Protein 6URF (pdb70)

Sequence (2049 aa):
PAALSAPSLNRGVGFTHAQRRRLGLTGRLPSAVLTLDQQAERVWHQLQSLATELGRNLLLEQLHYRHEVLYFKVLADHLPELMPVVYTPTVGEAIQRFSDEYRGQRGLFLSIDEPDEIEEAFNTLGLGPEDVDLIVCTDAEAILGIGDWGVGGIQIAVGKLALYTAGGGVDPRRCLAVSLDVGTDNEQLLADPFYLGNRHARRRGREYDEFVSRYIETAQRLFPRAILHFEDFGPANARKILDTYGTDYCVFNDDMQGTGAVVLAAVYSGLKVTGIPLRDQTIVVFGAGTAGMGIADQIRDAMVADGATLEQAVSQIWPIDRPGLLFDDMDDLRDFQVPYGLSDAIKIASPTILLGCSTVYGAFTKEVVEAMTASCKHPMIFPLSNPTSRMEAIPADVLAWSNGRALLATGSPVAPVEFDETTYVIGQANNVLAFPGIGLGVIVAGARLITRRMLHAAAKAIAHQANPGDSLLPDVQNLRAISTTVAEAVYRAAVQDGVASRTHDDVRQAIVDTMWLPAYYFQSMSDARVPRIPAALSAPSLNRGVGFTHAQRRRLGLTGRLPSAVLTLDQQAERVWHQLQSLATELGRNLLLEQLHYRHEVLYFKVLADHLPELMPVVYTPTVGEAIQRFSDEYRGQRGLFLSIDEPDEIEEAFNTLGPEDVDLIVCTDAEAILGIGDWGVGGIQIAVGKLALYTAGGGVDPRRCLAVSLDVGTDNEQLLADPFYLGNRHARRRGREYDEFVSRYIETAQRLFPRAILHFEDFGPANARKILDTYGTDYCVFNDDMQGTGAVVLAAVYSGLKVTGIPLRDQTIVVFGAGTAGMGIADQIRDAMVADGATLEQAVSQIWPIDRPGLLFIKIASPTILLGCSTVYGAEVVEAMTASCKHPMIFPLSNPTSRMEAIPADVLAWSNALLATGSPVAPVETYVIGQANNVLAFPGIGLGVIVAGARLRRMLHAAAKAIAHQANPTNPGDSLLPDVQNLRAISTTVAEAVYRAAVQDGVASRTHDDVRQAIVPRIPAALSAPSLNRGVGFTHAQRRRLGLTGRLPSAVLTLDQQAERVWHQLQSLATELGRNLLLEQLHYRHEVLYFKVLADHLPELMPVVYTPTVGEAIQRFSDEYRGQRGLFLSIDPDEIEEAFNTLGLGDLIVCTDAEAILGIGDWGVGGIQIAVGKLALYTAGGGVDPRRCLAVSLDVGTDNEQLLADPFYLGNRHARRRGREYDEFVSRYIETAQRLFPRILHFEDFGPANARKILDTYGTDYCVFNDDMQGTGAVVLAAVYSGLKVTGIPLRDQTIVVAGTAGMGIADQIRDAMVADGATLEQAVSQIWPIDDDMDDLRDFQGDRVGAIKIASPILLGCYGAFTKEVVEAMTASCKHPMIFPLSNPTSRMEAIPADVLAWSNGRALLATGSPVAPVEFDTTYVIGQANNVLAFPGIGLGVIVAGARLITRRMLHAAAKAIAHQANPTNPGDSLLPDVQNLRAISTTVAEAVYRAAVQDGVASRTHDDVRQAIVDTMWLPAYDVPRIPAALSAPSLNRGVGFTHAQRRRLGLTGRLPSAVLTLDQQAERVWHQLQSLATELGRNLLLEQLHYRHEVLYFKVLADHLPELMPVVYTPTVGEAIQRFSDEYRGQRGLFLSIDEPDEIEEAFNTLGLGPEDVDLIVCTDAEAILGIGDWGVGGIQIAVGKLALYTAGGGVDPRRCLAVSLDVGTDNEQLLADPFYLGNRHARRRGREYDEFVSRYIETAQRLFPRAILHFEDFGPANARKILDTYGTDYCVFNDDMQGTGAVVLAAVYSGLKVTGIPLRDQTIVVFGAGTAGMGIADQIRDAMVADGATLEQAVSQIWPIDRLLFDDMDDLRDFQVPYAVGLSDAIKIASPTILLGCSTVYGAFTKEVVEAMTASCKHPMIFPLSNPTSRMEAIPADVLAWSNGRALLATGSPVAPVEFDETTYVIGQANNVLAFPGIGLGVIVAGARLITRRMLHAAAKAIAHQANPTNPGDSLLPDVQNLRAISTTVAEAVYRAAVQDGVASRTHDDVRQAIVDTMWLPA

InterPro domains:
  IPR001891 Malic oxidoreductase [PIRSF000106] (10-547)
  IPR001891 Malic oxidoreductase [PR00072] (79-103)
  IPR001891 Malic oxidoreductase [PR00072] (141-170)
  IPR001891 Malic oxidoreductase [PR00072] (177-199)
  IPR001891 Malic oxidoreductase [PR00072] (236-254)
  IPR001891 Malic oxidoreductase [PR00072] (261-277)
  IPR001891 Malic oxidoreductase [PR00072] (292-308)
  IPR001891 Malic oxidoreductase [PR00072] (400-416)
  IPR012301 Malic enzyme, N-terminal domain [PF00390] (74-254)
  IPR012301 Malic enzyme, N-terminal domain [SM01274] (73-255)
  IPR012302 Malic enzyme, NAD-binding [PF03949] (265-522)
  IPR012302 Malic enzyme, NAD-binding [SM00919] (265-522)
  IPR015884 Malic enzyme, conserved site [PS00331] (261-277)
  IPR036291 NAD(P)-binding domain superfamily [SSF51735] (266-547)
  IPR037062 Malic enzyme, N-terminal domain superfamily [G3DSA:3.40.50.10380] (11-262)
  IPR046346 Aminoacid dehydrogenase-like, N-terminal domain superfamily [SSF53223] (12-264)

Radius of gyration: 39.71 Å; Cα contacts (8 Å, |Δi|>4): 3959; chains: 4; bounding box: 91×95×114 Å

Secondary structure (DSSP, 8-state):
------STT--GGGS-HHHHHHTT-TTSS-S----HHHHHHHHHHHHHSS--SSHHHHHHHHHHHH-HHHHHHHHHS-SSIIIIITTSHIIIIITTTTTT----SSSEEEETTB-SSHHHHHTTS---SSS----EEE--TTBTTTB--GGGGHHHHHHHHHHHHHHH---GGG--EEEEE-----HHHHH-TT--S--S----SHHHHHHHHHHHHHHHHHSTT--EE-SS--HHHHHHHHHHHTTSS-EE-IIIIIHHHHHHHHHHHHHHHH---GGG--EEES--STTHHHHHHHHHHHHGGGS--HHHHHHTEEE--SS-S--TT-S--TT--S---HHHHHHHH--SEEE--S--TT---HHHHHHHHHH-SS-EEE----STT-SS--HHHHHHHTTT-SB--BSS------BTTB-----B--STTTHHHHHHHHHHHT-S---HHHHHHHHHHHHHHS-----SS--TTS-TTHHHHHHHHHHHHHTTTT--S----SS-HHHHS---SS--/------S--------S-SSSTT--GGG--HHHHHHHT-TTTS-S----HHHHHHHHHHHHHT--SSSHHHHHHHHHHHS-HHHHHHTTTTS-TTHHHHHHTHHHHHHHHHHTT----SS-----SSS-S--GGGTTT---TT--EEEEE---B-SSSB---GGGHHHHHHHHHHHHHHH---GGGEEEEE-------HHHHH-TT--S-TT----STHHHHHHHHHHHHHHTT-SSSEEE----TTTHHHHHHHHHTTTS-EE-IIIIIHHHHHHHHHHHHHHHH---TTS--EEEET--HHHHHHHHHHHHHHTTTS--HHHHHHHEEEESSS------SS--SEE---SSS------THHHHSSS---B----STTS--SS--HHHH-S-------SS--------------GGGTHHHHHHHHHHHT----HHHHTTTHHHHHHH-TTSSSS--SS--TT-SHHHHHHHHHHTTIIIIIS-------S--TT-/-PPPPHHHHSSTT--GGGS-HHHHHHTT-TTTS-S----HHHHHHHHHHHHHH---TTHHHHHHHHHHHH-HHHHHHHHHS-SSTHIIIIISHIIIIITSGGG-----SS--EEE-----HHHHHHTT----EEEEE---S-SS-S---SS--HHHHHHHHHHHHHS---GGGEEEEEEE---S-HHHHHSTT--S--SPPP-SHHHHHHHHHHHHHHHHH----EEESS--HHHHHHHHHHHTTTS-EEEIIIIIHHHHHHHHHHHHHHHH---TTS--EE---HHHHHHHHHHHHHHHTTT--HHHHHHTEE--------SS-----S---HHHH---EEE------TTTTHHHHHH-SS-EEEE--SSTTSSS--HHHHHHHS-SS-EE-BSS----B-----B---B--GGGTHHHHHHHHHHHT-SS--HHHHHHHHHHHHHHS--SSSS-SS---TTTTTTHHHHHHHHHHHHHHHHS------S-HHHHHTTS-------/------S---STT--TTT--HHHHHHTT-TTSS-S----HHHHHHHHHHHHHS--SSHHHHHHHHHHHHH-HHHHHHHHHHTHHHHHHHHHTT-TTTTTTTSTTT----SSEEEESS--S-HHHHHGGG---STT--EEEEE--SS-SSSS---TTHHHHHHHHHHHIIIII---GGGEEEEEEES----HHHHT-TT--S-------SHHHHHHHHHHHHHHHHHSTT-EEEE-S--HHHHHHHHHHTSSSTTEEEIIIIIHHHHHHHHHHHHHHHH---TTS--EEEE--SHHHHHHHHHHHHHHTTTS--HHHHHTTEEEE----SS----SS---------HHHHHHHH--SEEEE--SSSS---HHHHHHHHHH-SS-EEE---SSTT-SS--HHHHHHHTTT--EEEESS-------TT---PPEE--GGGTHHHHHHHHHHHT-SS--HHHHHHHHHHHHTTS--SSTTS-SS--GGGHHHHHHHHHHHHHHHHHHHT------SS---TTSS---S--

Organism: Mycobacterium tuberculosis (strain ATCC 25618 / H37Rv) (NCBI:txid83332)

Solvent-accessible surface area: 89684 Å² total; per-residue (Å²): 104,41,71,65,70,34,14,20,72,39,10,5,4,31,40,39,137,60,78,33,73,83,96,37,27,44,20,39,23,15,64,18,84,20,80,28,62,26,10,6,89,2,18,58,129,42,17,122,66,47,84,94,88,30,26,14,3,55,19,5,37,41,18,22,39,51,4,14,13,3,3,7,11,3,5,51,89,31,60,67,12,7,28,77,14,7,36,83,18,5,11,66,15,16,6,72,55,25,16,20,40,50,35,11,44,46,4,5,3,4,4,12,56,62,54,120,19,1,61,64,1,7,85,33,11,55,29,30,81,94,49,26,11,1,4,0,1,1,2,1,10,45,4,75,75,110,25,22,3,3,8,11,0,23,22,11,0,16,7,0,20,0,6,2,3,13,1,0,1,9,34,21,81,45,3,10,6,4,0,3,2,5,0,0,83,56,81,111,5,60,81,44,51,47,3,6,5,25,132,41,59,57,102,206,34,80,60,17,63,122,2,7,30,38,3,5,92,8,4,71,166,26,2,76,58,7,5,9,1,6,1,13,5,8,55,75,40,3,146,122,16,38,114,70,53,20,70,116,53,13,9,4,1,3,53,31,36,2,34,0,1,2,10,1,1,2,20,107,1,6,16,58,73,45,70,64,84,19,17,83,16,21,10,6,8,37,24,42,34,63,57,10,21,21,10,14,61,11,12,26,34,0,12,88,69,70,64,4,85,83,139,93,7,42,64,45,10,98,8,0,33,121,123,10,18,26,123,100,105,86,114,120,52,68,97,77,93,61,25,82,66,38,45,98,17,4,73,159,18,41,0,18,16,12,17,4,48,17,100,44,37,13,42,27,49,42,96,25,3,46,34,8,30,92,62,21,158,63,0,10,20,15,6,29,4,74,67,89,75,25,31,10,5,69,18,50,24,5,11,54,116,5,109,10,27,12,17,33,4,5,22,8,76,45,71,73,22,59,59,146,82,87,92,66,31,48,2,43,18,32,27,4,9,5,0,1,2,3,2,5,0,9,50,17,0,17,2,64,54,15,51,177,157,1,5,18,30,2,1,63,12,4,2,146,62,15,60,114,104,51,26,13,1,10,65,20,134,91,20,75,54,3,3,50,36,1,9,103,19,0,18,72,5,0,88,33,140,69,35,34,99,129,120,112,141,61,99,29,22,82,82,26,23,40,32,68,8,92,63,156,273,200,154,112,96,86,114,65,77,24,70,11,44,39,35,60,10,58,54,20,61,66,9,120,1,3,28,19,51,89,71,60,14,145,183,66,31,1,18,16,2,13,6,34,9,81,8,74,36,105,61,6,0,55,3,2,81,46,17,14,72,86,31,104,80,46,30,18,56,16,45,16,14,37,44,8,78,38,33,0,16,53,3,19,32,32,5,10,93,64,77,31,40,80,17,6,53,52,25,28,68,84,5,3,17,52,1,8,43,56,32,28,25,61,24,78,23,68,74,1,18,14,14,11,44,82,161,43,67,85,18,47,59,9,49,132,27,76,86,91,82,104,39,18,4,8,2,15,2,9,4,7,53,26,109,21,22,22,21,54,2,22,12,0,31,52,10,2,34,5,14,21,11,14,6,15,37,21,10,50,9,71,29,164,9,10,36,7,6,5,13,11,8,3,24,20,38,44,83,2,56,43,43,105,45,40,12,6,9,91,53,8,59,124,169,50,100,93,28,73,120,28,34,35,134,15,20,111,27,10,17,84,68,21,59,121,11,10,5,15,20,42,30,41,36,75,62,19,14,63,49,28,40,121,75,4,30,118,64,57,16,21,53,22,16,57,58,36,5,60,18,10,9,34,46,4,24,51,49,6,23,36,75,90,50,62,31,70,57,67,87,19,14,33,40,10,18,11,12,22,103,58,9,41,41,21,38,64,14,57,18,59,52,25,67,100,87,39,68,107,145,84,36,25,84,92,37,24,49,91,27,59,177,114,43,43,88,140,144,65,114,77,60,37,14,28,22,45,4,7,52,46,23,76,52,81,137,84,92,51,62,66,46,91,62,131,45,20,76,30,40,33,18,52,19,53,56,34,76,32,0,53,31,26,84,36,85,83,50,52,62,65,94,114,51,44,20,13,23,16,103,52,80,86,39,104,120,143,36,28,24,43,24,67,29,35,42,21,10,7,0,44,6,22,5,29,40,29,8,17,16,31,41,97,63,138,81,42,66,14,16,61,3,10,33,150,45,15,108,13,89,46,136,46,60,50,32,20,3,22,60,68,106,91,56,62,16,8,74,44,9,17,76,45,19,42,50,23,27,106,163,50,43,97,40,66,40,121,116,79,151,87,45,106,107,77,129,25,49,67,15,69,3,39,42,31,12,22,114,2,40,3,14,25,43,56,96,77,116,17,139,67,98,26,2,20,13,5,25,19,30,9,101,10,61,16,71,67,7,15,58,16,3,73,124,4,12,95,78,51,101,63,74,56,13,57,14,35,6,14,32,12,7,26,50,53,3,12,13,5,14,14,67,7,4,45,92,16,60,90,11,24,47,23,11,18,74,65,26,1,5,24,30,3,21,37,72,45,13,38,22,30,33,18,79,42,2,23,19,27,38,38,116,78,138,74,47,53,55,10,38,117,47,34,42,91,89,42,26,28,6,19,3,7,0,16,64,6,68,22,16,22,24,6,2,18,28,10,15,41,16,0,46,4,25,16,1,22,24,12,20,20,2,12,22,51,10,111,43,20,30,6,17,1,24,8,5,1,1,98,50,29,31,32,32,48,53,95,51,66,14,3,22,22,93,54,43,49,104,52,87,50,46,63,137,28,14,32,56,24,21,96,23,29,31,197,46,61,113,37,26,36,5,22,1,16,29,1,86,77,43,8,46,56,46,67,85,54,36,16,107,98,62,19,11,47,4,0,63,74,31,2,40,0,9,11,26,15,0,22,59,109,4,8,48,58,88,50,60,87,78,23,45,108,54,29,30,19,30,35,50,98,79,15,30,22,30,20,39,28,37,78,66,26,21,61,93,77,76,17,71,110,77,42,11,29,82,33,37,38,78,64,158,185,96,195,122,59,102,141,94,60,67,108,150,109,79,91,106,28,82,160,63,79,40,30,36,50,8,64,77,49,82,75,46,57,89,64,22,49,31,15,18,82,109,45,113,29,7,32,28,20,12,46,18,113,45,89,113,33,28,18,36,112,28,51,88,27,18,85,68,28,27,60,91,33,18,20,5,9,2,58,59,54,71,110,15,107,65,134,102,98,53,71,32,5,34,35,39,35,42,24,16,1,5,0,22,10,1,0,18,64,30,3,31,6,74,26,33,17,78,63,4,28,56,53,8,5,42,23,28,2,64,52,8,116,12,81,106,100,36,43,22,3,14,37,63,66,36,130,31,28,67,19,2,47,55,6,0,41,29,2,17,165,9,2,49,154,41,62,77,10,100,38,72,163,67,64,58,78,57,25,17,97,70,57,25,144,34,34,52,164,168,160,56,19,54,51,37,80,31,54,31,31,40,111,4,64,8,8,27,35,57,134,69,69,26,135,205,80,36,8,19,21,26,27,16,65,21,72,42,70,43,105,24,12,2,106,15,6,93,54,25,26,61,71,40,113,78,85,68,24,19,18,47,30,9,27,34,15,38,97,52,0,22,18,7,5,7,16,3,2,44,92,44,11,52,96,15,14,57,14,16,54,72,70,14,36,19,7,12,7,68,43,2,17,27,11,32,34,20,19,70,13,10,12,7,11,16,74,47,33,94,18,6,38,61,1,17,102,31,16,55,34,37,77,108,77,14,22,6,1,0,0,5,3,10,47,58,20,44,69,67,52,29,2,4,22,5,9,7,21,23,1,29,4,1,18,1,2,3,5,14,4,0,4,5,42,11,79,2,10,36,5,2,4,8,2,1,3,3,85,34,121,139,20,35,82,41,95,15,4,16,4,16,104,30,56,30,106,147,40,222,70,10,85,34,4,4,29,134,0,0,80,6,1,52,159,47,8,91,77,4,15,4,2,1,1,6,10,0,51,74,28,5,123,49,18,28,100,82,32,43,90,32,45,4,4,9,0,0,49,25,31,5,22,0,6,3,6,6,0,1,6,33,3,4,28,54,80,45,64,50,75,12,44,67,9,30,13,15,8,48,3,45,36,68,78,7,8,7,20,8,25,32,11,68,50,0,18,49,73,94,31,44,61,62,136,71,14,43,71,20,12,86,28,29,72,154,114,48,75,127,95,46,108,82,105,64,68,27,24,102,60,104,141,124,38,68,74,64,25,6,66,156,16,37,0,7,4,33,18,5,39,18,109,68,60,13,34,32,40,28,64,19,14,45,25,3,22,97,25,46,63,92,0,3,13,6,11,41,16,66,70,90,47,26,6,13,15,83,16,61,30,2,3,49,143,1,80,27,112,7,23,13,3,3,14,2,100,49,68,78,15,86,47,56,108,62,77,22,56,4,1,41,13,46,26,17,3,7,0,0,0,8,6,0,0,9,51,18,0,33,1,131,18,22,34,142,112,0,21,23,24,3,2,41,23,5,1,138,74,6,112,41,97,108,92,22,57,34,9,0,15,69,24,130,82,4,61,56,3,1,44,40,0,2,97,16,1,20,60,4,1,73,134,45,56,40,33,74,194,44,91,135,66,42,124,7,69,117,71,26,79,22,29,62,77,117

Nearest PDB structures (foldseek):
  6urf-assembly2_C  TM=1.002E+00  e=3.023E-100  Mycobacterium tuberculosis
  6c7n-assembly1_A  TM=9.034E-01  e=4.513E-36  Sorghum bicolor
  8eyn-assembly1_A  TM=9.288E-01  e=1.576E-34  Homo sapiens
  1gz3-assembly1_C  TM=9.035E-01  e=4.879E-34  Homo sapiens
  6w53-assembly1_A  TM=8.809E-01  e=7.287E-32  Trypanosoma cruzi

Structure (mmCIF, N/CA/C/O backbone):
data_6URF
#
_entry.id   6URF
#
_cell.length_a   94.548
_cell.length_b   143.178
_cell.length_c   117.617
_cell.angle_alpha   90.000
_cell.angle_beta   109.773
_cell.angle_gamma   90.000
#
_symmetry.space_group_name_H-M   'P 1 21 1'
#
loop_
_entity.id
_entity.type
_entity.pdbx_description
1 polymer 'NAD-dependent malic enzyme'
2 non-polymer GLYCEROL
3 water water
#
loop_
_atom_site.group_PDB
_atom_site.id
_atom_site.type_symbol
_atom_site.label_atom_id
_atom_site.label_alt_id
_atom_site.label_comp_id
_atom_site.label_asym_id
_atom_site.label_entity_id
_atom_site.label_seq_id
_atom_site.pdbx_PDB_ins_code
_atom_site.Cartn_x
_atom_site.Cartn_y
_atom_site.Cartn_z
_atom_site.occupancy
_atom_site.B_iso_or_equiv
_atom_site.auth_seq_id
_atom_site.auth_comp_id
_atom_site.auth_asym_id
_atom_site.auth_atom_id
_atom_site.pdbx_PDB_model_num
ATOM 1 N N . PRO A 1 32 ? -12.21646 0.81944 16.05601 1.000 78.12627 10 PRO A N 1
ATOM 2 C CA . PRO A 1 32 ? -11.33157 -0.35079 16.03663 1.000 81.39167 10 PRO A CA 1
ATOM 3 C C . PRO A 1 32 ? -9.85120 0.02351 16.05985 1.000 84.85688 10 PRO A C 1
ATOM 4 O O . PRO A 1 32 ? -9.18684 -0.02387 15.02586 1.000 86.32092 10 PRO A O 1
ATOM 8 N N . ALA A 1 33 ? -9.34572 0.39276 17.23424 1.000 83.99904 11 ALA A N 1
ATOM 9 C CA . ALA A 1 33 ? -7.94017 0.73632 17.42514 1.000 79.59964 11 ALA A CA 1
ATOM 10 C C . ALA A 1 33 ? -7.28886 -0.37000 18.24583 1.000 82.74814 11 ALA A C 1
ATOM 11 O O . ALA A 1 33 ? -7.62448 -0.55927 19.42003 1.000 83.92591 11 ALA A O 1
ATOM 13 N N . ALA A 1 34 ? -6.35762 -1.09229 17.63009 1.000 81.06083 12 ALA A N 1
ATOM 14 C CA . ALA A 1 34 ? -5.74875 -2.24868 18.26576 1.000 75.82205 12 ALA A CA 1
ATOM 15 C C . ALA A 1 34 ? -4.59969 -1.83415 19.18073 1.000 77.09838 12 ALA A C 1
ATOM 16 O O . ALA A 1 34 ? -4.04340 -0.73803 19.07030 1.000 85.66073 12 ALA A O 1
ATOM 18 N N . LEU A 1 35 ? -4.25475 -2.73892 20.09683 1.000 72.43147 13 LEU A N 1
ATOM 19 C CA . LEU A 1 35 ? -3.10717 -2.59553 20.99324 1.000 74.98237 13 LEU A CA 1
ATOM 20 C C . LEU A 1 35 ? -3.16225 -1.27466 21.76212 1.000 85.50124 13 LEU A C 1
ATOM 21 O O . LEU A 1 35 ? -2.29723 -0.40634 21.63379 1.000 89.02548 13 LEU A O 1
ATOM 23 N N . SER A 1 36 ? -4.20385 -1.14005 22.58001 1.000 83.77804 14 SER A N 1
ATOM 24 C CA . SER A 1 36 ? -4.44063 0.07752 23.34275 1.000 82.02715 14 SER A CA 1
ATOM 25 C C . SER A 1 36 ? -4.04410 -0.04560 24.80754 1.000 77.39092 14 SER A C 1
ATOM 26 O O . SER A 1 36 ? -4.23505 0.91052 25.56634 1.000 77.14083 14 SER A O 1
ATOM 29 N N . ALA A 1 37 ? -3.50515 -1.18718 25.22254 1.000 74.15426 15 ALA A N 1
ATOM 30 C CA . ALA A 1 37 ? -3.09452 -1.35409 26.60926 1.000 72.43096 15 ALA A CA 1
ATOM 31 C C . ALA A 1 37 ? -1.98402 -0.36217 26.94303 1.000 69.86435 15 ALA A C 1
ATOM 32 O O . ALA A 1 37 ? -1.02481 -0.23114 26.17022 1.000 69.50298 15 ALA A O 1
ATOM 34 N N . PRO A 1 38 ? -2.07632 0.35500 28.06661 1.000 67.97405 16 PRO A N 1
ATOM 35 C CA . PRO A 1 38 ? -1.04643 1.36184 28.37514 1.000 63.08705 16 PRO A CA 1
ATOM 36 C C . PRO A 1 38 ? 0.34315 0.77562 28.54515 1.000 64.52170 16 PRO A C 1
ATOM 37 O O . PRO A 1 38 ? 1.31807 1.34081 28.03333 1.000 65.93707 16 PRO A O 1
ATOM 41 N N . SER A 1 39 ? 0.45822 -0.35175 29.25097 1.000 64.19958 17 SER A N 1
ATOM 42 C CA . SER A 1 39 ? 1.77189 -0.91853 29.53877 1.000 61.73127 17 SER A CA 1
ATOM 43 C C . SER A 1 39 ? 2.47698 -1.37004 28.26586 1.000 63.34651 17 SER A C 1
ATOM 44 O O . SER A 1 39 ? 3.69459 -1.20264 28.13038 1.000 67.59695 17 SER A O 1
ATOM 46 N N . LEU A 1 40 ? 1.73140 -1.94260 27.32055 1.000 62.67762 18 LEU A N 1
ATOM 47 C CA . LEU A 1 40 ? 2.29744 -2.45076 26.07843 1.000 63.72858 18 LEU A CA 1
ATOM 48 C C . LEU A 1 40 ? 2.21986 -1.43705 24.94087 1.000 67.06119 18 LEU A C 1
ATOM 49 O O . LEU A 1 40 ? 2.30427 -1.82054 23.76931 1.000 68.36636 18 LEU A O 1
ATOM 51 N N . ASN A 1 41 ? 2.05737 -0.15667 25.26048 1.000 65.29336 19 ASN A N 1
ATOM 52 C CA . ASN A 1 41 ? 2.06868 0.91433 24.27573 1.000 63.69626 19 ASN A CA 1
ATOM 53 C C . ASN A 1 41 ? 3.22373 1.84872 24.60244 1.000 63.70101 19 ASN A C 1
ATOM 54 O O . ASN A 1 41 ? 3.43988 2.19727 25.76702 1.000 63.00059 19 ASN A O 1
ATOM 59 N N . ARG A 1 42 ? 3.97251 2.24381 23.57205 1.000 65.70281 20 ARG A N 1
ATOM 60 C CA . ARG A 1 42 ? 5.08506 3.17288 23.73328 1.000 64.27057 20 ARG A CA 1
ATOM 61 C C . ARG A 1 42 ? 4.89160 4.43881 22.90898 1.000 59.86497 20 ARG A C 1
ATOM 62 O O . ARG A 1 42 ? 5.86209 5.15754 22.64743 1.000 59.00418 20 ARG A O 1
ATOM 64 N N . GLY A 1 43 ? 3.65727 4.72939 22.50724 1.000 57.94758 21 GLY A N 1
ATOM 65 C CA . GLY A 1 43 ? 3.41318 5.89450 21.67519 1.000 59.48717 21 GLY A CA 1
ATOM 66 C C . GLY A 1 43 ? 4.20680 5.80536 20.38898 1.000 61.99280 21 GLY A C 1
ATOM 67 O O . GLY A 1 43 ? 4.15033 4.80877 19.66182 1.000 62.00951 21 GLY A O 1
ATOM 68 N N . VAL A 1 44 ? 4.98197 6.85368 20.11629 1.000 67.50996 22 VAL A N 1
ATOM 69 C CA . VAL A 1 44 ? 5.78407 6.90243 18.89886 1.000 64.94274 22 VAL A CA 1
ATOM 70 C C . VAL A 1 44 ? 7.03477 6.03687 19.00722 1.000 63.98330 22 VAL A C 1
ATOM 71 O O . VAL A 1 44 ? 7.54058 5.54720 17.98940 1.000 66.01363 22 VAL A O 1
ATOM 75 N N . GLY A 1 45 ? 7.52813 5.80381 20.22339 1.000 62.87705 23 GLY A N 1
ATOM 76 C CA . GLY A 1 45 ? 8.76483 5.07590 20.45484 1.000 65.25018 23 GLY A CA 1
ATOM 77 C C . GLY A 1 45 ? 8.95825 3.79896 19.65959 1.000 71.30179 23 GLY A C 1
ATOM 78 O O . GLY A 1 45 ? 10.09444 3.36600 19.44712 1.000 72.30490 23 GLY A O 1
ATOM 79 N N . PHE A 1 46 ? 7.86115 3.18731 19.21655 1.000 72.56659 24 PHE A N 1
ATOM 80 C CA . PHE A 1 46 ? 7.94789 2.00357 18.37075 1.000 74.42046 24 PHE A CA 1
ATOM 81 C C . PHE A 1 46 ? 8.62000 2.34500 17.04534 1.000 77.25046 24 PHE A C 1
ATOM 82 O O . PHE A 1 46 ? 8.25914 3.32370 16.38503 1.000 74.98593 24 PHE A O 1
ATOM 90 N N . THR A 1 47 ? 9.60099 1.53285 16.65735 1.000 80.91887 25 THR A N 1
ATOM 91 C CA . THR A 1 47 ? 10.36875 1.80981 15.45377 1.000 83.89727 25 THR A CA 1
ATOM 92 C C . THR A 1 47 ? 9.53947 1.51149 14.20583 1.000 84.43551 25 THR A C 1
ATOM 93 O O . THR A 1 47 ? 8.47666 0.88854 14.26394 1.000 85.23358 25 THR A O 1
ATOM 97 N N . HIS A 1 48 ? 10.06657 1.95419 13.05879 1.000 84.93302 26 HIS A N 1
ATOM 98 C CA . HIS A 1 48 ? 9.34817 1.85637 11.78905 1.000 86.94064 26 HIS A CA 1
ATOM 99 C C . HIS A 1 48 ? 8.83318 0.44580 11.52634 1.000 86.38790 26 HIS A C 1
ATOM 100 O O . HIS A 1 48 ? 7.75156 0.26764 10.95402 1.000 84.57086 26 HIS A O 1
ATOM 107 N N . ALA A 1 49 ? 9.59343 -0.57038 11.93676 1.000 87.54272 27 ALA A N 1
ATOM 108 C CA . ALA A 1 49 ? 9.16628 -1.94813 11.71631 1.000 87.38299 27 ALA A CA 1
ATOM 109 C C . ALA A 1 49 ? 8.01639 -2.32410 12.64362 1.000 84.10151 27 ALA A C 1
ATOM 110 O O . ALA A 1 49 ? 7.00985 -2.89057 12.20149 1.000 84.82205 27 ALA A O 1
ATOM 112 N N . GLN A 1 50 ? 8.14941 -2.01604 13.93769 1.000 81.86903 28 GLN A N 1
ATOM 113 C CA . GLN A 1 50 ? 7.09974 -2.35224 14.89577 1.000 78.70544 28 GLN A CA 1
ATOM 114 C C . GLN A 1 50 ? 5.78877 -1.65103 14.56643 1.000 76.17015 28 GLN A C 1
ATOM 115 O O . GLN A 1 50 ? 4.71139 -2.18708 14.84671 1.000 74.79316 28 GLN A O 1
ATOM 121 N N . ARG A 1 51 ? 5.85854 -0.45612 13.97795 1.000 77.35951 29 ARG A N 1
ATOM 122 C CA . ARG A 1 51 ? 4.64490 0.25219 13.58504 1.000 79.19302 29 ARG A CA 1
ATOM 123 C C . ARG A 1 51 ? 3.90672 -0.49025 12.47742 1.000 77.80539 29 ARG A C 1
ATOM 124 O O . ARG A 1 51 ? 2.67067 -0.48448 12.43476 1.000 78.21401 29 ARG A O 1
ATOM 132 N N . ARG A 1 52 ? 4.64396 -1.14841 11.58342 1.000 80.75261 30 ARG A N 1
ATOM 133 C CA . ARG A 1 52 ? 4.03075 -1.93971 10.52409 1.000 83.54513 30 ARG A CA 1
ATOM 134 C C . ARG A 1 52 ? 3.75666 -3.37412 10.96105 1.000 78.37612 30 ARG A C 1
ATOM 135 O O . ARG A 1 52 ? 2.73285 -3.95241 10.57962 1.000 74.08264 30 ARG A O 1
ATOM 137 N N . ARG A 1 53 ? 4.65324 -3.96026 11.75914 1.000 79.33660 31 ARG A N 1
ATOM 138 C CA . ARG A 1 53 ? 4.47716 -5.34681 12.17840 1.000 75.96298 31 ARG A CA 1
ATOM 139 C C . ARG A 1 53 ? 3.31589 -5.50261 13.15138 1.000 76.32257 31 ARG A C 1
ATOM 140 O O . ARG A 1 53 ? 2.66390 -6.55282 13.17018 1.000 72.95887 31 ARG A O 1
ATOM 142 N N . LEU A 1 54 ? 3.04089 -4.48100 13.96205 1.000 77.15004 32 LEU A N 1
ATOM 143 C CA . LEU A 1 54 ? 1.95164 -4.52694 14.92715 1.000 74.52060 32 LEU A CA 1
ATOM 144 C C . LEU A 1 54 ? 0.66279 -3.91556 14.38794 1.000 70.62250 32 LEU A C 1
ATOM 145 O O . LEU A 1 54 ? -0.22613 -3.56906 15.17454 1.000 64.51472 32 LEU A O 1
ATOM 150 N N . GLY A 1 55 ? 0.54806 -3.77195 13.07029 1.000 72.74165 33 GLY A N 1
ATOM 151 C CA . GLY A 1 55 ? -0.69591 -3.37221 12.44345 1.000 71.35805 33 GLY A CA 1
ATOM 152 C C . GLY A 1 55 ? -1.20587 -1.99558 12.81479 1.000 71.42682 33 GLY A C 1
ATOM 153 O O . GLY A 1 55 ? -2.36324 -1.84891 13.21705 1.000 74.19380 33 GLY A O 1
ATOM 154 N N . LEU A 1 56 ? -0.35665 -0.97959 12.69334 1.000 77.29389 34 LEU A N 1
ATOM 155 C CA . LEU A 1 56 ? -0.77789 0.40970 12.83568 1.000 78.93920 34 LEU A CA 1
ATOM 156 C C . LEU A 1 56 ? -0.77105 1.16207 11.51587 1.000 78.86414 34 LEU A C 1
ATOM 157 O O . LEU A 1 56 ? -1.72170 1.89108 11.22314 1.000 79.54482 34 LEU A O 1
ATOM 162 N N . THR A 1 57 ? 0.28584 0.99712 10.71768 1.000 80.83867 35 THR A N 1
ATOM 163 C CA . THR A 1 57 ? 0.31696 1.42957 9.31871 1.000 84.92755 35 THR A CA 1
ATOM 164 C C . THR A 1 57 ? 0.01810 2.92131 9.16915 1.000 88.31362 35 THR A C 1
ATOM 165 O O . THR A 1 57 ? -0.82821 3.33343 8.37300 1.000 87.64895 35 THR A O 1
ATOM 167 N N . GLY A 1 58 ? 0.72468 3.73682 9.94587 1.000 89.64652 36 GLY A N 1
ATOM 168 C CA . GLY A 1 58 ? 0.70312 5.16968 9.75326 1.000 86.48755 36 GLY A CA 1
ATOM 169 C C . GLY A 1 58 ? -0.24208 5.95374 10.63581 1.000 87.43194 36 GLY A C 1
ATOM 170 O O . GLY A 1 58 ? -0.31219 7.17922 10.48882 1.000 93.28479 36 GLY A O 1
ATOM 171 N N . ARG A 1 59 ? -0.97490 5.30251 11.54329 1.000 85.27460 37 ARG A N 1
ATOM 172 C CA . ARG A 1 59 ? -1.77296 6.06650 12.49663 1.000 85.98818 37 ARG A CA 1
ATOM 173 C C . ARG A 1 59 ? -0.91039 6.94744 13.38652 1.000 84.77499 37 ARG A C 1
ATOM 174 O O . ARG A 1 59 ? -1.41597 7.91783 13.96077 1.000 84.76613 37 ARG A O 1
ATOM 182 N N . LEU A 1 60 ? 0.33836 6.64286 13.50897 1.000 82.14905 38 LEU A N 1
ATOM 183 C CA . LEU A 1 60 ? 1.24003 7.49797 14.25220 1.000 79.84540 38 LEU A CA 1
ATOM 184 C C . LEU A 1 60 ? 2.10557 8.30693 13.29246 1.000 84.23708 38 LEU A C 1
ATOM 185 O O . LEU A 1 60 ? 2.41969 7.84417 12.19079 1.000 86.35029 38 LEU A O 1
ATOM 190 N N . PRO A 1 61 ? 2.49571 9.52264 13.67507 1.000 82.32637 39 PRO A N 1
ATOM 191 C CA . PRO A 1 61 ? 3.18318 10.40650 12.72998 1.000 78.41461 39 PRO A CA 1
ATOM 192 C C . PRO A 1 61 ? 4.53500 9.85397 12.30243 1.000 77.72729 39 PRO A C 1
ATOM 193 O O . PRO A 1 61 ? 5.14228 9.01607 12.97413 1.000 77.50459 39 PRO A O 1
ATOM 197 N N . SER A 1 62 ? 5.00552 10.34582 11.15486 1.000 73.78769 40 SER A N 1
ATOM 198 C CA . SER A 1 62 ? 6.22103 9.83690 10.52970 1.000 75.54977 40 SER A CA 1
ATOM 199 C C . SER A 1 62 ? 7.47415 10.28037 11.27332 1.000 71.33290 40 SER A C 1
ATOM 200 O O . SER A 1 62 ? 8.45518 10.70401 10.65378 1.000 69.66050 40 SER A O 1
ATOM 203 N N . ALA A 1 63 ? 7.45420 10.18380 12.59670 1.000 67.91360 41 ALA A N 1
ATOM 204 C CA . ALA A 1 63 ? 8.61410 10.47175 13.41950 1.000 66.85136 41 ALA A CA 1
ATOM 205 C C . ALA A 1 63 ? 8.94687 9.25120 14.26254 1.000 63.62398 41 ALA A C 1
ATOM 206 O O . ALA A 1 63 ? 8.08020 8.42236 14.55269 1.000 65.85113 41 ALA A O 1
ATOM 208 N N . VAL A 1 64 ? 10.22077 9.13072 14.61959 1.000 62.14146 42 VAL A N 1
ATOM 209 C CA . VAL A 1 64 ? 10.67723 8.19769 15.64018 1.000 64.09101 42 VAL A CA 1
ATOM 210 C C . VAL A 1 64 ? 11.36594 9.01565 16.71842 1.000 64.32531 42 VAL A C 1
ATOM 211 O O . VAL A 1 64 ? 12.28338 9.79104 16.42471 1.000 68.26860 42 VAL A O 1
ATOM 215 N N . LEU A 1 65 ? 10.91143 8.86147 17.95642 1.000 61.46552 43 LEU A N 1
ATOM 216 C CA . LEU A 1 65 ? 11.44524 9.61369 19.08186 1.000 60.65250 43 LEU A CA 1
ATOM 217 C C . LEU A 1 65 ? 12.03262 8.63805 20.08688 1.000 61.62133 43 LEU A C 1
ATOM 218 O O . LEU A 1 65 ? 11.32912 7.74526 20.57218 1.000 64.64219 43 LEU A O 1
ATOM 223 N N . THR A 1 66 ? 13.32062 8.79535 20.38026 1.000 60.83954 44 THR A N 1
ATOM 224 C CA . THR A 1 66 ? 13.89717 8.10507 21.52225 1.000 62.15745 44 THR A CA 1
ATOM 225 C C . THR A 1 66 ? 13.11801 8.48689 22.77269 1.000 58.93965 44 THR A C 1
ATOM 226 O O . THR A 1 66 ? 12.63816 9.61658 22.89938 1.000 59.32963 44 THR A O 1
ATOM 229 N N . LEU A 1 67 ? 12.96946 7.52957 23.69123 1.000 56.76641 45 LEU A N 1
ATOM 230 C CA . LEU A 1 67 ? 12.13763 7.77086 24.86596 1.000 58.34105 45 LEU A CA 1
ATOM 231 C C . LEU A 1 67 ? 12.62443 8.97527 25.66081 1.000 58.47048 45 LEU A C 1
ATOM 232 O O . LEU A 1 67 ? 11.81912 9.66578 26.29616 1.000 60.10499 45 LEU A O 1
ATOM 237 N N . ASP A 1 68 ? 13.93006 9.25068 25.62827 1.000 55.73538 46 ASP A N 1
ATOM 238 C CA . ASP A 1 68 ? 14.43966 10.47283 26.23962 1.000 55.14266 46 ASP A CA 1
ATOM 239 C C . ASP A 1 68 ? 13.94324 11.70687 25.49565 1.000 54.79149 46 ASP A C 1
ATOM 240 O O . ASP A 1 68 ? 13.64904 12.73541 26.11561 1.000 54.07571 46 ASP A O 1
ATOM 242 N N . GLN A 1 69 ? 13.83937 11.62287 24.16640 1.000 55.79562 47 GLN A N 1
ATOM 243 C CA . GLN A 1 69 ? 13.32471 12.74960 23.39424 1.000 56.29960 47 GLN A CA 1
ATOM 244 C C . GLN A 1 69 ? 11.84592 12.98095 23.67721 1.000 55.98704 47 GLN A C 1
ATOM 245 O O . GLN A 1 69 ? 11.38952 14.12937 23.72270 1.000 58.93153 47 GLN A O 1
ATOM 247 N N . GLN A 1 70 ? 11.08100 11.90278 23.86665 1.000 56.51913 48 GLN A N 1
ATOM 248 C CA . GLN A 1 70 ? 9.67833 12.05194 24.23988 1.000 57.27582 48 GLN A CA 1
ATOM 249 C C . GLN A 1 70 ? 9.54353 12.67894 25.62153 1.000 54.59466 48 GLN A C 1
ATOM 250 O O . GLN A 1 70 ? 8.65000 13.50231 25.85193 1.000 55.05417 48 GLN A O 1
ATOM 252 N N . ALA A 1 71 ? 10.42344 12.30252 26.55287 1.000 52.18287 49 ALA A N 1
ATOM 253 C CA . ALA A 1 71 ? 10.41305 12.92432 27.87239 1.000 51.73834 49 ALA A CA 1
ATOM 254 C C . ALA A 1 71 ? 10.78163 14.39883 27.78511 1.000 56.28669 49 ALA A C 1
ATOM 255 O O . ALA A 1 71 ? 10.16867 15.24055 28.45236 1.000 59.25617 49 ALA A O 1
ATOM 257 N N . GLU A 1 72 ? 11.78259 14.73082 26.96479 1.000 57.50302 50 GLU A N 1
ATOM 258 C CA . GLU A 1 72 ? 12.14669 16.13004 26.77003 1.000 58.04058 50 GLU A CA 1
ATOM 259 C C . GLU A 1 72 ? 11.01963 16.91109 26.10849 1.000 57.53125 50 GLU A C 1
ATOM 260 O O . GLU A 1 72 ? 10.86970 18.11356 26.35408 1.000 58.77587 50 GLU A O 1
ATOM 266 N N . ARG A 1 73 ? 10.21858 16.24815 25.27067 1.000 56.71067 51 ARG A N 1
ATOM 267 C CA . ARG A 1 73 ? 9.06303 16.90915 24.67415 1.000 55.66253 51 ARG A CA 1
ATOM 268 C C . ARG A 1 73 ? 7.97228 17.14786 25.70929 1.000 55.67982 51 ARG A C 1
ATOM 269 O O . ARG A 1 73 ? 7.37242 18.22802 25.74965 1.000 55.23778 51 ARG A O 1
ATOM 271 N N . VAL A 1 74 ? 7.70375 16.15032 26.55434 1.000 55.89093 52 VAL A N 1
ATOM 272 C CA . VAL A 1 74 ? 6.68225 16.29824 27.58570 1.000 53.89482 52 VAL A CA 1
ATOM 273 C C . VAL A 1 74 ? 7.12028 17.31892 28.62771 1.000 57.16048 52 VAL A C 1
ATOM 274 O O . VAL A 1 74 ? 6.33210 18.17642 29.04568 1.000 60.39416 52 VAL A O 1
ATOM 278 N N . TRP A 1 75 ? 8.38030 17.24154 29.06484 1.000 57.60493 53 TRP A N 1
ATOM 279 C CA . TRP A 1 75 ? 8.91444 18.23644 29.99018 1.000 58.32426 53 TRP A CA 1
ATOM 280 C C . TRP A 1 75 ? 8.75667 19.64245 29.42657 1.000 62.61006 53 TRP A C 1
ATOM 281 O O . TRP A 1 75 ? 8.25867 20.54587 30.10702 1.000 65.05659 53 TRP A O 1
ATOM 292 N N . HIS A 1 76 ? 9.16854 19.83996 28.17172 1.000 63.07664 54 HIS A N 1
ATOM 293 C CA . HIS A 1 76 ? 9.01320 21.14036 27.53059 1.000 63.31492 54 HIS A CA 1
ATOM 294 C C . HIS A 1 76 ? 7.54236 21.50378 27.36919 1.000 66.55570 54 HIS A C 1
ATOM 295 O O . HIS A 1 76 ? 7.18421 22.68690 27.41216 1.000 68.45263 54 HIS A O 1
ATOM 302 N N . GLN A 1 77 ? 6.68087 20.49929 27.18525 1.000 62.77376 55 GLN A N 1
ATOM 303 C CA . GLN A 1 77 ? 5.24878 20.74278 27.04571 1.000 61.77715 55 GLN A CA 1
ATOM 304 C C . GLN A 1 77 ? 4.61215 21.08896 28.38504 1.000 59.17165 55 GLN A C 1
ATOM 305 O O . GLN A 1 77 ? 3.76979 21.98875 28.46703 1.000 61.38829 55 GLN A O 1
ATOM 311 N N . LEU A 1 78 ? 4.99944 20.37726 29.44303 1.000 56.42502 56 LEU A N 1
ATOM 312 C CA . LEU A 1 78 ? 4.39085 20.57923 30.75200 1.000 57.72497 56 LEU A CA 1
ATOM 313 C C . LEU A 1 78 ? 4.56836 22.00701 31.24408 1.000 63.90182 56 LEU A C 1
ATOM 314 O O . LEU A 1 78 ? 3.68070 22.55808 31.89872 1.000 64.76943 56 LEU A O 1
ATOM 319 N N . GLN A 1 79 ? 5.70485 22.62245 30.93539 1.000 64.70268 57 GLN A N 1
ATOM 320 C CA . GLN A 1 79 ? 6.04886 23.89376 31.56015 1.000 63.77698 57 GLN A CA 1
ATOM 321 C C . GLN A 1 79 ? 5.17906 25.04129 31.05848 1.000 61.30965 57 GLN A C 1
ATOM 322 O O . GLN A 1 79 ? 4.93627 26.00528 31.79089 1.000 62.05853 57 GLN A O 1
ATOM 328 N N . SER A 1 80 ? 4.69672 24.96504 29.82176 1.000 56.02084 58 SER A N 1
ATOM 329 C CA . SER A 1 80 ? 3.86473 26.03440 29.27090 1.000 55.51328 58 SER A CA 1
ATOM 330 C C . SER A 1 80 ? 2.42976 25.79787 29.70150 1.000 58.49166 58 SER A C 1
ATOM 331 O O . SER A 1 80 ? 1.56075 25.43892 28.91151 1.000 59.44742 58 SER A O 1
ATOM 334 N N . LEU A 1 81 ? 2.17367 26.01007 30.98246 1.000 61.27448 59 LEU A N 1
ATOM 335 C CA . LEU A 1 81 ? 0.83939 25.81652 31.53629 1.000 67.27186 59 LEU A CA 1
ATOM 336 C C . LEU A 1 81 ? 0.71655 26.64717 32.81350 1.000 70.66324 59 LEU A C 1
ATOM 337 O O . LEU A 1 81 ? 1.64704 27.35068 33.21977 1.000 70.40624 59 LEU A O 1
ATOM 339 N N . ALA A 1 82 ? -0.45559 26.56428 33.44272 1.000 69.96772 60 ALA A N 1
ATOM 340 C CA . ALA A 1 82 ? -0.62448 27.14870 34.76382 1.000 69.70179 60 ALA A CA 1
ATOM 341 C C . ALA A 1 82 ? 0.42511 26.60337 35.72411 1.000 71.52814 60 ALA A C 1
ATOM 342 O O . ALA A 1 82 ? 1.04656 27.36395 36.46016 1.000 72.99399 60 ALA A O 1
ATOM 344 N N . THR A 1 83 ? 0.63359 25.28627 35.72470 1.000 75.29656 61 THR A N 1
ATOM 345 C CA . THR A 1 83 ? 1.59095 24.46964 36.49185 1.000 80.62545 61 THR A CA 1
ATOM 346 C C . THR A 1 83 ? 1.24825 24.43618 37.97578 1.000 81.10053 61 THR A C 1
ATOM 347 O O . THR A 1 83 ? 1.88743 23.66766 38.71355 1.000 79.88460 61 THR A O 1
ATOM 351 N N . GLU A 1 84 ? 0.26683 25.20493 38.43876 1.000 77.73556 62 GLU A N 1
ATOM 352 C CA . GLU A 1 84 ? -0.39861 24.92557 39.70783 1.000 77.73795 62 GLU A CA 1
ATOM 353 C C . GLU A 1 84 ? -1.62887 24.08664 39.38535 1.000 75.56391 62 GLU A C 1
ATOM 354 O O . GLU A 1 84 ? -2.69139 24.62523 39.07218 1.000 75.89962 62 GLU A O 1
ATOM 356 N N . LEU A 1 85 ? -1.46995 22.76913 39.43492 1.000 71.36311 63 LEU A N 1
ATOM 357 C CA . LEU A 1 85 ? -2.50517 21.75332 39.20204 1.000 65.40593 63 LEU A CA 1
ATOM 358 C C . LEU A 1 85 ? -2.92622 21.63310 37.73316 1.000 60.49885 63 LEU A C 1
ATOM 359 O O . LEU A 1 85 ? -3.67879 20.69804 37.40841 1.000 59.34317 63 LEU A O 1
ATOM 361 N N . GLY A 1 86 ? -2.48075 22.51816 36.83715 1.000 65.23299 64 GLY A N 1
ATOM 362 C CA . GLY A 1 86 ? -2.64983 22.24953 35.41745 1.000 60.04888 64 GLY A CA 1
ATOM 363 C C . GLY A 1 86 ? -1.95381 20.97201 34.98313 1.000 52.61492 64 GLY A C 1
ATOM 364 O O . GLY A 1 86 ? -2.53525 20.14431 34.27768 1.000 51.17920 64 GLY A O 1
ATOM 365 N N . ARG A 1 87 ? -0.70827 20.78586 35.42158 1.000 52.42246 65 ARG A N 1
ATOM 366 C CA . ARG A 1 87 ? 0.05907 19.59140 35.08091 1.000 50.16680 65 ARG A CA 1
ATOM 367 C C . ARG A 1 87 ? -0.68185 18.31374 35.44755 1.000 51.80093 65 ARG A C 1
ATOM 368 O O . ARG A 1 87 ? -0.77195 17.38936 34.63643 1.000 51.36051 65 ARG A O 1
ATOM 370 N N . ASN A 1 88 ? -1.17597 18.22382 36.68610 1.000 52.01062 66 ASN A N 1
ATOM 371 C CA . ASN A 1 88 ? -1.79429 16.98364 37.15159 1.000 50.75229 66 ASN A CA 1
ATOM 372 C C . ASN A 1 88 ? -2.91806 16.52841 36.22864 1.000 47.79983 66 ASN A C 1
ATOM 373 O O . ASN A 1 88 ? -3.12123 15.32310 36.04783 1.000 49.38186 66 ASN A O 1
ATOM 378 N N . LEU A 1 89 ? -3.65326 17.47129 35.63566 1.000 47.19052 67 LEU A N 1
ATOM 379 C CA . LEU A 1 89 ? -4.62583 17.10653 34.61208 1.000 46.76697 67 LEU A CA 1
ATOM 380 C C . LEU A 1 89 ? -3.94816 16.41725 33.43443 1.000 48.57064 67 LEU A C 1
ATOM 381 O O . LEU A 1 89 ? -4.45580 15.41690 32.91347 1.000 51.61834 67 LEU A O 1
ATOM 386 N N . LEU A 1 90 ? -2.79336 16.93376 33.00565 1.000 49.33985 68 LEU A N 1
ATOM 387 C CA . LEU A 1 90 ? -2.08937 16.33421 31.87715 1.000 50.01711 68 LEU A CA 1
ATOM 388 C C . LEU A 1 90 ? -1.45217 15.00167 32.24906 1.000 50.07179 68 LEU A C 1
ATOM 389 O O . LEU A 1 90 ? -1.35661 14.10622 31.40273 1.000 52.51899 68 LEU A O 1
ATOM 391 N N . LEU A 1 91 ? -1.01479 14.84719 33.50025 1.000 47.21020 69 LEU A N 1
ATOM 392 C CA . LEU A 1 91 ? -0.32601 13.62059 33.88843 1.000 49.23900 69 LEU A CA 1
ATOM 393 C C . LEU A 1 91 ? -1.29677 12.45612 34.04171 1.000 52.79899 69 LEU A C 1
ATOM 394 O O . LEU A 1 91 ? -0.96781 11.31952 33.68307 1.000 56.33846 69 LEU A O 1
ATOM 399 N N . GLU A 1 92 ? -2.49523 12.71348 34.57214 1.000 53.07437 70 GLU A N 1
ATOM 400 C CA . GLU A 1 92 ? -3.45176 11.62902 34.77447 1.000 54.04639 70 GLU A CA 1
ATOM 401 C C . GLU A 1 92 ? -3.95571 11.07252 33.44943 1.000 56.33278 70 GLU A C 1
ATOM 402 O O . GLU A 1 92 ? -4.20117 9.86583 33.33506 1.000 56.40800 70 GLU A O 1
ATOM 408 N N . GLN A 1 93 ? -4.11907 11.92632 32.43574 1.000 55.13061 71 GLN A N 1
ATOM 409 C CA . GLN A 1 93 ? -4.41910 11.39400 31.11282 1.000 55.51591 71 GLN A CA 1
ATOM 410 C C . GLN A 1 93 ? -3.20490 10.69135 30.52165 1.000 56.22745 71 GLN A C 1
ATOM 411 O O . GLN A 1 93 ? -3.35584 9.68776 29.82026 1.000 59.27261 71 GLN A O 1
ATOM 417 N N . LEU A 1 94 ? -1.99914 11.17908 30.82433 1.000 56.76616 72 LEU A N 1
ATOM 418 C CA . LEU A 1 94 ? -0.78483 10.53553 30.33666 1.000 59.39764 72 LEU A CA 1
ATOM 419 C C . LEU A 1 94 ? -0.48597 9.25738 31.11340 1.000 59.80227 72 LEU A C 1
ATOM 420 O O . LEU A 1 94 ? 0.17914 8.35634 30.58971 1.000 61.02752 72 LEU A O 1
ATOM 425 N N . HIS A 1 95 ? -0.97735 9.16052 32.35132 1.000 59.40130 73 HIS A N 1
ATOM 426 C CA . HIS A 1 95 ? -0.79143 7.95848 33.16021 1.000 59.04783 73 HIS A CA 1
ATOM 427 C C . HIS A 1 95 ? -1.37721 6.72819 32.47792 1.000 59.13331 73 HIS A C 1
ATOM 428 O O . HIS A 1 95 ? -0.67530 5.73898 32.23900 1.000 58.60962 73 HIS A O 1
ATOM 435 N N . TYR A 1 96 ? -2.66572 6.77177 32.15501 1.000 58.60688 74 TYR A N 1
ATOM 436 C CA . TYR A 1 96 ? -3.35623 5.62400 31.58406 1.000 59.39720 74 TYR A CA 1
ATOM 437 C C . TYR A 1 96 ? -3.36924 5.63268 30.06363 1.000 58.83457 74 TYR A C 1
ATOM 438 O O . TYR A 1 96 ? -3.94471 4.72384 29.45780 1.000 58.74498 74 TYR A O 1
ATOM 447 N N . ARG A 1 97 ? -2.75444 6.62970 29.43429 1.000 58.21322 75 ARG A N 1
ATOM 448 C CA . ARG A 1 97 ? -2.57282 6.60378 27.99233 1.000 58.75413 75 ARG A CA 1
ATOM 449 C C . ARG A 1 97 ? -1.22610 6.02350 27.59412 1.000 60.60979 75 ARG A C 1
ATOM 450 O O . ARG A 1 97 ? -1.07476 5.57009 26.45462 1.000 66.14630 75 ARG A O 1
ATOM 458 N N . HIS A 1 98 ? -0.26044 6.00664 28.51399 1.000 59.26955 76 HIS A N 1
ATOM 459 C CA . HIS A 1 98 ? 1.09102 5.54606 28.22192 1.000 60.70059 76 HIS A CA 1
ATOM 460 C C . HIS A 1 98 ? 1.83238 5.38770 29.54563 1.000 59.10167 76 HIS A C 1
ATOM 461 O O . HIS A 1 98 ? 2.30829 6.37329 30.11907 1.000 59.83457 76 HIS A O 1
ATOM 468 N N . GLU A 1 99 ? 1.94607 4.14908 30.03247 1.000 57.83498 77 GLU A N 1
ATOM 469 C CA . GLU A 1 99 ? 2.38106 3.92350 31.40790 1.000 57.92758 77 GLU A CA 1
ATOM 470 C C . GLU A 1 99 ? 3.89303 4.04386 31.57104 1.000 56.74059 77 GLU A C 1
ATOM 471 O O . GLU A 1 99 ? 4.36612 4.55974 32.58837 1.000 52.27629 77 GLU A O 1
ATOM 473 N N . VAL A 1 100 ? 4.66752 3.57892 30.58957 1.000 60.47856 78 VAL A N 1
ATOM 474 C CA . VAL A 1 100 ? 6.11495 3.50235 30.77159 1.000 58.67133 78 VAL A CA 1
ATOM 475 C C . VAL A 1 100 ? 6.75064 4.88929 30.69856 1.000 56.90856 78 VAL A C 1
ATOM 476 O O . VAL A 1 100 ? 7.63953 5.21656 31.49457 1.000 55.88734 78 VAL A O 1
ATOM 480 N N . LEU A 1 101 ? 6.30026 5.72939 29.75932 1.000 57.06804 79 LEU A N 1
ATOM 481 C CA . LEU A 1 101 ? 6.85719 7.07477 29.62933 1.000 53.79272 79 LEU A CA 1
ATOM 482 C C . LEU A 1 101 ? 6.68991 7.86460 30.91840 1.000 49.37005 79 LEU A C 1
ATOM 483 O O . LEU A 1 101 ? 7.60801 8.57424 31.34392 1.000 47.22755 79 LEU A O 1
ATOM 488 N N . TYR A 1 102 ? 5.52212 7.74683 31.55341 1.000 51.53880 80 TYR A N 1
ATOM 489 C CA . TYR A 1 102 ? 5.19664 8.59577 32.69251 1.000 52.12663 80 TYR A CA 1
ATOM 490 C C . TYR A 1 102 ? 6.30534 8.51889 33.73405 1.000 50.34946 80 TYR A C 1
ATOM 491 O O . TYR A 1 102 ? 6.70589 9.54041 34.30361 1.000 53.02208 80 TYR A O 1
ATOM 500 N N . PHE A 1 103 ? 6.87794 7.32832 33.93109 1.000 49.04617 81 PHE A N 1
ATOM 501 C CA . PHE A 1 103 ? 7.94212 7.20679 34.91729 1.000 49.03359 81 PHE A CA 1
ATOM 502 C C . PHE A 1 103 ? 9.27465 7.66285 34.36410 1.000 47.47661 81 PHE A C 1
ATOM 503 O O . PHE A 1 103 ? 10.12889 8.09678 35.13318 1.000 50.17396 81 PHE A O 1
ATOM 511 N N . LYS A 1 104 ? 9.44859 7.59787 33.04612 1.000 47.57495 82 LYS A N 1
ATOM 512 C CA . LYS A 1 104 ? 10.61179 8.19874 32.40684 1.000 50.22915 82 LYS A CA 1
ATOM 513 C C . LYS A 1 104 ? 10.67170 9.69554 32.69880 1.000 51.91380 82 LYS A C 1
ATOM 514 O O . LYS A 1 104 ? 11.66940 10.18414 33.23305 1.000 52.22990 82 LYS A O 1
ATOM 516 N N . VAL A 1 105 ? 9.61199 10.44235 32.36409 1.000 51.68129 83 VAL A N 1
ATOM 517 C CA . VAL A 1 105 ? 9.57861 11.86228 32.70791 1.000 47.34235 83 VAL A CA 1
ATOM 518 C C . VAL A 1 105 ? 9.55240 12.04714 34.22416 1.000 46.00419 83 VAL A C 1
ATOM 519 O O . VAL A 1 105 ? 10.20948 12.94580 34.75969 1.000 51.62273 83 VAL A O 1
ATOM 523 N N . LEU A 1 106 ? 8.80209 11.21226 34.94792 1.000 44.39861 84 LEU A N 1
ATOM 524 C CA . LEU A 1 106 ? 8.78458 11.37227 36.39957 1.000 46.64376 84 LEU A CA 1
ATOM 525 C C . LEU A 1 106 ? 10.11598 11.00350 37.03002 1.000 49.85787 84 LEU A C 1
ATOM 526 O O . LEU A 1 106 ? 10.46038 11.56983 38.06126 1.000 46.45429 84 LEU A O 1
ATOM 531 N N . ALA A 1 107 ? 10.89133 10.10932 36.42588 1.000 55.17524 85 ALA A N 1
ATOM 532 C CA . ALA A 1 107 ? 12.24563 9.86581 36.91768 1.000 54.44130 85 ALA A CA 1
ATOM 533 C C . ALA A 1 107 ? 13.06101 11.15156 36.95480 1.000 57.39276 85 ALA A C 1
ATOM 534 O O . ALA A 1 107 ? 13.83466 11.36463 37.89053 1.000 59.18973 85 ALA A O 1
ATOM 536 N N . ASP A 1 108 ? 12.90189 12.01566 35.95082 1.000 58.15167 86 ASP A N 1
ATOM 537 C CA . ASP A 1 108 ? 13.67512 13.24989 35.82427 1.000 56.56309 86 ASP A CA 1
ATOM 538 C C . ASP A 1 108 ? 12.93600 14.34575 36.58681 1.000 56.75092 86 ASP A C 1
ATOM 539 O O . ASP A 1 108 ? 12.20437 15.17017 36.02622 1.000 51.25127 86 ASP A O 1
ATOM 544 N N . HIS A 1 109 ? 13.13291 14.35117 37.90160 1.000 58.33868 87 HIS A N 1
ATOM 545 C CA . HIS A 1 109 ? 12.32311 15.22260 38.72067 1.000 58.82721 87 HIS A CA 1
ATOM 546 C C . HIS A 1 109 ? 12.99995 15.38991 40.06159 1.000 63.32091 87 HIS A C 1
ATOM 547 O O . HIS A 1 109 ? 13.69468 14.48610 40.54609 1.000 65.23922 87 HIS A O 1
ATOM 554 N N . LEU A 1 110 ? 12.77703 16.57460 40.62539 1.000 68.37928 88 LEU A N 1
ATOM 555 C CA . LEU A 1 110 ? 12.84854 17.05079 41.99549 1.000 70.19290 88 LEU A CA 1
ATOM 556 C C . LEU A 1 110 ? 11.49504 17.70796 42.29872 1.000 65.00452 88 LEU A C 1
ATOM 557 O O . LEU A 1 110 ? 11.04402 17.62941 43.44882 1.000 60.42262 88 LEU A O 1
ATOM 559 N N . PRO A 1 111 ? 10.78412 18.31855 41.31883 1.000 62.73837 89 PRO A N 1
ATOM 560 C CA . PRO A 1 111 ? 9.45935 18.88455 41.65759 1.000 67.14170 89 PRO A CA 1
ATOM 561 C C . PRO A 1 111 ? 8.34800 17.88075 41.95014 1.000 67.12783 89 PRO A C 1
ATOM 562 O O . PRO A 1 111 ? 7.48822 18.19247 42.77575 1.000 65.68565 89 PRO A O 1
ATOM 566 N N . GLU A 1 112 ? 8.30064 16.69499 41.33473 1.000 65.99220 90 GLU A N 1
ATOM 567 C CA . GLU A 1 112 ? 7.05795 15.92233 41.43716 1.000 63.81253 90 GLU A CA 1
ATOM 568 C C . GLU A 1 112 ? 6.90511 15.25432 42.79753 1.000 62.76145 90 GLU A C 1
ATOM 569 O O . GLU A 1 112 ? 5.78427 15.16455 43.31671 1.000 58.76543 90 GLU A O 1
ATOM 575 N N . LEU A 1 113 ? 8.01205 14.77161 43.37286 1.000 64.00191 91 LEU A N 1
ATOM 576 C CA . LEU A 1 113 ? 8.01318 13.86107 44.51254 1.000 58.29392 91 LEU A CA 1
ATOM 577 C C . LEU A 1 113 ? 7.09058 14.33311 45.62391 1.000 58.16349 91 LEU A C 1
ATOM 578 O O . LEU A 1 113 ? 6.55199 13.51860 46.37776 1.000 56.40550 91 LEU A O 1
ATOM 580 N N . MET A 1 114 ? 6.87128 15.63903 45.70655 1.000 67.69953 92 MET A N 1
ATOM 581 C CA . MET A 1 114 ? 5.76681 16.08219 46.54206 1.000 72.40201 92 MET A CA 1
ATOM 582 C C . MET A 1 114 ? 4.85223 17.04099 45.76426 1.000 73.06789 92 MET A C 1
ATOM 583 O O . MET A 1 114 ? 3.65035 16.75104 45.66033 1.000 73.12117 92 MET A O 1
ATOM 585 N N . PRO A 1 115 ? 5.33408 18.15930 45.19117 1.000 70.58952 93 PRO A N 1
ATOM 586 C CA . PRO A 1 115 ? 4.37498 19.09850 44.57115 1.000 70.34863 93 PRO A CA 1
ATOM 587 C C . PRO A 1 115 ? 3.42304 18.53827 43.52218 1.000 70.63261 93 PRO A C 1
ATOM 588 O O . PRO A 1 115 ? 2.27447 18.97431 43.50352 1.000 72.84767 93 PRO A O 1
ATOM 592 N N . VAL A 1 116 ? 3.84591 17.69367 42.57988 1.000 70.21096 94 VAL A N 1
ATOM 593 C CA . VAL A 1 116 ? 2.88895 17.34744 41.52525 1.000 68.04157 94 VAL A CA 1
ATOM 594 C C . VAL A 1 116 ? 1.95032 16.24122 41.97552 1.000 68.72951 94 VAL A C 1
ATOM 595 O O . VAL A 1 116 ? 0.83132 16.12795 41.46143 1.000 69.76048 94 VAL A O 1
ATOM 597 N N . VAL A 1 117 ? 2.37943 15.39274 42.90990 1.000 70.72497 95 VAL A N 1
ATOM 598 C CA . VAL A 1 117 ? 1.53873 14.25784 43.27575 1.000 70.13996 95 VAL A CA 1
ATOM 599 C C . VAL A 1 117 ? 1.61639 13.93830 44.76350 1.000 68.23294 95 VAL A C 1
ATOM 600 O O . VAL A 1 117 ? 1.49890 12.77536 45.16218 1.000 61.04484 95 VAL A O 1
ATOM 604 N N . TYR A 1 118 ? 1.79038 14.95373 45.59665 1.000 72.68032 96 TYR A N 1
ATOM 605 C CA . TYR A 1 118 ? 1.61699 14.72346 47.02379 1.000 73.80355 96 TYR A CA 1
ATOM 606 C C . TYR A 1 118 ? 1.02245 15.92521 47.74043 1.000 78.51495 96 TYR A C 1
ATOM 607 O O . TYR A 1 118 ? 0.97117 15.91632 48.97298 1.000 75.59657 96 TYR A O 1
ATOM 616 N N . THR A 1 119 ? 0.56662 16.94409 47.01912 1.000 82.68865 97 THR A N 1
ATOM 617 C CA . THR A 1 119 ? -0.12766 18.13044 47.51027 1.000 80.52575 97 THR A CA 1
ATOM 618 C C . THR A 1 119 ? -1.26895 18.53514 46.56954 1.000 82.54937 97 THR A C 1
ATOM 619 O O . THR A 1 119 ? -2.36373 18.84290 47.06056 1.000 85.48469 97 THR A O 1
ATOM 623 N N . PRO A 1 120 ? -1.09739 18.53884 45.23368 1.000 80.39846 98 PRO A N 1
ATOM 624 C CA . PRO A 1 120 ? -2.08828 19.22866 44.40133 1.000 83.26216 98 PRO A CA 1
ATOM 625 C C . PRO A 1 120 ? -3.27159 18.35539 44.09881 1.000 85.36337 98 PRO A C 1
ATOM 626 O O . PRO A 1 120 ? -4.31925 18.88156 43.70585 1.000 87.94120 98 PRO A O 1
ATOM 630 N N . THR A 1 121 ? -3.09961 17.03261 44.17247 1.000 81.77215 99 THR A N 1
ATOM 631 C CA . THR A 1 121 ? -4.24034 16.13584 44.08767 1.000 82.60907 99 THR A CA 1
ATOM 632 C C . THR A 1 121 ? -5.24787 16.49540 45.16108 1.000 86.83984 99 THR A C 1
ATOM 633 O O . THR A 1 121 ? -6.44116 16.65036 44.88370 1.000 83.89087 99 THR A O 1
ATOM 637 N N . VAL A 1 122 ? -4.77056 16.66751 46.39479 1.000 88.89950 100 VAL A N 1
ATOM 638 C CA . VAL A 1 122 ? -5.62241 17.18900 47.45732 1.000 90.01002 100 VAL A CA 1
ATOM 639 C C . VAL A 1 122 ? -6.11657 18.58496 47.09667 1.000 90.02897 100 VAL A C 1
ATOM 640 O O . VAL A 1 122 ? -7.30585 18.89430 47.22851 1.000 87.49642 100 VAL A O 1
ATOM 642 N N . GLY A 1 123 ? -5.21427 19.44275 46.61529 1.000 91.17281 101 GLY A N 1
ATOM 643 C CA . GLY A 1 123 ? -5.61210 20.79851 46.26904 1.000 91.40597 101 GLY A CA 1
ATOM 644 C C . GLY A 1 123 ? -6.58000 20.85532 45.10172 1.000 93.20869 101 GLY A C 1
ATOM 645 O O . GLY A 1 123 ? -7.47719 21.70185 45.06838 1.000 98.17798 101 GLY A O 1
ATOM 646 N N . GLU A 1 124 ? -6.41829 19.95132 44.13132 1.000 90.74677 102 GLU A N 1
ATOM 647 C CA . GLU A 1 124 ? -7.23298 19.96977 42.91784 1.000 91.42709 102 GLU A CA 1
ATOM 648 C C . GLU A 1 124 ? -7.93395 18.63713 42.68323 1.000 88.65863 102 GLU A C 1
ATOM 649 O O . GLU A 1 124 ? -9.15759 18.56944 42.81583 1.000 87.37608 102 GLU A O 1
ATOM 651 N N . ALA A 1 125 ? -7.19845 17.57052 42.35099 1.000 86.59440 103 ALA A N 1
ATOM 652 C CA . ALA A 1 125 ? -7.82357 16.35594 41.82805 1.000 85.47291 103 ALA A CA 1
ATOM 653 C C . ALA A 1 125 ? -8.84726 15.77226 42.79535 1.000 81.63794 103 ALA A C 1
ATOM 654 O O . ALA A 1 125 ? -9.89557 15.27075 42.37086 1.000 80.23314 103 ALA A O 1
ATOM 656 N N . ILE A 1 126 ? -8.56810 15.83539 44.09734 1.000 80.21226 104 ILE A N 1
ATOM 657 C CA . ILE A 1 126 ? -9.43954 15.18899 45.07387 1.000 79.97354 104 ILE A CA 1
ATOM 658 C C . ILE A 1 126 ? -10.79621 15.88280 45.13310 1.000 79.65354 104 ILE A C 1
ATOM 659 O O . ILE A 1 126 ? -11.84071 15.22666 45.23216 1.000 78.69752 104 ILE A O 1
ATOM 664 N N . GLN A 1 127 ? -10.80873 17.21327 45.05993 1.000 81.42104 105 GLN A N 1
ATOM 665 C CA . GLN A 1 127 ? -12.04264 17.98401 45.16516 1.000 79.11658 105 GLN A CA 1
ATOM 666 C C . GLN A 1 127 ? -12.53113 18.51868 43.82403 1.000 79.84460 105 GLN A C 1
ATOM 667 O O . GLN A 1 127 ? -13.72159 18.41094 43.51643 1.000 76.82788 105 GLN A O 1
ATOM 673 N N . ARG A 1 128 ? -11.64033 19.10182 43.01791 1.000 81.27512 106 ARG A N 1
ATOM 674 C CA . ARG A 1 128 ? -12.07016 19.65925 41.73854 1.000 79.93182 106 ARG A CA 1
ATOM 675 C C . ARG A 1 128 ? -12.54249 18.56648 40.78729 1.000 79.75006 106 ARG A C 1
ATOM 676 O O . ARG A 1 128 ? -13.54028 18.74236 40.07863 1.000 77.68345 106 ARG A O 1
ATOM 678 N N . PHE A 1 129 ? -11.84870 17.43140 40.76239 1.000 80.46208 107 PHE A N 1
ATOM 679 C CA . PHE A 1 129 ? -12.16036 16.33098 39.85682 1.000 79.91070 107 PHE A CA 1
ATOM 680 C C . PHE A 1 129 ? -12.70556 15.11740 40.60543 1.000 81.60712 107 PHE A C 1
ATOM 681 O O . PHE A 1 129 ? -12.33949 13.97613 40.31842 1.000 78.75154 107 PHE A O 1
ATOM 683 N N . SER A 1 130 ? -13.59313 15.35058 41.57556 1.000 85.54920 108 SER A N 1
ATOM 684 C CA . SER A 1 130 ? -14.20014 14.24045 42.30203 1.000 86.04280 108 SER A CA 1
ATOM 685 C C . SER A 1 130 ? -15.31591 13.58173 41.50263 1.000 85.34660 108 SER A C 1
ATOM 686 O O . SER A 1 130 ? -15.59240 12.39240 41.69548 1.000 81.84399 108 SER A O 1
ATOM 689 N N . ASP A 1 131 ? -15.96589 14.33068 40.61304 1.000 84.30555 109 ASP A N 1
ATOM 690 C CA . ASP A 1 131 ? -16.90745 13.76806 39.65655 1.000 74.12310 109 ASP A CA 1
ATOM 691 C C . ASP A 1 131 ? -16.20953 13.15946 38.44956 1.000 79.73913 109 ASP A C 1
ATOM 692 O O . ASP A 1 131 ? -16.82474 13.01723 37.38498 1.000 80.19443 109 ASP A O 1
ATOM 694 N N . GLU A 1 132 ? -14.93473 12.81048 38.60198 1.000 78.37793 110 GLU A N 1
ATOM 695 C CA . GLU A 1 132 ? -14.13074 12.22524 37.54411 1.000 75.07713 110 GLU A CA 1
ATOM 696 C C . GLU A 1 132 ? -13.47495 10.95357 38.05886 1.000 74.13131 110 GLU A C 1
ATOM 697 O O . GLU A 1 132 ? -13.21948 10.80940 39.25754 1.000 75.22420 110 GLU A O 1
ATOM 703 N N . TYR A 1 133 ? -13.19855 10.03303 37.14014 1.000 71.63999 111 TYR A N 1
ATOM 704 C CA . TYR A 1 133 ? -12.76317 8.69256 37.49667 1.000 70.99876 111 TYR A CA 1
ATOM 705 C C . TYR A 1 133 ? -11.49260 8.31033 36.75197 1.000 74.56793 111 TYR A C 1
ATOM 706 O O . TYR A 1 133 ? -11.32415 8.62845 35.57053 1.000 70.35146 111 TYR A O 1
ATOM 715 N N . ARG A 1 134 ? -10.59273 7.64248 37.47060 1.000 74.42535 112 ARG A N 1
ATOM 716 C CA . ARG A 1 134 ? -9.41481 6.99803 36.89195 1.000 69.36842 112 ARG A CA 1
ATOM 717 C C . ARG A 1 134 ? -9.26181 5.67696 37.63790 1.000 59.94922 112 ARG A C 1
ATOM 718 O O . ARG A 1 134 ? -8.69480 5.63976 38.73395 1.000 56.47991 112 ARG A O 1
ATOM 720 N N . GLY A 1 135 ? -9.78790 4.60287 37.05639 1.000 61.34079 113 GLY A N 1
ATOM 721 C CA . GLY A 1 135 ? -9.81778 3.33234 37.75185 1.000 64.09094 113 GLY A CA 1
ATOM 722 C C . GLY A 1 135 ? -9.56857 2.12234 36.87722 1.000 64.14628 113 GLY A C 1
ATOM 723 O O . GLY A 1 135 ? -10.06106 1.02957 37.17543 1.000 56.91098 113 GLY A O 1
ATOM 724 N N . GLN A 1 136 ? -8.81064 2.30320 35.79321 1.000 65.76070 114 GLN A N 1
ATOM 725 C CA . GLN A 1 136 ? -8.44097 1.17396 34.94569 1.000 64.99549 114 GLN A CA 1
ATOM 726 C C . GLN A 1 136 ? -7.72688 0.10417 35.76221 1.000 62.79428 114 GLN A C 1
ATOM 727 O O . GLN A 1 136 ? -8.15054 -1.05651 35.80429 1.000 63.37804 114 GLN A O 1
ATOM 733 N N . ARG A 1 137 ? -6.64129 0.48465 36.42475 1.000 61.36706 115 ARG A N 1
ATOM 734 C CA . ARG A 1 137 ? -5.98927 -0.35180 37.41781 1.000 60.73946 115 ARG A CA 1
ATOM 735 C C . ARG A 1 137 ? -6.40245 0.11902 38.80588 1.000 61.45436 115 ARG A C 1
ATOM 736 O O . ARG A 1 137 ? -6.61583 1.31171 39.03679 1.000 62.40614 115 ARG A O 1
ATOM 744 N N . GLY A 1 138 ? -6.52396 -0.82522 39.72660 1.000 60.29007 116 GLY A N 1
ATOM 745 C CA . GLY A 1 138 ? -7.04176 -0.52015 41.04085 1.000 54.81180 116 GLY A CA 1
ATOM 746 C C . GLY A 1 138 ? -8.55991 -0.47498 41.06021 1.000 52.69564 116 GLY A C 1
ATOM 747 O O . GLY A 1 138 ? -9.22575 -0.33950 40.03460 1.000 52.56828 116 GLY A O 1
ATOM 748 N N . LEU A 1 139 ? -9.11513 -0.58185 42.26557 1.000 49.31950 117 LEU A N 1
ATOM 749 C CA . LEU A 1 139 ? -10.55179 -0.76433 42.40339 1.000 51.11182 117 LEU A CA 1
ATOM 750 C C . LEU A 1 139 ? -11.05759 -0.07429 43.66290 1.000 51.27238 117 LEU A C 1
ATOM 751 O O . LEU A 1 139 ? -10.28636 0.27347 44.56052 1.000 50.17701 117 LEU A O 1
ATOM 756 N N . PHE A 1 140 ? -12.37486 0.12456 43.70946 1.000 51.07383 118 PHE A N 1
ATOM 757 C CA . PHE A 1 140 ? -13.07075 0.61641 44.89052 1.000 54.03035 118 PHE A CA 1
ATOM 758 C C . PHE A 1 140 ? -14.06251 -0.43099 45.35814 1.000 57.58863 118 PHE A C 1
ATOM 759 O O . PHE A 1 140 ? -14.71392 -1.08883 44.54927 1.000 59.38717 118 PHE A O 1
ATOM 767 N N . LEU A 1 141 ? -14.21903 -0.55085 46.66074 1.000 60.66756 119 LEU A N 1
ATOM 768 C CA . LEU A 1 141 ? -15.28025 -1.37031 47.21591 1.000 64.16910 119 LEU A CA 1
ATOM 769 C C . LEU A 1 141 ? -15.98694 -0.57014 48.30103 1.000 63.26006 119 LEU A C 1
ATOM 770 O O . LEU A 1 141 ? -15.61531 0.56764 48.59737 1.000 60.95398 119 LEU A O 1
ATOM 775 N N . SER A 1 142 ? -17.03240 -1.15078 48.87784 1.000 57.18695 120 SER A N 1
ATOM 776 C CA . SER A 1 142 ? -17.87919 -0.42767 49.81020 1.000 56.11776 120 SER A CA 1
ATOM 777 C C . SER A 1 142 ? -18.06531 -1.23105 51.08661 1.000 54.57737 120 SER A C 1
ATOM 778 O O . SER A 1 142 ? -18.02254 -2.46416 51.07889 1.000 51.60033 120 SER A O 1
ATOM 781 N N . ILE A 1 143 ? -18.27023 -0.50910 52.19138 1.000 54.75645 121 ILE A N 1
ATOM 782 C CA . ILE A 1 143 ? -18.61101 -1.15654 53.45012 1.000 51.32816 121 ILE A CA 1
ATOM 783 C C . ILE A 1 143 ? -20.01380 -1.73932 53.40617 1.000 51.34102 121 ILE A C 1
ATOM 784 O O . ILE A 1 143 ? -20.35186 -2.59794 54.22867 1.000 53.88022 121 ILE A O 1
ATOM 786 N N . ASP A 1 144 ? -20.84313 -1.29468 52.46202 1.000 47.96651 122 ASP A N 1
ATOM 787 C CA . ASP A 1 144 ? -22.19488 -1.81556 52.32316 1.000 49.38064 122 ASP A CA 1
ATOM 788 C C . ASP A 1 144 ? -22.25158 -3.11774 51.53498 1.000 50.99011 122 ASP A C 1
ATOM 789 O O . ASP A 1 144 ? -23.30617 -3.76161 51.51494 1.000 57.97492 122 ASP A O 1
ATOM 791 N N . GLU A 1 145 ? -21.15731 -3.51896 50.88650 1.000 48.58509 123 GLU A N 1
ATOM 792 C CA . GLU A 1 145 ? -21.08698 -4.78691 50.16031 1.000 49.16019 123 GLU A CA 1
ATOM 793 C C . GLU A 1 145 ? -19.78525 -5.49619 50.50776 1.000 48.48323 123 GLU A C 1
ATOM 794 O O . GLU A 1 145 ? -18.76314 -5.30773 49.83417 1.000 51.20264 123 GLU A O 1
ATOM 800 N N . PRO A 1 146 ? -19.77445 -6.30128 51.57245 1.000 43.88378 124 PRO A N 1
ATOM 801 C CA . PRO A 1 146 ? -18.61402 -7.15825 51.84491 1.000 45.24140 124 PRO A CA 1
ATOM 802 C C . PRO A 1 146 ? -18.55929 -8.41786 50.99517 1.000 47.24895 124 PRO A C 1
ATOM 803 O O . PRO A 1 146 ? -17.58335 -9.16935 51.09844 1.000 49.23943 124 PRO A O 1
ATOM 807 N N . ASP A 1 147 ? -19.56763 -8.66617 50.15828 1.000 45.96213 125 ASP A N 1
ATOM 808 C CA . ASP A 1 147 ? -19.71209 -9.97597 49.53196 1.000 51.40869 125 ASP A CA 1
ATOM 809 C C . ASP A 1 147 ? -18.87186 -10.11388 48.26750 1.000 51.95471 125 ASP A C 1
ATOM 810 O O . ASP A 1 147 ? -18.29905 -11.18031 48.01668 1.000 53.07446 125 ASP A O 1
ATOM 815 N N . GLU A 1 148 ? -18.78554 -9.05992 47.46138 1.000 49.97613 126 GLU A N 1
ATOM 816 C CA . GLU A 1 148 ? -18.25830 -9.17442 46.10757 1.000 50.15655 126 GLU A CA 1
ATOM 817 C C . GLU A 1 148 ? -16.75411 -8.95147 46.00663 1.000 49.13494 126 GLU A C 1
ATOM 818 O O . GLU A 1 148 ? -16.21670 -9.04575 44.89987 1.000 47.89016 126 GLU A O 1
ATOM 824 N N . ILE A 1 149 ? -16.06475 -8.67529 47.11883 1.000 49.85033 127 ILE A N 1
ATOM 825 C CA . ILE A 1 149 ? -14.63560 -8.35515 47.06276 1.000 46.05772 127 ILE A CA 1
ATOM 826 C C . ILE A 1 149 ? -13.86333 -9.46380 46.35739 1.000 46.72851 127 ILE A C 1
ATOM 827 O O . ILE A 1 149 ? -13.13736 -9.22216 45.38590 1.000 46.24269 127 ILE A O 1
ATOM 832 N N . GLU A 1 150 ? -14.00624 -10.69848 46.84512 1.000 48.38503 128 GLU A N 1
ATOM 833 C CA . GLU A 1 150 ? -13.27869 -11.81798 46.25683 1.000 44.87085 128 GLU A CA 1
ATOM 834 C C . GLU A 1 150 ? -13.71426 -12.07937 44.82228 1.000 43.73846 128 GLU A C 1
ATOM 835 O O . GLU A 1 150 ? -12.93206 -12.60790 44.02491 1.000 44.09484 128 GLU A O 1
ATOM 841 N N . GLU A 1 151 ? -14.95283 -11.72342 44.47639 1.000 42.59961 129 GLU A N 1
ATOM 842 C CA . GLU A 1 151 ? -15.35940 -11.72464 43.07692 1.000 44.66088 129 GLU A CA 1
ATOM 843 C C . GLU A 1 151 ? -14.90128 -10.45929 42.36421 1.000 45.47638 129 GLU A C 1
ATOM 844 O O . GLU A 1 151 ? -14.68493 -10.47928 41.14700 1.000 43.82753 129 GLU A O 1
ATOM 846 N N . ALA A 1 152 ? -14.74293 -9.35963 43.10575 1.000 45.97632 130 ALA A N 1
ATOM 847 C CA . ALA A 1 152 ? -14.26274 -8.11765 42.50987 1.000 43.58710 130 ALA A CA 1
ATOM 848 C C . ALA A 1 152 ? -12.76820 -8.17768 42.23241 1.000 42.25657 130 ALA A C 1
ATOM 849 O O . ALA A 1 152 ? -12.30429 -7.69078 41.19550 1.000 38.99940 130 ALA A O 1
ATOM 851 N N . PHE A 1 153 ? -11.99855 -8.76662 43.15003 1.000 44.48425 131 PHE A N 1
ATOM 852 C CA . PHE A 1 153 ? -10.54586 -8.73427 43.02362 1.000 45.88831 131 PHE A CA 1
ATOM 853 C C . PHE A 1 153 ? -10.07847 -9.49471 41.78920 1.000 48.37306 131 PHE A C 1
ATOM 854 O O . PHE A 1 153 ? -9.16740 -9.04529 41.08343 1.000 51.44954 131 PHE A O 1
ATOM 862 N N . ASN A 1 154 ? -10.69646 -10.63951 41.50203 1.000 46.85179 132 ASN A N 1
ATOM 863 C CA . ASN A 1 154 ? -10.32694 -11.42547 40.33218 1.000 48.38468 132 ASN A CA 1
ATOM 864 C C . ASN A 1 154 ? -10.90573 -10.86827 39.03762 1.000 50.21710 132 ASN A C 1
ATOM 865 O O . ASN A 1 154 ? -10.92007 -11.58450 38.03013 1.000 50.76335 132 ASN A O 1
ATOM 870 N N . THR A 1 155 ? -11.39815 -9.62733 39.04412 1.000 48.24338 133 THR A N 1
ATOM 871 C CA . THR A 1 155 ? -11.82708 -8.99327 37.80222 1.000 47.89556 133 THR A CA 1
ATOM 872 C C . THR A 1 155 ? -10.68360 -8.95443 36.79882 1.000 48.00034 133 THR A C 1
ATOM 873 O O . THR A 1 155 ? -10.81098 -9.42722 35.66360 1.000 51.31203 133 THR A O 1
ATOM 877 N N . LEU A 1 156 ? -9.55806 -8.37842 37.20339 1.000 47.12939 134 LEU A N 1
ATOM 878 C CA . LEU A 1 156 ? -8.33736 -8.48919 36.42544 1.000 53.53304 134 LEU A CA 1
ATOM 879 C C . LEU A 1 156 ? -7.74191 -9.88461 36.58122 1.000 58.22973 134 LEU A C 1
ATOM 880 O O . LEU A 1 156 ? -7.89420 -10.53873 37.61695 1.000 61.56471 134 LEU A O 1
ATOM 885 N N . GLY A 1 157 ? -7.07824 -10.35022 35.52726 1.000 57.77215 135 GLY A N 1
ATOM 886 C CA . GLY A 1 157 ? -6.39749 -11.62754 35.58904 1.000 55.51776 135 GLY A CA 1
ATOM 887 C C . GLY A 1 157 ? -5.22594 -11.57680 36.54612 1.000 56.64510 135 GLY A C 1
ATOM 888 O O . GLY A 1 157 ? -4.13682 -11.12713 36.17785 1.000 66.67523 135 GLY A O 1
ATOM 889 N N . LEU A 1 158 ? -5.43737 -12.02439 37.78132 1.000 51.45892 136 LEU A N 1
ATOM 890 C CA . LEU A 1 158 ? -4.43840 -11.92585 38.84002 1.000 54.06271 136 LEU A CA 1
ATOM 891 C C . LEU A 1 158 ? -3.98006 -13.32272 39.23127 1.000 59.10694 136 LEU A C 1
ATOM 892 O O . LEU A 1 158 ? -4.72670 -14.07061 39.87210 1.000 61.32497 136 LEU A O 1
ATOM 894 N N . GLY A 1 159 ? -2.75465 -13.66858 38.85466 1.000 58.66454 137 GLY A N 1
ATOM 895 C CA . GLY A 1 159 ? -2.12430 -14.85268 39.37612 1.000 58.25740 137 GLY A CA 1
ATOM 896 C C . GLY A 1 159 ? -1.82664 -14.67322 40.84960 1.000 56.70487 137 GLY A C 1
ATOM 897 O O . GLY A 1 159 ? -1.30181 -13.64030 41.27738 1.000 57.68435 137 GLY A O 1
ATOM 898 N N . PRO A 1 160 ? -2.18637 -15.66885 41.66422 1.000 59.50984 138 PRO A N 1
ATOM 899 C CA . PRO A 1 160 ? -1.87591 -15.59693 43.10122 1.000 61.21025 138 PRO A CA 1
ATOM 900 C C . PRO A 1 160 ? -0.39804 -15.40756 43.41230 1.000 60.82947 138 PRO A C 1
ATOM 901 O O . PRO A 1 160 ? -0.06214 -15.11964 44.56738 1.000 59.35619 138 PRO A O 1
ATOM 905 N N . GLU A 1 161 ? 0.49103 -15.55937 42.43337 1.000 59.62324 139 GLU A N 1
ATOM 906 C CA . GLU A 1 161 ? 1.91869 -15.40517 42.67638 1.000 60.90915 139 GLU A CA 1
ATOM 907 C C . GLU A 1 161 ? 2.40280 -13.98561 42.39612 1.000 61.58439 139 GLU A C 1
ATOM 908 O O . GLU A 1 161 ? 3.09550 -13.38870 43.22600 1.000 61.91972 139 GLU A O 1
ATOM 910 N N . ASP A 1 162 ? 2.03496 -13.42818 41.24320 1.000 60.27684 140 ASP A N 1
ATOM 911 C CA . ASP A 1 162 ? 2.64526 -12.19663 40.74005 1.000 59.92184 140 ASP A CA 1
ATOM 912 C C . ASP A 1 162 ? 1.86377 -10.97858 41.22230 1.000 56.52477 140 ASP A C 1
ATOM 913 O O . ASP A 1 162 ? 0.95917 -10.48071 40.55026 1.000 53.67322 140 ASP A O 1
ATOM 918 N N . VAL A 1 163 ? 2.23868 -10.47660 42.39875 1.000 56.28873 141 VAL A N 1
ATOM 919 C CA . VAL A 1 163 ? 1.68544 -9.23391 42.92640 1.000 51.68109 141 VAL A CA 1
ATOM 920 C C . VAL A 1 163 ? 2.63771 -8.72199 43.99548 1.000 53.86441 141 VAL A C 1
ATOM 921 O O . VAL A 1 163 ? 3.42232 -9.48295 44.56572 1.000 59.60733 141 VAL A O 1
ATOM 925 N N . ASP A 1 164 ? 2.57318 -7.41972 44.26691 1.000 53.98499 142 ASP A N 1
ATOM 926 C CA . ASP A 1 164 ? 3.43743 -6.80550 45.26448 1.000 52.70590 142 ASP A CA 1
ATOM 927 C C . ASP A 1 164 ? 2.92357 -5.41048 45.58256 1.000 56.77462 142 ASP A C 1
ATOM 928 O O . ASP A 1 164 ? 2.57814 -4.65130 44.67420 1.000 52.78427 142 ASP A O 1
ATOM 930 N N . LEU A 1 165 ? 2.86970 -5.09232 46.87628 1.000 60.17922 143 LEU A N 1
ATOM 931 C CA . LEU A 1 165 ? 2.59766 -3.74195 47.36871 1.000 55.45937 143 LEU A CA 1
ATOM 932 C C . LEU A 1 165 ? 1.24134 -3.22094 46.88688 1.000 56.03733 143 LEU A C 1
ATOM 933 O O . LEU A 1 165 ? 1.14212 -2.19525 46.21198 1.000 58.79345 143 LEU A O 1
ATOM 935 N N . ILE A 1 166 ? 0.18687 -3.93947 47.25797 1.000 56.20656 144 ILE A N 1
ATOM 936 C CA . ILE A 1 166 ? -1.16578 -3.43431 47.05264 1.000 50.66207 144 ILE A CA 1
ATOM 937 C C . ILE A 1 166 ? -1.49980 -2.47162 48.18486 1.000 47.33321 144 ILE A C 1
ATOM 938 O O . ILE A 1 166 ? -1.21551 -2.74411 49.35774 1.000 47.57659 144 ILE A O 1
ATOM 943 N N . VAL A 1 167 ? -2.07737 -1.32690 47.83440 1.000 48.51819 145 VAL A N 1
ATOM 944 C CA . VAL A 1 167 ? -2.32554 -0.24632 48.77990 1.000 49.44578 145 VAL A CA 1
ATOM 945 C C . VAL A 1 167 ? -3.81595 0.05423 48.79603 1.000 48.95872 145 VAL A C 1
ATOM 946 O O . VAL A 1 167 ? -4.45001 0.14884 47.73844 1.000 48.10073 145 VAL A O 1
ATOM 950 N N . CYS A 1 168 ? -4.37482 0.19331 49.99404 1.000 44.11614 146 CYS A N 1
ATOM 951 C CA . CYS A 1 168 ? -5.76581 0.58912 50.14025 1.000 48.65897 146 CYS A CA 1
ATOM 952 C C . CYS A 1 168 ? -5.86538 1.63045 51.24051 1.000 58.24591 146 CYS A C 1
ATOM 953 O O . CYS A 1 168 ? -5.25825 1.47923 52.30421 1.000 59.04721 146 CYS A O 1
ATOM 956 N N . THR A 1 169 ? -6.60768 2.69627 50.96707 1.000 60.14374 147 THR A N 1
ATOM 957 C CA . THR A 1 169 ? -6.83024 3.76137 51.92797 1.000 57.90496 147 THR A CA 1
ATOM 958 C C . THR A 1 169 ? -8.30764 4.12089 51.93498 1.000 59.52624 147 THR A C 1
ATOM 959 O O . THR A 1 169 ? -8.99330 4.02482 50.91284 1.000 59.63250 147 THR A O 1
ATOM 963 N N . ASP A 1 170 ? -8.79883 4.51098 53.10656 1.000 59.89655 148 ASP A N 1
ATOM 964 C CA . ASP A 1 170 ? -10.18743 4.91343 53.26469 1.000 59.13657 148 ASP A CA 1
ATOM 965 C C . ASP A 1 170 ? -10.38282 6.41286 53.07733 1.000 61.50473 148 ASP A C 1
ATOM 966 O O . ASP A 1 170 ? -11.48448 6.91765 53.31870 1.000 65.38111 148 ASP A O 1
ATOM 971 N N . ALA A 1 171 ? -9.33810 7.12553 52.65479 1.000 60.58409 149 ALA A N 1
ATOM 972 C CA . ALA A 1 171 ? -9.34043 8.56146 52.38597 1.000 61.01991 149 ALA A CA 1
ATOM 973 C C . ALA A 1 171 ? -9.61565 9.40273 53.62572 1.000 64.02164 149 ALA A C 1
ATOM 974 O O . ALA A 1 171 ? -9.87453 10.60629 53.50520 1.000 66.34371 149 ALA A O 1
ATOM 976 N N . GLU A 1 172 ? -9.56382 8.80938 54.81465 1.000 61.84531 150 GLU A N 1
ATOM 977 C CA . GLU A 1 172 ? -9.72924 9.56855 56.04525 1.000 63.31514 150 GLU A CA 1
ATOM 978 C C . GLU A 1 172 ? -8.39670 10.17695 56.45815 1.000 66.97116 150 GLU A C 1
ATOM 979 O O . GLU A 1 172 ? -7.37288 9.48690 56.48370 1.000 72.39617 150 GLU A O 1
ATOM 981 N N . ALA A 1 173 ? -8.41512 11.47174 56.77793 1.000 65.77321 151 ALA A N 1
ATOM 982 C CA . ALA A 1 173 ? -7.22437 12.19433 57.22754 1.000 69.61995 151 ALA A CA 1
ATOM 983 C C . ALA A 1 173 ? -6.10089 12.11937 56.19551 1.000 69.02959 151 ALA A C 1
ATOM 984 O O . ALA A 1 173 ? -4.93532 11.90306 56.53383 1.000 68.01594 151 ALA A O 1
ATOM 986 N N . ILE A 1 174 ? -6.45539 12.29114 54.92173 1.000 66.09057 152 ILE A N 1
ATOM 987 C CA . ILE A 1 174 ? -5.44885 12.37459 53.87106 1.000 66.89192 152 ILE A CA 1
ATOM 988 C C . ILE A 1 174 ? -4.66417 13.66681 54.04230 1.000 75.63749 152 ILE A C 1
ATOM 989 O O . ILE A 1 174 ? -5.24537 14.75814 54.10117 1.000 83.89421 152 ILE A O 1
ATOM 991 N N . LEU A 1 175 ? -3.33708 13.54734 54.12152 1.000 70.45777 153 LEU A N 1
ATOM 992 C CA . LEU A 1 175 ? -2.47365 14.66504 54.48830 1.000 73.60404 153 LEU A CA 1
ATOM 993 C C . LEU A 1 175 ? -2.95255 15.28217 55.79687 1.000 77.68462 153 LEU A C 1
ATOM 994 O O . LEU A 1 175 ? -2.91552 14.62856 56.84434 1.000 73.53295 153 LEU A O 1
ATOM 999 N N . GLY A 1 176 ? -3.41871 16.52677 55.74992 1.000 82.76053 154 GLY A N 1
ATOM 1000 C CA . GLY A 1 176 ? -3.91017 17.17510 56.94921 1.000 88.46671 154 GLY A CA 1
ATOM 1001 C C . GLY A 1 176 ? -5.20607 17.93429 56.75352 1.000 94.98163 154 GLY A C 1
ATOM 1002 O O . GLY A 1 176 ? -5.43472 18.95313 57.41255 1.000 101.79223 154 GLY A O 1
ATOM 1003 N N . ILE A 1 177 ? -6.06898 17.44994 55.86116 1.000 90.07059 155 ILE A N 1
ATOM 1004 C CA . ILE A 1 177 ? -7.32278 18.12483 55.52719 1.000 93.39360 155 ILE A CA 1
ATOM 1005 C C . ILE A 1 177 ? -8.53691 17.36151 56.06463 1.000 92.46326 155 ILE A C 1
ATOM 1006 O O . ILE A 1 177 ? -9.29844 17.88907 56.87703 1.000 96.44234 155 ILE A O 1
ATOM 1011 N N . GLY A 1 178 ? -8.73147 16.12531 55.62934 1.000 85.35149 156 GLY A N 1
ATOM 1012 C CA . GLY A 1 178 ? -9.80198 15.30895 56.16220 1.000 77.11383 156 GLY A CA 1
ATOM 1013 C C . GLY A 1 178 ? -10.37573 14.37552 55.11358 1.000 71.50350 156 GLY A C 1
ATOM 1014 O O . GLY A 1 178 ? -9.80007 14.17350 54.04761 1.000 74.10376 156 GLY A O 1
ATOM 1015 N N . ASP A 1 179 ? -11.54044 13.81903 55.45189 1.000 67.17911 157 ASP A N 1
ATOM 1016 C CA . ASP A 1 179 ? -12.16820 12.78110 54.64221 1.000 62.47643 157 ASP A CA 1
ATOM 1017 C C . ASP A 1 179 ? -12.47964 13.27873 53.23744 1.000 63.10371 157 ASP A C 1
ATOM 1018 O O . ASP A 1 179 ? -13.06651 14.34961 53.05561 1.000 74.01848 157 ASP A O 1
ATOM 1023 N N . TRP A 1 180 ? -12.09280 12.48114 52.24214 1.000 59.19905 158 TRP A N 1
ATOM 1024 C CA . TRP A 1 180 ? -12.36740 12.77525 50.84217 1.000 59.14253 158 TRP A CA 1
ATOM 1025 C C . TRP A 1 180 ? -13.20621 11.69113 50.17790 1.000 60.14784 158 TRP A C 1
ATOM 1026 O O . TRP A 1 180 ? -13.40063 11.73260 48.95698 1.000 60.14126 158 TRP A O 1
ATOM 1028 N N . GLY A 1 181 ? -13.69549 10.71849 50.94447 1.000 63.13734 159 GLY A N 1
ATOM 1029 C CA . GLY A 1 181 ? -14.58670 9.70027 50.42356 1.000 63.23786 159 GLY A CA 1
ATOM 1030 C C . GLY A 1 181 ? -13.92981 8.69383 49.50167 1.000 60.92264 159 GLY A C 1
ATOM 1031 O O . GLY A 1 181 ? -12.99040 7.99588 49.89375 1.000 59.90001 159 GLY A O 1
ATOM 1032 N N . VAL A 1 182 ? -14.43174 8.60077 48.26551 1.000 59.27562 160 VAL A N 1
ATOM 1033 C CA . VAL A 1 182 ? -13.87538 7.67826 47.28212 1.000 57.52825 160 VAL A CA 1
ATOM 1034 C C . VAL A 1 182 ? -12.77598 8.30946 46.44574 1.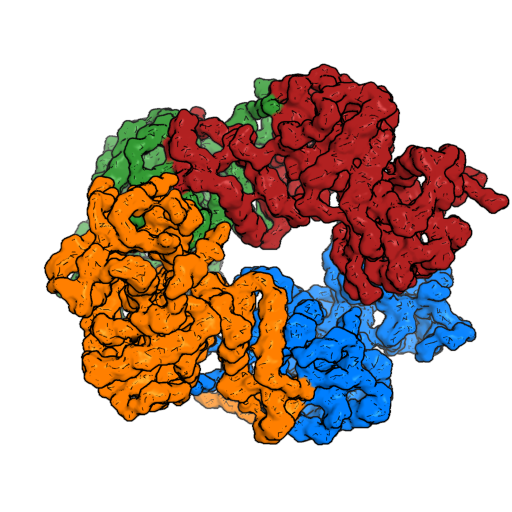000 58.51785 160 VAL A C 1
ATOM 1035 O O . VAL A 1 182 ? -12.26053 7.66144 45.52448 1.000 59.37040 160 VAL A O 1
ATOM 1039 N N . GLY A 1 183 ? -12.40568 9.55942 46.72495 1.000 58.60134 161 GLY A N 1
ATOM 1040 C CA . GLY A 1 183 ? -11.26115 10.14385 46.05408 1.000 58.04142 161 GLY A CA 1
ATOM 1041 C C . GLY A 1 183 ? -9.94100 9.52369 46.45311 1.000 54.69998 161 GLY A C 1
ATOM 1042 O O . GLY A 1 183 ? -8.94251 9.71550 45.75118 1.000 58.45740 161 GLY A O 1
ATOM 1043 N N . GLY A 1 184 ? -9.92330 8.76004 47.54573 1.000 55.33325 162 GLY A N 1
ATOM 1044 C CA . GLY A 1 184 ? -8.70685 8.21199 48.11729 1.000 56.85757 162 GLY A CA 1
ATOM 1045 C C . GLY A 1 184 ? -7.76777 7.49219 47.17012 1.000 49.16530 162 GLY A C 1
ATOM 1046 O O . GLY A 1 184 ? -6.59615 7.29099 47.50322 1.000 47.78683 162 GLY A O 1
ATOM 1047 N N . ILE A 1 185 ? -8.25750 7.09862 45.99095 1.000 46.73184 163 ILE A N 1
ATOM 1048 C CA . ILE A 1 185 ? -7.39904 6.41151 45.02631 1.000 44.99244 163 ILE A CA 1
ATOM 1049 C C . ILE A 1 185 ? -6.27581 7.31973 44.55427 1.000 44.59925 163 ILE A C 1
ATOM 1050 O O . ILE A 1 185 ? -5.13247 6.87787 44.38368 1.000 46.01607 163 ILE A O 1
ATOM 1055 N N . GLN A 1 186 ? -6.59223 8.59201 44.29285 1.000 42.78140 164 GLN A N 1
ATOM 1056 C CA . GLN A 1 186 ? -5.59359 9.51545 43.76963 1.000 41.19670 164 GLN A CA 1
ATOM 1057 C C . GLN A 1 186 ? -4.37675 9.57352 44.67630 1.000 40.95344 164 GLN A C 1
ATOM 1058 O O . GLN A 1 186 ? -3.25915 9.81124 44.20547 1.000 42.35480 164 GLN A O 1
ATOM 1060 N N . ILE A 1 187 ? -4.57498 9.33932 45.97287 1.000 41.35611 165 ILE A N 1
ATOM 1061 C CA . ILE A 1 187 ? -3.45420 9.21543 46.89682 1.000 43.05532 165 ILE A CA 1
ATOM 1062 C C . ILE A 1 187 ? -2.67791 7.93552 46.61152 1.000 46.39513 165 ILE A C 1
ATOM 1063 O O . ILE A 1 187 ? -1.46577 7.96153 46.36827 1.000 44.27752 165 ILE A O 1
ATOM 1068 N N . ALA A 1 188 ? -3.37450 6.79580 46.63266 1.000 47.55611 166 ALA A N 1
ATOM 1069 C CA . ALA A 1 188 ? -2.71443 5.50579 46.45586 1.000 39.96125 166 ALA A CA 1
ATOM 1070 C C . ALA A 1 188 ? -2.08474 5.39147 45.07343 1.000 40.39222 166 ALA A C 1
ATOM 1071 O O . ALA A 1 188 ? -0.92993 4.97095 44.93802 1.000 43.07897 166 ALA A O 1
ATOM 1073 N N . VAL A 1 189 ? -2.83396 5.75929 44.03050 1.000 37.06779 167 VAL A N 1
ATOM 1074 C CA . VAL A 1 189 ? -2.27592 5.76794 42.68124 1.000 37.94766 167 VAL A CA 1
ATOM 1075 C C . VAL A 1 189 ? -1.09034 6.72071 42.60238 1.000 41.88541 167 VAL A C 1
ATOM 1076 O O . VAL A 1 189 ? -0.12034 6.46332 41.87813 1.000 46.74576 167 VAL A O 1
ATOM 1080 N N . GLY A 1 190 ? -1.13656 7.82336 43.35188 1.000 41.05995 168 GLY A N 1
ATOM 1081 C CA . GLY A 1 190 ? 0.02035 8.70166 43.42394 1.000 42.80349 168 GLY A CA 1
ATOM 1082 C C . GLY A 1 190 ? 1.19095 8.05022 44.13630 1.000 42.28290 168 GLY A C 1
ATOM 1083 O O . GLY A 1 190 ? 2.33387 8.12358 43.67539 1.000 44.76825 168 GLY A O 1
ATOM 1084 N N . LYS A 1 191 ? 0.92081 7.40811 45.27655 1.000 40.65423 169 LYS A N 1
ATOM 1085 C CA . LYS A 1 191 ? 1.95307 6.63042 45.95523 1.000 42.54395 169 LYS A CA 1
ATOM 1086 C C . LYS A 1 191 ? 2.51008 5.54718 45.04254 1.000 43.32771 169 LYS A C 1
ATOM 1087 O O . LYS A 1 191 ? 3.71070 5.25200 45.07416 1.000 47.37759 169 LYS A O 1
ATOM 1093 N N . LEU A 1 192 ? 1.64278 4.93390 44.23447 1.000 40.74303 170 LEU A N 1
ATOM 1094 C CA . LEU A 1 192 ? 2.08631 3.98477 43.21790 1.000 41.32496 170 LEU A CA 1
ATOM 1095 C C . LEU A 1 192 ? 3.13883 4.59897 42.30783 1.000 42.46208 170 LEU A C 1
ATOM 1096 O O . LEU A 1 192 ? 4.17640 3.98516 42.03319 1.000 44.43539 170 LEU A O 1
ATOM 1101 N N . ALA A 1 193 ? 2.88409 5.81857 41.82773 1.000 43.32956 171 ALA A N 1
ATOM 1102 C CA . ALA A 1 193 ? 3.86684 6.50341 40.99683 1.000 45.38339 171 ALA A CA 1
ATOM 1103 C C . ALA A 1 193 ? 5.17756 6.71456 41.74152 1.000 44.16739 171 ALA A C 1
ATOM 1104 O O . ALA A 1 193 ? 6.24847 6.70496 41.12533 1.000 45.93835 171 ALA A O 1
ATOM 1106 N N . LEU A 1 194 ? 5.11795 6.89729 43.06268 1.000 42.01411 172 LEU A N 1
ATOM 1107 C CA . LEU A 1 194 ? 6.33965 7.06961 43.84042 1.000 43.09897 172 LEU A CA 1
ATOM 1108 C C . LEU A 1 194 ? 7.00010 5.73909 44.17618 1.000 42.29831 172 LEU A C 1
ATOM 1109 O O . LEU A 1 194 ? 8.21927 5.69338 44.36971 1.000 43.58458 172 LEU A O 1
ATOM 1114 N N . TYR A 1 195 ? 6.22513 4.65565 44.25349 1.000 42.03360 173 TYR A N 1
ATOM 1115 C CA . TYR A 1 195 ? 6.80404 3.34913 44.55127 1.000 44.47307 173 TYR A CA 1
ATOM 1116 C C . TYR A 1 195 ? 7.73712 2.89384 43.43904 1.000 46.08660 173 TYR A C 1
ATOM 1117 O O . TYR A 1 195 ? 8.94300 2.71796 43.64556 1.000 46.64210 173 TYR A O 1
ATOM 1126 N N . THR A 1 196 ? 7.18589 2.69525 42.24601 1.000 43.85139 174 THR A N 1
ATOM 1127 C CA . THR A 1 196 ? 7.94809 2.09578 41.16166 1.000 45.00794 174 THR A CA 1
ATOM 1128 C C . THR A 1 196 ? 8.99890 3.04282 40.58549 1.000 49.89032 174 THR A C 1
ATOM 1129 O O . THR A 1 196 ? 10.04384 2.58278 40.11026 1.000 54.88289 174 THR A O 1
ATOM 1133 N N . ALA A 1 197 ? 8.75656 4.35651 40.60927 1.000 50.08038 175 ALA A N 1
ATOM 1134 C CA . ALA A 1 197 ? 9.80732 5.27877 40.18863 1.000 49.24951 175 ALA A CA 1
ATOM 1135 C C . ALA A 1 197 ? 10.90735 5.37501 41.23643 1.000 48.32092 175 ALA A C 1
ATOM 1136 O O . ALA A 1 197 ? 12.06004 5.67179 40.90164 1.000 52.53171 175 ALA A O 1
ATOM 1138 N N . GLY A 1 198 ? 10.57634 5.11634 42.49830 1.000 45.96791 176 GLY A N 1
ATOM 1139 C CA . GLY A 1 198 ? 11.54920 5.18627 43.56839 1.000 48.86695 176 GLY A CA 1
ATOM 1140 C C . GLY A 1 198 ? 12.14782 3.84606 43.94263 1.000 49.09620 176 GLY A C 1
ATOM 1141 O O . GLY A 1 198 ? 13.34992 3.75451 44.20728 1.000 50.78233 176 GLY A O 1
ATOM 1142 N N . GLY A 1 199 ? 11.32714 2.79748 43.96311 1.000 45.89348 177 GLY A N 1
ATOM 1143 C CA . GLY A 1 199 ? 11.78501 1.49839 44.41833 1.000 47.53203 177 GLY A CA 1
ATOM 1144 C C . GLY A 1 199 ? 11.79425 0.41475 43.35968 1.000 47.18800 177 GLY A C 1
ATOM 1145 O O . GLY A 1 199 ? 11.96458 -0.76560 43.67900 1.000 46.40275 177 GLY A O 1
ATOM 1146 N N . GLY A 1 200 ? 11.60590 0.79621 42.09880 1.000 47.26572 178 GLY A N 1
ATOM 1147 C CA . GLY A 1 200 ? 11.68807 -0.16394 41.01408 1.000 50.87144 178 GLY A CA 1
ATOM 1148 C C . GLY A 1 200 ? 10.65761 -1.26904 41.05193 1.000 50.06567 178 GLY A C 1
ATOM 1149 O O . GLY A 1 200 ? 10.87035 -2.32319 40.44657 1.000 52.50796 178 GLY A O 1
ATOM 1150 N N . VAL A 1 201 ? 9.54582 -1.06544 41.75914 1.000 46.75029 179 VAL A N 1
ATOM 1151 C CA . VAL A 1 201 ? 8.46872 -2.04646 41.76753 1.000 44.04570 179 VAL A CA 1
ATOM 1152 C C . VAL A 1 201 ? 7.84179 -2.10266 40.38058 1.000 45.00782 179 VAL A C 1
ATOM 1153 O O . VAL A 1 201 ? 7.78867 -1.09873 39.66631 1.000 46.47554 179 VAL A O 1
ATOM 1157 N N . ASP A 1 202 ? 7.40815 -3.27900 39.96172 1.000 46.28209 180 ASP A N 1
ATOM 1158 C CA . ASP A 1 202 ? 6.71993 -3.36733 38.68231 1.000 48.81902 180 ASP A CA 1
ATOM 1159 C C . ASP A 1 202 ? 5.25731 -2.98139 38.86323 1.000 49.96849 180 ASP A C 1
ATOM 1160 O O . ASP A 1 202 ? 4.53564 -3.66545 39.59760 1.000 54.45873 180 ASP A O 1
ATOM 1165 N N . PRO A 1 203 ? 4.78362 -1.90126 38.23514 1.000 48.84240 181 PRO A N 1
ATOM 1166 C CA . PRO A 1 203 ? 3.34305 -1.60584 38.28295 1.000 52.74683 181 PRO A CA 1
ATOM 1167 C C . PRO A 1 203 ? 2.50181 -2.70899 37.67790 1.000 54.68467 181 PRO A C 1
ATOM 1168 O O . PRO A 1 203 ? 1.31113 -2.81144 37.99921 1.000 57.03987 181 PRO A O 1
ATOM 1172 N N . ARG A 1 204 ? 3.08880 -3.53351 36.80592 1.000 53.45678 182 ARG A N 1
ATOM 1173 C CA . ARG A 1 204 ? 2.40800 -4.73116 36.32922 1.000 56.36888 182 ARG A CA 1
ATOM 1174 C C . ARG A 1 204 ? 1.98068 -5.61434 37.49617 1.000 52.41918 182 ARG A C 1
ATOM 1175 O O . ARG A 1 204 ? 0.89801 -6.21126 37.46992 1.000 49.96641 182 ARG A O 1
ATOM 1183 N N . ARG A 1 205 ? 2.81661 -5.70325 38.53404 1.000 51.64243 183 ARG A N 1
ATOM 1184 C CA . ARG A 1 205 ? 2.53334 -6.51013 39.71444 1.000 51.64398 183 ARG A CA 1
ATOM 1185 C C . ARG A 1 205 ? 2.00155 -5.68221 40.87420 1.000 53.68120 183 ARG A C 1
ATOM 1186 O O . ARG A 1 205 ? 2.13920 -6.09356 42.03086 1.000 56.77594 183 ARG A O 1
ATOM 1194 N N . CYS A 1 206 ? 1.41573 -4.52303 40.60356 1.000 53.30180 184 CYS A N 1
ATOM 1195 C CA . CYS A 1 206 ? 1.05325 -3.60824 41.67270 1.000 51.94572 184 CYS A CA 1
ATOM 1196 C C . CYS A 1 206 ? -0.37340 -3.12262 41.47105 1.000 52.14802 184 CYS A C 1
ATOM 1197 O O . CYS A 1 206 ? -0.78932 -2.83641 40.34455 1.000 52.57214 184 CYS A O 1
ATOM 1200 N N . LEU A 1 207 ? -1.12073 -3.03971 42.56942 1.000 52.67642 185 LEU A N 1
ATOM 1201 C CA . LEU A 1 207 ? -2.52544 -2.66601 42.52341 1.000 55.25848 185 LEU A CA 1
ATOM 1202 C C . LEU A 1 207 ? -2.83001 -1.69243 43.65220 1.000 54.03515 185 LEU A C 1
ATOM 1203 O O . LEU A 1 207 ? -2.09435 -1.59767 44.63714 1.000 53.16568 185 LEU A O 1
ATOM 1205 N N . ALA A 1 208 ? -3.92985 -0.96215 43.49127 1.000 50.93518 186 ALA A N 1
ATOM 1206 C CA . ALA A 1 208 ? -4.41568 -0.03844 44.50278 1.000 44.87717 186 ALA A CA 1
ATOM 1207 C C . ALA A 1 208 ? -5.87036 -0.36072 44.81145 1.000 50.62963 186 ALA A C 1
ATOM 1208 O O . ALA A 1 208 ? -6.55897 -1.02286 44.03250 1.000 55.61171 186 ALA A O 1
ATOM 1210 N N . VAL A 1 209 ? -6.33761 0.10930 45.96794 1.000 46.76325 187 VAL A N 1
ATOM 1211 C CA . VAL A 1 209 ? -7.71004 -0.12946 46.39638 1.000 46.61613 187 VAL A CA 1
ATOM 1212 C C . VAL A 1 209 ? -8.17664 1.05295 47.23136 1.000 50.61800 187 VAL A C 1
ATOM 1213 O O . VAL A 1 209 ? -7.37513 1.83660 47.74314 1.000 54.36324 187 VAL A O 1
ATOM 1215 N N . SER A 1 210 ? -9.49532 1.18393 47.35653 1.000 51.86972 188 SER A N 1
ATOM 1216 C CA . SER A 1 210 ? -10.10547 2.23331 48.16427 1.000 51.90514 188 SER A CA 1
ATOM 1217 C C . SER A 1 210 ? -11.24494 1.62304 48.96225 1.000 51.13221 188 SER A C 1
ATOM 1218 O O . SER A 1 210 ? -12.15518 1.02055 48.38477 1.000 51.85871 188 SER A O 1
ATOM 1221 N N . LEU A 1 211 ? -11.19236 1.77488 50.28420 1.000 51.58994 189 LEU A N 1
ATOM 1222 C CA . LEU A 1 211 ? -12.23504 1.25552 51.16803 1.000 55.69105 189 LEU A CA 1
ATOM 1223 C C . LEU A 1 211 ? -13.25454 2.36457 51.39269 1.000 59.91381 189 LEU A C 1
ATOM 1224 O O . LEU A 1 211 ? -13.11000 3.20199 52.28436 1.000 61.11452 189 LEU A O 1
ATOM 1229 N N . ASP A 1 212 ? -14.29878 2.37482 50.56822 1.000 60.42194 190 ASP A N 1
ATOM 1230 C CA . ASP A 1 212 ? -15.38480 3.34194 50.71064 1.000 59.88315 190 ASP A CA 1
ATOM 1231 C C . ASP A 1 212 ? -16.25638 2.89565 51.87637 1.000 57.72363 190 ASP A C 1
ATOM 1232 O O . ASP A 1 212 ? -17.09904 2.00746 51.73547 1.000 56.46216 190 ASP A O 1
ATOM 1237 N N . VAL A 1 213 ? -16.05316 3.51354 53.03793 1.000 58.41703 191 VAL A N 1
ATOM 1238 C CA . VAL A 1 213 ? -16.85161 3.23499 54.22478 1.000 60.76443 191 VAL A CA 1
ATOM 1239 C C . VAL A 1 213 ? -17.82246 4.35683 54.54374 1.000 61.03975 191 VAL A C 1
ATOM 1240 O O . VAL A 1 213 ? -18.53630 4.27720 55.55523 1.000 57.07984 191 VAL A O 1
ATOM 1244 N N . GLY A 1 214 ? -17.88504 5.39296 53.71137 1.000 57.91461 192 GLY A N 1
ATOM 1245 C CA . GLY A 1 214 ? -18.76576 6.51511 53.96207 1.000 56.94262 192 GLY A CA 1
ATOM 1246 C C . GLY A 1 214 ? -18.04559 7.67979 54.60703 1.000 59.06610 192 GLY A C 1
ATOM 1247 O O . GLY A 1 214 ? -17.46574 7.53700 55.68731 1.000 57.78119 192 GLY A O 1
ATOM 1248 N N . THR A 1 215 ? -18.07303 8.83650 53.95452 1.000 59.53485 193 THR A N 1
ATOM 1249 C CA . THR A 1 215 ? -17.38709 10.01733 54.45172 1.000 55.93646 193 THR A CA 1
ATOM 1250 C C . THR A 1 215 ? -18.31876 10.85674 55.32312 1.000 55.61972 193 THR A C 1
ATOM 1251 O O . THR A 1 215 ? -19.53260 10.64643 55.37016 1.000 54.46254 193 THR A O 1
ATOM 1255 N N . ASP A 1 216 ? -17.72783 11.82372 56.02480 1.000 60.08378 194 ASP A N 1
ATOM 1256 C CA . ASP A 1 216 ? -18.48000 12.73475 56.87415 1.000 64.08131 194 ASP A CA 1
ATOM 1257 C C . ASP A 1 216 ? -18.35078 14.19679 56.46630 1.000 60.51124 194 ASP A C 1
ATOM 1258 O O . ASP A 1 216 ? -18.99598 15.05312 57.08275 1.000 56.88938 194 ASP A O 1
ATOM 1263 N N . ASN A 1 217 ? -17.53641 14.50960 55.46003 1.000 60.63553 195 ASN A N 1
ATOM 1264 C CA . ASN A 1 217 ? -17.39902 15.88836 55.01005 1.000 60.28466 195 ASN A CA 1
ATOM 1265 C C . ASN A 1 217 ? -18.72477 16.38123 54.44890 1.000 63.12687 195 ASN A C 1
ATOM 1266 O O . ASN A 1 217 ? -19.25993 15.80176 53.49937 1.000 61.37247 195 ASN A O 1
ATOM 1271 N N . GLU A 1 218 ? -19.24995 17.45793 55.03947 1.000 66.57891 196 GLU A N 1
ATOM 1272 C CA . GLU A 1 218 ? -20.58881 17.92332 54.69135 1.000 63.25604 196 GLU A CA 1
ATOM 1273 C C . GLU A 1 218 ? -20.69146 18.33802 53.22861 1.000 61.39448 196 GLU A C 1
ATOM 1274 O O . GLU A 1 218 ? -21.76611 18.21741 52.62872 1.000 58.55632 196 GLU A O 1
ATOM 1276 N N . GLN A 1 219 ? -19.59781 18.82764 52.63690 1.000 62.63745 197 GLN A N 1
ATOM 1277 C CA . GLN A 1 219 ? -19.63983 19.22248 51.23104 1.000 64.81126 197 GLN A CA 1
ATOM 1278 C C . GLN A 1 219 ? -19.96475 18.03684 50.33269 1.000 64.88400 197 GLN A C 1
ATOM 1279 O O . GLN A 1 219 ? -20.86186 18.11370 49.48504 1.000 64.99573 197 GLN A O 1
ATOM 1285 N N . LEU A 1 220 ? -19.23111 16.93153 50.49738 1.000 66.95150 198 LEU A N 1
ATOM 1286 C CA . LEU A 1 220 ? -19.37613 15.79893 49.58729 1.000 66.94280 198 LEU A CA 1
ATOM 1287 C C . LEU A 1 220 ? -20.80486 15.27102 49.58323 1.000 67.13566 198 LEU A C 1
ATOM 1288 O O . LEU A 1 220 ? -21.36668 14.98662 48.51895 1.000 69.24447 198 LEU A O 1
ATOM 1293 N N . LEU A 1 221 ? -21.41175 15.14467 50.76453 1.000 64.85887 199 LEU A N 1
ATOM 1294 C CA . LEU A 1 221 ? -22.77323 14.62595 50.84711 1.000 66.50969 199 LEU A CA 1
ATOM 1295 C C . LEU A 1 221 ? -23.77269 15.59202 50.22203 1.000 66.78689 199 LEU A C 1
ATOM 1296 O O . LEU A 1 221 ? -24.72167 15.16529 49.55315 1.000 68.09602 199 LEU A O 1
ATOM 1301 N N . ALA A 1 222 ? -23.57947 16.89727 50.42836 1.000 63.98834 200 ALA A N 1
ATOM 1302 C CA . ALA A 1 222 ? -24.45160 17.87629 49.78948 1.000 66.10609 200 ALA A CA 1
ATOM 1303 C C . ALA A 1 222 ? -24.25136 17.90033 48.28049 1.000 70.12564 200 ALA A C 1
ATOM 1304 O O . ALA A 1 222 ? -25.20321 18.15531 47.53437 1.000 74.38517 200 ALA A O 1
ATOM 1306 N N . ASP A 1 223 ? -23.03745 17.63799 47.81960 1.000 69.24830 201 ASP A N 1
ATOM 1307 C CA . ASP A 1 223 ? -22.72823 17.60477 46.39675 1.000 68.26534 201 ASP A CA 1
ATOM 1308 C C . ASP A 1 223 ? -23.42665 16.41002 45.76145 1.000 66.78453 201 ASP A C 1
ATOM 1309 O O . ASP A 1 223 ? -23.06122 15.26607 46.06268 1.000 66.92637 201 ASP A O 1
ATOM 1314 N N . PRO A 1 224 ? -24.42057 16.61298 44.89086 1.000 67.56230 202 PRO A N 1
ATOM 1315 C CA . PRO A 1 224 ? -25.09598 15.46681 44.26340 1.000 70.03076 202 PRO A CA 1
ATOM 1316 C C . PRO A 1 224 ? -24.24095 14.75614 43.23258 1.000 73.46553 202 PRO A C 1
ATOM 1317 O O . PRO A 1 224 ? -24.61011 13.65906 42.79348 1.000 74.80561 202 PRO A O 1
ATOM 1321 N N . PHE A 1 225 ? -23.11268 15.34431 42.84088 1.000 71.90238 203 PHE A N 1
ATOM 1322 C CA . PHE A 1 225 ? -22.26716 14.83468 41.77299 1.000 68.94322 203 PHE A CA 1
ATOM 1323 C C . PHE A 1 225 ? -21.02485 14.13882 42.31239 1.000 68.65734 203 PHE A C 1
ATOM 1324 O O . PHE A 1 225 ? -20.03611 13.98461 41.58707 1.000 70.60862 203 PHE A O 1
ATOM 1332 N N . TYR A 1 226 ? -21.06127 13.72564 43.57601 1.000 66.28921 204 TYR A N 1
ATOM 1333 C CA . TYR A 1 226 ? -19.98080 12.97444 44.19836 1.000 64.93404 204 TYR A CA 1
ATOM 1334 C C . TYR A 1 226 ? -20.17870 11.49210 43.90829 1.000 65.25236 204 TYR A C 1
ATOM 1335 O O . TYR A 1 226 ? -21.17178 10.89442 44.33826 1.000 63.33759 204 TYR A O 1
ATOM 1344 N N . LEU A 1 227 ? -19.23702 10.90514 43.16949 1.000 67.32976 205 LEU A N 1
ATOM 1345 C CA . LEU A 1 227 ? -19.36301 9.52651 42.70025 1.000 60.57765 205 LEU A CA 1
ATOM 1346 C C . LEU A 1 227 ? -18.89345 8.56373 43.79183 1.000 57.65761 205 LEU A C 1
ATOM 1347 O O . LEU A 1 227 ? -17.87925 7.87657 43.67496 1.000 58.30168 205 LEU A O 1
ATOM 1349 N N . GLY A 1 228 ? -19.66717 8.51088 44.86906 1.000 57.68239 206 GLY A N 1
ATOM 1350 C CA . GLY A 1 228 ? -19.33096 7.62784 45.96138 1.000 59.15848 206 GLY A CA 1
ATOM 1351 C C . GLY A 1 228 ? -20.50614 7.40411 46.88577 1.000 61.95778 206 GLY A C 1
ATOM 1352 O O . GLY A 1 228 ? -21.63613 7.80183 46.59549 1.000 62.26754 206 GLY A O 1
ATOM 1353 N N . ASN A 1 229 ? -20.21937 6.76081 48.01564 1.000 62.25622 207 ASN A N 1
ATOM 1354 C CA . ASN A 1 229 ? -21.25833 6.43575 48.98505 1.000 61.72140 207 ASN A CA 1
ATOM 1355 C C . ASN A 1 229 ? -21.71950 7.69457 49.70834 1.000 58.58161 207 ASN A C 1
ATOM 1356 O O . ASN A 1 229 ? -20.90977 8.41445 50.30251 1.000 58.16376 207 ASN A O 1
ATOM 1361 N N . ARG A 1 230 ? -23.02564 7.95329 49.65997 1.000 57.30276 208 ARG A N 1
ATOM 1362 C CA . ARG A 1 230 ? -23.62235 9.08421 50.35593 1.000 56.11044 208 ARG A CA 1
ATOM 1363 C C . ARG A 1 230 ? -23.76415 8.85054 51.85352 1.000 54.40136 208 ARG A C 1
ATOM 1364 O O . ARG A 1 230 ? -24.15124 9.77732 52.57315 1.000 58.65257 208 ARG A O 1
ATOM 1372 N N . HIS A 1 231 ? -23.46538 7.64687 52.33589 1.000 52.61381 209 HIS A N 1
ATOM 1373 C CA . HIS A 1 231 ? -23.63055 7.32906 53.74478 1.000 52.42772 209 HIS A CA 1
ATOM 1374 C C . HIS A 1 231 ? -22.58038 8.05957 54.58069 1.000 53.33396 209 HIS A C 1
ATOM 1375 O O . HIS A 1 231 ? -21.68310 8.73234 54.06476 1.000 54.11743 209 HIS A O 1
ATOM 1377 N N . ALA A 1 232 ? -22.69952 7.92167 55.89680 1.000 53.26331 210 ALA A N 1
ATOM 1378 C CA . ALA A 1 232 ? -21.78259 8.54447 56.83437 1.000 52.20555 210 ALA A CA 1
ATOM 1379 C C . ALA A 1 232 ? -20.72157 7.53866 57.27451 1.000 53.39098 210 ALA A C 1
ATOM 1380 O O . ALA A 1 232 ? -20.71381 6.37686 56.86012 1.000 53.42729 210 ALA A O 1
ATOM 1382 N N . ARG A 1 233 ? -19.80786 8.00345 58.12343 1.000 55.94483 211 ARG A N 1
ATOM 1383 C CA . ARG A 1 233 ? -18.78245 7.13161 58.67919 1.000 57.44849 211 ARG A CA 1
ATOM 1384 C C . ARG A 1 233 ? -19.42123 6.01567 59.49762 1.000 64.78032 211 ARG A C 1
ATOM 1385 O O . ARG A 1 233 ? -20.42989 6.22351 60.17436 1.000 66.87674 211 ARG A O 1
ATOM 1393 N N . ARG A 1 234 ? -18.83805 4.82039 59.41714 1.000 64.94799 212 ARG A N 1
ATOM 1394 C CA . ARG A 1 234 ? -19.23628 3.67849 60.23295 1.000 59.84759 212 ARG A CA 1
ATOM 1395 C C . ARG A 1 234 ? -18.00842 3.15744 60.96822 1.000 59.71059 212 ARG A C 1
ATOM 1396 O O . ARG A 1 234 ? -16.96101 2.94003 60.35046 1.000 63.31866 212 ARG A O 1
ATOM 1404 N N . ARG A 1 235 ? -18.13627 2.95484 62.28320 1.000 58.58735 213 ARG A N 1
ATOM 1405 C CA . ARG A 1 235 ? -16.99801 2.64123 63.14304 1.000 64.09993 213 ARG A CA 1
ATOM 1406 C C . ARG A 1 235 ? -17.19463 1.35722 63.94635 1.000 63.54891 213 ARG A C 1
ATOM 1407 O O . ARG A 1 235 ? -16.60320 1.20152 65.01659 1.000 65.43414 213 ARG A O 1
ATOM 1415 N N . GLY A 1 236 ? -18.00462 0.41966 63.45620 1.000 58.70267 214 GLY A N 1
ATOM 1416 C CA . GLY A 1 236 ? -18.44133 -0.70310 64.24981 1.000 62.29783 214 GLY A CA 1
ATOM 1417 C C . GLY A 1 236 ? -17.87788 -2.04047 63.81002 1.000 62.14997 214 GLY A C 1
ATOM 1418 O O . GLY A 1 236 ? -16.91529 -2.13254 63.04657 1.000 60.86096 214 GLY A O 1
ATOM 1419 N N . ARG A 1 237 ? -18.50079 -3.10065 64.33448 1.000 62.40115 215 ARG A N 1
ATOM 1420 C CA . ARG A 1 237 ? -18.12135 -4.45390 63.94724 1.000 55.29264 215 ARG A CA 1
ATOM 1421 C C . ARG A 1 237 ? -18.36525 -4.68924 62.46610 1.000 54.53946 215 ARG A C 1
ATOM 1422 O O . ARG A 1 237 ? -17.70899 -5.54061 61.85796 1.000 58.23843 215 ARG A O 1
ATOM 1424 N N . GLU A 1 238 ? -19.30939 -3.95552 61.87239 1.000 50.15110 216 GLU A N 1
ATOM 1425 C CA . GLU A 1 238 ? -19.43364 -3.96156 60.42035 1.000 53.13901 216 GLU A CA 1
ATOM 1426 C C . GLU A 1 238 ? -18.14520 -3.47667 59.76973 1.000 55.20984 216 GLU A C 1
ATOM 1427 O O . GLU A 1 238 ? -17.67013 -4.07285 58.79832 1.000 52.76659 216 GLU A O 1
ATOM 1429 N N . TYR A 1 239 ? -17.56043 -2.40109 60.30396 1.000 58.81789 217 TYR A N 1
ATOM 1430 C CA . TYR A 1 239 ? -16.25022 -1.94637 59.84622 1.000 58.98779 217 TYR A CA 1
ATOM 1431 C C . TYR A 1 239 ? -15.17031 -2.97435 60.15884 1.000 54.86904 217 TYR A C 1
ATOM 1432 O O . TYR A 1 239 ? -14.35061 -3.31253 59.29702 1.000 52.91315 217 TYR A O 1
ATOM 1441 N N . ASP A 1 240 ? -15.14801 -3.47562 61.39668 1.000 54.94736 218 ASP A N 1
ATOM 1442 C CA . ASP A 1 240 ? -14.12560 -4.44201 61.78497 1.000 53.74896 218 ASP A CA 1
ATOM 1443 C C . ASP A 1 240 ? -14.22964 -5.71457 60.95528 1.000 52.43108 218 ASP A C 1
ATOM 1444 O O . ASP A 1 240 ? -13.24186 -6.15921 60.36218 1.000 53.29065 218 ASP A O 1
ATOM 1449 N N . GLU A 1 241 ? -15.42453 -6.31063 60.88993 1.000 53.24679 219 GLU A N 1
ATOM 1450 C CA . GLU A 1 241 ? -15.60647 -7.48284 60.03889 1.000 56.22887 219 GLU A CA 1
ATOM 1451 C C . GLU A 1 241 ? -15.30461 -7.16466 58.58134 1.000 53.79371 219 GLU A C 1
ATOM 1452 O O . GLU A 1 241 ? -14.84592 -8.03894 57.84077 1.000 54.45175 219 GLU A O 1
ATOM 1458 N N . PHE A 1 242 ? -15.54175 -5.92325 58.15493 1.000 50.20014 220 PHE A N 1
ATOM 1459 C CA . PHE A 1 242 ? -15.24798 -5.54080 56.77833 1.000 48.97428 220 PHE A CA 1
ATOM 1460 C C . PHE A 1 242 ? -13.75452 -5.63815 56.49377 1.000 49.66919 220 PHE A C 1
ATOM 1461 O O . PHE A 1 242 ? -13.31768 -6.42009 55.64128 1.000 51.64147 220 PHE A O 1
ATOM 1469 N N . VAL A 1 243 ? -12.95558 -4.83084 57.19532 1.000 51.25410 221 VAL A N 1
ATOM 1470 C CA . VAL A 1 243 ? -11.51246 -4.83178 56.97438 1.000 48.85013 221 VAL A CA 1
ATOM 1471 C C . VAL A 1 243 ? -10.92726 -6.19972 57.30039 1.000 50.37280 221 VAL A C 1
ATOM 1472 O O . VAL A 1 243 ? -10.04176 -6.69725 56.59308 1.000 52.56200 221 VAL A O 1
ATOM 1476 N N . SER A 1 244 ? -11.42595 -6.83941 58.36324 1.000 50.21907 222 SER A N 1
ATOM 1477 C CA . SER A 1 244 ? -10.96812 -8.18559 58.69275 1.000 49.66228 222 SER A CA 1
ATOM 1478 C C . SER A 1 244 ? -11.29018 -9.17362 57.58168 1.000 49.20382 222 SER A C 1
ATOM 1479 O O . SER A 1 244 ? -10.51194 -10.09859 57.33359 1.000 48.95122 222 SER A O 1
ATOM 1482 N N . ARG A 1 245 ? -12.42375 -9.00456 56.90653 1.000 49.24063 223 ARG A N 1
ATOM 1483 C CA . ARG A 1 245 ? -12.76233 -9.84650 55.76838 1.000 48.29113 223 ARG A CA 1
ATOM 1484 C C . ARG A 1 245 ? -12.21529 -9.30391 54.45632 1.000 49.40110 223 ARG A C 1
ATOM 1485 O O . ARG A 1 245 ? -12.51592 -9.86451 53.39818 1.000 51.95420 223 ARG A O 1
ATOM 1487 N N . TYR A 1 246 ? -11.43424 -8.22628 54.49637 1.000 47.94304 224 TYR A N 1
ATOM 1488 C CA . TYR A 1 246 ? -10.73935 -7.72815 53.31563 1.000 48.81221 224 TYR A CA 1
ATOM 1489 C C . TYR A 1 246 ? -9.24962 -8.02679 53.33785 1.000 48.98621 224 TYR A C 1
ATOM 1490 O O . TYR A 1 246 ? -8.67561 -8.36480 52.30037 1.000 46.51347 224 TYR A O 1
ATOM 1499 N N . ILE A 1 247 ? -8.60471 -7.88976 54.49806 1.000 49.99892 225 ILE A N 1
ATOM 1500 C CA . ILE A 1 247 ? -7.17481 -8.16487 54.59191 1.000 47.04265 225 ILE A CA 1
ATOM 1501 C C . ILE A 1 247 ? -6.90696 -9.65429 54.42397 1.000 48.39962 225 ILE A C 1
ATOM 1502 O O . ILE A 1 247 ? -5.97413 -10.05647 53.71759 1.000 48.18473 225 ILE A O 1
ATOM 1507 N N . GLU A 1 248 ? -7.72573 -10.49635 55.05969 1.000 47.82786 226 GLU A N 1
ATOM 1508 C CA . GLU A 1 248 ? -7.49480 -11.93512 55.00524 1.000 42.71533 226 GLU A CA 1
ATOM 1509 C C . GLU A 1 248 ? -7.65596 -12.48838 53.59567 1.000 44.83948 226 GLU A C 1
ATOM 1510 O O . GLU A 1 248 ? -6.98838 -13.46573 53.24553 1.000 51.13976 226 GLU A O 1
ATOM 1516 N N . THR A 1 249 ? -8.51913 -11.88842 52.77260 1.000 41.95246 227 THR A N 1
ATOM 1517 C CA . THR A 1 249 ? -8.60923 -12.29893 51.37651 1.000 43.25423 227 THR A CA 1
ATOM 1518 C C . THR A 1 249 ? -7.58581 -11.60130 50.49362 1.000 46.42706 227 THR A C 1
ATOM 1519 O O . THR A 1 249 ? -7.34355 -12.05827 49.37078 1.000 48.58468 227 THR A O 1
ATOM 1523 N N . ALA A 1 250 ? -6.98814 -10.50569 50.96784 1.000 47.48113 228 ALA A N 1
ATOM 1524 C CA . ALA A 1 250 ? -5.88172 -9.90101 50.23535 1.000 47.56496 228 ALA A CA 1
ATOM 1525 C C . ALA A 1 250 ? -4.67055 -10.82388 50.22390 1.000 46.09331 228 ALA A C 1
ATOM 1526 O O . ALA A 1 250 ? -4.01831 -10.98912 49.18766 1.000 45.21023 228 ALA A O 1
ATOM 1528 N N . GLN A 1 251 ? -4.36025 -11.44198 51.36496 1.000 45.46276 229 GLN A N 1
ATOM 1529 C CA . GLN A 1 251 ? -3.27700 -12.41611 51.41049 1.000 47.63925 229 GLN A CA 1
ATOM 1530 C C . GLN A 1 251 ? -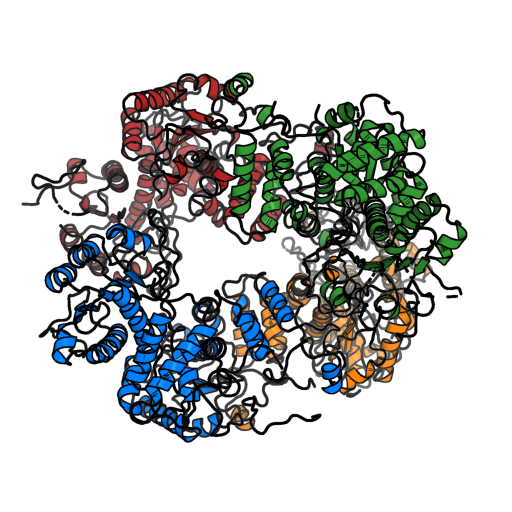3.72901 -13.78692 50.92049 1.000 49.37791 229 GLN A C 1
ATOM 1531 O O . GLN A 1 251 ? -2.92598 -14.53058 50.34559 1.000 53.12483 229 GLN A O 1
ATOM 1537 N N . ARG A 1 252 ? -5.00022 -14.13668 51.13285 1.000 45.59139 230 ARG A N 1
ATOM 1538 C CA . ARG A 1 252 ? -5.50286 -15.42501 50.66434 1.000 45.06022 230 ARG A CA 1
ATOM 1539 C C . ARG A 1 252 ? -5.41952 -15.52885 49.14750 1.000 48.96380 230 ARG A C 1
ATOM 1540 O O . ARG A 1 252 ? -4.88038 -16.50258 48.60866 1.000 56.48164 230 ARG A O 1
ATOM 1548 N N . LEU A 1 253 ? -5.95540 -14.53086 48.44037 1.000 44.97010 231 LEU A N 1
ATOM 1549 C CA . LEU A 1 253 ? -5.95474 -14.57855 46.98240 1.000 45.27609 231 LEU A CA 1
ATOM 1550 C C . LEU A 1 253 ? -4.53265 -14.53389 46.43662 1.000 50.22691 231 LEU A C 1
ATOM 1551 O O . LEU A 1 253 ? -4.21975 -15.20160 45.44473 1.000 51.19598 231 LEU A O 1
ATOM 1556 N N . PHE A 1 254 ? -3.65725 -13.75729 47.07210 1.000 51.85935 232 PHE A N 1
ATOM 1557 C CA . PHE A 1 254 ? -2.23372 -13.80181 46.76198 1.000 54.05618 232 PHE A CA 1
ATOM 1558 C C . PHE A 1 254 ? -1.42225 -13.47066 48.00959 1.000 56.44464 232 PHE A C 1
ATOM 1559 O O . PHE A 1 254 ? -1.62278 -12.41545 48.62311 1.000 57.67730 232 PHE A O 1
ATOM 1567 N N . PRO A 1 255 ? -0.51400 -14.34459 48.42683 1.000 53.57187 233 PRO A N 1
ATOM 1568 C CA . PRO A 1 255 ? 0.27301 -14.07938 49.63197 1.000 55.15665 233 PRO A CA 1
ATOM 1569 C C . PRO A 1 255 ? 1.45075 -13.15857 49.33775 1.000 66.74810 233 PRO A C 1
ATOM 1570 O O . PRO A 1 255 ? 1.73855 -12.80819 48.19211 1.000 65.28983 233 PRO A O 1
ATOM 1574 N N . ARG A 1 256 ? 2.12122 -12.75403 50.41550 1.000 72.37088 234 ARG A N 1
ATOM 1575 C CA . ARG A 1 256 ? 3.32070 -11.92054 50.39040 1.000 72.39865 234 ARG A CA 1
ATOM 1576 C C . ARG A 1 256 ? 3.08589 -10.54752 49.77012 1.000 75.59840 234 ARG A C 1
ATOM 1577 O O . ARG A 1 256 ? 4.05157 -9.81701 49.51644 1.000 80.56991 234 ARG A O 1
ATOM 1579 N N . ALA A 1 257 ? 1.83366 -10.17179 49.51891 1.000 72.19886 235 ALA A N 1
ATOM 1580 C CA . ALA A 1 257 ? 1.53867 -8.84796 48.98571 1.000 70.59837 235 ALA A CA 1
ATOM 1581 C C . ALA A 1 257 ? 1.70275 -7.80653 50.08558 1.000 70.55972 235 ALA A C 1
ATOM 1582 O O . ALA A 1 257 ? 1.00823 -7.85786 51.10619 1.000 75.69779 235 ALA A O 1
ATOM 1584 N N . ILE A 1 258 ? 2.62345 -6.86534 49.88107 1.000 64.18301 236 ILE A N 1
ATOM 1585 C CA . ILE A 1 258 ? 2.91587 -5.83929 50.87643 1.000 64.37980 236 ILE A CA 1
ATOM 1586 C C . ILE A 1 258 ? 1.70237 -4.93618 51.05139 1.000 62.63988 236 ILE A C 1
ATOM 1587 O O . ILE A 1 258 ? 1.52349 -3.96397 50.31007 1.000 61.83848 236 ILE A O 1
ATOM 1589 N N . LEU A 1 259 ? 0.86396 -5.24781 52.03464 1.000 59.45224 237 LEU A N 1
ATOM 1590 C CA . LEU A 1 259 ? -0.34768 -4.48122 52.29226 1.000 54.58650 237 LEU A CA 1
ATOM 1591 C C . LEU A 1 259 ? -0.01570 -3.29746 53.19236 1.000 55.12159 237 LEU A C 1
ATOM 1592 O O . LEU A 1 259 ? 0.46992 -3.48142 54.31340 1.000 55.24861 237 LEU A O 1
ATOM 1594 N N . HIS A 1 260 ? -0.27227 -2.08644 52.70243 1.000 53.27100 238 HIS A N 1
ATOM 1595 C CA . HIS A 1 260 ? -0.08201 -0.89393 53.51306 1.000 50.79947 238 HIS A CA 1
ATOM 1596 C C . HIS A 1 260 ? -1.14468 0.13357 53.15740 1.000 50.93310 238 HIS A C 1
ATOM 1597 O O . HIS A 1 260 ? -1.61784 0.19651 52.01923 1.000 50.71074 238 HIS A O 1
ATOM 1604 N N . PHE A 1 261 ? -1.51552 0.93399 54.15284 1.000 51.90761 239 PHE A N 1
ATOM 1605 C CA . PHE A 1 261 ? -2.59564 1.90316 54.04133 1.000 57.07717 239 PHE A CA 1
ATOM 1606 C C . PHE A 1 261 ? -2.03182 3.30302 54.23139 1.000 56.28086 239 PHE A C 1
ATOM 1607 O O . PHE A 1 261 ? -1.35356 3.57354 55.22755 1.000 57.65676 239 PHE A O 1
ATOM 1615 N N . GLU A 1 262 ? -2.31675 4.18639 53.27969 1.000 53.31882 240 GLU A N 1
ATOM 1616 C CA . GLU A 1 262 ? -1.68537 5.49624 53.19695 1.000 59.18001 240 GLU A CA 1
ATOM 1617 C C . GLU A 1 262 ? -2.64820 6.58177 53.65222 1.000 62.74534 240 GLU A C 1
ATOM 1618 O O . GLU A 1 262 ? -3.78505 6.64514 53.17302 1.000 61.23150 240 GLU A O 1
ATOM 1620 N N . ASP A 1 263 ? -2.17778 7.44499 54.55274 1.000 65.64336 241 ASP A N 1
ATOM 1621 C CA . ASP A 1 263 ? -2.94385 8.58603 55.05308 1.000 64.48950 241 ASP A CA 1
ATOM 1622 C C . ASP A 1 263 ? -4.35190 8.14637 55.46245 1.000 60.95827 241 ASP A C 1
ATOM 1623 O O . ASP A 1 263 ? -5.36250 8.51038 54.86153 1.000 58.85236 241 ASP A O 1
ATOM 1628 N N . PHE A 1 264 ? -4.37277 7.33166 56.51341 1.000 59.50673 242 PHE A N 1
ATOM 1629 C CA . PHE A 1 264 ? -5.54934 6.57238 56.90134 1.000 56.77304 242 PHE A CA 1
ATOM 1630 C C . PHE A 1 264 ? -5.69390 6.66390 58.41450 1.000 56.56460 242 PHE A C 1
ATOM 1631 O O . PHE A 1 264 ? -4.71196 6.88181 59.12940 1.000 57.47182 242 PHE A O 1
ATOM 1639 N N . GLY A 1 265 ? -6.93194 6.52065 58.89040 1.000 56.59671 243 GLY A N 1
ATOM 1640 C CA . GLY A 1 265 ? -7.27310 6.74610 60.27881 1.000 60.08690 243 GLY A CA 1
ATOM 1641 C C . GLY A 1 265 ? -6.36308 6.04732 61.27050 1.000 60.79434 243 GLY A C 1
ATOM 1642 O O . GLY A 1 265 ? -6.24973 4.81875 61.28552 1.000 60.30341 243 GLY A O 1
ATOM 1643 N N . PRO A 1 266 ? -5.70742 6.83158 62.14167 1.000 60.29077 244 PRO A N 1
ATOM 1644 C CA . PRO A 1 266 ? -4.70141 6.26277 63.05183 1.000 60.77076 244 PRO A CA 1
ATOM 1645 C C . PRO A 1 266 ? -5.28144 5.32853 64.10313 1.000 61.75043 244 PRO A C 1
ATOM 1646 O O . PRO A 1 266 ? -4.73099 4.24735 64.33799 1.000 61.72084 244 PRO A O 1
ATOM 1650 N N . ALA A 1 267 ? -6.37775 5.73614 64.75226 1.000 61.98094 245 ALA A N 1
ATOM 1651 C CA . ALA A 1 267 ? -7.05462 4.84192 65.68607 1.000 65.37778 245 ALA A CA 1
ATOM 1652 C C . ALA A 1 267 ? -7.42617 3.52911 65.01383 1.000 63.97350 245 ALA A C 1
ATOM 1653 O O . ALA A 1 267 ? -7.39801 2.47034 65.65189 1.000 65.92497 245 ALA A O 1
ATOM 1655 N N . ASN A 1 268 ? -7.76871 3.57986 63.72664 1.000 61.19684 246 ASN A N 1
ATOM 1656 C CA . ASN A 1 268 ? -7.91383 2.36215 62.94275 1.000 60.92077 246 ASN A CA 1
ATOM 1657 C C . ASN A 1 268 ? -6.55336 1.78065 62.57964 1.000 61.50871 246 ASN A C 1
ATOM 1658 O O . ASN A 1 268 ? -6.36729 0.56068 62.61930 1.000 62.52760 246 ASN A O 1
ATOM 1663 N N . ALA A 1 269 ? -5.58856 2.64410 62.25247 1.000 60.29277 247 ALA A N 1
ATOM 1664 C CA . ALA A 1 269 ? -4.31544 2.18929 61.69962 1.000 57.54598 247 ALA A CA 1
ATOM 1665 C C . ALA A 1 269 ? -3.51062 1.39017 62.71784 1.000 56.98568 247 ALA A C 1
ATOM 1666 O O . ALA A 1 269 ? -3.13101 0.24209 62.45894 1.000 59.27132 247 ALA A O 1
ATOM 1668 N N . ARG A 1 270 ? -3.21628 1.98964 63.87690 1.000 56.53188 248 ARG A N 1
ATOM 1669 C CA . ARG A 1 270 ? -2.46973 1.26514 64.90249 1.000 57.08300 248 ARG A CA 1
ATOM 1670 C C . ARG A 1 270 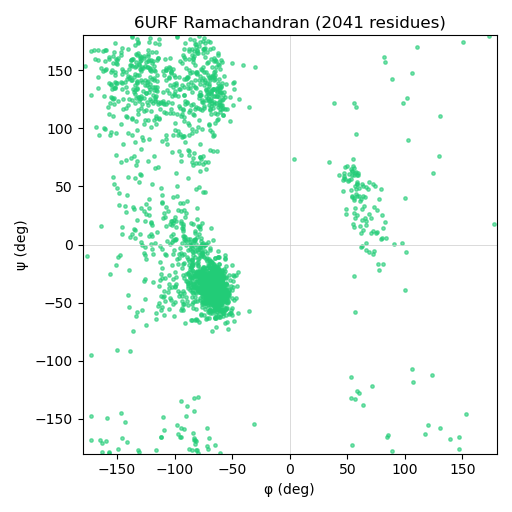? -3.19601 -0.01131 65.30056 1.000 60.58842 248 ARG A C 1
ATOM 1671 O O . ARG A 1 270 ? -2.56558 -1.04701 65.54672 1.000 61.04705 248 ARG A O 1
ATOM 1679 N N . LYS A 1 271 ? -4.52774 0.05074 65.36388 1.000 61.74955 249 LYS A N 1
ATOM 1680 C CA . LYS A 1 271 ? -5.32786 -1.11816 65.71083 1.000 61.37118 249 LYS A CA 1
ATOM 1681 C C . LYS A 1 271 ? -5.06731 -2.27372 64.75227 1.000 64.14431 249 LYS A C 1
ATOM 1682 O O . LYS A 1 271 ? -5.04427 -3.43863 65.16580 1.000 66.76450 249 LYS A O 1
ATOM 1688 N N . ILE A 1 272 ? -4.85847 -1.96901 63.46870 1.000 59.88500 250 ILE A N 1
ATOM 1689 C CA . ILE A 1 272 ? -4.62637 -3.01652 62.47592 1.000 56.84212 250 ILE A CA 1
ATOM 1690 C C . ILE A 1 272 ? -3.32581 -3.75430 62.76939 1.000 58.65741 250 ILE A C 1
ATOM 1691 O O . ILE A 1 272 ? -3.28395 -4.99023 62.79600 1.000 61.45999 250 ILE A O 1
ATOM 1696 N N . LEU A 1 273 ? -2.24429 -3.00490 62.99663 1.000 57.56860 251 LEU A N 1
ATOM 1697 C CA . LEU A 1 273 ? -0.92557 -3.62075 63.11858 1.000 59.86612 251 LEU A CA 1
ATOM 1698 C C . LEU A 1 273 ? -0.82439 -4.49089 64.36614 1.000 64.22829 251 LEU A C 1
ATOM 1699 O O . LEU A 1 273 ? -0.25864 -5.58943 64.31649 1.000 64.50211 251 LEU A O 1
ATOM 1704 N N . ASP A 1 274 ? -1.36017 -4.01906 65.49489 1.000 64.41627 252 ASP A N 1
ATOM 1705 C CA . ASP A 1 274 ? -1.35667 -4.83631 66.70412 1.000 66.28180 252 ASP A CA 1
ATOM 1706 C C . ASP A 1 274 ? -2.19975 -6.09196 66.53361 1.000 69.68488 252 ASP A C 1
ATOM 1707 O O . ASP A 1 274 ? -1.91207 -7.12294 67.15237 1.000 73.20753 252 ASP A O 1
ATOM 1712 N N . THR A 1 275 ? -3.23348 -6.02972 65.69654 1.000 67.53557 253 THR A N 1
ATOM 1713 C CA . THR A 1 275 ? -4.17674 -7.13064 65.55501 1.000 68.17139 253 THR A CA 1
ATOM 1714 C C . THR A 1 275 ? -3.74130 -8.13818 64.49432 1.000 65.27002 253 THR A C 1
ATOM 1715 O O . THR A 1 275 ? -3.68728 -9.34171 64.76570 1.000 62.43990 253 THR A O 1
ATOM 1718 N N . TYR A 1 276 ? -3.43118 -7.66710 63.28446 1.000 64.61106 254 TYR A N 1
ATOM 1719 C CA . TYR A 1 276 ? -3.15324 -8.54838 62.15605 1.000 66.21218 254 TYR A CA 1
ATOM 1720 C C . TYR A 1 276 ? -1.68566 -8.57963 61.75227 1.000 71.19191 254 TYR A C 1
ATOM 1721 O O . TYR A 1 276 ? -1.31443 -9.39958 60.90528 1.000 71.30530 254 TYR A O 1
ATOM 1730 N N . GLY A 1 277 ? -0.84711 -7.71653 62.32158 1.000 72.48882 255 GLY A N 1
ATOM 1731 C CA . GLY A 1 277 ? 0.54546 -7.63272 61.93618 1.000 71.69406 255 GLY A CA 1
ATOM 1732 C C . GLY A 1 277 ? 1.43209 -8.76180 62.40320 1.000 72.00940 255 GLY A C 1
ATOM 1733 O O . GLY A 1 277 ? 2.60706 -8.80636 62.02678 1.000 67.51734 255 GLY A O 1
ATOM 1734 N N . THR A 1 278 ? 0.90679 -9.68621 63.21231 1.000 74.55597 256 THR A N 1
ATOM 1735 C CA . THR A 1 278 ? 1.72844 -10.77419 63.73208 1.000 74.75998 256 THR A CA 1
ATOM 1736 C C . THR A 1 278 ? 1.92380 -11.88984 62.71339 1.000 70.72323 256 THR A C 1
ATOM 1737 O O . THR A 1 278 ? 2.97126 -12.54468 62.71427 1.000 68.03376 256 THR A O 1
ATOM 1739 N N . ASP A 1 279 ? 0.93781 -12.12376 61.84342 1.000 70.61783 257 ASP A N 1
ATOM 1740 C CA . ASP A 1 279 ? 1.01681 -13.19595 60.85760 1.000 71.68561 257 ASP A CA 1
ATOM 1741 C C . ASP A 1 279 ? 0.79139 -12.68672 59.43757 1.000 70.30907 257 ASP A C 1
ATOM 1742 O O . ASP A 1 279 ? 0.45027 -13.47559 58.55011 1.000 70.53955 257 ASP A O 1
ATOM 1747 N N . TYR A 1 280 ? 0.96707 -11.38731 59.20446 1.000 69.20501 258 TYR A N 1
ATOM 1748 C CA . TYR A 1 280 ? 0.78172 -10.80750 57.88217 1.000 68.39315 258 TYR A CA 1
ATOM 1749 C C . TYR A 1 280 ? 1.78535 -9.67958 57.69075 1.000 67.05497 258 TYR A C 1
ATOM 1750 O O . TYR A 1 280 ? 2.20187 -9.03081 58.65450 1.000 67.11299 258 TYR A O 1
ATOM 1759 N N . CYS A 1 281 ? 2.16726 -9.44951 56.43524 1.000 63.80357 259 CYS A N 1
ATOM 1760 C CA . CYS A 1 281 ? 3.14395 -8.41544 56.09393 1.000 60.51987 259 CYS A CA 1
ATOM 1761 C C . CYS A 1 281 ? 2.40563 -7.09761 55.89105 1.000 59.07248 259 CYS A C 1
ATOM 1762 O O . CYS A 1 281 ? 1.78152 -6.87182 54.85148 1.000 58.46752 259 CYS A O 1
ATOM 1765 N N . VAL A 1 282 ? 2.47718 -6.22000 56.88984 1.000 58.74732 260 VAL A N 1
ATOM 1766 C CA . VAL A 1 282 ? 1.82537 -4.91931 56.83017 1.000 56.81595 260 VAL A CA 1
ATOM 1767 C C . VAL A 1 282 ? 2.74289 -3.87372 57.44440 1.000 60.14510 260 VAL A C 1
ATOM 1768 O O . VAL A 1 282 ? 3.48004 -4.14557 58.39696 1.000 59.95414 260 VAL A O 1
ATOM 1772 N N . PHE A 1 283 ? 2.69843 -2.66979 56.88076 1.000 58.66690 261 PHE A N 1
ATOM 1773 C CA . PHE A 1 283 ? 3.33862 -1.51446 57.48870 1.000 55.19380 261 PHE A CA 1
ATOM 1774 C C . PHE A 1 283 ? 2.48706 -0.29084 57.18560 1.000 55.53225 261 PHE A C 1
ATOM 1775 O O . PHE A 1 283 ? 1.54733 -0.34603 56.39024 1.000 55.81422 261 PHE A O 1
ATOM 1783 N N . ASN A 1 284 ? 2.80429 0.81512 57.85293 1.000 56.31954 262 ASN A N 1
ATOM 1784 C CA . ASN A 1 284 ? 2.00923 2.03298 57.75560 1.000 52.49589 262 ASN A CA 1
ATOM 1785 C C . ASN A 1 284 ? 2.91877 3.20808 57.44365 1.000 52.87969 262 ASN A C 1
ATOM 1786 O O . ASN A 1 284 ? 3.79596 3.54579 58.24487 1.000 53.04971 262 ASN A O 1
ATOM 1791 N N . ASP A 1 285 ? 2.69895 3.83779 56.28818 1.000 52.56566 263 ASP A N 1
ATOM 1792 C CA . ASP A 1 285 ? 3.48412 5.01483 55.93890 1.000 52.88327 263 ASP A CA 1
ATOM 1793 C C . ASP A 1 285 ? 3.23300 6.14974 56.92293 1.000 51.57617 263 ASP A C 1
ATOM 1794 O O . ASP A 1 285 ? 4.16076 6.87826 57.29520 1.000 51.12960 263 ASP A O 1
ATOM 1799 N N . ASP A 1 286 ? 1.97997 6.31672 57.35131 1.000 51.77209 264 ASP A N 1
ATOM 1800 C CA . ASP A 1 286 ? 1.66029 7.34890 58.33019 1.000 51.27882 264 ASP A CA 1
ATOM 1801 C C . ASP A 1 286 ? 2.37226 7.11071 59.65440 1.000 47.04590 264 ASP A C 1
ATOM 1802 O O . ASP A 1 286 ? 2.76126 8.06974 60.33018 1.000 51.00444 264 ASP A O 1
ATOM 1807 N N . MET A 1 287 ? 2.56760 5.84853 60.03279 1.000 43.83350 265 MET A N 1
ATOM 1808 C CA . MET A 1 287 ? 3.03157 5.50447 61.36953 1.000 48.00564 265 MET A CA 1
ATOM 1809 C C . MET A 1 287 ? 4.44308 4.94170 61.42390 1.000 48.09784 265 MET A C 1
ATOM 1810 O O . MET A 1 287 ? 5.11486 5.11137 62.44317 1.000 50.50952 265 MET A O 1
ATOM 1812 N N . GLN A 1 288 ? 4.91495 4.27625 60.37130 1.000 49.31516 266 GLN A N 1
ATOM 1813 C CA . GLN A 1 288 ? 6.19043 3.57140 60.42683 1.000 53.94999 266 GLN A CA 1
ATOM 1814 C C . GLN A 1 288 ? 7.25020 4.16565 59.51193 1.000 52.36287 266 GLN A C 1
ATOM 1815 O O . GLN A 1 288 ? 8.36103 4.45463 59.96866 1.000 50.93118 266 GLN A O 1
ATOM 1821 N N . GLY A 1 289 ? 6.94421 4.34250 58.22394 1.000 49.80993 267 GLY A N 1
ATOM 1822 C CA . GLY A 1 289 ? 7.89885 4.98077 57.33104 1.000 47.70529 267 GLY A CA 1
ATOM 1823 C C . GLY A 1 289 ? 8.30948 6.35725 57.81567 1.000 48.09309 267 GLY A C 1
ATOM 1824 O O . GLY A 1 289 ? 9.47446 6.74660 57.70043 1.000 48.75900 267 GLY A O 1
ATOM 1825 N N . THR A 1 290 ? 7.35712 7.11003 58.36993 1.000 48.60356 268 THR A N 1
ATOM 1826 C CA . THR A 1 290 ? 7.69114 8.37103 59.02161 1.000 46.39978 268 THR A CA 1
ATOM 1827 C C . THR A 1 290 ? 8.59297 8.13326 60.22552 1.000 46.06337 268 THR A C 1
ATOM 1828 O O . THR A 1 290 ? 9.63769 8.77703 60.37028 1.000 48.08594 268 THR A O 1
ATOM 1832 N N . GLY A 1 291 ? 8.20805 7.19891 61.09824 1.000 46.13910 269 GLY A N 1
ATOM 1833 C CA . GLY A 1 291 ? 9.05428 6.83926 62.22196 1.000 49.93361 269 GLY A CA 1
ATOM 1834 C C . GLY A 1 291 ? 10.41750 6.32341 61.81304 1.000 50.13552 269 GLY A C 1
ATOM 1835 O O . GLY A 1 291 ? 11.36112 6.38574 62.60812 1.000 48.20523 269 GLY A O 1
ATOM 1836 N N . ALA A 1 292 ? 10.54415 5.81564 60.58636 1.000 50.50848 270 ALA A N 1
ATOM 1837 C CA . ALA A 1 292 ? 11.84590 5.39000 60.08659 1.000 49.11744 270 ALA A CA 1
ATOM 1838 C C . ALA A 1 292 ? 12.71609 6.59280 59.74130 1.000 51.02518 270 ALA A C 1
ATOM 1839 O O . ALA A 1 292 ? 13.78787 6.78441 60.32219 1.000 53.44444 270 ALA A O 1
ATOM 1841 N N . VAL A 1 293 ? 12.26172 7.42897 58.80377 1.000 50.16006 271 VAL A N 1
ATOM 1842 C CA . VAL A 1 293 ? 13.07936 8.55635 58.35983 1.000 46.10732 271 VAL A CA 1
ATOM 1843 C C . VAL A 1 293 ? 13.40962 9.48786 59.52127 1.000 46.83075 271 VAL A C 1
ATOM 1844 O O . VAL A 1 293 ? 14.50172 10.06840 59.56808 1.000 49.37261 271 VAL A O 1
ATOM 1848 N N . VAL A 1 294 ? 12.49244 9.63567 60.48143 1.000 44.89525 272 VAL A N 1
ATOM 1849 C CA . VAL A 1 294 ? 12.80363 10.39469 61.69137 1.000 46.11219 272 VAL A CA 1
ATOM 1850 C C . VAL A 1 294 ? 13.98062 9.75979 62.42125 1.000 46.48737 272 VAL A C 1
ATOM 1851 O O . VAL A 1 294 ? 14.92793 10.44543 62.82068 1.000 48.79675 272 VAL A O 1
ATOM 1855 N N . LEU A 1 295 ? 13.93898 8.43587 62.59474 1.000 48.48549 273 LEU A N 1
ATOM 1856 C CA . LEU A 1 295 ? 15.07101 7.70359 63.15750 1.000 55.11592 273 LEU A CA 1
ATOM 1857 C C . LEU A 1 295 ? 16.35435 7.98976 62.38830 1.000 55.95473 273 LEU A C 1
ATOM 1858 O O . LEU A 1 295 ? 17.41466 8.21535 62.98319 1.000 56.79344 273 LEU A O 1
ATOM 1863 N N . ALA A 1 296 ? 16.27148 7.97044 61.05447 1.000 53.07243 274 ALA A N 1
ATOM 1864 C CA . ALA A 1 296 ? 17.44999 8.19024 60.22263 1.000 51.32754 274 ALA A CA 1
ATOM 1865 C C . ALA A 1 296 ? 18.10401 9.52963 60.52878 1.000 55.16019 274 ALA A C 1
ATOM 1866 O O . ALA A 1 296 ? 19.33571 9.64015 60.54536 1.000 58.00685 274 ALA A O 1
ATOM 1868 N N . ALA A 1 297 ? 17.29530 10.55932 60.77926 1.000 54.90962 275 ALA A N 1
ATOM 1869 C CA . ALA A 1 297 ? 17.85386 11.87249 61.06996 1.000 56.63847 275 ALA A CA 1
ATOM 1870 C C . ALA A 1 297 ? 18.45413 11.93502 62.46946 1.000 59.08709 275 ALA A C 1
ATOM 1871 O O . ALA A 1 297 ? 19.35113 12.74867 62.71742 1.000 59.63622 275 ALA A O 1
ATOM 1873 N N . VAL A 1 298 ? 17.98444 11.09040 63.39211 1.000 58.14471 276 VAL A N 1
ATOM 1874 C CA . VAL A 1 298 ? 18.54882 11.08080 64.74029 1.000 58.79575 276 VAL A CA 1
ATOM 1875 C C . VAL A 1 298 ? 19.98287 10.56574 64.71735 1.000 63.15239 276 VAL A C 1
ATOM 1876 O O . VAL A 1 298 ? 20.87713 11.15358 65.33696 1.000 66.60291 276 VAL A O 1
ATOM 1880 N N . TYR A 1 299 ? 20.22776 9.45729 64.01138 1.000 61.12487 277 TYR A N 1
ATOM 1881 C CA . TYR A 1 299 ? 21.59921 8.97027 63.90438 1.000 61.02639 277 TYR A CA 1
ATOM 1882 C C . TYR A 1 299 ? 22.47560 9.94275 63.12968 1.000 60.40900 277 TYR A C 1
ATOM 1883 O O . TYR A 1 299 ? 23.67064 10.06312 63.42183 1.000 59.17442 277 TYR A O 1
ATOM 1892 N N . SER A 1 300 ? 21.90417 10.63206 62.13899 1.000 62.03602 278 SER A N 1
ATOM 1893 C CA . SER A 1 300 ? 22.67007 11.60961 61.37287 1.000 63.64545 278 SER A CA 1
ATOM 1894 C C . SER A 1 300 ? 23.28385 12.66313 62.28408 1.000 62.82535 278 SER A C 1
ATOM 1895 O O . SER A 1 300 ? 24.41963 13.10071 62.06517 1.000 66.17488 278 SER A O 1
ATOM 1898 N N . GLY A 1 301 ? 22.54554 13.08483 63.31232 1.000 60.68357 279 GLY A N 1
ATOM 1899 C CA . GLY A 1 301 ? 23.12903 13.94246 64.32520 1.000 62.96678 279 GLY A CA 1
ATOM 1900 C C . GLY A 1 301 ? 24.02218 13.19397 65.28840 1.000 62.42407 279 GLY A C 1
ATOM 1901 O O . GLY A 1 301 ? 25.00054 13.75644 65.79020 1.000 60.16390 279 GLY A O 1
ATOM 1902 N N . LEU A 1 302 ? 23.70931 11.92207 65.55714 1.000 64.67840 280 LEU A N 1
ATOM 1903 C CA . LEU A 1 302 ? 24.52953 11.13022 66.46845 1.000 66.38889 280 LEU A CA 1
ATOM 1904 C C . LEU A 1 302 ? 25.93059 10.91009 65.91513 1.000 67.71762 280 LEU A C 1
ATOM 1905 O O . LEU A 1 302 ? 26.87710 10.71108 66.68563 1.000 67.90461 280 LEU A O 1
ATOM 1907 N N . LYS A 1 303 ? 26.08381 10.93579 64.58836 1.000 65.89441 281 LYS A N 1
ATOM 1908 C CA . LYS A 1 303 ? 27.41773 10.87308 64.00209 1.000 64.67708 281 LYS A CA 1
ATOM 1909 C C . LYS A 1 303 ? 28.25903 12.07272 64.41499 1.000 66.46741 281 LYS A C 1
ATOM 1910 O O . LYS A 1 303 ? 29.48957 11.97484 64.48533 1.000 69.39903 281 LYS A O 1
ATOM 1912 N N . VAL A 1 304 ? 27.61664 13.20547 64.69702 1.000 63.89845 282 VAL A N 1
ATOM 1913 C CA . VAL A 1 304 ? 28.31104 14.40150 65.15791 1.000 61.85884 282 VAL A CA 1
ATOM 1914 C C . VAL A 1 304 ? 28.19441 14.50064 66.67267 1.000 63.07738 282 VAL A C 1
ATOM 1915 O O . VAL A 1 304 ? 29.11493 14.97712 67.34626 1.000 63.26132 282 VAL A O 1
ATOM 1919 N N . THR A 1 305 ? 27.06300 14.04894 67.22104 1.000 61.57893 283 THR A N 1
ATOM 1920 C CA . THR A 1 305 ? 26.85953 14.15749 68.66182 1.000 59.29702 283 THR A CA 1
ATOM 1921 C C . THR A 1 305 ? 27.79765 13.23761 69.43413 1.000 58.92830 283 THR A C 1
ATOM 1922 O O . THR A 1 305 ? 28.15435 13.54229 70.57777 1.000 59.85827 283 THR A O 1
ATOM 1926 N N . GLY A 1 306 ? 28.21258 12.12648 68.83228 1.000 61.08166 284 GLY A N 1
ATOM 1927 C CA . GLY A 1 306 ? 29.12830 11.20967 69.49796 1.000 63.35131 284 GLY A CA 1
ATOM 1928 C C . GLY A 1 306 ? 28.57153 10.62010 70.77497 1.000 63.65095 284 GLY A C 1
ATOM 1929 O O . GLY A 1 306 ? 29.31334 10.42534 71.74640 1.000 62.54272 284 GLY A O 1
ATOM 1930 N N . ILE A 1 307 ? 27.27670 10.32545 70.79128 1.000 62.35278 285 ILE A N 1
ATOM 1931 C CA . ILE A 1 307 ? 26.57144 9.87989 71.98899 1.000 61.57949 285 ILE A CA 1
ATOM 1932 C C . ILE A 1 307 ? 25.81602 8.60585 71.62215 1.000 62.56271 285 ILE A C 1
ATOM 1933 O O . ILE A 1 307 ? 25.30172 8.50209 70.49841 1.000 61.51717 285 ILE A O 1
ATOM 1938 N N . PRO A 1 308 ? 25.74612 7.60030 72.49568 1.000 62.47984 286 PRO A N 1
ATOM 1939 C CA . PRO A 1 308 ? 24.93136 6.42509 72.17098 1.000 56.39270 286 PRO A CA 1
ATOM 1940 C C . PRO A 1 308 ? 23.44995 6.74126 72.29597 1.000 56.78926 286 PRO A C 1
ATOM 1941 O O . PRO A 1 308 ? 23.02395 7.47365 73.19275 1.000 58.07425 286 PRO A O 1
ATOM 1945 N N . LEU A 1 309 ? 22.66494 6.18427 71.36953 1.000 54.74167 287 LEU A N 1
ATOM 1946 C CA . LEU A 1 309 ? 21.24672 6.51574 71.28675 1.000 53.77935 287 LEU A CA 1
ATOM 1947 C C . LEU A 1 309 ? 20.48505 6.12706 72.54813 1.000 56.51197 287 LEU A C 1
ATOM 1948 O O . LEU A 1 309 ? 19.43291 6.71189 72.82764 1.000 57.44924 287 LEU A O 1
ATOM 1953 N N . ARG A 1 310 ? 21.00007 5.16976 73.32324 1.000 60.76156 288 ARG A N 1
ATOM 1954 C CA . ARG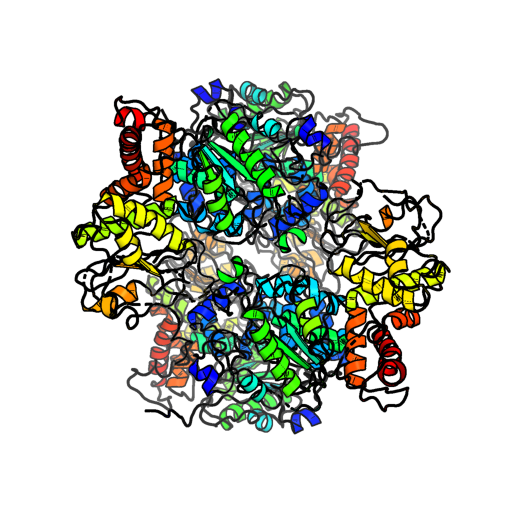 A 1 310 ? 20.30227 4.72592 74.52699 1.000 61.71182 288 ARG A CA 1
ATOM 1955 C C . ARG A 1 310 ? 20.06938 5.88222 75.49196 1.000 62.00894 288 ARG A C 1
ATOM 1956 O O . ARG A 1 310 ? 18.96870 6.04435 76.03123 1.000 67.91068 288 ARG A O 1
ATOM 1958 N N . ASP A 1 311 ? 21.09629 6.70324 75.71858 1.000 60.22250 289 ASP A N 1
ATOM 1959 C CA . ASP A 1 311 ? 21.01193 7.81804 76.65463 1.000 67.38430 289 ASP A CA 1
ATOM 1960 C C . ASP A 1 311 ? 20.53662 9.10904 75.99626 1.000 68.02302 289 ASP A C 1
ATOM 1961 O O . ASP A 1 311 ? 20.87181 10.20366 76.46842 1.000 69.17682 289 ASP A O 1
ATOM 1966 N N . GLN A 1 312 ? 19.76188 9.00934 74.91859 1.000 63.98821 290 GLN A N 1
ATOM 1967 C CA . GLN A 1 312 ? 19.21364 10.17619 74.23547 1.000 62.50972 290 GLN A CA 1
ATOM 1968 C C . GLN A 1 312 ? 17.88539 10.50825 74.90207 1.000 64.54094 290 GLN A C 1
ATOM 1969 O O . GLN A 1 312 ? 16.89364 9.81138 74.67907 1.000 67.79289 290 GLN A O 1
ATOM 1975 N N . THR A 1 313 ? 17.85582 11.55235 75.72493 1.000 65.36223 291 THR A N 1
ATOM 1976 C CA . THR A 1 313 ? 16.60178 11.99279 76.32392 1.000 65.54840 291 THR A CA 1
ATOM 1977 C C . THR A 1 313 ? 15.96830 13.06203 75.43931 1.000 66.24415 291 THR A C 1
ATOM 1978 O O . THR A 1 313 ? 16.63234 14.02501 75.04294 1.000 68.02627 291 THR A O 1
ATOM 1982 N N . ILE A 1 314 ? 14.68915 12.87023 75.10598 1.000 63.88596 292 ILE A N 1
ATOM 1983 C CA . ILE A 1 314 ? 13.99095 13.69221 74.12713 1.000 64.97004 292 ILE A CA 1
ATOM 1984 C C . ILE A 1 314 ? 12.66030 14.11888 74.74093 1.000 68.23911 292 ILE A C 1
ATOM 1985 O O . ILE A 1 314 ? 12.21165 13.55897 75.74069 1.000 67.49722 292 ILE A O 1
ATOM 1990 N N . VAL A 1 315 ? 12.02399 15.12505 74.13954 1.000 69.48310 293 VAL A N 1
ATOM 1991 C CA . VAL A 1 315 ? 10.66797 15.50992 74.52607 1.000 68.33801 293 VAL A CA 1
ATOM 1992 C C . VAL A 1 315 ? 9.76359 15.48959 73.30104 1.000 70.09072 293 VAL A C 1
ATOM 1993 O O . VAL A 1 315 ? 10.11145 16.03919 72.24945 1.000 65.93122 293 VAL A O 1
ATOM 1997 N N . VAL A 1 316 ? 8.61509 14.82631 73.43828 1.000 72.49756 294 VAL A N 1
ATOM 1998 C CA . VAL A 1 316 ? 7.58876 14.77325 72.40666 1.000 67.01458 294 VAL A CA 1
ATOM 1999 C C . VAL A 1 316 ? 6.65458 15.95773 72.59041 1.000 70.17248 294 VAL A C 1
ATOM 2000 O O . VAL A 1 316 ? 6.37273 16.38006 73.71807 1.000 73.27027 294 VAL A O 1
ATOM 2002 N N . PHE A 1 317 ? 6.17474 16.50009 71.47530 1.000 72.21655 295 PHE A N 1
ATOM 2003 C CA . PHE A 1 317 ? 5.26263 17.63389 71.48275 1.000 74.52725 295 PHE A CA 1
ATOM 2004 C C . PHE A 1 317 ? 3.82930 17.24955 71.16872 1.000 76.20480 295 PHE A C 1
ATOM 2005 O O . PHE A 1 317 ? 2.90616 17.86805 71.70054 1.000 77.28935 295 PHE A O 1
ATOM 2013 N N . GLY A 1 318 ? 3.62683 16.25145 70.31290 1.000 74.91505 296 GLY A N 1
ATOM 2014 C CA . GLY A 1 318 ? 2.30103 15.87670 69.86970 1.000 72.92546 296 GLY A CA 1
ATOM 2015 C C . GLY A 1 318 ? 1.40210 15.34326 70.96148 1.000 69.34704 296 GLY A C 1
ATOM 2016 O O . GLY A 1 318 ? 0.36276 15.93886 71.26268 1.000 69.78638 296 GLY A O 1
ATOM 2017 N N . ALA A 1 319 ? 1.79130 14.21388 71.55460 1.000 66.96848 297 ALA A N 1
ATOM 2018 C CA . ALA A 1 319 ? 0.95362 13.45599 72.48213 1.000 64.99632 297 ALA A CA 1
ATOM 2019 C C . ALA A 1 319 ? -0.38301 13.07001 71.85775 1.000 65.02295 297 ALA A C 1
ATOM 2020 O O . ALA A 1 319 ? -1.31212 12.67022 72.56584 1.000 64.97098 297 ALA A O 1
ATOM 2022 N N . GLY A 1 320 ? -0.49297 13.18279 70.53751 1.000 63.77129 298 GLY A N 1
ATOM 2023 C CA . GLY A 1 320 ? -1.69559 12.82511 69.81975 1.000 67.89292 298 GLY A CA 1
ATOM 2024 C C . GLY A 1 320 ? -1.63310 11.41110 69.28705 1.000 66.63112 298 GLY A C 1
ATOM 2025 O O . GLY A 1 320 ? -0.87823 10.56460 69.77187 1.000 70.40774 298 GLY A O 1
ATOM 2026 N N . THR A 1 321 ? -2.44356 11.15682 68.25935 1.000 67.44872 299 THR A N 1
ATOM 2027 C CA . THR A 1 321 ? -2.50885 9.81374 67.69414 1.000 72.94937 299 THR A CA 1
ATOM 2028 C C . THR A 1 321 ? -1.26994 9.49752 66.86475 1.000 80.09030 299 THR A C 1
ATOM 2029 O O . THR A 1 321 ? -0.79332 8.35630 66.86248 1.000 83.07752 299 THR A O 1
ATOM 2031 N N . ALA A 1 322 ? -0.73083 10.49194 66.16095 1.000 81.20173 300 ALA A N 1
ATOM 2032 C CA . ALA A 1 322 ? 0.39806 10.28877 65.26039 1.000 82.84686 300 ALA A CA 1
ATOM 2033 C C . ALA A 1 322 ? 1.74400 10.60025 65.89972 1.000 78.91919 300 ALA A C 1
ATOM 2034 O O . ALA A 1 322 ? 2.70956 9.86161 65.68123 1.000 75.08030 300 ALA A O 1
ATOM 2036 N N . GLY A 1 323 ? 1.83263 11.67996 66.68164 1.000 76.70083 301 GLY A N 1
ATOM 2037 C CA . GLY A 1 323 ? 3.09863 12.03708 67.30096 1.000 74.56747 301 GLY A CA 1
ATOM 2038 C C . GLY A 1 323 ? 3.63532 10.96658 68.22960 1.000 70.56466 301 GLY A C 1
ATOM 2039 O O . GLY A 1 323 ? 4.84850 10.86393 68.43020 1.000 68.31614 301 GLY A O 1
ATOM 2040 N N . MET A 1 324 ? 2.74694 10.15765 68.80892 1.000 69.96215 302 MET A N 1
ATOM 2041 C CA . MET A 1 324 ? 3.18592 9.04449 69.64045 1.000 70.30345 302 MET A CA 1
ATOM 2042 C C . MET A 1 324 ? 3.66019 7.86452 68.80306 1.000 72.78391 302 MET A C 1
ATOM 2043 O O . MET A 1 324 ? 4.48667 7.07220 69.27000 1.000 71.80123 302 MET A O 1
ATOM 2045 N N . GLY A 1 325 ? 3.15286 7.73223 67.57533 1.000 71.44256 303 GLY A N 1
ATOM 2046 C CA . GLY A 1 325 ? 3.58442 6.63658 66.72136 1.000 73.23943 303 GLY A CA 1
ATOM 2047 C C . GLY A 1 325 ? 5.05525 6.72554 66.36521 1.000 69.79414 303 GLY A C 1
ATOM 2048 O O . GLY A 1 325 ? 5.78921 5.73701 66.44598 1.000 64.61952 303 GLY A O 1
ATOM 2049 N N . ILE A 1 326 ? 5.50636 7.91612 65.96192 1.000 73.06402 304 ILE A N 1
ATOM 2050 C CA . ILE A 1 326 ? 6.93043 8.11037 65.71398 1.000 69.85907 304 ILE A CA 1
ATOM 2051 C C . ILE A 1 326 ? 7.70946 8.01764 67.01922 1.000 68.47326 304 ILE A C 1
ATOM 2052 O O . ILE A 1 326 ? 8.86715 7.58158 67.02956 1.000 68.14847 304 ILE A O 1
ATOM 2056 N N . ALA A 1 327 ? 7.09166 8.40475 68.13914 1.000 68.33160 305 ALA A N 1
ATOM 2057 C CA . ALA A 1 327 ? 7.72615 8.20159 69.43563 1.000 67.87540 305 ALA A CA 1
ATOM 2058 C C . ALA A 1 327 ? 7.80116 6.72306 69.78872 1.000 68.13696 305 ALA A C 1
ATOM 2059 O O . ALA A 1 327 ? 8.76765 6.28614 70.42358 1.000 69.52257 305 ALA A O 1
ATOM 2061 N N . ASP A 1 328 ? 6.79776 5.94073 69.38426 1.000 66.65778 306 ASP A N 1
ATOM 2062 C CA . ASP A 1 328 ? 6.84616 4.50087 69.61104 1.000 69.95946 306 ASP A CA 1
ATOM 2063 C C . ASP A 1 328 ? 7.93313 3.84884 68.76700 1.000 65.81179 306 ASP A C 1
ATOM 2064 O O . ASP A 1 328 ? 8.63254 2.94519 69.23805 1.000 64.54892 306 ASP A O 1
ATOM 2066 N N . GLN A 1 329 ? 8.08952 4.29318 67.51711 1.000 63.26711 307 GLN A N 1
ATOM 2067 C CA . GLN A 1 329 ? 9.14920 3.75611 66.66946 1.000 64.89594 307 GLN A CA 1
ATOM 2068 C C . GLN A 1 329 ? 10.52459 4.15685 67.18755 1.000 65.36035 307 GLN A C 1
ATOM 2069 O O . GLN A 1 329 ? 11.45953 3.34726 67.17355 1.000 65.21736 307 GLN A O 1
ATOM 2071 N N . ILE A 1 330 ? 10.66797 5.40362 67.64335 1.000 64.15206 308 ILE A N 1
ATOM 2072 C CA . ILE A 1 330 ? 11.92361 5.83364 68.25272 1.000 62.14625 308 ILE A CA 1
ATOM 2073 C C . ILE A 1 330 ? 12.20401 5.02395 69.51180 1.000 61.72824 308 ILE A C 1
ATOM 2074 O O . ILE A 1 330 ? 13.33401 4.57525 69.74241 1.000 59.57658 308 ILE A O 1
ATOM 2079 N N . ARG A 1 331 ? 11.17861 4.81484 70.34118 1.000 64.28179 309 ARG A N 1
ATOM 2080 C CA . ARG A 1 331 ? 11.34267 3.96485 71.51562 1.000 64.07586 309 ARG A CA 1
ATOM 2081 C C . ARG A 1 331 ? 11.59583 2.51705 71.11441 1.000 64.86029 309 ARG A C 1
ATOM 2082 O O . ARG A 1 331 ? 12.36231 1.80883 71.77807 1.000 65.54919 309 ARG A O 1
ATOM 2084 N N . ASP A 1 332 ? 10.96148 2.06023 70.02977 1.000 63.79378 310 ASP A N 1
ATOM 2085 C CA . ASP A 1 332 ? 11.21611 0.70980 69.53862 1.000 61.37761 310 ASP A CA 1
ATOM 2086 C C . ASP A 1 332 ? 12.66560 0.53938 69.10727 1.000 63.18176 310 ASP A C 1
ATOM 2087 O O . ASP A 1 332 ? 13.20760 -0.56938 69.17388 1.000 64.43347 310 ASP A O 1
ATOM 2089 N N . ALA A 1 333 ? 13.30547 1.61704 68.65710 1.000 63.54360 311 ALA A N 1
ATOM 2090 C CA . ALA A 1 333 ? 14.72898 1.58490 68.35801 1.000 63.47419 311 ALA A CA 1
ATOM 2091 C C . ALA A 1 333 ? 15.58852 1.99393 69.54165 1.000 61.41267 311 ALA A C 1
ATOM 2092 O O . ALA A 1 333 ? 16.79965 1.74673 69.52480 1.000 59.42645 311 ALA A O 1
ATOM 2094 N N . MET A 1 334 ? 14.99564 2.62124 70.55946 1.000 58.95126 312 MET A N 1
ATOM 2095 C CA . MET A 1 334 ? 15.75997 2.97877 71.74769 1.000 60.43219 312 MET A CA 1
ATOM 2096 C C . MET A 1 334 ? 16.21979 1.74208 72.50736 1.000 61.72671 312 MET A C 1
ATOM 2097 O O . MET A 1 334 ? 17.28038 1.76537 73.14188 1.000 61.21628 312 MET A O 1
ATOM 2099 N N . VAL A 1 335 ? 15.44329 0.65643 72.45170 1.000 62.43115 313 VAL A N 1
ATOM 2100 C CA . VAL A 1 335 ? 15.84462 -0.58435 73.10289 1.000 63.21075 313 VAL A CA 1
ATOM 2101 C C . VAL A 1 335 ? 16.99863 -1.25126 72.36455 1.000 62.34193 313 VAL A C 1
ATOM 2102 O O . VAL A 1 335 ? 17.75716 -2.01793 72.97001 1.000 62.12933 313 VAL A O 1
ATOM 2106 N N . ALA A 1 336 ? 17.16550 -0.95959 71.07061 1.000 62.49465 314 ALA A N 1
ATOM 2107 C CA . ALA A 1 336 ? 18.21583 -1.60464 70.28911 1.000 59.86466 314 ALA A CA 1
ATOM 2108 C C . ALA A 1 336 ? 19.60054 -1.32145 70.85602 1.000 59.24001 314 ALA A C 1
ATOM 2109 O O . ALA A 1 336 ? 20.48778 -2.17951 70.78261 1.000 60.09797 314 ALA A O 1
ATOM 2111 N N . ASP A 1 337 ? 19.80730 -0.13583 71.42810 1.000 57.76354 315 ASP A N 1
ATOM 2112 C CA . ASP A 1 337 ? 21.09247 0.23023 72.00524 1.000 57.91218 315 ASP A CA 1
ATOM 2113 C C . ASP A 1 337 ? 21.11330 0.09435 73.52510 1.000 60.56970 315 ASP A C 1
ATOM 2114 O O . ASP A 1 337 ? 21.95569 0.71232 74.18484 1.000 65.02701 315 ASP A O 1
ATOM 2119 N N . GLY A 1 338 ? 20.20361 -0.69698 74.09159 1.000 58.98893 316 GLY A N 1
ATOM 2120 C CA . GLY A 1 338 ? 20.31168 -1.09760 75.48159 1.000 58.78347 316 GLY A CA 1
ATOM 2121 C C . GLY A 1 338 ? 19.46661 -0.33950 76.48298 1.000 60.48562 316 GLY A C 1
ATOM 2122 O O . GLY A 1 338 ? 19.92797 -0.05029 77.59103 1.000 61.38399 316 GLY A O 1
ATOM 2123 N N . ALA A 1 339 ? 18.22651 -0.02843 76.12376 1.000 61.37133 317 ALA A N 1
ATOM 2124 C CA . ALA A 1 339 ? 17.31174 0.68231 77.00539 1.000 65.29117 317 ALA A CA 1
ATOM 2125 C C . ALA A 1 339 ? 16.13847 -0.21923 77.35909 1.000 68.25089 317 ALA A C 1
ATOM 2126 O O . ALA A 1 339 ? 15.54166 -0.84317 76.47589 1.000 65.55622 317 ALA A O 1
ATOM 2128 N N . THR A 1 340 ? 15.81256 -0.28674 78.64717 1.000 67.69862 318 THR A N 1
ATOM 2129 C CA . THR A 1 340 ? 14.63117 -1.01664 79.07350 1.000 68.29415 318 THR A CA 1
ATOM 2130 C C . THR A 1 340 ? 13.37163 -0.28333 78.61796 1.000 72.49821 318 THR A C 1
ATOM 2131 O O . THR A 1 340 ? 13.42194 0.82548 78.07837 1.000 78.30225 318 THR A O 1
ATOM 2135 N N . LEU A 1 341 ? 12.22177 -0.91981 78.84177 1.000 69.01856 319 LEU A N 1
ATOM 2136 C CA . LEU A 1 341 ? 10.95878 -0.25019 78.55395 1.000 67.21380 319 LEU A CA 1
ATOM 2137 C C . LEU A 1 341 ? 10.71315 0.89302 79.53031 1.000 74.30660 319 LEU A C 1
ATOM 2138 O O . LEU A 1 341 ? 10.24419 1.96622 79.13390 1.000 76.59509 319 LEU A O 1
ATOM 2140 N N . GLU A 1 342 ? 11.04309 0.68775 80.80775 1.000 76.55542 320 GLU A N 1
ATOM 2141 C CA . GLU A 1 342 ? 10.78615 1.70377 81.82282 1.000 80.20712 320 GLU A CA 1
ATOM 2142 C C . GLU A 1 342 ? 11.78484 2.85322 81.74379 1.000 77.64754 320 GLU A C 1
ATOM 2143 O O . GLU A 1 342 ? 11.41518 4.01271 81.95830 1.000 79.44531 320 GLU A O 1
ATOM 2149 N N . GLN A 1 343 ? 13.05146 2.55727 81.44463 1.000 77.03034 321 GLN A N 1
ATOM 2150 C CA . GLN A 1 343 ? 14.05060 3.61905 81.37057 1.000 75.99266 321 GLN A CA 1
ATOM 2151 C C . GLN A 1 343 ? 13.85894 4.47416 80.12418 1.000 73.37264 321 GLN A C 1
ATOM 2152 O O . GLN A 1 343 ? 14.06038 5.69381 80.16526 1.000 73.65229 321 GLN A O 1
ATOM 2158 N N . ALA A 1 344 ? 13.46859 3.85424 79.00741 1.000 70.70627 322 ALA A N 1
ATOM 2159 C CA . ALA A 1 344 ? 13.27004 4.61035 77.77489 1.000 71.26955 322 ALA A CA 1
ATOM 2160 C C . ALA A 1 344 ? 12.09775 5.57475 77.89816 1.000 72.41137 322 ALA A C 1
ATOM 2161 O O . ALA A 1 344 ? 12.19909 6.73687 77.48814 1.000 74.33996 322 ALA A O 1
ATOM 2163 N N . VAL A 1 345 ? 10.97508 5.11539 78.45753 1.000 70.92784 323 VAL A N 1
ATOM 2164 C CA . VAL A 1 345 ? 9.84826 6.01554 78.66799 1.000 75.66017 323 VAL A CA 1
ATOM 2165 C C . VAL A 1 345 ? 10.16123 7.04544 79.74454 1.000 78.03376 323 VAL A C 1
ATOM 2166 O O . VAL A 1 345 ? 9.56763 8.12957 79.75043 1.000 78.89416 323 VAL A O 1
ATOM 2170 N N . SER A 1 346 ? 11.08259 6.73473 80.66056 1.000 75.94225 324 SER A N 1
ATOM 2171 C CA . SER A 1 346 ? 11.59546 7.75724 81.56497 1.000 72.36653 324 SER A CA 1
ATOM 2172 C C . SER A 1 346 ? 12.53045 8.71300 80.83830 1.000 69.68310 324 SER A C 1
ATOM 2173 O O . SER A 1 346 ? 12.62395 9.88980 81.20566 1.000 69.63522 324 SER A O 1
ATOM 2176 N N . GLN A 1 347 ? 13.22550 8.22685 79.81171 1.000 71.45014 325 GLN A N 1
ATOM 2177 C CA . GLN A 1 347 ? 14.05934 9.05534 78.95198 1.000 73.13124 325 GLN A CA 1
ATOM 2178 C C . GLN A 1 347 ? 13.24293 9.85601 77.94329 1.000 69.07765 325 GLN A C 1
ATOM 2179 O O . GLN A 1 347 ? 13.82479 10.51859 77.07784 1.000 66.98473 325 GLN A O 1
ATOM 2185 N N . ILE A 1 348 ? 11.91543 9.80336 78.03280 1.000 68.38128 326 ILE A N 1
ATOM 2186 C CA . ILE A 1 348 ? 11.02416 10.56524 77.16805 1.000 71.34714 326 ILE A CA 1
ATOM 2187 C C . ILE A 1 348 ? 10.07390 11.36991 78.04239 1.000 72.50624 326 ILE A C 1
ATOM 2188 O O . ILE A 1 348 ? 9.55619 10.86359 79.04397 1.000 74.24531 326 ILE A O 1
ATOM 2193 N N . TRP A 1 349 ? 9.85635 12.62743 77.67006 1.000 70.12776 327 TRP A N 1
ATOM 2194 C CA . TRP A 1 349 ? 8.82818 13.46091 78.27699 1.000 69.49145 327 TRP A CA 1
ATOM 2195 C C . TRP A 1 349 ? 7.89969 13.95325 77.17775 1.000 70.47326 327 TRP A C 1
ATOM 2196 O O . TRP A 1 349 ? 8.36576 14.62014 76.24274 1.000 74.05463 327 TRP A O 1
ATOM 2207 N N . PRO A 1 350 ? 6.60394 13.65435 77.21213 1.000 72.27662 328 PRO A N 1
ATOM 2208 C CA . PRO A 1 350 ? 5.69238 14.26858 76.24310 1.000 76.11871 328 PRO A CA 1
ATOM 2209 C C . PRO A 1 350 ? 5.14378 15.58598 76.76683 1.000 81.52477 328 PRO A C 1
ATOM 2210 O O . PRO A 1 350 ? 4.89446 15.75936 77.96179 1.000 84.72066 328 PRO A O 1
ATOM 2214 N N . ILE A 1 351 ? 4.96785 16.53679 75.85405 1.000 80.74682 329 ILE A N 1
ATOM 2215 C CA . ILE A 1 351 ? 4.56144 17.88285 76.23112 1.000 83.15605 329 ILE A CA 1
ATOM 2216 C C . ILE A 1 351 ? 3.25211 18.23043 75.53847 1.000 83.62132 329 ILE A C 1
ATOM 2217 O O . ILE A 1 351 ? 2.93211 17.71838 74.46085 1.000 76.52326 329 ILE A O 1
ATOM 2221 N N . ASP A 1 352 ? 2.47962 19.09314 76.19146 1.000 90.14560 330 ASP A N 1
ATOM 2222 C CA . ASP A 1 352 ? 1.25602 19.63814 75.62606 1.000 95.69329 330 ASP A CA 1
ATOM 2223 C C . ASP A 1 352 ? 1.10041 21.05989 76.14428 1.000 99.33260 330 ASP A C 1
ATOM 2224 O O . ASP A 1 352 ? 1.77560 21.47414 77.08976 1.000 97.55555 330 ASP A O 1
ATOM 2226 N N . ARG A 1 353 ? 0.20896 21.81265 75.50896 1.000 101.29698 331 ARG A N 1
ATOM 2227 C CA . ARG A 1 353 ? 0.01839 23.20698 75.89101 1.000 98.59610 331 ARG A CA 1
ATOM 2228 C C . ARG A 1 353 ? -0.66264 23.33690 77.25259 1.000 99.46165 331 ARG A C 1
ATOM 2229 O O . ARG A 1 353 ? -0.38546 24.30143 77.97678 1.000 98.41114 331 ARG A O 1
ATOM 2237 N N . PRO A 1 354 ? -1.56066 22.42376 77.64385 1.000 99.80275 332 PRO A N 1
ATOM 2238 C CA . PRO A 1 354 ? -1.90265 22.34306 79.07320 1.000 100.91792 332 PRO A CA 1
ATOM 2239 C C . PRO A 1 354 ? -0.69201 22.07460 79.94698 1.000 102.64673 332 PRO A C 1
ATOM 2240 O O . PRO A 1 354 ? -0.62511 22.56713 81.08065 1.000 102.80715 332 PRO A O 1
ATOM 2244 N N . GLY A 1 355 ? 0.26791 21.32209 79.44202 1.000 102.61686 333 GLY A N 1
ATOM 2245 C CA . GLY A 1 355 ? 1.45562 20.96906 80.19259 1.000 98.55368 333 GLY A CA 1
ATOM 2246 C C . GLY A 1 355 ? 1.96773 19.62216 79.72812 1.000 99.68493 333 GLY A C 1
ATOM 2247 O O . GLY A 1 355 ? 1.35744 18.94985 78.90113 1.000 99.73131 333 GLY A O 1
ATOM 2248 N N . LEU A 1 356 ? 3.12161 19.24607 80.27236 1.000 100.23387 334 LEU A N 1
ATOM 2249 C CA . LEU A 1 356 ? 3.63540 17.90529 80.03560 1.000 96.10990 334 LEU A CA 1
ATOM 2250 C C . LEU A 1 356 ? 2.65017 16.88405 80.58681 1.000 96.66360 334 LEU A C 1
ATOM 2251 O O . LEU A 1 356 ? 2.13139 17.04537 81.69535 1.000 101.37320 334 LEU A O 1
ATOM 2253 N N . LEU A 1 357 ? 2.36923 15.84810 79.79764 1.000 88.50314 335 LEU A N 1
ATOM 2254 C CA . LEU A 1 357 ? 1.41988 14.82693 80.22157 1.000 90.04573 335 LEU A CA 1
ATOM 2255 C C . LEU A 1 357 ? 1.87681 14.20501 81.53512 1.000 94.37521 335 LEU A C 1
ATOM 2256 O O . LEU A 1 357 ? 3.02866 13.78262 81.67051 1.000 94.84952 335 LEU A O 1
ATOM 2258 N N . PHE A 1 358 ? 0.97385 14.16837 82.51043 1.000 96.16738 336 PHE A N 1
ATOM 2259 C CA . PHE A 1 358 ? 1.32305 13.84121 83.88239 1.000 96.70370 336 PHE A CA 1
ATOM 2260 C C . PHE A 1 358 ? 0.51145 12.65920 84.39188 1.000 104.35923 336 PHE A C 1
ATOM 2261 O O . PHE A 1 358 ? -0.56516 12.34030 83.87874 1.000 106.03762 336 PHE A O 1
ATOM 2269 N N . ASP A 1 359 ? 1.05388 12.01353 85.41976 1.000 105.27038 337 ASP A N 1
ATOM 2270 C CA . ASP A 1 359 ? 0.29228 11.04223 86.18599 1.000 103.71486 337 ASP A CA 1
ATOM 2271 C C . ASP A 1 359 ? -0.82268 11.74477 86.95133 1.000 109.07592 337 ASP A C 1
ATOM 2272 O O . ASP A 1 359 ? -0.72514 12.92862 87.28704 1.000 108.71413 337 ASP A O 1
ATOM 2277 N N . ASP A 1 360 ? -1.89799 11.00254 87.21265 1.000 110.77974 338 ASP A N 1
ATOM 2278 C CA . ASP A 1 360 ? -3.10785 11.45949 87.89218 1.000 113.75703 338 ASP A CA 1
ATOM 2279 C C . ASP A 1 360 ? -3.88474 12.49908 87.09146 1.000 108.17183 338 ASP A C 1
ATOM 2280 O O . ASP A 1 360 ? -4.97180 12.90181 87.52501 1.000 103.82174 338 ASP A O 1
ATOM 2282 N N . MET A 1 361 ? -3.36879 12.95908 85.95267 1.000 107.95728 339 MET A N 1
ATOM 2283 C CA . MET A 1 361 ? -4.18504 13.73692 85.03103 1.000 106.88894 339 MET A CA 1
ATOM 2284 C C . MET A 1 361 ? -5.33298 12.87089 84.53533 1.000 106.63283 339 MET A C 1
ATOM 2285 O O . MET A 1 361 ? -5.10757 11.82643 83.91559 1.000 109.22572 339 MET A O 1
ATOM 2290 N N . ASP A 1 362 ? -6.56406 13.30145 84.82421 1.000 104.65938 340 ASP A N 1
ATOM 2291 C CA . ASP A 1 362 ? -7.72932 12.46372 84.55493 1.000 106.91304 340 ASP A CA 1
ATOM 2292 C C . ASP A 1 362 ? -7.81727 12.08007 83.08305 1.000 110.48258 340 ASP A C 1
ATOM 2293 O O . ASP A 1 362 ? -8.16251 10.93991 82.75142 1.000 117.42593 340 ASP A O 1
ATOM 2295 N N . ASP A 1 363 ? -7.49809 13.01166 82.18544 1.000 104.33810 341 ASP A N 1
ATOM 2296 C CA . ASP A 1 363 ? -7.58527 12.76577 80.74751 1.000 104.91003 341 ASP A CA 1
ATOM 2297 C C . ASP A 1 363 ? -6.17417 12.51998 80.21839 1.000 108.63486 341 ASP A C 1
ATOM 2298 O O . ASP A 1 363 ? -5.52800 13.39755 79.64563 1.000 111.91182 341 ASP A O 1
ATOM 2303 N N . LEU A 1 364 ? -5.69496 11.29127 80.42052 1.000 107.14676 342 LEU A N 1
ATOM 2304 C CA . LEU A 1 364 ? -4.39881 10.88096 79.89553 1.000 101.24110 342 LEU A CA 1
ATOM 2305 C C . LEU A 1 364 ? -4.46918 10.41713 78.44606 1.000 99.68132 342 LEU A C 1
ATOM 2306 O O . LEU A 1 364 ? -3.42066 10.14685 77.85008 1.000 97.46275 342 LEU A O 1
ATOM 2308 N N . ARG A 1 365 ? -5.67329 10.30506 77.88029 1.000 100.95734 343 ARG A N 1
ATOM 2309 C CA . ARG A 1 365 ? -5.87731 10.02542 76.45650 1.000 97.52954 343 ARG A CA 1
ATOM 2310 C C . ARG A 1 365 ? -5.31169 8.66865 76.03885 1.000 93.30240 343 ARG A C 1
ATOM 2311 O O . ARG A 1 365 ? -4.87648 8.49548 74.89735 1.000 91.38650 343 ARG A O 1
ATOM 2313 N N . ASP A 1 366 ? -5.31087 7.70355 76.96125 1.000 93.90013 344 ASP A N 1
ATOM 2314 C CA . ASP A 1 366 ? -4.99589 6.30367 76.65623 1.000 94.36603 344 ASP A CA 1
ATOM 2315 C C . ASP A 1 366 ? -3.56035 6.12627 76.15962 1.000 91.78500 344 ASP A C 1
ATOM 2316 O O . ASP A 1 366 ? -3.29932 5.37326 75.21908 1.000 91.23263 344 ASP A O 1
ATOM 2318 N N . PHE A 1 367 ? -2.62110 6.81974 76.79952 1.000 88.79951 345 PHE A N 1
ATOM 2319 C CA . PHE A 1 367 ? -1.19833 6.59805 76.57694 1.000 84.82981 345 PHE A CA 1
ATOM 2320 C C . PHE A 1 367 ? -0.47735 6.85256 77.89191 1.000 84.22935 345 PHE A C 1
ATOM 2321 O O . PHE A 1 367 ? -0.82242 7.78704 78.61953 1.000 88.07602 345 PHE A O 1
ATOM 2329 N N . GLN A 1 368 ? 0.52189 6.01751 78.19724 1.000 84.74894 346 GLN A N 1
ATOM 2330 C CA . GLN A 1 368 ? 1.08383 5.98810 79.54344 1.000 84.95700 346 GLN A CA 1
ATOM 2331 C C . GLN A 1 368 ? 2.60971 6.01503 79.56817 1.000 87.34604 346 GLN A C 1
ATOM 2332 O O . GLN A 1 368 ? 3.20730 5.61603 80.57273 1.000 88.64846 346 GLN A O 1
ATOM 2334 N N . VAL A 1 369 ? 3.26134 6.47396 78.50463 1.000 85.85850 347 VAL A N 1
ATOM 2335 C CA . VAL A 1 369 ? 4.70286 6.70595 78.58540 1.000 80.17438 347 VAL A CA 1
ATOM 2336 C C . VAL A 1 369 ? 4.99913 7.98183 79.37726 1.000 80.51940 347 VAL A C 1
ATOM 2337 O O . VAL A 1 369 ? 6.11724 8.11162 79.89648 1.000 76.76916 347 VAL A O 1
ATOM 2341 N N . PRO A 1 370 ? 4.07550 8.94162 79.52060 1.000 83.97562 348 PRO A N 1
ATOM 2342 C CA . PRO A 1 370 ? 4.30762 10.02844 80.47996 1.000 87.40844 348 PRO A CA 1
ATOM 2343 C C . PRO A 1 370 ? 4.24668 9.54300 81.91982 1.000 89.47335 348 PRO A C 1
ATOM 2344 O O . PRO A 1 370 ? 3.80875 8.43279 82.22680 1.000 89.21092 348 PRO A O 1
ATOM 2348 N N . TYR A 1 371 ? 4.68465 10.42480 82.81400 1.000 92.10638 349 TYR A N 1
ATOM 2349 C CA . TYR A 1 371 ? 4.60050 10.19771 84.25300 1.000 92.77733 349 TYR A CA 1
ATOM 2350 C C . TYR A 1 371 ? 4.80412 11.51069 85.00340 1.000 90.62575 349 TYR A C 1
ATOM 2351 O O . TYR A 1 371 ? 5.18644 11.51755 86.17318 1.000 85.36466 349 TYR A O 1
ATOM 2353 N N . GLY A 1 387 ? 4.61014 23.35273 82.49270 1.000 80.32370 365 GLY A N 1
ATOM 2354 C CA . GLY A 1 387 ? 4.99809 24.18501 81.36878 1.000 84.99377 365 GLY A CA 1
ATOM 2355 C C . GLY A 1 387 ? 6.16434 23.61893 80.58298 1.000 83.13941 365 GLY A C 1
ATOM 2356 O O . GLY A 1 387 ? 6.99351 22.88935 81.12744 1.000 82.19042 365 GLY A O 1
ATOM 2357 N N . LEU A 1 388 ? 6.22968 23.96070 79.29417 1.000 80.70125 366 LEU A N 1
ATOM 2358 C CA . LEU A 1 388 ? 7.29335 23.43824 78.44187 1.000 79.36544 366 LEU A CA 1
ATOM 2359 C C . LEU A 1 388 ? 8.65338 23.98564 78.85314 1.000 77.75725 366 LEU A C 1
ATOM 2360 O O . LEU A 1 388 ? 9.62141 23.22866 78.98839 1.000 76.37223 366 LEU A O 1
ATOM 2365 N N . SER A 1 389 ? 8.75171 25.30576 79.03175 1.000 79.14274 367 SER A N 1
ATOM 2366 C CA . SER A 1 389 ? 10.03455 25.91256 79.37135 1.000 79.34943 367 SER A CA 1
ATOM 2367 C C . SER A 1 389 ? 10.60180 25.33659 80.66047 1.000 81.24814 367 SER A C 1
ATOM 2368 O O . SER A 1 389 ? 11.82448 25.23060 80.80864 1.000 79.51334 367 SER A O 1
ATOM 2371 N N . ASP A 1 390 ? 9.73322 24.95646 81.59925 1.000 82.51103 368 ASP A N 1
ATOM 2372 C CA . ASP A 1 390 ? 10.19746 24.27583 82.80145 1.000 81.96069 368 ASP A CA 1
ATOM 2373 C C . ASP A 1 390 ? 10.62436 22.84594 82.50115 1.000 83.36183 368 ASP A C 1
ATOM 2374 O O . ASP A 1 390 ? 11.54286 22.32690 83.14592 1.000 82.31487 368 ASP A O 1
ATOM 2379 N N . ALA A 1 391 ? 9.97208 22.19604 81.53373 1.000 81.45533 369 ALA A N 1
ATOM 2380 C CA . ALA A 1 391 ? 10.34073 20.82954 81.17930 1.000 77.38890 369 ALA A CA 1
ATOM 2381 C C . ALA A 1 391 ? 11.76774 20.77005 80.65081 1.000 75.44995 369 ALA A C 1
ATOM 2382 O O . ALA A 1 391 ? 12.60276 20.02583 81.17429 1.000 77.14549 369 ALA A O 1
ATOM 2384 N N . ILE A 1 392 ? 12.07126 21.56953 79.62387 1.000 70.96724 370 ILE A N 1
ATOM 2385 C CA . ILE A 1 392 ? 13.41272 21.57962 79.04237 1.000 72.24230 370 ILE A CA 1
ATOM 2386 C C . ILE A 1 392 ? 14.45714 21.93678 80.09531 1.000 74.53610 370 ILE A C 1
ATOM 2387 O O . ILE A 1 392 ? 15.61004 21.49086 80.01795 1.000 73.96662 370 ILE A O 1
ATOM 2392 N N . LYS A 1 393 ? 14.06311 22.70241 81.11628 1.000 74.41766 371 LYS A N 1
ATOM 2393 C CA . LYS A 1 393 ? 15.01518 23.16419 82.12260 1.000 71.96912 371 LYS A CA 1
ATOM 2394 C C . LYS A 1 393 ? 15.62705 21.99974 82.89624 1.000 73.53497 371 LYS A C 1
ATOM 2395 O O . LYS A 1 393 ? 16.85003 21.92874 83.06362 1.000 72.79024 371 LYS A O 1
ATOM 2397 N N . ILE A 1 394 ? 14.79550 21.07611 83.38054 1.000 76.78498 372 ILE A N 1
ATOM 2398 C CA . ILE A 1 394 ? 15.29514 19.99138 84.22155 1.000 74.91703 372 ILE A CA 1
ATOM 2399 C C . ILE A 1 394 ? 15.43641 18.69962 83.42525 1.000 71.87381 372 ILE A C 1
ATOM 2400 O O . ILE A 1 394 ? 16.29880 17.86803 83.73121 1.000 73.35150 372 ILE A O 1
ATOM 2405 N N . ALA A 1 395 ? 14.59934 18.51312 82.40140 1.000 71.18175 373 ALA A N 1
ATOM 2406 C CA . ALA A 1 395 ? 14.75253 17.33290 81.55770 1.000 72.24304 373 ALA A CA 1
ATOM 2407 C C . ALA A 1 395 ? 16.09369 17.35353 80.84216 1.000 72.79955 373 ALA A C 1
ATOM 2408 O O . ALA A 1 395 ? 16.71862 16.30393 80.64616 1.000 74.51002 373 ALA A O 1
ATOM 2410 N N . SER A 1 396 ? 16.56258 18.54375 80.47713 1.000 71.53197 374 SER A N 1
ATOM 2411 C CA . SER A 1 396 ? 17.78072 18.72209 79.69963 1.000 72.88210 374 SER A CA 1
ATOM 2412 C C . SER A 1 396 ? 17.81825 17.77772 78.49151 1.000 68.79584 374 SER A C 1
ATOM 2413 O O . SER A 1 396 ? 18.75079 16.98441 78.34786 1.000 71.13042 374 SER A O 1
ATOM 2415 N N . PRO A 1 397 ? 16.81216 17.83221 77.61570 1.000 66.50234 375 PRO A N 1
ATOM 2416 C CA . PRO A 1 397 ? 16.79682 16.90921 76.47624 1.000 66.67166 375 PRO A CA 1
ATOM 2417 C C . PRO A 1 397 ? 17.73656 17.38562 75.37735 1.000 69.95281 375 PRO A C 1
ATOM 2418 O O . PRO A 1 397 ? 17.68407 18.53928 74.94479 1.000 74.14514 375 PRO A O 1
ATOM 2422 N N . THR A 1 398 ? 18.60971 16.48068 74.93829 1.000 69.95397 376 THR A N 1
ATOM 2423 C CA . THR A 1 398 ? 19.60904 16.82299 73.93627 1.000 73.29666 376 THR A CA 1
ATOM 2424 C C . THR A 1 398 ? 19.02087 16.91050 72.53175 1.000 73.73109 376 THR A C 1
ATOM 2425 O O . THR A 1 398 ? 19.52682 17.67044 71.70348 1.000 77.82092 376 THR A O 1
ATOM 2429 N N . ILE A 1 399 ? 17.95184 16.17697 72.23588 1.000 71.52064 377 ILE A N 1
ATOM 2430 C CA . ILE A 1 399 ? 17.42821 16.21429 70.87434 1.000 71.10676 377 ILE A CA 1
ATOM 2431 C C . ILE A 1 399 ? 15.91561 16.06429 70.90005 1.000 69.27454 377 ILE A C 1
ATOM 2432 O O . ILE A 1 399 ? 15.40624 14.95325 71.06837 1.000 67.88100 377 ILE A O 1
ATOM 2434 N N . LEU A 1 400 ? 15.19016 17.16379 70.70480 1.000 71.13507 378 LEU A N 1
ATOM 2435 C CA . LEU A 1 400 ? 13.74556 17.17373 70.86418 1.000 70.74241 378 LEU A CA 1
ATOM 2436 C C . LEU A 1 400 ? 13.04858 17.55673 69.57244 1.000 67.21280 378 LEU A C 1
ATOM 2437 O O . LEU A 1 400 ? 13.52299 18.42189 68.82982 1.000 66.94265 378 LEU A O 1
ATOM 2439 N N . LEU A 1 401 ? 11.92345 16.89546 69.33237 1.000 65.02443 379 LEU A N 1
ATOM 2440 C CA . LEU A 1 401 ? 11.11729 17.04023 68.13385 1.000 68.97723 379 LEU A CA 1
ATOM 2441 C C . LEU A 1 401 ? 9.67044 17.29698 68.50696 1.000 70.19513 379 LEU A C 1
ATOM 2442 O O . LEU A 1 401 ? 9.22000 16.94576 69.59287 1.000 70.33119 379 LEU A O 1
ATOM 2447 N N . GLY A 1 402 ? 8.92767 17.86074 67.57380 1.000 73.68418 380 GLY A N 1
ATOM 2448 C CA . GLY A 1 402 ? 7.51329 18.01622 67.79104 1.000 74.81416 380 GLY A CA 1
ATOM 2449 C C . GLY A 1 402 ? 6.69070 17.79445 66.55080 1.000 76.02377 380 GLY A C 1
ATOM 2450 O O . GLY A 1 402 ? 6.75839 18.59659 65.61293 1.000 73.55752 380 GLY A O 1
ATOM 2451 N N . CYS A 1 403 ? 5.93209 16.70492 66.50662 1.000 79.43321 381 CYS A N 1
ATOM 2452 C CA . CYS A 1 403 ? 4.96522 16.59589 65.43114 1.000 80.60811 381 CYS A CA 1
ATOM 2453 C C . CYS A 1 403 ? 3.64199 17.26180 65.79306 1.000 80.58778 381 CYS A C 1
ATOM 2454 O O . CYS A 1 403 ? 2.75439 17.34691 64.94307 1.000 84.04242 381 CYS A O 1
ATOM 2457 N N . SER A 1 404 ? 3.49935 17.77119 67.01676 1.000 76.85269 382 SER A N 1
ATOM 2458 C CA . SER A 1 404 ? 2.35612 18.61776 67.35082 1.000 77.50323 382 SER A CA 1
ATOM 2459 C C . SER A 1 404 ? 2.28485 19.80143 66.40052 1.000 78.85078 382 SER A C 1
ATOM 2460 O O . SER A 1 404 ? 3.26087 20.53587 66.22883 1.000 80.39133 382 SER A O 1
ATOM 2462 N N . THR A 1 405 ? 1.12387 19.99287 65.78922 1.000 76.35908 383 THR A N 1
ATOM 2463 C CA . THR A 1 405 ? 0.91299 21.12619 64.89583 1.000 75.32401 383 THR A CA 1
ATOM 2464 C C . THR A 1 405 ? 0.49817 22.32898 65.73937 1.000 76.23431 383 THR A C 1
ATOM 2465 O O . THR A 1 405 ? -0.65451 22.45018 66.16486 1.000 80.11100 383 THR A O 1
ATOM 2469 N N . VAL A 1 406 ? 1.45986 23.20439 66.02111 1.000 75.64503 384 VAL A N 1
ATOM 2470 C CA . VAL A 1 406 ? 1.19943 24.46942 66.69721 1.000 72.71025 384 VAL A CA 1
ATOM 2471 C C . VAL A 1 406 ? 2.10691 25.48745 66.02050 1.000 71.82698 384 VAL A C 1
ATOM 2472 O O . VAL A 1 406 ? 3.33321 25.42054 66.16420 1.000 73.42817 384 VAL A O 1
ATOM 2476 N N . TYR A 1 407 ? 1.51471 26.40633 65.26491 1.000 72.88769 385 TYR A N 1
ATOM 2477 C CA . TYR A 1 407 ? 2.29194 27.32117 64.44123 1.000 72.50449 385 TYR A CA 1
ATOM 2478 C C . TYR A 1 407 ? 3.22391 28.16148 65.30014 1.000 67.20519 385 TYR A C 1
ATOM 2479 O O . TYR A 1 407 ? 2.76968 28.91861 66.16093 1.000 72.17300 385 TYR A O 1
ATOM 2481 N N . GLY A 1 408 ? 4.52457 27.99321 65.08480 1.000 64.84706 386 GLY A N 1
ATOM 2482 C CA . GLY A 1 408 ? 5.50963 28.93090 65.61958 1.000 68.21561 386 GLY A CA 1
ATOM 2483 C C . GLY A 1 408 ? 5.52613 29.06323 67.12469 1.000 67.53017 386 GLY A C 1
ATOM 2484 O O . GLY A 1 408 ? 5.66141 30.17763 67.64422 1.000 70.53961 386 GLY A O 1
ATOM 2485 N N . ALA A 1 409 ? 5.40871 27.95223 67.84327 1.000 64.95832 387 ALA A N 1
ATOM 2486 C CA . ALA A 1 409 ? 5.50938 27.98678 69.29563 1.000 61.69846 387 ALA A CA 1
ATOM 2487 C C . ALA A 1 409 ? 6.94478 27.91004 69.79165 1.000 66.29327 387 ALA A C 1
ATOM 2488 O O . ALA A 1 409 ? 7.17329 28.02289 71.00098 1.000 65.49321 387 ALA A O 1
ATOM 2490 N N . PHE A 1 410 ? 7.91012 27.70676 68.90041 1.000 71.38311 388 PHE A N 1
ATOM 2491 C CA . PHE A 1 410 ? 9.31351 27.72608 69.28787 1.000 74.86297 388 PHE A CA 1
ATOM 2492 C C . PHE A 1 410 ? 9.75231 29.17165 69.47930 1.000 73.09428 388 PHE A C 1
ATOM 2493 O O . PHE A 1 410 ? 9.75387 29.95862 68.52647 1.000 73.80370 388 PHE A O 1
ATOM 2495 N N . THR A 1 411 ? 10.11058 29.52249 70.70901 1.000 74.45537 389 THR A N 1
ATOM 2496 C CA . THR A 1 411 ? 10.51842 30.87389 71.05390 1.000 78.31104 389 THR A CA 1
ATOM 2497 C C . THR A 1 411 ? 12.00791 30.90521 71.36874 1.000 75.74512 389 THR A C 1
ATOM 2498 O O . THR A 1 411 ? 12.57663 29.92434 71.85522 1.000 75.87223 389 THR A O 1
ATOM 2501 N N . LYS A 1 412 ? 12.63067 32.05358 71.08312 1.000 73.62871 390 LYS A N 1
ATOM 2502 C CA . LYS A 1 412 ? 14.06870 32.21605 71.28417 1.000 71.51617 390 LYS A CA 1
ATOM 2503 C C . LYS A 1 412 ? 14.49983 31.83003 72.69108 1.000 74.79240 390 LYS A C 1
ATOM 2504 O O . LYS A 1 412 ? 15.63165 31.37457 72.89315 1.000 74.76408 390 LYS A O 1
ATOM 2506 N N . GLU A 1 413 ? 13.61700 32.00813 73.67472 1.000 75.13040 391 GLU A N 1
ATOM 2507 C CA . GLU A 1 413 ? 13.94201 31.61607 75.03988 1.000 76.08711 391 GLU A CA 1
ATOM 2508 C C . GLU A 1 413 ? 13.91271 30.10160 75.21452 1.000 80.54935 391 GLU A C 1
ATOM 2509 O O . GLU A 1 413 ? 14.59114 29.57053 76.10124 1.000 82.43014 391 GLU A O 1
ATOM 2515 N N . VAL A 1 414 ? 13.14360 29.39199 74.38732 1.000 79.80826 392 VAL A N 1
ATOM 2516 C CA . VAL A 1 414 ? 13.04916 27.94122 74.51886 1.000 78.40921 392 VAL A CA 1
ATOM 2517 C C . VAL A 1 414 ? 14.30302 27.27021 73.97462 1.000 76.09770 392 VAL A C 1
ATOM 2518 O O . VAL A 1 414 ? 14.89765 26.40647 74.63028 1.000 76.29526 392 VAL A O 1
ATOM 2522 N N . VAL A 1 415 ? 14.72257 27.66136 72.76890 1.000 72.49084 393 VAL A N 1
ATOM 2523 C CA . VAL A 1 415 ? 15.90604 27.06520 72.15569 1.000 71.44495 393 VAL A CA 1
ATOM 2524 C C . VAL A 1 415 ? 17.13724 27.31484 73.01625 1.000 76.26040 393 VAL A C 1
ATOM 2525 O O . VAL A 1 415 ? 17.97482 26.42322 73.20001 1.000 78.69668 393 VAL A O 1
ATOM 2529 N N . GLU A 1 416 ? 17.25597 28.52495 73.57107 1.000 78.69678 394 GLU A N 1
ATOM 2530 C CA . GLU A 1 416 ? 18.44896 28.88841 74.33105 1.000 81.01421 394 GLU A CA 1
ATOM 2531 C C . GLU A 1 416 ? 18.63601 27.98787 75.54578 1.000 83.00085 394 GLU A C 1
ATOM 2532 O O . GLU A 1 416 ? 19.76968 27.64976 75.90631 1.000 80.86028 394 GLU A O 1
ATOM 2534 N N . ALA A 1 417 ? 17.53761 27.59294 76.19331 1.000 79.47384 395 ALA A N 1
ATOM 2535 C CA . ALA A 1 417 ? 17.63984 26.68057 77.32738 1.000 79.35100 395 ALA A CA 1
ATOM 2536 C C . ALA A 1 417 ? 18.23771 25.34736 76.89672 1.000 83.70116 395 ALA A C 1
ATOM 2537 O O . ALA A 1 417 ? 19.14319 24.81803 77.55087 1.000 87.69741 395 ALA A O 1
ATOM 2539 N N . MET A 1 418 ? 17.74653 24.79284 75.78642 1.000 81.30777 396 MET A N 1
ATOM 2540 C CA . MET A 1 418 ? 18.36366 23.59583 75.22627 1.000 80.02692 396 MET A CA 1
ATOM 2541 C C . MET A 1 418 ? 19.74540 23.90383 74.66448 1.000 82.23261 396 MET A C 1
ATOM 2542 O O . MET A 1 418 ? 20.66835 23.09004 74.78886 1.000 84.32578 396 MET A O 1
ATOM 2547 N N . THR A 1 419 ? 19.90270 25.07352 74.03878 1.000 80.46207 397 THR A N 1
ATOM 2548 C CA . THR A 1 419 ? 21.19226 25.45048 73.46728 1.000 82.95594 397 THR A CA 1
ATOM 2549 C C . THR A 1 419 ? 22.25912 25.56499 74.54865 1.000 88.03323 397 THR A C 1
ATOM 2550 O O . THR A 1 419 ? 23.37893 25.06564 74.38955 1.000 87.56581 397 THR A O 1
ATOM 2554 N N . ALA A 1 420 ? 21.92860 26.22359 75.66094 1.000 89.64953 398 ALA A N 1
ATOM 2555 C CA . ALA A 1 420 ? 22.89387 26.35910 76.74608 1.000 95.30599 398 ALA A CA 1
ATOM 2556 C C . ALA A 1 420 ? 23.12798 25.02727 77.44796 1.000 91.65080 398 ALA A C 1
ATOM 2557 O O . ALA A 1 420 ? 24.26238 24.70881 77.82316 1.000 89.71982 398 ALA A O 1
ATOM 2559 N N . SER A 1 421 ? 22.07023 24.23358 77.62966 1.000 88.23358 399 SER A N 1
ATOM 2560 C CA . SER A 1 421 ? 22.21189 22.96130 78.33091 1.000 91.56225 399 SER A CA 1
ATOM 2561 C C . SER A 1 421 ? 23.01248 21.96198 77.50494 1.000 97.89798 399 SER A C 1
ATOM 2562 O O . SER A 1 421 ? 23.98058 21.36985 77.99588 1.000 106.71241 399 SER A O 1
ATOM 2564 N N . CYS A 1 422 ? 22.62502 21.76147 76.24840 1.000 93.91333 400 CYS A N 1
ATOM 2565 C CA . CYS A 1 422 ? 23.27033 20.79878 75.36656 1.000 92.30064 400 CYS A CA 1
ATOM 2566 C C . CYS A 1 422 ? 23.91368 21.53784 74.20278 1.000 89.55137 400 CYS A C 1
ATOM 2567 O O . CYS A 1 422 ? 23.28104 22.40131 73.58575 1.000 88.33828 400 CYS A O 1
ATOM 2570 N N . LYS A 1 423 ? 25.16864 21.19182 73.90406 1.000 89.69289 401 LYS A N 1
ATOM 2571 C CA . LYS A 1 423 ? 25.92630 21.93121 72.89807 1.000 86.48531 401 LYS A CA 1
ATOM 2572 C C . LYS A 1 423 ? 25.32651 21.76363 71.50794 1.000 82.95549 401 LYS A C 1
ATOM 2573 O O . LYS A 1 423 ? 25.12463 22.74768 70.78710 1.000 78.65995 401 LYS A O 1
ATOM 2579 N N . HIS A 1 424 ? 25.04497 20.52233 71.10571 1.000 87.08521 402 HIS A N 1
ATOM 2580 C CA . HIS A 1 424 ? 24.53355 20.21477 69.77131 1.000 86.90979 402 HIS A CA 1
ATOM 2581 C C . HIS A 1 424 ? 23.15389 19.57704 69.88822 1.000 82.64500 402 HIS A C 1
ATOM 2582 O O . HIS A 1 424 ? 23.00577 18.35586 69.72398 1.000 77.76341 402 HIS A O 1
ATOM 2589 N N . PRO A 1 425 ? 22.12093 20.36931 70.15837 1.000 77.93877 403 PRO A N 1
ATOM 2590 C CA . PRO A 1 425 ? 20.76240 19.83243 70.15651 1.000 74.83506 403 PRO A CA 1
ATOM 2591 C C . PRO A 1 425 ? 20.17415 19.79884 68.75488 1.000 75.97546 403 PRO A C 1
ATOM 2592 O O . PRO A 1 425 ? 20.61732 20.49620 67.84118 1.000 77.58477 403 PRO A O 1
ATOM 2596 N N . MET A 1 426 ? 19.15595 18.95840 68.59841 1.000 74.18638 404 MET A N 1
ATOM 2597 C CA . MET A 1 426 ? 18.55025 18.69365 67.29858 1.000 70.97423 404 MET A CA 1
ATOM 2598 C C . MET A 1 426 ? 17.08943 19.12194 67.33328 1.000 68.01678 404 MET A C 1
ATOM 2599 O O . MET A 1 426 ? 16.25675 18.45826 67.96058 1.000 69.49675 404 MET A O 1
ATOM 2601 N N . ILE A 1 427 ? 16.78578 20.23096 66.66617 1.000 69.75759 405 ILE A N 1
ATOM 2602 C CA . ILE A 1 427 ? 15.40796 20.66804 66.47980 1.000 69.09750 405 ILE A CA 1
ATOM 2603 C C . ILE A 1 427 ? 14.79128 19.82551 65.37430 1.000 72.23410 405 ILE A C 1
ATOM 2604 O O . ILE A 1 427 ? 15.47164 19.44497 64.41511 1.000 76.01739 405 ILE A O 1
ATOM 2609 N N . PHE A 1 428 ? 13.50040 19.52001 65.49877 1.000 71.85540 406 PHE A N 1
ATOM 2610 C CA . PHE A 1 428 ? 12.80147 18.69127 64.51443 1.000 76.78526 406 PHE A CA 1
ATOM 2611 C C . PHE A 1 428 ? 11.35583 19.15171 64.40020 1.000 77.47661 406 PHE A C 1
ATOM 2612 O O . PHE A 1 428 ? 10.43065 18.46252 64.84438 1.000 75.38877 406 PHE A O 1
ATOM 2620 N N . PRO A 1 429 ? 11.11948 20.31916 63.80929 1.000 77.39090 407 PRO A N 1
ATOM 2621 C CA . PRO A 1 429 ? 9.73689 20.68407 63.48101 1.000 77.03429 407 PRO A CA 1
ATOM 2622 C C . PRO A 1 429 ? 9.20248 19.81097 62.35841 1.000 80.56488 407 PRO A C 1
ATOM 2623 O O . PRO A 1 429 ? 9.19678 20.21858 61.19284 1.000 81.97942 407 PRO A O 1
ATOM 2627 N N . LEU A 1 430 ? 8.76091 18.59870 62.69916 1.000 77.87595 408 LEU A N 1
ATOM 2628 C CA . LEU A 1 430 ? 8.28720 17.64372 61.70317 1.000 76.69906 408 LEU A CA 1
ATOM 2629 C C . LEU A 1 430 ? 6.95250 18.03596 61.08689 1.000 77.56186 408 LEU A C 1
ATOM 2630 O O . LEU A 1 430 ? 6.43426 17.27740 60.25900 1.000 82.95005 408 LEU A O 1
ATOM 2632 N N . SER A 1 431 ? 6.39603 19.18676 61.46369 1.000 74.88578 409 SER A N 1
ATOM 2633 C CA . SER A 1 431 ? 5.08930 19.60858 60.97414 1.000 73.66326 409 SER A CA 1
ATOM 2634 C C . SER A 1 431 ? 5.08805 19.69237 59.45356 1.000 71.96069 409 SER A C 1
ATOM 2635 O O . SER A 1 431 ? 5.83057 20.48270 58.86441 1.000 71.46055 409 SER A O 1
ATOM 2638 N N . ASN A 1 432 ? 4.25307 18.87171 58.82294 1.000 75.18465 410 ASN A N 1
ATOM 2639 C CA . ASN A 1 432 ? 4.17658 18.77472 57.36916 1.000 75.57352 410 ASN A CA 1
ATOM 2640 C C . ASN A 1 432 ? 3.68689 20.05697 56.69610 1.000 78.27745 410 ASN A C 1
ATOM 2641 O O . ASN A 1 432 ? 4.20740 20.40566 55.62817 1.000 81.77924 410 ASN A O 1
ATOM 2643 N N . PRO A 1 433 ? 2.68984 20.76843 57.24005 1.000 77.95687 411 PRO A N 1
ATOM 2644 C CA . PRO A 1 433 ? 2.27200 22.02560 56.60497 1.000 76.83730 411 PRO A CA 1
ATOM 2645 C C . PRO A 1 433 ? 3.43808 22.99010 56.44771 1.000 82.39598 411 PRO A C 1
ATOM 2646 O O . PRO A 1 433 ? 4.26873 23.14428 57.34540 1.000 84.20559 411 PRO A O 1
ATOM 2650 N N . THR A 1 434 ? 3.48718 23.64059 55.28310 1.000 84.89614 412 THR A N 1
ATOM 2651 C CA . THR A 1 434 ? 4.66827 24.40837 54.90151 1.000 88.26276 412 THR A CA 1
ATOM 2652 C C . THR A 1 434 ? 4.89065 25.59502 55.83163 1.000 87.36829 412 THR A C 1
ATOM 2653 O O . THR A 1 434 ? 6.01016 25.82664 56.30310 1.000 83.86283 412 THR A O 1
ATOM 2657 N N . SER A 1 435 ? 3.83590 26.36182 56.10821 1.000 87.71205 413 SER A N 1
ATOM 2658 C CA . SER A 1 435 ? 3.94619 27.55985 56.93065 1.000 90.13191 413 SER A CA 1
ATOM 2659 C C . SER A 1 435 ? 3.27220 27.40045 58.28960 1.000 89.26379 413 SER A C 1
ATOM 2660 O O . SER A 1 435 ? 2.90303 28.39946 58.91512 1.000 90.36802 413 SER A O 1
ATOM 2663 N N . ARG A 1 436 ? 3.10414 26.16508 58.76015 1.000 85.74273 414 ARG A N 1
ATOM 2664 C CA . ARG A 1 436 ? 2.53686 25.89726 60.07625 1.000 82.00468 414 ARG A CA 1
ATOM 2665 C C . ARG A 1 436 ? 3.49914 25.08575 60.93741 1.000 77.44415 414 ARG A C 1
ATOM 2666 O O . ARG A 1 436 ? 3.07957 24.37141 61.85032 1.000 74.48182 414 ARG A O 1
ATOM 2668 N N . MET A 1 437 ? 4.79368 25.18755 60.65179 1.000 78.75035 415 MET A N 1
ATOM 2669 C CA . MET A 1 437 ? 5.80622 24.49926 61.43252 1.000 77.87579 415 MET A CA 1
ATOM 2670 C C . MET A 1 437 ? 6.06834 25.24554 62.73924 1.000 75.15031 415 MET A C 1
ATOM 2671 O O . MET A 1 437 ? 5.54666 26.33699 62.98294 1.000 75.54147 415 MET A O 1
ATOM 2676 N N . GLU A 1 438 ? 6.89930 24.64054 63.58905 1.000 74.20383 416 GLU A N 1
ATOM 2677 C CA . GLU A 1 438 ? 7.17326 25.21295 64.90072 1.000 73.67977 416 GLU A CA 1
ATOM 2678 C C . GLU A 1 438 ? 8.13101 26.39410 64.85106 1.000 72.72924 416 GLU A C 1
ATOM 2679 O O . GLU A 1 438 ? 8.13668 27.20029 65.78732 1.000 73.32176 416 GLU A O 1
ATOM 2685 N N . ALA A 1 439 ? 8.93094 26.52080 63.79475 1.000 70.28032 417 ALA A N 1
ATOM 2686 C CA . ALA A 1 439 ? 9.89170 27.61290 63.71004 1.000 69.08364 417 ALA A CA 1
ATOM 2687 C C . ALA A 1 439 ? 10.47666 27.66701 62.30750 1.000 68.94731 417 ALA A C 1
ATOM 2688 O O . ALA A 1 439 ? 10.43666 26.68702 61.55816 1.000 68.35441 417 ALA A O 1
ATOM 2690 N N . ILE A 1 440 ? 11.02168 28.83144 61.96777 1.000 73.64906 418 ILE A N 1
ATOM 2691 C CA . ILE A 1 440 ? 11.80989 29.01069 60.75113 1.000 74.25461 418 ILE A CA 1
ATOM 2692 C C . ILE A 1 440 ? 13.23449 28.54447 61.02405 1.000 71.89982 418 ILE A C 1
ATOM 2693 O O . ILE A 1 440 ? 13.80010 28.87049 62.07746 1.000 71.31370 418 ILE A O 1
ATOM 2698 N N . PRO A 1 441 ? 13.84838 27.78236 60.11568 1.000 68.46172 419 PRO A N 1
ATOM 2699 C CA . PRO A 1 441 ? 15.21665 27.30475 60.37332 1.000 69.96393 419 PRO A CA 1
ATOM 2700 C C . PRO A 1 441 ? 16.24159 28.41793 60.50387 1.000 73.30829 419 PRO A C 1
ATOM 2701 O O . PRO A 1 441 ? 17.11649 28.34453 61.37640 1.000 72.57846 419 PRO A O 1
ATOM 2705 N N . ALA A 1 442 ? 16.15347 29.45072 59.65971 1.000 77.87832 420 ALA A N 1
ATOM 2706 C CA . ALA A 1 442 ? 17.19164 30.47812 59.61798 1.000 78.45280 420 ALA A CA 1
ATOM 2707 C C . ALA A 1 442 ? 17.35741 31.16698 60.96681 1.000 74.36266 420 ALA A C 1
ATOM 2708 O O . ALA A 1 442 ? 18.48130 31.47976 61.37814 1.000 71.11230 420 ALA A O 1
ATOM 2710 N N . ASP A 1 443 ? 16.25208 31.40996 61.67196 1.000 76.38737 421 ASP A N 1
ATOM 2711 C CA . ASP A 1 443 ? 16.34236 32.04870 62.97968 1.000 80.74312 421 ASP A CA 1
ATOM 2712 C C . ASP A 1 443 ? 16.81058 31.07043 64.05166 1.000 78.35090 421 ASP A C 1
ATOM 2713 O O . ASP A 1 443 ? 17.53987 31.45853 64.97121 1.000 77.50061 421 ASP A O 1
ATOM 2715 N N . VAL A 1 444 ? 16.40741 29.80090 63.94749 1.000 72.43144 422 VAL A N 1
ATOM 2716 C CA . VAL A 1 444 ? 16.79135 28.81007 64.95126 1.000 70.79100 422 VAL A CA 1
ATOM 2717 C C . VAL A 1 444 ? 18.29830 28.59204 64.94138 1.000 73.13517 422 VAL A C 1
ATOM 2718 O O . VAL A 1 444 ? 18.93508 28.50918 65.99905 1.000 74.31134 422 VAL A O 1
ATOM 2722 N N . LEU A 1 445 ? 18.89308 28.48929 63.75083 1.000 71.85695 423 LEU A N 1
ATOM 2723 C CA . LEU A 1 445 ? 20.34632 28.39603 63.66611 1.000 70.72739 423 LEU A CA 1
ATOM 2724 C C . LEU A 1 445 ? 21.00421 29.65981 64.20411 1.000 75.48898 423 LEU A C 1
ATOM 2725 O O . LEU A 1 445 ? 22.04676 29.59436 64.86528 1.000 75.84407 423 LEU A O 1
ATOM 2727 N N . ALA A 1 446 ? 20.40033 30.82128 63.94082 1.000 76.63697 424 ALA A N 1
ATOM 2728 C CA . ALA A 1 446 ? 20.94900 32.07311 64.44892 1.000 73.96708 424 ALA A CA 1
ATOM 2729 C C . ALA A 1 446 ? 20.72358 32.22099 65.94784 1.000 69.83042 424 ALA A C 1
ATOM 2730 O O . ALA A 1 446 ? 21.52026 32.87590 66.62994 1.000 70.25417 424 ALA A O 1
ATOM 2732 N N . TRP A 1 447 ? 19.65192 31.62601 66.47870 1.000 69.71391 425 TRP A N 1
ATOM 2733 C CA . TRP A 1 447 ? 19.39465 31.72863 67.91089 1.000 72.54236 425 TRP A CA 1
ATOM 2734 C C . TRP A 1 447 ? 20.37418 30.88481 68.71526 1.000 73.72670 425 TRP A C 1
ATOM 2735 O O . TRP A 1 447 ? 20.71441 31.24208 69.84869 1.000 75.00007 425 TRP A O 1
ATOM 2746 N N . SER A 1 448 ? 20.83659 29.77224 68.14943 1.000 72.51455 426 SER A N 1
ATOM 2747 C CA . SER A 1 448 ? 21.80178 28.89487 68.79522 1.000 72.12008 426 SER A CA 1
ATOM 2748 C C . SER A 1 448 ? 23.20879 29.06527 68.23856 1.000 74.62740 426 SER A C 1
ATOM 2749 O O . SER A 1 448 ? 24.10469 28.29721 68.60415 1.000 71.51933 426 SER A O 1
ATOM 2752 N N . ASN A 1 449 ? 23.41822 30.05592 67.36821 1.000 79.64991 427 ASN A N 1
ATOM 2753 C CA . ASN A 1 449 ? 24.69156 30.26580 66.67574 1.000 80.95189 427 ASN A CA 1
ATOM 2754 C C . ASN A 1 449 ? 25.07577 29.02020 65.87494 1.000 80.87594 427 ASN A C 1
ATOM 2755 O O . ASN A 1 449 ? 26.20062 28.52247 65.94612 1.000 85.23486 427 ASN A O 1
ATOM 2760 N N . GLY A 1 450 ? 24.10973 28.50082 65.11829 1.000 77.39899 428 GLY A N 1
ATOM 2761 C CA . GLY A 1 450 ? 24.32765 27.35283 64.26208 1.000 76.97707 428 GLY A CA 1
ATOM 2762 C C . GLY A 1 450 ? 24.71834 26.07039 64.96278 1.000 73.20474 428 GLY A C 1
ATOM 2763 O O . GLY A 1 450 ? 24.88028 25.04672 64.28712 1.000 70.05100 428 GLY A O 1
ATOM 2764 N N . ARG A 1 451 ? 24.87237 26.08119 66.28701 1.000 73.18951 429 ARG A N 1
ATOM 2765 C CA . ARG A 1 451 ? 25.26432 24.89924 67.04525 1.000 75.41187 429 ARG A CA 1
ATOM 2766 C C . ARG A 1 451 ? 24.11395 23.92408 67.26513 1.000 76.38567 429 ARG A C 1
ATOM 2767 O O . ARG A 1 451 ? 24.24030 23.02009 68.09769 1.000 75.98794 429 ARG A O 1
ATOM 2769 N N . ALA A 1 452 ? 23.00638 24.08282 66.54698 1.000 73.82618 430 ALA A N 1
ATOM 2770 C CA . ALA A 1 452 ? 21.85835 23.20036 66.66226 1.000 68.19530 430 ALA A CA 1
ATOM 2771 C C . ALA A 1 452 ? 21.52631 22.60207 65.30221 1.000 69.47812 430 ALA A C 1
ATOM 2772 O O . ALA A 1 452 ? 21.94439 23.10650 64.25647 1.000 74.57463 430 ALA A O 1
ATOM 2774 N N . LEU A 1 453 ? 20.76024 21.51606 65.33011 1.000 70.01901 431 LEU A N 1
ATOM 2775 C CA . LEU A 1 453 ? 20.41246 20.76148 64.13582 1.000 73.35037 431 LEU A CA 1
ATOM 2776 C C . LEU A 1 453 ? 18.91116 20.83762 63.90313 1.000 73.61058 431 LEU A C 1
ATOM 2777 O O . LEU A 1 453 ? 18.12846 20.86904 64.85673 1.000 73.09696 431 LEU A O 1
ATOM 2782 N N . LEU A 1 454 ? 18.51238 20.86262 62.63360 1.000 78.40343 432 LEU A N 1
ATOM 2783 C CA . LEU A 1 454 ? 17.11229 20.99804 62.26501 1.000 79.52259 432 LEU A CA 1
ATOM 2784 C C . LEU A 1 454 ? 16.72889 19.93239 61.24750 1.000 81.31986 432 LEU A C 1
ATOM 2785 O O . LEU A 1 454 ? 17.57621 19.36738 60.55226 1.000 76.07912 432 LEU A O 1
ATOM 2787 N N . ALA A 1 455 ? 15.42793 19.66027 61.18070 1.000 83.29351 433 ALA A N 1
ATOM 2788 C CA . ALA A 1 455 ? 14.85199 18.80759 60.15203 1.000 82.01089 433 ALA A CA 1
ATOM 2789 C C . ALA A 1 455 ? 13.39310 19.19980 59.98494 1.000 88.45091 433 ALA A C 1
ATOM 2790 O O . ALA A 1 455 ? 12.69452 19.44384 60.97233 1.000 141.75000 433 ALA A O 1
ATOM 2792 N N . THR A 1 456 ? 12.94205 19.26566 58.73601 1.000 85.62432 434 THR A N 1
ATOM 2793 C CA . THR A 1 456 ? 11.62888 19.79875 58.40622 1.000 82.27145 434 THR A CA 1
ATOM 2794 C C . THR A 1 456 ? 10.81533 18.77034 57.63515 1.000 77.11030 434 THR A C 1
ATOM 2795 O O . THR A 1 456 ? 11.34792 18.05578 56.78032 1.000 73.56368 434 THR A O 1
ATOM 2797 N N . GLY A 1 457 ? 9.51857 18.70348 57.94129 1.000 77.60284 435 GLY A N 1
ATOM 2798 C CA . GLY A 1 457 ? 8.63688 17.83576 57.17919 1.000 76.34092 435 GLY A CA 1
ATOM 2799 C C . GLY A 1 457 ? 8.37578 18.36315 55.78156 1.000 80.30714 435 GLY A C 1
ATOM 2800 O O . GLY A 1 457 ? 8.36410 17.60004 54.81181 1.000 75.51003 435 GLY A O 1
ATOM 2801 N N . SER A 1 458 ? 8.16901 19.68607 55.65661 1.000 81.35636 436 SER A N 1
ATOM 2802 C CA . SER A 1 458 ? 7.93404 20.44907 54.44124 1.000 81.72114 436 SER A CA 1
ATOM 2803 C C . SER A 1 458 ? 9.26175 20.88085 53.82295 1.000 82.46642 436 SER A C 1
ATOM 2804 O O . SER A 1 458 ? 10.25017 21.07405 54.53808 1.000 81.15586 436 SER A O 1
ATOM 2807 N N . PRO A 1 459 ? 9.33127 21.03681 52.49935 1.000 83.44174 437 PRO A N 1
ATOM 2808 C CA . PRO A 1 459 ? 10.59608 21.45327 51.88269 1.000 80.58724 437 PRO A CA 1
ATOM 2809 C C . PRO A 1 459 ? 10.93868 22.89590 52.22210 1.000 84.75648 437 PRO A C 1
ATOM 2810 O O . PRO A 1 459 ? 10.06791 23.76806 52.27395 1.000 91.17046 437 PRO A O 1
ATOM 2814 N N . VAL A 1 460 ? 12.23078 23.13965 52.45394 1.000 85.02530 438 VAL A N 1
ATOM 2815 C CA . VAL A 1 460 ? 12.72273 24.44486 52.87375 1.000 83.29518 438 VAL A CA 1
ATOM 2816 C C . VAL A 1 460 ? 14.01114 24.75365 52.12132 1.000 85.73678 438 VAL A C 1
ATOM 2817 O O . VAL A 1 460 ? 14.68428 23.86311 51.59863 1.000 90.00485 438 VAL A O 1
ATOM 2821 N N . ALA A 1 461 ? 14.33713 26.04019 52.05770 1.000 86.23069 439 ALA A N 1
ATOM 2822 C CA . ALA A 1 461 ? 15.59499 26.50344 51.50016 1.000 88.85612 439 ALA A CA 1
ATOM 2823 C C . ALA A 1 461 ? 16.68960 26.45677 52.56485 1.000 88.54883 439 ALA A C 1
ATOM 2824 O O . ALA A 1 461 ? 16.39928 26.35785 53.75989 1.000 89.75112 439 ALA A O 1
ATOM 2826 N N . PRO A 1 462 ? 17.96013 26.50953 52.15995 1.000 85.66886 440 PRO A N 1
ATOM 2827 C CA . PRO A 1 462 ? 19.04878 26.51886 53.14608 1.000 85.09299 440 PRO A CA 1
ATOM 2828 C C . PRO A 1 462 ? 18.98586 27.73975 54.05405 1.000 85.12802 440 PRO A C 1
ATOM 2829 O O . PRO A 1 462 ? 18.30025 28.72927 53.78648 1.000 87.11012 440 PRO A O 1
ATOM 2833 N N . VAL A 1 463 ? 19.73412 27.65616 55.15482 1.000 84.34356 441 VAL A N 1
ATOM 2834 C CA . VAL A 1 463 ? 19.65833 28.67382 56.19903 1.000 83.37022 441 VAL A CA 1
ATOM 2835 C C . VAL A 1 463 ? 20.40696 29.93522 55.78566 1.000 95.18374 441 VAL A C 1
ATOM 2836 O O . VAL A 1 463 ? 19.87924 31.04878 55.89422 1.000 102.79896 441 VAL A O 1
ATOM 2840 N N . GLU A 1 464 ? 21.64685 29.77753 55.31564 1.000 95.28197 442 GLU A N 1
ATOM 2841 C CA . GLU A 1 464 ? 22.48456 30.89534 54.87247 1.000 99.07640 442 GLU A CA 1
ATOM 2842 C C . GLU A 1 464 ? 22.76435 31.87757 56.00955 1.000 100.61747 442 GLU A C 1
ATOM 2843 O O . GLU A 1 464 ? 22.77524 33.09487 55.81481 1.000 100.63289 442 GLU A O 1
ATOM 2845 N N . PHE A 1 465 ? 22.98686 31.34650 57.20996 1.000 100.77490 443 PHE A N 1
ATOM 2846 C CA . PHE A 1 465 ? 23.50314 32.15836 58.30458 1.000 99.65974 443 PHE A CA 1
ATOM 2847 C C . PHE A 1 465 ? 24.92421 32.57084 57.93441 1.000 98.75386 443 PHE A C 1
ATOM 2848 O O . PHE A 1 465 ? 25.79905 31.71656 57.75846 1.000 98.33746 443 PHE A O 1
ATOM 2856 N N . ASP A 1 466 ? 25.14659 33.88188 57.80459 1.000 99.23756 444 ASP A N 1
ATOM 2857 C CA . ASP A 1 466 ? 26.20936 34.42027 56.95564 1.000 101.43598 444 ASP A CA 1
ATOM 2858 C C . ASP A 1 466 ? 27.60860 33.90618 57.28216 1.000 103.71608 444 ASP A C 1
ATOM 2859 O O . ASP A 1 466 ? 28.53438 34.17910 56.50995 1.000 103.72937 444 ASP A O 1
ATOM 2864 N N . GLU A 1 467 ? 27.80034 33.17486 58.38100 1.000 101.77495 445 GLU A N 1
ATOM 2865 C CA . GLU A 1 467 ? 29.10398 32.56010 58.61271 1.000 101.70098 445 GLU A CA 1
ATOM 2866 C C . GLU A 1 467 ? 29.31719 31.37210 57.68140 1.000 99.46485 445 GLU A C 1
ATOM 2867 O O . GLU A 1 467 ? 30.35652 31.26768 57.01945 1.000 94.99791 445 GLU A O 1
ATOM 2869 N N . THR A 1 468 ? 28.34304 30.46513 57.61725 1.000 100.54387 446 THR A N 1
ATOM 2870 C CA . THR A 1 468 ? 28.41786 29.31049 56.73320 1.000 98.55046 446 THR A CA 1
ATOM 2871 C C . THR A 1 468 ? 27.00739 28.89017 56.34414 1.000 95.75872 446 THR A C 1
ATOM 2872 O O . THR A 1 468 ? 26.06122 29.04593 57.12036 1.000 95.04903 446 THR A O 1
ATOM 2876 N N . THR A 1 469 ? 26.87814 28.34826 55.13554 1.000 95.96187 447 THR A N 1
ATOM 2877 C CA . THR A 1 469 ? 25.58708 27.93019 54.60498 1.000 94.73656 447 THR A CA 1
ATOM 2878 C C . THR A 1 469 ? 25.32211 26.46694 54.94413 1.000 91.58996 447 THR A C 1
ATOM 2879 O O . THR A 1 469 ? 26.16545 25.59884 54.69398 1.000 88.97572 447 THR A O 1
ATOM 2883 N N . TYR A 1 470 ? 24.14857 26.19965 55.51857 1.000 92.20250 448 TYR A N 1
ATOM 2884 C CA . TYR A 1 470 ? 23.78212 24.84146 55.90517 1.000 92.73696 448 TYR A CA 1
ATOM 2885 C C . TYR A 1 470 ? 22.89982 24.17280 54.85910 1.000 94.49496 448 TYR A C 1
ATOM 2886 O O . TYR A 1 470 ? 22.93938 24.54052 53.67959 1.000 93.14169 448 TYR A O 1
ATOM 2895 N N . VAL A 1 471 ? 22.10520 23.18747 55.27455 1.000 91.09453 449 VAL A N 1
ATOM 2896 C CA . VAL A 1 471 ? 21.41683 22.29921 54.35413 1.000 82.99241 449 VAL A CA 1
ATOM 2897 C C . VAL A 1 471 ? 19.98004 22.09322 54.82418 1.000 85.47617 449 VAL A C 1
ATOM 2898 O O . VAL A 1 471 ? 19.56381 22.58581 55.87699 1.000 82.41772 449 VAL A O 1
ATOM 2900 N N . ILE A 1 472 ? 19.23242 21.32057 54.03991 1.000 88.00704 450 ILE A N 1
ATOM 2901 C CA . ILE A 1 472 ? 17.77026 21.34476 54.06127 1.000 87.28266 450 ILE A CA 1
ATOM 2902 C C . ILE A 1 472 ? 17.18572 20.45680 55.15923 1.000 80.85789 450 ILE A C 1
ATOM 2903 O O . ILE A 1 472 ? 16.38955 20.91965 55.98080 1.000 78.81258 450 ILE A O 1
ATOM 2908 N N . GLY A 1 473 ? 17.54495 19.17720 55.20044 1.000 75.87799 451 GLY A N 1
ATOM 2909 C CA . GLY A 1 473 ? 16.91246 18.27408 56.13822 1.000 71.93062 451 GLY A CA 1
ATOM 2910 C C . GLY A 1 473 ? 15.51701 17.83366 55.75332 1.000 71.73484 451 GLY A C 1
ATOM 2911 O O . GLY A 1 473 ? 14.69091 17.58177 56.63831 1.000 68.87941 451 GLY A O 1
ATOM 2912 N N . GLN A 1 474 ? 15.22136 17.75791 54.45446 1.000 72.70634 452 GLN A N 1
ATOM 2913 C CA . GLN A 1 474 ? 13.97213 17.16886 53.98488 1.000 68.46658 452 GLN A CA 1
ATOM 2914 C C . GLN A 1 474 ? 13.78457 15.78789 54.59559 1.000 63.94818 452 GLN A C 1
ATOM 2915 O O . GLN A 1 474 ? 14.67169 14.93560 54.51110 1.000 66.37507 452 GLN A O 1
ATOM 2921 N N . ALA A 1 475 ? 12.62587 15.56504 55.21368 1.000 61.70902 453 ALA A N 1
ATOM 2922 C CA . ALA A 1 475 ? 12.35758 14.31579 55.92046 1.000 56.77437 453 ALA A CA 1
ATOM 2923 C C . ALA A 1 475 ? 10.96530 13.80002 55.55906 1.000 52.11310 453 ALA A C 1
ATOM 2924 O O . ALA A 1 475 ? 10.11201 13.58516 56.41846 1.000 52.97231 453 ALA A O 1
ATOM 2926 N N . ASN A 1 476 ? 10.73371 13.59104 54.26628 1.000 49.31037 454 ASN A N 1
ATOM 2927 C CA . ASN A 1 476 ? 9.46196 13.03309 53.84013 1.000 51.91251 454 ASN A CA 1
ATOM 2928 C C . ASN A 1 476 ? 9.47726 11.51712 54.00921 1.000 49.40298 454 ASN A C 1
ATOM 2929 O O . ASN A 1 476 ? 10.43757 10.92202 54.50666 1.000 47.71652 454 ASN A O 1
ATOM 2934 N N . ASN A 1 477 ? 8.39064 10.88368 53.58081 1.000 46.83870 455 ASN A N 1
ATOM 2935 C CA . ASN A 1 477 ? 8.29294 9.43524 53.63749 1.000 42.79850 455 ASN A CA 1
ATOM 2936 C C . ASN A 1 477 ? 8.93576 8.76000 52.43517 1.000 43.98323 455 ASN A C 1
ATOM 2937 O O . ASN A 1 477 ? 9.21225 7.55725 52.49215 1.000 47.78867 455 ASN A O 1
ATOM 2942 N N . VAL A 1 478 ? 9.19576 9.51224 51.36230 1.000 40.87112 456 VAL A N 1
ATOM 2943 C CA . VAL A 1 478 ? 9.74161 8.94923 50.13295 1.000 40.27114 456 VAL A CA 1
ATOM 2944 C C . VAL A 1 478 ? 11.11828 8.33202 50.35497 1.000 43.91220 456 VAL A C 1
ATOM 2945 O O . VAL A 1 478 ? 11.55220 7.48112 49.57038 1.000 47.69295 456 VAL A O 1
ATOM 2949 N N . LEU A 1 479 ? 11.81206 8.71985 51.42600 1.000 42.44760 457 LEU A N 1
ATOM 2950 C CA . LEU A 1 479 ? 13.11938 8.14461 51.71648 1.000 41.71397 457 LEU A CA 1
ATOM 2951 C C . LEU A 1 479 ? 13.04290 6.70871 52.22043 1.000 39.15831 457 LEU A C 1
ATOM 2952 O O . LEU A 1 479 ? 14.07977 6.03857 52.27562 1.000 35.90089 457 LEU A O 1
ATOM 2957 N N . ALA A 1 480 ? 11.85640 6.21575 52.57875 1.000 41.82983 458 ALA A N 1
ATOM 2958 C CA . ALA A 1 480 ? 11.73734 4.92417 53.24785 1.000 43.07638 458 ALA A CA 1
ATOM 2959 C C . ALA A 1 480 ? 10.97114 3.89495 52.42672 1.000 44.87374 458 ALA A C 1
ATOM 2960 O O . ALA A 1 480 ? 11.56109 2.89155 52.01373 1.000 48.31479 458 ALA A O 1
ATOM 2962 N N . PHE A 1 481 ? 9.67786 4.11259 52.15784 1.000 43.38042 459 PHE A N 1
ATOM 2963 C CA . PHE A 1 481 ? 8.81942 3.01825 51.70449 1.000 46.23500 459 PHE A CA 1
ATOM 2964 C C . PHE A 1 481 ? 9.14477 2.41553 50.33334 1.000 44.34597 459 PHE A C 1
ATOM 2965 O O . PHE A 1 481 ? 8.82405 1.23881 50.12296 1.000 46.15612 459 PHE A O 1
ATOM 2973 N N . PRO A 1 482 ? 9.75566 3.13961 49.35784 1.000 43.85683 460 PRO A N 1
ATOM 2974 C CA . PRO A 1 482 ? 10.06716 2.46496 48.08743 1.000 45.17894 460 PRO A CA 1
ATOM 2975 C C . PRO A 1 482 ? 11.11123 1.37350 48.25993 1.000 43.52924 460 PRO A C 1
ATOM 2976 O O . PRO A 1 482 ? 10.93986 0.25534 47.76386 1.000 42.12529 460 PRO A O 1
ATOM 2980 N N . GLY A 1 483 ? 12.19564 1.68756 48.96996 1.000 44.87007 461 GLY A N 1
ATOM 2981 C CA . GLY A 1 483 ? 13.21627 0.68369 49.21783 1.000 45.56409 461 GLY A CA 1
ATOM 2982 C C . GLY A 1 483 ? 12.74414 -0.41124 50.15454 1.000 42.71525 461 GLY A C 1
ATOM 2983 O O . GLY A 1 483 ? 13.08421 -1.58372 49.97352 1.000 47.10369 461 GLY A O 1
ATOM 2984 N N . ILE A 1 484 ? 11.95761 -0.04657 51.17123 1.000 43.61284 462 ILE A N 1
ATOM 2985 C CA . ILE A 1 484 ? 11.34656 -1.05008 52.03388 1.000 44.26439 462 ILE A CA 1
ATOM 2986 C C . ILE A 1 484 ? 10.35378 -1.90100 51.25080 1.000 40.89830 462 ILE A C 1
ATOM 2987 O O . ILE A 1 484 ? 10.02842 -3.01904 51.66685 1.000 41.09778 462 ILE A O 1
ATOM 2991 N N . GLY A 1 485 ? 9.88044 -1.40844 50.10916 1.000 40.85451 463 GLY A N 1
ATOM 2992 C CA . GLY A 1 485 ? 9.06468 -2.20910 49.22057 1.000 42.50469 463 GLY A CA 1
ATOM 2993 C C . GLY A 1 485 ? 9.89925 -3.10817 48.33162 1.000 43.91171 463 GLY A C 1
ATOM 2994 O O . GLY A 1 485 ? 9.54465 -4.26783 48.10568 1.000 46.75291 463 GLY A O 1
ATOM 2995 N N . LEU A 1 486 ? 11.01971 -2.58553 47.82702 1.000 45.75594 464 LEU A N 1
ATOM 2996 C CA . LEU A 1 486 ? 11.87812 -3.37573 46.94890 1.000 45.44878 464 LEU A CA 1
ATOM 2997 C C . LEU A 1 486 ? 12.58490 -4.48386 47.71985 1.000 40.64302 464 LEU A C 1
ATOM 2998 O O . LEU A 1 486 ? 12.60984 -5.64014 47.28177 1.000 40.20259 464 LEU A O 1
ATOM 3000 N N . GLY A 1 487 ? 13.16972 -4.14669 48.87116 1.000 41.25644 465 GLY A N 1
ATOM 3001 C CA . GLY A 1 487 ? 13.87467 -5.14913 49.65295 1.000 41.05258 465 GLY A CA 1
ATOM 3002 C C . GLY A 1 487 ? 12.96542 -6.26074 50.13947 1.000 43.04482 465 GLY A C 1
ATOM 3003 O O . GLY A 1 487 ? 13.36204 -7.42782 50.17717 1.000 51.76383 465 GLY A O 1
ATOM 3004 N N . VAL A 1 488 ? 11.73155 -5.91745 50.51505 1.000 41.14798 466 VAL A N 1
ATOM 3005 C CA . VAL A 1 488 ? 10.78913 -6.94030 50.95592 1.000 43.42858 466 VAL A CA 1
ATOM 3006 C C . VAL A 1 488 ? 10.21953 -7.72869 49.78356 1.000 43.66159 466 VAL A C 1
ATOM 3007 O O . VAL A 1 488 ? 9.79295 -8.87476 49.96868 1.000 47.64160 466 VAL A O 1
ATOM 3011 N N . ILE A 1 489 ? 10.20232 -7.15067 48.57965 1.000 39.36163 467 ILE A N 1
ATOM 3012 C CA . ILE A 1 489 ? 9.86265 -7.93281 47.39671 1.000 40.41738 467 ILE A CA 1
ATOM 3013 C C . ILE A 1 489 ? 10.97136 -8.93285 47.10102 1.000 46.30474 467 ILE A C 1
ATOM 3014 O O . ILE A 1 489 ? 10.70595 -10.05828 46.65719 1.000 52.78184 467 ILE A O 1
ATOM 3018 N N . VAL A 1 490 ? 12.22325 -8.55697 47.36925 1.000 44.80125 468 VAL A N 1
ATOM 3019 C CA . VAL A 1 490 ? 13.33733 -9.47689 47.16626 1.000 42.04413 468 VAL A CA 1
ATOM 3020 C C . VAL A 1 490 ? 13.33182 -10.56199 48.23441 1.000 42.97996 468 VAL A C 1
ATOM 3021 O O . VAL A 1 490 ? 13.48800 -11.74846 47.93597 1.000 43.63808 468 VAL A O 1
ATOM 3025 N N . ALA A 1 491 ? 13.17514 -10.17695 49.50040 1.000 45.92599 469 ALA A N 1
ATOM 3026 C CA . ALA A 1 491 ? 13.17729 -11.19140 50.54770 1.000 49.17652 469 ALA A CA 1
ATOM 3027 C C . ALA A 1 491 ? 11.89762 -12.01595 50.51629 1.000 53.80598 469 ALA A C 1
ATOM 3028 O O . ALA A 1 491 ? 11.92737 -13.22513 50.77113 1.000 54.74726 469 ALA A O 1
ATOM 3030 N N . GLY A 1 492 ? 10.77299 -11.39146 50.17654 1.000 51.17872 470 GLY A N 1
ATOM 3031 C CA . GLY A 1 492 ? 9.49397 -12.06479 50.26843 1.000 47.57651 470 GLY A CA 1
ATOM 3032 C C . GLY A 1 492 ? 9.15893 -12.35123 51.71557 1.000 51.95660 470 GLY A C 1
ATOM 3033 O O . GLY A 1 492 ? 8.80929 -13.47831 52.07739 1.000 58.32787 470 GLY A O 1
ATOM 3034 N N . ALA A 1 493 ? 9.27481 -11.32603 52.55377 1.000 51.41261 471 ALA A N 1
ATOM 3035 C CA . ALA A 1 493 ? 9.12956 -11.48651 53.99259 1.000 55.47016 471 ALA A CA 1
ATOM 3036 C C . ALA A 1 493 ? 7.65981 -11.58632 54.38062 1.000 56.81579 471 ALA A C 1
ATOM 3037 O O . ALA A 1 493 ? 6.83692 -10.77153 53.95076 1.000 54.31641 471 ALA A O 1
ATOM 3039 N N . ARG A 1 494 ? 7.33195 -12.59085 55.19707 1.000 58.91594 472 ARG A N 1
ATOM 3040 C CA . ARG A 1 494 ? 5.98016 -12.70127 55.73011 1.000 61.37355 472 ARG A CA 1
ATOM 3041 C C . ARG A 1 494 ? 5.69963 -11.64977 56.79461 1.000 57.90050 472 ARG A C 1
ATOM 3042 O O . ARG A 1 494 ? 4.53059 -11.35719 57.06738 1.000 60.79403 472 ARG A O 1
ATOM 3044 N N . LEU A 1 495 ? 6.74164 -11.07728 57.39445 1.000 52.88372 473 LEU A N 1
ATOM 3045 C CA . LEU A 1 495 ? 6.60070 -10.04641 58.41089 1.000 54.12117 473 LEU A CA 1
ATOM 3046 C C . LEU A 1 495 ? 7.59095 -8.92751 58.13023 1.000 59.58910 473 LEU A C 1
ATOM 3047 O O . LEU A 1 495 ? 8.71092 -9.17961 57.67722 1.000 63.66522 473 LEU A O 1
ATOM 3052 N N . ILE A 1 496 ? 7.17136 -7.69291 58.39975 1.000 60.26512 474 ILE A N 1
ATOM 3053 C CA . ILE A 1 496 ? 8.04852 -6.53439 58.28089 1.000 52.88027 474 ILE A CA 1
ATOM 3054 C C . ILE A 1 496 ? 8.37071 -6.07664 59.69826 1.000 52.59904 474 ILE A C 1
ATOM 3055 O O . ILE A 1 496 ? 7.63693 -5.27610 60.28914 1.000 55.68728 474 ILE A O 1
ATOM 3060 N N . THR A 1 497 ? 9.45839 -6.59820 60.26056 1.000 51.72354 475 THR A N 1
ATOM 3061 C CA . THR A 1 497 ? 9.70245 -6.47165 61.68869 1.000 54.78413 475 THR A CA 1
ATOM 3062 C C . THR A 1 497 ? 10.32978 -5.12077 62.03581 1.000 56.12480 475 THR A C 1
ATOM 3063 O O . THR A 1 497 ? 10.69576 -4.32229 61.16812 1.000 55.86341 475 THR A O 1
ATOM 3067 N N . ARG A 1 498 ? 10.43604 -4.87594 63.34493 1.000 54.27282 476 ARG A N 1
ATOM 3068 C CA . ARG A 1 498 ? 11.00953 -3.63398 63.85500 1.000 55.11861 476 ARG A CA 1
ATOM 3069 C C . ARG A 1 498 ? 12.45316 -3.48074 63.39761 1.000 59.07660 476 ARG A C 1
ATOM 3070 O O . ARG A 1 498 ? 12.83419 -2.46619 62.80184 1.000 58.29002 476 ARG A O 1
ATOM 3078 N N . ARG A 1 499 ? 13.27567 -4.48439 63.71131 1.000 60.39225 477 ARG A N 1
ATOM 3079 C CA . ARG A 1 499 ? 14.65968 -4.54639 63.25277 1.000 58.77432 477 ARG A CA 1
ATOM 3080 C C . ARG A 1 499 ? 14.76458 -4.24819 61.76294 1.000 55.73394 477 ARG A C 1
ATOM 3081 O O . ARG A 1 499 ? 15.62802 -3.47935 61.32473 1.000 54.02565 477 ARG A O 1
ATOM 3089 N N . MET A 1 500 ? 13.88267 -4.86207 60.97086 1.000 56.37420 478 MET A N 1
ATOM 3090 C CA . MET A 1 500 ? 13.85771 -4.63257 59.53016 1.000 53.47697 478 MET A CA 1
ATOM 3091 C C . MET A 1 500 ? 13.64891 -3.15789 59.21451 1.000 53.97636 478 MET A C 1
ATOM 3092 O O . MET A 1 500 ? 14.29043 -2.60825 58.31101 1.000 55.56372 478 MET A O 1
ATOM 3097 N N . LEU A 1 501 ? 12.75822 -2.50011 59.95902 1.000 54.58558 479 LEU A N 1
ATOM 3098 C CA . LEU A 1 501 ? 12.53127 -1.07230 59.76763 1.000 56.61133 479 LEU A CA 1
ATOM 3099 C C . LEU A 1 501 ? 13.73531 -0.25390 60.21586 1.000 54.66318 479 LEU A C 1
ATOM 3100 O O . LEU A 1 501 ? 14.09648 0.73523 59.56805 1.000 54.17817 479 LEU A O 1
ATOM 3105 N N . HIS A 1 502 ? 14.36853 -0.65130 61.32212 1.000 53.98688 480 HIS A N 1
ATOM 3106 C CA . HIS A 1 502 ? 15.45612 0.14481 61.88366 1.000 54.54364 480 HIS A CA 1
ATOM 3107 C C . HIS A 1 502 ? 16.67429 0.14852 60.96986 1.000 53.19551 480 HIS A C 1
ATOM 3108 O O . HIS A 1 502 ? 17.30764 1.19295 60.77681 1.000 53.02261 480 HIS A O 1
ATOM 3115 N N . ALA A 1 503 ? 17.02017 -1.00894 60.40070 1.000 55.09663 481 ALA A N 1
ATOM 3116 C CA . ALA A 1 503 ? 18.14153 -1.07267 59.47128 1.000 54.43408 481 ALA A CA 1
ATOM 3117 C C . ALA A 1 503 ? 17.91383 -0.20631 58.24126 1.000 52.63485 481 ALA A C 1
ATOM 3118 O O . ALA A 1 503 ? 18.88200 0.16725 57.57231 1.000 51.61790 481 ALA A O 1
ATOM 3120 N N . ALA A 1 504 ? 16.65820 0.12234 57.93226 1.000 50.17358 482 ALA A N 1
ATOM 3121 C CA . ALA A 1 504 ? 16.37386 1.01235 56.81277 1.000 50.75867 482 ALA A CA 1
ATOM 3122 C C . ALA A 1 504 ? 16.78989 2.44227 57.13138 1.000 51.02827 482 ALA A C 1
ATOM 3123 O O . ALA A 1 504 ? 17.51224 3.07915 56.35517 1.000 53.92535 482 ALA A O 1
ATOM 3125 N N . ALA A 1 505 ? 16.33788 2.96205 58.27481 1.000 51.21462 483 ALA A N 1
ATOM 3126 C CA . ALA A 1 505 ? 16.67648 4.32661 58.66335 1.000 52.06285 483 ALA A CA 1
ATOM 3127 C C . ALA A 1 505 ? 18.17545 4.49273 58.86200 1.000 51.24504 483 ALA A C 1
ATOM 3128 O O . ALA A 1 505 ? 18.76244 5.48956 58.42727 1.000 50.17251 483 ALA A O 1
ATOM 3130 N N . LYS A 1 506 ? 18.81272 3.53283 59.52432 1.000 52.55608 484 LYS A N 1
ATOM 3131 C CA . LYS A 1 506 ? 20.24334 3.63471 59.76100 1.000 49.19483 484 LYS A CA 1
ATOM 3132 C C . LYS A 1 506 ? 21.06471 3.23168 58.54417 1.000 49.94432 484 LYS A C 1
ATOM 3133 O O . LYS A 1 506 ? 22.29021 3.38915 58.56326 1.000 52.23429 484 LYS A O 1
ATOM 3139 N N . ALA A 1 507 ? 20.42013 2.72511 57.48973 1.000 49.60899 485 ALA A N 1
ATOM 3140 C CA . ALA A 1 507 ? 21.05609 2.69213 56.17897 1.000 53.15497 485 ALA A CA 1
ATOM 3141 C C . ALA A 1 507 ? 20.96692 4.04665 55.49107 1.000 54.70518 485 ALA A C 1
ATOM 3142 O O . ALA A 1 507 ? 21.84573 4.39283 54.69364 1.000 58.60950 485 ALA A O 1
ATOM 3144 N N . ILE A 1 508 ? 19.91685 4.81804 55.78786 1.000 52.97388 486 ILE A N 1
ATOM 3145 C CA . ILE A 1 508 ? 19.80027 6.17041 55.24960 1.000 49.74268 486 ILE A CA 1
ATOM 3146 C C . ILE A 1 508 ? 20.93067 7.04219 55.77783 1.000 52.43964 486 ILE A C 1
ATOM 3147 O O . ILE A 1 508 ? 21.46310 7.90139 55.06352 1.000 53.72368 486 ILE A O 1
ATOM 3152 N N . ALA A 1 509 ? 21.32074 6.82408 57.03661 1.000 52.48443 487 ALA A N 1
ATOM 3153 C CA . ALA A 1 509 ? 22.33091 7.66644 57.66700 1.000 52.85182 487 ALA A CA 1
ATOM 3154 C C . ALA A 1 509 ? 23.65435 7.61082 56.91585 1.000 58.45416 487 ALA A C 1
ATOM 3155 O O . ALA A 1 509 ? 24.29599 8.64464 56.70294 1.000 57.84578 487 ALA A O 1
ATOM 3157 N N . HIS A 1 510 ? 24.08251 6.41506 56.50444 1.000 59.73095 488 HIS A N 1
ATOM 3158 C CA . HIS A 1 510 ? 25.32067 6.31425 55.73822 1.000 60.40244 488 HIS A CA 1
ATOM 3159 C C . HIS A 1 510 ? 25.19619 7.00916 54.38971 1.000 62.38849 488 HIS A C 1
ATOM 3160 O O . HIS A 1 510 ? 26.16455 7.59916 53.89657 1.000 70.38073 488 HIS A O 1
ATOM 3167 N N . GLN A 1 511 ? 24.01450 6.94483 53.77173 1.000 57.96367 489 GLN A N 1
ATOM 3168 C CA . GLN A 1 511 ? 23.86456 7.49890 52.43097 1.000 58.25719 489 GLN A CA 1
ATOM 3169 C C . GLN A 1 511 ? 24.00945 9.01558 52.43130 1.000 54.96835 489 GLN A C 1
ATOM 3170 O O . GLN A 1 511 ? 24.46202 9.59366 51.43710 1.000 52.43196 489 GLN A O 1
ATOM 3176 N N . ALA A 1 512 ? 23.64446 9.67180 53.53017 1.000 52.76163 490 ALA A N 1
ATOM 3177 C CA . ALA A 1 512 ? 23.84602 11.10976 53.68713 1.000 59.59766 490 ALA A CA 1
ATOM 3178 C C . ALA A 1 512 ? 24.36213 11.36185 55.09451 1.000 62.93745 490 ALA A C 1
ATOM 3179 O O . ALA A 1 512 ? 23.60598 11.24700 56.06434 1.000 67.26748 490 ALA A O 1
ATOM 3181 N N . ASN A 1 513 ? 25.63760 11.71538 55.20363 1.000 66.39718 491 ASN A N 1
ATOM 3182 C CA . ASN A 1 513 ? 26.28051 11.90289 56.49462 1.000 69.78632 491 ASN A CA 1
ATOM 3183 C C . ASN A 1 513 ? 27.47778 12.81952 56.30280 1.000 74.59462 491 ASN A C 1
ATOM 3184 O O . ASN A 1 513 ? 27.95729 12.98976 55.17539 1.000 74.86860 491 ASN A O 1
ATOM 3186 N N . PRO A 1 514 ? 27.98052 13.43605 57.38364 1.000 80.00869 492 PRO A N 1
ATOM 3187 C CA . PRO A 1 514 ? 29.20834 14.22957 57.28048 1.000 86.07465 492 PRO A CA 1
ATOM 3188 C C . PRO A 1 514 ? 30.45664 13.35601 57.19160 1.000 78.84563 492 PRO A C 1
ATOM 3189 O O . PRO A 1 514 ? 31.53583 13.81223 57.56730 1.000 73.19145 492 PRO A O 1
ATOM 3193 N N . GLY A 1 518 ? 26.72209 19.80667 52.35186 1.000 80.63398 496 GLY A N 1
ATOM 3194 C CA . GLY A 1 518 ? 26.59170 20.62333 53.54463 1.000 84.52765 496 GLY A CA 1
ATOM 3195 C C . GLY A 1 518 ? 26.38378 19.81128 54.80746 1.000 80.30265 496 GLY A C 1
ATOM 3196 O O . GLY A 1 518 ? 26.78797 18.65127 54.88493 1.000 78.67632 496 GLY A O 1
ATOM 3197 N N . ASP A 1 519 ? 25.74905 20.42569 55.80362 1.000 82.33405 497 ASP A N 1
ATOM 3198 C CA . ASP A 1 519 ? 25.46004 19.77426 57.08181 1.000 80.51821 497 ASP A CA 1
ATOM 3199 C C . ASP A 1 519 ? 24.11768 19.05754 57.06883 1.000 75.09116 497 ASP A C 1
ATOM 3200 O O . ASP A 1 519 ? 23.39614 19.04914 58.07080 1.000 73.26161 497 ASP A O 1
ATOM 3205 N N . SER A 1 520 ? 23.75995 18.44183 55.94459 1.000 73.98192 498 SER A N 1
ATOM 3206 C CA . SER A 1 520 ? 22.45080 17.81829 55.81120 1.000 70.65475 498 SER A CA 1
ATOM 3207 C C . SER A 1 520 ? 22.35232 16.57341 56.68181 1.000 65.67841 498 SER A C 1
ATOM 3208 O O . SER A 1 520 ? 23.23358 15.70926 56.65318 1.000 70.67327 498 SER A O 1
ATOM 3211 N N . LEU A 1 521 ? 21.27283 16.48552 57.46020 1.000 60.93824 499 LEU A N 1
ATOM 3212 C CA . LEU A 1 521 ? 21.01184 15.27662 58.23141 1.000 60.58268 499 LEU A CA 1
ATOM 3213 C C . LEU A 1 521 ? 20.41924 14.18137 57.35156 1.000 59.80851 499 LEU A C 1
ATOM 3214 O O . LEU A 1 521 ? 20.75993 13.00373 57.50445 1.000 56.06998 499 LEU A O 1
ATOM 3219 N N . LEU A 1 522 ? 19.54283 14.55317 56.42090 1.000 61.24329 500 LEU A N 1
ATOM 3220 C CA . LEU A 1 522 ? 18.89542 13.64324 55.49176 1.000 60.12017 500 LEU A CA 1
ATOM 3221 C C . LEU A 1 522 ? 19.27984 14.00159 54.05864 1.000 57.99216 500 LEU A C 1
ATOM 3222 O O . LEU A 1 522 ? 19.59379 15.16085 53.77370 1.000 61.51524 500 LEU A O 1
ATOM 3224 N N . PRO A 1 523 ? 19.25631 13.03444 53.12701 1.000 56.97033 501 PRO A N 1
ATOM 3225 C CA . PRO A 1 523 ? 19.81836 13.29382 51.79205 1.000 59.58672 501 PRO A CA 1
ATOM 3226 C C . PRO A 1 523 ? 18.99434 14.23707 50.93368 1.000 63.48406 501 PRO A C 1
ATOM 3227 O O . PRO A 1 523 ? 17.99183 14.80758 51.37538 1.000 65.96143 501 PRO A O 1
ATOM 3231 N N . ASP A 1 524 ? 19.44042 14.40868 49.69338 1.000 67.07487 502 ASP A N 1
ATOM 3232 C CA . ASP A 1 524 ? 18.67986 15.11404 48.67601 1.000 71.11237 502 ASP A CA 1
ATOM 3233 C C . ASP A 1 524 ? 17.79492 14.12154 47.93433 1.000 75.23437 502 ASP A C 1
ATOM 3234 O O . ASP A 1 524 ? 18.19362 12.97922 47.68959 1.000 74.43828 502 ASP A O 1
ATOM 3239 N N . VAL A 1 525 ? 16.58272 14.56076 47.58684 1.000 79.18398 503 VAL A N 1
ATOM 3240 C CA . VAL A 1 525 ? 15.63195 13.68500 46.91000 1.000 75.05295 503 VAL A CA 1
ATOM 3241 C C . VAL A 1 525 ? 16.01772 13.39052 45.46999 1.000 70.18117 503 VAL A C 1
ATOM 3242 O O . VAL A 1 525 ? 15.46148 12.46440 44.86886 1.000 68.03915 503 VAL A O 1
ATOM 3244 N N . GLN A 1 526 ? 16.95340 14.15531 44.90044 1.000 73.40487 504 GLN A N 1
ATOM 3245 C CA . GLN A 1 526 ? 17.36682 13.92195 43.51962 1.000 70.85473 504 GLN A CA 1
ATOM 3246 C C . GLN A 1 526 ? 17.98877 12.54190 43.35178 1.000 71.68825 504 GLN A C 1
ATOM 3247 O O . GLN A 1 526 ? 17.69106 11.83145 42.38480 1.000 75.32083 504 GLN A O 1
ATOM 3253 N N . ASN A 1 527 ? 18.85662 12.14538 44.28278 1.000 70.99518 505 ASN A N 1
ATOM 3254 C CA . ASN A 1 527 ? 19.53563 10.85209 44.21456 1.000 71.00130 505 ASN A CA 1
ATOM 3255 C C . ASN A 1 527 ? 18.73537 9.84341 45.03378 1.000 69.57333 505 ASN A C 1
ATOM 3256 O O . ASN A 1 527 ? 19.08395 9.48260 46.16002 1.000 72.00971 505 ASN A O 1
ATOM 3261 N N . LEU A 1 528 ? 17.63462 9.38025 44.44228 1.000 65.48106 506 LEU A N 1
ATOM 3262 C CA . LEU A 1 528 ? 16.71524 8.46230 45.10438 1.000 63.14770 506 LEU A CA 1
ATOM 3263 C C . LEU A 1 528 ? 16.87643 7.01878 44.64839 1.000 64.48407 506 LEU A C 1
ATOM 3264 O O . LEU A 1 528 ? 16.74596 6.09985 45.46258 1.000 64.23204 506 LEU A O 1
ATOM 3269 N N . ARG A 1 529 ? 17.15512 6.78944 43.36418 1.000 64.85323 507 ARG A N 1
ATOM 3270 C CA . ARG A 1 529 ? 17.26925 5.42021 42.87834 1.000 64.53753 507 ARG A CA 1
ATOM 3271 C C . ARG A 1 529 ? 18.51601 4.72368 43.40752 1.000 64.09109 507 ARG A C 1
ATOM 3272 O O . ARG A 1 529 ? 18.58227 3.49080 43.37900 1.000 64.12475 507 ARG A O 1
ATOM 3280 N N . ALA A 1 530 ? 19.49725 5.48087 43.90044 1.000 60.71640 508 ALA A N 1
ATOM 3281 C CA . ALA A 1 530 ? 20.69631 4.86898 44.46007 1.000 61.01250 508 ALA A CA 1
ATOM 3282 C C . ALA A 1 530 ? 20.51072 4.52313 45.93208 1.000 59.47104 508 ALA A C 1
ATOM 3283 O O . ALA A 1 530 ? 20.97286 3.47066 46.38768 1.000 61.14832 508 ALA A O 1
ATOM 3285 N N . ILE A 1 531 ? 19.83844 5.39320 46.68963 1.000 58.31112 509 ILE A N 1
ATOM 3286 C CA . ILE A 1 531 ? 19.64163 5.12655 48.11012 1.000 58.26499 509 ILE A CA 1
ATOM 3287 C C . ILE A 1 531 ? 18.63410 3.99967 48.30849 1.000 57.57427 509 ILE A C 1
ATOM 3288 O O . ILE A 1 531 ? 18.71145 3.25286 49.29286 1.000 55.31016 509 ILE A O 1
ATOM 3292 N N . SER A 1 532 ? 17.68974 3.84122 47.37594 1.000 59.34315 510 SER A N 1
ATOM 3293 C CA . SER A 1 532 ? 16.74798 2.72914 47.45835 1.000 60.44922 510 SER A CA 1
ATOM 3294 C C . SER A 1 532 ? 17.46203 1.38626 47.37425 1.000 57.06255 510 SER A C 1
ATOM 3295 O O . SER A 1 532 ? 17.01628 0.40516 47.98022 1.000 51.55953 510 SER A O 1
ATOM 3298 N N . THR A 1 533 ? 18.56446 1.31844 46.62675 1.000 55.03957 511 THR A N 1
ATOM 3299 C CA . THR A 1 533 ? 19.39190 0.11834 46.65389 1.000 51.44563 511 THR A CA 1
ATOM 3300 C C . THR A 1 533 ? 20.11315 -0.01231 47.98847 1.000 52.87243 511 THR A C 1
ATOM 3301 O O . THR A 1 533 ? 20.21758 -1.11329 48.54113 1.000 60.16836 511 THR A O 1
ATOM 3305 N N . THR A 1 534 ? 20.60684 1.10691 48.52438 1.000 55.11127 512 THR A N 1
ATOM 3306 C CA . THR A 1 534 ? 21.34960 1.07837 49.77982 1.000 57.46412 512 THR A CA 1
ATOM 3307 C C . THR A 1 534 ? 20.45751 0.67867 50.95014 1.000 59.31309 512 THR A C 1
ATOM 3308 O O . THR A 1 534 ? 20.93962 0.08967 51.92494 1.000 62.93438 512 THR A O 1
ATOM 3312 N N . VAL A 1 535 ? 19.16088 0.96562 50.86735 1.000 56.89021 513 VAL A N 1
ATOM 3313 C CA . VAL A 1 535 ? 18.24494 0.56205 51.92718 1.000 58.83140 513 VAL A CA 1
ATOM 3314 C C . VAL A 1 535 ? 17.74630 -0.87137 51.73520 1.000 57.51633 513 VAL A C 1
ATOM 3315 O O . VAL A 1 535 ? 17.45474 -1.55984 52.71903 1.000 57.08302 513 VAL A O 1
ATOM 3319 N N . ALA A 1 536 ? 17.66199 -1.34874 50.48987 1.000 54.81164 514 ALA A N 1
ATOM 3320 C CA . ALA A 1 536 ? 17.25390 -2.73046 50.25923 1.000 54.85054 514 ALA A CA 1
ATOM 3321 C C . ALA A 1 536 ? 18.31237 -3.71465 50.73899 1.000 50.14542 514 ALA A C 1
ATOM 3322 O O . ALA A 1 536 ? 17.97489 -4.81884 51.18137 1.000 50.59078 514 ALA A O 1
ATOM 3324 N N . GLU A 1 537 ? 19.59058 -3.33695 50.65674 1.000 49.74033 515 GLU A N 1
ATOM 3325 C CA . GLU A 1 537 ? 20.65081 -4.19251 51.17918 1.000 55.35802 515 GLU A CA 1
ATOM 3326 C C . GLU A 1 537 ? 20.50512 -4.38974 52.68236 1.000 55.61730 515 GLU A C 1
ATOM 3327 O O . GLU A 1 537 ? 20.74120 -5.48827 53.19857 1.000 57.87059 515 GLU A O 1
ATOM 3333 N N . ALA A 1 538 ? 20.11425 -3.33548 53.40137 1.000 52.16584 516 ALA A N 1
ATOM 3334 C CA . ALA A 1 538 ? 19.92078 -3.44297 54.84217 1.000 52.65152 516 ALA A CA 1
ATOM 3335 C C . ALA A 1 538 ? 18.60437 -4.12299 55.19160 1.000 51.99587 516 ALA A C 1
ATOM 3336 O O . ALA A 1 538 ? 18.49720 -4.74761 56.25284 1.000 50.98514 516 ALA A O 1
ATOM 3338 N N . VAL A 1 539 ? 17.59710 -4.00501 54.32536 1.000 54.27477 517 VAL A N 1
ATOM 3339 C CA . VAL A 1 539 ? 16.34570 -4.72688 54.53320 1.000 54.87229 517 VAL A CA 1
ATOM 3340 C C . VAL A 1 539 ? 16.57366 -6.22647 54.39089 1.000 54.38485 517 VAL A C 1
ATOM 3341 O O . VAL A 1 539 ? 16.16241 -7.01940 55.24620 1.000 52.84330 517 VAL A O 1
ATOM 3345 N N . TYR A 1 540 ? 17.23689 -6.63457 53.30628 1.000 54.67150 518 TYR A N 1
ATOM 3346 C CA . TYR A 1 540 ? 17.62028 -8.03311 53.14547 1.000 55.07430 518 TYR A CA 1
ATOM 3347 C C . TYR A 1 540 ? 18.51839 -8.48191 54.29283 1.000 53.96705 518 TYR A C 1
ATOM 3348 O O . TYR A 1 540 ? 18.36142 -9.59112 54.81792 1.000 55.28028 518 TYR A O 1
ATOM 3357 N N . ARG A 1 541 ? 19.45867 -7.62553 54.70230 1.000 56.20267 519 ARG A N 1
ATOM 3358 C CA . ARG A 1 541 ? 20.32957 -7.95812 55.82525 1.000 59.24599 519 ARG A CA 1
ATOM 3359 C C . ARG A 1 541 ? 19.52220 -8.22587 57.08924 1.000 58.03690 519 ARG A C 1
ATOM 3360 O O . ARG A 1 541 ? 19.86234 -9.11917 57.87269 1.000 56.63715 519 ARG A O 1
ATOM 3362 N N . ALA A 1 542 ? 18.43973 -7.47444 57.29561 1.000 59.01761 520 ALA A N 1
ATOM 3363 C CA . ALA A 1 542 ? 17.58750 -7.64896 58.46433 1.000 55.54587 520 ALA A CA 1
ATOM 3364 C C . ALA A 1 542 ? 16.47741 -8.67109 58.24346 1.000 56.60461 520 ALA A C 1
ATOM 3365 O O . ALA A 1 542 ? 15.99106 -9.25782 59.21533 1.000 60.75619 520 ALA A O 1
ATOM 3367 N N . ALA A 1 543 ? 16.07406 -8.91142 56.99356 1.000 56.68041 521 ALA A N 1
ATOM 3368 C CA . ALA A 1 543 ? 15.09479 -9.95810 56.72397 1.000 56.41074 521 ALA A CA 1
ATOM 3369 C C . ALA A 1 543 ? 15.60459 -11.32145 57.19495 1.000 56.73211 521 ALA A C 1
ATOM 3370 O O . ALA A 1 543 ? 14.83968 -12.11795 57.74836 1.000 57.49992 521 ALA A O 1
ATOM 3372 N N . VAL A 1 544 ? 16.90024 -11.60413 57.00593 1.000 55.66196 522 VAL A N 1
ATOM 3373 C CA . VAL A 1 544 ? 17.45585 -12.91628 57.35416 1.000 55.94661 522 VAL A CA 1
ATOM 3374 C C . VAL A 1 544 ? 17.61273 -13.09690 58.86595 1.000 58.75344 522 VAL A C 1
ATOM 3375 O O . VAL A 1 544 ? 17.67700 -14.23768 59.34374 1.000 65.73185 522 VAL A O 1
ATOM 3379 N N . GLN A 1 545 ? 17.66063 -12.01659 59.64531 1.000 56.32875 523 GLN A N 1
ATOM 3380 C CA . GLN A 1 545 ? 17.58791 -12.16394 61.09513 1.000 59.56377 523 GLN A CA 1
ATOM 3381 C C . GLN A 1 545 ? 16.20227 -12.66848 61.48240 1.000 63.71685 523 GLN A C 1
ATOM 3382 O O . GLN A 1 545 ? 15.18638 -12.17788 60.98335 1.000 59.32542 523 GLN A O 1
ATOM 3384 N N . ASP A 1 546 ? 16.18069 -13.68428 62.34229 1.000 67.57212 524 ASP A N 1
ATOM 3385 C CA . ASP A 1 546 ? 14.97952 -14.44080 62.69622 1.000 66.49949 524 ASP A CA 1
ATOM 3386 C C . ASP A 1 546 ? 14.26576 -14.99821 61.46411 1.000 64.25763 524 ASP A C 1
ATOM 3387 O O . ASP A 1 546 ? 13.03620 -14.96826 61.37679 1.000 63.71046 524 ASP A O 1
ATOM 3392 N N . GLY A 1 547 ? 15.05416 -15.50448 60.51541 1.000 64.79394 525 GLY A N 1
ATOM 3393 C CA . GLY A 1 547 ? 14.59415 -16.28319 59.37929 1.000 64.88026 525 GLY A CA 1
ATOM 3394 C C . GLY A 1 547 ? 13.24290 -15.97182 58.75557 1.000 65.59858 525 GLY A C 1
ATOM 3395 O O . GLY A 1 547 ? 12.29512 -16.76849 58.85615 1.000 73.24670 525 GLY A O 1
ATOM 3396 N N . VAL A 1 548 ? 13.15540 -14.83514 58.06819 1.000 60.17299 526 VAL A N 1
ATOM 3397 C CA . VAL A 1 548 ? 11.91126 -14.36393 57.46015 1.000 60.11170 526 VAL A CA 1
ATOM 3398 C C . VAL A 1 548 ? 12.28893 -13.85946 56.07763 1.000 59.07688 526 VAL A C 1
ATOM 3399 O O . VAL A 1 548 ? 12.73717 -12.71822 55.90760 1.000 62.87449 526 VAL A O 1
ATOM 3403 N N . ALA A 1 549 ? 12.16420 -14.73465 55.08625 1.000 55.89043 527 ALA A N 1
ATOM 3404 C CA . ALA A 1 549 ? 12.32493 -14.44657 53.67226 1.000 53.06465 527 ALA A CA 1
ATOM 3405 C C . ALA A 1 549 ? 11.90167 -15.71156 52.94265 1.000 54.21994 527 ALA A C 1
ATOM 3406 O O . ALA A 1 549 ? 12.33084 -16.80098 53.30737 1.000 54.56284 527 ALA A O 1
ATOM 3408 N N . SER A 1 550 ? 11.01410 -15.58472 51.96285 1.000 54.40268 528 SER A N 1
ATOM 3409 C CA . SER A 1 550 ? 10.81933 -16.68618 51.02883 1.000 51.49486 528 SER A CA 1
ATOM 3410 C C . SER A 1 550 ? 12.13246 -17.00974 50.33932 1.000 55.17752 528 SER A C 1
ATOM 3411 O O . SER A 1 550 ? 12.57549 -18.16209 50.33288 1.000 57.47304 528 SER A O 1
ATOM 3414 N N . ARG A 1 551 ? 12.78992 -15.98840 49.80645 1.000 54.74222 529 ARG A N 1
ATOM 3415 C CA . ARG A 1 551 ? 13.96031 -16.15692 48.97015 1.000 53.69004 529 ARG A CA 1
ATOM 3416 C C . ARG A 1 551 ? 15.25922 -16.13252 49.78193 1.000 55.43130 529 ARG A C 1
ATOM 3417 O O . ARG A 1 551 ? 15.29661 -15.84695 50.98532 1.000 55.19057 529 ARG A O 1
ATOM 3425 N N . THR A 1 552 ? 16.34888 -16.42767 49.08149 1.000 56.48625 530 THR A N 1
ATOM 3426 C CA . THR A 1 552 ? 17.71252 -16.32222 49.58215 1.000 60.95328 530 THR A CA 1
ATOM 3427 C C . THR A 1 552 ? 18.60321 -16.05458 48.37801 1.000 66.29790 530 THR A C 1
ATOM 3428 O O . THR A 1 552 ? 18.29950 -16.51161 47.27611 1.000 67.98264 530 THR A O 1
ATOM 3432 N N . HIS A 1 553 ? 19.66275 -15.27836 48.57324 1.000 67.00677 531 HIS A N 1
ATOM 3433 C CA . HIS A 1 553 ? 20.54237 -14.91061 47.46936 1.000 66.27571 531 HIS A CA 1
ATOM 3434 C C . HIS A 1 553 ? 21.81914 -14.31286 48.04233 1.000 64.91655 531 HIS A C 1
ATOM 3435 O O . HIS A 1 553 ? 21.90740 -13.99987 49.23293 1.000 63.27960 531 HIS A O 1
ATOM 3442 N N . ASP A 1 554 ? 22.81452 -14.16987 47.17149 1.000 67.33631 532 ASP A N 1
ATOM 3443 C CA . ASP A 1 554 ? 24.09864 -13.60151 47.54122 1.000 67.77411 532 ASP A CA 1
ATOM 3444 C C . ASP A 1 554 ? 24.12260 -12.08637 47.40265 1.000 68.58195 532 ASP A C 1
ATOM 3445 O O . ASP A 1 554 ? 25.13152 -11.46693 47.75429 1.000 66.45303 532 ASP A O 1
ATOM 3450 N N . ASP A 1 555 ? 23.04269 -11.49736 46.87856 1.000 71.29309 533 ASP A N 1
ATOM 3451 C CA . ASP A 1 555 ? 22.81361 -10.05708 46.77309 1.000 70.28040 533 ASP A CA 1
ATOM 3452 C C . ASP A 1 555 ? 23.58359 -9.40547 45.63055 1.000 72.00661 533 ASP A C 1
ATOM 3453 O O . ASP A 1 555 ? 24.09248 -8.28877 45.77352 1.000 73.31569 533 ASP A O 1
ATOM 3458 N N . VAL A 1 556 ? 23.66568 -10.09022 44.49100 1.000 72.75209 534 VAL A N 1
ATOM 3459 C CA . VAL A 1 556 ? 23.99820 -9.44780 43.22698 1.000 71.93826 534 VAL A CA 1
ATOM 3460 C C . VAL A 1 556 ? 22.75077 -9.21226 42.38455 1.000 68.92700 534 VAL A C 1
ATOM 3461 O O . VAL A 1 556 ? 22.85449 -8.82479 41.21638 1.000 63.78761 534 VAL A O 1
ATOM 3463 N N . ARG A 1 557 ? 21.56578 -9.43243 42.95989 1.000 65.34513 535 ARG A N 1
ATOM 3464 C CA . ARG A 1 557 ? 20.31355 -9.42536 42.21581 1.000 63.06303 535 ARG A CA 1
ATOM 3465 C C . ARG A 1 557 ? 19.27125 -8.52675 42.86984 1.000 65.13241 535 ARG A C 1
ATOM 3466 O O . ARG A 1 557 ? 18.07154 -8.80708 42.79909 1.000 64.77288 535 ARG A O 1
ATOM 3468 N N . GLN A 1 558 ? 19.70606 -7.45110 43.52620 1.000 66.61570 536 GLN A N 1
ATOM 3469 C CA . GLN A 1 558 ? 18.76640 -6.37836 43.82340 1.000 63.10142 536 GLN A CA 1
ATOM 3470 C C . GLN A 1 558 ? 18.36208 -5.66587 42.54127 1.000 61.45681 536 GLN A C 1
ATOM 3471 O O . GLN A 1 558 ? 17.18195 -5.36374 42.33683 1.000 62.60168 536 GLN A O 1
ATOM 3473 N N . ALA A 1 559 ? 19.32869 -5.43604 41.64659 1.000 58.02460 537 ALA A N 1
ATOM 3474 C CA . ALA A 1 559 ? 19.06035 -4.71875 40.40485 1.000 55.11162 537 ALA A CA 1
ATOM 3475 C C . ALA A 1 559 ? 18.11440 -5.48789 39.49166 1.000 53.18996 537 ALA A C 1
ATOM 3476 O O . ALA A 1 559 ? 17.38847 -4.87719 38.69889 1.000 54.05607 537 ALA A O 1
ATOM 3478 N N . ILE A 1 560 ? 18.11099 -6.81914 39.57550 1.000 53.24761 538 ILE A N 1
ATOM 3479 C CA . ILE A 1 560 ? 17.20861 -7.59783 38.73409 1.000 55.37528 538 ILE A CA 1
ATOM 3480 C C . ILE A 1 560 ? 15.77981 -7.52814 39.25895 1.000 57.81191 538 ILE A C 1
ATOM 3481 O O . ILE A 1 560 ? 14.82355 -7.60057 38.47746 1.000 57.82548 538 ILE A O 1
ATOM 3483 N N . VAL A 1 561 ? 15.60528 -7.39326 40.57352 1.000 58.30166 539 VAL A N 1
ATOM 3484 C CA . VAL A 1 561 ? 14.29160 -7.17167 41.16236 1.000 59.19204 539 VAL A CA 1
ATOM 3485 C C . VAL A 1 561 ? 14.06032 -5.69746 41.48402 1.000 61.87588 539 VAL A C 1
ATOM 3486 O O . VAL A 1 561 ? 13.03911 -5.34844 42.08637 1.000 58.14887 539 VAL A O 1
ATOM 3488 N N . ASP A 1 562 ? 14.99488 -4.82668 41.11059 1.000 62.30345 540 ASP A N 1
ATOM 3489 C CA . ASP A 1 562 ? 14.77437 -3.38135 41.12082 1.000 54.20973 540 ASP A CA 1
ATOM 3490 C C . ASP A 1 562 ? 14.43775 -2.95285 39.69300 1.000 52.37664 540 ASP A C 1
ATOM 3491 O O . ASP A 1 562 ? 15.15472 -2.20932 39.02463 1.000 53.04097 540 ASP A O 1
ATOM 3496 N N . THR A 1 563 ? 13.33165 -3.50444 39.20813 1.000 50.91390 541 THR A N 1
ATOM 3497 C CA . THR A 1 563 ? 13.03462 -3.51158 37.78419 1.000 53.86068 541 THR A CA 1
ATOM 3498 C C . THR A 1 563 ? 12.20486 -2.28224 37.41369 1.000 53.67376 541 THR A C 1
ATOM 3499 O O . THR A 1 563 ? 12.18451 -1.28335 38.13764 1.000 50.47292 541 THR A O 1
ATOM 3501 N N . MET A 1 564 ? 11.50540 -2.36192 36.28390 1.000 54.82423 542 MET A N 1
ATOM 3502 C CA . MET A 1 564 ? 10.82999 -1.22481 35.66586 1.000 51.18379 542 MET A CA 1
ATOM 3503 C C . MET A 1 564 ? 11.73861 0.00147 35.62680 1.000 60.82273 542 MET A C 1
ATOM 3504 O O . MET A 1 564 ? 11.34697 1.11788 35.97700 1.000 64.91228 542 MET A O 1
ATOM 3509 N N . TRP A 1 565 ? 12.98269 -0.22452 35.21525 1.000 58.17910 543 TRP A N 1
ATOM 3510 C CA . TRP A 1 565 ? 13.80227 0.87769 34.74258 1.000 60.13680 543 TRP A CA 1
ATOM 3511 C C . TRP A 1 565 ? 13.08186 1.52621 33.57087 1.000 62.56081 543 TRP A C 1
ATOM 3512 O O . TRP A 1 565 ? 12.85783 0.88552 32.53963 1.000 65.90777 543 TRP A O 1
ATOM 3514 N N . LEU A 1 566 ? 12.70748 2.78995 33.74223 1.000 56.20794 544 LEU A N 1
ATOM 3515 C CA . LEU A 1 566 ? 11.74775 3.50351 32.90279 1.000 54.26766 544 LEU A CA 1
ATOM 3516 C C . LEU A 1 566 ? 11.96637 3.42368 31.38903 1.000 59.42981 544 LEU A C 1
ATOM 3517 O O . LEU A 1 566 ? 10.99769 3.59711 30.64108 1.000 59.74527 544 LEU A O 1
ATOM 3519 N N . PRO A 1 567 ? 13.18078 3.21547 30.87692 1.000 62.74610 545 PRO A N 1
ATOM 3520 C CA . PRO A 1 567 ? 13.32441 2.97048 29.43538 1.000 64.22236 545 PRO A CA 1
ATOM 3521 C C . PRO A 1 567 ? 12.69548 1.64957 29.01013 1.000 64.01872 545 PRO A C 1
ATOM 3522 O O . PRO A 1 567 ? 12.30619 0.80769 29.82165 1.000 64.62070 545 PRO A O 1
ATOM 3526 N N . ALA A 1 568 ? 12.59774 1.48284 27.69362 1.000 69.04771 546 ALA A N 1
ATOM 3527 C CA . ALA A 1 568 ? 12.06777 0.27565 27.07988 1.000 72.50407 546 ALA A CA 1
ATOM 3528 C C . ALA A 1 568 ? 13.19658 -0.52549 26.44432 1.000 78.20290 546 ALA A C 1
ATOM 3529 O O . ALA A 1 568 ? 14.21851 0.03153 26.03187 1.000 82.79171 546 ALA A O 1
ATOM 3531 N N . TYR A 1 569 ? 12.99844 -1.84030 26.37455 1.000 78.04142 547 TYR A N 1
ATOM 3532 C CA . TYR A 1 569 ? 13.97592 -2.76422 25.79770 1.000 83.02217 547 TYR A CA 1
ATOM 3533 C C . TYR A 1 569 ? 15.34498 -2.64199 26.46462 1.000 82.41209 547 TYR A C 1
ATOM 3534 O O . TYR A 1 569 ? 15.45987 -2.15603 27.59030 1.000 79.58136 547 TYR A O 1
ATOM 3536 N N . TYR B 1 19 ? 16.08921 -16.99932 19.44649 1.000 105.72713 -3 TYR B N 1
ATOM 3537 C CA . TYR B 1 19 ? 16.71557 -15.82504 18.85115 1.000 102.34511 -3 TYR B CA 1
ATOM 3538 C C . TYR B 1 19 ? 15.65617 -14.88792 18.28020 1.000 104.41100 -3 TYR B C 1
ATOM 3539 O O . TYR B 1 19 ? 15.58913 -13.71313 18.64084 1.000 101.75978 -3 TYR B O 1
ATOM 3548 N N . PHE B 1 20 ? 14.82779 -15.42512 17.38365 1.000 108.47702 -2 PHE B N 1
ATOM 3549 C CA . PHE B 1 20 ? 13.75503 -14.63710 16.78547 1.000 111.84897 -2 PHE B CA 1
ATOM 3550 C C . PHE B 1 20 ? 12.66742 -14.33037 17.80890 1.000 112.29972 -2 PHE B C 1
ATOM 3551 O O . PHE B 1 20 ? 12.33143 -13.16481 18.04903 1.000 111.77365 -2 PHE B O 1
ATOM 3559 N N . GLN B 1 21 ? 12.10863 -15.36660 18.42546 1.000 113.30351 -1 GLN B N 1
ATOM 3560 C CA . GLN B 1 21 ? 10.92458 -15.23553 19.26271 1.000 114.89339 -1 GLN B CA 1
ATOM 3561 C C . GLN B 1 21 ? 11.31470 -15.12541 20.73038 1.000 114.29195 -1 GLN B C 1
ATOM 3562 O O . GLN B 1 21 ? 12.06478 -15.96157 21.24538 1.000 115.02871 -1 GLN B O 1
ATOM 3568 N N . SER B 1 22 ? 10.79771 -14.09514 21.39707 1.000 113.03878 0 SER B N 1
ATOM 3569 C CA . SER B 1 22 ? 10.96076 -13.90655 22.83481 1.000 109.14383 0 SER B CA 1
ATOM 3570 C C . SER B 1 22 ? 9.57380 -13.80909 23.45601 1.000 105.57939 0 SER B C 1
ATOM 3571 O O . SER B 1 22 ? 8.88000 -12.80083 23.28361 1.000 108.39209 0 SER B O 1
ATOM 3574 N N . MET B 1 23 ? 9.16860 -14.85951 24.16430 1.000 98.86451 1 MET B N 1
ATOM 3575 C CA . MET B 1 23 ? 7.90063 -14.88998 24.87480 1.000 95.54112 1 MET B CA 1
ATOM 3576 C C . MET B 1 23 ? 8.14320 -15.37497 26.29654 1.000 98.19098 1 MET B C 1
ATOM 3577 O O . MET B 1 23 ? 9.12203 -16.07127 26.57777 1.000 102.41131 1 MET B O 1
ATOM 3579 N N . SER B 1 24 ? 7.23955 -14.99790 27.19691 1.000 102.29567 2 SER B N 1
ATOM 3580 C CA . SER B 1 24 ? 7.39152 -15.29792 28.61123 1.000 107.37947 2 SER B CA 1
ATOM 3581 C C . SER B 1 24 ? 6.08764 -15.84199 29.17599 1.000 115.43693 2 SER B C 1
ATOM 3582 O O . SER B 1 24 ? 5.01883 -15.71744 28.57260 1.000 117.77051 2 SER B O 1
ATOM 3584 N N . ASP B 1 25 ? 6.19556 -16.45184 30.35502 1.000 115.65079 3 ASP B N 1
ATOM 3585 C CA . ASP B 1 25 ? 5.05204 -16.98470 31.08267 1.000 115.76564 3 ASP B CA 1
ATOM 3586 C C . ASP B 1 25 ? 4.77490 -16.18929 32.35453 1.000 114.48804 3 ASP B C 1
ATOM 3587 O O . ASP B 1 25 ? 4.36179 -16.75643 33.36875 1.000 112.80339 3 ASP B O 1
ATOM 3589 N N . ALA B 1 26 ? 4.99014 -14.87349 32.31787 1.000 108.42405 4 ALA B N 1
ATOM 3590 C CA . ALA B 1 26 ? 4.94860 -14.10745 33.55606 1.000 99.73436 4 ALA B CA 1
ATOM 3591 C C . ALA B 1 26 ? 4.44085 -12.67759 33.40169 1.000 95.54349 4 ALA B C 1
ATOM 3592 O O . ALA B 1 26 ? 4.19789 -12.01378 34.40937 1.000 92.26238 4 ALA B O 1
ATOM 3594 N N . ARG B 1 27 ? 4.26545 -12.18632 32.17653 1.000 95.07885 5 ARG B N 1
ATOM 3595 C CA . ARG B 1 27 ? 3.90395 -10.78737 31.95586 1.000 88.98401 5 ARG B CA 1
ATOM 3596 C C . ARG B 1 27 ? 2.38563 -10.62837 31.95245 1.000 85.26223 5 ARG B C 1
ATOM 3597 O O . ARG B 1 27 ? 1.69267 -11.26171 31.14885 1.000 88.88643 5 ARG B O 1
ATOM 3599 N N . VAL B 1 28 ? 1.87432 -9.76948 32.83245 1.000 80.15625 6 VAL B N 1
ATOM 3600 C CA . VAL B 1 28 ? 0.43127 -9.58494 32.99198 1.000 80.88865 6 VAL B CA 1
ATOM 3601 C C . VAL B 1 28 ? 0.08632 -8.10019 33.05637 1.000 77.44526 6 VAL B C 1
ATOM 3602 O O . VAL B 1 28 ? 0.73647 -7.34224 33.79124 1.000 73.44682 6 VAL B O 1
ATOM 3604 N N . PRO B 1 29 ? -0.92170 -7.64232 32.31383 1.000 75.69883 7 PRO B N 1
ATOM 3605 C CA . PRO B 1 29 ? -1.30704 -6.22475 32.34292 1.000 68.71216 7 PRO B CA 1
ATOM 3606 C C . PRO B 1 29 ? -2.26427 -5.83337 33.45946 1.000 66.88257 7 PRO B C 1
ATOM 3607 O O . PRO B 1 29 ? -2.62352 -4.65287 33.53642 1.000 72.34025 7 PRO B O 1
ATOM 3611 N N . ARG B 1 30 ? -2.67558 -6.76629 34.31808 1.000 64.68687 8 ARG B N 1
ATOM 3612 C CA . ARG B 1 30 ? -3.76840 -6.54601 35.26680 1.000 62.18518 8 ARG B CA 1
ATOM 3613 C C . ARG B 1 30 ? -4.98164 -5.96306 34.53584 1.000 60.61569 8 ARG B C 1
ATOM 3614 O O . ARG B 1 30 ? -5.39588 -4.82180 34.73924 1.000 57.83364 8 ARG B O 1
ATOM 3616 N N . ILE B 1 31 ? -5.53898 -6.81696 33.68209 1.000 62.08454 9 ILE B N 1
ATOM 3617 C CA . ILE B 1 31 ? -6.40085 -6.44940 32.55843 1.000 62.87360 9 ILE B CA 1
ATOM 3618 C C . ILE B 1 31 ? -7.51149 -5.47271 32.92932 1.000 62.65946 9 ILE B C 1
ATOM 3619 O O . ILE B 1 31 ? -8.18486 -5.64822 33.95563 1.000 56.36129 9 ILE B O 1
ATOM 3621 N N . PRO B 1 32 ? -7.72086 -4.42496 32.12985 1.000 69.34960 10 PRO B N 1
ATOM 3622 C CA . PRO B 1 32 ? -8.97830 -3.67296 32.17968 1.000 67.29273 10 PRO B CA 1
ATOM 3623 C C . PRO B 1 32 ? -9.97835 -4.23576 31.18017 1.000 67.59838 10 PRO B C 1
ATOM 3624 O O . PRO B 1 32 ? -9.62769 -4.65207 30.07354 1.000 66.67421 10 PRO B O 1
ATOM 3628 N N . ALA B 1 33 ? -11.24885 -4.25340 31.57933 1.000 63.55776 11 ALA B N 1
ATOM 3629 C CA . ALA B 1 33 ? -12.27341 -5.00206 30.86051 1.000 60.81185 11 ALA B CA 1
ATOM 3630 C C . ALA B 1 33 ? -13.42509 -4.09429 30.45357 1.000 62.68235 11 ALA B C 1
ATOM 3631 O O . ALA B 1 33 ? -14.04975 -3.45557 31.30716 1.000 64.60526 11 ALA B O 1
ATOM 3633 N N . ALA B 1 34 ? -13.69679 -4.04277 29.14829 1.000 63.33303 12 ALA B N 1
ATOM 3634 C CA . ALA B 1 34 ? -14.94391 -3.52939 28.57963 1.000 68.71456 12 ALA B CA 1
ATOM 3635 C C . ALA B 1 34 ? -15.20698 -2.06239 28.90894 1.000 72.13428 12 ALA B C 1
ATOM 3636 O O . ALA B 1 34 ? -16.33820 -1.58786 28.76292 1.000 66.87311 12 ALA B O 1
ATOM 3638 N N . LEU B 1 35 ? -14.19182 -1.32416 29.35499 1.000 74.45756 13 LEU B N 1
ATOM 3639 C CA . LEU B 1 35 ? -14.30705 0.12008 29.49580 1.000 67.21019 13 LEU B CA 1
ATOM 3640 C C . LEU B 1 35 ? -13.22016 0.88544 28.75742 1.000 65.87016 13 LEU B C 1
ATOM 3641 O O . LEU B 1 35 ? -13.31536 2.11415 28.66154 1.000 63.50018 13 LEU B O 1
ATOM 3646 N N . SER B 1 36 ? -12.19709 0.20449 28.23464 1.000 68.72532 14 SER B N 1
ATOM 3647 C CA . SER B 1 36 ? -11.17559 0.88138 27.44468 1.000 75.02497 14 SER B CA 1
ATOM 3648 C C . SER B 1 36 ? -11.74177 1.41375 26.13513 1.000 70.73047 14 SER B C 1
ATOM 3649 O O . SER B 1 36 ? -11.28729 2.45254 25.64194 1.000 68.86786 14 SER B O 1
ATOM 3652 N N . ALA B 1 37 ? -12.71827 0.72400 25.56029 1.000 65.41423 15 ALA B N 1
ATOM 3653 C CA . ALA B 1 37 ? -13.38075 1.23187 24.36749 1.000 64.98892 15 ALA B CA 1
ATOM 3654 C C . ALA B 1 37 ? -14.25694 2.42157 24.74296 1.000 63.91661 15 ALA B C 1
ATOM 3655 O O . ALA B 1 37 ? -15.02898 2.33589 25.70567 1.000 59.29734 15 ALA B O 1
ATOM 3657 N N . PRO B 1 38 ? -14.16490 3.54353 24.02270 1.000 64.66380 16 PRO B N 1
ATOM 3658 C CA . PRO B 1 38 ? -14.96417 4.71681 24.41256 1.000 57.32191 16 PRO B CA 1
ATOM 3659 C C . PRO B 1 38 ? -16.45633 4.51328 24.23843 1.000 57.21905 16 PRO B C 1
ATOM 3660 O O . PRO B 1 38 ? -17.23691 4.94575 25.09590 1.000 59.22686 16 PRO B O 1
ATOM 3664 N N . SER B 1 39 ? -16.87342 3.86841 23.15080 1.000 58.16169 17 SER B N 1
ATOM 3665 C CA . SER B 1 39 ? -18.29129 3.69258 22.86524 1.000 58.96037 17 SER B CA 1
ATOM 3666 C C . SER B 1 39 ? -18.97718 2.93805 23.99567 1.000 59.72722 17 SER B C 1
ATOM 3667 O O . SER B 1 39 ? -18.56038 1.83424 24.36138 1.000 60.03923 17 SER B O 1
ATOM 3670 N N . LEU B 1 40 ? -20.02106 3.55185 24.55429 1.000 61.97145 18 LEU B N 1
ATOM 3671 C CA . LEU B 1 40 ? -20.84381 2.98822 25.62048 1.000 61.48164 18 LEU B CA 1
ATOM 3672 C C . LEU B 1 40 ? -20.08372 2.80304 26.92874 1.000 56.51327 18 LEU B C 1
ATOM 3673 O O . LEU B 1 40 ? -20.48329 1.98452 27.76248 1.000 56.48617 18 LEU B O 1
ATOM 3675 N N . ASN B 1 41 ? -18.99013 3.53993 27.13791 1.000 53.74317 19 ASN B N 1
ATOM 3676 C CA . ASN B 1 41 ? -18.35554 3.53621 28.45225 1.000 52.97074 19 ASN B CA 1
ATOM 3677 C C . ASN B 1 41 ? -19.27559 4.17531 29.48409 1.000 55.24116 19 ASN B C 1
ATOM 3678 O O . ASN B 1 41 ? -19.45787 3.64298 30.58532 1.000 55.60163 19 ASN B O 1
ATOM 3683 N N . ARG B 1 42 ? -19.85642 5.32628 29.14099 1.000 58.84221 20 ARG B N 1
ATOM 3684 C CA . ARG B 1 42 ? -20.94193 5.96328 29.88608 1.000 62.65954 20 ARG B CA 1
ATOM 3685 C C . ARG B 1 42 ? -20.59964 6.19863 31.35447 1.000 59.32641 20 ARG B C 1
ATOM 3686 O O . ARG B 1 42 ? -21.49969 6.41590 32.17347 1.000 59.33557 20 ARG B O 1
ATOM 3694 N N . GLY B 1 43 ? -19.31280 6.16279 31.69397 1.000 55.60605 21 GLY B N 1
ATOM 3695 C CA . GLY B 1 43 ? -18.88112 6.45403 33.05176 1.000 56.02003 21 GLY B CA 1
ATOM 3696 C C . GLY B 1 43 ? -19.59985 5.61345 34.08348 1.000 53.71411 21 GLY B C 1
ATOM 3697 O O . GLY B 1 43 ? -19.73536 4.39261 33.94560 1.000 51.09854 21 GLY B O 1
ATOM 3698 N N . VAL B 1 44 ? -20.08753 6.28163 35.13360 1.000 53.81077 22 VAL B N 1
ATOM 3699 C CA . VAL B 1 44 ? -20.79388 5.60622 36.21981 1.000 53.32464 22 VAL B CA 1
ATOM 3700 C C . VAL B 1 44 ? -22.23303 5.27684 35.85316 1.000 54.15567 22 VAL B C 1
ATOM 3701 O O . VAL B 1 44 ? -22.93689 4.63638 36.64474 1.000 53.91009 22 VAL B O 1
ATOM 3705 N N . GLY B 1 45 ? -22.68363 5.66016 34.65873 1.000 55.51425 23 GLY B N 1
ATOM 3706 C CA . GLY B 1 45 ? -24.03149 5.37670 34.20046 1.000 57.57657 23 GLY B CA 1
ATOM 3707 C C . GLY B 1 45 ? -24.39602 3.90474 34.20078 1.000 53.97686 23 GLY B C 1
ATOM 3708 O O . GLY B 1 45 ? -25.56726 3.54626 34.04314 1.000 51.75571 23 GLY B O 1
ATOM 3709 N N . PHE B 1 46 ? -23.39648 3.04139 34.36586 1.000 53.48518 24 PHE B N 1
ATOM 3710 C CA . PHE B 1 46 ? -23.64982 1.61964 34.54817 1.000 51.08105 24 PHE B CA 1
ATOM 3711 C C . PHE B 1 46 ? -24.32782 1.38120 35.89225 1.000 49.21469 24 PHE B C 1
ATOM 3712 O O . PHE B 1 46 ? -23.86036 1.86704 36.92659 1.000 52.11304 24 PHE B O 1
ATOM 3720 N N . THR B 1 47 ? -25.43057 0.63640 35.88549 1.000 45.05167 25 THR B N 1
ATOM 3721 C CA . THR B 1 47 ? -26.04280 0.23395 37.14037 1.000 49.41166 25 THR B CA 1
ATOM 3722 C C . THR B 1 47 ? -25.39456 -1.06143 37.62257 1.000 50.93375 25 THR B C 1
ATOM 3723 O O . THR B 1 47 ? -24.53522 -1.64162 36.95395 1.000 51.16938 25 THR B O 1
ATOM 3727 N N . HIS B 1 48 ? -25.81315 -1.52003 38.80534 1.000 53.33648 26 HIS B N 1
ATOM 3728 C CA . HIS B 1 48 ? -25.23463 -2.73091 39.38066 1.000 54.23503 26 HIS B CA 1
ATOM 3729 C C . HIS B 1 48 ? -25.39314 -3.92139 38.44399 1.000 48.42207 26 HIS B C 1
ATOM 3730 O O . HIS B 1 48 ? -24.49160 -4.76137 38.33621 1.000 47.96326 26 HIS B O 1
ATOM 3737 N N . ALA B 1 49 ? -26.53060 -4.00576 37.75153 1.000 44.74561 27 ALA B N 1
ATOM 3738 C CA . ALA B 1 49 ? -26.74779 -5.10596 36.81935 1.000 49.22753 27 ALA B CA 1
ATOM 3739 C C . ALA B 1 49 ? -25.77961 -5.03809 35.64532 1.000 48.33263 27 ALA B C 1
ATOM 3740 O O . ALA B 1 49 ? -25.30851 -6.07415 35.16275 1.000 53.14504 27 ALA B O 1
ATOM 3742 N N . GLN B 1 50 ? -25.46359 -3.82929 35.17677 1.000 45.92440 28 GLN B N 1
ATOM 3743 C CA . GLN B 1 50 ? -24.59428 -3.69615 34.01213 1.000 44.67057 28 GLN B CA 1
ATOM 3744 C C . GLN B 1 50 ? -23.14626 -4.02414 34.36050 1.000 43.04330 28 GLN B C 1
ATOM 3745 O O . GLN B 1 50 ? -22.49225 -4.80162 33.65617 1.000 44.67427 28 GLN B O 1
ATOM 3751 N N . ARG B 1 51 ? -22.62963 -3.44913 35.45008 1.000 41.53437 29 ARG B N 1
ATOM 3752 C CA . ARG B 1 51 ? -21.24296 -3.70228 35.83518 1.000 44.62663 29 ARG B CA 1
ATOM 3753 C C . ARG B 1 51 ? -21.01046 -5.18019 36.11977 1.000 48.59204 29 ARG B C 1
ATOM 3754 O O . ARG B 1 51 ? -20.06818 -5.78615 35.59591 1.000 48.70884 29 ARG B O 1
ATOM 3762 N N . ARG B 1 52 ? -21.86406 -5.77896 36.95200 1.000 48.13818 30 ARG B N 1
ATOM 3763 C CA . ARG B 1 52 ? -21.71271 -7.18947 37.28154 1.000 45.17121 30 ARG B CA 1
ATOM 3764 C C . ARG B 1 52 ? -21.95442 -8.08585 36.07318 1.000 42.76746 30 ARG B C 1
ATOM 3765 O O . ARG B 1 52 ? -21.51467 -9.24039 36.07483 1.000 48.63907 30 ARG B O 1
ATOM 3773 N N . ARG B 1 53 ? -22.63150 -7.57694 35.04064 1.000 40.86188 31 ARG B N 1
ATOM 3774 C CA . ARG B 1 53 ? -22.67609 -8.27994 33.76220 1.000 41.72012 31 ARG B CA 1
ATOM 3775 C C . ARG B 1 53 ? -21.35298 -8.14354 33.02023 1.000 45.21444 31 ARG B C 1
ATOM 3776 O O . ARG B 1 53 ? -20.82077 -9.12593 32.48965 1.000 50.51592 31 ARG B O 1
ATOM 3784 N N . LEU B 1 54 ? -20.81232 -6.92801 32.96371 1.000 44.04716 32 LEU B N 1
ATOM 3785 C CA . LEU B 1 54 ? -19.57457 -6.66207 32.24482 1.000 43.43632 32 LEU B CA 1
ATOM 3786 C C . LEU B 1 54 ? -18.33178 -6.89578 33.09186 1.000 43.23722 32 LEU B C 1
ATOM 3787 O O . LEU B 1 54 ? -17.21865 -6.67129 32.60589 1.000 43.05244 32 LEU B O 1
ATOM 3792 N N . GLY B 1 55 ? -18.48884 -7.33787 34.33552 1.000 44.01737 33 GLY B N 1
ATOM 3793 C CA . GLY B 1 55 ? -17.34467 -7.59347 35.18547 1.000 46.88917 33 GLY B CA 1
ATOM 3794 C C . GLY B 1 55 ? -16.60359 -6.33245 35.57462 1.000 45.25649 33 GLY B C 1
ATOM 3795 O O . GLY B 1 55 ? -15.37829 -6.26621 35.46012 1.000 44.96506 33 GLY B O 1
ATOM 3796 N N . LEU B 1 56 ? -17.34044 -5.31399 36.01245 1.000 47.04096 34 LEU B N 1
ATOM 3797 C CA . LEU B 1 56 ? -16.75394 -4.10319 36.57023 1.000 44.53540 34 LEU B CA 1
ATOM 3798 C C . LEU B 1 56 ? -16.95030 -4.02548 38.07548 1.000 45.22173 34 LEU B C 1
ATOM 3799 O O . LEU B 1 56 ? -16.78075 -2.94933 38.66021 1.000 41.92342 34 LEU B O 1
ATOM 3804 N N . THR B 1 57 ? -17.30847 -5.14416 38.70852 1.000 48.18956 35 THR B N 1
ATOM 3805 C CA . THR B 1 57 ? -17.58637 -5.19936 40.13721 1.000 50.77212 35 THR B CA 1
ATOM 3806 C C . THR B 1 57 ? -16.43926 -4.59887 40.93400 1.000 49.02638 35 THR B C 1
ATOM 3807 O O . THR B 1 57 ? -15.36683 -5.19962 41.04460 1.000 50.84148 35 THR B O 1
ATOM 3809 N N . GLY B 1 58 ? -16.64825 -3.40027 41.46495 1.000 45.33638 36 GLY B N 1
ATOM 3810 C CA . GLY B 1 58 ? -15.65256 -2.75645 42.28419 1.000 45.67275 36 GLY B CA 1
ATOM 3811 C C . GLY B 1 58 ? -14.66985 -1.86629 41.55556 1.000 45.39784 36 GLY B C 1
ATOM 3812 O O . GLY B 1 58 ? -13.78533 -1.29419 42.20055 1.000 48.25378 36 GLY B O 1
ATOM 3813 N N . ARG B 1 59 ? -14.78071 -1.72014 40.23994 1.000 43.12600 37 ARG B N 1
ATOM 3814 C CA . ARG B 1 59 ? -13.84710 -0.84665 39.54243 1.000 47.02361 37 ARG B CA 1
ATOM 3815 C C . ARG B 1 59 ? -14.41817 0.52587 39.23512 1.000 48.50812 37 ARG B C 1
ATOM 3816 O O . ARG B 1 59 ? -13.65062 1.47768 39.06699 1.000 49.19330 37 ARG B O 1
ATOM 3824 N N . LEU B 1 60 ? -15.72272 0.65261 39.15660 1.000 50.16422 38 LEU B N 1
ATOM 3825 C CA . LEU B 1 60 ? -16.32332 1.97215 39.08599 1.000 46.78807 38 LEU B CA 1
ATOM 3826 C C . LEU B 1 60 ? -16.73204 2.42845 40.48229 1.000 47.98340 38 LEU B C 1
ATOM 3827 O O . LEU B 1 60 ? -16.91000 1.60774 41.38771 1.000 47.77748 38 LEU B O 1
ATOM 3832 N N . PRO B 1 61 ? -16.87656 3.74658 40.70049 1.000 53.28691 39 PRO B N 1
ATOM 3833 C CA . PRO B 1 61 ? -16.80330 4.28207 42.07004 1.000 56.67238 39 PRO B CA 1
ATOM 3834 C C . PRO B 1 61 ? -17.94980 3.90699 43.00024 1.000 61.32689 39 PRO B C 1
ATOM 3835 O O . PRO B 1 61 ? -18.09342 4.51814 44.06447 1.000 62.91584 39 PRO B O 1
ATOM 3839 N N . SER B 1 62 ? -18.75923 2.91667 42.62382 1.000 57.36279 40 SER B N 1
ATOM 3840 C CA . SER B 1 62 ? -19.87920 2.42800 43.43007 1.000 59.51942 40 SER B CA 1
ATOM 3841 C C . SER B 1 62 ? -20.98354 3.46834 43.59326 1.000 54.42705 40 SER B C 1
ATOM 3842 O O . SER B 1 62 ? -21.83793 3.33789 44.47455 1.000 58.64937 40 SER B O 1
ATOM 3844 N N . ALA B 1 63 ? -20.98856 4.50351 42.76199 1.000 50.43954 41 ALA B N 1
ATOM 3845 C CA . ALA B 1 63 ? -22.10775 5.42436 42.69411 1.000 53.45619 41 ALA B CA 1
ATOM 3846 C C . ALA B 1 63 ? -23.00988 5.03577 41.52792 1.000 55.58712 41 ALA B C 1
ATOM 3847 O O . ALA B 1 63 ? -22.75119 4.07564 40.79922 1.000 57.57756 41 ALA B O 1
ATOM 3849 N N . VAL B 1 64 ? -24.10071 5.77997 41.36727 1.000 56.02539 42 VAL B N 1
ATOM 3850 C CA . VAL B 1 64 ? -24.95551 5.69311 40.18767 1.000 55.81066 42 VAL B CA 1
ATOM 3851 C C . VAL B 1 64 ? -25.36508 7.10937 39.81542 1.000 55.81556 42 VAL B C 1
ATOM 3852 O O . VAL B 1 64 ? -25.90943 7.84081 40.64912 1.000 59.32156 42 VAL B O 1
ATOM 3856 N N . LEU B 1 65 ? -25.10011 7.50139 38.57238 1.000 51.39002 43 LEU B N 1
ATOM 3857 C CA . LEU B 1 65 ? -25.42933 8.83786 38.09789 1.000 51.50395 43 LEU B CA 1
ATOM 3858 C C . LEU B 1 65 ? -26.13623 8.74592 36.75639 1.000 53.04270 43 LEU B C 1
ATOM 3859 O O . LEU B 1 65 ? -25.62793 8.11454 35.82392 1.000 50.25519 43 LEU B O 1
ATOM 3864 N N . THR B 1 66 ? -27.30635 9.37357 36.66640 1.000 58.93406 44 THR B N 1
ATOM 3865 C CA . THR B 1 66 ? -27.97283 9.52907 35.38466 1.000 60.34491 44 THR B CA 1
ATOM 3866 C C . THR B 1 66 ? -27.08140 10.31714 34.42924 1.000 58.79754 44 THR B C 1
ATOM 3867 O O . THR B 1 66 ? -26.17531 11.04704 34.84122 1.000 61.02496 44 THR B O 1
ATOM 3870 N N . LEU B 1 67 ? -27.34860 10.15898 33.13166 1.000 56.87539 45 LEU B N 1
ATOM 3871 C CA . LEU B 1 67 ? -26.48469 10.76074 32.12031 1.000 59.08259 45 LEU B CA 1
ATOM 3872 C C . LEU B 1 67 ? -26.47896 12.28056 32.24301 1.000 61.91556 45 LEU B C 1
ATOM 3873 O O . LEU B 1 67 ? -25.41413 12.90918 32.25983 1.000 62.35978 45 LEU B O 1
ATOM 3878 N N . ASP B 1 68 ? -27.66475 12.88874 32.33546 1.000 62.81572 46 ASP B N 1
ATOM 3879 C CA . ASP B 1 68 ? -27.74643 14.34462 32.39887 1.000 59.85945 46 ASP B CA 1
ATOM 3880 C C . ASP B 1 68 ? -27.11302 14.89142 33.67155 1.000 60.75096 46 ASP B C 1
ATOM 3881 O O . ASP B 1 68 ? -26.51931 15.97606 33.65165 1.000 61.93748 46 ASP B O 1
ATOM 3886 N N . GLN B 1 69 ? -27.22931 14.16455 34.78536 1.000 60.27485 47 GLN B N 1
ATOM 3887 C CA . GLN B 1 69 ? -26.52497 14.56644 35.99802 1.000 63.42732 47 GLN B CA 1
ATOM 3888 C C . GLN B 1 69 ? -25.02277 14.36265 35.85992 1.000 67.15076 47 GLN B C 1
ATOM 3889 O O . GLN B 1 69 ? -24.23747 15.14170 36.41257 1.000 70.42385 47 GLN B O 1
ATOM 3895 N N . GLN B 1 70 ? -24.61001 13.32460 35.12911 1.000 64.28034 48 GLN B N 1
ATOM 3896 C CA . GLN B 1 70 ? -23.18890 13.07034 34.91964 1.000 61.95143 48 GLN B CA 1
ATOM 3897 C C . GLN B 1 70 ? -22.54695 14.17763 34.09390 1.000 62.59725 48 GLN B C 1
ATOM 3898 O O . GLN B 1 70 ? -21.43994 14.63195 34.40610 1.000 63.63042 48 GLN B O 1
ATOM 3904 N N . ALA B 1 71 ? -23.22851 14.62173 33.03522 1.000 61.74097 49 ALA B N 1
ATOM 3905 C CA . ALA B 1 71 ? -22.70134 15.70205 32.20870 1.000 60.29883 49 ALA B CA 1
ATOM 3906 C C . ALA B 1 71 ? -22.59976 17.00063 32.99735 1.000 63.00548 49 ALA B C 1
ATOM 3907 O O . ALA B 1 71 ? -21.60860 17.73185 32.87988 1.000 63.78277 49 ALA B O 1
ATOM 3909 N N . GLU B 1 72 ? -23.62049 17.30541 33.80361 1.000 62.86264 50 GLU B N 1
ATOM 3910 C CA . GLU B 1 72 ? -23.57173 18.49398 34.64870 1.000 66.60093 50 GLU B CA 1
ATOM 3911 C C . GLU B 1 72 ? -22.37988 18.43861 35.59467 1.000 66.44674 50 GLU B C 1
ATOM 3912 O O . GLU B 1 72 ? -21.76033 19.46814 35.88834 1.000 66.90352 50 GLU B O 1
ATOM 3918 N N . ARG B 1 73 ? -22.04672 17.24134 36.08284 1.000 65.59020 51 ARG B N 1
ATOM 3919 C CA . ARG B 1 73 ? -20.86525 17.08267 36.92306 1.000 63.32777 51 ARG B CA 1
ATOM 3920 C C . ARG B 1 73 ? -19.60361 17.49498 36.17630 1.000 57.84244 51 ARG B C 1
ATOM 3921 O O . ARG B 1 73 ? -18.67212 18.04924 36.77166 1.000 56.57685 51 ARG B O 1
ATOM 3923 N N . VAL B 1 74 ? -19.55701 17.23305 34.86822 1.000 55.75731 52 VAL B N 1
ATOM 3924 C CA . VAL B 1 74 ? -18.44614 17.71276 34.05473 1.000 58.31435 52 VAL B CA 1
ATOM 3925 C C . VAL B 1 74 ? -18.58157 19.20859 33.80167 1.000 62.52468 52 VAL B C 1
ATOM 3926 O O . VAL B 1 74 ? -17.57802 19.92955 33.73603 1.000 65.68849 52 VAL B O 1
ATOM 3930 N N . TRP B 1 75 ? -19.81445 19.70477 33.67554 1.000 61.46379 53 TRP B N 1
ATOM 3931 C CA . TRP B 1 75 ? -20.01895 21.12704 33.41984 1.000 60.84759 53 TRP B CA 1
ATOM 3932 C C . TRP B 1 75 ? -19.56401 21.97007 34.60581 1.000 60.97831 53 TRP B C 1
ATOM 3933 O O . TRP B 1 75 ? -18.75202 22.88860 34.44880 1.000 61.73898 53 TRP B O 1
ATOM 3944 N N . HIS B 1 76 ? -20.07560 21.67174 35.80418 1.000 60.40098 54 HIS B N 1
ATOM 3945 C CA . HIS B 1 76 ? -19.60118 22.36282 37.00040 1.000 56.73820 54 HIS B CA 1
ATOM 3946 C C . HIS B 1 76 ? -18.09601 22.19394 37.16563 1.000 57.58647 54 HIS B C 1
ATOM 3947 O O . HIS B 1 76 ? -17.40696 23.10634 37.63738 1.000 57.70751 54 HIS B O 1
ATOM 3949 N N . GLN B 1 77 ? -17.57126 21.02649 36.78544 1.000 60.84306 55 GLN B N 1
ATOM 3950 C CA . GLN B 1 77 ? -16.12725 20.86045 36.66300 1.000 62.34342 55 GLN B CA 1
ATOM 3951 C C . GLN B 1 77 ? -15.55075 21.83222 35.64372 1.000 56.24136 55 GLN B C 1
ATOM 3952 O O . GLN B 1 77 ? -14.48872 22.42493 35.86628 1.000 56.36270 55 GLN B O 1
ATOM 3958 N N . LEU B 1 78 ? -16.24530 22.00995 34.51752 1.000 54.07629 56 LEU B N 1
ATOM 3959 C CA . LEU B 1 78 ? -15.67374 22.73954 33.39209 1.000 55.31728 56 LEU B CA 1
ATOM 3960 C C . LEU B 1 78 ? -15.61163 24.23821 33.66035 1.000 61.83773 56 LEU B C 1
ATOM 3961 O O . LEU B 1 78 ? -14.69411 24.91392 33.18056 1.000 62.17576 56 LEU B O 1
ATOM 3966 N N . GLN B 1 79 ? -16.57055 24.77667 34.41676 1.000 62.38202 57 GLN B N 1
ATOM 3967 C CA . GLN B 1 79 ? -16.51564 26.18728 34.78049 1.000 57.21838 57 GLN B CA 1
ATOM 3968 C C . GLN B 1 79 ? -15.43079 26.47737 35.80802 1.000 58.49643 57 GLN B C 1
ATOM 3969 O O . GLN B 1 79 ? -15.00959 27.63220 35.93452 1.000 66.84559 57 GLN B O 1
ATOM 3975 N N . SER B 1 80 ? -14.96551 25.45984 36.53763 1.000 56.55073 58 SER B N 1
ATOM 3976 C CA . SER B 1 80 ? -13.89469 25.66707 37.50555 1.000 59.48955 58 SER B CA 1
ATOM 3977 C C . SER B 1 80 ? -12.58976 26.08162 36.83885 1.000 57.30202 58 SER B C 1
ATOM 3978 O O . SER B 1 80 ? -11.72333 26.65993 37.50395 1.000 56.99325 58 SER B O 1
ATOM 3981 N N . LEU B 1 81 ? -12.42655 25.79714 35.54993 1.000 55.74573 59 LEU B N 1
ATOM 3982 C CA . LEU B 1 81 ? -11.28374 26.30137 34.80590 1.000 59.54888 59 LEU B CA 1
ATOM 3983 C C . LEU B 1 81 ? -11.54120 27.73394 34.35481 1.000 61.29950 59 LEU B C 1
ATOM 3984 O O . LEU B 1 81 ? -12.67921 28.13031 34.08680 1.000 60.74358 59 LEU B O 1
ATOM 3989 N N . ALA B 1 82 ? -10.46430 28.51402 34.27331 1.000 62.91817 60 ALA B N 1
ATOM 3990 C CA . ALA B 1 82 ? -10.56812 29.92487 33.91429 1.000 62.96072 60 ALA B CA 1
ATOM 3991 C C . ALA B 1 82 ? -10.41063 30.13966 32.41101 1.000 61.65379 60 ALA B C 1
ATOM 3992 O O . ALA B 1 82 ? -11.28925 30.71856 31.76422 1.000 63.76838 60 ALA B O 1
ATOM 3994 N N . THR B 1 83 ? -9.29971 29.67475 31.84526 1.000 57.59859 61 THR B N 1
ATOM 3995 C CA . THR B 1 83 ? -9.00589 29.91675 30.44135 1.000 59.70561 61 THR B CA 1
ATOM 3996 C C . THR B 1 83 ? -9.88846 29.04368 29.55021 1.000 58.41832 61 THR B C 1
ATOM 3997 O O . THR B 1 83 ? -10.69507 28.23438 30.01687 1.000 59.70830 61 THR B O 1
ATOM 4001 N N . GLU B 1 84 ? -9.72595 29.21802 28.24019 1.000 57.30293 62 GLU B N 1
ATOM 4002 C CA . GLU B 1 84 ? -10.43656 28.42957 27.24439 1.000 56.09742 62 GLU B CA 1
ATOM 4003 C C . GLU B 1 84 ? -9.58395 27.31196 26.65914 1.000 56.96394 62 GLU B C 1
ATOM 4004 O O . GLU B 1 84 ? -10.09391 26.51231 25.86768 1.000 58.24532 62 GLU B O 1
ATOM 4006 N N . LEU B 1 85 ? -8.30486 27.23598 27.02701 1.000 57.43198 63 LEU B N 1
ATOM 4007 C CA . LEU B 1 85 ? -7.39728 26.21027 26.52532 1.000 54.82850 63 LEU B CA 1
ATOM 4008 C C . LEU B 1 85 ? -7.32044 24.98683 27.42750 1.000 55.04020 63 LEU B C 1
ATOM 4009 O O . LEU B 1 85 ? -7.34069 23.85751 26.92889 1.000 54.56352 63 LEU B O 1
ATOM 4011 N N . GLY B 1 86 ? -7.22705 25.18185 28.74589 1.000 55.81576 64 GLY B N 1
ATOM 4012 C CA . GLY B 1 86 ? -7.23873 24.04645 29.65265 1.000 55.75702 64 GLY B CA 1
ATOM 4013 C C . GLY B 1 86 ? -8.51802 23.24018 29.56470 1.000 53.64122 64 GLY B C 1
ATOM 4014 O O . GLY B 1 86 ? -8.53063 22.04758 29.88146 1.000 57.41673 64 GLY B O 1
ATOM 4015 N N . ARG B 1 87 ? -9.60895 23.87607 29.13537 1.000 50.25225 65 ARG B N 1
ATOM 4016 C CA . ARG B 1 87 ? -10.86007 23.15549 28.93591 1.000 53.61182 65 ARG B CA 1
ATOM 4017 C C . ARG B 1 87 ? -10.76678 22.21420 27.74250 1.000 53.66227 65 ARG B C 1
ATOM 4018 O O . ARG B 1 87 ? -11.31077 21.10380 27.77578 1.000 52.98574 65 ARG B O 1
ATOM 4026 N N . ASN B 1 88 ? -10.07700 22.63988 26.68110 1.000 51.59416 66 ASN B N 1
ATOM 4027 C CA . ASN B 1 88 ? -9.87139 21.76533 25.53169 1.000 51.19905 66 ASN B CA 1
ATOM 4028 C C . ASN B 1 88 ? -9.06440 20.53336 25.91960 1.000 51.52664 66 ASN B C 1
ATOM 4029 O O . ASN B 1 88 ? -9.32198 19.43100 25.42217 1.000 54.25323 66 ASN B O 1
ATOM 4034 N N . LEU B 1 89 ? -8.08269 20.70048 26.80994 1.000 50.24455 67 LEU B N 1
ATOM 4035 C CA . LEU B 1 89 ? -7.33144 19.55099 27.30226 1.000 51.08354 67 LEU B CA 1
ATOM 4036 C C . LEU B 1 89 ? -8.22098 18.60330 28.09496 1.000 52.10674 67 LEU B C 1
ATOM 4037 O O . LEU B 1 89 ? -8.00084 17.38669 28.07896 1.000 54.65876 67 LEU B O 1
ATOM 4042 N N . LEU B 1 90 ? -9.22857 19.13636 28.79011 1.000 48.48431 68 LEU B N 1
ATOM 4043 C CA . LEU B 1 90 ? -10.12655 18.28235 29.56062 1.000 49.57363 68 LEU B CA 1
ATOM 4044 C C . LEU B 1 90 ? -11.06069 17.50086 28.64517 1.000 52.47191 68 LEU B C 1
ATOM 4045 O O . LEU B 1 90 ? -11.25636 16.29372 28.82735 1.000 56.70399 68 LEU B O 1
ATOM 4050 N N . LEU B 1 91 ? -11.65613 18.17425 27.65708 1.000 48.89355 69 LEU B N 1
ATOM 4051 C CA . LEU B 1 91 ? -12.49509 17.46464 26.69694 1.000 49.63906 69 LEU B CA 1
ATOM 4052 C C . LEU B 1 91 ? -11.67762 16.49615 25.85347 1.000 53.12026 69 LEU B C 1
ATOM 4053 O O . LEU B 1 91 ? -12.20505 15.47423 25.40004 1.000 56.62137 69 LEU B O 1
ATOM 4058 N N . GLU B 1 92 ? -10.39537 16.79735 25.63220 1.000 52.83947 70 GLU B N 1
ATOM 4059 C CA . GLU B 1 92 ? -9.51165 15.82401 25.00189 1.000 53.36598 70 GLU B CA 1
ATOM 4060 C C . GLU B 1 92 ? -9.38113 14.56980 25.85422 1.000 53.36696 70 GLU B C 1
ATOM 4061 O O . GLU B 1 92 ? -9.24859 13.46362 25.31824 1.000 55.63891 70 GLU B O 1
ATOM 4063 N N . GLN B 1 93 ? -9.42272 14.72046 27.18027 1.000 50.95988 71 GLN B N 1
ATOM 4064 C CA . GLN B 1 93 ? -9.37779 13.55809 28.05903 1.000 54.16701 71 GLN B CA 1
ATOM 4065 C C . GLN B 1 93 ? -10.66619 12.74724 27.98054 1.000 57.18389 71 GLN B C 1
ATOM 4066 O O . GLN B 1 93 ? -10.64232 11.52892 28.18973 1.000 60.83322 71 GLN B O 1
ATOM 4072 N N . LEU B 1 94 ? -11.79021 13.39157 27.66511 1.000 55.02906 72 LEU B N 1
ATOM 4073 C CA . LEU B 1 94 ? -13.08465 12.72088 27.62132 1.000 52.45092 72 LEU B CA 1
ATOM 4074 C C . LEU B 1 94 ? -13.52679 12.33951 26.21772 1.000 52.53265 72 LEU B C 1
ATOM 4075 O O . LEU B 1 94 ? -14.64030 11.83233 26.05482 1.000 52.82295 72 LEU B O 1
ATOM 4080 N N . HIS B 1 95 ? -12.69889 12.57164 25.20060 1.000 55.31669 73 HIS B N 1
ATOM 4081 C CA . HIS B 1 95 ? -13.02556 12.02794 23.88909 1.000 58.34092 73 HIS B CA 1
ATOM 4082 C C . HIS B 1 95 ? -12.67235 10.54860 23.80575 1.000 60.83210 73 HIS B C 1
ATOM 4083 O O . HIS B 1 95 ? -13.40852 9.76467 23.19615 1.000 60.76144 73 HIS B O 1
ATOM 4090 N N . TYR B 1 96 ? -11.55748 10.15026 24.42180 1.000 59.93752 74 TYR B N 1
ATOM 4091 C CA . TYR B 1 96 ? -11.12658 8.75923 24.39006 1.000 59.84415 74 TYR B CA 1
ATOM 4092 C C . TYR B 1 96 ? -11.87086 7.88445 25.39018 1.000 57.94259 74 TYR B C 1
ATOM 4093 O O . TYR B 1 96 ? -11.95002 6.66880 25.18695 1.000 61.73334 74 TYR B O 1
ATOM 4095 N N . ARG B 1 97 ? -12.40716 8.46441 26.46202 1.000 55.87799 75 ARG B N 1
ATOM 4096 C CA . ARG B 1 97 ? -13.14738 7.71864 27.47163 1.000 55.89608 75 ARG B CA 1
ATOM 4097 C C . ARG B 1 97 ? -14.50172 8.37712 27.67965 1.000 55.07354 75 ARG B C 1
ATOM 4098 O O . ARG B 1 97 ? -14.58013 9.59918 27.84159 1.000 58.80260 75 ARG B O 1
ATOM 4100 N N . HIS B 1 98 ? -15.55840 7.56573 27.68016 1.000 53.73269 76 HIS B N 1
ATOM 4101 C CA . HIS B 1 98 ? -16.93727 8.03706 27.81293 1.000 55.01014 76 HIS B CA 1
ATOM 4102 C C . HIS B 1 98 ? -17.25246 9.09519 26.75197 1.000 52.37691 76 HIS B C 1
ATOM 4103 O O . HIS B 1 98 ? -17.35719 10.29159 27.02232 1.000 54.91920 76 HIS B O 1
ATOM 4105 N N . GLU B 1 99 ? -17.40157 8.60210 25.52088 1.000 47.42347 77 GLU B N 1
ATOM 4106 C CA . GLU B 1 99 ? -17.62634 9.49059 24.38547 1.000 45.56592 77 GLU B CA 1
ATOM 4107 C C . GLU B 1 99 ? -18.94214 10.24755 24.51364 1.000 49.73667 77 GLU B C 1
ATOM 4108 O O . GLU B 1 99 ? -19.01252 11.43987 24.19196 1.000 52.85233 77 GLU B O 1
ATOM 4114 N N . VAL B 1 100 ? -19.99516 9.57241 24.98178 1.000 53.84120 78 VAL B N 1
ATOM 4115 C CA . VAL B 1 100 ? -21.32920 10.16860 24.97319 1.000 51.75096 78 VAL B CA 1
ATOM 4116 C C . VAL B 1 100 ? -21.36954 11.41570 25.84801 1.000 51.27652 78 VAL B C 1
ATOM 4117 O O . VAL B 1 100 ? -22.03360 12.40304 25.50983 1.000 53.78470 78 VAL B O 1
ATOM 4121 N N . LEU B 1 101 ? -20.65798 11.39726 26.97896 1.000 52.13734 79 LEU B N 1
ATOM 4122 C CA . LEU B 1 101 ? -20.56141 12.58867 27.81811 1.000 57.18656 79 LEU B CA 1
ATOM 4123 C C . LEU B 1 101 ? -20.05212 13.77899 27.01585 1.000 54.57041 79 LEU B C 1
ATOM 4124 O O . LEU B 1 101 ? -20.74403 14.79197 26.87648 1.000 52.03597 79 LEU B O 1
ATOM 4129 N N . TYR B 1 102 ? -18.83731 13.65577 26.46873 1.000 50.11634 80 TYR B N 1
ATOM 4130 C CA . TYR B 1 102 ? -18.25239 14.70675 25.63882 1.000 47.75283 80 TYR B CA 1
ATOM 4131 C C . TYR B 1 102 ? -19.25276 15.23111 24.61548 1.000 48.22397 80 TYR B C 1
ATOM 4132 O O . TYR B 1 102 ? -19.28437 16.43125 24.32051 1.000 54.96417 80 TYR B O 1
ATOM 4141 N N . PHE B 1 103 ? -20.10336 14.35327 24.09112 1.000 46.30109 81 PHE B N 1
ATOM 4142 C CA . PHE B 1 103 ? -21.02124 14.75046 23.03537 1.000 47.33508 81 PHE B CA 1
ATOM 4143 C C . PHE B 1 103 ? -22.36362 15.21951 23.58456 1.000 48.63578 81 PHE B C 1
ATOM 4144 O O . PHE B 1 103 ? -22.91131 16.21804 23.10501 1.000 50.60883 81 PHE B O 1
ATOM 4152 N N . LYS B 1 104 ? -22.90317 14.52456 24.58567 1.000 48.88223 82 LYS B N 1
ATOM 4153 C CA . LYS B 1 104 ? -24.15528 14.93259 25.21027 1.000 49.64752 82 LYS B CA 1
ATOM 4154 C C . LYS B 1 104 ? -23.96723 16.01630 26.26448 1.000 51.24369 82 LYS B C 1
ATOM 4155 O O . LYS B 1 104 ? -24.96385 16.50167 26.81010 1.000 56.60159 82 LYS B O 1
ATOM 4157 N N . VAL B 1 105 ? -22.72431 16.39060 26.58090 1.000 51.38379 83 VAL B N 1
ATOM 4158 C CA . VAL B 1 105 ? -22.49740 17.62242 27.33098 1.000 52.11960 83 VAL B CA 1
ATOM 4159 C C . VAL B 1 105 ? -22.91483 18.82010 26.49383 1.000 51.35507 83 VAL B C 1
ATOM 4160 O O . VAL B 1 105 ? -23.43844 19.80964 27.02179 1.000 56.26836 83 VAL B O 1
ATOM 4164 N N . LEU B 1 106 ? -22.72314 18.73656 25.17584 1.000 48.37332 84 LEU B N 1
ATOM 4165 C CA . LEU B 1 106 ? -22.96544 19.88196 24.30833 1.000 54.05625 84 LEU B CA 1
ATOM 4166 C C . LEU B 1 106 ? -24.42424 20.31880 24.34570 1.000 54.98495 84 LEU B C 1
ATOM 4167 O O . LEU B 1 106 ? -24.72165 21.49411 24.11998 1.000 55.66292 84 LEU B O 1
ATOM 4172 N N . ALA B 1 107 ? -25.34531 19.40432 24.65319 1.000 56.16940 85 ALA B N 1
ATOM 4173 C CA . ALA B 1 107 ? -26.72948 19.81562 24.86197 1.000 58.48591 85 ALA B CA 1
ATOM 4174 C C . ALA B 1 107 ? -26.83831 20.80452 26.01641 1.000 62.92892 85 ALA B C 1
ATOM 4175 O O . ALA B 1 107 ? -27.62879 21.75404 25.95829 1.000 72.94983 85 ALA B O 1
ATOM 4177 N N . ASP B 1 108 ? -26.03826 20.60756 27.06829 1.000 60.48834 86 ASP B N 1
ATOM 4178 C CA . ASP B 1 108 ? -26.10596 21.49515 28.22491 1.000 64.92855 86 ASP B CA 1
ATOM 4179 C C . ASP B 1 108 ? -25.64310 22.90460 27.87289 1.000 65.91322 86 ASP B C 1
ATOM 4180 O O . ASP B 1 108 ? -26.18750 23.88617 28.39192 1.000 69.96922 86 ASP B O 1
ATOM 4185 N N . HIS B 1 109 ? -24.64444 23.02994 26.99280 1.000 62.41847 87 HIS B N 1
ATOM 4186 C CA . HIS B 1 109 ? -24.28637 24.34074 26.45021 1.000 65.67960 87 HIS B CA 1
ATOM 4187 C C . HIS B 1 109 ? -23.50039 24.10627 25.15903 1.000 63.54473 87 HIS B C 1
ATOM 4188 O O . HIS B 1 109 ? -22.30153 23.82032 25.20733 1.000 59.00243 87 HIS B O 1
ATOM 4195 N N . LEU B 1 110 ? -24.18681 24.23385 24.01956 1.000 67.74963 88 LEU B N 1
ATOM 4196 C CA . LEU B 1 110 ? -23.60487 23.99303 22.70145 1.000 69.01655 88 LEU B CA 1
ATOM 4197 C C . LEU B 1 110 ? -23.04727 25.26327 22.06356 1.000 75.56476 88 LEU B C 1
ATOM 4198 O O . LEU B 1 110 ? -21.89430 25.25252 21.61268 1.000 80.26876 88 LEU B O 1
ATOM 4200 N N . PRO B 1 111 ? -23.81470 26.36292 21.98241 1.000 69.69769 89 PRO B N 1
ATOM 4201 C CA . PRO B 1 111 ? -23.29936 27.54241 21.26217 1.000 67.25346 89 PRO B CA 1
ATOM 4202 C C . PRO B 1 111 ? -21.97407 28.04748 21.79393 1.000 72.42510 89 PRO B C 1
ATOM 4203 O O . PRO B 1 111 ? -21.05875 28.32827 21.01290 1.000 77.67422 89 PRO B O 1
ATOM 4207 N N . GLU B 1 112 ? -21.84673 28.18294 23.11135 1.000 71.69677 90 GLU B N 1
ATOM 4208 C CA . GLU B 1 112 ? -20.58554 28.64069 23.67718 1.000 76.12088 90 GLU B CA 1
ATOM 4209 C C . GLU B 1 112 ? -19.48439 27.61723 23.43430 1.000 74.55215 90 GLU B C 1
ATOM 4210 O O . GLU B 1 112 ? -18.46854 27.91826 22.80269 1.000 74.18382 90 GLU B O 1
ATOM 4216 N N . LEU B 1 113 ? -19.69656 26.38077 23.88749 1.000 74.32560 91 LEU B N 1
ATOM 4217 C CA . LEU B 1 113 ? -18.61490 25.40032 23.91551 1.000 73.16014 91 LEU B CA 1
ATOM 4218 C C . LEU B 1 113 ? -18.16457 25.00490 22.51222 1.000 73.52184 91 LEU B C 1
ATOM 4219 O O . LEU B 1 113 ? -16.96669 25.03533 22.20709 1.000 74.00027 91 LEU B O 1
ATOM 4221 N N . MET B 1 114 ? -19.10808 24.62924 21.63934 1.000 73.00015 92 MET B N 1
ATOM 4222 C CA . MET B 1 114 ? -18.70944 23.97536 20.39263 1.000 75.55670 92 MET B CA 1
ATOM 4223 C C . MET B 1 114 ? -17.99117 24.92562 19.43763 1.000 73.80614 92 MET B C 1
ATOM 4224 O O . MET B 1 114 ? -16.92157 24.55022 18.92560 1.000 73.53264 92 MET B O 1
ATOM 4226 N N . PRO B 1 115 ? -18.49958 26.12984 19.13069 1.000 71.64497 93 PRO B N 1
ATOM 4227 C CA . PRO B 1 115 ? -17.63196 27.11123 18.45684 1.000 75.22694 93 PRO B CA 1
ATOM 4228 C C . PRO B 1 115 ? -16.31490 27.38436 19.17142 1.000 74.40266 93 PRO B C 1
ATOM 4229 O O . PRO B 1 115 ? -15.28215 27.50838 18.50281 1.000 73.00816 93 PRO B O 1
ATOM 4233 N N . VAL B 1 116 ? -16.31581 27.49793 20.50398 1.000 74.20244 94 VAL B N 1
ATOM 4234 C CA . VAL B 1 116 ? -15.05784 27.69509 21.22557 1.000 76.45293 94 VAL B CA 1
ATOM 4235 C C . VAL B 1 116 ? -14.12652 26.50610 21.02867 1.000 76.31723 94 VAL B C 1
ATOM 4236 O O . VAL B 1 116 ? -12.90284 26.67339 20.95549 1.000 78.44399 94 VAL B O 1
ATOM 4240 N N . VAL B 1 117 ? -14.67895 25.29653 20.91109 1.000 75.00850 95 VAL B N 1
ATOM 4241 C CA . VAL B 1 117 ? -13.84903 24.13301 20.61024 1.000 74.72269 95 VAL B CA 1
ATOM 4242 C C . VAL B 1 117 ? -13.13479 24.32159 19.27656 1.000 72.22356 95 VAL B C 1
ATOM 4243 O O . VAL B 1 117 ? -11.98068 23.91290 19.11113 1.000 65.98461 95 VAL B O 1
ATOM 4247 N N . TYR B 1 118 ? -13.78994 24.98786 18.32354 1.000 73.47639 96 TYR B N 1
ATOM 4248 C CA . TYR B 1 118 ? -13.33607 24.98095 16.93532 1.000 72.13337 96 TYR B CA 1
ATOM 4249 C C . TYR B 1 118 ? -12.28459 26.05494 16.66301 1.000 74.96691 96 TYR B C 1
ATOM 4250 O O . TYR B 1 118 ? -11.13848 25.74251 16.32623 1.000 75.34656 96 TYR B O 1
ATOM 4259 N N . THR B 1 119 ? -12.65974 27.32773 16.76810 1.000 77.74769 97 THR B N 1
ATOM 4260 C CA . THR B 1 119 ? -11.79518 28.34642 16.17923 1.000 76.85485 97 THR B CA 1
ATOM 4261 C C . THR B 1 119 ? -10.87621 29.05288 17.17901 1.000 75.44948 97 THR B C 1
ATOM 4262 O O . THR B 1 119 ? -9.67149 29.14803 16.91104 1.000 78.83972 97 THR B O 1
ATOM 4266 N N . PRO B 1 120 ? -11.35706 29.56237 18.32205 1.000 72.19459 98 PRO B N 1
ATOM 4267 C CA . PRO B 1 120 ? -10.41756 30.27448 19.20635 1.000 74.90059 98 PRO B CA 1
ATOM 4268 C C . PRO B 1 120 ? -9.42833 29.35388 19.89763 1.000 79.03329 98 PRO B C 1
ATOM 4269 O O . PRO B 1 120 ? -8.24817 29.70458 20.02098 1.000 78.38082 98 PRO B O 1
ATOM 4273 N N . THR B 1 121 ? -9.87148 28.17553 20.34116 1.000 75.98997 99 THR B N 1
ATOM 4274 C CA . THR B 1 121 ? -9.05111 27.35706 21.22745 1.000 71.62195 99 THR B CA 1
ATOM 4275 C C . THR B 1 121 ? -8.04702 26.48633 20.48055 1.000 69.80323 99 THR B C 1
ATOM 4276 O O . THR B 1 121 ? -6.95219 26.24318 21.00007 1.000 71.76279 99 THR B O 1
ATOM 4278 N N . VAL B 1 122 ? -8.39079 26.00115 19.28317 1.000 67.53564 100 VAL B N 1
ATOM 4279 C CA . VAL B 1 122 ? -7.50643 25.07117 18.57925 1.000 68.69867 100 VAL B CA 1
ATOM 4280 C C . VAL B 1 122 ? -6.16571 25.72294 18.26707 1.000 66.57291 100 VAL B C 1
ATOM 4281 O O . VAL B 1 122 ? -5.11029 25.09375 18.40860 1.000 63.08924 100 VAL B O 1
ATOM 4285 N N . GLY B 1 123 ? -6.18167 26.98844 17.84090 1.000 69.20200 101 GLY B N 1
ATOM 4286 C CA . GLY B 1 123 ? -4.93243 27.67824 17.55337 1.000 68.55208 101 GLY B CA 1
ATOM 4287 C C . GLY B 1 123 ? -3.95870 27.63523 18.71349 1.000 67.04087 101 GLY B C 1
ATOM 4288 O O . GLY B 1 123 ? -2.75601 27.44181 18.52205 1.000 60.53123 101 GLY B O 1
ATOM 4289 N N . GLU B 1 124 ? -4.46661 27.80330 19.93570 1.000 70.64827 102 GLU B N 1
ATOM 4290 C CA . GLU B 1 124 ? -3.63183 27.63612 21.11842 1.000 69.99197 102 GLU B CA 1
ATOM 4291 C C . GLU B 1 124 ? -3.41251 26.16660 21.45125 1.000 66.03545 102 GLU B C 1
ATOM 4292 O O . GLU B 1 124 ? -2.37070 25.81178 22.01255 1.000 68.94494 102 GLU B O 1
ATOM 4294 N N . ALA B 1 125 ? -4.37283 25.30343 21.11550 1.000 61.97118 103 ALA B N 1
ATOM 4295 C CA . ALA B 1 125 ? -4.20713 23.87642 21.36386 1.000 63.14934 103 ALA B CA 1
ATOM 4296 C C . ALA B 1 125 ? -3.27610 23.23632 20.34177 1.000 64.35527 103 ALA B C 1
ATOM 4297 O O . ALA B 1 125 ? -2.42074 22.42120 20.70329 1.000 64.27671 103 ALA B O 1
ATOM 4299 N N . ILE B 1 126 ? -3.42231 23.59585 19.06491 1.000 65.48893 104 ILE B N 1
ATOM 4300 C CA . ILE B 1 126 ? -2.60507 22.97927 18.02472 1.000 63.59012 104 ILE B CA 1
ATOM 4301 C C . ILE B 1 126 ? -1.15739 23.44372 18.12843 1.000 63.60408 104 ILE B C 1
ATOM 4302 O O . ILE B 1 126 ? -0.22394 22.64130 18.01393 1.000 61.02651 104 ILE B O 1
ATOM 4304 N N . GLN B 1 127 ? -0.94270 24.74086 18.34588 1.000 68.21001 105 GLN B N 1
ATOM 4305 C CA . GLN B 1 127 ? 0.42026 25.25978 18.39196 1.000 68.66422 105 GLN B CA 1
ATOM 4306 C C . GLN B 1 127 ? 1.13947 24.81399 19.65987 1.000 66.47478 105 GLN B C 1
ATOM 4307 O O . GLN B 1 127 ? 2.26360 24.30090 19.60021 1.000 67.40075 105 GLN B O 1
ATOM 4309 N N . ARG B 1 128 ? 0.50305 24.99135 20.81760 1.000 64.35728 106 ARG B N 1
ATOM 4310 C CA . ARG B 1 128 ? 1.16526 24.72484 22.08781 1.000 64.76085 106 ARG B CA 1
ATOM 4311 C C . ARG B 1 128 ? 1.05886 23.27369 22.53748 1.000 66.86726 106 ARG B C 1
ATOM 4312 O O . ARG B 1 128 ? 1.98569 22.77006 23.18247 1.000 68.33897 106 ARG B O 1
ATOM 4314 N N . PHE B 1 129 ? -0.03668 22.57936 22.21432 1.000 64.45048 107 PHE B N 1
ATOM 4315 C CA . PHE B 1 129 ? -0.29884 21.27797 22.81443 1.000 64.31585 107 PHE B CA 1
ATOM 4316 C C . PHE B 1 129 ? -0.60173 20.14605 21.84032 1.000 66.04404 107 PHE B C 1
ATOM 4317 O O . PHE B 1 129 ? -0.80500 19.01556 22.29554 1.000 64.23451 107 PHE B O 1
ATOM 4325 N N . SER B 1 130 ? -0.62944 20.38977 20.52928 1.000 66.70911 108 SER B N 1
ATOM 4326 C CA . SER B 1 130 ? -0.91923 19.29138 19.61065 1.000 62.89070 108 SER B CA 1
ATOM 4327 C C . SER B 1 130 ? 0.27958 18.36595 19.45330 1.000 59.52542 108 SER B C 1
ATOM 4328 O O . SER B 1 130 ? 0.63801 17.98909 18.33292 1.000 61.17622 108 SER B O 1
ATOM 4330 N N . ASP B 1 131 ? 0.90980 18.00448 20.56624 1.000 57.22333 109 ASP B N 1
ATOM 4331 C CA . ASP B 1 131 ? 1.91608 16.95698 20.58725 1.000 59.93142 109 ASP B CA 1
ATOM 4332 C C . ASP B 1 131 ? 1.31544 15.60157 20.92381 1.000 62.32623 109 ASP B C 1
ATOM 4333 O O . ASP B 1 131 ? 2.05831 14.63649 21.12943 1.000 66.94261 109 ASP B O 1
ATOM 4338 N N . GLU B 1 132 ? -0.00955 15.51447 20.99367 1.000 61.40730 110 GLU B N 1
ATOM 4339 C CA . GLU B 1 132 ? -0.66566 14.23732 21.21972 1.000 64.87326 110 GLU B CA 1
ATOM 4340 C C . GLU B 1 132 ? -0.52580 13.35192 19.99090 1.000 65.79206 110 GLU B C 1
ATOM 4341 O O . GLU B 1 132 ? -0.68960 13.80548 18.85426 1.000 62.10848 110 GLU B O 1
ATOM 4343 N N . TYR B 1 133 ? -0.20903 12.07921 20.22380 1.000 70.19393 111 TYR B N 1
ATOM 4344 C CA . TYR B 1 133 ? -0.16045 11.08854 19.15895 1.000 70.39963 111 TYR B CA 1
ATOM 4345 C C . TYR B 1 133 ? -1.45153 10.28518 19.08057 1.000 72.12924 111 TYR B C 1
ATOM 4346 O O . TYR B 1 133 ? -1.43242 9.11713 18.67840 1.000 72.64653 111 TYR B O 1
ATOM 4355 N N . ARG B 1 134 ? -2.57702 10.88578 19.46927 1.000 69.44452 112 ARG B N 1
ATOM 4356 C CA . ARG B 1 134 ? -3.82783 10.15419 19.64377 1.000 69.75186 112 ARG B CA 1
ATOM 4357 C C . ARG B 1 134 ? -4.96396 10.84401 18.89130 1.000 77.85644 112 ARG B C 1
ATOM 4358 O O . ARG B 1 134 ? -5.96436 11.27196 19.46627 1.000 82.23000 112 ARG B O 1
ATOM 4366 N N . GLY B 1 135 ? -4.79534 10.95793 17.58112 1.000 80.33060 113 GLY B N 1
ATOM 4367 C CA . GLY B 1 135 ? -5.94501 11.05389 16.71205 1.000 82.24284 113 GLY B CA 1
ATOM 4368 C C . GLY B 1 135 ? -6.34051 9.63145 16.38043 1.000 85.64072 113 GLY B C 1
ATOM 4369 O O . GLY B 1 135 ? -5.95916 9.11321 15.32748 1.000 84.43913 113 GLY B O 1
ATOM 4370 N N . GLN B 1 136 ? -7.06385 8.97589 17.29434 1.000 85.98480 114 GLN B N 1
ATOM 4371 C CA . GLN B 1 136 ? -7.29872 7.53872 17.17413 1.000 88.30304 114 GLN B CA 1
ATOM 4372 C C . GLN B 1 136 ? -7.97838 7.20351 15.85432 1.000 88.25688 114 GLN B C 1
ATOM 4373 O O . GLN B 1 136 ? -7.45058 6.43435 15.04343 1.000 88.49611 114 GLN B O 1
ATOM 4379 N N . ARG B 1 137 ? -9.15746 7.77949 15.62053 1.000 86.22154 115 ARG B N 1
ATOM 4380 C CA . ARG B 1 137 ? -9.81328 7.62804 14.33094 1.000 85.59450 115 ARG B CA 1
ATOM 4381 C C . ARG B 1 137 ? -9.02004 8.28051 13.21073 1.000 86.44662 115 ARG B C 1
ATOM 4382 O O . ARG B 1 137 ? -9.32407 8.04563 12.03633 1.000 85.60630 115 ARG B O 1
ATOM 4390 N N . GLY B 1 138 ? -8.01025 9.07994 13.54761 1.000 87.52570 116 GLY B N 1
ATOM 4391 C CA . GLY B 1 138 ? -7.20862 9.73814 12.53680 1.000 88.66878 116 GLY B CA 1
ATOM 4392 C C . GLY B 1 138 ? -6.22819 8.78307 11.87680 1.000 94.89613 116 GLY B C 1
ATOM 4393 O O . GLY B 1 138 ? -5.64986 7.90358 12.51546 1.000 98.42019 116 GLY B O 1
ATOM 4394 N N . LEU B 1 139 ? -6.05741 8.96456 10.57333 1.000 95.01439 117 LEU B N 1
ATOM 4395 C CA . LEU B 1 139 ? -5.03253 8.28079 9.79332 1.000 93.68418 117 LEU B CA 1
ATOM 4396 C C . LEU B 1 139 ? -4.02236 9.34978 9.38300 1.000 91.57183 117 LEU B C 1
ATOM 4397 O O . LEU B 1 139 ? -4.15416 9.98100 8.33307 1.000 92.50014 117 LEU B O 1
ATOM 4399 N N . PHE B 1 140 ? -3.01876 9.56467 10.23609 1.000 87.35741 118 PHE B N 1
ATOM 4400 C CA . PHE B 1 140 ? -1.96899 10.55132 9.97669 1.000 90.36838 118 PHE B CA 1
ATOM 4401 C C . PHE B 1 140 ? -0.98372 9.97032 8.96255 1.000 93.41682 118 PHE B C 1
ATOM 4402 O O . PHE B 1 140 ? 0.14711 9.59186 9.27437 1.000 93.15878 118 PHE B O 1
ATOM 4404 N N . LEU B 1 141 ? -1.44136 9.90969 7.71658 1.000 90.28029 119 LEU B N 1
ATOM 4405 C CA . LEU B 1 141 ? -0.70335 9.24491 6.65326 1.000 89.83672 119 LEU B CA 1
ATOM 4406 C C . LEU B 1 141 ? 0.29864 10.20007 6.01403 1.000 89.80006 119 LEU B C 1
ATOM 4407 O O . LEU B 1 141 ? -0.01265 11.36871 5.76164 1.000 86.17426 119 LEU B O 1
ATOM 4412 N N . SER B 1 142 ? 1.51474 9.70901 5.80233 1.000 90.47293 120 SER B N 1
ATOM 4413 C CA . SER B 1 142 ? 2.54509 10.46279 5.10892 1.000 86.36826 120 SER B CA 1
ATOM 4414 C C . SER B 1 142 ? 2.49063 10.14961 3.61840 1.000 89.31929 120 SER B C 1
ATOM 4415 O O . SER B 1 142 ? 1.91503 9.14737 3.19061 1.000 93.87802 120 SER B O 1
ATOM 4418 N N . ILE B 1 143 ? 3.08598 11.03397 2.82136 1.000 87.83883 121 ILE B N 1
ATOM 4419 C CA . ILE B 1 143 ? 3.11446 10.87039 1.37278 1.000 89.87560 121 ILE B CA 1
ATOM 4420 C C . ILE B 1 143 ? 4.51223 10.60972 0.83987 1.000 90.71962 121 ILE B C 1
ATOM 4421 O O . ILE B 1 143 ? 4.67611 10.43236 -0.37555 1.000 94.67358 121 ILE B O 1
ATOM 4426 N N . ASP B 1 144 ? 5.52583 10.57621 1.70539 1.000 87.97021 122 ASP B N 1
ATOM 4427 C CA . ASP B 1 144 ? 6.89360 10.32184 1.25289 1.000 91.50336 122 ASP B CA 1
ATOM 4428 C C . ASP B 1 144 ? 7.15717 8.82278 1.14216 1.000 96.63837 122 ASP B C 1
ATOM 4429 O O . ASP B 1 144 ? 7.39209 8.29914 0.04892 1.000 98.78626 122 ASP B O 1
ATOM 4431 N N . GLU B 1 145 ? 7.12484 8.12096 2.27085 1.000 95.25561 123 GLU B N 1
ATOM 4432 C CA . GLU B 1 145 ? 7.29282 6.67295 2.28511 1.000 94.43111 123 GLU B CA 1
ATOM 4433 C C . GLU B 1 145 ? 5.99748 5.95163 1.91319 1.000 97.77633 123 GLU B C 1
ATOM 4434 O O . GLU B 1 145 ? 6.03026 5.04724 1.06827 1.000 101.70351 123 GLU B O 1
ATOM 4440 N N . PRO B 1 146 ? 4.83285 6.29913 2.50892 1.000 96.57366 124 PRO B N 1
ATOM 4441 C CA . PRO B 1 146 ? 3.61300 5.54628 2.18531 1.000 98.57024 124 PRO B CA 1
ATOM 4442 C C . PRO B 1 146 ? 3.08642 5.79182 0.78042 1.000 98.73743 124 PRO B C 1
ATOM 4443 O O . PRO B 1 146 ? 2.47181 6.82789 0.50712 1.000 92.42870 124 PRO B O 1
ATOM 4447 N N . ASP B 1 147 ? 3.33031 4.84051 -0.11881 1.000 103.17123 125 ASP B N 1
ATOM 4448 C CA . ASP B 1 147 ? 2.58217 4.76930 -1.36584 1.000 105.99274 125 ASP B CA 1
ATOM 4449 C C . ASP B 1 147 ? 1.33056 3.91857 -1.21718 1.000 106.72981 125 ASP B C 1
ATOM 4450 O O . ASP B 1 147 ? 0.31964 4.18827 -1.87672 1.000 103.97321 125 ASP B O 1
ATOM 4452 N N . GLU B 1 148 ? 1.38043 2.90374 -0.35647 1.000 106.96287 126 GLU B N 1
ATOM 4453 C CA . GLU B 1 148 ? 0.21861 2.08605 -0.02732 1.000 105.92690 126 GLU B CA 1
ATOM 4454 C C . GLU B 1 148 ? -0.46594 2.69809 1.18943 1.000 105.43647 126 GLU B C 1
ATOM 4455 O O . GLU B 1 148 ? 0.06584 2.64414 2.30347 1.000 103.92979 126 GLU B O 1
ATOM 4457 N N . ILE B 1 149 ? -1.64298 3.28403 0.97621 1.000 105.47383 127 ILE B N 1
ATOM 4458 C CA . ILE B 1 149 ? -2.36356 3.96269 2.03863 1.000 104.51474 127 ILE B CA 1
ATOM 4459 C C . ILE B 1 149 ? -3.64950 3.24183 2.43226 1.000 106.36085 127 ILE B C 1
ATOM 4460 O O . ILE B 1 149 ? -4.09967 3.38985 3.57473 1.000 105.40946 127 ILE B O 1
ATOM 4465 N N . GLU B 1 150 ? -4.25051 2.46241 1.52874 1.000 109.26079 128 GLU B N 1
ATOM 4466 C CA . GLU B 1 150 ? -5.49277 1.76888 1.84808 1.000 109.28560 128 GLU B CA 1
ATOM 4467 C C . GLU B 1 150 ? -5.30413 0.70782 2.92338 1.000 105.96359 128 GLU B C 1
ATOM 4468 O O . GLU B 1 150 ? -6.28371 0.31464 3.56590 1.000 106.54804 128 GLU B O 1
ATOM 4470 N N . GLU B 1 151 ? -4.07123 0.23970 3.13489 1.000 101.66355 129 GLU B N 1
ATOM 4471 C CA . 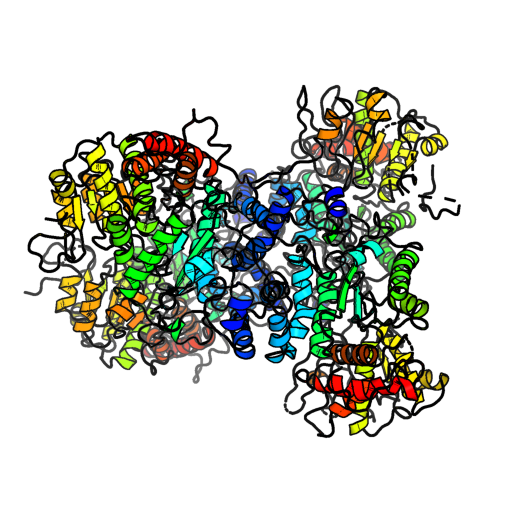GLU B 1 151 ? -3.81080 -0.72716 4.19440 1.000 100.84194 129 GLU B CA 1
ATOM 4472 C C . GLU B 1 151 ? -4.07120 -0.14686 5.57761 1.000 100.34650 129 GLU B C 1
ATOM 4473 O O . GLU B 1 151 ? -4.22815 -0.90884 6.53775 1.000 97.90099 129 GLU B O 1
ATOM 4475 N N . ALA B 1 152 ? -4.11539 1.18181 5.70242 1.000 100.19514 130 ALA B N 1
ATOM 4476 C CA . ALA B 1 152 ? -4.44460 1.79185 6.98582 1.000 99.94020 130 ALA B CA 1
ATOM 4477 C C . ALA B 1 152 ? -5.89961 1.53778 7.35894 1.000 100.73999 130 ALA B C 1
ATOM 4478 O O . ALA B 1 152 ? -6.21365 1.30491 8.53219 1.000 100.49290 130 ALA B O 1
ATOM 4480 N N . PHE B 1 153 ? -6.80140 1.57360 6.37339 1.000 101.47413 131 PHE B N 1
ATOM 4481 C CA . PHE B 1 153 ? -8.21155 1.31199 6.63997 1.000 99.22306 131 PHE B CA 1
ATOM 4482 C C . PHE B 1 153 ? -8.45635 -0.11989 7.09498 1.000 96.90651 131 PHE B C 1
ATOM 4483 O O . PHE B 1 153 ? -9.49872 -0.39491 7.69957 1.000 96.32027 131 PHE B O 1
ATOM 4491 N N . ASN B 1 154 ? -7.52630 -1.03706 6.81184 1.000 96.93536 132 ASN B N 1
ATOM 4492 C CA . ASN B 1 154 ? -7.64830 -2.39887 7.32177 1.000 98.41915 132 ASN B CA 1
ATOM 4493 C C . ASN B 1 154 ? -7.69843 -2.41868 8.84301 1.000 97.09995 132 ASN B C 1
ATOM 4494 O O . ASN B 1 154 ? -8.32172 -3.30819 9.43386 1.000 97.92863 132 ASN B O 1
ATOM 4499 N N . THR B 1 155 ? -7.05123 -1.44865 9.49227 1.000 94.89661 133 THR B N 1
ATOM 4500 C CA . THR B 1 155 ? -7.15135 -1.33540 10.94176 1.000 91.81269 133 THR B CA 1
ATOM 4501 C C . THR B 1 155 ? -8.50877 -0.78998 11.36325 1.000 91.95617 133 THR B C 1
ATOM 4502 O O . THR B 1 155 ? -8.97241 -1.07365 12.47304 1.000 91.05257 133 THR B O 1
ATOM 4506 N N . LEU B 1 156 ? -9.15683 -0.01673 10.49775 1.000 94.37982 134 LEU B N 1
ATOM 4507 C CA . LEU B 1 156 ? -10.46577 0.54978 10.79825 1.000 95.49897 134 LEU B CA 1
ATOM 4508 C C . LEU B 1 156 ? -11.57770 -0.45104 10.49958 1.000 92.89381 134 LEU B C 1
ATOM 4509 O O . LEU B 1 156 ? -11.49944 -1.61604 10.88974 1.000 91.50772 134 LEU B O 1
ATOM 4511 N N . GLY B 1 159 ? -17.33463 -1.32977 7.60552 1.000 69.70546 137 GLY B N 1
ATOM 4512 C CA . GLY B 1 159 ? -17.25915 -1.46879 6.16286 1.000 72.68591 137 GLY B CA 1
ATOM 4513 C C . GLY B 1 159 ? -17.86435 -0.29444 5.41941 1.000 77.92852 137 GLY B C 1
ATOM 4514 O O . GLY B 1 159 ? -18.09592 0.75995 6.01121 1.000 84.58320 137 GLY B O 1
ATOM 4515 N N . PRO B 1 160 ? -18.11116 -0.46832 4.11799 1.000 78.24990 138 PRO B N 1
ATOM 4516 C CA . PRO B 1 160 ? -18.75276 0.61032 3.34765 1.000 81.84502 138 PRO B CA 1
ATOM 4517 C C . PRO B 1 160 ? -20.11413 1.00266 3.88978 1.000 81.17851 138 PRO B C 1
ATOM 4518 O O . PRO B 1 160 ? -20.52178 2.16159 3.74045 1.000 80.55131 138 PRO B O 1
ATOM 4522 N N . GLU B 1 161 ? -20.83283 0.07182 4.50909 1.000 80.04130 139 GLU B N 1
ATOM 4523 C CA . GLU B 1 161 ? -22.04949 0.41372 5.22562 1.000 81.93704 139 GLU B CA 1
ATOM 4524 C C . GLU B 1 161 ? -21.69911 1.03630 6.57149 1.000 82.93819 139 GLU B C 1
ATOM 4525 O O . GLU B 1 161 ? -20.65126 0.74717 7.15712 1.000 80.44330 139 GLU B O 1
ATOM 4527 N N . ASP B 1 162 ? -22.58775 1.91052 7.05084 1.000 82.35049 140 ASP B N 1
ATOM 4528 C CA . ASP B 1 162 ? -22.41377 2.61324 8.32483 1.000 81.98036 140 ASP B CA 1
ATOM 4529 C C . ASP B 1 162 ? -21.21270 3.56147 8.27944 1.000 84.96278 140 ASP B C 1
ATOM 4530 O O . ASP B 1 162 ? -20.44503 3.66026 9.23742 1.000 86.02308 140 ASP B O 1
ATOM 4535 N N . VAL B 1 163 ? -21.04785 4.25838 7.15467 1.000 86.66835 141 VAL B N 1
ATOM 4536 C CA . VAL B 1 163 ? -20.03820 5.30315 6.99712 1.000 87.02670 141 VAL B CA 1
ATOM 4537 C C . VAL B 1 163 ? -20.67211 6.43324 6.19685 1.000 87.72877 141 VAL B C 1
ATOM 4538 O O . VAL B 1 163 ? -21.09293 6.22502 5.05323 1.000 90.61618 141 VAL B O 1
ATOM 4542 N N . ASP B 1 164 ? -20.74001 7.62566 6.78845 1.000 86.89455 142 ASP B N 1
ATOM 4543 C CA . ASP B 1 164 ? -21.48583 8.73952 6.21412 1.000 91.04912 142 ASP B CA 1
ATOM 4544 C C . ASP B 1 164 ? -20.60524 9.89603 5.76508 1.000 94.46026 142 ASP B C 1
ATOM 4545 O O . ASP B 1 164 ? -20.75022 10.37701 4.63765 1.000 95.09460 142 ASP B O 1
ATOM 4547 N N . LEU B 1 165 ? -19.70258 10.37266 6.61975 1.000 93.92105 143 LEU B N 1
ATOM 4548 C CA . LEU B 1 165 ? -18.86944 11.51916 6.28850 1.000 89.87346 143 LEU B CA 1
ATOM 4549 C C . LEU B 1 165 ? -17.44526 11.27483 6.76398 1.000 88.36994 143 LEU B C 1
ATOM 4550 O O . LEU B 1 165 ? -17.20867 10.51379 7.70551 1.000 84.32953 143 LEU B O 1
ATOM 4552 N N . ILE B 1 166 ? -16.49858 11.93376 6.10136 1.000 91.29296 144 ILE B N 1
ATOM 4553 C CA . ILE B 1 166 ? -15.08151 11.80117 6.42265 1.000 90.97247 144 ILE B CA 1
ATOM 4554 C C . ILE B 1 166 ? -14.39025 13.11749 6.08795 1.000 92.00657 144 ILE B C 1
ATOM 4555 O O . ILE B 1 166 ? -14.69687 13.75644 5.07743 1.000 92.19029 144 ILE B O 1
ATOM 4560 N N . VAL B 1 167 ? -13.47378 13.53732 6.95834 1.000 91.43079 145 VAL B N 1
ATOM 4561 C CA . VAL B 1 167 ? -12.74960 14.79373 6.80498 1.000 90.46713 145 VAL B CA 1
ATOM 4562 C C . VAL B 1 167 ? -11.27046 14.48518 6.63362 1.000 93.11391 145 VAL B C 1
ATOM 4563 O O . VAL B 1 167 ? -10.71419 13.65381 7.35902 1.000 91.17922 145 VAL B O 1
ATOM 4565 N N . CYS B 1 168 ? -10.62693 15.16861 5.67200 1.000 93.39680 146 CYS B N 1
ATOM 4566 C CA . CYS B 1 168 ? -9.22573 14.92268 5.33550 1.000 95.62494 146 CYS B CA 1
ATOM 4567 C C . CYS B 1 168 ? -8.52533 16.24439 5.00822 1.000 99.21333 146 CYS B C 1
ATOM 4568 O O . CYS B 1 168 ? -8.19909 16.54844 3.86142 1.000 102.44863 146 CYS B O 1
ATOM 4571 N N . THR B 1 169 ? -8.27905 17.04611 6.03746 1.000 96.78144 147 THR B N 1
ATOM 4572 C CA . THR B 1 169 ? -7.57931 18.30624 5.84195 1.000 94.57578 147 THR B CA 1
ATOM 4573 C C . THR B 1 169 ? -6.10608 18.05867 5.54356 1.000 94.67419 147 THR B C 1
ATOM 4574 O O . THR B 1 169 ? -5.47123 17.18978 6.14593 1.000 93.29115 147 THR B O 1
ATOM 4576 N N . ASP B 1 170 ? -5.56219 18.82093 4.59688 1.000 94.64106 148 ASP B N 1
ATOM 4577 C CA . ASP B 1 170 ? -4.11622 18.86515 4.42548 1.000 89.54555 148 ASP B CA 1
ATOM 4578 C C . ASP B 1 170 ? -3.45308 19.81197 5.41538 1.000 87.50776 148 ASP B C 1
ATOM 4579 O O . ASP B 1 170 ? -2.22593 19.96032 5.38005 1.000 83.19688 148 ASP B O 1
ATOM 4581 N N . ALA B 1 171 ? -4.24373 20.45386 6.28176 1.000 91.31687 149 ALA B N 1
ATOM 4582 C CA . ALA B 1 171 ? -3.74915 21.28003 7.38687 1.000 89.45955 149 ALA B CA 1
ATOM 4583 C C . ALA B 1 171 ? -2.98055 22.49947 6.89471 1.000 90.20785 149 ALA B C 1
ATOM 4584 O O . ALA B 1 171 ? -2.05403 22.97234 7.55514 1.000 87.83868 149 ALA B O 1
ATOM 4586 N N . GLU B 1 172 ? -3.37946 23.04058 5.74871 1.000 88.87574 150 GLU B N 1
ATOM 4587 C CA . GLU B 1 172 ? -2.57070 24.05668 5.09530 1.000 82.17012 150 GLU B CA 1
ATOM 4588 C C . GLU B 1 172 ? -2.88749 25.47347 5.55436 1.000 80.37258 150 GLU B C 1
ATOM 4589 O O . GLU B 1 172 ? -1.97428 26.30465 5.62867 1.000 81.43772 150 GLU B O 1
ATOM 4591 N N . ALA B 1 173 ? -4.14806 25.77845 5.87260 1.000 82.87659 151 ALA B N 1
ATOM 4592 C CA . ALA B 1 173 ? -4.49802 27.13669 6.30262 1.000 82.64833 151 ALA B CA 1
ATOM 4593 C C . ALA B 1 173 ? -5.60187 27.05020 7.35996 1.000 84.29125 151 ALA B C 1
ATOM 4594 O O . ALA B 1 173 ? -6.78950 27.13379 7.04182 1.000 86.62299 151 ALA B O 1
ATOM 4596 N N . ILE B 1 174 ? -5.18889 26.88574 8.61897 1.000 80.20020 152 ILE B N 1
ATOM 4597 C CA . ILE B 1 174 ? -6.11071 27.05865 9.73511 1.000 78.28355 152 ILE B CA 1
ATOM 4598 C C . ILE B 1 174 ? -6.48953 28.53258 9.84971 1.000 79.75404 152 ILE B C 1
ATOM 4599 O O . ILE B 1 174 ? -5.78352 29.42520 9.36523 1.000 79.97926 152 ILE B O 1
ATOM 4604 N N . LEU B 1 175 ? -7.62007 28.79141 10.51304 1.000 79.82413 153 LEU B N 1
ATOM 4605 C CA . LEU B 1 175 ? -8.14775 30.15197 10.57726 1.000 77.33557 153 LEU B CA 1
ATOM 4606 C C . LEU B 1 175 ? -7.15934 31.09808 11.24698 1.000 77.26641 153 LEU B C 1
ATOM 4607 O O . LEU B 1 175 ? -6.70016 32.06899 10.63470 1.000 82.77191 153 LEU B O 1
ATOM 4612 N N . GLY B 1 176 ? -6.84614 30.85261 12.51996 1.000 75.30647 154 GLY B N 1
ATOM 4613 C CA . GLY B 1 176 ? -5.88318 31.70412 13.19839 1.000 80.92814 154 GLY B CA 1
ATOM 4614 C C . GLY B 1 176 ? -4.56499 31.77968 12.46007 1.000 80.09395 154 GLY B C 1
ATOM 4615 O O . GLY B 1 176 ? -4.02319 32.86305 12.23882 1.000 80.69278 154 GLY B O 1
ATOM 4616 N N . ILE B 1 177 ? -4.05821 30.62831 12.02716 1.000 78.09816 155 ILE B N 1
ATOM 4617 C CA . ILE B 1 177 ? -2.71913 30.49748 11.46215 1.000 79.16996 155 ILE B CA 1
ATOM 4618 C C . ILE B 1 177 ? -2.71880 29.32436 10.49846 1.000 82.64823 155 ILE B C 1
ATOM 4619 O O . ILE B 1 177 ? -3.22726 28.25328 10.81596 1.000 85.36521 155 ILE B O 1
ATOM 4624 N N . GLY B 1 178 ? -2.12420 29.51519 9.33437 1.000 84.84297 156 GLY B N 1
ATOM 4625 C CA . GLY B 1 178 ? -1.99428 28.41480 8.40629 1.000 84.55531 156 GLY B CA 1
ATOM 4626 C C . GLY B 1 178 ? -0.83404 27.49096 8.73689 1.000 80.26119 156 GLY B C 1
ATOM 4627 O O . GLY B 1 178 ? 0.02394 27.79521 9.56333 1.000 81.20609 156 GLY B O 1
ATOM 4628 N N . ASP B 1 179 ? -0.86892 26.31587 8.11198 1.000 76.79304 157 ASP B N 1
ATOM 4629 C CA . ASP B 1 179 ? 0.32772 25.53558 7.81267 1.000 79.40061 157 ASP B CA 1
ATOM 4630 C C . ASP B 1 179 ? 1.12708 25.16344 9.06456 1.000 81.18369 157 ASP B C 1
ATOM 4631 O O . ASP B 1 179 ? 2.29733 25.52148 9.21467 1.000 81.54647 157 ASP B O 1
ATOM 4633 N N . TRP B 1 180 ? 0.48918 24.41272 9.95816 1.000 83.03357 158 TRP B N 1
ATOM 4634 C CA . TRP B 1 180 ? 1.24068 23.77655 11.03323 1.000 78.95596 158 TRP B CA 1
ATOM 4635 C C . TRP B 1 180 ? 1.53793 22.31537 10.73992 1.000 76.25593 158 TRP B C 1
ATOM 4636 O O . TRP B 1 180 ? 2.62666 21.83318 11.06521 1.000 75.97116 158 TRP B O 1
ATOM 4647 N N . GLY B 1 181 ? 0.60668 21.60820 10.10673 1.000 80.53960 159 GLY B N 1
ATOM 4648 C CA . GLY B 1 181 ? 0.90348 20.29625 9.57205 1.000 80.25490 159 GLY B CA 1
ATOM 4649 C C . GLY B 1 181 ? 0.30951 19.13789 10.34200 1.000 79.77162 159 GLY B C 1
ATOM 4650 O O . GLY B 1 181 ? -0.90099 18.90235 10.28945 1.000 78.07332 159 GLY B O 1
ATOM 4651 N N . VAL B 1 182 ? 1.16296 18.40705 11.06479 1.000 78.56219 160 VAL B N 1
ATOM 4652 C CA . VAL B 1 182 ? 0.74762 17.18167 11.73889 1.000 77.72817 160 VAL B CA 1
ATOM 4653 C C . VAL B 1 182 ? -0.36829 17.42445 12.74387 1.000 76.71232 160 VAL B C 1
ATOM 4654 O O . VAL B 1 182 ? -1.12605 16.50130 13.05974 1.000 77.29046 160 VAL B O 1
ATOM 4656 N N . GLY B 1 183 ? -0.49250 18.64556 13.25680 1.000 75.39414 161 GLY B N 1
ATOM 4657 C CA . GLY B 1 183 ? -1.55903 18.98029 14.17317 1.000 74.98092 161 GLY B CA 1
ATOM 4658 C C . GLY B 1 183 ? -2.90302 19.24492 13.53721 1.000 77.01599 161 GLY B C 1
ATOM 4659 O O . GLY B 1 183 ? -3.82383 19.69123 14.22589 1.000 80.92320 161 GLY B O 1
ATOM 4660 N N . GLY B 1 184 ? -3.05184 18.97863 12.23932 1.000 73.28535 162 GLY B N 1
ATOM 4661 C CA . GLY B 1 184 ? -4.30429 19.24310 11.55223 1.000 78.17307 162 GLY B CA 1
ATOM 4662 C C . GLY B 1 184 ? -5.43884 18.30513 11.91192 1.000 79.07338 162 GLY B C 1
ATOM 4663 O O . GLY B 1 184 ? -6.57242 18.54655 11.48269 1.000 78.31768 162 GLY B O 1
ATOM 4664 N N . ILE B 1 185 ? -5.16557 17.25068 12.68317 1.000 77.04620 163 ILE B N 1
ATOM 4665 C CA . ILE B 1 185 ? -6.21195 16.29813 13.04540 1.000 73.80162 163 ILE B CA 1
ATOM 4666 C C . ILE B 1 185 ? -7.22512 16.94778 13.97818 1.000 72.60292 163 ILE B C 1
ATOM 4667 O O . ILE B 1 185 ? -8.44022 16.83936 13.77306 1.000 71.54112 163 ILE B O 1
ATOM 4672 N N . GLN B 1 186 ? -6.73460 17.62427 15.02311 1.000 71.71772 164 GLN B N 1
ATOM 4673 C CA . GLN B 1 186 ? -7.60261 18.31611 15.97232 1.000 70.67803 164 GLN B CA 1
ATOM 4674 C C . GLN B 1 186 ? -8.61566 19.19906 15.25868 1.000 72.66414 164 GLN B C 1
ATOM 4675 O O . GLN B 1 186 ? -9.73565 19.39079 15.74611 1.000 71.71985 164 GLN B O 1
ATOM 4681 N N . ILE B 1 187 ? -8.23451 19.73402 14.10036 1.000 72.74089 165 ILE B N 1
ATOM 4682 C CA . ILE B 1 187 ? -9.15641 20.48634 13.25869 1.000 74.87612 165 ILE B CA 1
ATOM 4683 C C . ILE B 1 187 ? -10.16551 19.54635 12.62321 1.000 77.23585 165 ILE B C 1
ATOM 4684 O O . ILE B 1 187 ? -11.38248 19.72180 12.75503 1.000 78.78976 165 ILE B O 1
ATOM 4689 N N . ALA B 1 188 ? -9.65831 18.55770 11.87986 1.000 74.87379 166 ALA B N 1
ATOM 4690 C CA . ALA B 1 188 ? -10.52049 17.58906 11.21621 1.000 73.21152 166 ALA B CA 1
ATOM 4691 C C . ALA B 1 188 ? -11.44750 16.91604 12.21416 1.000 72.05779 166 ALA B C 1
ATOM 4692 O O . ALA B 1 188 ? -12.62714 16.68746 11.92448 1.000 69.92349 166 ALA B O 1
ATOM 4694 N N . VAL B 1 189 ? -10.93233 16.60488 13.40443 1.000 72.14122 167 VAL B N 1
ATOM 4695 C CA . VAL B 1 189 ? -11.78902 16.10155 14.47090 1.000 70.82002 167 VAL B CA 1
ATOM 4696 C C . VAL B 1 189 ? -12.77048 17.17840 14.91505 1.000 70.28039 167 VAL B C 1
ATOM 4697 O O . VAL B 1 189 ? -13.93278 16.88838 15.22149 1.000 70.39796 167 VAL B O 1
ATOM 4699 N N . GLY B 1 190 ? -12.32306 18.43638 14.95082 1.000 70.34482 168 GLY B N 1
ATOM 4700 C CA . GLY B 1 190 ? -13.21021 19.51672 15.35213 1.000 68.61525 168 GLY B CA 1
ATOM 4701 C C . GLY B 1 190 ? -14.39264 19.68031 14.41757 1.000 69.26213 168 GLY B C 1
ATOM 4702 O O . GLY B 1 190 ? -15.52305 19.89405 14.86315 1.000 67.02621 168 GLY B O 1
ATOM 4703 N N . LYS B 1 191 ? -14.14920 19.58424 13.10857 1.000 71.52805 169 LYS B N 1
ATOM 4704 C CA . LYS B 1 191 ? -15.24938 19.60706 12.15079 1.000 69.90911 169 LYS B CA 1
ATOM 4705 C C . LYS B 1 191 ? -16.18678 18.42867 12.37776 1.000 69.18204 169 LYS B C 1
ATOM 4706 O O . LYS B 1 191 ? -17.40979 18.59563 12.42761 1.000 67.22649 169 LYS B O 1
ATOM 4708 N N . LEU B 1 192 ? -15.62380 17.22705 12.53124 1.000 71.18241 170 LEU B N 1
ATOM 4709 C CA . LEU B 1 192 ? -16.43502 16.04730 12.82112 1.000 73.31455 170 LEU B CA 1
ATOM 4710 C C . LEU B 1 192 ? -17.17827 16.19715 14.14235 1.000 70.35941 170 LEU B C 1
ATOM 4711 O O . LEU B 1 192 ? -18.37645 15.90453 14.23054 1.000 68.89892 170 LEU B O 1
ATOM 4716 N N . ALA B 1 193 ? -16.47594 16.64023 15.18849 1.000 67.62065 171 ALA B N 1
ATOM 4717 C CA . ALA B 1 193 ? -17.11758 16.81238 16.48749 1.000 64.05792 171 ALA B CA 1
ATOM 4718 C C . ALA B 1 193 ? -18.24243 17.83571 16.41373 1.000 68.88554 171 ALA B C 1
ATOM 4719 O O . ALA B 1 193 ? -19.29577 17.65837 17.03688 1.000 68.89822 171 ALA B O 1
ATOM 4721 N N . LEU B 1 194 ? -18.04031 18.91333 15.65398 1.000 71.96934 172 LEU B N 1
ATOM 4722 C CA . LEU B 1 194 ? -19.11216 19.87885 15.44831 1.000 70.94090 172 LEU B CA 1
ATOM 4723 C C . LEU B 1 194 ? -20.13719 19.38022 14.43890 1.000 69.38065 172 LEU B C 1
ATOM 4724 O O . LEU B 1 194 ? -21.31418 19.74751 14.52773 1.000 69.98229 172 LEU B O 1
ATOM 4729 N N . TYR B 1 195 ? -19.70937 18.55368 13.48095 1.000 68.25921 173 TYR B N 1
ATOM 4730 C CA . TYR B 1 195 ? -20.62916 17.95715 12.51687 1.000 71.64014 173 TYR B CA 1
ATOM 4731 C C . TYR B 1 195 ? -21.76167 17.21658 13.21549 1.000 71.89716 173 TYR B C 1
ATOM 4732 O O . TYR B 1 195 ? -22.94381 17.48086 12.97058 1.000 73.37935 173 TYR B O 1
ATOM 4741 N N . THR B 1 196 ? -21.41035 16.27910 14.09649 1.000 71.49970 174 THR B N 1
ATOM 4742 C CA . THR B 1 196 ? -22.42185 15.43028 14.71461 1.000 70.99129 174 THR B CA 1
ATOM 4743 C C . THR B 1 196 ? -23.30697 16.22604 15.66359 1.000 71.34276 174 THR B C 1
ATOM 4744 O O . THR B 1 196 ? -24.53582 16.09606 15.63544 1.000 72.50363 174 THR B O 1
ATOM 4748 N N . ALA B 1 197 ? -22.69882 17.04712 16.52361 1.000 68.50955 175 ALA B N 1
ATOM 4749 C CA . ALA B 1 197 ? -23.48792 17.85205 17.44935 1.000 65.64243 175 ALA B CA 1
ATOM 4750 C C . ALA B 1 197 ? -24.48424 18.73449 16.71040 1.000 66.31242 175 ALA B C 1
ATOM 4751 O O . ALA B 1 197 ? -25.59719 18.95995 17.19907 1.000 65.09725 175 ALA B O 1
ATOM 4753 N N . GLY B 1 198 ? -24.11539 19.22265 15.52967 1.000 64.49830 176 GLY B N 1
ATOM 4754 C CA . GLY B 1 198 ? -25.02034 20.02301 14.73187 1.000 65.95317 176 GLY B CA 1
ATOM 4755 C C . GLY B 1 198 ? -25.93502 19.20025 13.84772 1.000 69.16210 176 GLY B C 1
ATOM 4756 O O . GLY B 1 198 ? -27.10570 19.54835 13.66811 1.000 71.88072 176 GLY B O 1
ATOM 4757 N N . GLY B 1 199 ? -25.42022 18.10066 13.29947 1.000 71.69533 177 GLY B N 1
ATOM 4758 C CA . GLY B 1 199 ? -26.16614 17.32698 12.32469 1.000 73.78841 177 GLY B CA 1
ATOM 4759 C C . GLY B 1 199 ? -26.62877 15.95473 12.77471 1.000 73.03766 177 GLY B C 1
ATOM 4760 O O . GLY B 1 199 ? -27.32687 15.26292 12.02783 1.000 73.75804 177 GLY B O 1
ATOM 4761 N N . GLY B 1 200 ? -26.24755 15.53950 13.98085 1.000 71.43650 178 GLY B N 1
ATOM 4762 C CA . GLY B 1 200 ? -26.70264 14.26356 14.50088 1.000 74.33832 178 GLY B CA 1
ATOM 4763 C C . GLY B 1 200 ? -26.09875 13.03781 13.85462 1.000 79.40426 178 GLY B C 1
ATOM 4764 O O . GLY B 1 200 ? -26.58976 11.92995 14.09091 1.000 86.24417 178 GLY B O 1
ATOM 4765 N N . VAL B 1 201 ? -25.04936 13.19465 13.04738 1.000 76.54528 179 VAL B N 1
ATOM 4766 C CA . VAL B 1 201 ? -24.42739 12.05140 12.38860 1.000 81.30507 179 VAL B CA 1
ATOM 4767 C C . VAL B 1 201 ? -23.69148 11.21414 13.42543 1.000 79.89255 179 VAL B C 1
ATOM 4768 O O . VAL B 1 201 ? -22.84474 11.72521 14.16480 1.000 78.62425 179 VAL B O 1
ATOM 4772 N N . ASP B 1 202 ? -24.00011 9.92311 13.47843 1.000 80.41326 180 ASP B N 1
ATOM 4773 C CA . ASP B 1 202 ? -23.42099 9.06627 14.50664 1.000 81.86699 180 ASP B CA 1
ATOM 4774 C C . ASP B 1 202 ? -21.89541 9.11289 14.44837 1.000 81.80487 180 ASP B C 1
ATOM 4775 O O . ASP B 1 202 ? -21.31592 8.97573 13.36149 1.000 83.39087 180 ASP B O 1
ATOM 4780 N N . PRO B 1 203 ? -21.21549 9.32174 15.58014 1.000 78.93943 181 PRO B N 1
ATOM 4781 C CA . PRO B 1 203 ? -19.74414 9.39834 15.55342 1.000 81.14104 181 PRO B CA 1
ATOM 4782 C C . PRO B 1 203 ? -19.08639 8.13597 15.03267 1.000 82.15830 181 PRO B C 1
ATOM 4783 O O . PRO B 1 203 ? -18.00360 8.20787 14.43801 1.000 79.44508 181 PRO B O 1
ATOM 4787 N N . ARG B 1 204 ? -19.71211 6.97725 15.24292 1.000 82.94925 182 ARG B N 1
ATOM 4788 C CA . ARG B 1 204 ? -19.19411 5.72790 14.70187 1.000 85.77747 182 ARG B CA 1
ATOM 4789 C C . ARG B 1 204 ? -19.19142 5.71979 13.17930 1.000 85.70873 182 ARG B C 1
ATOM 4790 O O . ARG B 1 204 ? -18.41708 4.96994 12.57453 1.000 85.98140 182 ARG B O 1
ATOM 4798 N N . ARG B 1 205 ? -20.03272 6.53750 12.54959 1.000 84.74703 183 ARG B N 1
ATOM 4799 C CA . ARG B 1 205 ? -20.15400 6.58332 11.09970 1.000 83.39033 183 ARG B CA 1
ATOM 4800 C C . ARG B 1 205 ? -19.25598 7.63502 10.46017 1.000 83.35401 183 ARG B C 1
ATOM 4801 O O . ARG B 1 205 ? -19.43608 7.94814 9.27902 1.000 84.91677 183 ARG B O 1
ATOM 4803 N N . CYS B 1 206 ? -18.30011 8.18613 11.20458 1.000 83.81960 184 CYS B N 1
ATOM 4804 C CA . CYS B 1 206 ? -17.38715 9.18852 10.67794 1.000 85.28158 184 CYS B CA 1
ATOM 4805 C C . CYS B 1 206 ? -15.95524 8.84731 11.05784 1.000 83.82734 184 CYS B C 1
ATOM 4806 O O . CYS B 1 206 ? -15.68843 8.31109 12.13670 1.000 83.35767 184 CYS B O 1
ATOM 4809 N N . LEU B 1 207 ? -15.03617 9.16918 10.15283 1.000 83.01119 185 LEU B N 1
ATOM 4810 C CA . LEU B 1 207 ? -13.61025 8.99705 10.37711 1.000 83.82345 185 LEU B CA 1
ATOM 4811 C C . LEU B 1 207 ? -12.90879 10.32430 10.13989 1.000 88.94354 185 LEU B C 1
ATOM 4812 O O . LEU B 1 207 ? -13.27971 11.07935 9.23664 1.000 90.76984 185 LEU B O 1
ATOM 4814 N N . ALA B 1 208 ? -11.91008 10.61364 10.96423 1.000 89.87069 186 ALA B N 1
ATOM 4815 C CA . ALA B 1 208 ? -11.08386 11.79785 10.79749 1.000 88.33760 186 ALA B CA 1
ATOM 4816 C C . ALA B 1 208 ? -9.74421 11.40121 10.19472 1.000 90.70140 186 ALA B C 1
ATOM 4817 O O . ALA B 1 208 ? -9.25719 10.28941 10.40522 1.000 93.98881 186 ALA B O 1
ATOM 4819 N N . VAL B 1 209 ? -9.15777 12.31641 9.42490 1.000 90.69731 187 VAL B N 1
ATOM 4820 C CA . VAL B 1 209 ? -7.86824 12.06841 8.79312 1.000 95.21888 187 VAL B CA 1
ATOM 4821 C C . VAL B 1 209 ? -7.26590 13.40749 8.40858 1.000 96.69024 187 VAL B C 1
ATOM 4822 O O . VAL B 1 209 ? -7.98337 14.36936 8.12503 1.000 95.67168 187 VAL B O 1
ATOM 4824 N N . SER B 1 210 ? -5.93773 13.46870 8.41031 1.000 94.94628 188 SER B N 1
ATOM 4825 C CA . SER B 1 210 ? -5.21659 14.65873 7.98372 1.000 91.62853 188 SER B CA 1
ATOM 4826 C C . SER B 1 210 ? -3.83951 14.23208 7.50406 1.000 90.46167 188 SER B C 1
ATOM 4827 O O . SER B 1 210 ? -3.11328 13.54379 8.22742 1.000 90.05937 188 SER B O 1
ATOM 4829 N N . LEU B 1 211 ? -3.49324 14.63280 6.28579 1.000 89.02558 189 LEU B N 1
ATOM 4830 C CA . LEU B 1 211 ? -2.24930 14.21753 5.65381 1.000 88.59395 189 LEU B CA 1
ATOM 4831 C C . LEU B 1 211 ? -1.15619 15.22654 5.97754 1.000 84.34478 189 LEU B C 1
ATOM 4832 O O . LEU B 1 211 ? -1.28609 16.41295 5.65988 1.000 81.98698 189 LEU B O 1
ATOM 4834 N N . ASP B 1 212 ? -0.08370 14.75679 6.61238 1.000 83.08603 190 ASP B N 1
ATOM 4835 C CA . ASP B 1 212 ? 1.09046 15.58968 6.86341 1.000 78.61165 190 ASP B CA 1
ATOM 4836 C C . ASP B 1 212 ? 1.89117 15.68170 5.56581 1.000 77.28534 190 ASP B C 1
ATOM 4837 O O . ASP B 1 212 ? 2.94077 15.06194 5.39220 1.000 74.63028 190 ASP B O 1
ATOM 4839 N N . VAL B 1 213 ? 1.37450 16.48399 4.62782 1.000 78.76110 191 VAL B N 1
ATOM 4840 C CA . VAL B 1 213 ? 1.99614 16.64525 3.31523 1.000 79.71257 191 VAL B CA 1
ATOM 4841 C C . VAL B 1 213 ? 3.19788 17.56482 3.37224 1.000 84.92587 191 VAL B C 1
ATOM 4842 O O . VAL B 1 213 ? 3.87178 17.76407 2.35202 1.000 88.20818 191 VAL B O 1
ATOM 4846 N N . GLY B 1 214 ? 3.49425 18.11938 4.54188 1.000 86.72620 192 GLY B N 1
ATOM 4847 C CA . GLY B 1 214 ? 4.36073 19.26757 4.65680 1.000 84.67668 192 GLY B CA 1
ATOM 4848 C C . GLY B 1 214 ? 3.54606 20.50023 4.99633 1.000 85.54074 192 GLY B C 1
ATOM 4849 O O . GLY B 1 214 ? 2.87931 20.53556 6.03733 1.000 88.03955 192 GLY B O 1
ATOM 4850 N N . THR B 1 215 ? 3.56019 21.49625 4.10944 1.000 83.48150 193 THR B N 1
ATOM 4851 C CA . THR B 1 215 ? 2.92362 22.78937 4.34862 1.000 84.32600 193 THR B CA 1
ATOM 4852 C C . THR B 1 215 ? 3.30158 23.29231 5.73985 1.000 86.06802 193 THR B C 1
ATOM 4853 O O . THR B 1 215 ? 2.46404 23.49207 6.61973 1.000 80.32286 193 THR B O 1
ATOM 4857 N N . ASP B 1 216 ? 4.60456 23.44772 5.93679 1.000 91.44138 194 ASP B N 1
ATOM 4858 C CA . ASP B 1 216 ? 5.17846 23.67378 7.25497 1.000 89.04888 194 ASP B CA 1
ATOM 4859 C C . ASP B 1 216 ? 5.76527 25.07487 7.32677 1.000 87.43851 194 ASP B C 1
ATOM 4860 O O . ASP B 1 216 ? 6.63902 25.42870 6.52755 1.000 84.88107 194 ASP B O 1
ATOM 4862 N N . ASN B 1 217 ? 5.28226 25.86634 8.27849 1.000 83.53450 195 ASN B N 1
ATOM 4863 C CA . ASN B 1 217 ? 5.96975 27.09654 8.63581 1.000 77.83182 195 ASN B CA 1
ATOM 4864 C C . ASN B 1 217 ? 7.30712 26.74396 9.27070 1.000 75.69054 195 ASN B C 1
ATOM 4865 O O . ASN B 1 217 ? 7.37692 25.86016 10.13078 1.000 75.12009 195 ASN B O 1
ATOM 4867 N N . GLU B 1 218 ? 8.37052 27.43378 8.84185 1.000 75.98577 196 GLU B N 1
ATOM 4868 C CA . GLU B 1 218 ? 9.71620 27.11400 9.31428 1.000 75.84840 196 GLU B CA 1
ATOM 4869 C C . GLU B 1 218 ? 9.79787 27.08213 10.83502 1.000 75.38512 196 GLU B C 1
ATOM 4870 O O . GLU B 1 218 ? 10.64886 26.38299 11.39642 1.000 72.62818 196 GLU B O 1
ATOM 4872 N N . GLN B 1 219 ? 8.92359 27.82692 11.51603 1.000 79.61524 197 GLN B N 1
ATOM 4873 C CA . GLN B 1 219 ? 8.83221 27.72935 12.96931 1.000 79.53528 197 GLN B CA 1
ATOM 4874 C C . GLN B 1 219 ? 8.43017 26.32396 13.40068 1.000 76.32067 197 GLN B C 1
ATOM 4875 O O . GLN B 1 219 ? 9.02672 25.74846 14.31811 1.000 76.40018 197 GLN B O 1
ATOM 4881 N N . LEU B 1 220 ? 7.41013 25.75656 12.75106 1.000 75.30686 198 LEU B N 1
ATOM 4882 C CA . LEU B 1 220 ? 6.97642 24.40500 13.09250 1.000 75.18761 198 LEU B CA 1
ATOM 4883 C C . LEU B 1 220 ? 8.05336 23.38017 12.76169 1.000 72.78092 198 LEU B C 1
ATOM 4884 O O . LEU B 1 220 ? 8.28988 22.44600 13.53674 1.000 70.14891 198 LEU B O 1
ATOM 4886 N N . LEU B 1 221 ? 8.71680 23.54256 11.61529 1.000 74.85891 199 LEU B N 1
ATOM 4887 C CA . LEU B 1 221 ? 9.77476 22.61662 11.22553 1.000 72.64060 199 LEU B CA 1
ATOM 4888 C C . LEU B 1 221 ? 10.94998 22.68858 12.19250 1.000 69.80768 199 LEU B C 1
ATOM 4889 O O . LEU B 1 221 ? 11.52542 21.65757 12.56098 1.000 69.65745 199 LEU B O 1
ATOM 4894 N N . ALA B 1 222 ? 11.31981 23.90044 12.61531 1.000 71.43638 200 ALA B N 1
ATOM 4895 C CA . ALA B 1 222 ? 12.46767 24.06994 13.49883 1.000 73.46695 200 ALA B CA 1
ATOM 4896 C C . ALA B 1 222 ? 12.25662 23.42279 14.86024 1.000 75.44564 200 ALA B C 1
ATOM 4897 O O . ALA B 1 222 ? 13.23701 23.15889 15.56546 1.000 73.60729 200 ALA B O 1
ATOM 4899 N N . ASP B 1 223 ? 11.01257 23.16597 15.24464 1.000 75.67529 201 ASP B N 1
ATOM 4900 C CA . ASP B 1 223 ? 10.74560 22.53050 16.52850 1.000 69.22721 201 ASP B CA 1
ATOM 4901 C C . ASP B 1 223 ? 11.28603 21.10483 16.52223 1.000 63.65682 201 ASP B C 1
ATOM 4902 O O . ASP B 1 223 ? 10.97242 20.33244 15.60853 1.000 65.10038 201 ASP B O 1
ATOM 4904 N N . PRO B 1 224 ? 12.09958 20.71961 17.50919 1.000 62.07796 202 PRO B N 1
ATOM 4905 C CA . PRO B 1 224 ? 12.62679 19.34639 17.51822 1.000 66.09598 202 PRO B CA 1
ATOM 4906 C C . PRO B 1 224 ? 11.55312 18.30134 17.75269 1.000 62.74558 202 PRO B C 1
ATOM 4907 O O . PRO B 1 224 ? 11.64158 17.19891 17.19814 1.000 57.44572 202 PRO B O 1
ATOM 4911 N N . PHE B 1 225 ? 10.54214 18.61682 18.55177 1.000 62.12133 203 PHE B N 1
ATOM 4912 C CA . PHE B 1 225 ? 9.46654 17.68473 18.88962 1.000 58.77177 203 PHE B CA 1
ATOM 4913 C C . PHE B 1 225 ? 8.24039 17.92773 18.02053 1.000 61.35055 203 PHE B C 1
ATOM 4914 O O . PHE B 1 225 ? 7.12172 18.06564 18.51411 1.000 64.49237 203 PHE B O 1
ATOM 4922 N N . TYR B 1 226 ? 8.44238 17.98491 16.70339 1.000 59.28719 204 TYR B N 1
ATOM 4923 C CA . TYR B 1 226 ? 7.34223 18.31701 15.80621 1.000 60.77138 204 TYR B CA 1
ATOM 4924 C C . TYR B 1 226 ? 6.40682 17.13318 15.59312 1.000 65.30945 204 TYR B C 1
ATOM 4925 O O . TYR B 1 226 ? 5.18367 17.30941 15.55436 1.000 71.42564 204 TYR B O 1
ATOM 4934 N N . LEU B 1 227 ? 6.96303 15.92890 15.44843 1.000 65.24343 205 LEU B N 1
ATOM 4935 C CA . LEU B 1 227 ? 6.18961 14.70732 15.22156 1.000 66.41093 205 LEU B CA 1
ATOM 4936 C C . LEU B 1 227 ? 5.31870 14.83490 13.96903 1.000 66.39598 205 LEU B C 1
ATOM 4937 O O . LEU B 1 227 ? 4.08854 14.78612 14.02060 1.000 66.12327 205 LEU B O 1
ATOM 4939 N N . GLY B 1 228 ? 5.98831 15.00199 12.83510 1.000 64.77433 206 GLY B N 1
ATOM 4940 C CA . GLY B 1 228 ? 5.30839 15.11261 11.56582 1.000 68.58401 206 GLY B CA 1
ATOM 4941 C C . GLY B 1 228 ? 6.27320 14.91815 10.41781 1.000 74.42122 206 GLY B C 1
ATOM 4942 O O . GLY B 1 228 ? 7.41444 14.49158 10.60583 1.000 74.83914 206 GLY B O 1
ATOM 4943 N N . ASN B 1 229 ? 5.79514 15.23821 9.21634 1.000 77.53957 207 ASN B N 1
ATOM 4944 C CA . ASN B 1 229 ? 6.62386 15.11253 8.02398 1.000 79.55175 207 ASN B CA 1
ATOM 4945 C C . ASN B 1 229 ? 7.81656 16.05660 8.10656 1.000 80.98094 207 ASN B C 1
ATOM 4946 O O . ASN B 1 229 ? 7.65961 17.25967 8.33425 1.000 77.08787 207 ASN B O 1
ATOM 4948 N N . ARG B 1 230 ? 9.01252 15.50509 7.91574 1.000 83.11388 208 ARG B N 1
ATOM 4949 C CA . ARG B 1 230 ? 10.24974 16.25608 8.10146 1.000 83.10979 208 ARG B CA 1
ATOM 4950 C C . ARG B 1 230 ? 10.56260 17.05773 6.84330 1.000 81.80119 208 ARG B C 1
ATOM 4951 O O . ARG B 1 230 ? 10.87725 16.48349 5.79503 1.000 79.96146 208 ARG B O 1
ATOM 4953 N N . HIS B 1 231 ? 10.46889 18.38431 6.95242 1.000 79.82759 209 HIS B N 1
ATOM 4954 C CA . HIS B 1 231 ? 10.95553 19.31703 5.93404 1.000 78.84292 209 HIS B CA 1
ATOM 4955 C C . HIS B 1 231 ? 10.39305 18.99659 4.55164 1.000 81.28586 209 HIS B C 1
ATOM 4956 O O . HIS B 1 231 ? 11.11301 18.96532 3.55134 1.000 86.99400 209 HIS B O 1
ATOM 4958 N N . ALA B 1 232 ? 9.08496 18.76799 4.49374 1.000 82.23622 210 ALA B N 1
ATOM 4959 C CA . ALA B 1 232 ? 8.45803 18.28735 3.26990 1.000 86.19778 210 ALA B CA 1
ATOM 4960 C C . ALA B 1 232 ? 7.32339 19.19894 2.82577 1.000 88.28277 210 ALA B C 1
ATOM 4961 O O . ALA B 1 232 ? 6.32140 18.73915 2.27550 1.000 89.40418 210 ALA B O 1
ATOM 4963 N N . ARG B 1 233 ? 7.45661 20.50910 3.03903 1.000 86.07515 211 ARG B N 1
ATOM 4964 C CA . ARG B 1 233 ? 6.51890 21.46878 2.45301 1.000 84.45792 211 ARG B CA 1
ATOM 4965 C C . ARG B 1 233 ? 6.72411 21.43514 0.94066 1.000 86.74718 211 ARG B C 1
ATOM 4966 O O . ARG B 1 233 ? 7.40164 22.27729 0.34686 1.000 89.47181 211 ARG B O 1
ATOM 4968 N N . ARG B 1 234 ? 6.12042 20.43132 0.30832 1.000 85.54238 212 ARG B N 1
ATOM 4969 C CA . ARG B 1 234 ? 6.44298 20.04795 -1.05799 1.000 84.92195 212 ARG B CA 1
ATOM 4970 C C . ARG B 1 234 ? 5.24721 20.27379 -1.97129 1.000 83.18098 212 ARG B C 1
ATOM 4971 O O . ARG B 1 234 ? 4.11400 19.92315 -1.62603 1.000 82.42396 212 ARG B O 1
ATOM 4979 N N . ARG B 1 235 ? 5.50851 20.85083 -3.14210 1.000 84.04981 213 ARG B N 1
ATOM 4980 C CA . ARG B 1 235 ? 4.45826 21.18669 -4.09347 1.000 88.82904 213 ARG B CA 1
ATOM 4981 C C . ARG B 1 235 ? 4.96775 20.91068 -5.50342 1.000 92.40461 213 ARG B C 1
ATOM 4982 O O . ARG B 1 235 ? 6.02625 20.30532 -5.69955 1.000 93.05097 213 ARG B O 1
ATOM 4990 N N . GLY B 1 236 ? 4.20400 21.37042 -6.49121 1.000 96.02094 214 GLY B N 1
ATOM 4991 C CA . GLY B 1 236 ? 4.50727 21.11413 -7.88399 1.000 101.51078 214 GLY B CA 1
ATOM 4992 C C . GLY B 1 236 ? 3.41593 20.30819 -8.55623 1.000 101.88621 214 GLY B C 1
ATOM 4993 O O . GLY B 1 236 ? 2.29920 20.21536 -8.03766 1.000 98.55869 214 GLY B O 1
ATOM 4994 N N . ARG B 1 237 ? 3.72306 19.71869 -9.71350 1.000 103.50309 215 ARG B N 1
ATOM 4995 C CA . ARG B 1 237 ? 2.74782 18.87732 -10.39654 1.000 103.15227 215 ARG B CA 1
ATOM 4996 C C . ARG B 1 237 ? 2.50312 17.56532 -9.66281 1.000 101.65778 215 ARG B C 1
ATOM 4997 O O . ARG B 1 237 ? 1.44960 16.94901 -9.85547 1.000 100.66972 215 ARG B O 1
ATOM 4999 N N . GLU B 1 238 ? 3.44841 17.13136 -8.82502 1.000 99.62692 216 GLU B N 1
ATOM 5000 C CA . GLU B 1 238 ? 3.29298 15.87523 -8.09816 1.000 99.69600 216 GLU B CA 1
ATOM 5001 C C . GLU B 1 238 ? 2.16444 15.94599 -7.07572 1.000 99.62403 216 GLU B C 1
ATOM 5002 O O . GLU B 1 238 ? 1.58630 14.91186 -6.72038 1.000 99.68781 216 GLU B O 1
ATOM 5008 N N . TYR B 1 239 ? 1.82837 17.15134 -6.61155 1.000 97.96486 217 TYR B N 1
ATOM 5009 C CA . TYR B 1 239 ? 0.90073 17.31000 -5.49442 1.000 93.54681 217 TYR B CA 1
ATOM 5010 C C . TYR B 1 239 ? -0.46243 16.69422 -5.79140 1.000 90.60860 217 TYR B C 1
ATOM 5011 O O . TYR B 1 239 ? -0.94699 15.83686 -5.04371 1.000 89.76574 217 TYR B O 1
ATOM 5020 N N . ASP B 1 240 ? -1.09854 17.12707 -6.88325 1.000 92.59420 218 ASP B N 1
ATOM 5021 C CA . ASP B 1 240 ? -2.51060 16.81800 -7.09452 1.000 92.19228 218 ASP B CA 1
ATOM 5022 C C . ASP B 1 240 ? -2.75494 15.31834 -7.21364 1.000 91.17537 218 ASP B C 1
ATOM 5023 O O . ASP B 1 240 ? -3.69628 14.78969 -6.61141 1.000 89.99887 218 ASP B O 1
ATOM 5028 N N . GLU B 1 241 ? -1.92008 14.61305 -7.98049 1.000 94.47498 219 GLU B N 1
ATOM 5029 C CA . GLU B 1 241 ? -2.14202 13.18234 -8.16788 1.000 94.33104 219 GLU B CA 1
ATOM 5030 C C . GLU B 1 241 ? -1.86634 12.39205 -6.89514 1.000 90.51136 219 GLU B C 1
ATOM 5031 O O . GLU B 1 241 ? -2.44359 11.31615 -6.70219 1.000 87.70399 219 GLU B O 1
ATOM 5037 N N . PHE B 1 242 ? -0.99518 12.89874 -6.02050 1.000 90.77359 220 PHE B N 1
ATOM 5038 C CA . PHE B 1 242 ? -0.84691 12.29355 -4.70125 1.000 87.48623 220 PHE B CA 1
ATOM 5039 C C . PHE B 1 242 ? -2.14431 12.41015 -3.91216 1.000 89.01421 220 PHE B C 1
ATOM 5040 O O . PHE B 1 242 ? -2.59885 11.44334 -3.28948 1.000 90.90600 220 PHE B O 1
ATOM 5042 N N . VAL B 1 243 ? -2.75913 13.59436 -3.93522 1.000 89.89463 221 VAL B N 1
ATOM 5043 C CA . VAL B 1 243 ? -4.08013 13.75995 -3.33961 1.000 87.17144 221 VAL B CA 1
ATOM 5044 C C . VAL B 1 243 ? -5.12631 13.01235 -4.15681 1.000 89.81577 221 VAL B C 1
ATOM 5045 O O . VAL B 1 243 ? -6.05227 12.40743 -3.60194 1.000 88.54752 221 VAL B O 1
ATOM 5049 N N . SER B 1 244 ? -4.99242 13.03381 -5.48680 1.000 90.64816 222 SER B N 1
ATOM 5050 C CA . SER B 1 244 ? -5.94559 12.32753 -6.33745 1.000 92.06960 222 SER B CA 1
ATOM 5051 C C . SER B 1 244 ? -5.87810 10.82381 -6.11036 1.000 94.08653 222 SER B C 1
ATOM 5052 O O . SER B 1 244 ? -6.89854 10.12972 -6.19442 1.000 94.15234 222 SER B O 1
ATOM 5055 N N . ARG B 1 245 ? -4.68247 10.29923 -5.83099 1.000 92.39314 223 ARG B N 1
ATOM 5056 C CA . ARG B 1 245 ? -4.57458 8.89638 -5.44883 1.000 91.49673 223 ARG B CA 1
ATOM 5057 C C . ARG B 1 245 ? -5.39491 8.61155 -4.20018 1.000 92.04380 223 ARG B C 1
ATOM 5058 O O . ARG B 1 245 ? -6.07289 7.58067 -4.11469 1.000 95.13370 223 ARG B O 1
ATOM 5066 N N . TYR B 1 246 ? -5.36306 9.52379 -3.22582 1.000 91.39035 224 TYR B N 1
ATOM 5067 C CA . TYR B 1 246 ? -6.14496 9.30613 -2.01595 1.000 92.74855 224 TYR B CA 1
ATOM 5068 C C . TYR B 1 246 ? -7.63288 9.50589 -2.28062 1.000 95.15864 224 TYR B C 1
ATOM 5069 O O . TYR B 1 246 ? -8.47014 8.80572 -1.70057 1.000 97.25287 224 TYR B O 1
ATOM 5078 N N . ILE B 1 247 ? -7.98840 10.46668 -3.13735 1.000 93.19599 225 ILE B N 1
ATOM 5079 C CA . ILE B 1 247 ? -9.40677 10.73763 -3.34818 1.000 94.52088 225 ILE B CA 1
ATOM 5080 C C . ILE B 1 247 ? -10.05052 9.62422 -4.16379 1.000 96.18789 225 ILE B C 1
ATOM 5081 O O . ILE B 1 247 ? -11.24710 9.35037 -4.01143 1.000 97.22296 225 ILE B O 1
ATOM 5086 N N . GLU B 1 248 ? -9.28147 8.94951 -5.02259 1.000 96.52524 226 GLU B N 1
ATOM 5087 C CA . GLU B 1 248 ? -9.84326 7.83926 -5.77957 1.000 99.95556 226 GLU B CA 1
ATOM 5088 C C . GLU B 1 248 ? -9.80694 6.52730 -5.00920 1.000 96.80541 226 GLU B C 1
ATOM 5089 O O . GLU B 1 248 ? -10.58164 5.62040 -5.33038 1.000 95.81162 226 GLU B O 1
ATOM 5095 N N . THR B 1 249 ? -8.93518 6.39775 -4.01010 1.000 93.61356 227 THR B N 1
ATOM 5096 C CA . THR B 1 249 ? -8.95378 5.22005 -3.15313 1.000 95.87134 227 THR B CA 1
ATOM 5097 C C . THR B 1 249 ? -9.95223 5.35504 -2.01331 1.000 97.70664 227 THR B C 1
ATOM 5098 O O . THR B 1 249 ? -10.10779 4.41501 -1.22810 1.000 103.77391 227 THR B O 1
ATOM 5102 N N . ALA B 1 250 ? -10.61760 6.50292 -1.89806 1.000 94.02573 228 ALA B N 1
ATOM 5103 C CA . ALA B 1 250 ? -11.73486 6.65896 -0.97741 1.000 95.48506 228 ALA B CA 1
ATOM 5104 C C . ALA B 1 250 ? -13.05339 6.30043 -1.65204 1.000 97.92869 228 ALA B C 1
ATOM 5105 O O . ALA B 1 250 ? -13.87871 5.58578 -1.07571 1.000 94.62972 228 ALA B O 1
ATOM 5107 N N . GLN B 1 251 ? -13.25787 6.78511 -2.87872 1.000 101.38264 229 GLN B N 1
ATOM 5108 C CA . GLN B 1 251 ? -14.46481 6.43845 -3.61851 1.000 101.00180 229 GLN B CA 1
ATOM 5109 C C . GLN B 1 251 ? -14.41469 5.00625 -4.12864 1.000 102.79224 229 GLN B C 1
ATOM 5110 O O . GLN B 1 251 ? -15.46411 4.40207 -4.37524 1.000 103.05032 229 GLN B O 1
ATOM 5112 N N . ARG B 1 252 ? -13.21390 4.45386 -4.31599 1.000 102.68927 230 ARG B N 1
ATOM 5113 C CA . ARG B 1 252 ? -13.10850 3.02086 -4.56321 1.000 102.35848 230 ARG B CA 1
ATOM 5114 C C . ARG B 1 252 ? -13.69290 2.23705 -3.39687 1.000 103.73790 230 ARG B C 1
ATOM 5115 O O . ARG B 1 252 ? -14.35341 1.20967 -3.59267 1.000 108.10450 230 ARG B O 1
ATOM 5117 N N . LEU B 1 253 ? -13.47343 2.72202 -2.17384 1.000 98.68250 231 LEU B N 1
ATOM 5118 C CA . LEU B 1 253 ? -14.10971 2.12606 -1.00572 1.000 97.18514 231 LEU B CA 1
ATOM 5119 C C . LEU B 1 253 ? -15.59148 2.47853 -0.95729 1.000 99.33824 231 LEU B C 1
ATOM 5120 O O . LEU B 1 253 ? -16.45254 1.59252 -0.90921 1.000 100.94305 231 LEU B O 1
ATOM 5125 N N . PHE B 1 254 ? -15.91076 3.77436 -0.97949 1.000 100.39394 232 PHE B N 1
ATOM 5126 C CA . PHE B 1 254 ? -17.30546 4.18887 -0.89773 1.000 102.42423 232 PHE B CA 1
ATOM 5127 C C . PHE B 1 254 ? -17.53426 5.58340 -1.47275 1.000 99.32317 232 PHE B C 1
ATOM 5128 O O . PHE B 1 254 ? -17.05756 6.57815 -0.91226 1.000 97.98645 232 PHE B O 1
ATOM 5136 N N . PRO B 1 255 ? -18.24965 5.70014 -2.59402 1.000 99.25242 233 PRO B N 1
ATOM 5137 C CA . PRO B 1 255 ? -18.78481 7.00469 -2.99875 1.000 99.12859 233 PRO B CA 1
ATOM 5138 C C . PRO B 1 255 ? -20.00304 7.42578 -2.19500 1.000 100.00245 233 PRO B C 1
ATOM 5139 O O . PRO B 1 255 ? -20.55567 8.50133 -2.45226 1.000 96.06885 233 PRO B O 1
ATOM 5143 N N . ARG B 1 256 ? -20.43393 6.59793 -1.23904 1.000 103.79846 234 ARG B N 1
ATOM 5144 C CA . ARG B 1 256 ? -21.54695 6.90296 -0.34944 1.000 105.08076 234 ARG B CA 1
ATOM 5145 C C . ARG B 1 256 ? -21.09398 7.57516 0.94032 1.000 104.78909 234 ARG B C 1
ATOM 5146 O O . ARG B 1 256 ? -21.73358 7.39978 1.98652 1.000 100.76735 234 ARG B O 1
ATOM 5154 N N . ALA B 1 257 ? -19.99905 8.33104 0.89609 1.000 104.23491 235 ALA B N 1
ATOM 5155 C CA . ALA B 1 257 ? -19.48488 9.03424 2.06082 1.000 102.12040 235 ALA B CA 1
ATOM 5156 C C . ALA B 1 257 ? -18.95686 10.39302 1.63012 1.000 102.30753 235 ALA B C 1
ATOM 5157 O O . ALA B 1 257 ? -18.25957 10.50422 0.61792 1.000 104.98763 235 ALA B O 1
ATOM 5159 N N . ILE B 1 258 ? -19.29059 11.42140 2.40460 1.000 98.71630 236 ILE B N 1
ATOM 5160 C CA . ILE B 1 258 ? -18.92703 12.79383 2.06635 1.000 97.35027 236 ILE B CA 1
ATOM 5161 C C . ILE B 1 258 ? -17.50671 13.05473 2.55740 1.000 98.93125 236 ILE B C 1
ATOM 5162 O O . ILE B 1 258 ? -17.25299 13.09302 3.76352 1.000 97.10268 236 ILE B O 1
ATOM 5164 N N . LEU B 1 259 ? -16.57605 13.23552 1.61921 1.000 100.87480 237 LEU B N 1
ATOM 5165 C CA . LEU B 1 259 ? -15.20324 13.61830 1.94761 1.000 97.36065 237 LEU B CA 1
ATOM 5166 C C . LEU B 1 259 ? -15.16929 15.13367 2.12764 1.000 96.90065 237 LEU B C 1
ATOM 5167 O O . LEU B 1 259 ? -14.76007 15.89611 1.24852 1.000 96.47883 237 LEU B O 1
ATOM 5169 N N . HIS B 1 260 ? -15.61919 15.57339 3.30139 1.000 96.86433 238 HIS B N 1
ATOM 5170 C CA . HIS B 1 260 ? -15.75556 16.99525 3.61829 1.000 95.09223 238 HIS B CA 1
ATOM 5171 C C . HIS B 1 260 ? -14.51722 17.43432 4.39224 1.000 92.73460 238 HIS B C 1
ATOM 5172 O O . HIS B 1 260 ? -14.45036 17.31252 5.61548 1.000 89.56950 238 HIS B O 1
ATOM 5174 N N . PHE B 1 261 ? -13.53461 17.96280 3.67119 1.000 93.50280 239 PHE B N 1
ATOM 5175 C CA . PHE B 1 261 ? -12.27318 18.38524 4.25930 1.000 95.30320 239 PHE B CA 1
ATOM 5176 C C . PHE B 1 261 ? -12.11681 19.90091 4.16934 1.000 97.36023 239 PHE B C 1
ATOM 5177 O O . PHE B 1 261 ? -12.95283 20.60972 3.60188 1.000 92.16431 239 PHE B O 1
ATOM 5185 N N . GLU B 1 262 ? -11.01716 20.39273 4.73882 1.000 97.60178 240 GLU B N 1
ATOM 5186 C CA . GLU B 1 262 ? -10.72441 21.81984 4.79737 1.000 97.68626 240 GLU B CA 1
ATOM 5187 C C . GLU B 1 262 ? -9.27326 22.04844 4.40381 1.000 102.95665 240 GLU B C 1
ATOM 5188 O O . GLU B 1 262 ? -8.36260 21.51142 5.04201 1.000 99.60955 240 GLU B O 1
ATOM 5194 N N . ASP B 1 263 ? -9.06196 22.84613 3.36057 1.000 104.58724 241 ASP B N 1
ATOM 5195 C CA . ASP B 1 263 ? -7.73744 23.22510 2.88779 1.000 99.43580 241 ASP B CA 1
ATOM 5196 C C . ASP B 1 263 ? -7.73216 24.73510 2.67975 1.000 93.33851 241 ASP B C 1
ATOM 5197 O O . ASP B 1 263 ? -8.72173 25.41396 2.96946 1.000 90.08284 241 ASP B O 1
ATOM 5202 N N . PHE B 1 264 ? -6.62534 25.28448 2.17715 1.000 97.08594 242 PHE B N 1
ATOM 5203 C CA . PHE B 1 264 ? -6.64971 26.70290 1.84527 1.000 97.94783 242 PHE B CA 1
ATOM 5204 C C . PHE B 1 264 ? -7.55172 26.91422 0.63754 1.000 97.17274 242 PHE B C 1
ATOM 5205 O O . PHE B 1 264 ? -7.60739 26.08037 -0.27040 1.000 97.07717 242 PHE B O 1
ATOM 5213 N N . GLY B 1 265 ? -8.27676 28.02628 0.63849 1.000 94.80103 243 GLY B N 1
ATOM 5214 C CA . GLY B 1 265 ? -9.23340 28.29681 -0.40544 1.000 95.18092 243 GLY B CA 1
ATOM 5215 C C . GLY B 1 265 ? -8.58000 28.74987 -1.69397 1.000 92.27528 243 GLY B C 1
ATOM 5216 O O . GLY B 1 265 ? -9.22807 28.85828 -2.73924 1.000 93.64318 243 GLY B O 1
ATOM 5217 N N . PRO B 1 266 ? -7.26823 29.00225 -1.64711 1.000 86.92562 244 PRO B N 1
ATOM 5218 C CA . PRO B 1 266 ? -6.59800 29.64918 -2.78495 1.000 89.86131 244 PRO B CA 1
ATOM 5219 C C . PRO B 1 266 ? -6.63570 28.85157 -4.08108 1.000 91.76741 244 PRO B C 1
ATOM 5220 O O . PRO B 1 266 ? -7.20143 29.31826 -5.07354 1.000 90.79463 244 PRO B O 1
ATOM 5222 N N . ALA B 1 267 ? -6.04601 27.65653 -4.09639 1.000 99.16663 245 ALA B N 1
ATOM 5223 C CA . ALA B 1 267 ? -5.86525 26.94223 -5.35574 1.000 102.16201 245 ALA B CA 1
ATOM 5224 C C . ALA B 1 267 ? -6.44473 25.53195 -5.33657 1.000 100.15867 245 ALA B C 1
ATOM 5225 O O . ALA B 1 267 ? -7.13140 25.13094 -6.28174 1.000 99.52376 245 ALA B O 1
ATOM 5227 N N . ASN B 1 268 ? -6.16549 24.76742 -4.27803 1.000 96.55907 246 ASN B N 1
ATOM 5228 C CA . ASN B 1 268 ? -6.59461 23.37136 -4.24431 1.000 96.57309 246 ASN B CA 1
ATOM 5229 C C . ASN B 1 268 ? -8.11207 23.24397 -4.21738 1.000 98.19393 246 ASN B C 1
ATOM 5230 O O . ASN B 1 268 ? -8.67187 22.36382 -4.88061 1.000 97.82487 246 ASN B O 1
ATOM 5235 N N . ALA B 1 269 ? -8.79087 24.11098 -3.46065 1.000 97.52091 247 ALA B N 1
ATOM 5236 C CA . ALA B 1 269 ? -10.23053 23.97802 -3.25354 1.000 100.94365 247 ALA B CA 1
ATOM 5237 C C . ALA B 1 269 ? -10.98075 23.87874 -4.57716 1.000 101.20106 247 ALA B C 1
ATOM 5238 O O . ALA B 1 269 ? -11.65342 22.87972 -4.85264 1.000 99.28015 247 ALA B O 1
ATOM 5240 N N . ARG B 1 270 ? -10.86404 24.90931 -5.41708 1.000 101.62790 248 ARG B N 1
ATOM 5241 C CA . ARG B 1 270 ? -11.54450 24.88658 -6.70776 1.000 98.37972 248 ARG B CA 1
ATOM 5242 C C . ARG B 1 270 ? -10.97107 23.80812 -7.61887 1.000 96.23560 248 ARG B C 1
ATOM 5243 O O . ARG B 1 270 ? -11.72229 23.11667 -8.31617 1.000 94.68794 248 ARG B O 1
ATOM 5245 N N . LYS B 1 271 ? -9.64418 23.64761 -7.62452 1.000 99.53358 249 LYS B N 1
ATOM 5246 C CA . LYS B 1 271 ? -9.02386 22.63567 -8.47515 1.000 100.71950 249 LYS B CA 1
ATOM 5247 C C . LYS B 1 271 ? -9.49401 21.23563 -8.10117 1.000 99.63412 249 LYS B C 1
ATOM 5248 O O . LYS B 1 271 ? -9.81518 20.42608 -8.97887 1.000 98.89813 249 LYS B O 1
ATOM 5250 N N . ILE B 1 272 ? -9.54304 20.93189 -6.80291 1.000 96.90372 250 ILE B N 1
ATOM 5251 C CA . ILE B 1 272 ? -10.07248 19.64485 -6.36225 1.000 97.31850 250 ILE B CA 1
ATOM 5252 C C . ILE B 1 272 ? -11.56754 19.56465 -6.64457 1.000 101.07874 250 ILE B C 1
ATOM 5253 O O . ILE B 1 272 ? -12.06818 18.54991 -7.14419 1.000 101.27514 250 ILE B O 1
ATOM 5258 N N . LEU B 1 273 ? -12.30135 20.63861 -6.33599 1.000 104.23601 251 LEU B N 1
ATOM 5259 C CA . LEU B 1 273 ? -13.74119 20.64616 -6.57819 1.000 103.29781 251 LEU B CA 1
ATOM 5260 C C . LEU B 1 273 ? -14.05264 20.51232 -8.06304 1.000 103.84326 251 LEU B C 1
ATOM 5261 O O . LEU B 1 273 ? -14.97515 19.78573 -8.44665 1.000 100.06443 251 LEU B O 1
ATOM 5263 N N . ASP B 1 274 ? -13.29812 21.20688 -8.91715 1.000 105.10852 252 ASP B N 1
ATOM 5264 C CA . ASP B 1 274 ? -13.47489 21.01525 -10.35220 1.000 103.62740 252 ASP B CA 1
ATOM 5265 C C . ASP B 1 274 ? -13.07854 19.60803 -10.77643 1.000 102.53396 252 ASP B C 1
ATOM 5266 O O . ASP B 1 274 ? -13.65126 19.06296 -11.72677 1.000 102.62885 252 ASP B O 1
ATOM 5271 N N . THR B 1 275 ? -12.11606 19.00161 -10.07912 1.000 98.88211 253 THR B N 1
ATOM 5272 C CA . THR B 1 275 ? -11.67162 17.66220 -10.44683 1.000 103.81400 253 THR B CA 1
ATOM 5273 C C . THR B 1 275 ? -12.67553 16.60107 -10.01293 1.000 105.26324 253 THR B C 1
ATOM 5274 O O . THR B 1 275 ? -12.90780 15.62759 -10.73893 1.000 108.42325 253 THR B O 1
ATOM 5276 N N . TYR B 1 276 ? -13.28888 16.77213 -8.83862 1.000 103.84925 254 TYR B N 1
ATOM 5277 C CA . TYR B 1 276 ? -14.09299 15.71473 -8.23871 1.000 103.54766 254 TYR B CA 1
ATOM 5278 C C . TYR B 1 276 ? -15.48059 16.17047 -7.79832 1.000 102.85535 254 TYR B C 1
ATOM 5279 O O . TYR B 1 276 ? -16.18468 15.40160 -7.13353 1.000 101.22210 254 TYR B O 1
ATOM 5281 N N . GLY B 1 277 ? -15.89916 17.38838 -8.14635 1.000 102.59796 255 GLY B N 1
ATOM 5282 C CA . GLY B 1 277 ? -17.20250 17.85873 -7.70799 1.000 102.29233 255 GLY B CA 1
ATOM 5283 C C . GLY B 1 277 ? -18.35873 17.21228 -8.44198 1.000 101.58247 255 GLY B C 1
ATOM 5284 O O . GLY B 1 277 ? -19.45530 17.08733 -7.88875 1.000 101.69704 255 GLY B O 1
ATOM 5285 N N . THR B 1 278 ? -18.13732 16.79052 -9.68760 1.000 100.52302 256 THR B N 1
ATOM 5286 C CA . THR B 1 278 ? -19.21605 16.20437 -10.47545 1.000 100.08515 256 THR B CA 1
ATOM 5287 C C . THR B 1 278 ? -19.37470 14.71579 -10.18743 1.000 103.07129 256 THR B C 1
ATOM 5288 O O . THR B 1 278 ? -20.49525 14.22754 -10.00411 1.000 100.36790 256 THR B O 1
ATOM 5292 N N . ASP B 1 279 ? -18.26410 13.98072 -10.13984 1.000 105.84597 257 ASP B N 1
ATOM 5293 C CA . ASP B 1 279 ? -18.31480 12.53107 -10.00781 1.000 104.79664 257 ASP B CA 1
ATOM 5294 C C . ASP B 1 279 ? -18.41109 12.05337 -8.56560 1.000 105.68304 257 ASP B C 1
ATOM 5295 O O . ASP B 1 279 ? -18.81588 10.90803 -8.33671 1.000 107.97047 257 ASP B O 1
ATOM 5297 N N . TYR B 1 280 ? -18.05743 12.88986 -7.59304 1.000 106.30776 258 TYR B N 1
ATOM 5298 C CA . TYR B 1 280 ? -18.02208 12.47894 -6.19834 1.000 103.73669 258 TYR B CA 1
ATOM 5299 C C . TYR B 1 280 ? -18.72940 13.51229 -5.33227 1.000 102.62198 258 TYR B C 1
ATOM 5300 O O . TYR B 1 280 ? -18.95811 14.65176 -5.74580 1.000 103.44951 258 TYR B O 1
ATOM 5309 N N . CYS B 1 281 ? -19.07674 13.09318 -4.11417 1.000 100.77632 259 CYS B N 1
ATOM 5310 C CA . CYS B 1 281 ? -19.75172 13.95795 -3.14710 1.000 99.41470 259 CYS B CA 1
ATOM 5311 C C . CYS B 1 281 ? -18.69940 14.54806 -2.21316 1.000 98.00641 259 CYS B C 1
ATOM 5312 O O . CYS B 1 281 ? -18.48031 14.08186 -1.09489 1.000 95.48488 259 CYS B O 1
ATOM 5314 N N . VAL B 1 282 ? -18.03447 15.59471 -2.69626 1.000 96.58089 260 VAL B N 1
ATOM 5315 C CA . VAL B 1 282 ? -17.01539 16.30001 -1.93242 1.000 94.53801 260 VAL B CA 1
ATOM 5316 C C . VAL B 1 282 ? -17.29284 17.79399 -2.00941 1.000 93.97029 260 VAL B C 1
ATOM 5317 O O . VAL B 1 282 ? -17.78607 18.30375 -3.02088 1.000 94.71188 260 VAL B O 1
ATOM 5321 N N . PHE B 1 283 ? -16.98427 18.49502 -0.92153 1.000 94.22063 261 PHE B N 1
ATOM 5322 C CA . PHE B 1 283 ? -17.12543 19.94399 -0.88058 1.000 94.62470 261 PHE B CA 1
ATOM 5323 C C . PHE B 1 283 ? -16.30362 20.48105 0.28220 1.000 95.85641 261 PHE B C 1
ATOM 5324 O O . PHE B 1 283 ? -15.84873 19.73069 1.14923 1.000 97.20611 261 PHE B O 1
ATOM 5332 N N . ASN B 1 284 ? -16.11539 21.79718 0.28314 1.000 96.60182 262 ASN B N 1
ATOM 5333 C CA . ASN B 1 284 ? -15.46384 22.50238 1.37554 1.000 92.58835 262 ASN B CA 1
ATOM 5334 C C . ASN B 1 284 ? -16.39873 23.59146 1.88120 1.000 90.95517 262 ASN B C 1
ATOM 5335 O O . ASN B 1 284 ? -17.07165 24.26134 1.09184 1.000 90.30440 262 ASN B O 1
ATOM 5340 N N . ASP B 1 285 ? -16.44850 23.75481 3.20388 1.000 91.98601 263 ASP B N 1
ATOM 5341 C CA . ASP B 1 285 ? -17.41209 24.67751 3.79461 1.000 93.06913 263 ASP B CA 1
ATOM 5342 C C . ASP B 1 285 ? -17.03322 26.12878 3.52915 1.000 96.93394 263 ASP B C 1
ATOM 5343 O O . ASP B 1 285 ? -17.90709 26.96654 3.27777 1.000 96.87184 263 ASP B O 1
ATOM 5348 N N . ASP B 1 286 ? -15.73637 26.44414 3.58337 1.000 95.01267 264 ASP B N 1
ATOM 5349 C CA . ASP B 1 286 ? -15.30358 27.83668 3.50606 1.000 91.40564 264 ASP B CA 1
ATOM 5350 C C . ASP B 1 286 ? -15.70642 28.47861 2.18396 1.000 90.90027 264 ASP B C 1
ATOM 5351 O O . ASP B 1 286 ? -16.16959 29.62492 2.15884 1.000 94.16294 264 ASP B O 1
ATOM 5353 N N . MET B 1 287 ? -15.54428 27.75744 1.07599 1.000 91.49572 265 MET B N 1
ATOM 5354 C CA . MET B 1 287 ? -15.86911 28.30990 -0.23285 1.000 94.49159 265 MET B CA 1
ATOM 5355 C C . MET B 1 287 ? -17.31192 28.05505 -0.64600 1.000 95.40396 265 MET B C 1
ATOM 5356 O O . MET B 1 287 ? -17.85778 28.81649 -1.45290 1.000 96.97947 265 MET B O 1
ATOM 5358 N N . GLN B 1 288 ? -17.94540 27.01029 -0.11530 1.000 96.82692 266 GLN B N 1
ATOM 5359 C CA . GLN B 1 288 ? -19.30529 26.64763 -0.49533 1.000 98.55362 266 GLN B CA 1
ATOM 5360 C C . GLN B 1 288 ? -20.32723 26.93302 0.59452 1.000 97.30957 266 GLN B C 1
ATOM 5361 O O . GLN B 1 288 ? -21.37101 27.53258 0.31992 1.000 98.49271 266 GLN B O 1
ATOM 5363 N N . GLY B 1 289 ? -20.05650 26.51715 1.83318 1.000 93.69629 267 GLY B N 1
ATOM 5364 C CA . GLY B 1 289 ? -21.03683 26.68920 2.89121 1.000 95.25128 267 GLY B CA 1
ATOM 5365 C C . GLY B 1 289 ? -21.21341 28.12901 3.32975 1.000 99.49081 267 GLY B C 1
ATOM 5366 O O . GLY B 1 289 ? -22.31548 28.53025 3.71523 1.000 98.85353 267 GLY B O 1
ATOM 5367 N N . THR B 1 290 ? -20.14255 28.92516 3.27675 1.000 99.75049 268 THR B N 1
ATOM 5368 C CA . THR B 1 290 ? -20.21631 30.30396 3.75370 1.000 98.00906 268 THR B CA 1
ATOM 5369 C C . THR B 1 290 ? -21.16780 31.13449 2.90166 1.000 98.86927 268 THR B C 1
ATOM 5370 O O . THR B 1 290 ? -22.04226 31.83195 3.42900 1.000 99.81486 268 THR B O 1
ATOM 5374 N N . GLY B 1 291 ? -21.00915 31.07371 1.57664 1.000 97.30029 269 GLY B N 1
ATOM 5375 C CA . GLY B 1 291 ? -21.87878 31.83694 0.69715 1.000 98.57221 269 GLY B CA 1
ATOM 5376 C C . GLY B 1 291 ? -23.34304 31.47526 0.84238 1.000 102.32567 269 GLY B C 1
ATOM 5377 O O . GLY B 1 291 ? -24.21992 32.30048 0.57162 1.000 105.27805 269 GLY B O 1
ATOM 5378 N N . ALA B 1 292 ? -23.62978 30.24314 1.26815 1.000 100.63299 270 ALA B N 1
ATOM 5379 C CA . ALA B 1 292 ? -25.01034 29.85293 1.53101 1.000 99.16236 270 ALA B CA 1
ATOM 5380 C C . ALA B 1 292 ? -25.59735 30.67140 2.67397 1.000 96.12652 270 ALA B C 1
ATOM 5381 O O . ALA B 1 292 ? -26.68313 31.24880 2.54631 1.000 97.81843 270 ALA B O 1
ATOM 5383 N N . VAL B 1 293 ? -24.88187 30.74212 3.80044 1.000 92.97233 271 VAL B N 1
ATOM 5384 C CA . VAL B 1 293 ? -25.34709 31.53683 4.93407 1.000 96.45721 271 VAL B CA 1
ATOM 5385 C C . VAL B 1 293 ? -25.49946 32.99957 4.54303 1.000 101.69847 271 VAL B C 1
ATOM 5386 O O . VAL B 1 293 ? -26.38187 33.69941 5.05580 1.000 104.61158 271 VAL B O 1
ATOM 5388 N N . VAL B 1 294 ? -24.65071 33.48646 3.63458 1.000 99.42334 272 VAL B N 1
ATOM 5389 C CA . VAL B 1 294 ? -24.79954 34.85069 3.13614 1.000 97.81603 272 VAL B CA 1
ATOM 5390 C C . VAL B 1 294 ? -26.09836 34.98863 2.35341 1.000 100.54290 272 VAL B C 1
ATOM 5391 O O . VAL B 1 294 ? -26.81693 35.98750 2.48339 1.000 101.10412 272 VAL B O 1
ATOM 5393 N N . LEU B 1 295 ? -26.42075 33.98800 1.52911 1.000 103.75141 273 LEU B N 1
ATOM 5394 C CA . LEU B 1 295 ? -27.68726 34.00578 0.80447 1.000 105.50559 273 LEU B CA 1
ATOM 5395 C C . LEU B 1 295 ? -28.86787 33.94930 1.76486 1.000 105.54088 273 LEU B C 1
ATOM 5396 O O . LEU B 1 295 ? -29.91688 34.55234 1.50842 1.000 108.09370 273 LEU B O 1
ATOM 5398 N N . ALA B 1 296 ? -28.71493 33.22836 2.87861 1.000 102.49763 274 ALA B N 1
ATOM 5399 C CA . ALA B 1 296 ? -29.76608 33.20038 3.88955 1.000 102.99634 274 ALA B CA 1
ATOM 5400 C C . ALA B 1 296 ? -29.96156 34.57565 4.51391 1.000 105.65241 274 ALA B C 1
ATOM 5401 O O . ALA B 1 296 ? -31.09090 34.96918 4.82839 1.000 106.83492 274 ALA B O 1
ATOM 5403 N N . ALA B 1 297 ? -28.87070 35.32355 4.69813 1.000 104.28433 275 ALA B N 1
ATOM 5404 C CA . ALA B 1 297 ? -28.98315 36.67393 5.23714 1.000 104.74192 275 ALA B CA 1
ATOM 5405 C C . ALA B 1 297 ? -29.62559 37.62551 4.23700 1.000 103.87747 275 ALA B C 1
ATOM 5406 O O . ALA B 1 297 ? -30.34183 38.55050 4.63676 1.000 105.24379 275 ALA B O 1
ATOM 5408 N N . VAL B 1 298 ? -29.38369 37.41817 2.94127 1.000 102.96864 276 VAL B N 1
ATOM 5409 C CA . VAL B 1 298 ? -29.99151 38.27092 1.92421 1.000 105.32512 276 VAL B CA 1
ATOM 5410 C C . VAL B 1 298 ? -31.50046 38.06390 1.89147 1.000 106.27623 276 VAL B C 1
ATOM 5411 O O . VAL B 1 298 ? -32.27593 39.02716 1.87160 1.000 106.56178 276 VAL B O 1
ATOM 5413 N N . TYR B 1 299 ? -31.93896 36.80240 1.88544 1.000 104.30833 277 TYR B N 1
ATOM 5414 C CA . TYR B 1 299 ? -33.37019 36.51848 1.90204 1.000 104.14841 277 TYR B CA 1
ATOM 5415 C C . TYR B 1 299 ? -34.00603 36.97659 3.20812 1.000 105.86588 277 TYR B C 1
ATOM 5416 O O . TYR B 1 299 ? -35.15848 37.42527 3.22272 1.000 107.91005 277 TYR B O 1
ATOM 5418 N N . SER B 1 300 ? -33.26895 36.87116 4.31737 1.000 106.26387 278 SER B N 1
ATOM 5419 C CA . SER B 1 300 ? -33.78250 37.35648 5.59371 1.000 107.52734 278 SER B CA 1
ATOM 5420 C C . SER B 1 300 ? -33.99009 38.86442 5.57317 1.000 109.86804 278 SER B C 1
ATOM 5421 O O . SER B 1 300 ? -34.89217 39.37645 6.24617 1.000 113.01109 278 SER B O 1
ATOM 5423 N N . GLY B 1 301 ? -33.17241 39.58759 4.81212 1.000 108.81387 279 GLY B N 1
ATOM 5424 C CA . GLY B 1 301 ? -33.33625 41.01970 4.66994 1.000 108.26282 279 GLY B CA 1
ATOM 5425 C C . GLY B 1 301 ? -34.41818 41.37902 3.67348 1.000 107.52664 279 GLY B C 1
ATOM 5426 O O . GLY B 1 301 ? -35.16793 42.33738 3.88091 1.000 106.07010 279 GLY B O 1
ATOM 5427 N N . LEU B 1 302 ? -34.51101 40.61190 2.58397 1.000 106.94851 280 LEU B N 1
ATOM 5428 C CA . LEU B 1 302 ? -35.54775 40.85300 1.58744 1.000 105.18802 280 LEU B CA 1
ATOM 5429 C C . LEU B 1 302 ? -36.94545 40.57740 2.12567 1.000 103.10341 280 LEU B C 1
ATOM 5430 O O . LEU B 1 302 ? -37.91675 41.13318 1.60190 1.000 101.23078 280 LEU B O 1
ATOM 5432 N N . LYS B 1 303 ? -37.06802 39.73546 3.15452 1.000 103.45264 281 LYS B N 1
ATOM 5433 C CA . LYS B 1 303 ? -38.37829 39.45074 3.73084 1.000 100.35317 281 LYS B CA 1
ATOM 5434 C C . LYS B 1 303 ? -38.99270 40.70546 4.33826 1.000 101.06852 281 LYS B C 1
ATOM 5435 O O . LYS B 1 303 ? -40.16705 41.01226 4.10391 1.000 106.86969 281 LYS B O 1
ATOM 5437 N N . VAL B 1 304 ? -38.21093 41.44602 5.12493 1.000 98.31574 282 VAL B N 1
ATOM 5438 C CA . VAL B 1 304 ? -38.72169 42.68344 5.70376 1.000 100.84552 282 VAL B CA 1
ATOM 5439 C C . VAL B 1 304 ? -38.66818 43.82358 4.69290 1.000 104.90509 282 VAL B C 1
ATOM 5440 O O . VAL B 1 304 ? -39.53074 44.70958 4.70729 1.000 102.36530 282 VAL B O 1
ATOM 5444 N N . THR B 1 305 ? -37.67359 43.82336 3.80182 1.000 108.26896 283 THR B N 1
ATOM 5445 C CA . THR B 1 305 ? -37.54818 44.91200 2.83768 1.000 106.57043 283 THR B CA 1
ATOM 5446 C C . THR B 1 305 ? -38.60667 44.81441 1.74652 1.000 105.29709 283 THR B C 1
ATOM 5447 O O . THR B 1 305 ? -39.12401 45.83748 1.28337 1.000 105.11568 283 THR B O 1
ATOM 5449 N N . GLY B 1 306 ? -38.94309 43.59822 1.32391 1.000 103.57877 284 GLY B N 1
ATOM 5450 C CA . GLY B 1 306 ? -39.88238 43.43205 0.23455 1.000 102.11845 284 GLY B CA 1
ATOM 5451 C C . GLY B 1 306 ? -39.32024 43.72126 -1.13687 1.000 102.36249 284 GLY B C 1
ATOM 5452 O O . GLY B 1 306 ? -40.08779 43.80248 -2.10042 1.000 103.03988 284 GLY B O 1
ATOM 5453 N N . ILE B 1 307 ? -38.00706 43.88256 -1.25462 1.000 102.39832 285 ILE B N 1
ATOM 5454 C CA . ILE B 1 307 ? -37.34899 44.14324 -2.53611 1.000 105.13023 285 ILE B CA 1
ATOM 5455 C C . ILE B 1 307 ? -36.68546 42.86494 -2.98266 1.000 106.19289 285 ILE B C 1
ATOM 5456 O O . ILE B 1 307 ? -35.71581 42.40705 -2.33936 1.000 107.47413 285 ILE B O 1
ATOM 5458 N N . PRO B 1 308 ? -37.13084 42.22110 -4.06576 1.000 106.64639 286 PRO B N 1
ATOM 5459 C CA . PRO B 1 308 ? -36.50724 40.98308 -4.52060 1.000 108.10109 286 PRO B CA 1
ATOM 5460 C C . PRO B 1 308 ? -35.16743 41.25272 -5.18967 1.000 116.41486 286 PRO B C 1
ATOM 5461 O O . PRO B 1 308 ? -34.80707 42.38909 -5.50248 1.000 118.88710 286 PRO B O 1
ATOM 5465 N N . LEU B 1 309 ? -34.42415 40.16627 -5.41605 1.000 120.38224 287 LEU B N 1
ATOM 5466 C CA . LEU B 1 309 ? -33.08105 40.27596 -5.97481 1.000 125.03027 287 LEU B CA 1
ATOM 5467 C C . LEU B 1 309 ? -33.07730 40.80895 -7.40222 1.000 126.32680 287 LEU B C 1
ATOM 5468 O O . LEU B 1 309 ? -32.02320 41.23623 -7.88429 1.000 124.55350 287 LEU B O 1
ATOM 5470 N N . ARG B 1 310 ? -34.22174 40.78979 -8.08931 1.000 126.18433 288 ARG B N 1
ATOM 5471 C CA . ARG B 1 310 ? -34.27647 41.31785 -9.44924 1.000 127.13914 288 ARG B CA 1
ATOM 5472 C C . ARG B 1 310 ? -34.00181 42.81658 -9.46345 1.000 124.15259 288 ARG B C 1
ATOM 5473 O O . ARG B 1 310 ? -33.17156 43.30178 -10.24085 1.000 125.02122 288 ARG B O 1
ATOM 5475 N N . ASP B 1 311 ? -34.69185 43.56629 -8.60760 1.000 122.25657 289 ASP B N 1
ATOM 5476 C CA . ASP B 1 311 ? -34.45959 44.99489 -8.45510 1.000 126.83810 289 ASP B CA 1
ATOM 5477 C C . ASP B 1 311 ? -33.43283 45.30718 -7.37442 1.000 128.54887 289 ASP B C 1
ATOM 5478 O O . ASP B 1 311 ? -33.22303 46.48216 -7.05539 1.000 128.08852 289 ASP B O 1
ATOM 5480 N N . GLN B 1 312 ? -32.79528 44.28779 -6.80545 1.000 127.35479 290 GLN B N 1
ATOM 5481 C CA . GLN B 1 312 ? -31.77687 44.45995 -5.77771 1.000 125.85402 290 GLN B CA 1
ATOM 5482 C C . GLN B 1 312 ? -30.41404 44.15270 -6.38008 1.000 125.04880 290 GLN B C 1
ATOM 5483 O O . GLN B 1 312 ? -30.18145 43.03953 -6.86301 1.000 123.50249 290 GLN B O 1
ATOM 5485 N N . THR B 1 313 ? -29.51978 45.13306 -6.35025 1.000 123.01164 291 THR B N 1
ATOM 5486 C CA . THR B 1 313 ? -28.17406 44.96774 -6.87111 1.000 119.73465 291 THR B CA 1
ATOM 5487 C C . THR B 1 313 ? -27.17453 44.90069 -5.72501 1.000 118.86486 291 THR B C 1
ATOM 5488 O O . THR B 1 313 ? -27.38041 45.49202 -4.66079 1.000 116.81507 291 THR B O 1
ATOM 5490 N N . ILE B 1 314 ? -26.08236 44.17591 -5.95788 1.000 117.55449 292 ILE B N 1
ATOM 5491 C CA . ILE B 1 314 ? -25.13235 43.85234 -4.90586 1.000 110.25647 292 ILE B CA 1
ATOM 5492 C C . ILE B 1 314 ? -23.75665 44.40199 -5.25690 1.000 105.34537 292 ILE B C 1
ATOM 5493 O O . ILE B 1 314 ? -23.44123 44.68717 -6.41415 1.000 104.87168 292 ILE B O 1
ATOM 5495 N N . VAL B 1 315 ? -22.93891 44.55668 -4.22101 1.000 101.31762 293 VAL B N 1
ATOM 5496 C CA . VAL B 1 315 ? -21.53841 44.93346 -4.34034 1.000 100.82225 293 VAL B CA 1
ATOM 5497 C C . VAL B 1 315 ? -20.71653 43.81211 -3.72203 1.000 100.46239 293 VAL B C 1
ATOM 5498 O O . VAL B 1 315 ? -21.18640 43.11123 -2.82280 1.000 99.29063 293 VAL B O 1
ATOM 5502 N N . VAL B 1 316 ? -19.50547 43.60531 -4.23668 1.000 103.75012 294 VAL B N 1
ATOM 5503 C CA . VAL B 1 316 ? -18.62287 42.58715 -3.67191 1.000 102.11697 294 VAL B CA 1
ATOM 5504 C C . VAL B 1 316 ? -17.25333 43.19878 -3.39655 1.000 102.26178 294 VAL B C 1
ATOM 5505 O O . VAL B 1 316 ? -16.31852 43.06549 -4.19489 1.000 100.64784 294 VAL B O 1
ATOM 5509 N N . PHE B 1 317 ? -17.13024 43.87127 -2.25435 1.000 100.74514 295 PHE B N 1
ATOM 5510 C CA . PHE B 1 317 ? -15.88752 44.54395 -1.90174 1.000 102.19753 295 PHE B CA 1
ATOM 5511 C C . PHE B 1 317 ? -14.78141 43.52645 -1.65321 1.000 101.85799 295 PHE B C 1
ATOM 5512 O O . PHE B 1 317 ? -14.98288 42.52955 -0.95267 1.000 100.78773 295 PHE B O 1
ATOM 5514 N N . GLY B 1 318 ? -13.61051 43.78199 -2.23010 1.000 104.65933 296 GLY B N 1
ATOM 5515 C CA . GLY B 1 318 ? -12.47753 42.89394 -2.06939 1.000 105.79859 296 GLY B CA 1
ATOM 5516 C C . GLY B 1 318 ? -12.27198 41.97158 -3.25218 1.000 106.21114 296 GLY B C 1
ATOM 5517 O O . GLY B 1 318 ? -11.13225 41.71594 -3.65370 1.000 109.94417 296 GLY B O 1
ATOM 5518 N N . ALA B 1 319 ? -13.37349 41.47098 -3.81639 1.000 103.38345 297 ALA B N 1
ATOM 5519 C CA . ALA B 1 319 ? -13.33435 40.53618 -4.94220 1.000 108.97314 297 ALA B CA 1
ATOM 5520 C C . ALA B 1 319 ? -12.45482 39.32936 -4.62443 1.000 114.24271 297 ALA B C 1
ATOM 5521 O O . ALA B 1 319 ? -11.68358 38.85450 -5.46098 1.000 112.23083 297 ALA B O 1
ATOM 5523 N N . GLY B 1 320 ? -12.57072 38.83204 -3.39662 1.000 117.37882 298 GLY B N 1
ATOM 5524 C CA . GLY B 1 320 ? -11.77426 37.70203 -2.96898 1.000 119.54277 298 GLY B CA 1
ATOM 5525 C C . GLY B 1 320 ? -12.24255 36.39741 -3.58392 1.000 120.58811 298 GLY B C 1
ATOM 5526 O O . GLY B 1 320 ? -13.26616 36.31750 -4.26241 1.000 119.90672 298 GLY B O 1
ATOM 5527 N N . THR B 1 321 ? -11.45886 35.34570 -3.33273 1.000 119.45333 299 THR B N 1
ATOM 5528 C CA . THR B 1 321 ? -11.78587 34.02835 -3.87184 1.000 117.09754 299 THR B CA 1
ATOM 5529 C C . THR B 1 321 ? -13.15766 33.56725 -3.39472 1.000 121.60137 299 THR B C 1
ATOM 5530 O O . THR B 1 321 ? -13.96576 33.06224 -4.18258 1.000 123.66012 299 THR B O 1
ATOM 5534 N N . ALA B 1 322 ? -13.43926 33.73554 -2.10183 1.000 122.60638 300 ALA B N 1
ATOM 5535 C CA . ALA B 1 322 ? -14.78404 33.48189 -1.60153 1.000 123.71932 300 ALA B CA 1
ATOM 5536 C C . ALA B 1 322 ? -15.73163 34.62634 -1.93451 1.000 123.77611 300 ALA B C 1
ATOM 5537 O O . ALA B 1 322 ? -16.92474 34.39324 -2.15911 1.000 126.03538 300 ALA B O 1
ATOM 5539 N N . GLY B 1 323 ? -15.22255 35.85606 -1.97726 1.000 116.74655 301 GLY B N 1
ATOM 5540 C CA . GLY B 1 323 ? -16.03211 37.00888 -2.31841 1.000 115.72832 301 GLY B CA 1
ATOM 5541 C C . GLY B 1 323 ? -16.45380 37.02785 -3.77277 1.000 115.51795 301 GLY B C 1
ATOM 5542 O O . GLY B 1 323 ? -17.65022 37.04423 -4.07610 1.000 115.64365 301 GLY B O 1
ATOM 5543 N N . MET B 1 324 ? -15.47863 37.03170 -4.68596 1.000 114.57629 302 MET B N 1
ATOM 5544 C CA . MET B 1 324 ? -15.80665 36.97821 -6.10690 1.000 116.96346 302 MET B CA 1
ATOM 5545 C C . MET B 1 324 ? -16.40099 35.63041 -6.49050 1.000 120.77711 302 MET B C 1
ATOM 5546 O O . MET B 1 324 ? -17.15650 35.54322 -7.46426 1.000 124.93872 302 MET B O 1
ATOM 5548 N N . GLY B 1 325 ? -16.06921 34.57180 -5.74882 1.000 120.46459 303 GLY B N 1
ATOM 5549 C CA . GLY B 1 325 ? -16.73680 33.30033 -5.96061 1.000 121.93769 303 GLY B CA 1
ATOM 5550 C C . GLY B 1 325 ? -18.21747 33.36494 -5.64872 1.000 121.49481 303 GLY B C 1
ATOM 5551 O O . GLY B 1 325 ? -19.01505 32.63365 -6.24190 1.000 119.50383 303 GLY B O 1
ATOM 5552 N N . ILE B 1 326 ? -18.60756 34.24490 -4.72231 1.000 121.36131 304 ILE B N 1
ATOM 5553 C CA . ILE B 1 326 ? -20.01706 34.44818 -4.41148 1.000 120.36038 304 ILE B CA 1
ATOM 5554 C C . ILE B 1 326 ? -20.76877 35.14398 -5.53348 1.000 120.13663 304 ILE B C 1
ATOM 5555 O O . ILE B 1 326 ? -22.00451 35.17917 -5.50682 1.000 118.03988 304 ILE B O 1
ATOM 5557 N N . ALA B 1 327 ? -20.05810 35.71003 -6.51360 1.000 118.65615 305 ALA B N 1
ATOM 5558 C CA . ALA B 1 327 ? -20.73452 36.26473 -7.68116 1.000 117.32191 305 ALA B CA 1
ATOM 5559 C C . ALA B 1 327 ? -21.47976 35.17728 -8.44138 1.000 119.85219 305 ALA B C 1
ATOM 5560 O O . ALA B 1 327 ? -22.60857 35.39009 -8.89736 1.000 118.00599 305 ALA B O 1
ATOM 5562 N N . ASP B 1 328 ? -20.86486 34.00058 -8.58393 1.000 121.04344 306 ASP B N 1
ATOM 5563 C CA . ASP B 1 328 ? -21.58323 32.86084 -9.14047 1.000 116.08963 306 ASP B CA 1
ATOM 5564 C C . ASP B 1 328 ? -22.68091 32.38644 -8.19834 1.000 114.88328 306 ASP B C 1
ATOM 5565 O O . ASP B 1 328 ? -23.69370 31.84350 -8.65139 1.000 112.77691 306 ASP B O 1
ATOM 5567 N N . GLN B 1 329 ? -22.50279 32.58508 -6.89121 1.000 115.10952 307 GLN B N 1
ATOM 5568 C CA . GLN B 1 329 ? -23.53869 32.20304 -5.93798 1.000 116.08166 307 GLN B CA 1
ATOM 5569 C C . GLN B 1 329 ? -24.74603 33.12629 -6.04344 1.000 117.46855 307 GLN B C 1
ATOM 5570 O O . GLN B 1 329 ? -25.88682 32.66216 -6.14763 1.000 118.29504 307 GLN B O 1
ATOM 5572 N N . ILE B 1 330 ? -24.51222 34.44066 -6.02544 1.000 116.45580 308 ILE B N 1
ATOM 5573 C CA . ILE B 1 330 ? -25.61618 35.39415 -6.08459 1.000 116.09645 308 ILE B CA 1
ATOM 5574 C C . ILE B 1 330 ? -26.28978 35.35510 -7.45097 1.000 117.51785 308 ILE B C 1
ATOM 5575 O O . ILE B 1 330 ? -27.51370 35.49907 -7.55785 1.000 117.39514 308 ILE B O 1
ATOM 5577 N N . ARG B 1 331 ? -25.50701 35.16308 -8.51542 1.000 119.69001 309 ARG B N 1
ATOM 5578 C CA . ARG B 1 331 ? -26.08029 35.09590 -9.85658 1.000 120.49896 309 ARG B CA 1
ATOM 5579 C C . ARG B 1 331 ? -26.98053 33.87710 -10.00850 1.000 121.37797 309 ARG B C 1
ATOM 5580 O O . ARG B 1 331 ? -28.14925 33.99940 -10.39399 1.000 123.15433 309 ARG B O 1
ATOM 5582 N N . ASP B 1 332 ? -26.44932 32.68803 -9.71350 1.000 119.07496 310 ASP B N 1
ATOM 5583 C CA . ASP B 1 332 ? -27.24899 31.47303 -9.80550 1.000 116.42542 310 ASP B CA 1
ATOM 5584 C C . ASP B 1 332 ? -28.38694 31.45510 -8.79414 1.000 119.84422 310 ASP B C 1
ATOM 5585 O O . ASP B 1 332 ? -29.38346 30.75791 -9.01326 1.000 122.34634 310 ASP B O 1
ATOM 5590 N N . ALA B 1 333 ? -28.26498 32.20134 -7.69332 1.000 119.71597 311 ALA B N 1
ATOM 5591 C CA . ALA B 1 333 ? -29.40457 32.37096 -6.79832 1.000 119.57452 311 ALA B CA 1
ATOM 5592 C C . ALA B 1 333 ? -30.45714 33.27173 -7.42832 1.000 121.57671 311 ALA B C 1
ATOM 5593 O O . ALA B 1 333 ? -31.66104 33.03495 -7.27411 1.000 123.65863 311 ALA B O 1
ATOM 5595 N N . MET B 1 334 ? -30.02116 34.30865 -8.14560 1.000 122.28620 312 MET B N 1
ATOM 5596 C CA . MET B 1 334 ? -30.94709 35.15775 -8.88055 1.000 125.09553 312 MET B CA 1
ATOM 5597 C C . MET B 1 334 ? -31.56472 34.44964 -10.07756 1.000 127.32834 312 MET B C 1
ATOM 5598 O O . MET B 1 334 ? -32.55600 34.94447 -10.61692 1.000 127.08660 312 MET B O 1
ATOM 5600 N N . VAL B 1 335 ? -31.01242 33.30972 -10.50148 1.000 126.38243 313 VAL B N 1
ATOM 5601 C CA . VAL B 1 335 ? -31.58480 32.57664 -11.62827 1.000 124.94170 313 VAL B CA 1
ATOM 5602 C C . VAL B 1 335 ? -33.02412 32.16998 -11.33403 1.000 127.97067 313 VAL B C 1
ATOM 5603 O O . VAL B 1 335 ? -33.85853 32.09939 -12.24611 1.000 131.31660 313 VAL B O 1
ATOM 5607 N N . ALA B 1 336 ? -33.34886 31.92816 -10.06168 1.000 127.03339 314 ALA B N 1
ATOM 5608 C CA . ALA B 1 336 ? -34.72271 31.59765 -9.69533 1.000 127.23541 314 ALA B CA 1
ATOM 5609 C C . ALA B 1 336 ? -35.66649 32.75810 -9.99274 1.000 128.19438 314 ALA B C 1
ATOM 5610 O O . ALA B 1 336 ? -36.74708 32.56468 -10.56181 1.000 125.10181 314 ALA B O 1
ATOM 5612 N N . ASP B 1 337 ? -35.26995 33.98523 -9.61389 1.000 129.31142 315 ASP B N 1
ATOM 5613 C CA . ASP B 1 337 ? -36.07255 35.19088 -9.85327 1.000 131.92401 315 ASP B CA 1
ATOM 5614 C C . ASP B 1 337 ? -35.12974 36.28302 -10.36965 1.000 131.73283 315 ASP B C 1
ATOM 5615 O O . ASP B 1 337 ? -34.75015 37.20667 -9.64564 1.000 131.19110 315 ASP B O 1
ATOM 5620 N N . GLY B 1 338 ? -34.74743 36.16350 -11.63506 1.000 129.87006 316 GLY B N 1
ATOM 5621 C CA . GLY B 1 338 ? -33.83702 37.11064 -12.24698 1.000 133.85141 316 GLY B CA 1
ATOM 5622 C C . GLY B 1 338 ? -33.43594 36.63689 -13.62682 1.000 132.76371 316 GLY B C 1
ATOM 5623 O O . GLY B 1 338 ? -33.84896 35.56912 -14.09047 1.000 130.44083 316 GLY B O 1
ATOM 5624 N N . ALA B 1 339 ? -32.60227 37.44836 -14.27167 1.000 130.50910 317 ALA B N 1
ATOM 5625 C CA . ALA B 1 339 ? -32.29788 37.28251 -15.68308 1.000 126.97457 317 ALA B CA 1
ATOM 5626 C C . ALA B 1 339 ? -31.01232 36.47546 -15.88476 1.000 126.78930 317 ALA B C 1
ATOM 5627 O O . ALA B 1 339 ? -30.48892 35.84424 -14.96023 1.000 126.67529 317 ALA B O 1
ATOM 5629 N N . THR B 1 340 ? -30.49024 36.51347 -17.10856 1.000 128.60235 318 THR B N 1
ATOM 5630 C CA . THR B 1 340 ? -29.46023 35.58727 -17.56622 1.000 127.81893 318 THR B CA 1
ATOM 5631 C C . THR B 1 340 ? -28.11040 35.89383 -16.91339 1.000 127.77123 318 THR B C 1
ATOM 5632 O O . THR B 1 340 ? -27.98598 36.74012 -16.02279 1.000 127.37807 318 THR B O 1
ATOM 5636 N N . LEU B 1 341 ? -27.07386 35.18452 -17.37665 1.000 126.59721 319 LEU B N 1
ATOM 5637 C CA . LEU B 1 341 ? -25.73306 35.34458 -16.81985 1.000 125.52660 319 LEU B CA 1
ATOM 5638 C C . LEU B 1 341 ? -25.22185 36.76865 -16.99414 1.000 124.03058 319 LEU B C 1
ATOM 5639 O O . LEU B 1 341 ? -24.53705 37.30239 -16.11278 1.000 123.19728 319 LEU B O 1
ATOM 5644 N N . GLU B 1 342 ? -25.53409 37.39700 -18.13036 1.000 122.56114 320 GLU B N 1
ATOM 5645 C CA . GLU B 1 342 ? -25.08220 38.76118 -18.37394 1.000 126.61491 320 GLU B CA 1
ATOM 5646 C C . GLU B 1 342 ? -25.71501 39.76270 -17.41662 1.000 131.16589 320 GLU B C 1
ATOM 5647 O O . GLU B 1 342 ? -25.13223 40.82576 -17.17860 1.000 134.37152 320 GLU B O 1
ATOM 5649 N N . GLN B 1 343 ? -26.88569 39.44627 -16.85791 1.000 127.87751 321 GLN B N 1
ATOM 5650 C CA . GLN B 1 343 ? -27.56309 40.38841 -15.97384 1.000 126.59050 321 GLN B CA 1
ATOM 5651 C C . GLN B 1 343 ? -26.85452 40.52251 -14.63349 1.000 125.77773 321 GLN B C 1
ATOM 5652 O O . GLN B 1 343 ? -26.96373 41.56672 -13.98147 1.000 123.84862 321 GLN B O 1
ATOM 5654 N N . ALA B 1 344 ? -26.13415 39.48398 -14.20415 1.000 127.24675 322 ALA B N 1
ATOM 5655 C CA . ALA B 1 344 ? -25.47957 39.52728 -12.90069 1.000 126.57062 322 ALA B CA 1
ATOM 5656 C C . ALA B 1 344 ? -24.40338 40.60340 -12.85353 1.000 123.59619 322 ALA B C 1
ATOM 5657 O O . ALA B 1 344 ? -24.28678 41.33051 -11.86044 1.000 123.46539 322 ALA B O 1
ATOM 5659 N N . VAL B 1 345 ? -23.60739 40.72127 -13.91957 1.000 124.20193 323 VAL B N 1
ATOM 5660 C CA . VAL B 1 345 ? -22.54227 41.71986 -13.94834 1.000 127.76692 323 VAL B CA 1
ATOM 5661 C C . VAL B 1 345 ? -23.11633 43.12761 -13.88162 1.000 128.70081 323 VAL B C 1
ATOM 5662 O O . VAL B 1 345 ? -22.46936 44.04733 -13.36585 1.000 125.05559 323 VAL B O 1
ATOM 5664 N N . SER B 1 346 ? -24.32990 43.32451 -14.39973 1.000 129.53487 324 SER B N 1
ATOM 5665 C CA . SER B 1 346 ? -24.98435 44.62138 -14.28007 1.000 129.08114 324 SER B CA 1
ATOM 5666 C C . SER B 1 346 ? -25.60267 44.81699 -12.90249 1.000 126.59827 324 SER B C 1
ATOM 5667 O O . SER B 1 346 ? -25.71948 45.95573 -12.43590 1.000 122.41217 324 SER B O 1
ATOM 5669 N N . GLN B 1 347 ? -25.99767 43.72948 -12.24202 1.000 127.06329 325 GLN B N 1
ATOM 5670 C CA . GLN B 1 347 ? -26.56823 43.79510 -10.90431 1.000 126.29888 325 GLN B CA 1
ATOM 5671 C C . GLN B 1 347 ? -25.53558 43.58879 -9.80384 1.000 123.27902 325 GLN B C 1
ATOM 5672 O O . GLN B 1 347 ? -25.86872 43.74979 -8.62620 1.000 119.78188 325 GLN B O 1
ATOM 5674 N N . ILE B 1 348 ? -24.30231 43.23210 -10.14859 1.000 124.88388 326 ILE B N 1
ATOM 5675 C CA . ILE B 1 348 ? -23.23497 43.07900 -9.16950 1.000 119.86418 326 ILE B CA 1
ATOM 5676 C C . ILE B 1 348 ? -22.13936 44.08479 -9.48781 1.000 113.41069 326 ILE B C 1
ATOM 5677 O O . ILE B 1 348 ? -21.93059 44.45977 -10.64593 1.000 115.83965 326 ILE B O 1
ATOM 5679 N N . TRP B 1 349 ? -21.43852 44.52339 -8.44885 1.000 107.36423 327 TRP B N 1
ATOM 5680 C CA . TRP B 1 349 ? -20.37783 45.52057 -8.58400 1.000 110.66239 327 TRP B CA 1
ATOM 5681 C C . TRP B 1 349 ? -19.14995 45.07615 -7.80201 1.000 109.09997 327 TRP B C 1
ATOM 5682 O O . TRP B 1 349 ? -19.16652 45.11700 -6.55466 1.000 106.67326 327 TRP B O 1
ATOM 5684 N N . PRO B 1 350 ? -18.09054 44.62389 -8.46629 1.000 111.54770 328 PRO B N 1
ATOM 5685 C CA . PRO B 1 350 ? -16.83286 44.34676 -7.76638 1.000 111.76937 328 PRO B CA 1
ATOM 5686 C C . PRO B 1 350 ? -15.97224 45.58945 -7.60508 1.000 114.03765 328 PRO B C 1
ATOM 5687 O O . PRO B 1 350 ? -15.97597 46.50067 -8.43476 1.000 112.91089 328 PRO B O 1
ATOM 5691 N N . ILE B 1 351 ? -15.21444 45.60854 -6.50767 1.000 112.52973 329 ILE B N 1
ATOM 5692 C CA . ILE B 1 351 ? -14.33554 46.73341 -6.20474 1.000 109.48872 329 ILE B CA 1
ATOM 5693 C C . ILE B 1 351 ? -13.25098 46.31551 -5.22022 1.000 111.37974 329 ILE B C 1
ATOM 5694 O O . ILE B 1 351 ? -13.31353 45.23123 -4.62849 1.000 110.57219 329 ILE B O 1
ATOM 5696 N N . ASP B 1 352 ? -12.23935 47.17193 -5.06588 1.000 115.32651 330 ASP B N 1
ATOM 5697 C CA . ASP B 1 352 ? -11.23206 47.13625 -4.00721 1.000 116.20788 330 ASP B CA 1
ATOM 5698 C C . ASP B 1 352 ? -10.18046 46.04543 -4.17576 1.000 117.22354 330 ASP B C 1
ATOM 5699 O O . ASP B 1 352 ? -9.38646 45.82479 -3.25234 1.000 119.42258 330 ASP B O 1
ATOM 5701 N N . ARG B 1 353 ? -10.12713 45.36337 -5.31865 1.000 116.52611 331 ARG B N 1
ATOM 5702 C CA . ARG B 1 353 ? -9.06386 44.37387 -5.46283 1.000 118.02309 331 ARG B CA 1
ATOM 5703 C C . ARG B 1 353 ? -7.77661 45.04617 -5.94100 1.000 121.87957 331 ARG B C 1
ATOM 5704 O O . ARG B 1 353 ? -6.71856 44.82426 -5.33816 1.000 122.15816 331 ARG B O 1
ATOM 5712 N N . PRO B 1 354 ? -7.80063 45.87390 -7.00998 1.000 123.29758 332 PRO B N 1
ATOM 5713 C CA . PRO B 1 354 ? -6.59000 46.62526 -7.35668 1.000 123.49028 332 PRO B CA 1
ATOM 5714 C C . PRO B 1 354 ? -6.68292 48.07647 -6.91856 1.000 126.56639 332 PRO B C 1
ATOM 5715 O O . PRO B 1 354 ? -5.92168 48.92850 -7.38790 1.000 126.68066 332 PRO B O 1
ATOM 5719 N N . GLY B 1 355 ? -7.61728 48.36646 -6.01835 1.000 124.15522 333 GLY B N 1
ATOM 5720 C CA . GLY B 1 355 ? -7.96636 49.74061 -5.72663 1.000 120.88642 333 GLY B CA 1
ATOM 5721 C C . GLY B 1 355 ? -8.87874 50.28173 -6.80658 1.000 123.76183 333 GLY B C 1
ATOM 5722 O O . GLY B 1 355 ? -8.65766 51.37696 -7.33274 1.000 124.83732 333 GLY B O 1
ATOM 5723 N N . LEU B 1 356 ? -9.90264 49.50394 -7.15216 1.000 122.38945 334 LEU B N 1
ATOM 5724 C CA . LEU B 1 356 ? -10.81111 49.87339 -8.22711 1.000 122.25265 334 LEU B CA 1
ATOM 5725 C C . LEU B 1 356 ? -11.58271 51.13902 -7.87250 1.000 120.65862 334 LEU B C 1
ATOM 5726 O O . LEU B 1 356 ? -11.91815 51.38524 -6.71025 1.000 117.62325 334 LEU B O 1
ATOM 5728 N N . LEU B 1 357 ? -11.86730 51.94134 -8.90002 1.000 118.55028 335 LEU B N 1
ATOM 5729 C CA . LEU B 1 357 ? -12.48488 53.25732 -8.74204 1.000 114.62924 335 LEU B CA 1
ATOM 5730 C C . LEU B 1 357 ? -11.64661 54.13229 -7.80720 1.000 118.47024 335 LEU B C 1
ATOM 5731 O O . LEU B 1 357 ? -12.09400 54.56771 -6.74354 1.000 122.63368 335 LEU B O 1
ATOM 5733 N N . PHE B 1 358 ? -10.40723 54.37240 -8.23225 1.000 114.60970 336 PHE B N 1
ATOM 5734 C CA . PHE B 1 358 ? -9.43230 55.15013 -7.46866 1.000 112.78931 336 PHE B CA 1
ATOM 5735 C C . PHE B 1 358 ? -9.20464 54.55976 -6.07971 1.000 115.04145 336 PHE B C 1
ATOM 5736 O O . PHE B 1 358 ? -8.06682 54.44290 -5.62372 1.000 111.02133 336 PHE B O 1
ATOM 5738 N N . ILE B 1 392 ? -18.51707 55.34678 -3.89084 1.000 105.71268 370 ILE B N 1
ATOM 5739 C CA . ILE B 1 392 ? -18.17244 54.41348 -4.95496 1.000 110.50355 370 ILE B CA 1
ATOM 5740 C C . ILE B 1 392 ? -19.43453 53.82353 -5.57196 1.000 110.65060 370 ILE B C 1
ATOM 5741 O O . ILE B 1 392 ? -19.37791 53.15500 -6.60415 1.000 109.49709 370 ILE B O 1
ATOM 5743 N N . LYS B 1 393 ? -20.57606 54.07693 -4.93491 1.000 110.52324 371 LYS B N 1
ATOM 5744 C CA . LYS B 1 393 ? -21.86501 53.54722 -5.37762 1.000 111.68225 371 LYS B CA 1
ATOM 5745 C C . LYS B 1 393 ? -22.84358 54.70910 -5.51692 1.000 114.55378 371 LYS B C 1
ATOM 5746 O O . LYS B 1 393 ? -23.34948 55.22741 -4.51690 1.000 116.70257 371 LYS B O 1
ATOM 5748 N N . ILE B 1 394 ? -23.10938 55.11653 -6.76163 1.000 114.04106 372 ILE B N 1
ATOM 5749 C CA . ILE B 1 394 ? -24.08629 56.17026 -7.02122 1.000 112.92769 372 ILE B CA 1
ATOM 5750 C C . ILE B 1 394 ? -25.48180 55.62336 -7.27824 1.000 118.61224 372 ILE B C 1
ATOM 5751 O O . ILE B 1 394 ? -26.43950 56.40925 -7.35260 1.000 118.17149 372 ILE B O 1
ATOM 5753 N N . ALA B 1 395 ? -25.63308 54.30812 -7.41190 1.000 118.66071 373 ALA B N 1
ATOM 5754 C CA . ALA B 1 395 ? -26.93264 53.71593 -7.69456 1.000 115.68333 373 ALA B CA 1
ATOM 5755 C C . ALA B 1 395 ? -26.90277 52.24451 -7.30895 1.000 115.74149 373 ALA B C 1
ATOM 5756 O O . ALA B 1 395 ? -25.84401 51.66899 -7.04422 1.000 109.50185 373 ALA B O 1
ATOM 5758 N N . SER B 1 396 ? -28.09531 51.64805 -7.27421 1.000 120.68989 374 SER B N 1
ATOM 5759 C CA . SER B 1 396 ? -28.30017 50.21776 -7.07346 1.000 118.73326 374 SER B CA 1
ATOM 5760 C C . SER B 1 396 ? -27.70838 49.71044 -5.75893 1.000 119.79451 374 SER B C 1
ATOM 5761 O O . SER B 1 396 ? -26.85653 48.81235 -5.77441 1.000 119.71825 374 SER B O 1
ATOM 5763 N N . PRO B 1 397 ? -28.14126 50.23504 -4.59885 1.000 119.22730 375 PRO B N 1
ATOM 5764 C CA . PRO B 1 397 ? -27.49231 49.85541 -3.33892 1.000 122.07333 375 PRO B CA 1
ATOM 5765 C C . PRO B 1 397 ? -28.35337 48.96599 -2.45390 1.000 123.27096 375 PRO B C 1
ATOM 5766 O O . PRO B 1 397 ? -28.19496 48.97386 -1.22872 1.000 123.72985 375 PRO B O 1
ATOM 5770 N N . THR B 1 398 ? -29.25815 48.19060 -3.05785 1.000 122.93552 376 THR B N 1
ATOM 5771 C CA . THR B 1 398 ? -30.27594 47.49103 -2.27702 1.000 123.34588 376 THR B CA 1
ATOM 5772 C C . THR B 1 398 ? -29.68221 46.41209 -1.37879 1.000 120.53465 376 THR B C 1
ATOM 5773 O O . THR B 1 398 ? -30.26363 46.09005 -0.33725 1.000 120.28911 376 THR B O 1
ATOM 5775 N N . ILE B 1 399 ? -28.54363 45.83863 -1.75573 1.000 116.97595 377 ILE B N 1
ATOM 5776 C CA . ILE B 1 399 ? -27.89593 44.82663 -0.92836 1.000 115.96667 377 ILE B CA 1
ATOM 5777 C C . ILE B 1 399 ? -26.38885 44.98167 -1.06109 1.000 115.55789 377 ILE B C 1
ATOM 5778 O O . ILE B 1 399 ? -25.83383 44.80846 -2.14877 1.000 115.25786 377 ILE B O 1
ATOM 5780 N N . LEU B 1 400 ? -25.71434 45.31327 0.03377 1.000 113.54833 378 LEU B N 1
ATOM 5781 C CA . LEU B 1 400 ? -24.27711 45.54505 0.01858 1.000 111.79141 378 LEU B CA 1
ATOM 5782 C C . LEU B 1 400 ? -23.56445 44.42723 0.76688 1.000 108.12974 378 LEU B C 1
ATOM 5783 O O . LEU B 1 400 ? -23.95767 44.07275 1.88196 1.000 106.79489 378 LEU B O 1
ATOM 5785 N N . LEU B 1 401 ? -22.52789 43.86434 0.14436 1.000 104.97301 379 LEU B N 1
ATOM 5786 C CA . LEU B 1 401 ? -21.64701 42.92699 0.83042 1.000 99.07097 379 LEU B CA 1
ATOM 5787 C C . LEU B 1 401 ? -20.59968 43.72944 1.58648 1.000 99.41064 379 LEU B C 1
ATOM 5788 O O . LEU B 1 401 ? -20.76290 44.93580 1.79296 1.000 102.05841 379 LEU B O 1
ATOM 5793 N N . GLY B 1 402 ? -19.50715 43.08184 1.97237 1.000 100.59853 380 GLY B N 1
ATOM 5794 C CA . GLY B 1 402 ? -18.43981 43.77051 2.66677 1.000 100.16798 380 GLY B CA 1
ATOM 5795 C C . GLY B 1 402 ? -17.06149 43.24935 2.33359 1.000 103.62054 380 GLY B C 1
ATOM 5796 O O . GLY B 1 402 ? -16.88552 42.48568 1.37920 1.000 102.55774 380 GLY B O 1
ATOM 5797 N N . CYS B 1 403 ? -16.07981 43.64052 3.13856 1.000 105.85700 381 CYS B N 1
ATOM 5798 C CA . CYS B 1 403 ? -14.67989 43.44405 2.78644 1.000 108.77066 381 CYS B CA 1
ATOM 5799 C C . CYS B 1 403 ? -14.31799 41.96567 2.82755 1.000 102.36239 381 CYS B C 1
ATOM 5800 O O . CYS B 1 403 ? -14.35504 41.33223 3.88782 1.000 98.90138 381 CYS B O 1
ATOM 5802 N N . SER B 1 404 ? -13.97243 41.41529 1.66400 1.000 102.87590 382 SER B N 1
ATOM 5803 C CA . SER B 1 404 ? -13.20720 40.17851 1.61104 1.000 108.74182 382 SER B CA 1
ATOM 5804 C C . SER B 1 404 ? -11.75643 40.39227 2.01220 1.000 112.74575 382 SER B C 1
ATOM 5805 O O . SER B 1 404 ? -10.97738 39.43256 2.01023 1.000 117.06454 382 SER B O 1
ATOM 5807 N N . THR B 1 405 ? -11.38318 41.62491 2.35026 1.000 110.19994 383 THR B N 1
ATOM 5808 C CA . THR B 1 405 ? -10.02969 41.97557 2.74506 1.000 112.65829 383 THR B CA 1
ATOM 5809 C C . THR B 1 405 ? -10.03059 42.53530 4.16114 1.000 108.64984 383 THR B C 1
ATOM 5810 O O . THR B 1 405 ? -11.03901 43.05936 4.64336 1.000 104.96481 383 THR B O 1
ATOM 5812 N N . VAL B 1 406 ? -8.87391 42.42845 4.81719 1.000 107.21346 384 VAL B N 1
ATOM 5813 C CA . VAL B 1 406 ? -8.72756 42.86670 6.19809 1.000 102.32068 384 VAL B CA 1
ATOM 5814 C C . VAL B 1 406 ? -8.93853 44.36721 6.35897 1.000 105.11004 384 VAL B C 1
ATOM 5815 O O . VAL B 1 406 ? -9.20259 44.83751 7.47042 1.000 104.77570 384 VAL B O 1
ATOM 5817 N N . TYR B 1 407 ? -8.83697 45.13380 5.27377 1.000 106.95847 385 TYR B N 1
ATOM 5818 C CA . TYR B 1 407 ? -8.85670 46.59115 5.34746 1.000 105.24271 385 TYR B CA 1
ATOM 5819 C C . TYR B 1 407 ? -10.15465 47.13186 5.93736 1.000 107.45015 385 TYR B C 1
ATOM 5820 O O . TYR B 1 407 ? -11.22299 47.00520 5.33019 1.000 108.80175 385 TYR B O 1
ATOM 5822 N N . GLY B 1 408 ? -10.06652 47.74605 7.11571 1.000 104.69084 386 GLY B N 1
ATOM 5823 C CA . GLY B 1 408 ? -11.22684 48.33062 7.75931 1.000 103.18708 386 GLY B CA 1
ATOM 5824 C C . GLY B 1 408 ? -11.44882 49.78268 7.38858 1.000 109.28697 386 GLY B C 1
ATOM 5825 O O . GLY B 1 408 ? -10.56206 50.62174 7.57442 1.000 116.53514 386 GLY B O 1
ATOM 5826 N N . ALA B 1 409 ? -12.63019 50.09118 6.86327 1.000 104.44909 387 ALA B N 1
ATOM 5827 C CA . ALA B 1 409 ? -12.95829 51.45386 6.46071 1.000 101.06787 387 ALA B CA 1
ATOM 5828 C C . ALA B 1 409 ? -13.94203 52.09056 7.43642 1.000 99.59004 387 ALA B C 1
ATOM 5829 O O . ALA B 1 409 ? -13.83720 51.90464 8.64891 1.000 93.78494 387 ALA B O 1
ATOM 5831 N N . GLU B 1 413 ? -14.37506 57.54301 10.38733 1.000 113.04662 391 GLU B N 1
ATOM 5832 C CA . GLU B 1 413 ? -14.25212 57.63574 8.93713 1.000 118.22422 391 GLU B CA 1
ATOM 5833 C C . GLU B 1 413 ? -15.31425 56.78967 8.24338 1.000 118.66066 391 GLU B C 1
ATOM 5834 O O . GLU B 1 413 ? -14.99617 55.91863 7.43371 1.000 115.18485 391 GLU B O 1
ATOM 5836 N N . VAL B 1 414 ? -16.57518 57.05557 8.56121 1.000 117.86510 392 VAL B N 1
ATOM 5837 C CA . VAL B 1 414 ? -17.69013 56.28111 8.03119 1.000 116.97692 392 VAL B CA 1
ATOM 5838 C C . VAL B 1 414 ? -18.16799 56.90651 6.72901 1.000 118.47952 392 VAL B C 1
ATOM 5839 O O . VAL B 1 414 ? -18.03142 58.11299 6.49731 1.000 118.70451 392 VAL B O 1
ATOM 5843 N N . VAL B 1 415 ? -18.72467 56.06608 5.85975 1.000 116.17505 393 VAL B N 1
ATOM 5844 C CA . VAL B 1 415 ? -19.30376 56.52133 4.60315 1.000 113.49688 393 VAL B CA 1
ATOM 5845 C C . VAL B 1 415 ? -20.81811 56.43481 4.71510 1.000 112.88160 393 VAL B C 1
ATOM 5846 O O . VAL B 1 415 ? -21.41263 55.38099 4.46319 1.000 112.38643 393 VAL B O 1
ATOM 5848 N N . GLU B 1 416 ? -21.45213 57.54204 5.10044 1.000 114.21613 394 GLU B N 1
ATOM 5849 C CA . GLU B 1 416 ? -22.90086 57.60711 5.24066 1.000 115.94884 394 GLU B CA 1
ATOM 5850 C C . GLU B 1 416 ? -23.62392 57.70070 3.90012 1.000 117.24813 394 GLU B C 1
ATOM 5851 O O . GLU B 1 416 ? -24.79159 58.10792 3.86890 1.000 116.01498 394 GLU B O 1
ATOM 5853 N N . ALA B 1 417 ? -22.96082 57.33356 2.80014 1.000 117.26667 395 ALA B N 1
ATOM 5854 C CA . ALA B 1 417 ? -23.58768 57.41882 1.48482 1.000 119.22713 395 ALA B CA 1
ATOM 5855 C C . ALA B 1 417 ? -24.73803 56.42817 1.35694 1.000 121.94372 395 ALA B C 1
ATOM 5856 O O . ALA B 1 417 ? -25.84423 56.79679 0.94482 1.000 122.67707 395 ALA B O 1
ATOM 5858 N N . MET B 1 418 ? -24.49345 55.15979 1.69897 1.000 122.46923 396 MET B N 1
ATOM 5859 C CA . MET B 1 418 ? -25.56732 54.17188 1.67933 1.000 120.61609 396 MET B CA 1
ATOM 5860 C C . MET B 1 418 ? -26.66565 54.52844 2.67044 1.000 124.03047 396 MET B C 1
ATOM 5861 O O . MET B 1 418 ? -27.82822 54.15632 2.47299 1.000 124.59848 396 MET B O 1
ATOM 5863 N N . THR B 1 419 ? -26.31647 55.25253 3.73509 1.000 122.56876 397 THR B N 1
ATOM 5864 C CA . THR B 1 419 ? -27.31222 55.67734 4.71147 1.000 121.84492 397 THR B CA 1
ATOM 5865 C C . THR B 1 419 ? -28.28028 56.69176 4.11373 1.000 120.66990 397 THR B C 1
ATOM 5866 O O . THR B 1 419 ? -29.47612 56.67880 4.43008 1.000 120.04699 397 THR B O 1
ATOM 5868 N N . ALA B 1 420 ? -27.78576 57.57178 3.24277 1.000 119.02932 398 ALA B N 1
ATOM 5869 C CA . ALA B 1 420 ? -28.59048 58.66933 2.71988 1.000 120.24084 398 ALA B CA 1
ATOM 5870 C C . ALA B 1 420 ? -29.43397 58.27078 1.51436 1.000 119.38695 398 ALA B C 1
ATOM 5871 O O . ALA B 1 420 ? -30.59809 58.67337 1.41713 1.000 117.94300 398 ALA B O 1
ATOM 5873 N N . SER B 1 421 ? -28.87564 57.48467 0.59795 1.000 117.87184 399 SER B N 1
ATOM 5874 C CA . SER B 1 421 ? -29.53454 57.22468 -0.67307 1.000 115.67916 399 SER B CA 1
ATOM 5875 C C . SER B 1 421 ? -30.74302 56.30634 -0.49853 1.000 115.55913 399 SER B C 1
ATOM 5876 O O . SER B 1 421 ? -30.84590 55.53440 0.45918 1.000 116.62685 399 SER B O 1
ATOM 5879 N N . CYS B 1 422 ? -31.66711 56.40505 -1.45347 1.000 110.43964 400 CYS B N 1
ATOM 5880 C CA . CYS B 1 422 ? -32.86204 55.56899 -1.46200 1.000 114.54243 400 CYS B CA 1
ATOM 5881 C C . CYS B 1 422 ? -32.47706 54.11737 -1.72104 1.000 116.42678 400 CYS B C 1
ATOM 5882 O O . CYS B 1 422 ? -31.87901 53.80442 -2.75655 1.000 115.84386 400 CYS B O 1
ATOM 5885 N N . LYS B 1 423 ? -32.82462 53.23131 -0.79000 1.000 114.77655 401 LYS B N 1
ATOM 5886 C CA . LYS B 1 423 ? -32.43038 51.83153 -0.89155 1.000 111.19731 401 LYS B CA 1
ATOM 5887 C C . LYS B 1 423 ? -33.16080 51.02138 0.16821 1.000 113.76724 401 LYS B C 1
ATOM 5888 O O . LYS B 1 423 ? -33.77070 51.56736 1.09174 1.000 109.83677 401 LYS B O 1
ATOM 5890 N N . HIS B 1 424 ? -33.08908 49.70027 0.01264 1.000 120.39643 402 HIS B N 1
ATOM 5891 C CA . HIS B 1 424 ? -33.40941 48.77935 1.09274 1.000 116.33733 402 HIS B CA 1
ATOM 5892 C C . HIS B 1 424 ? -32.14349 48.52180 1.89715 1.000 114.20482 402 HIS B C 1
ATOM 5893 O O . HIS B 1 424 ? -31.14322 48.07087 1.32367 1.000 113.34894 402 HIS B O 1
ATOM 5895 N N . PRO B 1 425 ? -32.13118 48.79559 3.20352 1.000 113.58483 403 PRO B N 1
ATOM 5896 C CA . PRO B 1 425 ? -30.87352 48.77841 3.96920 1.000 115.52425 403 PRO B CA 1
ATOM 5897 C C . PRO B 1 425 ? -30.39410 47.35772 4.23385 1.000 113.38310 403 PRO B C 1
ATOM 5898 O O . PRO B 1 425 ? -31.05767 46.58253 4.92758 1.000 112.66396 403 PRO B O 1
ATOM 5902 N N . MET B 1 426 ? -29.21965 47.02150 3.69302 1.000 111.52961 404 MET B N 1
ATOM 5903 C CA . MET B 1 426 ? -28.66629 45.67421 3.86235 1.000 111.83061 404 MET B CA 1
ATOM 5904 C C . MET B 1 426 ? -27.18832 45.71536 3.45771 1.000 109.21113 404 MET B C 1
ATOM 5905 O O . MET B 1 426 ? -26.85812 45.56631 2.28129 1.000 106.46711 404 MET B O 1
ATOM 5907 N N . ILE B 1 427 ? -26.31485 45.90275 4.44631 1.000 110.14482 405 ILE B N 1
ATOM 5908 C CA . ILE B 1 427 ? -24.87190 45.93035 4.23087 1.000 107.97271 405 ILE B CA 1
ATOM 5909 C C . ILE B 1 427 ? -24.21426 45.10086 5.32477 1.000 106.41896 405 ILE B C 1
ATOM 5910 O O . ILE B 1 427 ? -24.52604 45.27157 6.50782 1.000 108.88027 405 ILE B O 1
ATOM 5912 N N . PHE B 1 428 ? -23.30930 44.19817 4.94316 1.000 102.20161 406 PHE B N 1
ATOM 5913 C CA . PHE B 1 428 ? -22.57888 43.46302 5.97000 1.000 100.31291 406 PHE B CA 1
ATOM 5914 C C . PHE B 1 428 ? -21.09837 43.31038 5.64610 1.000 99.35434 406 PHE B C 1
ATOM 5915 O O . PHE B 1 428 ? -20.73163 43.08773 4.48345 1.000 97.41117 406 PHE B O 1
ATOM 5923 N N . PRO B 1 429 ? -20.23487 43.42103 6.66484 1.000 98.85614 407 PRO B N 1
ATOM 5924 C CA . PRO B 1 429 ? -18.78282 43.47117 6.43556 1.000 98.11695 407 PRO B CA 1
ATOM 5925 C C . PRO B 1 429 ? -18.18226 42.11511 6.09979 1.000 100.09821 407 PRO B C 1
ATOM 5926 O O . PRO B 1 429 ? -17.45892 41.96900 5.10894 1.000 98.84541 407 PRO B O 1
ATOM 5930 N N . LEU B 1 430 ? -18.43969 41.13652 6.96958 1.000 101.02416 408 LEU B N 1
ATOM 5931 C CA . LEU B 1 430 ? -18.15909 39.72150 6.72067 1.000 100.13669 408 LEU B CA 1
ATOM 5932 C C . LEU B 1 430 ? -16.66241 39.39493 6.77274 1.000 100.49766 408 LEU B C 1
ATOM 5933 O O . LEU B 1 430 ? -16.12271 38.75733 5.86228 1.000 105.63820 408 LEU B O 1
ATOM 5935 N N . SER B 1 431 ? -15.99734 39.80019 7.85883 1.000 93.88981 409 SER B N 1
ATOM 5936 C CA . SER B 1 431 ? -14.60045 39.41822 8.05241 1.000 94.06250 409 SER B CA 1
ATOM 5937 C C . SER B 1 431 ? -14.26569 39.40675 9.53641 1.000 94.26172 409 SER B C 1
ATOM 5938 O O . SER B 1 431 ? -14.46505 40.40575 10.23575 1.000 97.06469 409 SER B O 1
ATOM 5941 N N . ASN B 1 432 ? -13.74847 38.27461 10.00171 1.000 93.64146 410 ASN B N 1
ATOM 5942 C CA . ASN B 1 432 ? -13.38535 38.01495 11.39316 1.000 92.82850 410 ASN B CA 1
ATOM 5943 C C . ASN B 1 432 ? -12.02884 38.56905 11.83898 1.000 92.87719 410 ASN B C 1
ATOM 5944 O O . ASN B 1 432 ? -11.95066 39.09677 12.95621 1.000 92.34555 410 ASN B O 1
ATOM 5946 N N . PRO B 1 433 ? -10.95255 38.48319 11.03743 1.000 92.71509 411 PRO B N 1
ATOM 5947 C CA . PRO B 1 433 ? -9.61384 38.72783 11.61720 1.000 93.46268 411 PRO B CA 1
ATOM 5948 C C . PRO B 1 433 ? -9.43046 40.10500 12.23732 1.000 95.90401 411 PRO B C 1
ATOM 5949 O O . PRO B 1 433 ? -8.96690 40.19728 13.37845 1.000 96.06594 411 PRO B O 1
ATOM 5953 N N . THR B 1 434 ? -9.73612 41.18999 11.52144 1.000 100.02765 412 THR B N 1
ATOM 5954 C CA . THR B 1 434 ? -9.56198 42.53524 12.07139 1.000 96.23816 412 THR B CA 1
ATOM 5955 C C . THR B 1 434 ? -10.68616 42.93074 13.01321 1.000 91.38868 412 THR B C 1
ATOM 5956 O O . THR B 1 434 ? -10.57086 43.94749 13.70404 1.000 85.69058 412 THR B O 1
ATOM 5960 N N . SER B 1 435 ? -11.76666 42.15780 13.04305 1.000 92.55349 413 SER B N 1
ATOM 5961 C CA . SER B 1 435 ? -13.00428 42.53921 13.71792 1.000 95.74972 413 SER B CA 1
ATOM 5962 C C . SER B 1 435 ? -13.51825 43.87289 13.19141 1.000 98.60134 413 SER B C 1
ATOM 5963 O O . SER B 1 435 ? -14.02711 44.69864 13.94904 1.000 100.79845 413 SER B O 1
ATOM 5966 N N . ARG B 1 436 ? -13.38671 44.07895 11.88154 1.000 94.87592 414 ARG B N 1
ATOM 5967 C CA . ARG B 1 436 ? -13.88785 45.27143 11.20284 1.000 96.95050 414 ARG B CA 1
ATOM 5968 C C . ARG B 1 436 ? -13.70839 45.04716 9.70346 1.000 97.77023 414 ARG B C 1
ATOM 5969 O O . ARG B 1 436 ? -12.99016 44.13053 9.28231 1.000 97.57114 414 ARG B O 1
ATOM 5971 N N . MET B 1 437 ? -14.36311 45.89228 8.90641 1.000 97.82711 415 MET B N 1
ATOM 5972 C CA . MET B 1 437 ? -14.21238 45.81410 7.45495 1.000 100.17368 415 MET B CA 1
ATOM 5973 C C . MET B 1 437 ? -14.62305 47.15892 6.86415 1.000 104.41406 415 MET B C 1
ATOM 5974 O O . MET B 1 437 ? -14.46407 48.19917 7.51594 1.000 106.39341 415 MET B O 1
ATOM 5976 N N . GLU B 1 438 ? -15.15384 47.14150 5.63453 1.000 107.37482 416 GLU B N 1
ATOM 5977 C CA . GLU B 1 438 ? -15.59964 48.37750 4.99829 1.000 109.29716 416 GLU B CA 1
ATOM 5978 C C . GLU B 1 438 ? -16.60110 49.12718 5.86547 1.000 105.52560 416 GLU B C 1
ATOM 5979 O O . GLU B 1 438 ? -16.70420 50.35684 5.78118 1.000 101.64556 416 GLU B O 1
ATOM 5981 N N . ALA B 1 439 ? -17.34619 48.40639 6.69569 1.000 106.26079 417 ALA B N 1
ATOM 5982 C CA . ALA B 1 439 ? -18.18089 48.99411 7.72810 1.000 103.70405 417 ALA B CA 1
ATOM 5983 C C . ALA B 1 439 ? -17.56082 48.73229 9.09467 1.000 101.97212 417 ALA B C 1
ATOM 5984 O O . ALA B 1 439 ? -16.87420 47.72812 9.30320 1.000 98.92870 417 ALA B O 1
ATOM 5986 N N . ILE B 1 440 ? -17.80471 49.65313 10.02075 1.000 106.67860 418 ILE B N 1
ATOM 5987 C CA . ILE B 1 440 ? -17.34258 49.54208 11.40238 1.000 108.90071 418 ILE B CA 1
ATOM 5988 C C . ILE B 1 440 ? -18.31146 48.61796 12.13614 1.000 106.74194 418 ILE B C 1
ATOM 5989 O O . ILE B 1 440 ? -19.21510 48.06290 11.49345 1.000 105.61030 418 ILE B O 1
ATOM 5991 N N . PRO B 1 441 ? -18.16239 48.38266 13.46315 1.000 108.32542 419 PRO B N 1
ATOM 5992 C CA . PRO B 1 441 ? -19.23214 47.68752 14.19612 1.000 111.18192 419 PRO B CA 1
ATOM 5993 C C . PRO B 1 441 ? -20.60686 48.29732 13.95973 1.000 111.54349 419 PRO B C 1
ATOM 5994 O O . PRO B 1 441 ? -20.72209 49.47871 13.61623 1.000 110.63200 419 PRO B O 1
ATOM 5998 N N . ALA B 1 442 ? -21.65485 47.48852 14.14943 1.000 109.63307 420 ALA B N 1
ATOM 5999 C CA . ALA B 1 442 ? -23.00001 47.88488 13.74059 1.000 110.46633 420 ALA B CA 1
ATOM 6000 C C . ALA B 1 442 ? -23.45487 49.17251 14.41482 1.000 111.04046 420 ALA B C 1
ATOM 6001 O O . ALA B 1 442 ? -24.22022 49.94118 13.82178 1.000 109.41625 420 ALA B O 1
ATOM 6003 N N . ASP B 1 443 ? -23.00090 49.42719 15.64431 1.000 111.45646 421 ASP B N 1
ATOM 6004 C CA . ASP B 1 443 ? -23.39879 50.64701 16.34083 1.000 110.64555 421 ASP B CA 1
ATOM 6005 C C . ASP B 1 443 ? -22.92788 51.88173 15.58415 1.000 112.23509 421 ASP B C 1
ATOM 6006 O O . ASP B 1 443 ? -23.72446 52.77018 15.25978 1.000 111.65598 421 ASP B O 1
ATOM 6011 N N . VAL B 1 444 ? -21.62765 51.95162 15.29287 1.000 114.08970 422 VAL B N 1
ATOM 6012 C CA . VAL B 1 444 ? -21.10974 53.03786 14.47009 1.000 115.14338 422 VAL B CA 1
ATOM 6013 C C . VAL B 1 444 ? -21.62917 52.91552 13.04328 1.000 115.97516 422 VAL B C 1
ATOM 6014 O O . VAL B 1 444 ? -21.90123 53.92658 12.38328 1.000 118.68153 422 VAL B O 1
ATOM 6018 N N . LEU B 1 445 ? -21.79509 51.68525 12.54952 1.000 111.77071 423 LEU B N 1
ATOM 6019 C CA . LEU B 1 445 ? -22.35908 51.47975 11.22074 1.000 112.07832 423 LEU B CA 1
ATOM 6020 C C . LEU B 1 445 ? -23.80858 51.93749 11.13066 1.000 113.08832 423 LEU B C 1
ATOM 6021 O O . LEU B 1 445 ? -24.28590 52.22695 10.02840 1.000 114.43330 423 LEU B O 1
ATOM 6023 N N . ALA B 1 446 ? -24.51605 52.01387 12.25791 1.000 112.33854 424 ALA B N 1
ATOM 6024 C CA . ALA B 1 446 ? -25.88314 52.51854 12.26478 1.000 113.64459 424 ALA B CA 1
ATOM 6025 C C . ALA B 1 446 ? -25.89036 54.04141 12.28168 1.000 116.31216 424 ALA B C 1
ATOM 6026 O O . ALA B 1 446 ? -26.60441 54.65549 13.08134 1.000 117.46581 424 ALA B O 1
ATOM 6028 N N . TRP B 1 447 ? -25.09113 54.65815 11.40624 1.000 115.88427 425 TRP B N 1
ATOM 6029 C CA . TRP B 1 447 ? -25.07721 56.11369 11.31484 1.000 115.63945 425 TRP B CA 1
ATOM 6030 C C . TRP B 1 447 ? -26.43323 56.65522 10.88567 1.000 121.23317 425 TRP B C 1
ATOM 6031 O O . TRP B 1 447 ? -26.81300 57.76346 11.28082 1.000 125.18981 425 TRP B O 1
ATOM 6033 N N . SER B 1 448 ? -27.17482 55.89219 10.08032 1.000 121.45432 426 SER B N 1
ATOM 6034 C CA . SER B 1 448 ? -28.54272 56.27237 9.74845 1.000 124.63758 426 SER B CA 1
ATOM 6035 C C . SER B 1 448 ? -29.51406 55.85982 10.84536 1.000 127.08309 426 SER B C 1
ATOM 6036 O O . SER B 1 448 ? -30.47517 56.58412 11.12846 1.000 129.04421 426 SER B O 1
ATOM 6038 N N . ASN B 1 449 ? -29.27379 54.70511 11.46441 1.000 122.52396 427 ASN B N 1
ATOM 6039 C CA . ASN B 1 449 ? -30.14962 54.14263 12.49089 1.000 116.71981 427 ASN B CA 1
ATOM 6040 C C . ASN B 1 449 ? -31.56577 53.93673 11.95900 1.000 118.94578 427 ASN B C 1
ATOM 6041 O O . ASN B 1 449 ? -32.42275 54.81041 12.08645 1.000 120.09628 427 ASN B O 1
ATOM 6043 N N . ALA B 1 452 ? -34.79784 49.31492 9.46589 1.000 103.15568 430 ALA B N 1
ATOM 6044 C CA . ALA B 1 452 ? -33.43409 49.10939 8.99177 1.000 103.87863 430 ALA B CA 1
ATOM 6045 C C . ALA B 1 452 ? -32.64385 48.24264 9.96519 1.000 108.69840 430 ALA B C 1
ATOM 6046 O O . ALA B 1 452 ? -32.80383 48.36173 11.18011 1.000 112.17906 430 ALA B O 1
ATOM 6048 N N . LEU B 1 453 ? -31.79004 47.37459 9.42724 1.000 108.09010 431 LEU B N 1
ATOM 6049 C CA . LEU B 1 453 ? -30.97746 46.48811 10.25058 1.000 108.31925 431 LEU B CA 1
ATOM 6050 C C . LEU B 1 453 ? -29.89010 45.86701 9.38719 1.000 110.90460 431 LEU B C 1
ATOM 6051 O O . LEU B 1 453 ? -30.00650 45.80067 8.15995 1.000 108.16729 431 LEU B O 1
ATOM 6053 N N . LEU B 1 454 ? -28.83216 45.40828 10.05223 1.000 114.58546 432 LEU B N 1
ATOM 6054 C CA . LEU B 1 454 ? -27.73185 44.72417 9.38996 1.000 114.06864 432 LEU B CA 1
ATOM 6055 C C . LEU B 1 454 ? -27.01747 43.85444 10.41392 1.000 115.28725 432 LEU B C 1
ATOM 6056 O O . LEU B 1 454 ? -26.82116 44.27068 11.55860 1.000 113.90326 432 LEU B O 1
ATOM 6058 N N . ALA B 1 455 ? -26.64235 42.64813 9.99733 1.000 118.12819 433 ALA B N 1
ATOM 6059 C CA . ALA B 1 455 ? -25.92725 41.70768 10.84481 1.000 116.13640 433 ALA B CA 1
ATOM 6060 C C . ALA B 1 455 ? -24.52516 41.48655 10.29401 1.000 112.79347 433 ALA B C 1
ATOM 6061 O O . ALA B 1 455 ? -24.24654 41.75400 9.12323 1.000 108.74673 433 ALA B O 1
ATOM 6063 N N . THR B 1 456 ? -23.64057 40.98679 11.15142 1.000 107.93389 434 THR B N 1
ATOM 6064 C CA . THR B 1 456 ? -22.22586 40.86867 10.83207 1.000 99.48947 434 THR B CA 1
ATOM 6065 C C . THR B 1 456 ? -21.79949 39.40878 10.79886 1.000 92.53388 434 THR B C 1
ATOM 6066 O O . THR B 1 456 ? -22.24384 38.60105 11.62061 1.000 97.05434 434 THR B O 1
ATOM 6068 N N . GLY B 1 457 ? -20.93547 39.07717 9.83680 1.000 90.64330 435 GLY B N 1
ATOM 6069 C CA . GLY B 1 457 ? -20.23766 37.80635 9.87551 1.000 90.85032 435 GLY B CA 1
ATOM 6070 C C . GLY B 1 457 ? -19.23933 37.71228 11.00773 1.000 92.35089 435 GLY B C 1
ATOM 6071 O O . GLY B 1 457 ? -18.91933 36.60407 11.45132 1.000 94.77848 435 GLY B O 1
ATOM 6072 N N . SER B 1 458 ? -18.74363 38.84890 11.48297 1.000 92.11494 436 SER B N 1
ATOM 6073 C CA . SER B 1 458 ? -17.91798 38.86113 12.68117 1.000 92.48106 436 SER B CA 1
ATOM 6074 C C . SER B 1 458 ? -18.79540 38.60668 13.90071 1.000 93.47570 436 SER B C 1
ATOM 6075 O O . SER B 1 458 ? -19.87322 39.20473 14.01695 1.000 93.72936 436 SER B O 1
ATOM 6077 N N . PRO B 1 459 ? -18.39005 37.71904 14.81168 1.000 94.69596 437 PRO B N 1
ATOM 6078 C CA . PRO B 1 459 ? -19.14284 37.54610 16.06101 1.000 101.29200 437 PRO B CA 1
ATOM 6079 C C . PRO B 1 459 ? -19.24163 38.84619 16.84222 1.000 100.42328 437 PRO B C 1
ATOM 6080 O O . PRO B 1 459 ? -18.23408 39.34669 17.35120 1.000 100.87694 437 PRO B O 1
ATOM 6084 N N . VAL B 1 460 ? -20.44798 39.40730 16.93721 1.000 98.55994 438 VAL B N 1
ATOM 6085 C CA . VAL B 1 460 ? -20.64588 40.72409 17.52459 1.000 101.75581 438 VAL B CA 1
ATOM 6086 C C . VAL B 1 460 ? -21.74731 40.66310 18.57440 1.000 106.90572 438 VAL B C 1
ATOM 6087 O O . VAL B 1 460 ? -22.56486 39.74083 18.60786 1.000 109.19981 438 VAL B O 1
ATOM 6089 N N . ALA B 1 461 ? -21.75414 41.67659 19.43590 1.000 106.12084 439 ALA B N 1
ATOM 6090 C CA . ALA B 1 461 ? -22.69362 41.89834 20.52231 1.000 107.39303 439 ALA B CA 1
ATOM 6091 C C . ALA B 1 461 ? -23.86454 42.74823 20.04170 1.000 109.77054 439 ALA B C 1
ATOM 6092 O O . ALA B 1 461 ? -23.76079 43.44265 19.02593 1.000 108.76523 439 ALA B O 1
ATOM 6094 N N . PRO B 1 462 ? -25.00221 42.72213 20.73809 1.000 111.62590 440 PRO B N 1
ATOM 6095 C CA . PRO B 1 462 ? -26.13413 43.54925 20.30661 1.000 113.37903 440 PRO B CA 1
ATOM 6096 C C . PRO B 1 462 ? -25.90170 45.02166 20.61398 1.000 110.58902 440 PRO B C 1
ATOM 6097 O O . PRO B 1 462 ? -25.06339 45.39536 21.43765 1.000 109.53255 440 PRO B O 1
ATOM 6101 N N . VAL B 1 463 ? -26.66759 45.86559 19.92294 1.000 107.13821 441 VAL B N 1
ATOM 6102 C CA . VAL B 1 463 ? -26.44758 47.30869 19.99007 1.000 111.34443 441 VAL B CA 1
ATOM 6103 C C . VAL B 1 463 ? -27.09891 47.90063 21.23314 1.000 117.88409 441 VAL B C 1
ATOM 6104 O O . VAL B 1 463 ? -26.41523 48.42942 22.11758 1.000 121.51354 441 VAL B O 1
ATOM 6106 N N . GLU B 1 464 ? -28.42658 47.82975 21.30721 1.000 118.38877 442 GLU B N 1
ATOM 6107 C CA . GLU B 1 464 ? -29.19878 48.42287 22.39990 1.000 116.49370 442 GLU B CA 1
ATOM 6108 C C . GLU B 1 464 ? -28.91203 49.91574 22.54179 1.000 110.37346 442 GLU B C 1
ATOM 6109 O O . GLU B 1 464 ? -29.73860 50.67121 23.05315 1.000 105.40300 442 GLU B O 1
ATOM 6111 N N . THR B 1 469 ? -33.86094 45.36516 21.47930 1.000 119.67508 447 THR B N 1
ATOM 6112 C CA . THR B 1 469 ? -33.76154 46.59284 20.69922 1.000 117.61419 447 THR B CA 1
ATOM 6113 C C . THR B 1 469 ? -32.40926 46.68225 19.99949 1.000 118.79115 447 THR B C 1
ATOM 6114 O O . THR B 1 469 ? -31.36677 46.70907 20.65454 1.000 117.42727 447 THR B O 1
ATOM 6118 N N . TYR B 1 470 ? -32.44252 46.72472 18.66507 1.000 121.57944 448 TYR B N 1
ATOM 6119 C CA . TYR B 1 470 ? -31.23631 46.80296 17.83788 1.000 120.77859 448 TYR B CA 1
ATOM 6120 C C . TYR B 1 470 ? -30.31511 45.61121 18.09932 1.000 117.55224 448 TYR B C 1
ATOM 6121 O O . TYR B 1 470 ? -29.12622 45.76447 18.38204 1.000 114.68539 448 TYR B O 1
ATOM 6130 N N . VAL B 1 471 ? -30.87434 44.40913 18.00298 1.000 117.11240 449 VAL B N 1
ATOM 6131 C CA . VAL B 1 471 ? -30.15260 43.18089 18.31556 1.000 118.96842 449 VAL B CA 1
ATOM 6132 C C . VAL B 1 471 ? -30.06349 42.33788 17.05232 1.000 117.29435 449 VAL B C 1
ATOM 6133 O O . VAL B 1 471 ? -31.08859 42.00685 16.44633 1.000 115.03711 449 VAL B O 1
ATOM 6135 N N . ILE B 1 472 ? -28.84148 41.99566 16.65344 1.000 113.02860 450 ILE B N 1
ATOM 6136 C CA . ILE B 1 472 ? -28.60732 41.05323 15.57059 1.000 109.36401 450 ILE B CA 1
ATOM 6137 C C . ILE B 1 472 ? -27.75391 39.91024 16.10655 1.000 111.88420 450 ILE B C 1
ATOM 6138 O O . ILE B 1 472 ? -27.18697 39.98288 17.19712 1.000 112.84228 450 ILE B O 1
ATOM 6143 N N . GLY B 1 473 ? -27.67558 38.84298 15.32077 1.000 112.67632 451 GLY B N 1
ATOM 6144 C CA . GLY B 1 473 ? -26.84080 37.71443 15.67446 1.000 111.39138 451 GLY B CA 1
ATOM 6145 C C . GLY B 1 473 ? -25.71152 37.51400 14.68798 1.000 107.00423 451 GLY B C 1
ATOM 6146 O O . GLY B 1 473 ? -25.78644 37.97614 13.54533 1.000 103.27904 451 GLY B O 1
ATOM 6147 N N . GLN B 1 474 ? -24.65813 36.82808 15.11839 1.000 105.19395 452 GLN B N 1
ATOM 6148 C CA . GLN B 1 474 ? -23.51774 36.59130 14.24856 1.000 97.83032 452 GLN B CA 1
ATOM 6149 C C . GLN B 1 474 ? -23.87138 35.58932 13.15596 1.000 86.55629 452 GLN B C 1
ATOM 6150 O O . GLN B 1 474 ? -24.65960 34.66222 13.35892 1.000 90.92207 452 GLN B O 1
ATOM 6152 N N . ALA B 1 475 ? -23.28068 35.79033 11.98336 1.000 84.19524 453 ALA B N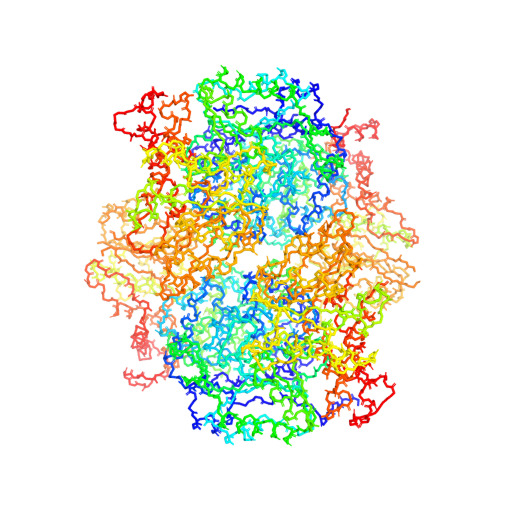 1
ATOM 6153 C CA . ALA B 1 475 ? -23.43311 34.87768 10.86031 1.000 84.54366 453 ALA B CA 1
ATOM 6154 C C . ALA B 1 475 ? -22.20222 33.98749 10.77176 1.000 89.33947 453 ALA B C 1
ATOM 6155 O O . ALA B 1 475 ? -21.06994 34.48192 10.78588 1.000 90.30521 453 ALA B O 1
ATOM 6157 N N . ASN B 1 476 ? -22.42566 32.67904 10.69025 1.000 89.09427 454 ASN B N 1
ATOM 6158 C CA . ASN B 1 476 ? -21.33995 31.71832 10.58548 1.000 86.41471 454 ASN B CA 1
ATOM 6159 C C . ASN B 1 476 ? -21.74624 30.60342 9.63555 1.000 87.48477 454 ASN B C 1
ATOM 6160 O O . ASN B 1 476 ? -22.92411 30.25081 9.53317 1.000 86.81373 454 ASN B O 1
ATOM 6165 N N . ASN B 1 477 ? -20.75346 30.05245 8.93806 1.000 89.72009 455 ASN B N 1
ATOM 6166 C CA . ASN B 1 477 ? -20.98052 28.91509 8.05642 1.000 88.75664 455 ASN B CA 1
ATOM 6167 C C . ASN B 1 477 ? -21.18943 27.61319 8.81965 1.000 83.90677 455 ASN B C 1
ATOM 6168 O O . ASN B 1 477 ? -21.41264 26.57310 8.18920 1.000 82.09840 455 ASN B O 1
ATOM 6173 N N . VAL B 1 478 ? -21.13008 27.65171 10.15392 1.000 83.34011 456 VAL B N 1
ATOM 6174 C CA . VAL B 1 478 ? -21.41972 26.48412 10.97705 1.000 85.53302 456 VAL B CA 1
ATOM 6175 C C . VAL B 1 478 ? -22.86078 26.02252 10.79545 1.000 89.45600 456 VAL B C 1
ATOM 6176 O O . VAL B 1 478 ? -23.16865 24.84584 11.00806 1.000 94.09327 456 VAL B O 1
ATOM 6180 N N . LEU B 1 479 ? -23.75246 26.91774 10.36786 1.000 85.57390 457 LEU B N 1
ATOM 6181 C CA . LEU B 1 479 ? -25.15388 26.55546 10.19590 1.000 83.02246 457 LEU B CA 1
ATOM 6182 C C . LEU B 1 479 ? -25.39569 25.69681 8.96020 1.000 84.36612 457 LEU B C 1
ATOM 6183 O O . LEU B 1 479 ? -26.42554 25.01813 8.88776 1.000 87.41635 457 LEU B O 1
ATOM 6188 N N . ALA B 1 480 ? -24.47444 25.69925 7.99687 1.000 83.33339 458 ALA B N 1
ATOM 6189 C CA . ALA B 1 480 ? -24.73965 25.10858 6.68791 1.000 82.61052 458 ALA B CA 1
ATOM 6190 C C . ALA B 1 480 ? -24.27232 23.65782 6.58543 1.000 88.94303 458 ALA B C 1
ATOM 6191 O O . ALA B 1 480 ? -25.06706 22.76912 6.26269 1.000 90.83086 458 ALA B O 1
ATOM 6193 N N . PHE B 1 481 ? -22.98881 23.40068 6.85401 1.000 90.15146 459 PHE B N 1
ATOM 6194 C CA . PHE B 1 481 ? -22.43615 22.09351 6.50626 1.000 87.84578 459 PHE B CA 1
ATOM 6195 C C . PHE B 1 481 ? -22.97953 20.92984 7.34135 1.000 85.19785 459 PHE B C 1
ATOM 6196 O O . PHE B 1 481 ? -22.88499 19.78450 6.88394 1.000 85.75740 459 PHE B O 1
ATOM 6204 N N . PRO B 1 482 ? -23.55697 21.13570 8.53685 1.000 84.47534 460 PRO B N 1
ATOM 6205 C CA . PRO B 1 482 ? -24.26997 20.00669 9.16285 1.000 86.29640 460 PRO B CA 1
ATOM 6206 C C . PRO B 1 482 ? -25.47937 19.56748 8.35957 1.000 90.43525 460 PRO B C 1
ATOM 6207 O O . PRO B 1 482 ? -25.59567 18.38684 8.01040 1.000 90.49978 460 PRO B O 1
ATOM 6211 N N . GLY B 1 483 ? -26.38609 20.49626 8.04929 1.000 89.78871 461 GLY B N 1
ATOM 6212 C CA . GLY B 1 483 ? -27.54673 20.14975 7.25002 1.000 88.42850 461 GLY B CA 1
ATOM 6213 C C . GLY B 1 483 ? -27.19872 19.75657 5.82963 1.000 87.12450 461 GLY B C 1
ATOM 6214 O O . GLY B 1 483 ? -27.93404 18.99245 5.19738 1.000 86.20378 461 GLY B O 1
ATOM 6215 N N . ILE B 1 484 ? -26.08289 20.26835 5.30702 1.000 84.90631 462 ILE B N 1
ATOM 6216 C CA . ILE B 1 484 ? -25.64548 19.88352 3.96875 1.000 85.70769 462 ILE B CA 1
ATOM 6217 C C . ILE B 1 484 ? -25.26385 18.40911 3.94020 1.000 87.26787 462 ILE B C 1
ATOM 6218 O O . ILE B 1 484 ? -25.75807 17.63719 3.11011 1.000 88.73701 462 ILE B O 1
ATOM 6220 N N . GLY B 1 485 ? -24.38329 17.99415 4.85249 1.000 84.48459 463 GLY B N 1
ATOM 6221 C CA . GLY B 1 485 ? -23.95584 16.60821 4.89008 1.000 82.73544 463 GLY B CA 1
ATOM 6222 C C . GLY B 1 485 ? -24.97383 15.66303 5.48880 1.000 83.91541 463 GLY B C 1
ATOM 6223 O O . GLY B 1 485 ? -24.93643 14.46388 5.19446 1.000 86.13076 463 GLY B O 1
ATOM 6224 N N . LEU B 1 486 ? -25.87950 16.17112 6.32712 1.000 83.72862 464 LEU B N 1
ATOM 6225 C CA . LEU B 1 486 ? -26.90304 15.30945 6.90929 1.000 84.02154 464 LEU B CA 1
ATOM 6226 C C . LEU B 1 486 ? -27.84017 14.78400 5.82972 1.000 83.56217 464 LEU B C 1
ATOM 6227 O O . LEU B 1 486 ? -28.11732 13.58081 5.76732 1.000 81.12220 464 LEU B O 1
ATOM 6232 N N . GLY B 1 487 ? -28.33415 15.67405 4.96525 1.000 84.51587 465 GLY B N 1
ATOM 6233 C CA . GLY B 1 487 ? -29.15225 15.23151 3.84984 1.000 82.64932 465 GLY B CA 1
ATOM 6234 C C . GLY B 1 487 ? -28.41970 14.28381 2.92190 1.000 82.91675 465 GLY B C 1
ATOM 6235 O O . GLY B 1 487 ? -29.03583 13.40793 2.30866 1.000 86.34441 465 GLY B O 1
ATOM 6236 N N . VAL B 1 488 ? -27.09908 14.43941 2.80796 1.000 82.77446 466 VAL B N 1
ATOM 6237 C CA . VAL B 1 488 ? -26.30850 13.50456 2.01511 1.000 86.12955 466 VAL B CA 1
ATOM 6238 C C . VAL B 1 488 ? -26.15140 12.18257 2.75464 1.000 89.74375 466 VAL B C 1
ATOM 6239 O O . VAL B 1 488 ? -26.12751 11.11074 2.13882 1.000 91.96859 466 VAL B O 1
ATOM 6241 N N . ILE B 1 489 ? -26.03594 12.23401 4.08406 1.000 89.36954 467 ILE B N 1
ATOM 6242 C CA . ILE B 1 489 ? -26.01587 11.00223 4.86524 1.000 89.06256 467 ILE B CA 1
ATOM 6243 C C . ILE B 1 489 ? -27.38614 10.34106 4.84685 1.000 87.73721 467 ILE B C 1
ATOM 6244 O O . ILE B 1 489 ? -27.49486 9.11392 4.96194 1.000 86.76651 467 ILE B O 1
ATOM 6246 N N . VAL B 1 490 ? -28.44747 11.13238 4.69965 1.000 87.67859 468 VAL B N 1
ATOM 6247 C CA . VAL B 1 490 ? -29.79453 10.57806 4.60733 1.000 85.86743 468 VAL B CA 1
ATOM 6248 C C . VAL B 1 490 ? -30.03842 9.99375 3.22202 1.000 90.54031 468 VAL B C 1
ATOM 6249 O O . VAL B 1 490 ? -30.30584 8.79616 3.06921 1.000 94.54945 468 VAL B O 1
ATOM 6253 N N . ALA B 1 491 ? -29.94009 10.83495 2.19004 1.000 89.70837 469 ALA B N 1
ATOM 6254 C CA . ALA B 1 491 ? -30.26342 10.40496 0.83572 1.000 94.53700 469 ALA B CA 1
ATOM 6255 C C . ALA B 1 491 ? -29.19909 9.49698 0.23478 1.000 102.81394 469 ALA B C 1
ATOM 6256 O O . ALA B 1 491 ? -29.50520 8.73705 -0.68986 1.000 108.70833 469 ALA B O 1
ATOM 6258 N N . GLY B 1 492 ? -27.96657 9.55167 0.73245 1.000 99.90950 470 GLY B N 1
ATOM 6259 C CA . GLY B 1 492 ? -26.89376 8.77318 0.14615 1.000 100.40746 470 GLY B CA 1
ATOM 6260 C C . GLY B 1 492 ? -26.52672 9.27281 -1.23511 1.000 102.03054 470 GLY B C 1
ATOM 6261 O O . GLY B 1 492 ? -26.51248 8.50405 -2.20100 1.000 101.44095 470 GLY B O 1
ATOM 6262 N N . ALA B 1 493 ? -26.23173 10.56560 -1.33871 1.000 102.19165 471 ALA B N 1
ATOM 6263 C CA . ALA B 1 493 ? -25.94687 11.18123 -2.62585 1.000 103.17521 471 ALA B CA 1
ATOM 6264 C C . ALA B 1 493 ? -24.53105 10.85690 -3.08198 1.000 102.68254 471 ALA B C 1
ATOM 6265 O O . ALA B 1 493 ? -23.58454 10.87954 -2.28982 1.000 104.58964 471 ALA B O 1
ATOM 6267 N N . ARG B 1 494 ? -24.39242 10.55298 -4.37381 1.000 103.23656 472 ARG B N 1
ATOM 6268 C CA . ARG B 1 494 ? -23.07422 10.29658 -4.94048 1.000 105.79470 472 ARG B CA 1
ATOM 6269 C C . ARG B 1 494 ? -22.30181 11.58535 -5.18699 1.000 105.63128 472 ARG B C 1
ATOM 6270 O O . ARG B 1 494 ? -21.06619 11.57392 -5.16977 1.000 106.91955 472 ARG B O 1
ATOM 6272 N N . LEU B 1 495 ? -23.00170 12.69231 -5.41556 1.000 102.26706 473 LEU B N 1
ATOM 6273 C CA . LEU B 1 495 ? -22.35636 13.98036 -5.64024 1.000 101.03509 473 LEU B CA 1
ATOM 6274 C C . LEU B 1 495 ? -23.19924 15.11852 -5.07372 1.000 101.30419 473 LEU B C 1
ATOM 6275 O O . LEU B 1 495 ? -24.42544 15.02642 -5.01605 1.000 99.63779 473 LEU B O 1
ATOM 6277 N N . ARG B 1 498 ? -23.99049 21.12341 -7.29905 1.000 102.66998 476 ARG B N 1
ATOM 6278 C CA . ARG B 1 498 ? -24.50692 22.29108 -8.00289 1.000 107.40808 476 ARG B CA 1
ATOM 6279 C C . ARG B 1 498 ? -25.10940 23.29344 -7.02517 1.000 112.48424 476 ARG B C 1
ATOM 6280 O O . ARG B 1 498 ? -25.28476 22.99147 -5.84457 1.000 111.98485 476 ARG B O 1
ATOM 6282 N N . ARG B 1 499 ? -25.41931 24.49417 -7.52086 1.000 114.78530 477 ARG B N 1
ATOM 6283 C CA . ARG B 1 499 ? -26.05881 25.49313 -6.67092 1.000 113.41443 477 ARG B CA 1
ATOM 6284 C C . ARG B 1 499 ? -27.45816 25.05140 -6.26458 1.000 113.73392 477 ARG B C 1
ATOM 6285 O O . ARG B 1 499 ? -27.85738 25.22273 -5.10698 1.000 112.12323 477 ARG B O 1
ATOM 6293 N N . MET B 1 500 ? -28.21679 24.47967 -7.20337 1.000 116.30182 478 MET B N 1
ATOM 6294 C CA . MET B 1 500 ? -29.52574 23.93319 -6.86396 1.000 114.27717 478 MET B CA 1
ATOM 6295 C C . MET B 1 500 ? -29.40423 22.76456 -5.89507 1.000 111.51098 478 MET B C 1
ATOM 6296 O O . MET B 1 500 ? -30.28201 22.57015 -5.04647 1.000 111.90210 478 MET B O 1
ATOM 6301 N N . LEU B 1 501 ? -28.33015 21.98025 -6.00665 1.000 110.99483 479 LEU B N 1
ATOM 6302 C CA . LEU B 1 501 ? -27.99799 21.02143 -4.95819 1.000 109.20442 479 LEU B CA 1
ATOM 6303 C C . LEU B 1 501 ? -27.75572 21.73417 -3.63412 1.000 111.58951 479 LEU B C 1
ATOM 6304 O O . LEU B 1 501 ? -28.37326 21.40749 -2.61379 1.000 112.87398 479 LEU B O 1
ATOM 6309 N N . HIS B 1 502 ? -26.85717 22.71832 -3.63593 1.000 110.62389 480 HIS B N 1
ATOM 6310 C CA . HIS B 1 502 ? -26.45206 23.39825 -2.41385 1.000 108.78305 480 HIS B CA 1
ATOM 6311 C C . HIS B 1 502 ? -27.48496 24.39477 -1.90530 1.000 110.37121 480 HIS B C 1
ATOM 6312 O O . HIS B 1 502 ? -27.30919 24.93011 -0.80561 1.000 108.81291 480 HIS B O 1
ATOM 6314 N N . ALA B 1 503 ? -28.55158 24.65335 -2.66170 1.000 113.11418 481 ALA B N 1
ATOM 6315 C CA . ALA B 1 503 ? -29.55187 25.63141 -2.24993 1.000 112.33908 481 ALA B CA 1
ATOM 6316 C C . ALA B 1 503 ? -30.40723 25.10886 -1.10262 1.000 108.46696 481 ALA B C 1
ATOM 6317 O O . ALA B 1 503 ? -31.61400 24.90004 -1.26413 1.000 109.08228 481 ALA B O 1
ATOM 6319 N N . ALA B 1 504 ? -29.78999 24.89084 0.05826 1.000 105.90186 482 ALA B N 1
ATOM 6320 C CA . ALA B 1 504 ? -30.51270 24.54229 1.27084 1.000 105.71772 482 ALA B CA 1
ATOM 6321 C C . ALA B 1 504 ? -30.56068 25.68071 2.27719 1.000 104.54936 482 ALA B C 1
ATOM 6322 O O . ALA B 1 504 ? -31.28675 25.57613 3.27216 1.000 99.66858 482 ALA B O 1
ATOM 6324 N N . ALA B 1 505 ? -29.81749 26.76417 2.03907 1.000 103.72225 483 ALA B N 1
ATOM 6325 C CA . ALA B 1 505 ? -29.76867 27.87394 2.98235 1.000 102.87277 483 ALA B CA 1
ATOM 6326 C C . ALA B 1 505 ? -31.10428 28.59154 3.11020 1.000 100.40886 483 ALA B C 1
ATOM 6327 O O . ALA B 1 505 ? -31.30844 29.32382 4.08454 1.000 97.18711 483 ALA B O 1
ATOM 6329 N N . LYS B 1 506 ? -32.01418 28.40631 2.15008 1.000 98.61180 484 LYS B N 1
ATOM 6330 C CA . LYS B 1 506 ? -33.33635 29.01218 2.26334 1.000 95.52087 484 LYS B CA 1
ATOM 6331 C C . LYS B 1 506 ? -34.09006 28.48112 3.47485 1.000 95.58868 484 LYS B C 1
ATOM 6332 O O . LYS B 1 506 ? -34.97670 29.16266 4.00226 1.000 96.24928 484 LYS B O 1
ATOM 6334 N N . ALA B 1 507 ? -33.75014 27.27254 3.93173 1.000 96.57304 485 ALA B N 1
ATOM 6335 C CA . ALA B 1 507 ? -34.38874 26.72100 5.12110 1.000 98.36274 485 ALA B CA 1
ATOM 6336 C C . ALA B 1 507 ? -34.03254 27.51421 6.37089 1.000 98.09993 485 ALA B C 1
ATOM 6337 O O . ALA B 1 507 ? -34.79776 27.51102 7.34202 1.000 97.91909 485 ALA B O 1
ATOM 6339 N N . ILE B 1 508 ? -32.87974 28.18869 6.37161 1.000 98.16859 486 ILE B N 1
ATOM 6340 C CA . ILE B 1 508 ? -32.53094 29.05399 7.49474 1.000 98.85186 486 ILE B CA 1
ATOM 6341 C C . ILE B 1 508 ? -33.57086 30.15405 7.65294 1.000 98.58865 486 ILE B C 1
ATOM 6342 O O . ILE B 1 508 ? -33.91263 30.54974 8.77354 1.000 97.17618 486 ILE B O 1
ATOM 6344 N N . ALA B 1 509 ? -34.09814 30.65719 6.53352 1.000 98.39694 487 ALA B N 1
ATOM 6345 C CA . ALA B 1 509 ? -35.17892 31.63485 6.59816 1.000 100.09390 487 ALA B CA 1
ATOM 6346 C C . ALA B 1 509 ? -36.45750 31.00719 7.13907 1.000 100.99963 487 ALA B C 1
ATOM 6347 O O . ALA B 1 509 ? -37.22413 31.66545 7.85223 1.000 102.00349 487 ALA B O 1
ATOM 6349 N N . HIS B 1 510 ? -36.70422 29.73466 6.80953 1.000 101.00767 488 HIS B N 1
ATOM 6350 C CA . HIS B 1 510 ? -37.87432 29.04179 7.34132 1.000 103.17240 488 HIS B CA 1
ATOM 6351 C C . HIS B 1 510 ? -37.84155 28.97248 8.86238 1.000 104.36175 488 HIS B C 1
ATOM 6352 O O . HIS B 1 510 ? -38.89676 28.96496 9.50657 1.000 109.13014 488 HIS B O 1
ATOM 6359 N N . GLN B 1 511 ? -36.64885 28.91964 9.45138 1.000 101.02992 489 GLN B N 1
ATOM 6360 C CA . GLN B 1 511 ? -36.48581 28.90506 10.89769 1.000 98.70527 489 GLN B CA 1
ATOM 6361 C C . GLN B 1 511 ? -36.02620 30.24602 11.45202 1.000 98.04694 489 GLN B C 1
ATOM 6362 O O . GLN B 1 511 ? -35.83509 30.36724 12.66579 1.000 97.41613 489 GLN B O 1
ATOM 6364 N N . ALA B 1 512 ? -35.84671 31.25270 10.59545 1.000 96.56105 490 ALA B N 1
ATOM 6365 C CA . ALA B 1 512 ? -35.36232 32.55077 11.05126 1.000 99.19278 490 ALA B CA 1
ATOM 6366 C C . ALA B 1 512 ? -36.46841 33.36067 11.71504 1.000 106.68947 490 ALA B C 1
ATOM 6367 O O . ALA B 1 512 ? -36.27289 33.91738 12.80158 1.000 106.33635 490 ALA B O 1
ATOM 6369 N N . ASN B 1 513 ? -37.63075 33.43138 11.07149 1.000 108.48965 491 ASN B N 1
ATOM 6370 C CA . ASN B 1 513 ? -38.72909 34.29854 11.48247 1.000 107.54707 491 ASN B CA 1
ATOM 6371 C C . ASN B 1 513 ? -38.27636 35.72915 11.79631 1.000 108.28173 491 ASN B C 1
ATOM 6372 O O . ASN B 1 513 ? -38.43039 36.19841 12.92760 1.000 111.91788 491 ASN B O 1
ATOM 6377 N N . PRO B 1 514 ? -37.70720 36.45746 10.80873 1.000 107.74352 492 PRO B N 1
ATOM 6378 C CA . PRO B 1 514 ? -37.35790 37.86108 11.06261 1.000 113.91082 492 PRO B CA 1
ATOM 6379 C C . PRO B 1 514 ? -38.57714 38.76590 11.00883 1.000 118.00187 492 PRO B C 1
ATOM 6380 O O . PRO B 1 514 ? -38.44129 39.98765 10.89599 1.000 115.63496 492 PRO B O 1
ATOM 6384 N N . THR B 1 515 ? -39.77072 38.16821 11.07639 1.000 120.30670 493 THR B N 1
ATOM 6385 C CA . THR B 1 515 ? -41.00637 38.92110 10.88648 1.000 121.76273 493 THR B CA 1
ATOM 6386 C C . THR B 1 515 ? -41.13539 40.06451 11.88330 1.000 123.64989 493 THR B C 1
ATOM 6387 O O . THR B 1 515 ? -41.69491 41.11551 11.54885 1.000 124.47245 493 THR B O 1
ATOM 6389 N N . ASN B 1 516 ? -40.63606 39.88232 13.10113 1.000 124.00985 494 ASN B N 1
ATOM 6390 C CA . ASN B 1 516 ? -40.62976 40.96854 14.06967 1.000 124.80431 494 ASN B CA 1
ATOM 6391 C C . ASN B 1 516 ? -39.79713 42.12604 13.52591 1.000 123.85076 494 ASN B C 1
ATOM 6392 O O . ASN B 1 516 ? -38.66403 41.90866 13.07370 1.000 124.14532 494 ASN B O 1
ATOM 6394 N N . PRO B 1 517 ? -40.31737 43.35680 13.54007 1.000 120.92880 495 PRO B N 1
ATOM 6395 C CA . PRO B 1 517 ? -39.61062 44.44880 12.84951 1.000 120.69663 495 PRO B CA 1
ATOM 6396 C C . PRO B 1 517 ? -38.26081 44.79499 13.45356 1.000 119.71958 495 PRO B C 1
ATOM 6397 O O . PRO B 1 517 ? -37.33313 45.14160 12.71165 1.000 119.15361 495 PRO B O 1
ATOM 6401 N N . GLY B 1 518 ? -38.11458 44.71119 14.77305 1.000 118.18547 496 GLY B N 1
ATOM 6402 C CA . GLY B 1 518 ? -36.90932 45.21019 15.40603 1.000 118.83143 496 GLY B CA 1
ATOM 6403 C C . GLY B 1 518 ? -35.98780 44.17034 16.01059 1.000 124.85901 496 GLY B C 1
ATOM 6404 O O . GLY B 1 518 ? -34.76782 44.24134 15.83180 1.000 119.58493 496 GLY B O 1
ATOM 6405 N N . ASP B 1 519 ? -36.55506 43.19900 16.72532 1.000 127.37195 497 ASP B N 1
ATOM 6406 C CA . ASP B 1 519 ? -35.76448 42.28242 17.53975 1.000 118.36484 497 ASP B CA 1
ATOM 6407 C C . ASP B 1 519 ? -34.88432 41.35601 16.70882 1.000 116.67071 497 ASP B C 1
ATOM 6408 O O . ASP B 1 519 ? -33.66623 41.54183 16.65311 1.000 116.66872 497 ASP B O 1
ATOM 6410 N N . SER B 1 520 ? -35.48120 40.35527 16.06806 1.000 113.28271 498 SER B N 1
ATOM 6411 C CA . SER B 1 520 ? -34.73298 39.27965 15.42839 1.000 111.28448 498 SER B CA 1
ATOM 6412 C C . SER B 1 520 ? -34.53420 39.58000 13.94735 1.000 109.74868 498 SER B C 1
ATOM 6413 O O . SER B 1 520 ? -35.50671 39.67075 13.19032 1.000 108.28699 498 SER B O 1
ATOM 6415 N N . LEU B 1 521 ? -33.27147 39.72472 13.53983 1.000 107.81772 499 LEU B N 1
ATOM 6416 C CA . LEU B 1 521 ? -32.91200 39.85066 12.13579 1.000 106.91687 499 LEU B CA 1
ATOM 6417 C C . LEU B 1 521 ? -31.80806 38.88686 11.72526 1.000 100.92121 499 LEU B C 1
ATOM 6418 O O . LEU B 1 521 ? -31.38129 38.91699 10.56561 1.000 100.01329 499 LEU B O 1
ATOM 6420 N N . LEU B 1 522 ? -31.34327 38.03467 12.63326 1.000 99.75671 500 LEU B N 1
ATOM 6421 C CA . LEU B 1 522 ? -30.24131 37.12811 12.36539 1.000 104.20960 500 LEU B CA 1
ATOM 6422 C C . LEU B 1 522 ? -30.72207 35.87120 11.64838 1.000 102.56625 500 LEU B C 1
ATOM 6423 O O . LEU B 1 522 ? -31.91942 35.57356 11.62867 1.000 102.86726 500 LEU B O 1
ATOM 6425 N N . PRO B 1 523 ? -29.79688 35.12893 11.01977 1.000 97.32196 501 PRO B N 1
ATOM 6426 C CA . PRO B 1 523 ? -30.14767 33.82714 10.43731 1.000 96.85221 501 PRO B CA 1
ATOM 6427 C C . PRO B 1 523 ? -30.92835 32.92170 11.37835 1.000 99.72202 501 PRO B C 1
ATOM 6428 O O . PRO B 1 523 ? -32.09346 32.61562 11.11702 1.000 103.77998 501 PRO B O 1
ATOM 6432 N N . ASP B 1 524 ? -30.30507 32.48121 12.46810 1.000 96.15695 502 ASP B N 1
ATOM 6433 C CA . ASP B 1 524 ? -30.97858 31.59060 13.40285 1.000 93.72697 502 ASP B CA 1
ATOM 6434 C C . ASP B 1 524 ? -30.21606 31.57060 14.71817 1.000 89.92325 502 ASP B C 1
ATOM 6435 O O . ASP B 1 524 ? -28.99963 31.77519 14.74868 1.000 92.33066 502 ASP B O 1
ATOM 6437 N N . VAL B 1 525 ? -30.95030 31.31930 15.80449 1.000 84.64741 503 VAL B N 1
ATOM 6438 C CA . VAL B 1 525 ? -30.32768 31.20683 17.11601 1.000 78.17362 503 VAL B CA 1
ATOM 6439 C C . VAL B 1 525 ? -29.41584 29.98598 17.14319 1.000 79.11191 503 VAL B C 1
ATOM 6440 O O . VAL B 1 525 ? -29.66343 28.97552 16.47109 1.000 83.51600 503 VAL B O 1
ATOM 6442 N N . GLN B 1 526 ? -28.34649 30.07751 17.93292 1.000 78.54716 504 GLN B N 1
ATOM 6443 C CA . GLN B 1 526 ? -27.30909 29.05497 17.91001 1.000 83.07765 504 GLN B CA 1
ATOM 6444 C C . GLN B 1 526 ? -27.66274 27.81837 18.72701 1.000 84.11300 504 GLN B C 1
ATOM 6445 O O . GLN B 1 526 ? -27.11784 26.74247 18.45779 1.000 81.42146 504 GLN B O 1
ATOM 6447 N N . ASN B 1 527 ? -28.56000 27.93634 19.70430 1.000 84.69976 505 ASN B N 1
ATOM 6448 C CA . ASN B 1 527 ? -28.82301 26.84859 20.63993 1.000 82.84405 505 ASN B CA 1
ATOM 6449 C C . ASN B 1 527 ? -29.75627 25.78131 20.08568 1.000 83.03330 505 ASN B C 1
ATOM 6450 O O . ASN B 1 527 ? -30.13425 24.87158 20.83122 1.000 85.23837 505 ASN B O 1
ATOM 6455 N N . LEU B 1 528 ? -30.12980 25.85265 18.81206 1.000 81.65702 506 LEU B N 1
ATOM 6456 C CA . LEU B 1 528 ? -31.09707 24.93079 18.23445 1.000 82.80035 506 LEU B CA 1
ATOM 6457 C C . LEU B 1 528 ? -30.44497 24.10024 17.14013 1.000 82.82802 506 LEU B C 1
ATOM 6458 O O . LEU B 1 528 ? -29.81780 24.64724 16.22646 1.000 84.42259 506 LEU B O 1
ATOM 6463 N N . ARG B 1 529 ? -30.59199 22.78082 17.24261 1.000 74.60121 507 ARG B N 1
ATOM 6464 C CA . ARG B 1 529 ? -30.24191 21.87307 16.16133 1.000 70.84153 507 ARG B CA 1
ATOM 6465 C C . ARG B 1 529 ? -31.42929 21.55623 15.26433 1.000 71.17905 507 ARG B C 1
ATOM 6466 O O . ARG B 1 529 ? -31.24379 20.93945 14.20941 1.000 72.23372 507 ARG B O 1
ATOM 6468 N N . ALA B 1 530 ? -32.63837 21.96710 15.65837 1.000 70.19397 508 ALA B N 1
ATOM 6469 C CA . ALA B 1 530 ? -33.82656 21.71695 14.85216 1.000 71.44561 508 ALA B CA 1
ATOM 6470 C C . ALA B 1 530 ? -33.81032 22.48725 13.53968 1.000 73.52300 508 ALA B C 1
ATOM 6471 O O . ALA B 1 530 ? -34.55307 22.13082 12.61864 1.000 71.24578 508 ALA B O 1
ATOM 6473 N N . ILE B 1 531 ? -32.99353 23.53826 13.43564 1.000 74.85515 509 ILE B N 1
ATOM 6474 C CA . ILE B 1 531 ? -32.83118 24.21037 12.15197 1.000 73.94296 509 ILE B CA 1
ATOM 6475 C C . ILE B 1 531 ? -32.10674 23.30049 11.16825 1.000 78.75192 509 ILE B C 1
ATOM 6476 O O . ILE B 1 531 ? -32.39749 23.31713 9.96568 1.000 83.51468 509 ILE B O 1
ATOM 6480 N N . SER B 1 532 ? -31.17101 22.48122 11.65646 1.000 76.27107 510 SER B N 1
ATOM 6481 C CA . SER B 1 532 ? -30.51044 21.51246 10.78859 1.000 73.10895 510 SER B CA 1
ATOM 6482 C C . SER B 1 532 ? -31.48851 20.44375 10.31854 1.000 72.91873 510 SER B C 1
ATOM 6483 O O . SER B 1 532 ? -31.39661 19.96608 9.18147 1.000 75.45904 510 SER B O 1
ATOM 6486 N N . THR B 1 533 ? -32.43062 20.05445 11.18125 1.000 70.80522 511 THR B N 1
ATOM 6487 C CA . THR B 1 533 ? -33.48289 19.13642 10.75884 1.000 73.57131 511 THR B CA 1
ATOM 6488 C C . THR B 1 533 ? -34.37720 19.77898 9.70646 1.000 80.58992 511 THR B C 1
ATOM 6489 O O . THR B 1 533 ? -34.79785 19.11610 8.75100 1.000 83.98243 511 THR B O 1
ATOM 6492 N N . THR B 1 534 ? -34.67828 21.07054 9.86571 1.000 80.84725 512 THR B N 1
ATOM 6493 C CA . THR B 1 534 ? -35.44869 21.78086 8.85121 1.000 78.83804 512 THR B CA 1
ATOM 6494 C C . THR B 1 534 ? -34.66662 21.91597 7.55169 1.000 81.61322 512 THR B C 1
ATOM 6495 O O . THR B 1 534 ? -35.26615 21.97583 6.47217 1.000 84.51460 512 THR B O 1
ATOM 6498 N N . VAL B 1 535 ? -33.33561 21.96933 7.63367 1.000 80.16085 513 VAL B N 1
ATOM 6499 C CA . VAL B 1 535 ? -32.51956 21.96301 6.42461 1.000 84.19722 513 VAL B CA 1
ATOM 6500 C C . VAL B 1 535 ? -32.58604 20.59683 5.75365 1.000 84.60004 513 VAL B C 1
ATOM 6501 O O . VAL B 1 535 ? -32.59583 20.49332 4.52074 1.000 87.78134 513 VAL B O 1
ATOM 6505 N N . ALA B 1 536 ? -32.64924 19.52894 6.55412 1.000 81.76141 514 ALA B N 1
ATOM 6506 C CA . ALA B 1 536 ? -32.79610 18.18736 5.99876 1.000 85.57621 514 ALA B CA 1
ATOM 6507 C C . ALA B 1 536 ? -34.07837 18.06257 5.18805 1.000 92.42402 514 ALA B C 1
ATOM 6508 O O . ALA B 1 536 ? -34.07769 17.48010 4.09692 1.000 95.96508 514 ALA B O 1
ATOM 6510 N N . GLU B 1 537 ? -35.18543 18.59943 5.70934 1.000 93.46627 515 GLU B N 1
ATOM 6511 C CA . GLU B 1 537 ? -36.43506 18.59487 4.95674 1.000 94.40699 515 GLU B CA 1
ATOM 6512 C C . GLU B 1 537 ? -36.29507 19.35460 3.64534 1.000 96.03131 515 GLU B C 1
ATOM 6513 O O . GLU B 1 537 ? -36.97049 19.02843 2.66252 1.000 99.01845 515 GLU B O 1
ATOM 6515 N N . ALA B 1 538 ? -35.42348 20.36405 3.60900 1.000 95.49627 516 ALA B N 1
ATOM 6516 C CA . ALA B 1 538 ? -35.14982 21.06932 2.36411 1.000 98.32457 516 ALA B CA 1
ATOM 6517 C C . ALA B 1 538 ? -34.09064 20.36107 1.52985 1.000 99.00996 516 ALA B C 1
ATOM 6518 O O . ALA B 1 538 ? -34.07669 20.50620 0.30263 1.000 105.11881 516 ALA B O 1
ATOM 6520 N N . VAL B 1 539 ? -33.20883 19.59029 2.16834 1.000 94.55576 517 VAL B N 1
ATOM 6521 C CA . VAL B 1 539 ? -32.11895 18.94646 1.44216 1.000 97.37684 517 VAL B CA 1
ATOM 6522 C C . VAL B 1 539 ? -32.57650 17.63426 0.81854 1.000 100.28420 517 VAL B C 1
ATOM 6523 O O . VAL B 1 539 ? -32.14240 17.27647 -0.28204 1.000 101.51847 517 VAL B O 1
ATOM 6525 N N . TYR B 1 540 ? -33.45434 16.89672 1.50587 1.000 100.86586 518 TYR B N 1
ATOM 6526 C CA . TYR B 1 540 ? -33.90083 15.60447 0.99263 1.000 104.08361 518 TYR B CA 1
ATOM 6527 C C . TYR B 1 540 ? -34.60815 15.74256 -0.34890 1.000 106.75742 518 TYR B C 1
ATOM 6528 O O . TYR B 1 540 ? -34.63615 14.78955 -1.13639 1.000 106.57165 518 TYR B O 1
ATOM 6530 N N . ARG B 1 541 ? -35.17326 16.91704 -0.63182 1.000 104.74344 519 ARG B N 1
ATOM 6531 C CA . ARG B 1 541 ? -35.82668 17.16805 -1.91029 1.000 103.38462 519 ARG B CA 1
ATOM 6532 C C . ARG B 1 541 ? -34.84947 17.22653 -3.07733 1.000 102.34153 519 ARG B C 1
ATOM 6533 O O . ARG B 1 541 ? -35.29324 17.38609 -4.21948 1.000 104.31203 519 ARG B O 1
ATOM 6535 N N . ALA B 1 542 ? -33.54287 17.10661 -2.82827 1.000 99.91743 520 ALA B N 1
ATOM 6536 C CA . ALA B 1 542 ? -32.57470 17.09858 -3.91765 1.000 102.91605 520 ALA B CA 1
ATOM 6537 C C . ALA B 1 542 ? -32.66806 15.83740 -4.76523 1.000 104.64826 520 ALA B C 1
ATOM 6538 O O . ALA B 1 542 ? -32.20832 15.84042 -5.91187 1.000 104.69049 520 ALA B O 1
ATOM 6540 N N . ALA B 1 543 ? -33.25109 14.76399 -4.23060 1.000 103.55294 521 ALA B N 1
ATOM 6541 C CA . ALA B 1 543 ? -33.37595 13.52608 -4.99216 1.000 100.40603 521 ALA B CA 1
ATOM 6542 C C . ALA B 1 543 ? -34.38180 13.67821 -6.12626 1.000 100.03669 521 ALA B C 1
ATOM 6543 O O . ALA B 1 543 ? -34.05398 13.47124 -7.29964 1.000 98.50873 521 ALA B O 1
ATOM 6545 N N . VAL B 1 544 ? -35.61873 14.04204 -5.79352 1.000 100.97127 522 VAL B N 1
ATOM 6546 C CA . VAL B 1 544 ? -36.66231 14.11656 -6.80929 1.000 102.69679 522 VAL B CA 1
ATOM 6547 C C . VAL B 1 544 ? -36.52875 15.38731 -7.63959 1.000 105.29479 522 VAL B C 1
ATOM 6548 O O . VAL B 1 544 ? -36.70161 15.36160 -8.86318 1.000 107.17736 522 VAL B O 1
ATOM 6550 N N . GLN B 1 545 ? -36.21011 16.51202 -6.99908 1.000 103.99235 523 GLN B N 1
ATOM 6551 C CA . GLN B 1 545 ? -36.24852 17.80491 -7.67181 1.000 103.19521 523 GLN B CA 1
ATOM 6552 C C . GLN B 1 545 ? -34.93059 18.19342 -8.33034 1.000 105.74975 523 GLN B C 1
ATOM 6553 O O . GLN B 1 545 ? -34.94707 18.88651 -9.35436 1.000 106.93093 523 GLN B O 1
ATOM 6559 N N . ASP B 1 546 ? -33.79029 17.77128 -7.78116 1.000 105.20369 524 ASP B N 1
ATOM 6560 C CA . ASP B 1 546 ? -32.50358 18.31815 -8.19764 1.000 107.53559 524 ASP B CA 1
ATOM 6561 C C . ASP B 1 546 ? -31.63770 17.36860 -9.01315 1.000 108.38858 524 ASP B C 1
ATOM 6562 O O . ASP B 1 546 ? -30.83497 17.84138 -9.82026 1.000 110.77902 524 ASP B O 1
ATOM 6564 N N . GLY B 1 547 ? -31.75201 16.06557 -8.82872 1.000 105.25402 525 GLY B N 1
ATOM 6565 C CA . GLY B 1 547 ? -30.96242 15.17312 -9.66066 1.000 103.91451 525 GLY B CA 1
ATOM 6566 C C . GLY B 1 547 ? -30.69147 13.85134 -8.95868 1.000 104.69354 525 GLY B C 1
ATOM 6567 O O . GLY B 1 547 ? -31.52264 13.35727 -8.20041 1.000 108.53815 525 GLY B O 1
ATOM 6568 N N . VAL B 1 548 ? -29.50639 13.30497 -9.23923 1.000 101.20052 526 VAL B N 1
ATOM 6569 C CA . VAL B 1 548 ? -29.16978 11.95026 -8.81805 1.000 107.60414 526 VAL B CA 1
ATOM 6570 C C . VAL B 1 548 ? -29.09927 11.86505 -7.29978 1.000 108.97814 526 VAL B C 1
ATOM 6571 O O . VAL B 1 548 ? -28.65683 12.80395 -6.62283 1.000 105.15311 526 VAL B O 1
ATOM 6573 N N . ALA B 1 549 ? -29.52977 10.72873 -6.76278 1.000 111.75586 527 ALA B N 1
ATOM 6574 C CA . ALA B 1 549 ? -29.48122 10.43174 -5.33237 1.000 110.06856 527 ALA B CA 1
ATOM 6575 C C . ALA B 1 549 ? -29.89504 8.97530 -5.14268 1.000 111.61839 527 ALA B C 1
ATOM 6576 O O . ALA B 1 549 ? -29.99193 8.20757 -6.10824 1.000 114.21177 527 ALA B O 1
ATOM 6578 N N . SER B 1 550 ? -30.14063 8.59702 -3.88936 1.000 109.39605 528 SER B N 1
ATOM 6579 C CA . SER B 1 550 ? -30.60567 7.26259 -3.52578 1.000 103.67194 528 SER B CA 1
ATOM 6580 C C . SER B 1 550 ? -31.62530 7.35791 -2.40042 1.000 102.35415 528 SER B C 1
ATOM 6581 O O . SER B 1 550 ? -31.60059 6.57526 -1.44479 1.000 103.26493 528 SER B O 1
ATOM 6584 N N . ARG B 1 551 ? -32.53405 8.32421 -2.49856 1.000 101.55584 529 ARG B N 1
ATOM 6585 C CA . ARG B 1 551 ? -33.48955 8.61808 -1.43926 1.000 103.47773 529 ARG B CA 1
ATOM 6586 C C . ARG B 1 551 ? -34.83815 7.98639 -1.75656 1.000 105.36576 529 ARG B C 1
ATOM 6587 O O . ARG B 1 551 ? -35.37946 8.17643 -2.85110 1.000 104.77848 529 ARG B O 1
ATOM 6589 N N . THR B 1 552 ? -35.37763 7.24259 -0.78911 1.000 104.47346 530 THR B N 1
ATOM 6590 C CA . THR B 1 552 ? -36.67201 6.58815 -0.92559 1.000 106.67849 530 THR B CA 1
ATOM 6591 C C . THR B 1 552 ? -37.54204 6.77575 0.31089 1.000 107.62798 530 THR B C 1
ATOM 6592 O O . THR B 1 552 ? -38.56790 6.09763 0.44121 1.000 111.66901 530 THR B O 1
ATOM 6596 N N . HIS B 1 553 ? -37.17027 7.68103 1.20844 1.000 103.35729 531 HIS B N 1
ATOM 6597 C CA . HIS B 1 553 ? -37.76411 7.75442 2.53271 1.000 108.86066 531 HIS B CA 1
ATOM 6598 C C . HIS B 1 553 ? -39.02017 8.62143 2.53529 1.000 113.55292 531 HIS B C 1
ATOM 6599 O O . HIS B 1 553 ? -39.30460 9.36613 1.59453 1.000 114.33307 531 HIS B O 1
ATOM 6606 N N . ASP B 1 554 ? -39.77629 8.51193 3.62450 1.000 117.78928 532 ASP B N 1
ATOM 6607 C CA . ASP B 1 554 ? -40.93864 9.35282 3.84746 1.000 121.60345 532 ASP B CA 1
ATOM 6608 C C . ASP B 1 554 ? -40.50410 10.73261 4.33840 1.000 119.98746 532 ASP B C 1
ATOM 6609 O O . ASP B 1 554 ? -39.33795 10.96994 4.66521 1.000 118.80490 532 ASP B O 1
ATOM 6611 N N . ASP B 1 555 ? -41.47132 11.65150 4.39585 1.000 117.65240 533 ASP B N 1
ATOM 6612 C CA . ASP B 1 555 ? -41.15858 13.04039 4.71848 1.000 117.33098 533 ASP B CA 1
ATOM 6613 C C . ASP B 1 555 ? -40.64854 13.19831 6.14549 1.000 115.60325 533 ASP B C 1
ATOM 6614 O O . ASP B 1 555 ? -39.81677 14.07468 6.40837 1.000 113.02561 533 ASP B O 1
ATOM 6619 N N . VAL B 1 556 ? -41.12838 12.37100 7.07328 1.000 115.98154 534 VAL B N 1
ATOM 6620 C CA . VAL B 1 556 ? -40.75078 12.48186 8.47843 1.000 116.04804 534 VAL B CA 1
ATOM 6621 C C . VAL B 1 556 ? -39.26152 12.20353 8.63541 1.000 115.88375 534 VAL B C 1
ATOM 6622 O O . VAL B 1 556 ? -38.47735 13.12054 8.90698 1.000 113.82943 534 VAL B O 1
ATOM 6624 N N . ARG B 1 557 ? -38.86569 10.94083 8.45763 1.000 115.70223 535 ARG B N 1
ATOM 6625 C CA . ARG B 1 557 ? -37.47336 10.51272 8.61069 1.000 110.44304 535 ARG B CA 1
ATOM 6626 C C . ARG B 1 557 ? -36.90537 10.99325 9.94467 1.000 105.57889 535 ARG B C 1
ATOM 6627 O O . ARG B 1 557 ? -35.86932 11.65858 10.01026 1.000 99.77474 535 ARG B O 1
ATOM 6629 N N . GLN B 1 558 ? -37.60376 10.63365 11.02449 1.000 106.21867 536 GLN B N 1
ATOM 6630 C CA . GLN B 1 558 ? -37.36919 11.27049 12.31667 1.000 106.24693 536 GLN B CA 1
ATOM 6631 C C . GLN B 1 558 ? -36.01895 10.89900 12.91871 1.000 99.30145 536 GLN B C 1
ATOM 6632 O O . GLN B 1 558 ? -35.45441 11.68490 13.68811 1.000 99.08007 536 GLN B O 1
ATOM 6634 N N . ALA B 1 559 ? -35.48407 9.71966 12.59510 1.000 91.94328 537 ALA B N 1
ATOM 6635 C CA . ALA B 1 559 ? -34.25594 9.22152 13.21466 1.000 85.87843 537 ALA B CA 1
ATOM 6636 C C . ALA B 1 559 ? -33.31968 8.68974 12.12671 1.000 84.23485 537 ALA B C 1
ATOM 6637 O O . ALA B 1 559 ? -33.05853 7.48869 12.03679 1.000 87.72531 537 ALA B O 1
ATOM 6639 N N . ILE B 1 560 ? -32.80330 9.59702 11.30573 1.000 77.26582 538 ILE B N 1
ATOM 6640 C CA . ILE B 1 560 ? -31.84718 9.22539 10.27274 1.000 69.11203 538 ILE B CA 1
ATOM 6641 C C . ILE B 1 560 ? -30.43682 9.58844 10.71997 1.000 62.57691 538 ILE B C 1
ATOM 6642 O O . ILE B 1 560 ? -30.21512 9.93629 11.88015 1.000 63.32559 538 ILE B O 1
ATOM 6644 N N . VAL C 1 28 ? 7.51050 70.47655 35.51921 1.000 59.57057 6 VAL C N 1
ATOM 6645 C CA . VAL C 1 28 ? 8.07041 69.74696 34.38923 1.000 60.72797 6 VAL C CA 1
ATOM 6646 C C . VAL C 1 28 ? 9.58497 69.65497 34.53094 1.000 63.56350 6 VAL C C 1
ATOM 6647 O O . VAL C 1 28 ? 10.31156 70.51552 34.03284 1.000 67.25487 6 VAL C O 1
ATOM 6651 N N . PRO C 1 29 ? 10.05828 68.61502 35.21634 1.000 63.01750 7 PRO C N 1
ATOM 6652 C CA . PRO C 1 29 ? 11.50216 68.47636 35.43989 1.000 62.52676 7 PRO C CA 1
ATOM 6653 C C . PRO C 1 29 ? 12.26038 68.26656 34.13769 1.000 60.05494 7 PRO C C 1
ATOM 6654 O O . PRO C 1 29 ? 11.79593 67.57514 33.22817 1.000 57.91155 7 PRO C O 1
ATOM 6658 N N . ARG C 1 30 ? 13.44156 68.87343 34.06008 1.000 59.55246 8 ARG C N 1
ATOM 6659 C CA . ARG C 1 30 ? 14.28091 68.81845 32.87218 1.000 59.36207 8 ARG C CA 1
ATOM 6660 C C . ARG C 1 30 ? 15.31900 67.71340 33.00929 1.000 57.53605 8 ARG C C 1
ATOM 6661 O O . ARG C 1 30 ? 15.83959 67.46503 34.10108 1.000 52.39931 8 ARG C O 1
ATOM 6663 N N . ILE C 1 31 ? 15.61754 67.05702 31.89276 1.000 60.42375 9 ILE C N 1
ATOM 6664 C CA . ILE C 1 31 ? 16.59111 65.96940 31.86294 1.000 54.00608 9 ILE C CA 1
ATOM 6665 C C . ILE C 1 31 ? 17.90842 66.49251 31.30575 1.000 56.10486 9 ILE C C 1
ATOM 6666 O O . ILE C 1 31 ? 17.91213 67.43945 30.50565 1.000 61.56795 9 ILE C O 1
ATOM 6671 N N . PRO C 1 32 ? 19.04055 65.92289 31.70088 1.000 53.82476 10 PRO C N 1
ATOM 6672 C CA . PRO C 1 32 ? 20.30148 66.24937 31.03437 1.000 52.43698 10 PRO C CA 1
ATOM 6673 C C . PRO C 1 32 ? 20.44864 65.46765 29.74076 1.000 51.83467 10 PRO C C 1
ATOM 6674 O O . PRO C 1 32 ? 19.99291 64.32853 29.61743 1.000 52.70872 10 PRO C O 1
ATOM 6678 N N . ALA C 1 33 ? 21.09863 66.10288 28.76323 1.000 52.39122 11 ALA C N 1
ATOM 6679 C CA . ALA C 1 33 ? 21.35609 65.43031 27.49552 1.000 56.63872 11 ALA C CA 1
ATOM 6680 C C . ALA C 1 33 ? 22.26473 64.22033 27.66413 1.000 58.51852 11 ALA C C 1
ATOM 6681 O O . ALA C 1 33 ? 22.27586 63.34124 26.79534 1.000 58.74784 11 ALA C O 1
ATOM 6683 N N . ALA C 1 34 ? 23.02458 64.15577 28.76032 1.000 56.22164 12 ALA C N 1
ATOM 6684 C CA . ALA C 1 34 ? 23.85444 62.98483 29.02261 1.000 53.22976 12 ALA C CA 1
ATOM 6685 C C . ALA C 1 34 ? 22.99510 61.76042 29.31269 1.000 55.13271 12 ALA C C 1
ATOM 6686 O O . ALA C 1 34 ? 23.21680 60.68448 28.74524 1.000 54.77795 12 ALA C O 1
ATOM 6688 N N . LEU C 1 35 ? 22.00848 61.90366 30.19936 1.000 54.94404 13 LEU C N 1
ATOM 6689 C CA . LEU C 1 35 ? 21.07104 60.81807 30.45483 1.000 50.85749 13 LEU C CA 1
ATOM 6690 C C . LEU C 1 35 ? 19.97507 60.73908 29.40171 1.000 50.80026 13 LEU C C 1
ATOM 6691 O O . LEU C 1 35 ? 19.29699 59.71023 29.30805 1.000 56.42689 13 LEU C O 1
ATOM 6696 N N . SER C 1 36 ? 19.78721 61.79693 28.61188 1.000 48.49878 14 SER C N 1
ATOM 6697 C CA . SER C 1 36 ? 18.82829 61.75098 27.50844 1.000 52.53726 14 SER C CA 1
ATOM 6698 C C . SER C 1 36 ? 19.42218 61.00928 26.31438 1.000 54.23910 14 SER C C 1
ATOM 6699 O O . SER C 1 36 ? 18.95415 59.92897 25.94208 1.000 53.10295 14 SER C O 1
ATOM 6702 N N . ALA C 1 37 ? 20.45670 61.58074 25.70506 1.000 53.78386 15 ALA C N 1
ATOM 6703 C CA . ALA C 1 37 ? 21.11969 60.91724 24.59362 1.000 54.65890 15 ALA C CA 1
ATOM 6704 C C . ALA C 1 37 ? 21.89121 59.70005 25.09987 1.000 49.80230 15 ALA C C 1
ATOM 6705 O O . ALA C 1 37 ? 22.55021 59.76987 26.14178 1.000 49.34075 15 ALA C O 1
ATOM 6707 N N . PRO C 1 38 ? 21.83778 58.57629 24.38554 1.000 48.05962 16 PRO C N 1
ATOM 6708 C CA . PRO C 1 38 ? 22.44425 57.34482 24.90750 1.000 49.68700 16 PRO C CA 1
ATOM 6709 C C . PRO C 1 38 ? 23.94759 57.26831 24.69138 1.000 52.03741 16 PRO C C 1
ATOM 6710 O O . PRO C 1 38 ? 24.66989 56.73818 25.54167 1.000 53.54757 16 PRO C O 1
ATOM 6714 N N . SER C 1 39 ? 24.42554 57.79732 23.56166 1.000 53.48528 17 SER C N 1
ATOM 6715 C CA . SER C 1 39 ? 25.83059 57.63949 23.19422 1.000 54.50884 17 SER C CA 1
ATOM 6716 C C . SER C 1 39 ? 26.75378 58.23607 24.25030 1.000 51.58389 17 SER C C 1
ATOM 6717 O O . SER C 1 39 ? 27.70777 57.58753 24.69590 1.000 48.44572 17 SER C O 1
ATOM 6720 N N . LEU C 1 40 ? 26.48197 59.47430 24.66749 1.000 52.36974 18 LEU C N 1
ATOM 6721 C CA . LEU C 1 40 ? 27.34079 60.13607 25.64231 1.000 53.05624 18 LEU C CA 1
ATOM 6722 C C . LEU C 1 40 ? 27.20842 59.54365 27.03776 1.000 49.67309 18 LEU C C 1
ATOM 6723 O O . LEU C 1 40 ? 28.08545 59.77354 27.87744 1.000 49.77314 18 LEU C O 1
ATOM 6728 N N . ASN C 1 41 ? 26.14106 58.79582 27.30530 1.000 46.06928 19 ASN C N 1
ATOM 6729 C CA . ASN C 1 41 ? 25.92511 58.25480 28.63933 1.000 46.90926 19 ASN C CA 1
ATOM 6730 C C . ASN C 1 41 ? 27.01489 57.24924 28.98600 1.000 44.39902 19 ASN C C 1
ATOM 6731 O O . ASN C 1 41 ? 27.36755 56.38693 28.17526 1.000 46.35515 19 ASN C O 1
ATOM 6736 N N . ARG C 1 42 ? 27.55670 57.37668 30.19661 1.000 41.81260 20 ARG C N 1
ATOM 6737 C CA . ARG C 1 42 ? 28.47541 56.39330 30.74910 1.000 45.50362 20 ARG C CA 1
ATOM 6738 C C . ARG C 1 42 ? 28.12064 56.05126 32.19118 1.000 45.02453 20 ARG C C 1
ATOM 6739 O O . ARG C 1 42 ? 28.85854 55.30064 32.84087 1.000 49.94574 20 ARG C O 1
ATOM 6747 N N . GLY C 1 43 ? 27.00971 56.57508 32.70130 1.000 40.76779 21 GLY C N 1
ATOM 6748 C CA . GLY C 1 43 ? 26.58355 56.23227 34.04552 1.000 43.15446 21 GLY C CA 1
ATOM 6749 C C . GLY C 1 43 ? 27.59389 56.69648 35.07056 1.000 39.60582 21 GLY C C 1
ATOM 6750 O O . GLY C 1 43 ? 28.15512 57.79199 34.97657 1.000 42.58656 21 GLY C O 1
ATOM 6751 N N . VAL C 1 44 ? 27.85745 55.83383 36.05594 1.000 36.56862 22 VAL C N 1
ATOM 6752 C CA . VAL C 1 44 ? 28.72962 56.18868 37.17328 1.000 39.07490 22 VAL C CA 1
ATOM 6753 C C . VAL C 1 44 ? 30.19862 56.23505 36.78370 1.000 44.49663 22 VAL C C 1
ATOM 6754 O O . VAL C 1 44 ? 31.04679 56.53716 37.63269 1.000 46.89956 22 VAL C O 1
ATOM 6758 N N . GLY C 1 45 ? 30.53219 55.94929 35.52431 1.000 46.06432 23 GLY C N 1
ATOM 6759 C CA . GLY C 1 45 ? 31.88282 56.18998 35.05459 1.000 50.61090 23 GLY C CA 1
ATOM 6760 C C . GLY C 1 45 ? 32.25280 57.65618 35.02551 1.000 54.32725 23 GLY C C 1
ATOM 6761 O O . GLY C 1 45 ? 33.44350 57.98673 34.99520 1.000 60.07145 23 GLY C O 1
ATOM 6762 N N . PHE C 1 46 ? 31.25617 58.53891 35.02717 1.000 50.40605 24 PHE C N 1
ATOM 6763 C CA . PHE C 1 46 ? 31.50058 59.96945 35.13552 1.000 46.90454 24 PHE C CA 1
ATOM 6764 C C . PHE C 1 46 ? 32.18167 60.28280 36.45928 1.000 48.48305 24 PHE C C 1
ATOM 6765 O O . PHE C 1 46 ? 31.65618 59.95830 37.52862 1.000 47.89466 24 PHE C O 1
ATOM 6773 N N . THR C 1 47 ? 33.35355 60.90624 36.39079 1.000 53.77300 25 THR C N 1
ATOM 6774 C CA . THR C 1 47 ? 33.97412 61.42000 37.59855 1.000 58.95024 25 THR C CA 1
ATOM 6775 C C . THR C 1 47 ? 33.19829 62.63770 38.09762 1.000 58.78313 25 THR C C 1
ATOM 6776 O O . THR C 1 47 ? 32.37023 63.21562 37.38652 1.000 56.47634 25 THR C O 1
ATOM 6778 N N . HIS C 1 48 ? 33.46861 63.02632 39.34716 1.000 61.92219 26 HIS C N 1
ATOM 6779 C CA . HIS C 1 48 ? 32.80333 64.20211 39.89982 1.000 60.81692 26 HIS C CA 1
ATOM 6780 C C . HIS C 1 48 ? 33.10589 65.44794 39.08128 1.000 58.52858 26 HIS C C 1
ATOM 6781 O O . HIS C 1 48 ? 32.29080 66.37687 39.04032 1.000 61.28767 26 HIS C O 1
ATOM 6788 N N . ALA C 1 49 ? 34.26768 65.48420 38.42553 1.000 58.07113 27 ALA C N 1
ATOM 6789 C CA . ALA C 1 49 ? 34.62513 66.63442 37.60358 1.000 61.33028 27 ALA C CA 1
ATOM 6790 C C . ALA C 1 49 ? 33.62970 66.82679 36.46655 1.000 62.31628 27 ALA C C 1
ATOM 6791 O O . ALA C 1 49 ? 33.08327 67.92035 36.28333 1.000 62.06075 27 ALA C O 1
ATOM 6793 N N . GLN C 1 50 ? 33.36836 65.77030 35.69821 1.000 60.20772 28 GLN C N 1
ATOM 6794 C CA . GLN C 1 50 ? 32.46936 65.88405 34.55875 1.000 59.33429 28 GLN C CA 1
ATOM 6795 C C . GLN C 1 50 ? 31.00664 65.66633 34.92049 1.000 55.75274 28 GLN C C 1
ATOM 6796 O O . GLN C 1 50 ? 30.13200 65.99576 34.11163 1.000 52.86200 28 GLN C O 1
ATOM 6802 N N . ARG C 1 51 ? 30.71567 65.12214 36.10303 1.000 57.13041 29 ARG C N 1
ATOM 6803 C CA . ARG C 1 51 ? 29.34971 65.17993 36.61084 1.000 57.96698 29 ARG C CA 1
ATOM 6804 C C . ARG C 1 51 ? 28.96789 66.61809 36.93484 1.000 57.76649 29 ARG C C 1
ATOM 6805 O O . ARG C 1 51 ? 27.87868 67.08174 36.57723 1.000 58.42608 29 ARG C O 1
ATOM 6807 N N . ARG C 1 52 ? 29.86679 67.34343 37.60471 1.000 54.94465 30 ARG C N 1
ATOM 6808 C CA . ARG C 1 52 ? 29.66548 68.77069 37.82002 1.000 50.67585 30 ARG C CA 1
ATOM 6809 C C . ARG C 1 52 ? 29.71019 69.54366 36.50778 1.000 52.63337 30 ARG C C 1
ATOM 6810 O O . ARG C 1 52 ? 29.04623 70.57754 36.37603 1.000 57.54957 30 ARG C O 1
ATOM 6818 N N . ARG C 1 53 ? 30.48037 69.05770 35.52880 1.000 52.19531 31 ARG C N 1
ATOM 6819 C CA . ARG C 1 53 ? 30.64804 69.78703 34.27432 1.000 54.71184 31 ARG C CA 1
ATOM 6820 C C . ARG C 1 53 ? 29.35860 69.84252 33.47044 1.000 53.77300 31 ARG C C 1
ATOM 6821 O O . ARG C 1 53 ? 29.16508 70.77062 32.67711 1.000 55.89544 31 ARG C O 1
ATOM 6823 N N . LEU C 1 54 ? 28.48001 68.85642 33.63852 1.000 52.04036 32 LEU C N 1
ATOM 6824 C CA . LEU C 1 54 ? 27.16298 68.88917 33.01677 1.000 55.70896 32 LEU C CA 1
ATOM 6825 C C . LEU C 1 54 ? 26.05862 68.85792 34.06638 1.000 56.12732 32 LEU C C 1
ATOM 6826 O O . LEU C 1 54 ? 24.89831 68.57908 33.74552 1.000 54.48110 32 LEU C O 1
ATOM 6831 N N . GLY C 1 55 ? 26.40598 69.14283 35.31789 1.000 57.13870 33 GLY C N 1
ATOM 6832 C CA . GLY C 1 55 ? 25.43519 69.24113 36.38552 1.000 58.52532 33 GLY C CA 1
ATOM 6833 C C . GLY C 1 55 ? 24.58785 68.00147 36.55486 1.000 57.34162 33 GLY C C 1
ATOM 6834 O O . GLY C 1 55 ? 23.36498 68.05576 36.41200 1.000 57.67812 33 GLY C O 1
ATOM 6835 N N . LEU C 1 56 ? 25.22835 66.86803 36.82751 1.000 56.44284 34 LEU C N 1
ATOM 6836 C CA . LEU C 1 56 ? 24.52158 65.65635 37.20735 1.000 51.26676 34 LEU C CA 1
ATOM 6837 C C . LEU C 1 56 ? 24.58353 65.43499 38.70927 1.000 50.60337 34 LEU C C 1
ATOM 6838 O O . LEU C 1 56 ? 24.34490 64.31836 39.18089 1.000 50.02388 34 LEU C O 1
ATOM 6843 N N . THR C 1 57 ? 24.90118 66.48982 39.45953 1.000 51.44571 35 THR C N 1
ATOM 6844 C CA . THR C 1 57 ? 25.13491 66.39153 40.89307 1.000 50.68017 35 THR C CA 1
ATOM 6845 C C . THR C 1 57 ? 23.93237 65.78177 41.59268 1.000 48.46959 35 THR C C 1
ATOM 6846 O O . THR C 1 57 ? 22.83768 66.35247 41.58123 1.000 50.33369 35 THR C O 1
ATOM 6850 N N . GLY C 1 58 ? 24.13758 64.61455 42.19595 1.000 48.39962 36 GLY C N 1
ATOM 6851 C CA . GLY C 1 58 ? 23.08152 63.93312 42.90166 1.000 47.65968 36 GLY C CA 1
ATOM 6852 C C . GLY C 1 58 ? 22.13052 63.14182 42.03713 1.000 44.93959 36 GLY C C 1
ATOM 6853 O O . GLY C 1 58 ? 21.40440 62.29707 42.56651 1.000 42.33794 36 GLY C O 1
ATOM 6854 N N . ARG C 1 59 ? 22.09998 63.37967 40.72938 1.000 45.83209 37 ARG C N 1
ATOM 6855 C CA . ARG C 1 59 ? 21.22393 62.61540 39.85166 1.000 45.43473 37 ARG C CA 1
ATOM 6856 C C . ARG C 1 59 ? 21.83126 61.28001 39.44946 1.000 41.17407 37 ARG C C 1
ATOM 6857 O O . ARG C 1 59 ? 21.18030 60.50274 38.74325 1.000 40.50767 37 ARG C O 1
ATOM 6865 N N . LEU C 1 60 ? 23.05710 61.00579 39.89221 1.000 41.02451 38 LEU C N 1
ATOM 6866 C CA . LEU C 1 60 ? 23.78250 59.76993 39.68305 1.000 41.96728 38 LEU C CA 1
ATOM 6867 C C . LEU C 1 60 ? 24.46178 59.46428 41.01118 1.000 43.86332 38 LEU C C 1
ATOM 6868 O O . LEU C 1 60 ? 24.88114 60.39638 41.71400 1.000 46.06661 38 LEU C O 1
ATOM 6873 N N . PRO C 1 61 ? 24.57532 58.19032 41.38936 1.000 40.75189 39 PRO C N 1
ATOM 6874 C CA . PRO C 1 61 ? 25.07950 57.86047 42.72888 1.000 41.78782 39 PRO C CA 1
ATOM 6875 C C . PRO C 1 61 ? 26.48051 58.40514 42.97156 1.000 45.80077 39 PRO C C 1
ATOM 6876 O O . PRO C 1 61 ? 27.25067 58.66749 42.04508 1.000 49.70423 39 PRO C O 1
ATOM 6880 N N . SER C 1 62 ? 26.80415 58.57516 44.25396 1.000 45.68687 40 SER C N 1
ATOM 6881 C CA . SER C 1 62 ? 28.09653 59.11417 44.66228 1.000 51.99221 40 SER C CA 1
ATOM 6882 C C . SER C 1 62 ? 29.19052 58.06006 44.58672 1.000 54.88014 40 SER C C 1
ATOM 6883 O O . SER C 1 62 ? 29.95688 57.88383 45.53931 1.000 57.21817 40 SER C O 1
ATOM 6886 N N . ALA C 1 63 ? 29.27720 57.35875 43.46435 1.000 51.73770 41 ALA C N 1
ATOM 6887 C CA . ALA C 1 63 ? 30.25011 56.29654 43.29744 1.000 51.10204 41 ALA C CA 1
ATOM 6888 C C . ALA C 1 63 ? 31.18311 56.61366 42.13976 1.000 53.02843 41 ALA C C 1
ATOM 6889 O O . ALA C 1 63 ? 30.92906 57.50706 41.32670 1.000 52.80145 41 ALA C O 1
ATOM 6891 N N . VAL C 1 64 ? 32.28308 55.87081 42.09169 1.000 53.22467 42 VAL C N 1
ATOM 6892 C CA . VAL C 1 64 ? 33.19249 55.86366 40.95557 1.000 50.01574 42 VAL C CA 1
ATOM 6893 C C . VAL C 1 64 ? 33.36554 54.41613 40.51421 1.000 49.76980 42 VAL C C 1
ATOM 6894 O O . VAL C 1 64 ? 33.66484 53.53930 41.33326 1.000 51.58746 42 VAL C O 1
ATOM 6898 N N . LEU C 1 65 ? 33.12530 54.15688 39.23236 1.000 47.40803 43 LEU C N 1
ATOM 6899 C CA . LEU C 1 65 ? 33.15277 52.80268 38.69552 1.000 50.18229 43 LEU C CA 1
ATOM 6900 C C . LEU C 1 65 ? 34.01110 52.78125 37.44325 1.000 53.08209 43 LEU C C 1
ATOM 6901 O O . LEU C 1 65 ? 33.75446 53.53558 36.49889 1.000 51.98254 43 LEU C O 1
ATOM 6906 N N . THR C 1 66 ? 35.02918 51.92559 37.44165 1.000 53.94247 44 THR C N 1
ATOM 6907 C CA . THR C 1 66 ? 35.76764 51.65668 36.21904 1.000 54.05866 44 THR C CA 1
ATOM 6908 C C . THR C 1 66 ? 34.83305 51.05866 35.17508 1.000 53.12342 44 THR C C 1
ATOM 6909 O O . THR C 1 66 ? 33.80955 50.45136 35.50117 1.000 54.34228 44 THR C O 1
ATOM 6912 N N . LEU C 1 67 ? 35.18290 51.24963 33.90214 1.000 50.10005 45 LEU C N 1
ATOM 6913 C CA . LEU C 1 67 ? 34.36307 50.68656 32.83522 1.000 49.49150 45 LEU C CA 1
ATOM 6914 C C . LEU C 1 67 ? 34.33041 49.16627 32.93054 1.000 52.67903 45 LEU C C 1
ATOM 6915 O O . LEU C 1 67 ? 33.26457 48.55093 32.80735 1.000 53.33865 45 LEU C O 1
ATOM 6920 N N . ASP C 1 68 ? 35.48830 48.54438 33.16512 1.000 55.20035 46 ASP C N 1
ATOM 6921 C CA . ASP C 1 68 ? 35.51421 47.10928 33.42213 1.000 55.40451 46 ASP C CA 1
ATOM 6922 C C . ASP C 1 68 ? 34.75735 46.76140 34.69647 1.000 59.25838 46 ASP C C 1
ATOM 6923 O O . ASP C 1 68 ? 34.19550 45.66501 34.80636 1.000 59.72450 46 ASP C O 1
ATOM 6925 N N . GLN C 1 69 ? 34.73229 47.67771 35.66737 1.000 57.74695 47 GLN C N 1
ATOM 6926 C CA . GLN C 1 69 ? 33.92970 47.46287 36.86619 1.000 58.38617 47 GLN C CA 1
ATOM 6927 C C . GLN C 1 69 ? 32.44219 47.53243 36.54425 1.000 59.51728 47 GLN C C 1
ATOM 6928 O O . GLN C 1 69 ? 31.64324 46.76914 37.09984 1.000 61.91933 47 GLN C O 1
ATOM 6934 N N . GLN C 1 70 ? 32.05293 48.44342 35.64805 1.000 56.78245 48 GLN C N 1
ATOM 6935 C CA . GLN C 1 70 ? 30.66784 48.48885 35.18997 1.000 55.35483 48 GLN C CA 1
ATOM 6936 C C . GLN C 1 70 ? 30.31100 47.24291 34.39056 1.000 55.87348 48 GLN C C 1
ATOM 6937 O O . GLN C 1 70 ? 29.20975 46.70015 34.53436 1.000 57.35174 48 GLN C O 1
ATOM 6943 N N . ALA C 1 71 ? 31.22691 46.78237 33.53490 1.000 56.78471 49 ALA C N 1
ATOM 6944 C CA . ALA C 1 71 ? 30.95227 45.60592 32.71655 1.000 56.68636 49 ALA C CA 1
ATOM 6945 C C . ALA C 1 71 ? 30.76341 44.36484 33.57894 1.000 59.29697 49 ALA C C 1
ATOM 6946 O O . ALA C 1 71 ? 29.83362 43.58093 33.35469 1.000 61.16260 49 ALA C O 1
ATOM 6948 N N . GLU C 1 72 ? 31.63981 44.16491 34.56770 1.000 58.89653 50 GLU C N 1
ATOM 6949 C CA . GLU C 1 72 ? 31.44108 43.07574 35.51820 1.000 61.47608 50 GLU C CA 1
ATOM 6950 C C . GLU C 1 72 ? 30.14605 43.25726 36.29253 1.000 62.54130 50 GLU C C 1
ATOM 6951 O O . GLU C 1 72 ? 29.50194 42.27436 36.67965 1.000 65.38210 50 GLU C O 1
ATOM 6953 N N . ARG C 1 73 ? 29.75159 44.50867 36.51540 1.000 60.75954 51 ARG C N 1
ATOM 6954 C CA . ARG C 1 73 ? 28.51990 44.79878 37.23209 1.000 62.10353 51 ARG C CA 1
ATOM 6955 C C . ARG C 1 73 ? 27.29392 44.33953 36.44612 1.000 57.82724 51 ARG C C 1
ATOM 6956 O O . ARG C 1 73 ? 26.33405 43.82006 37.02880 1.000 59.49862 51 ARG C O 1
ATOM 6964 N N . VAL C 1 74 ? 27.31201 44.50546 35.12251 1.000 54.35461 52 VAL C N 1
ATOM 6965 C CA . VAL C 1 74 ? 26.24868 43.93803 34.29831 1.000 54.31769 52 VAL C CA 1
ATOM 6966 C C . VAL C 1 74 ? 26.43847 42.43584 34.12833 1.000 60.53612 52 VAL C C 1
ATOM 6967 O O . VAL C 1 74 ? 25.45729 41.69464 33.99911 1.000 65.00791 52 VAL C O 1
ATOM 6971 N N . TRP C 1 75 ? 27.68734 41.96403 34.13551 1.000 61.63914 53 TRP C N 1
ATOM 6972 C CA . TRP C 1 75 ? 27.96046 40.54977 33.89700 1.000 61.13494 53 TRP C CA 1
ATOM 6973 C C . TRP C 1 75 ? 27.36781 39.67300 34.99375 1.000 59.16233 53 TRP C C 1
ATOM 6974 O O . TRP C 1 75 ? 26.54792 38.78752 34.72364 1.000 55.55080 53 TRP C O 1
ATOM 6985 N N . HIS C 1 76 ? 27.80167 39.88610 36.23999 1.000 59.97169 54 HIS C N 1
ATOM 6986 C CA . HIS C 1 76 ? 27.22659 39.15623 37.36575 1.000 60.94782 54 HIS C CA 1
ATOM 6987 C C . HIS C 1 76 ? 25.71097 39.27876 37.38120 1.000 59.66260 54 HIS C C 1
ATOM 6988 O O . HIS C 1 76 ? 24.99844 38.29153 37.59538 1.000 62.31663 54 HIS C O 1
ATOM 6995 N N . GLN C 1 77 ? 25.20326 40.48754 37.14194 1.000 61.47839 55 GLN C N 1
ATOM 6996 C CA . GLN C 1 77 ? 23.76272 40.69285 37.06338 1.000 61.24568 55 GLN C CA 1
ATOM 6997 C C . GLN C 1 77 ? 23.15225 39.90202 35.91545 1.000 56.06421 55 GLN C C 1
ATOM 6998 O O . GLN C 1 77 ? 22.02212 39.41140 36.02100 1.000 57.41199 55 GLN C O 1
ATOM 7000 N N . LEU C 1 78 ? 23.88001 39.77637 34.80410 1.000 54.08682 56 LEU C N 1
ATOM 7001 C CA . LEU C 1 78 ? 23.40037 38.95271 33.70339 1.000 56.44853 56 LEU C CA 1
ATOM 7002 C C . LEU C 1 78 ? 23.36419 37.47730 34.07389 1.000 58.99117 56 LEU C C 1
ATOM 7003 O O . LEU C 1 78 ? 22.63852 36.70753 33.43764 1.000 56.51381 56 LEU C O 1
ATOM 7008 N N . GLN C 1 79 ? 24.12728 37.06861 35.08573 1.000 58.26478 57 GLN C N 1
ATOM 7009 C CA . GLN C 1 79 ? 24.11662 35.68764 35.54336 1.000 53.96526 57 GLN C CA 1
ATOM 7010 C C . GLN C 1 79 ? 23.04510 35.42039 36.58978 1.000 55.49755 57 GLN C C 1
ATOM 7011 O O . GLN C 1 79 ? 22.70143 34.25502 36.81925 1.000 59.49076 57 GLN C O 1
ATOM 7017 N N . SER C 1 80 ? 22.50789 36.46928 37.21967 1.000 53.81519 58 SER C N 1
ATOM 7018 C CA . SER C 1 80 ? 21.55916 36.27762 38.31259 1.000 55.37999 58 SER C CA 1
ATOM 7019 C C . SER C 1 80 ? 20.28143 35.60112 37.83209 1.000 58.43762 58 SER C C 1
ATOM 7020 O O . SER C 1 80 ? 19.77792 34.67782 38.48310 1.000 62.41599 58 SER C O 1
ATOM 7023 N N . LEU C 1 81 ? 19.73700 36.04526 36.70268 1.000 54.33364 59 LEU C N 1
ATOM 7024 C CA . LEU C 1 81 ? 18.54967 35.40820 36.15232 1.000 54.73799 59 LEU C CA 1
ATOM 7025 C C . LEU C 1 81 ? 18.93933 34.16511 35.36301 1.000 56.97970 59 LEU C C 1
ATOM 7026 O O . LEU C 1 81 ? 19.97016 34.13648 34.68448 1.000 57.73051 59 LEU C O 1
ATOM 7031 N N . ALA C 1 82 ? 18.11422 33.12547 35.47395 1.000 59.13085 60 ALA C N 1
ATOM 7032 C CA . ALA C 1 82 ? 18.39032 31.85739 34.81456 1.000 60.05004 60 ALA C CA 1
ATOM 7033 C C . ALA C 1 82 ? 17.74840 31.74667 33.44061 1.000 60.50903 60 ALA C C 1
ATOM 7034 O O . ALA C 1 82 ? 18.15076 30.88165 32.65377 1.000 64.75534 60 ALA C O 1
ATOM 7036 N N . THR C 1 83 ? 16.76789 32.59404 33.13680 1.000 55.63230 61 THR C N 1
ATOM 7037 C CA . THR C 1 83 ? 16.09935 32.53608 31.84466 1.000 55.79193 61 THR C CA 1
ATOM 7038 C C . THR C 1 83 ? 17.08192 32.84121 30.72264 1.000 58.84082 61 THR C C 1
ATOM 7039 O O . THR C 1 83 ? 17.78987 33.85171 30.75772 1.000 60.75628 61 THR C O 1
ATOM 7042 N N . GLU C 1 84 ? 17.13367 31.95209 29.72862 1.000 61.91129 62 GLU C N 1
ATOM 7043 C CA . GLU C 1 84 ? 17.93464 32.23009 28.54178 1.000 62.46043 62 GLU C CA 1
ATOM 7044 C C . GLU C 1 84 ? 17.38305 33.43307 27.78950 1.000 60.52769 62 GLU C C 1
ATOM 7045 O O . GLU C 1 84 ? 18.14577 34.25816 27.27245 1.000 55.16992 62 GLU C O 1
ATOM 7047 N N . LEU C 1 85 ? 16.05547 33.55107 27.72736 1.000 64.49869 63 LEU C N 1
ATOM 7048 C CA . LEU C 1 85 ? 15.42823 34.71008 27.10213 1.000 62.74414 63 LEU C CA 1
ATOM 7049 C C . LEU C 1 85 ? 15.75343 35.99019 27.86246 1.000 60.26628 63 LEU C C 1
ATOM 7050 O O . LEU C 1 85 ? 16.23621 36.96778 27.27915 1.000 57.71205 63 LEU C O 1
ATOM 7055 N N . GLY C 1 86 ? 15.49083 35.99920 29.17026 1.000 61.80942 64 GLY C N 1
ATOM 7056 C CA . GLY C 1 86 ? 15.56303 37.19948 29.98715 1.000 56.35757 64 GLY C CA 1
ATOM 7057 C C . GLY C 1 86 ? 16.79754 38.05941 29.80521 1.000 53.17669 64 GLY C C 1
ATOM 7058 O O . GLY C 1 86 ? 16.75466 39.26964 30.04173 1.000 52.62511 64 GLY C O 1
ATOM 7059 N N . ARG C 1 87 ? 17.90476 37.44638 29.38246 1.000 52.99356 65 ARG C N 1
ATOM 7060 C CA . ARG C 1 87 ? 19.12633 38.20718 29.14149 1.000 51.56647 65 ARG C CA 1
ATOM 7061 C C . ARG C 1 87 ? 18.94204 39.21076 28.01070 1.000 52.70130 65 ARG C C 1
ATOM 7062 O O . ARG C 1 87 ? 19.44086 40.34003 28.08565 1.000 55.33488 65 ARG C O 1
ATOM 7070 N N . ASN C 1 88 ? 18.22161 38.81819 26.95734 1.000 52.27311 66 ASN C N 1
ATOM 7071 C CA . ASN C 1 88 ? 18.05818 39.69093 25.79887 1.000 53.10120 66 ASN C CA 1
ATOM 7072 C C . ASN C 1 88 ? 17.31375 40.96886 26.16682 1.000 54.47688 66 ASN C C 1
ATOM 7073 O O . ASN C 1 88 ? 17.62244 42.04666 25.64471 1.000 54.69197 66 ASN C O 1
ATOM 7078 N N . LEU C 1 89 ? 16.32884 40.86918 27.06338 1.000 54.02955 67 LEU C N 1
ATOM 7079 C CA . LEU C 1 89 ? 15.58292 42.05454 27.47530 1.000 55.12636 67 LEU C CA 1
ATOM 7080 C C . LEU C 1 89 ? 16.48157 43.04813 28.19947 1.000 55.17743 67 LEU C C 1
ATOM 7081 O O . LEU C 1 89 ? 16.36520 44.26321 27.99927 1.000 55.62258 67 LEU C O 1
ATOM 7086 N N . LEU C 1 90 ? 17.38716 42.55032 29.04482 1.000 52.41475 68 LEU C N 1
ATOM 7087 C CA . LEU C 1 90 ? 18.28164 43.43235 29.78373 1.000 49.96635 68 LEU C CA 1
ATOM 7088 C C . LEU C 1 90 ? 19.25522 44.16398 28.86843 1.000 54.48950 68 LEU C C 1
ATOM 7089 O O . LEU C 1 90 ? 19.81462 45.18831 29.27032 1.000 59.03494 68 LEU C O 1
ATOM 7094 N N . LEU C 1 91 ? 19.46081 43.67234 27.64588 1.000 52.44775 69 LEU C N 1
ATOM 7095 C CA . LEU C 1 91 ? 20.34167 44.35870 26.70894 1.000 52.12760 69 LEU C CA 1
ATOM 7096 C C . LEU C 1 91 ? 19.60298 45.43546 25.92328 1.000 54.38430 69 LEU C C 1
ATOM 7097 O O . LEU C 1 91 ? 20.19711 46.46631 25.58648 1.000 51.88925 69 LEU C O 1
ATOM 7102 N N . GLU C 1 92 ? 18.31825 45.21997 25.62153 1.000 57.10398 70 GLU C N 1
ATOM 7103 C CA . GLU C 1 92 ? 17.51695 46.28269 25.02162 1.000 57.54546 70 GLU C CA 1
ATOM 7104 C C . GLU C 1 92 ? 17.44402 47.49261 25.94182 1.000 57.43328 70 GLU C C 1
ATOM 7105 O O . GLU C 1 92 ? 17.56719 48.63686 25.48917 1.000 59.70990 70 GLU C O 1
ATOM 7111 N N . GLN C 1 93 ? 17.24254 47.25757 27.24078 1.000 57.24003 71 GLN C N 1
ATOM 7112 C CA . GLN C 1 93 ? 17.21662 48.35810 28.19637 1.000 60.97477 71 GLN C CA 1
ATOM 7113 C C . GLN C 1 93 ? 18.57956 49.02509 28.31845 1.000 60.85273 71 GLN C C 1
ATOM 7114 O O . GLN C 1 93 ? 18.65592 50.22908 28.58766 1.000 65.65628 71 GLN C O 1
ATOM 7116 N N . LEU C 1 94 ? 19.66095 48.26671 28.12518 1.000 55.60434 72 LEU C N 1
ATOM 7117 C CA . LEU C 1 94 ? 20.99436 48.85648 28.15896 1.000 55.05322 72 LEU C CA 1
ATOM 7118 C C . LEU C 1 94 ? 21.30668 49.60212 26.86749 1.000 56.10839 72 LEU C C 1
ATOM 7119 O O . LEU C 1 94 ? 21.96175 50.65023 26.89772 1.000 54.02494 72 LEU C O 1
ATOM 7124 N N . HIS C 1 95 ? 20.85144 49.07309 25.72768 1.000 55.45967 73 HIS C N 1
ATOM 7125 C CA . HIS C 1 95 ? 21.04011 49.76635 24.45680 1.000 52.46018 73 HIS C CA 1
ATOM 7126 C C . HIS C 1 95 ? 20.41879 51.15670 24.49278 1.000 54.43222 73 HIS C C 1
ATOM 7127 O O . HIS C 1 95 ? 20.98829 52.11508 23.95751 1.000 58.12200 73 HIS C O 1
ATOM 7134 N N . TYR C 1 96 ? 19.25114 51.28728 25.12631 1.000 55.82829 74 TYR C N 1
ATOM 7135 C CA . TYR C 1 96 ? 18.61579 52.59480 25.23898 1.000 55.67226 74 TYR C CA 1
ATOM 7136 C C . TYR C 1 96 ? 19.31752 53.47494 26.26510 1.000 52.68219 74 TYR C C 1
ATOM 7137 O O . TYR C 1 96 ? 19.37080 54.69821 26.09602 1.000 50.56893 74 TYR C O 1
ATOM 7139 N N . ARG C 1 97 ? 19.86144 52.87787 27.32699 1.000 52.71235 75 ARG C N 1
ATOM 7140 C CA . ARG C 1 97 ? 20.52945 53.66218 28.36076 1.000 55.45661 75 ARG C CA 1
ATOM 7141 C C . ARG C 1 97 ? 21.86171 54.20632 27.85830 1.000 53.86710 75 ARG C C 1
ATOM 7142 O O . ARG C 1 97 ? 22.05251 55.42393 27.75814 1.000 52.59325 75 ARG C O 1
ATOM 7150 N N . HIS C 1 98 ? 22.79907 53.31553 27.53838 1.000 54.69841 76 HIS C N 1
ATOM 7151 C CA . HIS C 1 98 ? 24.08813 53.72549 26.99446 1.000 53.84823 76 HIS C CA 1
ATOM 7152 C C . HIS C 1 98 ? 24.67533 52.57813 26.18673 1.000 52.04860 76 HIS C C 1
ATOM 7153 O O . HIS C 1 98 ? 24.79418 51.45748 26.69142 1.000 52.68908 76 HIS C O 1
ATOM 7160 N N . GLU C 1 99 ? 25.03755 52.86680 24.93323 1.000 48.28859 77 GLU C N 1
ATOM 7161 C CA . GLU C 1 99 ? 25.53218 51.82884 24.03399 1.000 49.74188 77 GLU C CA 1
ATOM 7162 C C . GLU C 1 99 ? 26.84273 51.22784 24.51902 1.000 53.15618 77 GLU C C 1
ATOM 7163 O O . GLU C 1 99 ? 27.13072 50.06022 24.23329 1.000 55.92830 77 GLU C O 1
ATOM 7169 N N . VAL C 1 100 ? 27.64146 52.00511 25.25256 1.000 53.34138 78 VAL C N 1
ATOM 7170 C CA . VAL C 1 100 ? 29.04065 51.64981 25.48255 1.000 57.54648 78 VAL C CA 1
ATOM 7171 C C . VAL C 1 100 ? 29.15365 50.31162 26.20384 1.000 54.51776 78 VAL C C 1
ATOM 7172 O O . VAL C 1 100 ? 29.88785 49.41509 25.77062 1.000 54.04191 78 VAL C O 1
ATOM 7176 N N . LEU C 1 101 ? 28.43576 50.15748 27.31878 1.000 51.51284 79 LEU C N 1
ATOM 7177 C CA . LEU C 1 101 ? 28.50081 48.90116 28.05928 1.000 50.10802 79 LEU C CA 1
ATOM 7178 C C . LEU C 1 101 ? 27.94275 47.74728 27.24073 1.000 51.69237 79 LEU C C 1
ATOM 7179 O O . LEU C 1 101 ? 28.49635 46.64178 27.26039 1.000 53.40095 79 LEU C O 1
ATOM 7184 N N . TYR C 1 102 ? 26.84173 47.98549 26.52200 1.000 50.57563 80 TYR C N 1
ATOM 7185 C CA . TYR C 1 102 ? 26.27997 46.96690 25.64065 1.000 49.84485 80 TYR C CA 1
ATOM 7186 C C . TYR C 1 102 ? 27.35038 46.37848 24.73177 1.000 54.12689 80 TYR C C 1
ATOM 7187 O O . TYR C 1 102 ? 27.44964 45.15743 24.58309 1.000 57.05483 80 TYR C O 1
ATOM 7196 N N . PHE C 1 103 ? 28.17768 47.23420 24.13344 1.000 51.02075 81 PHE C N 1
ATOM 7197 C CA . PHE C 1 103 ? 29.19170 46.76715 23.19765 1.000 49.40507 81 PHE C CA 1
ATOM 7198 C C . PHE C 1 103 ? 30.48829 46.34911 23.87753 1.000 48.07750 81 PHE C C 1
ATOM 7199 O O . PHE C 1 103 ? 31.20851 45.49973 23.33974 1.000 49.37808 81 PHE C O 1
ATOM 7207 N N . LYS C 1 104 ? 30.80950 46.91574 25.04337 1.000 47.03327 82 LYS C N 1
ATOM 7208 C CA . LYS C 1 104 ? 32.01126 46.47798 25.74547 1.000 49.39943 82 LYS C CA 1
ATOM 7209 C C . LYS C 1 104 ? 31.79802 45.13387 26.42817 1.000 56.75073 82 LYS C C 1
ATOM 7210 O O . LYS C 1 104 ? 32.66820 44.25861 26.36185 1.000 62.78694 82 LYS C O 1
ATOM 7216 N N . VAL C 1 105 ? 30.65541 44.95275 27.09716 1.000 57.85792 83 VAL C N 1
ATOM 7217 C CA . VAL C 1 105 ? 30.32757 43.63636 27.62621 1.000 57.10808 83 VAL C CA 1
ATOM 7218 C C . VAL C 1 105 ? 30.13065 42.64451 26.49202 1.000 57.05220 83 VAL C C 1
ATOM 7219 O O . VAL C 1 105 ? 30.31653 41.43895 26.68381 1.000 59.13831 83 VAL C O 1
ATOM 7223 N N . LEU C 1 106 ? 29.77735 43.12685 25.30007 1.000 56.19361 84 LEU C N 1
ATOM 7224 C CA . LEU C 1 106 ? 29.63829 42.25870 24.13964 1.000 57.78930 84 LEU C CA 1
ATOM 7225 C C . LEU C 1 106 ? 30.98207 41.92556 23.51444 1.000 61.99537 84 LEU C C 1
ATOM 7226 O O . LEU C 1 106 ? 31.07959 40.95994 22.75624 1.000 62.95023 84 LEU C O 1
ATOM 7231 N N . ALA C 1 107 ? 32.01761 42.69887 23.82829 1.000 61.86417 85 ALA C N 1
ATOM 7232 C CA . ALA C 1 107 ? 33.37758 42.31939 23.46495 1.000 61.85898 85 ALA C CA 1
ATOM 7233 C C . ALA C 1 107 ? 33.79905 41.03682 24.17386 1.000 61.44053 85 ALA C C 1
ATOM 7234 O O . ALA C 1 107 ? 34.48129 40.19605 23.58661 1.000 64.40001 85 ALA C O 1
ATOM 7236 N N . ASP C 1 108 ? 33.41224 40.87210 25.43655 1.000 58.35390 86 ASP C N 1
ATOM 7237 C CA . ASP C 1 108 ? 33.70803 39.67255 26.22238 1.000 60.84411 86 ASP C CA 1
ATOM 7238 C C . ASP C 1 108 ? 32.58415 38.66482 25.96476 1.000 65.25855 86 ASP C C 1
ATOM 7239 O O . ASP C 1 108 ? 31.65811 38.49235 26.76335 1.000 63.76041 86 ASP C O 1
ATOM 7244 N N . HIS C 1 109 ? 32.64477 38.01071 24.80282 1.000 67.55238 87 HIS C N 1
ATOM 7245 C CA . HIS C 1 109 ? 31.53029 37.14286 24.45874 1.000 65.87950 87 HIS C CA 1
ATOM 7246 C C . HIS C 1 109 ? 31.96480 36.05858 23.48326 1.000 66.53937 87 HIS C C 1
ATOM 7247 O O . HIS C 1 109 ? 32.55487 36.33800 22.42408 1.000 69.02850 87 HIS C O 1
ATOM 7254 N N . LEU C 1 110 ? 31.74909 34.81308 23.94255 1.000 68.16418 88 LEU C N 1
ATOM 7255 C CA . LEU C 1 110 ? 31.41653 33.58851 23.23768 1.000 71.43057 88 LEU C CA 1
ATOM 7256 C C . LEU C 1 110 ? 29.99984 33.20534 23.67609 1.000 72.63786 88 LEU C C 1
ATOM 7257 O O . LEU C 1 110 ? 29.24126 32.68910 22.84108 1.000 71.41091 88 LEU C O 1
ATOM 7259 N N . PRO C 1 111 ? 29.57228 33.41750 24.94990 1.000 74.29717 89 PRO C N 1
ATOM 7260 C CA . PRO C 1 111 ? 28.16916 33.09388 25.25417 1.000 71.99457 89 PRO C CA 1
ATOM 7261 C C . PRO C 1 111 ? 27.17898 34.06244 24.64904 1.000 69.47619 89 PRO C C 1
ATOM 7262 O O . PRO C 1 111 ? 26.04744 33.65358 24.37621 1.000 68.16172 89 PRO C O 1
ATOM 7266 N N . GLU C 1 112 ? 27.55069 35.31845 24.40035 1.000 69.37014 90 GLU C N 1
ATOM 7267 C CA . GLU C 1 112 ? 26.51742 36.33131 24.20704 1.000 64.20726 90 GLU C CA 1
ATOM 7268 C C . GLU C 1 112 ? 26.07214 36.46306 22.76279 1.000 63.50847 90 GLU C C 1
ATOM 7269 O O . GLU C 1 112 ? 25.06917 37.12523 22.48881 1.000 62.82261 90 GLU C O 1
ATOM 7271 N N . LEU C 1 113 ? 26.78115 35.83806 21.84321 1.000 66.23718 91 LEU C N 1
ATOM 7272 C CA . LEU C 1 113 ? 26.40748 35.91518 20.43938 1.000 65.96850 91 LEU C CA 1
ATOM 7273 C C . LEU C 1 113 ? 25.13746 35.12442 20.16852 1.000 69.80381 91 LEU C C 1
ATOM 7274 O O . LEU C 1 113 ? 24.30086 35.54743 19.36469 1.000 70.22877 91 LEU C O 1
ATOM 7276 N N . MET C 1 114 ? 24.96326 33.99846 20.85498 1.000 70.30928 92 MET C N 1
ATOM 7277 C CA . MET C 1 114 ? 23.74474 33.21797 20.68477 1.000 72.49169 92 MET C CA 1
ATOM 7278 C C . MET C 1 114 ? 22.48992 33.98356 21.09075 1.000 75.94808 92 MET C C 1
ATOM 7279 O O . MET C 1 114 ? 21.55546 34.03861 20.27405 1.000 76.60017 92 MET C O 1
ATOM 7281 N N . PRO C 1 115 ? 22.37843 34.57761 22.29399 1.000 77.04684 93 PRO C N 1
ATOM 7282 C CA . PRO C 1 115 ? 21.13787 35.31425 22.59876 1.000 75.00824 93 PRO C CA 1
ATOM 7283 C C . PRO C 1 115 ? 20.92244 36.49919 21.68819 1.000 72.82095 93 PRO C C 1
ATOM 7284 O O . PRO C 1 115 ? 19.78654 36.75873 21.27696 1.000 75.28470 93 PRO C O 1
ATOM 7288 N N . VAL C 1 116 ? 21.99428 37.22468 21.36977 1.000 66.91298 94 VAL C N 1
ATOM 7289 C CA . VAL C 1 116 ? 21.89155 38.43116 20.55471 1.000 68.30567 94 VAL C CA 1
ATOM 7290 C C . VAL C 1 116 ? 21.32316 38.09477 19.17689 1.000 70.24642 94 VAL C C 1
ATOM 7291 O O . VAL C 1 116 ? 20.43043 38.78527 18.67262 1.000 69.42089 94 VAL C O 1
ATOM 7295 N N . VAL C 1 117 ? 21.79416 37.00668 18.55453 1.000 72.88445 95 VAL C N 1
ATOM 7296 C CA . VAL C 1 117 ? 21.31542 36.73558 17.19759 1.000 77.81397 95 VAL C CA 1
ATOM 7297 C C . VAL C 1 117 ? 21.27118 35.26115 16.79020 1.000 80.44830 95 VAL C C 1
ATOM 7298 O O . VAL C 1 117 ? 20.57743 34.92142 15.83021 1.000 84.25772 95 VAL C O 1
ATOM 7300 N N . TYR C 1 118 ? 21.96791 34.35866 17.48938 1.000 76.66684 96 TYR C N 1
ATOM 7301 C CA . TYR C 1 118 ? 21.91027 32.96843 17.03868 1.000 77.22147 96 TYR C CA 1
ATOM 7302 C C . TYR C 1 118 ? 20.51263 32.39262 17.19991 1.000 79.12724 96 TYR C C 1
ATOM 7303 O O . TYR C 1 118 ? 20.00356 31.75762 16.27107 1.000 84.70971 96 TYR C O 1
ATOM 7305 N N . THR C 1 119 ? 19.87041 32.60032 18.35315 1.000 75.62251 97 THR C N 1
ATOM 7306 C CA . THR C 1 119 ? 18.56082 31.96644 18.50260 1.000 76.66597 97 THR C CA 1
ATOM 7307 C C . THR C 1 119 ? 17.45440 32.89473 19.02639 1.000 78.98786 97 THR C C 1
ATOM 7308 O O . THR C 1 119 ? 16.44358 33.06155 18.32136 1.000 78.89956 97 THR C O 1
ATOM 7310 N N . PRO C 1 120 ? 17.58293 33.51944 20.21331 1.000 78.78079 98 PRO C N 1
ATOM 7311 C CA . PRO C 1 120 ? 16.41311 34.21880 20.78079 1.000 75.65405 98 PRO C CA 1
ATOM 7312 C C . PRO C 1 120 ? 15.83901 35.29928 19.88732 1.000 72.79451 98 PRO C C 1
ATOM 7313 O O . PRO C 1 120 ? 14.62048 35.33971 19.69366 1.000 72.04878 98 PRO C O 1
ATOM 7317 N N . THR C 1 121 ? 16.67998 36.19992 19.35783 1.000 71.64946 99 THR C N 1
ATOM 7318 C CA . THR C 1 121 ? 16.19189 37.35327 18.59449 1.000 71.87478 99 THR C CA 1
ATOM 7319 C C . THR C 1 121 ? 15.18244 36.94489 17.52639 1.000 72.88219 99 THR C C 1
ATOM 7320 O O . THR C 1 121 ? 14.19759 37.65318 17.28440 1.000 68.85675 99 THR C O 1
ATOM 7322 N N . VAL C 1 122 ? 15.39258 35.78531 16.90250 1.000 75.24990 100 VAL C N 1
ATOM 7323 C CA . VAL C 1 122 ? 14.58036 35.39794 15.75299 1.000 76.69383 100 VAL C CA 1
ATOM 7324 C C . VAL C 1 122 ? 13.20318 34.88218 16.16890 1.000 72.77458 100 VAL C C 1
ATOM 7325 O O . VAL C 1 122 ? 12.22016 35.08921 15.44802 1.000 70.90258 100 VAL C O 1
ATOM 7327 N N . GLY C 1 123 ? 13.10096 34.20525 17.31074 1.000 71.07234 101 GLY C N 1
ATOM 7328 C CA . GLY C 1 123 ? 11.85491 33.57192 17.69427 1.000 75.61657 101 GLY C CA 1
ATOM 7329 C C . GLY C 1 123 ? 11.16182 34.22553 18.87084 1.000 72.94757 101 GLY C C 1
ATOM 7330 O O . GLY C 1 123 ? 9.94726 34.44451 18.84169 1.000 63.76018 101 GLY C O 1
ATOM 7331 N N . GLU C 1 124 ? 11.92443 34.53696 19.91878 1.000 71.52730 102 GLU C N 1
ATOM 7332 C CA . GLU C 1 124 ? 11.35436 35.18934 21.09221 1.000 67.65409 102 GLU C CA 1
ATOM 7333 C C . GLU C 1 124 ? 11.18815 36.68929 20.86663 1.000 71.10180 102 GLU C C 1
ATOM 7334 O O . GLU C 1 124 ? 10.06308 37.19740 20.82592 1.000 73.75313 102 GLU C O 1
ATOM 7336 N N . ALA C 1 125 ? 12.30454 37.40901 20.70197 1.000 71.24051 103 ALA C N 1
ATOM 7337 C CA . ALA C 1 125 ? 12.25000 38.86263 20.55392 1.000 69.33105 103 ALA C CA 1
ATOM 7338 C C . ALA C 1 125 ? 11.38846 39.28063 19.36736 1.000 70.48421 103 ALA C C 1
ATOM 7339 O O . ALA C 1 125 ? 10.57308 40.20309 19.48102 1.000 73.28091 103 ALA C O 1
ATOM 7341 N N . ILE C 1 126 ? 11.55344 38.61600 18.22088 1.000 68.48390 104 ILE C N 1
ATOM 7342 C CA . ILE C 1 126 ? 10.81194 39.00285 17.02273 1.000 71.85566 104 ILE C CA 1
ATOM 7343 C C . ILE C 1 126 ? 9.31444 38.80076 17.22214 1.000 75.71733 104 ILE C C 1
ATOM 7344 O O . ILE C 1 126 ? 8.49807 39.59051 16.73177 1.000 78.80549 104 ILE C O 1
ATOM 7346 N N . GLN C 1 127 ? 8.92694 37.74783 17.93698 1.000 74.19205 105 GLN C N 1
ATOM 7347 C CA . GLN C 1 127 ? 7.51669 37.48375 18.17382 1.000 74.74501 105 GLN C CA 1
ATOM 7348 C C . GLN C 1 127 ? 6.99277 38.36867 19.30446 1.000 76.45384 105 GLN C C 1
ATOM 7349 O O . GLN C 1 127 ? 7.72207 39.16699 19.89942 1.000 75.12545 105 GLN C O 1
ATOM 7351 N N . ARG C 1 128 ? 5.70542 38.19743 19.61969 1.000 76.78616 106 ARG C N 1
ATOM 7352 C CA . ARG C 1 128 ? 4.99660 39.11996 20.50211 1.000 74.88058 106 ARG C CA 1
ATOM 7353 C C . ARG C 1 128 ? 5.59334 39.19637 21.90204 1.000 77.01210 106 ARG C C 1
ATOM 7354 O O . ARG C 1 128 ? 5.29364 40.14606 22.63401 1.000 75.16291 106 ARG C O 1
ATOM 7356 N N . PHE C 1 129 ? 6.42605 38.22785 22.29124 1.000 75.89193 107 PHE C N 1
ATOM 7357 C CA . PHE C 1 129 ? 6.98173 38.21010 23.64056 1.000 77.95391 107 PHE C CA 1
ATOM 7358 C C . PHE C 1 129 ? 7.76720 39.47416 23.96744 1.000 79.04392 107 PHE C C 1
ATOM 7359 O O . PHE C 1 129 ? 7.86854 39.83908 25.14417 1.000 75.73040 107 PHE C O 1
ATOM 7361 N N . SER C 1 130 ? 8.32006 40.15207 22.96061 1.000 77.31428 108 SER C N 1
ATOM 7362 C CA . SER C 1 130 ? 9.10215 41.35730 23.20513 1.000 74.44379 108 SER C CA 1
ATOM 7363 C C . SER C 1 130 ? 9.07212 42.29850 22.00739 1.000 69.97154 108 SER C C 1
ATOM 7364 O O . SER C 1 130 ? 10.12418 42.73194 21.52641 1.000 68.30220 108 SER C O 1
ATOM 7366 N N . ASP C 1 131 ? 7.87452 42.62290 21.52232 1.000 70.73350 109 ASP C N 1
ATOM 7367 C CA . ASP C 1 131 ? 7.70685 43.65647 20.49899 1.000 72.46651 109 ASP C CA 1
ATOM 7368 C C . ASP C 1 131 ? 7.39860 44.98592 21.18986 1.000 76.55128 109 ASP C C 1
ATOM 7369 O O . ASP C 1 131 ? 6.28387 45.50878 21.15860 1.000 77.30531 109 ASP C O 1
ATOM 7371 N N . GLU C 1 132 ? 8.43249 45.53035 21.83089 1.000 76.83614 110 GLU C N 1
ATOM 7372 C CA . GLU C 1 132 ? 8.30817 46.70648 22.68213 1.000 72.34582 110 GLU C CA 1
ATOM 7373 C C . GLU C 1 132 ? 8.25039 48.01744 21.90105 1.000 75.09673 110 GLU C C 1
ATOM 7374 O O . GLU C 1 132 ? 8.46431 49.07695 22.50136 1.000 78.71591 110 GLU C O 1
ATOM 7376 N N . TYR C 1 133 ? 7.98347 47.95692 20.59324 1.000 72.97493 111 TYR C N 1
ATOM 7377 C CA . TYR C 1 133 ? 7.78733 49.13432 19.73447 1.000 76.30077 111 TYR C CA 1
ATOM 7378 C C . TYR C 1 133 ? 8.88437 50.18800 19.90833 1.000 79.60980 111 TYR C C 1
ATOM 7379 O O . TYR C 1 133 ? 8.66079 51.38244 19.69643 1.000 77.47426 111 TYR C O 1
ATOM 7388 N N . ARG C 1 134 ? 10.09692 49.74915 20.24151 1.000 79.83320 112 ARG C N 1
ATOM 7389 C CA . ARG C 1 134 ? 11.22812 50.64650 20.47242 1.000 77.87767 112 ARG C CA 1
ATOM 7390 C C . ARG C 1 134 ? 12.30762 50.36990 19.42918 1.000 78.75314 112 ARG C C 1
ATOM 7391 O O . ARG C 1 134 ? 13.03398 49.37526 19.52306 1.000 82.41536 112 ARG C O 1
ATOM 7393 N N . GLY C 1 135 ? 12.41102 51.25350 18.43952 1.000 72.89975 113 GLY C N 1
ATOM 7394 C CA . GLY C 1 135 ? 13.47976 51.19259 17.46170 1.000 70.72819 113 GLY C CA 1
ATOM 7395 C C . GLY C 1 135 ? 14.23540 52.50331 17.39574 1.000 72.24900 113 GLY C C 1
ATOM 7396 O O . GLY C 1 135 ? 13.66535 53.53031 17.01529 1.000 74.82556 113 GLY C O 1
ATOM 7397 N N . GLN C 1 136 ? 15.51767 52.48195 17.76739 1.000 73.13072 114 GLN C N 1
ATOM 7398 C CA . GLN C 1 136 ? 16.28736 53.71791 17.87841 1.000 70.69053 114 GLN C CA 1
ATOM 7399 C C . GLN C 1 136 ? 16.38396 54.42850 16.53342 1.000 63.00561 114 GLN C C 1
ATOM 7400 O O . GLN C 1 136 ? 15.90021 55.55498 16.37216 1.000 64.35014 114 GLN C O 1
ATOM 7406 N N . ARG C 1 137 ? 17.01065 53.78114 15.55315 1.000 57.21438 115 ARG C N 1
ATOM 7407 C CA . ARG C 1 137 ? 17.11572 54.30929 14.19927 1.000 56.79739 115 ARG C CA 1
ATOM 7408 C C . ARG C 1 137 ? 16.52180 53.33478 13.18963 1.000 54.64917 115 ARG C C 1
ATOM 7409 O O . ARG C 1 137 ? 16.97455 53.26172 12.04576 1.000 56.64440 115 ARG C O 1
ATOM 7417 N N . GLY C 1 138 ? 15.50696 52.57639 13.61050 1.000 54.89419 116 GLY C N 1
ATOM 7418 C CA . GLY C 1 138 ? 14.96048 51.53881 12.75036 1.000 60.86177 116 GLY C CA 1
ATOM 7419 C C . GLY C 1 138 ? 14.40755 52.07928 11.44653 1.000 60.52577 116 GLY C C 1
ATOM 7420 O O . GLY C 1 138 ? 14.62330 51.49486 10.38211 1.000 62.88302 116 GLY C O 1
ATOM 7421 N N . LEU C 1 139 ? 13.69399 53.20101 11.51129 1.000 61.96177 117 LEU C N 1
ATOM 7422 C CA . LEU C 1 139 ? 13.09818 53.84280 10.34144 1.000 65.89970 117 LEU C CA 1
ATOM 7423 C C . LEU C 1 139 ? 12.20867 52.86084 9.57342 1.000 67.20875 117 LEU C C 1
ATOM 7424 O O . LEU C 1 139 ? 12.50128 52.44342 8.45397 1.000 72.18436 117 LEU C O 1
ATOM 7426 N N . PHE C 1 140 ? 11.10747 52.49612 10.22586 1.000 62.70069 118 PHE C N 1
ATOM 7427 C CA . PHE C 1 140 ? 10.12594 51.60667 9.61709 1.000 65.89696 118 PHE C CA 1
ATOM 7428 C C . PHE C 1 140 ? 9.48121 52.29407 8.42039 1.000 72.24594 118 PHE C C 1
ATOM 7429 O O . PHE C 1 140 ? 8.89499 53.37358 8.55568 1.000 75.17457 118 PHE C O 1
ATOM 7437 N N . LEU C 1 141 ? 9.58579 51.66927 7.25164 1.000 73.68762 119 LEU C N 1
ATOM 7438 C CA . LEU C 1 141 ? 9.08760 52.23468 6.00468 1.000 75.29731 119 LEU C CA 1
ATOM 7439 C C . LEU C 1 141 ? 7.87357 51.43916 5.54590 1.000 75.45306 119 LEU C C 1
ATOM 7440 O O . LEU C 1 141 ? 7.96453 50.22420 5.33940 1.000 73.48233 119 LEU C O 1
ATOM 7445 N N . SER C 1 142 ? 6.74415 52.12521 5.39100 1.000 82.56615 120 SER C N 1
ATOM 7446 C CA . SER C 1 142 ? 5.50530 51.50161 4.94470 1.000 83.93104 120 SER C CA 1
ATOM 7447 C C . SER C 1 142 ? 5.40553 51.61393 3.42782 1.000 88.38627 120 SER C C 1
ATOM 7448 O O . SER C 1 142 ? 5.32763 52.72100 2.88499 1.000 90.05548 120 SER C O 1
ATOM 7450 N N . ILE C 1 143 ? 5.40568 50.46618 2.74908 1.000 90.61543 121 ILE C N 1
ATOM 7451 C CA . ILE C 1 143 ? 5.37023 50.45536 1.28904 1.000 95.48270 121 ILE C CA 1
ATOM 7452 C C . ILE C 1 143 ? 3.99009 50.85288 0.77804 1.000 96.02168 121 ILE C C 1
ATOM 7453 O O . ILE C 1 143 ? 3.85528 51.76112 -0.05003 1.000 96.30818 121 ILE C O 1
ATOM 7458 N N . ASP C 1 144 ? 2.94904 50.17808 1.25529 1.000 93.53275 122 ASP C N 1
ATOM 7459 C CA . ASP C 1 144 ? 1.60289 50.37553 0.73399 1.000 96.52487 122 ASP C CA 1
ATOM 7460 C C . ASP C 1 144 ? 0.55225 49.97861 1.76498 1.000 93.11817 122 ASP C C 1
ATOM 7461 O O . ASP C 1 144 ? -0.58435 49.65952 1.41572 1.000 86.35226 122 ASP C O 1
ATOM 7466 N N . PRO C 1 146 ? 3.13411 55.13892 0.36808 1.000 89.46632 124 PRO C N 1
ATOM 7467 C CA . PRO C 1 146 ? 3.83041 56.23504 1.04440 1.000 90.05254 124 PRO C CA 1
ATOM 7468 C C . PRO C 1 146 ? 5.15406 56.61097 0.38459 1.000 88.83644 124 PRO C C 1
ATOM 7469 O O . PRO C 1 146 ? 6.11688 55.84536 0.43928 1.000 90.74436 124 PRO C O 1
ATOM 7473 N N . ASP C 1 147 ? 5.18949 57.78951 -0.23601 1.000 85.48569 125 ASP C N 1
ATOM 7474 C CA . ASP C 1 147 ? 6.39606 58.32425 -0.84861 1.000 84.49114 125 ASP C CA 1
ATOM 7475 C C . ASP C 1 147 ? 7.19992 59.19412 0.11218 1.000 85.71868 125 ASP C C 1
ATOM 7476 O O . ASP C 1 147 ? 7.96697 60.05405 -0.33590 1.000 86.36527 125 ASP C O 1
ATOM 7481 N N . GLU C 1 148 ? 7.04140 58.98668 1.41791 1.000 87.46295 126 GLU C N 1
ATOM 7482 C CA . GLU C 1 148 ? 7.69427 59.79572 2.44714 1.000 88.94464 126 GLU C CA 1
ATOM 7483 C C . GLU C 1 148 ? 9.01984 59.19906 2.89783 1.000 84.15532 126 GLU C C 1
ATOM 7484 O O . GLU C 1 148 ? 9.37594 59.28667 4.07751 1.000 83.68031 126 GLU C O 1
ATOM 7490 N N . ILE C 1 149 ? 9.77347 58.58846 1.98179 1.000 82.07595 127 ILE C N 1
ATOM 7491 C CA . ILE C 1 149 ? 11.01262 57.91868 2.36574 1.000 83.83801 127 ILE C CA 1
ATOM 7492 C C . ILE C 1 149 ? 12.09346 58.94086 2.69611 1.000 87.80250 127 ILE C C 1
ATOM 7493 O O . ILE C 1 149 ? 12.78561 58.82848 3.71490 1.000 87.08607 127 ILE C O 1
ATOM 7498 N N . GLU C 1 150 ? 12.25326 59.95488 1.84036 1.000 91.23395 128 GLU C N 1
ATOM 7499 C CA . GLU C 1 150 ? 13.29121 60.95665 2.06302 1.000 86.59743 128 GLU C CA 1
ATOM 7500 C C . GLU C 1 150 ? 13.05772 61.73418 3.35112 1.000 85.96947 128 GLU C C 1
ATOM 7501 O O . GLU C 1 150 ? 14.01447 62.23214 3.95567 1.000 88.67522 128 GLU C O 1
ATOM 7503 N N . GLU C 1 151 ? 11.79999 61.85069 3.78537 1.000 83.09605 129 GLU C N 1
ATOM 7504 C CA . GLU C 1 151 ? 11.51478 62.52389 5.04829 1.000 87.38230 129 GLU C CA 1
ATOM 7505 C C . GLU C 1 151 ? 12.12035 61.76523 6.22217 1.000 87.03434 129 GLU C C 1
ATOM 7506 O O . GLU C 1 151 ? 12.57625 62.37411 7.19736 1.000 87.66204 129 GLU C O 1
ATOM 7508 N N . ALA C 1 152 ? 12.13470 60.43288 6.14605 1.000 84.23250 130 ALA C N 1
ATOM 7509 C CA . ALA C 1 152 ? 12.77948 59.63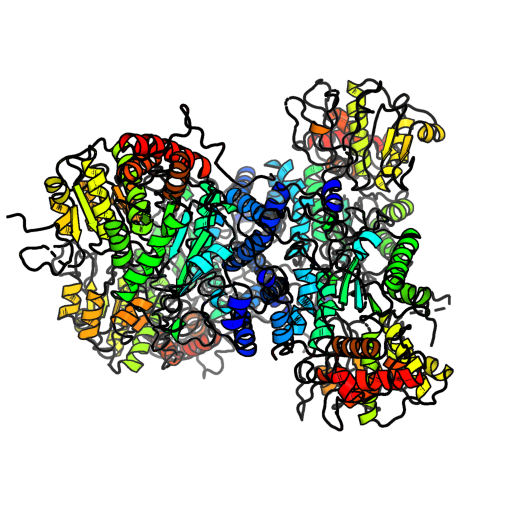561 7.18143 1.000 82.38670 130 ALA C CA 1
ATOM 7510 C C . ALA C 1 152 ? 14.29600 59.65384 7.04823 1.000 84.41568 130 ALA C C 1
ATOM 7511 O O . ALA C 1 152 ? 15.00459 59.55972 8.05663 1.000 84.61753 130 ALA C O 1
ATOM 7513 N N . PHE C 1 153 ? 14.81135 59.76979 5.82236 1.000 86.86882 131 PHE C N 1
ATOM 7514 C CA . PHE C 1 153 ? 16.25696 59.81318 5.63441 1.000 89.05275 131 PHE C CA 1
ATOM 7515 C C . PHE C 1 153 ? 16.86044 61.09240 6.19944 1.000 89.50936 131 PHE C C 1
ATOM 7516 O O . PHE C 1 153 ? 17.98702 61.07119 6.70798 1.000 90.97481 131 PHE C O 1
ATOM 7518 N N . ASN C 1 154 ? 16.12874 62.20693 6.13145 1.000 86.63428 132 ASN C N 1
ATOM 7519 C CA . ASN C 1 154 ? 16.67269 63.47958 6.59514 1.000 87.19783 132 ASN C CA 1
ATOM 7520 C C . ASN C 1 154 ? 16.81791 63.50477 8.11110 1.000 84.77601 132 ASN C C 1
ATOM 7521 O O . ASN C 1 154 ? 17.87386 63.88214 8.63305 1.000 82.58542 132 ASN C O 1
ATOM 7526 N N . THR C 1 155 ? 15.76674 63.12242 8.83603 1.000 82.80795 133 THR C N 1
ATOM 7527 C CA . THR C 1 155 ? 15.84902 63.11192 10.28951 1.000 81.03296 133 THR C CA 1
ATOM 7528 C C . THR C 1 155 ? 16.94927 62.15892 10.73949 1.000 79.62620 133 THR C C 1
ATOM 7529 O O . THR C 1 155 ? 17.27120 61.18134 10.05745 1.000 79.60444 133 THR C O 1
ATOM 7533 N N . LEU C 1 156 ? 17.53635 62.47276 11.89614 1.000 78.82525 134 LEU C N 1
ATOM 7534 C CA . LEU C 1 156 ? 18.75301 61.85029 12.41347 1.000 79.28695 134 LEU C CA 1
ATOM 7535 C C . LEU C 1 156 ? 19.99251 62.24155 11.61409 1.000 85.00485 134 LEU C C 1
ATOM 7536 O O . LEU C 1 156 ? 20.99112 61.51592 11.62029 1.000 87.46044 134 LEU C O 1
ATOM 7538 N N . GLY C 1 157 ? 19.94918 63.37840 10.91923 1.000 86.65962 135 GLY C N 1
ATOM 7539 C CA . GLY C 1 157 ? 21.13968 63.92913 10.30261 1.000 82.66228 135 GLY C CA 1
ATOM 7540 C C . GLY C 1 157 ? 21.44592 63.35253 8.93057 1.000 85.70596 135 GLY C C 1
ATOM 7541 O O . GLY C 1 157 ? 20.61934 62.70106 8.28256 1.000 87.39724 135 GLY C O 1
ATOM 7542 N N . LEU C 1 158 ? 22.67321 63.61152 8.48680 1.000 87.86996 136 LEU C N 1
ATOM 7543 C CA . LEU C 1 158 ? 23.15559 63.15305 7.19040 1.000 84.72723 136 LEU C CA 1
ATOM 7544 C C . LEU C 1 158 ? 24.67809 63.09543 7.24143 1.000 82.93679 136 LEU C C 1
ATOM 7545 O O . LEU C 1 158 ? 25.29684 63.38318 8.26990 1.000 81.70288 136 LEU C O 1
ATOM 7547 N N . GLY C 1 159 ? 25.27951 62.72157 6.11664 1.000 82.69081 137 GLY C N 1
ATOM 7548 C CA . GLY C 1 159 ? 26.72467 62.62391 6.02222 1.000 82.66043 137 GLY C CA 1
ATOM 7549 C C . GLY C 1 159 ? 27.21972 62.35710 4.61432 1.000 77.75253 137 GLY C C 1
ATOM 7550 O O . GLY C 1 159 ? 28.00269 61.43497 4.38511 1.000 73.83847 137 GLY C O 1
ATOM 7551 N N . ASP C 1 164 ? 26.94830 55.19039 7.30262 1.000 63.91840 142 ASP C N 1
ATOM 7552 C CA . ASP C 1 164 ? 27.72249 54.37139 6.37806 1.000 66.56990 142 ASP C CA 1
ATOM 7553 C C . ASP C 1 164 ? 26.99826 53.06694 6.05903 1.000 72.30521 142 ASP C C 1
ATOM 7554 O O . ASP C 1 164 ? 26.44031 52.90717 4.97551 1.000 75.07541 142 ASP C O 1
ATOM 7556 N N . LEU C 1 165 ? 27.00437 52.13710 7.00966 1.000 72.28812 143 LEU C N 1
ATOM 7557 C CA . LEU C 1 165 ? 26.40078 50.82748 6.80924 1.000 69.40847 143 LEU C CA 1
ATOM 7558 C C . LEU C 1 165 ? 24.92507 50.85396 7.18461 1.000 69.37274 143 LEU C C 1
ATOM 7559 O O . LEU C 1 165 ? 24.53618 51.45356 8.18870 1.000 68.41863 143 LEU C O 1
ATOM 7561 N N . ILE C 1 166 ? 24.10208 50.20696 6.36611 1.000 67.65181 144 ILE C N 1
ATOM 7562 C CA . ILE C 1 166 ? 22.67874 50.06267 6.64119 1.000 65.55529 144 ILE C CA 1
ATOM 7563 C C . ILE C 1 166 ? 22.28628 48.60835 6.42506 1.000 68.47527 144 ILE C C 1
ATOM 7564 O O . ILE C 1 166 ? 22.76737 47.95431 5.49265 1.000 69.91828 144 ILE C O 1
ATOM 7569 N N . VAL C 1 167 ? 21.42771 48.09818 7.30305 1.000 65.55693 145 VAL C N 1
ATOM 7570 C CA . VAL C 1 167 ? 20.91017 46.73763 7.21460 1.000 60.73106 145 VAL C CA 1
ATOM 7571 C C . VAL C 1 167 ? 19.41212 46.82797 6.95172 1.000 59.02700 145 VAL C C 1
ATOM 7572 O O . VAL C 1 167 ? 18.67516 47.45699 7.72112 1.000 59.12844 145 VAL C O 1
ATOM 7576 N N . CYS C 1 168 ? 18.96326 46.21487 5.85868 1.000 61.60417 146 CYS C N 1
ATOM 7577 C CA . CYS C 1 168 ? 17.57007 46.27424 5.43526 1.000 63.67693 146 CYS C CA 1
ATOM 7578 C C . CYS C 1 168 ? 16.96580 44.87952 5.45334 1.000 66.03766 146 CYS C C 1
ATOM 7579 O O . CYS C 1 168 ? 17.49462 43.96320 4.81794 1.000 66.21737 146 CYS C O 1
ATOM 7582 N N . THR C 1 169 ? 15.85158 44.72404 6.16486 1.000 67.63573 147 THR C N 1
ATOM 7583 C CA . THR C 1 169 ? 15.20388 43.42772 6.28362 1.000 71.54049 147 THR C CA 1
ATOM 7584 C C . THR C 1 169 ? 13.69597 43.57629 6.14908 1.000 71.62077 147 THR C C 1
ATOM 7585 O O . THR C 1 169 ? 13.12861 44.64109 6.40847 1.000 67.65266 147 THR C O 1
ATOM 7589 N N . ASP C 1 170 ? 13.05879 42.48675 5.72251 1.000 75.98434 148 ASP C N 1
ATOM 7590 C CA . ASP C 1 170 ? 11.60979 42.36728 5.69803 1.000 77.83459 148 ASP C CA 1
ATOM 7591 C C . ASP C 1 170 ? 11.11626 41.21037 6.55294 1.000 79.43911 148 ASP C C 1
ATOM 7592 O O . ASP C 1 170 ? 9.90326 40.97531 6.61128 1.000 79.54815 148 ASP C O 1
ATOM 7597 N N . ALA C 1 171 ? 12.02783 40.47687 7.19890 1.000 80.98839 149 ALA C N 1
ATOM 7598 C CA . ALA C 1 171 ? 11.71267 39.39146 8.12800 1.000 81.23282 149 ALA C CA 1
ATOM 7599 C C . ALA C 1 171 ? 11.11011 38.17642 7.42838 1.000 79.72194 149 ALA C C 1
ATOM 7600 O O . ALA C 1 171 ? 10.37985 37.40025 8.04654 1.000 78.31743 149 ALA C O 1
ATOM 7602 N N . GLU C 1 172 ? 11.41148 37.98532 6.14581 1.000 79.17499 150 GLU C N 1
ATOM 7603 C CA . GLU C 1 172 ? 10.97204 36.79285 5.43500 1.000 79.58675 150 GLU C CA 1
ATOM 7604 C C . GLU C 1 172 ? 12.00707 35.68598 5.60014 1.000 84.00107 150 GLU C C 1
ATOM 7605 O O . GLU C 1 172 ? 13.21472 35.93086 5.49619 1.000 85.23598 150 GLU C O 1
ATOM 7611 N N . ALA C 1 173 ? 11.52493 34.47961 5.89265 1.000 85.32834 151 ALA C N 1
ATOM 7612 C CA . ALA C 1 173 ? 12.35803 33.28853 6.04523 1.000 84.71228 151 ALA C CA 1
ATOM 7613 C C . ALA C 1 173 ? 13.51884 33.53533 7.01053 1.000 81.70526 151 ALA C C 1
ATOM 7614 O O . ALA C 1 173 ? 14.69514 33.44617 6.65439 1.000 81.07841 151 ALA C O 1
ATOM 7616 N N . ILE C 1 174 ? 13.16656 33.85951 8.24998 1.000 77.19176 152 ILE C N 1
ATOM 7617 C CA . ILE C 1 174 ? 14.16290 33.96462 9.30848 1.000 75.16123 152 ILE C CA 1
ATOM 7618 C C . ILE C 1 174 ? 14.58941 32.56397 9.72610 1.000 77.54141 152 ILE C C 1
ATOM 7619 O O . ILE C 1 174 ? 13.83551 31.59387 9.58853 1.000 80.21803 152 ILE C O 1
ATOM 7624 N N . LEU C 1 175 ? 15.82467 32.44822 10.22172 1.000 79.23588 153 LEU C N 1
ATOM 7625 C CA . LEU C 1 175 ? 16.32100 31.14772 10.66105 1.000 77.83636 153 LEU C CA 1
ATOM 7626 C C . LEU C 1 175 ? 15.44587 30.55713 11.75849 1.000 79.25100 153 LEU C C 1
ATOM 7627 O O . LEU C 1 175 ? 15.39858 29.33271 11.92398 1.000 83.90528 153 LEU C O 1
ATOM 7629 N N . GLY C 1 176 ? 14.74180 31.40368 12.50603 1.000 74.90181 154 GLY C N 1
ATOM 7630 C CA . GLY C 1 176 ? 13.84645 30.93846 13.54464 1.000 76.17700 154 GLY C CA 1
ATOM 7631 C C . GLY C 1 176 ? 12.42200 30.73220 13.07082 1.000 70.98728 154 GLY C C 1
ATOM 7632 O O . GLY C 1 176 ? 11.83571 29.67070 13.30208 1.000 71.53691 154 GLY C O 1
ATOM 7633 N N . ILE C 1 177 ? 11.84719 31.73890 12.41367 1.000 69.18296 155 ILE C N 1
ATOM 7634 C CA . ILE C 1 177 ? 10.46486 31.70985 11.95458 1.000 73.98025 155 ILE C CA 1
ATOM 7635 C C . ILE C 1 177 ? 10.40579 32.27996 10.54173 1.000 76.28600 155 ILE C C 1
ATOM 7636 O O . ILE C 1 177 ? 11.41697 32.68423 9.96937 1.000 75.01405 155 ILE C O 1
ATOM 7641 N N . GLY C 1 178 ? 9.20542 32.30641 9.97385 1.000 79.44228 156 GLY C N 1
ATOM 7642 C CA . GLY C 1 178 ? 9.03753 32.83049 8.63421 1.000 80.44841 156 GLY C CA 1
ATOM 7643 C C . GLY C 1 178 ? 8.65283 34.29334 8.62253 1.000 78.27439 156 GLY C C 1
ATOM 7644 O O . GLY C 1 178 ? 9.23975 35.10663 9.34326 1.000 75.16006 156 GLY C O 1
ATOM 7645 N N . ASP C 1 179 ? 7.66113 34.63740 7.80474 1.000 82.04805 157 ASP C N 1
ATOM 7646 C CA . ASP C 1 179 ? 7.17983 36.00872 7.73382 1.000 80.79187 157 ASP C CA 1
ATOM 7647 C C . ASP C 1 179 ? 6.55385 36.43237 9.05620 1.000 81.46875 157 ASP C C 1
ATOM 7648 O O . ASP C 1 179 ? 5.44917 35.99913 9.39715 1.000 85.02915 157 ASP C O 1
ATOM 7650 N N . TRP C 1 180 ? 7.27792 37.23856 9.82239 1.000 77.70178 158 TRP C N 1
ATOM 7651 C CA . TRP C 1 180 ? 6.72541 38.01997 10.92571 1.000 76.28508 158 TRP C CA 1
ATOM 7652 C C . TRP C 1 180 ? 6.91752 39.48754 10.56495 1.000 75.03960 158 TRP C C 1
ATOM 7653 O O . TRP C 1 180 ? 7.67810 40.20910 11.21631 1.000 75.20345 158 TRP C O 1
ATOM 7655 N N . GLY C 1 181 ? 6.21815 39.91644 9.51340 1.000 76.08607 159 GLY C N 1
ATOM 7656 C CA . GLY C 1 181 ? 6.59680 41.13906 8.82333 1.000 80.45143 159 GLY C CA 1
ATOM 7657 C C . GLY C 1 181 ? 6.57029 42.37345 9.70211 1.000 80.04116 159 GLY C C 1
ATOM 7658 O O . GLY C 1 181 ? 7.43434 43.24643 9.58422 1.000 79.17023 159 GLY C O 1
ATOM 7659 N N . VAL C 1 182 ? 5.57860 42.47024 10.58881 1.000 80.86238 160 VAL C N 1
ATOM 7660 C CA . VAL C 1 182 ? 5.46251 43.65492 11.42741 1.000 77.95022 160 VAL C CA 1
ATOM 7661 C C . VAL C 1 182 ? 6.69040 43.74512 12.31987 1.000 76.09175 160 VAL C C 1
ATOM 7662 O O . VAL C 1 182 ? 7.13781 42.74530 12.89714 1.000 76.47442 160 VAL C O 1
ATOM 7666 N N . GLY C 1 183 ? 7.25537 44.94182 12.42143 1.000 69.36471 161 GLY C N 1
ATOM 7667 C CA . GLY C 1 183 ? 8.51951 45.07199 13.12319 1.000 66.15675 161 GLY C CA 1
ATOM 7668 C C . GLY C 1 183 ? 9.57892 44.22248 12.44924 1.000 68.16636 161 GLY C C 1
ATOM 7669 O O . GLY C 1 183 ? 9.78610 44.29504 11.23235 1.000 71.03511 161 GLY C O 1
ATOM 7670 N N . GLY C 1 184 ? 10.24374 43.38454 13.23921 1.000 64.93062 162 GLY C N 1
ATOM 7671 C CA . GLY C 1 184 ? 11.31119 42.55303 12.72609 1.000 64.98753 162 GLY C CA 1
ATOM 7672 C C . GLY C 1 184 ? 12.65592 43.23208 12.63093 1.000 62.07186 162 GLY C C 1
ATOM 7673 O O . GLY C 1 184 ? 13.52058 42.75947 11.88384 1.000 63.01365 162 GLY C O 1
ATOM 7674 N N . ILE C 1 185 ? 12.86083 44.33037 13.35956 1.000 60.95736 163 ILE C N 1
ATOM 7675 C CA . ILE C 1 185 ? 14.13987 45.02958 13.33277 1.000 61.59636 163 ILE C CA 1
ATOM 7676 C C . ILE C 1 185 ? 15.14632 44.43589 14.30742 1.000 60.23343 163 ILE C C 1
ATOM 7677 O O . ILE C 1 185 ? 16.34718 44.71880 14.18839 1.000 56.15758 163 ILE C O 1
ATOM 7682 N N . GLN C 1 186 ? 14.68979 43.63448 15.27438 1.000 62.40177 164 GLN C N 1
ATOM 7683 C CA . GLN C 1 186 ? 15.56958 43.17386 16.34270 1.000 62.96126 164 GLN C CA 1
ATOM 7684 C C . GLN C 1 186 ? 16.75481 42.39224 15.79547 1.000 61.00719 164 GLN C C 1
ATOM 7685 O O . GLN C 1 186 ? 17.85023 42.44543 16.36583 1.000 59.20048 164 GLN C O 1
ATOM 7691 N N . ILE C 1 187 ? 16.56083 41.67287 14.69006 1.000 62.81422 165 ILE C N 1
ATOM 7692 C CA . ILE C 1 187 ? 17.67586 40.97730 14.06003 1.000 65.81306 165 ILE C CA 1
ATOM 7693 C C . ILE C 1 187 ? 18.55811 41.95511 13.28770 1.000 65.47299 165 ILE C C 1
ATOM 7694 O O . ILE C 1 187 ? 19.76665 41.72962 13.14983 1.000 61.06744 165 ILE C O 1
ATOM 7699 N N . ALA C 1 188 ? 17.98558 43.05467 12.78900 1.000 64.83750 166 ALA C N 1
ATOM 7700 C CA . ALA C 1 188 ? 18.78261 44.04625 12.07344 1.000 59.17193 166 ALA C CA 1
ATOM 7701 C C . ALA C 1 188 ? 19.76253 44.73873 13.01206 1.000 54.35333 166 ALA C C 1
ATOM 7702 O O . ALA C 1 188 ? 20.94430 44.89760 12.68504 1.000 56.55891 166 ALA C O 1
ATOM 7704 N N . VAL C 1 189 ? 19.28806 45.16055 14.18682 1.000 50.33715 167 VAL C N 1
ATOM 7705 C CA . VAL C 1 189 ? 20.19392 45.71354 15.18774 1.000 51.38242 167 VAL C CA 1
ATOM 7706 C C . VAL C 1 189 ? 21.14436 44.63804 15.69394 1.000 54.69343 167 VAL C C 1
ATOM 7707 O O . VAL C 1 189 ? 22.28921 44.93214 16.06053 1.000 54.89714 167 VAL C O 1
ATOM 7711 N N . GLY C 1 190 ? 20.69394 43.38180 15.72378 1.000 57.03784 168 GLY C N 1
ATOM 7712 C CA . GLY C 1 190 ? 21.58625 42.29671 16.09489 1.000 59.06537 168 GLY C CA 1
ATOM 7713 C C . GLY C 1 190 ? 22.74569 42.14640 15.12995 1.000 57.82404 168 GLY C C 1
ATOM 7714 O O . GLY C 1 190 ? 23.88607 41.92815 15.54469 1.000 57.53788 168 GLY C O 1
ATOM 7715 N N . LYS C 1 191 ? 22.47091 42.26589 13.82886 1.000 56.65884 169 LYS C N 1
ATOM 7716 C CA . LYS C 1 191 ? 23.54204 42.23636 12.83816 1.000 57.34293 169 LYS C CA 1
ATOM 7717 C C . LYS C 1 191 ? 24.51939 43.38401 13.05875 1.000 59.40732 169 LYS C C 1
ATOM 7718 O O . LYS C 1 191 ? 25.73609 43.17499 13.12124 1.000 60.62137 169 LYS C O 1
ATOM 7724 N N . LEU C 1 192 ? 23.99793 44.60746 13.19262 1.000 58.19192 170 LEU C N 1
ATOM 7725 C CA . LEU C 1 192 ? 24.85936 45.77379 13.36559 1.000 53.80458 170 LEU C CA 1
ATOM 7726 C C . LEU C 1 192 ? 25.71151 45.65538 14.62290 1.000 55.00373 170 LEU C C 1
ATOM 7727 O O . LEU C 1 192 ? 26.88439 46.04725 14.62537 1.000 57.77347 170 LEU C O 1
ATOM 7729 N N . ALA C 1 193 ? 25.14030 45.11950 15.70370 1.000 53.65678 171 ALA C N 1
ATOM 7730 C CA . ALA C 1 193 ? 25.92547 44.90314 16.91404 1.000 56.57507 171 ALA C CA 1
ATOM 7731 C C . ALA C 1 193 ? 26.97288 43.81697 16.70220 1.000 58.55339 171 ALA C C 1
ATOM 7732 O O . ALA C 1 193 ? 28.08402 43.90554 17.23830 1.000 57.61794 171 ALA C O 1
ATOM 7734 N N . LEU C 1 194 ? 26.63626 42.78344 15.92440 1.000 60.67845 172 LEU C N 1
ATOM 7735 C CA . LEU C 1 194 ? 27.61776 41.75415 15.59569 1.000 61.19050 172 LEU C CA 1
ATOM 7736 C C . LEU C 1 194 ? 28.76245 42.33390 14.77651 1.000 61.02550 172 LEU C C 1
ATOM 7737 O O . LEU C 1 194 ? 29.92133 41.93494 14.94579 1.000 60.11863 172 LEU C O 1
ATOM 7742 N N . TYR C 1 195 ? 28.45274 43.26424 13.86890 1.000 57.51903 173 TYR C N 1
ATOM 7743 C CA . TYR C 1 195 ? 29.49885 44.04360 13.21665 1.000 58.09298 173 TYR C CA 1
ATOM 7744 C C . TYR C 1 195 ? 30.40321 44.69872 14.25107 1.000 61.46550 173 TYR C C 1
ATOM 7745 O O . TYR C 1 195 ? 31.63030 44.58300 14.18675 1.000 68.27403 173 TYR C O 1
ATOM 7754 N N . THR C 1 196 ? 29.79916 45.36192 15.23976 1.000 54.89417 174 THR C N 1
ATOM 7755 C CA . THR C 1 196 ? 30.54554 46.26033 16.11471 1.000 52.63543 174 THR C CA 1
ATOM 7756 C C . THR C 1 196 ? 31.43940 45.49844 17.08775 1.000 55.31077 174 THR C C 1
ATOM 7757 O O . THR C 1 196 ? 32.57522 45.91301 17.34667 1.000 57.84969 174 THR C O 1
ATOM 7761 N N . ALA C 1 197 ? 30.95015 44.38650 17.63903 1.000 59.25774 175 ALA C N 1
ATOM 7762 C CA . ALA C 1 197 ? 31.70569 43.68340 18.67165 1.000 59.89767 175 ALA C CA 1
ATOM 7763 C C . ALA C 1 197 ? 32.87600 42.89783 18.09009 1.000 60.39689 175 ALA C C 1
ATOM 7764 O O . ALA C 1 197 ? 33.96256 42.87528 18.67940 1.000 59.30448 175 ALA C O 1
ATOM 7766 N N . GLY C 1 198 ? 32.67655 42.24674 16.94651 1.000 59.04022 176 GLY C N 1
ATOM 7767 C CA . GLY C 1 198 ? 33.72650 41.45243 16.33803 1.000 64.57627 176 GLY C CA 1
ATOM 7768 C C . GLY C 1 198 ? 34.86052 42.28874 15.78268 1.000 70.15657 176 GLY C C 1
ATOM 7769 O O . GLY C 1 198 ? 36.00258 42.18745 16.24161 1.000 71.80847 176 GLY C O 1
ATOM 7770 N N . GLY C 1 199 ? 34.55547 43.11441 14.78607 1.000 70.48653 177 GLY C N 1
ATOM 7771 C CA . GLY C 1 199 ? 35.53046 44.02513 14.22251 1.000 71.10114 177 GLY C CA 1
ATOM 7772 C C . GLY C 1 199 ? 35.05629 45.45893 14.31310 1.000 66.24431 177 GLY C C 1
ATOM 7773 O O . GLY C 1 199 ? 33.92016 45.76131 13.94323 1.000 63.65460 177 GLY C O 1
ATOM 7774 N N . GLY C 1 200 ? 35.91526 46.34959 14.79753 1.000 66.88217 178 GLY C N 1
ATOM 7775 C CA . GLY C 1 200 ? 35.52112 47.71583 15.07545 1.000 67.61340 178 GLY C CA 1
ATOM 7776 C C . GLY C 1 200 ? 34.76653 48.43479 13.97519 1.000 70.18950 178 GLY C C 1
ATOM 7777 O O . GLY C 1 200 ? 35.07586 48.29230 12.78832 1.000 75.68356 178 GLY C O 1
ATOM 7778 N N . VAL C 1 201 ? 33.75789 49.20472 14.37770 1.000 67.07287 179 VAL C N 1
ATOM 7779 C CA . VAL C 1 201 ? 32.93884 50.01059 13.48022 1.000 70.62168 179 VAL C CA 1
ATOM 7780 C C . VAL C 1 201 ? 32.14476 50.96938 14.35313 1.000 74.75560 179 VAL C C 1
ATOM 7781 O O . VAL C 1 201 ? 31.73371 50.61266 15.46290 1.000 74.96907 179 VAL C O 1
ATOM 7783 N N . ASP C 1 202 ? 31.93176 52.18474 13.87956 1.000 75.76279 180 ASP C N 1
ATOM 7784 C CA . ASP C 1 202 ? 31.22879 53.14530 14.71862 1.000 74.96792 180 ASP C CA 1
ATOM 7785 C C . ASP C 1 202 ? 29.72988 52.86400 14.67677 1.000 73.83199 180 ASP C C 1
ATOM 7786 O O . ASP C 1 202 ? 29.15099 52.78100 13.58966 1.000 74.82163 180 ASP C O 1
ATOM 7791 N N . PRO C 1 203 ? 29.08197 52.68759 15.83070 1.000 73.04425 181 PRO C N 1
ATOM 7792 C CA . PRO C 1 203 ? 27.63872 52.39670 15.83274 1.000 74.15521 181 PRO C CA 1
ATOM 7793 C C . PRO C 1 203 ? 26.80814 53.50349 15.21874 1.000 76.42243 181 PRO C C 1
ATOM 7794 O O . PRO C 1 203 ? 25.88248 53.23032 14.44617 1.000 75.40239 181 PRO C O 1
ATOM 7798 N N . ARG C 1 204 ? 27.10784 54.75575 15.55939 1.000 76.90837 182 ARG C N 1
ATOM 7799 C CA . ARG C 1 204 ? 26.39151 55.89215 14.99915 1.000 77.87280 182 ARG C CA 1
ATOM 7800 C C . ARG C 1 204 ? 26.68504 56.10277 13.52108 1.000 74.18938 182 ARG C C 1
ATOM 7801 O O . ARG C 1 204 ? 25.95253 56.84965 12.86431 1.000 76.68587 182 ARG C O 1
ATOM 7809 N N . ARG C 1 205 ? 27.72879 55.47282 12.98492 1.000 71.52307 183 ARG C N 1
ATOM 7810 C CA . ARG C 1 205 ? 27.98960 55.51624 11.55295 1.000 69.68933 183 ARG C CA 1
ATOM 7811 C C . ARG C 1 205 ? 27.12802 54.53446 10.77219 1.000 70.05654 183 ARG C C 1
ATOM 7812 O O . ARG C 1 205 ? 27.18496 54.53051 9.53870 1.000 69.88045 183 ARG C O 1
ATOM 7814 N N . CYS C 1 206 ? 26.33718 53.70994 11.45456 1.000 70.54686 184 CYS C N 1
ATOM 7815 C CA . CYS C 1 206 ? 25.47698 52.73316 10.80833 1.000 65.48025 184 CYS C CA 1
ATOM 7816 C C . CYS C 1 206 ? 24.08386 52.79782 11.41882 1.000 63.94019 184 CYS C C 1
ATOM 7817 O O . CYS C 1 206 ? 23.89917 53.24760 12.55215 1.000 65.94131 184 CYS C O 1
ATOM 7820 N N . LEU C 1 207 ? 23.09681 52.34350 10.64972 1.000 64.98973 185 LEU C N 1
ATOM 7821 C CA . LEU C 1 207 ? 21.70663 52.39429 11.07572 1.000 70.92605 185 LEU C CA 1
ATOM 7822 C C . LEU C 1 207 ? 20.99357 51.12141 10.64336 1.000 65.65830 185 LEU C C 1
ATOM 7823 O O . LEU C 1 207 ? 21.51016 50.32613 9.85364 1.000 63.52365 185 LEU C O 1
ATOM 7825 N N . ALA C 1 208 ? 19.79122 50.93621 11.17769 1.000 61.00769 186 ALA C N 1
ATOM 7826 C CA . ALA C 1 208 ? 18.93448 49.81642 10.82453 1.000 61.07416 186 ALA C CA 1
ATOM 7827 C C . ALA C 1 208 ? 17.82225 50.28450 9.89548 1.000 63.09623 186 ALA C C 1
ATOM 7828 O O . ALA C 1 208 ? 17.40439 51.44442 9.93106 1.000 62.48409 186 ALA C O 1
ATOM 7830 N N . VAL C 1 209 ? 17.34993 49.36850 9.05532 1.000 66.44106 187 VAL C N 1
ATOM 7831 C CA . VAL C 1 209 ? 16.27933 49.65053 8.10652 1.000 68.64790 187 VAL C CA 1
ATOM 7832 C C . VAL C 1 209 ? 15.37548 48.42877 8.04268 1.000 68.81160 187 VAL C C 1
ATOM 7833 O O . VAL C 1 209 ? 15.85800 47.30109 7.89779 1.000 69.67445 187 VAL C O 1
ATOM 7837 N N . SER C 1 210 ? 14.06885 48.64579 8.16238 1.000 69.21478 188 SER C N 1
ATOM 7838 C CA . SER C 1 210 ? 13.09802 47.56324 8.10080 1.000 74.56555 188 SER C CA 1
ATOM 7839 C C . SER C 1 210 ? 11.94738 47.97022 7.19842 1.000 76.81058 188 SER C C 1
ATOM 7840 O O . SER C 1 210 ? 11.36746 49.04723 7.36980 1.000 74.68286 188 SER C O 1
ATOM 7843 N N . LEU C 1 211 ? 11.61693 47.10355 6.24946 1.000 76.29704 189 LEU C N 1
ATOM 7844 C CA . LEU C 1 211 ? 10.55074 47.35144 5.28850 1.000 76.05449 189 LEU C CA 1
ATOM 7845 C C . LEU C 1 211 ? 9.30636 46.60281 5.74863 1.000 77.39363 189 LEU C C 1
ATOM 7846 O O . LEU C 1 211 ? 9.22984 45.37655 5.62235 1.000 79.45281 189 LEU C O 1
ATOM 7851 N N . ASP C 1 212 ? 8.33573 47.33751 6.29170 1.000 76.99321 190 ASP C N 1
ATOM 7852 C CA . ASP C 1 212 ? 7.05246 46.74807 6.66657 1.000 77.03235 190 ASP C CA 1
ATOM 7853 C C . ASP C 1 212 ? 6.28229 46.53415 5.36535 1.000 80.00620 190 ASP C C 1
ATOM 7854 O O . ASP C 1 212 ? 5.38297 47.29099 4.99118 1.000 84.37941 190 ASP C O 1
ATOM 7859 N N . VAL C 1 213 ? 6.68433 45.49142 4.63642 1.000 79.15336 191 VAL C N 1
ATOM 7860 C CA . VAL C 1 213 ? 5.96848 45.14111 3.41691 1.000 83.45562 191 VAL C CA 1
ATOM 7861 C C . VAL C 1 213 ? 4.65234 44.46083 3.75964 1.000 85.93878 191 VAL C C 1
ATOM 7862 O O . VAL C 1 213 ? 3.69547 44.50774 2.97665 1.000 87.09666 191 VAL C O 1
ATOM 7866 N N . GLY C 1 214 ? 4.57295 43.83833 4.93491 1.000 85.83753 192 GLY C N 1
ATOM 7867 C CA . GLY C 1 214 ? 3.39164 43.17202 5.42835 1.000 86.30308 192 GLY C CA 1
ATOM 7868 C C . GLY C 1 214 ? 3.73702 41.78326 5.90985 1.000 82.84391 192 GLY C C 1
ATOM 7869 O O . GLY C 1 214 ? 4.89443 41.48119 6.22086 1.000 81.89519 192 GLY C O 1
ATOM 7870 N N . THR C 1 215 ? 2.72288 40.92137 5.95100 1.000 81.52570 193 THR C N 1
ATOM 7871 C CA . THR C 1 215 ? 2.90708 39.53191 6.34353 1.000 83.34712 193 THR C CA 1
ATOM 7872 C C . THR C 1 215 ? 1.84751 38.66974 5.67255 1.000 86.84981 193 THR C C 1
ATOM 7873 O O . THR C 1 215 ? 0.68694 39.07372 5.56909 1.000 88.52719 193 THR C O 1
ATOM 7877 N N . ASP C 1 216 ? 2.25443 37.48356 5.21533 1.000 84.87237 194 ASP C N 1
ATOM 7878 C CA . ASP C 1 216 ? 1.30326 36.47603 4.76239 1.000 80.20953 194 ASP C CA 1
ATOM 7879 C C . ASP C 1 216 ? 0.79083 35.60665 5.89916 1.000 83.47443 194 ASP C C 1
ATOM 7880 O O . ASP C 1 216 ? -0.27319 34.99114 5.76384 1.000 87.52441 194 ASP C O 1
ATOM 7885 N N . ASN C 1 217 ? 1.52500 35.54337 7.00552 1.000 81.88143 195 ASN C N 1
ATOM 7886 C CA . ASN C 1 217 ? 1.11697 34.74269 8.14975 1.000 80.96298 195 ASN C CA 1
ATOM 7887 C C . ASN C 1 217 ? -0.12446 35.33764 8.80663 1.000 81.50082 195 ASN C C 1
ATOM 7888 O O . ASN C 1 217 ? -0.17051 36.53458 9.10927 1.000 80.98762 195 ASN C O 1
ATOM 7893 N N . GLU C 1 218 ? -1.12747 34.48942 9.04514 1.000 82.98891 196 GLU C N 1
ATOM 7894 C CA . GLU C 1 218 ? -2.39105 34.95176 9.60426 1.000 83.36625 196 GLU C CA 1
ATOM 7895 C C . GLU C 1 218 ? -2.33800 35.16840 11.11343 1.000 81.76848 196 GLU C C 1
ATOM 7896 O O . GLU C 1 218 ? -3.21317 35.85947 11.64704 1.000 83.49510 196 GLU C O 1
ATOM 7898 N N . GLN C 1 219 ? -1.35191 34.59049 11.81455 1.000 79.68822 197 GLN C N 1
ATOM 7899 C CA . GLN C 1 219 ? -1.17909 34.89572 13.23557 1.000 81.60010 197 GLN C CA 1
ATOM 7900 C C . GLN C 1 219 ? -1.07295 36.38731 13.45490 1.000 85.27224 197 GLN C C 1
ATOM 7901 O O . GLN C 1 219 ? -1.66649 36.93652 14.38984 1.000 85.94834 197 GLN C O 1
ATOM 7903 N N . LEU C 1 220 ? -0.30853 37.05895 12.59942 1.000 83.67307 198 LEU C N 1
ATOM 7904 C CA . LEU C 1 220 ? -0.04657 38.46883 12.81803 1.000 80.18716 198 LEU C CA 1
ATOM 7905 C C . LEU C 1 220 ? -1.32110 39.27951 12.64549 1.000 80.03521 198 LEU C C 1
ATOM 7906 O O . LEU C 1 220 ? -1.56402 40.23366 13.39229 1.000 81.98638 198 LEU C O 1
ATOM 7911 N N . LEU C 1 221 ? -2.16195 38.88846 11.68697 1.000 79.77627 199 LEU C N 1
ATOM 7912 C CA . LEU C 1 221 ? -3.42740 39.58243 11.47488 1.000 81.64645 199 LEU C CA 1
ATOM 7913 C C . LEU C 1 221 ? -4.37639 39.36384 12.64703 1.000 82.72234 199 LEU C C 1
ATOM 7914 O O . LEU C 1 221 ? -5.00730 40.30999 13.13288 1.000 83.06029 199 LEU C O 1
ATOM 7919 N N . ALA C 1 222 ? -4.48994 38.11749 13.11615 1.000 83.25003 200 ALA C N 1
ATOM 7920 C CA . ALA C 1 222 ? -5.40172 37.80926 14.21251 1.000 83.65141 200 ALA C CA 1
ATOM 7921 C C . ALA C 1 222 ? -4.99239 38.48401 15.51390 1.000 84.92452 200 ALA C C 1
ATOM 7922 O O . ALA C 1 222 ? -5.83825 38.66715 16.39602 1.000 84.35270 200 ALA C O 1
ATOM 7924 N N . ASP C 1 223 ? -3.72639 38.84948 15.65540 1.000 84.23828 201 ASP C N 1
ATOM 7925 C CA . ASP C 1 223 ? -3.27667 39.57401 16.83662 1.000 82.51152 201 ASP C CA 1
ATOM 7926 C C . ASP C 1 223 ? -3.85881 40.98062 16.83137 1.000 80.47253 201 ASP C C 1
ATOM 7927 O O . ASP C 1 223 ? -3.65881 41.71873 15.85728 1.000 79.40923 201 ASP C O 1
ATOM 7932 N N . PRO C 1 224 ? -4.58344 41.39360 17.87532 1.000 82.79965 202 PRO C N 1
ATOM 7933 C CA . PRO C 1 224 ? -5.04457 42.78984 17.94349 1.000 84.41887 202 PRO C CA 1
ATOM 7934 C C . PRO C 1 224 ? -3.91132 43.79965 18.00863 1.000 80.43747 202 PRO C C 1
ATOM 7935 O O . PRO C 1 224 ? -4.18001 45.00703 17.96411 1.000 80.93908 202 PRO C O 1
ATOM 7939 N N . PHE C 1 225 ? -2.66377 43.34890 18.10785 1.000 79.59632 203 PHE C N 1
ATOM 7940 C CA . PHE C 1 225 ? -1.51003 44.20711 18.34328 1.000 80.86445 203 PHE C CA 1
ATOM 7941 C C . PHE C 1 225 ? -0.39693 43.88370 17.35509 1.000 77.90066 203 PHE C C 1
ATOM 7942 O O . PHE C 1 225 ? 0.74571 43.61871 17.73412 1.000 72.45595 203 PHE C O 1
ATOM 7950 N N . TYR C 1 226 ? -0.71754 43.89860 16.05869 1.000 78.81334 204 TYR C N 1
ATOM 7951 C CA . TYR C 1 226 ? 0.28337 43.53051 15.06185 1.000 75.52723 204 TYR C CA 1
ATOM 7952 C C . TYR C 1 226 ? 1.35515 44.60758 14.92676 1.000 79.17283 204 TYR C C 1
ATOM 7953 O O . TYR C 1 226 ? 2.55042 44.29697 14.88917 1.000 77.32695 204 TYR C O 1
ATOM 7962 N N . LEU C 1 227 ? 0.94569 45.87902 14.87027 1.000 82.99211 205 LEU C N 1
ATOM 7963 C CA . LEU C 1 227 ? 1.84687 47.03171 14.76286 1.000 77.83387 205 LEU C CA 1
ATOM 7964 C C . LEU C 1 227 ? 2.47582 47.15510 13.37751 1.000 75.52943 205 LEU C C 1
ATOM 7965 O O . LEU C 1 227 ? 3.61043 47.61641 13.24360 1.000 72.33705 205 LEU C O 1
ATOM 7970 N N . GLY C 1 228 ? 1.75104 46.74968 12.34413 1.000 79.12984 206 GLY C N 1
ATOM 7971 C CA . GLY C 1 228 ? 2.20865 46.93633 10.98837 1.000 80.83333 206 GLY C CA 1
ATOM 7972 C C . GLY C 1 228 ? 1.04398 46.85919 10.03065 1.000 81.25537 206 GLY C C 1
ATOM 7973 O O . GLY C 1 228 ? -0.11902 46.86451 10.43730 1.000 81.57291 206 GLY C O 1
ATOM 7974 N N . ASN C 1 229 ? 1.37112 46.78390 8.74308 1.000 79.71832 207 ASN C N 1
ATOM 7975 C CA . ASN C 1 229 ? 0.33885 46.69724 7.72005 1.000 79.89111 207 ASN C CA 1
ATOM 7976 C C . ASN C 1 229 ? -0.47437 45.41923 7.87817 1.000 80.85563 207 ASN C C 1
ATOM 7977 O O . ASN C 1 229 ? 0.04886 44.31722 7.68167 1.000 80.33689 207 ASN C O 1
ATOM 7979 N N . ARG C 1 230 ? -1.75289 45.55408 8.24634 1.000 82.11754 208 ARG C N 1
ATOM 7980 C CA . ARG C 1 230 ? -2.66221 44.41526 8.18168 1.000 81.32941 208 ARG C CA 1
ATOM 7981 C C . ARG C 1 230 ? -2.76338 43.87231 6.76535 1.000 81.04527 208 ARG C C 1
ATOM 7982 O O . ARG C 1 230 ? -3.16142 42.71743 6.57790 1.000 79.32976 208 ARG C O 1
ATOM 7984 N N . HIS C 1 231 ? -2.43518 44.69861 5.77379 1.000 82.50218 209 HIS C N 1
ATOM 7985 C CA . HIS C 1 231 ? -2.17946 44.25835 4.41083 1.000 82.44298 209 HIS C CA 1
ATOM 7986 C C . HIS C 1 231 ? -1.31426 43.00673 4.39153 1.000 83.70868 209 HIS C C 1
ATOM 7987 O O . HIS C 1 231 ? -0.23050 42.97623 4.98079 1.000 82.20641 209 HIS C O 1
ATOM 7994 N N . ALA C 1 232 ? -1.80702 41.96817 3.72180 1.000 80.53889 210 ALA C N 1
ATOM 7995 C CA . ALA C 1 232 ? -0.97288 40.80680 3.45810 1.000 76.95937 210 ALA C CA 1
ATOM 7996 C C . ALA C 1 232 ? 0.22184 41.22633 2.61395 1.000 79.36658 210 ALA C C 1
ATOM 7997 O O . ALA C 1 232 ? 0.08709 42.00142 1.66314 1.000 82.87678 210 ALA C O 1
ATOM 7999 N N . ARG C 1 233 ? 1.39956 40.72784 2.97887 1.000 79.98799 211 ARG C N 1
ATOM 8000 C CA . ARG C 1 233 ? 2.62452 41.14491 2.30941 1.000 83.17036 211 ARG C CA 1
ATOM 8001 C C . ARG C 1 233 ? 2.56244 40.77814 0.83494 1.000 86.48804 211 ARG C C 1
ATOM 8002 O O . ARG C 1 233 ? 2.43462 39.60220 0.47941 1.000 90.04155 211 ARG C O 1
ATOM 8010 N N . ARG C 1 234 ? 2.65289 41.79210 -0.01699 1.000 85.26043 212 ARG C N 1
ATOM 8011 C CA . ARG C 1 234 ? 2.23687 41.68093 -1.40376 1.000 89.89383 212 ARG C CA 1
ATOM 8012 C C . ARG C 1 234 ? 3.35661 41.15296 -2.29582 1.000 95.45814 212 ARG C C 1
ATOM 8013 O O . ARG C 1 234 ? 4.52299 41.06062 -1.90547 1.000 94.95175 212 ARG C O 1
ATOM 8015 N N . ARG C 1 235 ? 2.96923 40.79995 -3.51914 1.000 94.17289 213 ARG C N 1
ATOM 8016 C CA . ARG C 1 235 ? 3.88849 40.39550 -4.56884 1.000 94.40721 213 ARG C CA 1
ATOM 8017 C C . ARG C 1 235 ? 3.42213 41.01222 -5.87858 1.000 97.43336 213 ARG C C 1
ATOM 8018 O O . ARG C 1 235 ? 2.22845 41.25384 -6.07646 1.000 94.99982 213 ARG C O 1
ATOM 8020 N N . GLY C 1 236 ? 4.37060 41.27202 -6.76486 1.000 102.55404 214 GLY C N 1
ATOM 8021 C CA . GLY C 1 236 ? 4.08388 41.85412 -8.05459 1.000 99.89270 214 GLY C CA 1
ATOM 8022 C C . GLY C 1 236 ? 5.12349 42.89151 -8.41099 1.000 104.79202 214 GLY C C 1
ATOM 8023 O O . GLY C 1 236 ? 6.17350 42.99400 -7.77835 1.000 105.30488 214 GLY C O 1
ATOM 8024 N N . ARG C 1 237 ? 4.81811 43.67495 -9.44845 1.000 107.93928 215 ARG C N 1
ATOM 8025 C CA . ARG C 1 237 ? 5.73739 44.71386 -9.89739 1.000 104.19712 215 ARG C CA 1
ATOM 8026 C C . ARG C 1 237 ? 5.89791 45.82960 -8.87384 1.000 101.38474 215 ARG C C 1
ATOM 8027 O O . ARG C 1 237 ? 6.89964 46.55195 -8.91782 1.000 101.75662 215 ARG C O 1
ATOM 8029 N N . GLU C 1 238 ? 4.93812 45.98542 -7.95731 1.000 104.97757 216 GLU C N 1
ATOM 8030 C CA . GLU C 1 238 ? 5.04122 47.03187 -6.94566 1.000 104.46327 216 GLU C CA 1
ATOM 8031 C C . GLU C 1 238 ? 6.23791 46.81304 -6.02990 1.000 104.54964 216 GLU C C 1
ATOM 8032 O O . GLU C 1 238 ? 6.83132 47.78304 -5.54428 1.000 103.71907 216 GLU C O 1
ATOM 8034 N N . TYR C 1 239 ? 6.60529 45.55329 -5.77975 1.000 103.56655 217 TYR C N 1
ATOM 8035 C CA . TYR C 1 239 ? 7.78989 45.27833 -4.97291 1.000 104.81669 217 TYR C CA 1
ATOM 8036 C C . TYR C 1 239 ? 9.04937 45.79816 -5.65272 1.000 104.89532 217 TYR C C 1
ATOM 8037 O O . TYR C 1 239 ? 9.91446 46.39553 -5.00085 1.000 102.39463 217 TYR C O 1
ATOM 8046 N N . ASP C 1 240 ? 9.17082 45.57797 -6.96458 1.000 105.40246 218 ASP C N 1
ATOM 8047 C CA . ASP C 1 240 ? 10.30756 46.11963 -7.70145 1.000 104.03280 218 ASP C CA 1
ATOM 8048 C C . ASP C 1 240 ? 10.30540 47.64212 -7.66645 1.000 102.49684 218 ASP C C 1
ATOM 8049 O O . ASP C 1 240 ? 11.35982 48.26795 -7.51016 1.000 98.27992 218 ASP C O 1
ATOM 8051 N N . GLU C 1 241 ? 9.12677 48.25480 -7.81019 1.000 105.05408 219 GLU C N 1
ATOM 8052 C CA . GLU C 1 241 ? 9.02048 49.70450 -7.67852 1.000 102.51679 219 GLU C CA 1
ATOM 8053 C C . GLU C 1 241 ? 9.48736 50.17061 -6.30619 1.000 100.85851 219 GLU C C 1
ATOM 8054 O O . GLU C 1 241 ? 10.22566 51.15539 -6.19463 1.000 95.92378 219 GLU C O 1
ATOM 8060 N N . PHE C 1 242 ? 9.07245 49.46991 -5.24937 1.000 102.12970 220 PHE C N 1
ATOM 8061 C CA . PHE C 1 242 ? 9.37179 49.92158 -3.89448 1.000 102.11230 220 PHE C CA 1
ATOM 8062 C C . PHE C 1 242 ? 10.83365 49.68579 -3.53897 1.000 98.73473 220 PHE C C 1
ATOM 8063 O O . PHE C 1 242 ? 11.51307 50.59043 -3.03963 1.000 94.09735 220 PHE C O 1
ATOM 8065 N N . VAL C 1 243 ? 11.33162 48.46934 -3.77520 1.000 100.33629 221 VAL C N 1
ATOM 8066 C CA . VAL C 1 243 ? 12.71775 48.15739 -3.43656 1.000 98.51756 221 VAL C CA 1
ATOM 8067 C C . VAL C 1 243 ? 13.66950 49.07030 -4.19873 1.000 95.93022 221 VAL C C 1
ATOM 8068 O O . VAL C 1 243 ? 14.63103 49.60057 -3.62956 1.000 92.81855 221 VAL C O 1
ATOM 8072 N N . SER C 1 244 ? 13.40576 49.28738 -5.49003 1.000 97.72756 222 SER C N 1
ATOM 8073 C CA . SER C 1 244 ? 14.22364 50.21429 -6.26747 1.000 96.31602 222 SER C CA 1
ATOM 8074 C C . SER C 1 244 ? 14.10572 51.63239 -5.72628 1.000 95.30892 222 SER C C 1
ATOM 8075 O O . SER C 1 244 ? 15.11212 52.33197 -5.56154 1.000 92.88052 222 SER C O 1
ATOM 8077 N N . ARG C 1 245 ? 12.87637 52.07612 -5.44620 1.000 94.87635 223 ARG C N 1
ATOM 8078 C CA . ARG C 1 245 ? 12.68839 53.39828 -4.85927 1.000 90.04844 223 ARG C CA 1
ATOM 8079 C C . ARG C 1 245 ? 13.37942 53.50835 -3.50945 1.000 84.75785 223 ARG C C 1
ATOM 8080 O O . ARG C 1 245 ? 13.81202 54.59898 -3.12258 1.000 77.86315 223 ARG C O 1
ATOM 8082 N N . TYR C 1 246 ? 13.49506 52.39643 -2.78100 1.000 88.12833 224 TYR C N 1
ATOM 8083 C CA . TYR C 1 246 ? 14.25883 52.41368 -1.54028 1.000 87.83386 224 TYR C CA 1
ATOM 8084 C C . TYR C 1 246 ? 15.75344 52.26828 -1.80128 1.000 86.56307 224 TYR C C 1
ATOM 8085 O O . TYR C 1 246 ? 16.56927 52.88160 -1.10424 1.000 87.96360 224 TYR C O 1
ATOM 8094 N N . ILE C 1 247 ? 16.13097 51.44953 -2.78566 1.000 84.42602 225 ILE C N 1
ATOM 8095 C CA . ILE C 1 247 ? 17.54413 51.15134 -2.99906 1.000 84.07841 225 ILE C CA 1
ATOM 8096 C C . ILE C 1 247 ? 18.29859 52.39651 -3.44494 1.000 88.96320 225 ILE C C 1
ATOM 8097 O O . ILE C 1 247 ? 19.41755 52.65680 -2.98680 1.000 89.16561 225 ILE C O 1
ATOM 8099 N N . GLU C 1 248 ? 17.70285 53.18824 -4.33770 1.000 90.94359 226 GLU C N 1
ATOM 8100 C CA . GLU C 1 248 ? 18.41545 54.33227 -4.89273 1.000 91.04280 226 GLU C CA 1
ATOM 8101 C C . GLU C 1 248 ? 18.51385 55.49305 -3.91031 1.000 86.18143 226 GLU C C 1
ATOM 8102 O O . GLU C 1 248 ? 19.53438 56.18946 -3.89256 1.000 86.38356 226 GLU C O 1
ATOM 8108 N N . THR C 1 249 ? 17.48417 55.72067 -3.08793 1.000 85.39573 227 THR C N 1
ATOM 8109 C CA . THR C 1 249 ? 17.51530 56.87626 -2.19488 1.000 84.39081 227 THR C CA 1
ATOM 8110 C C . THR C 1 249 ? 18.54931 56.70686 -1.08924 1.000 84.87931 227 THR C C 1
ATOM 8111 O O . THR C 1 249 ? 19.09382 57.70162 -0.59726 1.000 87.14567 227 THR C O 1
ATOM 8115 N N . ALA C 1 250 ? 18.83039 55.46673 -0.68313 1.000 79.51950 228 ALA C N 1
ATOM 8116 C CA . ALA C 1 250 ? 19.88620 55.23995 0.29712 1.000 77.92919 228 ALA C CA 1
ATOM 8117 C C . ALA C 1 250 ? 21.25673 55.52384 -0.30253 1.000 81.10998 228 ALA C C 1
ATOM 8118 O O . ALA C 1 250 ? 22.10892 56.14359 0.34454 1.000 77.70446 228 ALA C O 1
ATOM 8120 N N . GLN C 1 251 ? 21.48329 55.08615 -1.54243 1.000 85.38704 229 GLN C N 1
ATOM 8121 C CA . GLN C 1 251 ? 22.75292 55.34944 -2.20793 1.000 85.73576 229 GLN C CA 1
ATOM 8122 C C . GLN C 1 251 ? 22.86144 56.79030 -2.68802 1.000 81.86613 229 GLN C C 1
ATOM 8123 O O . GLN C 1 251 ? 23.96173 57.35372 -2.69132 1.000 80.14305 229 GLN C O 1
ATOM 8125 N N . ARG C 1 252 ? 21.74615 57.39560 -3.10374 1.000 84.79683 230 ARG C N 1
ATOM 8126 C CA . ARG C 1 252 ? 21.76637 58.80818 -3.47003 1.000 85.31658 230 ARG C CA 1
ATOM 8127 C C . ARG C 1 252 ? 22.14698 59.67069 -2.27454 1.000 82.73074 230 ARG C C 1
ATOM 8128 O O . ARG C 1 252 ? 23.03301 60.52825 -2.36588 1.000 84.76095 230 ARG C O 1
ATOM 8136 N N . LEU C 1 253 ? 21.48582 59.45077 -1.13689 1.000 82.21769 231 LEU C N 1
ATOM 8137 C CA . LEU C 1 253 ? 21.76585 60.25587 0.04585 1.000 82.91103 231 LEU C CA 1
ATOM 8138 C C . LEU C 1 253 ? 23.09169 59.86220 0.68540 1.000 85.65233 231 LEU C C 1
ATOM 8139 O O . LEU C 1 253 ? 23.85787 60.73011 1.11958 1.000 88.74398 231 LEU C O 1
ATOM 8141 N N . PHE C 1 254 ? 23.38514 58.56521 0.74727 1.000 84.96592 232 PHE C N 1
ATOM 8142 C CA . PHE C 1 254 ? 24.56854 58.06999 1.44076 1.000 84.65564 232 PHE C CA 1
ATOM 8143 C C . PHE C 1 254 ? 25.46439 57.31811 0.46604 1.000 86.00595 232 PHE C C 1
ATOM 8144 O O . PHE C 1 254 ? 25.00493 56.35685 -0.17462 1.000 86.65835 232 PHE C O 1
ATOM 8152 N N . PRO C 1 255 ? 26.73498 57.70413 0.32057 1.000 86.52622 233 PRO C N 1
ATOM 8153 C CA . PRO C 1 255 ? 27.60944 57.03369 -0.65290 1.000 86.52935 233 PRO C CA 1
ATOM 8154 C C . PRO C 1 255 ? 27.96637 55.60809 -0.25861 1.000 89.19090 233 PRO C C 1
ATOM 8155 O O . PRO C 1 255 ? 27.72258 54.66859 -1.02258 1.000 89.55009 233 PRO C O 1
ATOM 8159 N N . ARG C 1 256 ? 28.54810 55.43508 0.92388 1.000 89.29633 234 ARG C N 1
ATOM 8160 C CA . ARG C 1 256 ? 28.94959 54.11404 1.39246 1.000 86.59845 234 ARG C CA 1
ATOM 8161 C C . ARG C 1 256 ? 28.00640 53.61334 2.47861 1.000 84.81817 234 ARG C C 1
ATOM 8162 O O . ARG C 1 256 ? 26.79093 53.57199 2.28645 1.000 83.93391 234 ARG C O 1
ATOM 8164 N N . ILE C 1 258 ? 26.60913 50.78998 1.81587 1.000 78.58061 236 ILE C N 1
ATOM 8165 C CA . ILE C 1 258 ? 26.75340 49.40793 2.25313 1.000 75.72310 236 ILE C CA 1
ATOM 8166 C C . ILE C 1 258 ? 25.39775 48.83228 2.64410 1.000 73.24693 236 ILE C C 1
ATOM 8167 O O . ILE C 1 258 ? 25.09082 48.69210 3.82810 1.000 70.10719 236 ILE C O 1
ATOM 8169 N N . LEU C 1 259 ? 24.58844 48.50254 1.64063 1.000 74.04432 237 LEU C N 1
ATOM 8170 C CA . LEU C 1 259 ? 23.28059 47.91154 1.88286 1.000 74.15304 237 LEU C CA 1
ATOM 8171 C C . LEU C 1 259 ? 23.42876 46.45177 2.29071 1.000 77.27189 237 LEU C C 1
ATOM 8172 O O . LEU C 1 259 ? 24.29153 45.73196 1.77919 1.000 79.01971 237 LEU C O 1
ATOM 8174 N N . HIS C 1 260 ? 22.57525 46.01579 3.21473 1.000 71.34443 238 HIS C N 1
ATOM 8175 C CA . HIS C 1 260 ? 22.68515 44.68873 3.80877 1.000 68.42717 238 HIS C CA 1
ATOM 8176 C C . HIS C 1 260 ? 21.29402 44.11553 4.02234 1.000 68.89783 238 HIS C C 1
ATOM 8177 O O . HIS C 1 260 ? 20.50278 44.67176 4.78935 1.000 69.83959 238 HIS C O 1
ATOM 8184 N N . PHE C 1 261 ? 21.00457 43.00058 3.35622 1.000 70.24346 239 PHE C N 1
ATOM 8185 C CA . PHE C 1 261 ? 19.76709 42.26010 3.58725 1.000 71.08642 239 PHE C CA 1
ATOM 8186 C C . PHE C 1 261 ? 19.94946 41.43177 4.85189 1.000 68.72919 239 PHE C C 1
ATOM 8187 O O . PHE C 1 261 ? 20.59165 40.37939 4.83093 1.000 69.02809 239 PHE C O 1
ATOM 8189 N N . GLU C 1 262 ? 19.38929 41.91383 5.96504 1.000 68.99298 240 GLU C N 1
ATOM 8190 C CA . GLU C 1 262 ? 19.58470 41.24070 7.24619 1.000 70.72035 240 GLU C CA 1
ATOM 8191 C C . GLU C 1 262 ? 19.05018 39.81575 7.20406 1.000 74.74875 240 GLU C C 1
ATOM 8192 O O . GLU C 1 262 ? 19.72372 38.87514 7.64041 1.000 77.75151 240 GLU C O 1
ATOM 8194 N N . ASP C 1 263 ? 17.84084 39.63308 6.66979 1.000 74.77367 241 ASP C N 1
ATOM 8195 C CA . ASP C 1 263 ? 17.28728 38.28957 6.52265 1.000 76.69054 241 ASP C CA 1
ATOM 8196 C C . ASP C 1 263 ? 16.15672 38.37166 5.49682 1.000 76.34359 241 ASP C C 1
ATOM 8197 O O . ASP C 1 263 ? 15.04500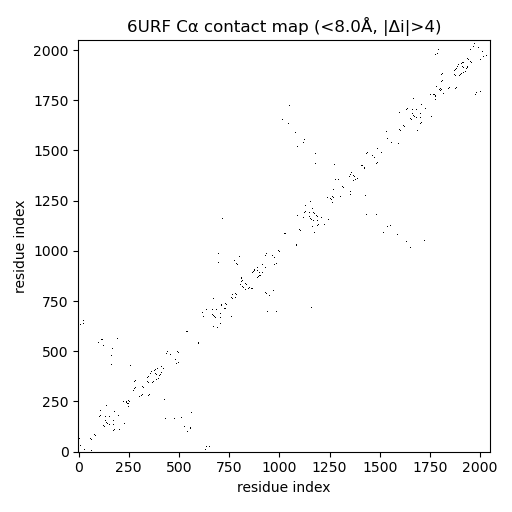 38.79054 5.83100 1.000 73.74630 241 ASP C O 1
ATOM 8202 N N . PHE C 1 264 ? 16.45831 37.97735 4.26075 1.000 78.64884 242 PHE C N 1
ATOM 8203 C CA . PHE C 1 264 ? 15.53348 38.08400 3.14323 1.000 82.37779 242 PHE C CA 1
ATOM 8204 C C . PHE C 1 264 ? 15.48579 36.76215 2.38844 1.000 85.97824 242 PHE C C 1
ATOM 8205 O O . PHE C 1 264 ? 16.24642 35.83102 2.66532 1.000 87.17809 242 PHE C O 1
ATOM 8207 N N . GLY C 1 265 ? 14.58437 36.69721 1.41196 1.000 84.36537 243 GLY C N 1
ATOM 8208 C CA . GLY C 1 265 ? 14.30868 35.47359 0.69920 1.000 86.85300 243 GLY C CA 1
ATOM 8209 C C . GLY C 1 265 ? 15.38696 35.12245 -0.30058 1.000 87.83415 243 GLY C C 1
ATOM 8210 O O . GLY C 1 265 ? 16.25297 35.93757 -0.63008 1.000 89.15026 243 GLY C O 1
ATOM 8211 N N . PRO C 1 266 ? 15.34197 33.89726 -0.81797 1.000 84.96804 244 PRO C N 1
ATOM 8212 C CA . PRO C 1 266 ? 16.40227 33.44290 -1.72594 1.000 87.65366 244 PRO C CA 1
ATOM 8213 C C . PRO C 1 266 ? 16.28726 34.05740 -3.11122 1.000 85.08663 244 PRO C C 1
ATOM 8214 O O . PRO C 1 266 ? 17.26656 34.59203 -3.64156 1.000 83.96757 244 PRO C O 1
ATOM 8218 N N . ALA C 1 267 ? 15.09381 33.98581 -3.70565 1.000 85.44184 245 ALA C N 1
ATOM 8219 C CA . ALA C 1 267 ? 14.89713 34.55266 -5.03536 1.000 87.75129 245 ALA C CA 1
ATOM 8220 C C . ALA C 1 267 ? 15.06164 36.06663 -5.02130 1.000 85.20649 245 ALA C C 1
ATOM 8221 O O . ALA C 1 267 ? 15.65260 36.63907 -5.94394 1.000 84.40313 245 ALA C O 1
ATOM 8223 N N . ASN C 1 268 ? 14.54823 36.73117 -3.98307 1.000 85.84806 246 ASN C N 1
ATOM 8224 C CA . ASN C 1 268 ? 14.69542 38.17985 -3.88451 1.000 82.50088 246 ASN C CA 1
ATOM 8225 C C . ASN C 1 268 ? 16.16142 38.57529 -3.76112 1.000 84.79267 246 ASN C C 1
ATOM 8226 O O . ASN C 1 268 ? 16.63445 39.46661 -4.47441 1.000 85.08438 246 ASN C O 1
ATOM 8231 N N . ALA C 1 269 ? 16.89903 37.91187 -2.86473 1.000 83.08875 247 ALA C N 1
ATOM 8232 C CA . ALA C 1 269 ? 18.30369 38.25196 -2.64885 1.000 79.87793 247 ALA C CA 1
ATOM 8233 C C . ALA C 1 269 ? 19.09757 38.17093 -3.94637 1.000 84.44316 247 ALA C C 1
ATOM 8234 O O . ALA C 1 269 ? 19.84134 39.09652 -4.29152 1.000 86.87971 247 ALA C O 1
ATOM 8236 N N . ARG C 1 270 ? 18.95095 37.06635 -4.68158 1.000 85.63896 248 ARG C N 1
ATOM 8237 C CA . ARG C 1 270 ? 19.60229 36.96059 -5.98267 1.000 86.71018 248 ARG C CA 1
ATOM 8238 C C . ARG C 1 270 ? 19.06345 38.00725 -6.94925 1.000 90.40852 248 ARG C C 1
ATOM 8239 O O . ARG C 1 270 ? 19.81976 38.57701 -7.74467 1.000 92.76580 248 ARG C O 1
ATOM 8241 N N . LYS C 1 271 ? 17.75644 38.27872 -6.89062 1.000 89.22995 249 LYS C N 1
ATOM 8242 C CA . LYS C 1 271 ? 17.18199 39.32461 -7.73011 1.000 86.53741 249 LYS C CA 1
ATOM 8243 C C . LYS C 1 271 ? 17.70999 40.70052 -7.34691 1.000 87.25191 249 LYS C C 1
ATOM 8244 O O . LYS C 1 271 ? 17.85645 41.57054 -8.21304 1.000 89.98468 249 LYS C O 1
ATOM 8246 N N . ILE C 1 272 ? 17.99456 40.91927 -6.06010 1.000 84.73314 250 ILE C N 1
ATOM 8247 C CA . ILE C 1 272 ? 18.59155 42.18379 -5.63316 1.000 84.56311 250 ILE C CA 1
ATOM 8248 C C . ILE C 1 272 ? 19.94856 42.37932 -6.29633 1.000 86.32630 250 ILE C C 1
ATOM 8249 O O . ILE C 1 272 ? 20.23322 43.43639 -6.87218 1.000 92.31711 250 ILE C O 1
ATOM 8254 N N . LEU C 1 273 ? 20.80580 41.35792 -6.22952 1.000 83.11387 251 LEU C N 1
ATOM 8255 C CA . LEU C 1 273 ? 22.16064 41.48884 -6.75153 1.000 86.41073 251 LEU C CA 1
ATOM 8256 C C . LEU C 1 273 ? 22.19711 41.53702 -8.27313 1.000 89.23497 251 LEU C C 1
ATOM 8257 O O . LEU C 1 273 ? 23.14982 42.08223 -8.83984 1.000 90.51170 251 LEU C O 1
ATOM 8262 N N . ASP C 1 274 ? 21.18980 40.98068 -8.94664 1.000 87.10650 252 ASP C N 1
ATOM 8263 C CA . ASP C 1 274 ? 21.11139 41.13410 -10.39465 1.000 86.82494 252 ASP C CA 1
ATOM 8264 C C . ASP C 1 274 ? 20.77218 42.56973 -10.77286 1.000 85.88873 252 ASP C C 1
ATOM 8265 O O . ASP C 1 274 ? 21.25045 43.08117 -11.79202 1.000 84.13309 252 ASP C O 1
ATOM 8267 N N . THR C 1 275 ? 19.96278 43.24046 -9.95287 1.000 86.34247 253 THR C N 1
ATOM 8268 C CA . THR C 1 275 ? 19.48482 44.57449 -10.29618 1.000 91.14019 253 THR C CA 1
ATOM 8269 C C . THR C 1 275 ? 20.48639 45.65571 -9.89998 1.000 93.82587 253 THR C C 1
ATOM 8270 O O . THR C 1 275 ? 20.84782 46.50516 -10.72212 1.000 97.23126 253 THR C O 1
ATOM 8272 N N . TYR C 1 276 ? 20.94195 45.64641 -8.64488 1.000 92.32322 254 TYR C N 1
ATOM 8273 C CA . TYR C 1 276 ? 21.80332 46.70399 -8.12349 1.000 92.12913 254 TYR C CA 1
ATOM 8274 C C . TYR C 1 276 ? 23.15413 46.19104 -7.64046 1.000 92.28236 254 TYR C C 1
ATOM 8275 O O . TYR C 1 276 ? 23.90077 46.95030 -7.01120 1.000 95.92297 254 TYR C O 1
ATOM 8284 N N . GLY C 1 277 ? 23.48880 44.92719 -7.90564 1.000 85.91165 255 GLY C N 1
ATOM 8285 C CA . GLY C 1 277 ? 24.74803 44.39026 -7.41907 1.000 86.08918 255 GLY C CA 1
ATOM 8286 C C . GLY C 1 277 ? 25.96675 45.03096 -8.05090 1.000 90.77605 255 GLY C C 1
ATOM 8287 O O . GLY C 1 277 ? 26.99832 45.19022 -7.39148 1.000 90.86379 255 GLY C O 1
ATOM 8288 N N . THR C 1 278 ? 25.86858 45.41530 -9.32466 1.000 91.66515 256 THR C N 1
ATOM 8289 C CA . THR C 1 278 ? 27.02334 45.96632 -10.02604 1.000 94.67604 256 THR C CA 1
ATOM 8290 C C . THR C 1 278 ? 27.20469 47.45467 -9.74801 1.000 96.48043 256 THR C C 1
ATOM 8291 O O . THR C 1 278 ? 28.33973 47.93331 -9.64475 1.000 97.64127 256 THR C O 1
ATOM 8295 N N . ASP C 1 279 ? 26.10571 48.20034 -9.61685 1.000 96.35899 257 ASP C N 1
ATOM 8296 C CA . ASP C 1 279 ? 26.21008 49.65028 -9.49167 1.000 97.86874 257 ASP C CA 1
ATOM 8297 C C . ASP C 1 279 ? 26.58743 50.07868 -8.07829 1.000 97.46240 257 ASP C C 1
ATOM 8298 O O . ASP C 1 279 ? 27.37987 51.01129 -7.90424 1.000 98.01694 257 ASP C O 1
ATOM 8303 N N . TYR C 1 280 ? 26.03801 49.42136 -7.06096 1.000 93.99446 258 TYR C N 1
ATOM 8304 C CA . TYR C 1 280 ? 26.26686 49.81455 -5.68051 1.000 91.07857 258 TYR C CA 1
ATOM 8305 C C . TYR C 1 280 ? 26.85925 48.66312 -4.88181 1.000 87.18718 258 TYR C C 1
ATOM 8306 O O . TYR C 1 280 ? 26.74273 47.49095 -5.25050 1.000 89.26526 258 TYR C O 1
ATOM 8315 N N . CYS C 1 281 ? 27.49817 49.02158 -3.77187 1.000 81.63326 259 CYS C N 1
ATOM 8316 C CA . CYS C 1 281 ? 27.93763 48.03187 -2.79981 1.000 79.07416 259 CYS C CA 1
ATOM 8317 C C . CYS C 1 281 ? 26.71975 47.41288 -2.12684 1.000 80.68225 259 CYS C C 1
ATOM 8318 O O . CYS C 1 281 ? 25.93021 48.11567 -1.48710 1.000 78.03944 259 CYS C O 1
ATOM 8321 N N . VAL C 1 282 ? 26.55843 46.10019 -2.28415 1.000 84.78391 260 VAL C N 1
ATOM 8322 C CA . VAL C 1 282 ? 25.45944 45.36505 -1.67748 1.000 78.32578 260 VAL C CA 1
ATOM 8323 C C . VAL C 1 282 ? 26.03345 44.15470 -0.95654 1.000 75.61302 260 VAL C C 1
ATOM 8324 O O . VAL C 1 282 ? 27.16654 43.73497 -1.20110 1.000 79.49860 260 VAL C O 1
ATOM 8326 N N . PHE C 1 283 ? 25.23242 43.59288 -0.05454 1.000 75.35466 261 PHE C N 1
ATOM 8327 C CA . PHE C 1 283 ? 25.67609 42.44794 0.72422 1.000 75.62980 261 PHE C CA 1
ATOM 8328 C C . PHE C 1 283 ? 24.48212 41.57436 1.07762 1.000 77.26217 261 PHE C C 1
ATOM 8329 O O . PHE C 1 283 ? 23.33198 42.02086 1.07089 1.000 78.30916 261 PHE C O 1
ATOM 8337 N N . ASN C 1 284 ? 24.77863 40.31185 1.38825 1.000 74.99752 262 ASN C N 1
ATOM 8338 C CA . ASN C 1 284 ? 23.76036 39.34680 1.80041 1.000 76.52479 262 ASN C CA 1
ATOM 8339 C C . ASN C 1 284 ? 24.44708 38.34963 2.72981 1.000 76.36276 262 ASN C C 1
ATOM 8340 O O . ASN C 1 284 ? 25.06723 37.39149 2.26125 1.000 76.73693 262 ASN C O 1
ATOM 8342 N N . ASP C 1 285 ? 24.33001 38.58201 4.04039 1.000 75.79738 263 ASP C N 1
ATOM 8343 C CA . ASP C 1 285 ? 25.07006 37.77595 5.00869 1.000 76.45226 263 ASP C CA 1
ATOM 8344 C C . ASP C 1 285 ? 24.70786 36.30018 4.90785 1.000 81.13124 263 ASP C C 1
ATOM 8345 O O . ASP C 1 285 ? 25.56708 35.42972 5.09021 1.000 78.78805 263 ASP C O 1
ATOM 8347 N N . ASP C 1 286 ? 23.44176 35.99839 4.61498 1.000 83.73947 264 ASP C N 1
ATOM 8348 C CA . ASP C 1 286 ? 22.99457 34.60975 4.62299 1.000 82.40676 264 ASP C CA 1
ATOM 8349 C C . ASP C 1 286 ? 23.63348 33.80618 3.49664 1.000 80.46397 264 ASP C C 1
ATOM 8350 O O . ASP C 1 286 ? 24.06210 32.66682 3.70948 1.000 78.93335 264 ASP C O 1
ATOM 8352 N N . MET C 1 287 ? 23.71237 34.37764 2.29292 1.000 79.42334 265 MET C N 1
ATOM 8353 C CA . MET C 1 287 ? 24.15536 33.62593 1.12735 1.000 77.03853 265 MET C CA 1
ATOM 8354 C C . MET C 1 287 ? 25.49805 34.06895 0.56367 1.000 79.30160 265 MET C C 1
ATOM 8355 O O . MET C 1 287 ? 26.07987 33.33072 -0.23657 1.000 82.32071 265 MET C O 1
ATOM 8360 N N . GLN C 1 288 ? 26.00521 35.23869 0.95007 1.000 79.23924 266 GLN C N 1
ATOM 8361 C CA . GLN C 1 288 ? 27.30756 35.70023 0.48177 1.000 77.10793 266 GLN C CA 1
ATOM 8362 C C . GLN C 1 288 ? 28.39464 35.54110 1.53719 1.000 74.03350 266 GLN C C 1
ATOM 8363 O O . GLN C 1 288 ? 29.47516 35.02262 1.24112 1.000 74.68236 266 GLN C O 1
ATOM 8365 N N . GLY C 1 289 ? 28.12353 35.97054 2.77061 1.000 74.36232 267 GLY C N 1
ATOM 8366 C CA . GLY C 1 289 ? 29.13694 35.89451 3.80957 1.000 77.49778 267 GLY C CA 1
ATOM 8367 C C . GLY C 1 289 ? 29.47611 34.47118 4.21117 1.000 82.51303 267 GLY C C 1
ATOM 8368 O O . GLY C 1 289 ? 30.65197 34.12313 4.35162 1.000 82.53364 267 GLY C O 1
ATOM 8369 N N . THR C 1 290 ? 28.45653 33.62695 4.40380 1.000 83.77382 268 THR C N 1
ATOM 8370 C CA . THR C 1 290 ? 28.72039 32.26594 4.86316 1.000 81.53316 268 THR C CA 1
ATOM 8371 C C . THR C 1 290 ? 29.35375 31.41707 3.76963 1.000 81.71139 268 THR C C 1
ATOM 8372 O O . THR C 1 290 ? 30.13805 30.51011 4.07179 1.000 82.95231 268 THR C O 1
ATOM 8376 N N . GLY C 1 291 ? 29.03972 31.69667 2.50150 1.000 79.65550 269 GLY C N 1
ATOM 8377 C CA . GLY C 1 291 ? 29.71597 31.00685 1.41958 1.000 84.60385 269 GLY C CA 1
ATOM 8378 C C . GLY C 1 291 ? 31.20716 31.26337 1.42483 1.000 85.86107 269 GLY C C 1
ATOM 8379 O O . GLY C 1 291 ? 31.98942 30.42492 0.96824 1.000 85.83979 269 GLY C O 1
ATOM 8380 N N . ALA C 1 292 ? 31.62129 32.42060 1.94748 1.000 85.17556 270 ALA C N 1
ATOM 8381 C CA . ALA C 1 292 ? 33.04303 32.69929 2.10915 1.000 84.74030 270 ALA C CA 1
ATOM 8382 C C . ALA C 1 292 ? 33.66202 31.80252 3.17094 1.000 84.96715 270 ALA C C 1
ATOM 8383 O O . ALA C 1 292 ? 34.80189 31.34760 3.01951 1.000 88.24994 270 ALA C O 1
ATOM 8385 N N . VAL C 1 293 ? 32.92039 31.52758 4.24525 1.000 82.00785 271 VAL C N 1
ATOM 8386 C CA . VAL C 1 293 ? 33.45830 30.72203 5.33615 1.000 84.32567 271 VAL C CA 1
ATOM 8387 C C . VAL C 1 293 ? 33.72350 29.29544 4.87212 1.000 85.83831 271 VAL C C 1
ATOM 8388 O O . VAL C 1 293 ? 34.69624 28.66140 5.29885 1.000 85.51992 271 VAL C O 1
ATOM 8392 N N . VAL C 1 294 ? 32.86660 28.76731 3.99456 1.000 83.62938 272 VAL C N 1
ATOM 8393 C CA . VAL C 1 294 ? 33.06430 27.41244 3.48547 1.000 81.63739 272 VAL C CA 1
ATOM 8394 C C . VAL C 1 294 ? 34.38302 27.31517 2.73019 1.000 84.09238 272 VAL C C 1
ATOM 8395 O O . VAL C 1 294 ? 35.10991 26.32034 2.84451 1.000 82.03968 272 VAL C O 1
ATOM 8397 N N . LEU C 1 295 ? 34.71509 28.34792 1.95039 1.000 87.91384 273 LEU C N 1
ATOM 8398 C CA . LEU C 1 295 ? 35.99535 28.36550 1.25112 1.000 88.82199 273 LEU C CA 1
ATOM 8399 C C . LEU C 1 295 ? 37.16386 28.38495 2.22700 1.000 88.89581 273 LEU C C 1
ATOM 8400 O O . LEU C 1 295 ? 38.22949 27.83261 1.93000 1.000 89.67137 273 LEU C O 1
ATOM 8402 N N . ALA C 1 296 ? 36.98767 29.01576 3.39077 1.000 87.98847 274 ALA C N 1
ATOM 8403 C CA . ALA C 1 296 ? 38.02875 28.97744 4.41193 1.000 88.38727 274 ALA C CA 1
ATOM 8404 C C . ALA C 1 296 ? 38.21806 27.56354 4.94522 1.000 89.39307 274 ALA C C 1
ATOM 8405 O O . ALA C 1 296 ? 39.34937 27.13781 5.20637 1.000 88.36513 274 ALA C O 1
ATOM 8407 N N . ALA C 1 297 ? 37.12105 26.82014 5.11176 1.000 88.66975 275 ALA C N 1
ATOM 8408 C CA . ALA C 1 297 ? 37.23346 25.41829 5.49660 1.000 88.32972 275 ALA C CA 1
ATOM 8409 C C . ALA C 1 297 ? 37.87373 24.58922 4.39234 1.000 91.07919 275 ALA C C 1
ATOM 8410 O O . ALA C 1 297 ? 38.55090 23.59508 4.67920 1.000 89.66161 275 ALA C O 1
ATOM 8412 N N . VAL C 1 298 ? 37.66810 24.97684 3.13112 1.000 92.36961 276 VAL C N 1
ATOM 8413 C CA . VAL C 1 298 ? 38.35673 24.31470 2.02650 1.000 88.36354 276 VAL C CA 1
ATOM 8414 C C . VAL C 1 298 ? 39.86346 24.47531 2.17950 1.000 89.15376 276 VAL C C 1
ATOM 8415 O O . VAL C 1 298 ? 40.62357 23.50580 2.07361 1.000 89.72914 276 VAL C O 1
ATOM 8419 N N . TYR C 1 299 ? 40.31524 25.70491 2.44455 1.000 89.60940 277 TYR C N 1
ATOM 8420 C CA . TYR C 1 299 ? 41.73269 25.93331 2.70854 1.000 93.35946 277 TYR C CA 1
ATOM 8421 C C . TYR C 1 299 ? 42.19780 25.15702 3.93357 1.000 96.33281 277 TYR C C 1
ATOM 8422 O O . TYR C 1 299 ? 43.30399 24.60331 3.94240 1.000 98.98735 277 TYR C O 1
ATOM 8431 N N . SER C 1 300 ? 41.36937 25.10954 4.98066 1.000 93.55197 278 SER C N 1
ATOM 8432 C CA . SER C 1 300 ? 41.73524 24.35402 6.17373 1.000 93.21534 278 SER C CA 1
ATOM 8433 C C . SER C 1 300 ? 41.93498 22.87865 5.85828 1.000 93.77917 278 SER C C 1
ATOM 8434 O O . SER C 1 300 ? 42.77778 22.22023 6.47799 1.000 93.11540 278 SER C O 1
ATOM 8437 N N . GLY C 1 301 ? 41.17247 22.34313 4.90212 1.000 92.25611 279 GLY C N 1
ATOM 8438 C CA . GLY C 1 301 ? 41.42915 20.99591 4.42909 1.000 90.87915 279 GLY C CA 1
ATOM 8439 C C . GLY C 1 301 ? 42.61682 20.91096 3.49705 1.000 91.31522 279 GLY C C 1
ATOM 8440 O O . GLY C 1 301 ? 43.33081 19.90303 3.49402 1.000 91.14527 279 GLY C O 1
ATOM 8441 N N . LEU C 1 302 ? 42.84824 21.95724 2.69697 1.000 91.49382 280 LEU C N 1
ATOM 8442 C CA . LEU C 1 302 ? 44.02635 21.98474 1.83604 1.000 90.22191 280 LEU C CA 1
ATOM 8443 C C . LEU C 1 302 ? 45.31144 21.96381 2.65078 1.000 91.12569 280 LEU C C 1
ATOM 8444 O O . LEU C 1 302 ? 46.31543 21.39433 2.21018 1.000 92.64656 280 LEU C O 1
ATOM 8449 N N . LYS C 1 303 ? 45.30253 22.57466 3.83799 1.000 92.55703 281 LYS C N 1
ATOM 8450 C CA . LYS C 1 303 ? 46.45873 22.49018 4.72174 1.000 92.14811 281 LYS C CA 1
ATOM 8451 C C . LYS C 1 303 ? 46.72645 21.06094 5.17239 1.000 89.41767 281 LYS C C 1
ATOM 8452 O O . LYS C 1 303 ? 47.84856 20.75208 5.58805 1.000 89.17830 281 LYS C O 1
ATOM 8454 N N . VAL C 1 304 ? 45.72614 20.18691 5.09787 1.000 89.88911 282 VAL C N 1
ATOM 8455 C CA . VAL C 1 304 ? 45.90899 18.78167 5.44532 1.000 92.05451 282 VAL C CA 1
ATOM 8456 C C . VAL C 1 304 ? 46.25571 17.94720 4.21892 1.000 88.33972 282 VAL C C 1
ATOM 8457 O O . VAL C 1 304 ? 47.10534 17.05622 4.28903 1.000 87.08844 282 VAL C O 1
ATOM 8461 N N . THR C 1 305 ? 45.61253 18.21956 3.08359 1.000 87.42589 283 THR C N 1
ATOM 8462 C CA . THR C 1 305 ? 45.84511 17.44317 1.87187 1.000 91.10971 283 THR C CA 1
ATOM 8463 C C . THR C 1 305 ? 46.98824 17.99689 1.03096 1.000 96.41785 283 THR C C 1
ATOM 8464 O O . THR C 1 305 ? 47.73489 17.22484 0.41965 1.000 99.45227 283 THR C O 1
ATOM 8468 N N . GLY C 1 306 ? 47.14114 19.32018 0.98295 1.000 97.01550 284 GLY C N 1
ATOM 8469 C CA . GLY C 1 306 ? 48.07890 19.94588 0.07545 1.000 98.55005 284 GLY C CA 1
ATOM 8470 C C . GLY C 1 306 ? 47.66012 19.93459 -1.37522 1.000 98.96229 284 GLY C C 1
ATOM 8471 O O . GLY C 1 306 ? 48.34231 20.55089 -2.20347 1.000 99.88900 284 GLY C O 1
ATOM 8472 N N . ILE C 1 307 ? 46.56483 19.26645 -1.71016 1.000 98.10132 285 ILE C N 1
ATOM 8473 C CA . ILE C 1 307 ? 46.11341 19.16893 -3.10146 1.000 99.45155 285 ILE C CA 1
ATOM 8474 C C . ILE C 1 307 ? 45.58031 20.52652 -3.54893 1.000 100.20556 285 ILE C C 1
ATOM 8475 O O . ILE C 1 307 ? 44.75764 21.12985 -2.83689 1.000 98.06947 285 ILE C O 1
ATOM 8480 N N . PRO C 1 308 ? 46.02435 21.05617 -4.68884 1.000 101.02004 286 PRO C N 1
ATOM 8481 C CA . PRO C 1 308 ? 45.48228 22.33060 -5.17291 1.000 97.35738 286 PRO C CA 1
ATOM 8482 C C . PRO C 1 308 ? 43.99297 22.23461 -5.47467 1.000 97.25417 286 PRO C C 1
ATOM 8483 O O . PRO C 1 308 ? 43.42520 21.15122 -5.62590 1.000 102.62462 286 PRO C O 1
ATOM 8487 N N . LEU C 1 309 ? 43.35877 23.40452 -5.57465 1.000 91.64409 287 LEU C N 1
ATOM 8488 C CA . LEU C 1 309 ? 41.91575 23.47179 -5.77554 1.000 93.35276 287 LEU C CA 1
ATOM 8489 C C . LEU C 1 309 ? 41.47360 22.95312 -7.13803 1.000 94.87748 287 LEU C C 1
ATOM 8490 O O . LEU C 1 309 ? 40.27671 22.70767 -7.32441 1.000 99.32125 287 LEU C O 1
ATOM 8492 N N . ARG C 1 310 ? 42.39564 22.78583 -8.08892 1.000 91.77325 288 ARG C N 1
ATOM 8493 C CA . ARG C 1 310 ? 42.01974 22.26569 -9.40032 1.000 96.97431 288 ARG C CA 1
ATOM 8494 C C . ARG C 1 310 ? 41.51237 20.83262 -9.29366 1.000 100.71129 288 ARG C C 1
ATOM 8495 O O . ARG C 1 310 ? 40.47262 20.48337 -9.86496 1.000 100.87346 288 ARG C O 1
ATOM 8497 N N . ASP C 1 311 ? 42.23800 19.98704 -8.56438 1.000 99.57703 289 ASP C N 1
ATOM 8498 C CA . ASP C 1 311 ? 41.80658 18.61800 -8.28804 1.000 99.41700 289 ASP C CA 1
ATOM 8499 C C . ASP C 1 311 ? 40.94470 18.66322 -7.03356 1.000 102.09485 289 ASP C C 1
ATOM 8500 O O . ASP C 1 311 ? 41.44282 18.61931 -5.90915 1.000 101.41976 289 ASP C O 1
ATOM 8505 N N . GLN C 1 312 ? 39.63095 18.76048 -7.22359 1.000 105.32445 290 GLN C N 1
ATOM 8506 C CA . GLN C 1 312 ? 38.71007 18.96286 -6.11624 1.000 103.92222 290 GLN C CA 1
ATOM 8507 C C . GLN C 1 312 ? 37.62622 17.89585 -6.12318 1.000 104.77187 290 GLN C C 1
ATOM 8508 O O . GLN C 1 312 ? 37.27866 17.33983 -7.16808 1.000 103.55417 290 GLN C O 1
ATOM 8510 N N . THR C 1 313 ? 37.09384 17.62596 -4.93793 1.000 102.60882 291 THR C N 1
ATOM 8511 C CA . THR C 1 313 ? 36.04862 16.62935 -4.72500 1.000 98.13659 291 THR C CA 1
ATOM 8512 C C . THR C 1 313 ? 34.78197 17.34594 -4.26189 1.000 95.62428 291 THR C C 1
ATOM 8513 O O . THR C 1 313 ? 34.34115 17.17513 -3.12450 1.000 94.61901 291 THR C O 1
ATOM 8515 N N . ILE C 1 314 ? 34.19331 18.14103 -5.14979 1.000 96.11295 292 ILE C N 1
ATOM 8516 C CA . ILE C 1 314 ? 33.07437 19.01043 -4.79839 1.000 94.31222 292 ILE C CA 1
ATOM 8517 C C . ILE C 1 314 ? 31.76954 18.26419 -5.05752 1.000 92.57610 292 ILE C C 1
ATOM 8518 O O . ILE C 1 314 ? 31.35823 18.08585 -6.20629 1.000 92.30757 292 ILE C O 1
ATOM 8520 N N . VAL C 1 315 ? 31.10753 17.83743 -3.98754 1.000 89.98113 293 VAL C N 1
ATOM 8521 C CA . VAL C 1 315 ? 29.81402 17.17277 -4.08626 1.000 85.92120 293 VAL C CA 1
ATOM 8522 C C . VAL C 1 315 ? 28.90254 17.72962 -3.00226 1.000 82.97147 293 VAL C C 1
ATOM 8523 O O . VAL C 1 315 ? 29.34679 18.00668 -1.88296 1.000 81.58291 293 VAL C O 1
ATOM 8525 N N . VAL C 1 316 ? 27.62880 17.90199 -3.33963 1.000 83.96134 294 VAL C N 1
ATOM 8526 C CA . VAL C 1 316 ? 26.65856 18.45542 -2.40481 1.000 85.26257 294 VAL C CA 1
ATOM 8527 C C . VAL C 1 316 ? 25.67089 17.38062 -1.96847 1.000 83.37334 294 VAL C C 1
ATOM 8528 O O . VAL C 1 316 ? 24.48840 17.43747 -2.30547 1.000 82.57678 294 VAL C O 1
ATOM 8530 N N . ALA C 1 319 ? 21.24296 20.61833 -1.21626 1.000 97.39076 297 ALA C N 1
ATOM 8531 C CA . ALA C 1 319 ? 21.64611 20.67601 -2.61596 1.000 95.88422 297 ALA C CA 1
ATOM 8532 C C . ALA C 1 319 ? 20.68715 21.54254 -3.42413 1.000 99.54960 297 ALA C C 1
ATOM 8533 O O . ALA C 1 319 ? 20.64688 21.46263 -4.65195 1.000 101.39362 297 ALA C O 1
ATOM 8535 N N . GLY C 1 320 ? 19.91441 22.36992 -2.72567 1.000 100.29471 298 GLY C N 1
ATOM 8536 C CA . GLY C 1 320 ? 18.97836 23.26121 -3.38031 1.000 98.93029 298 GLY C CA 1
ATOM 8537 C C . GLY C 1 320 ? 19.58656 24.60311 -3.73032 1.000 96.32306 298 GLY C C 1
ATOM 8538 O O . GLY C 1 320 ? 20.73132 24.67357 -4.18808 1.000 96.99784 298 GLY C O 1
ATOM 8539 N N . THR C 1 321 ? 18.82510 25.67881 -3.51704 1.000 93.61564 299 THR C N 1
ATOM 8540 C CA . THR C 1 321 ? 19.32536 27.01509 -3.82405 1.000 94.18178 299 THR C CA 1
ATOM 8541 C C . THR C 1 321 ? 20.49403 27.38813 -2.91806 1.000 95.04422 299 THR C C 1
ATOM 8542 O O . THR C 1 321 ? 21.45984 28.01764 -3.36751 1.000 98.58108 299 THR C O 1
ATOM 8546 N N . ALA C 1 322 ? 20.43352 26.99208 -1.64383 1.000 94.59187 300 ALA C N 1
ATOM 8547 C CA . ALA C 1 322 ? 21.52130 27.30019 -0.72053 1.000 98.26754 300 ALA C CA 1
ATOM 8548 C C . ALA C 1 322 ? 22.81099 26.59889 -1.12890 1.000 99.55163 300 ALA C C 1
ATOM 8549 O O . ALA C 1 322 ? 23.90627 27.14653 -0.95523 1.000 97.41677 300 ALA C O 1
ATOM 8551 N N . GLY C 1 323 ? 22.70297 25.38537 -1.67225 1.000 97.51010 301 GLY C N 1
ATOM 8552 C CA . GLY C 1 323 ? 23.89237 24.68537 -2.12789 1.000 94.30004 301 GLY C CA 1
ATOM 8553 C C . GLY C 1 323 ? 24.49829 25.31305 -3.36828 1.000 93.25311 301 GLY C C 1
ATOM 8554 O O . GLY C 1 323 ? 25.72248 25.35182 -3.52064 1.000 92.50415 301 GLY C O 1
ATOM 8555 N N . MET C 1 324 ? 23.65188 25.81444 -4.27087 1.000 95.55803 302 MET C N 1
ATOM 8556 C CA . MET C 1 324 ? 24.15623 26.46247 -5.47688 1.000 96.67279 302 MET C CA 1
ATOM 8557 C C . MET C 1 324 ? 24.88790 27.75647 -5.14372 1.000 97.25749 302 MET C C 1
ATOM 8558 O O . MET C 1 324 ? 25.88274 28.09690 -5.79351 1.000 98.54713 302 MET C O 1
ATOM 8560 N N . GLY C 1 325 ? 24.41230 28.48870 -4.13412 1.000 95.88003 303 GLY C N 1
ATOM 8561 C CA . GLY C 1 325 ? 25.08052 29.72163 -3.74979 1.000 92.92179 303 GLY C CA 1
ATOM 8562 C C . GLY C 1 325 ? 26.48800 29.48795 -3.23619 1.000 92.19499 303 GLY C C 1
ATOM 8563 O O . GLY C 1 325 ? 27.41008 30.24120 -3.55843 1.000 98.28407 303 GLY C O 1
ATOM 8564 N N . ILE C 1 326 ? 26.67323 28.44104 -2.42978 1.000 88.73156 304 ILE C N 1
ATOM 8565 C CA . ILE C 1 326 ? 28.01002 28.10234 -1.95354 1.000 88.68144 304 ILE C CA 1
ATOM 8566 C C . ILE C 1 326 ? 28.87307 27.60172 -3.10424 1.000 89.45307 304 ILE C C 1
ATOM 8567 O O . ILE C 1 326 ? 30.04977 27.96479 -3.21993 1.000 89.27962 304 ILE C O 1
ATOM 8571 N N . ALA C 1 327 ? 28.30225 26.76807 -3.97740 1.000 91.51039 305 ALA C N 1
ATOM 8572 C CA . ALA C 1 327 ? 29.06585 26.23370 -5.10007 1.000 91.33827 305 ALA C CA 1
ATOM 8573 C C . ALA C 1 327 ? 29.40651 27.32250 -6.10969 1.000 91.72681 305 ALA C C 1
ATOM 8574 O O . ALA C 1 327 ? 30.51913 27.34785 -6.64867 1.000 94.40144 305 ALA C O 1
ATOM 8576 N N . ASP C 1 328 ? 28.46295 28.22835 -6.38266 1.000 93.50311 306 ASP C N 1
ATOM 8577 C CA . ASP C 1 328 ? 28.73895 29.31695 -7.31540 1.000 97.16394 306 ASP C CA 1
ATOM 8578 C C . ASP C 1 328 ? 29.82885 30.23540 -6.78248 1.000 94.28855 306 ASP C C 1
ATOM 8579 O O . ASP C 1 328 ? 30.65070 30.74627 -7.55254 1.000 93.95004 306 ASP C O 1
ATOM 8584 N N . GLN C 1 329 ? 29.85054 30.46623 -5.46841 1.000 93.73097 307 GLN C N 1
ATOM 8585 C CA . GLN C 1 329 ? 30.97861 31.18449 -4.88953 1.000 92.49284 307 GLN C CA 1
ATOM 8586 C C . GLN C 1 329 ? 32.25055 30.35441 -4.97343 1.000 93.92607 307 GLN C C 1
ATOM 8587 O O . GLN C 1 329 ? 33.31875 30.87661 -5.31382 1.000 97.04892 307 GLN C O 1
ATOM 8593 N N . ILE C 1 330 ? 32.15865 29.06254 -4.64558 1.000 94.32767 308 ILE C N 1
ATOM 8594 C CA . ILE C 1 330 ? 33.33658 28.20085 -4.66084 1.000 93.88469 308 ILE C CA 1
ATOM 8595 C C . ILE C 1 330 ? 33.90236 28.08252 -6.06632 1.000 95.91781 308 ILE C C 1
ATOM 8596 O O . ILE C 1 330 ? 35.12193 27.98129 -6.24741 1.000 98.37292 308 ILE C O 1
ATOM 8598 N N . ARG C 1 331 ? 33.03699 28.10457 -7.08168 1.000 95.74082 309 ARG C N 1
ATOM 8599 C CA . ARG C 1 331 ? 33.50625 27.93027 -8.45138 1.000 96.92886 309 ARG C CA 1
ATOM 8600 C C . ARG C 1 331 ? 34.33777 29.12502 -8.90576 1.000 96.30507 309 ARG C C 1
ATOM 8601 O O . ARG C 1 331 ? 35.39323 28.94757 -9.52327 1.000 98.02902 309 ARG C O 1
ATOM 8609 N N . ASP C 1 332 ? 33.89039 30.34807 -8.60139 1.000 97.39206 310 ASP C N 1
ATOM 8610 C CA . ASP C 1 332 ? 34.72089 31.51882 -8.87410 1.000 98.95184 310 ASP C CA 1
ATOM 8611 C C . ASP C 1 332 ? 36.00581 31.48487 -8.05565 1.000 98.79815 310 ASP C C 1
ATOM 8612 O O . ASP C 1 332 ? 37.06721 31.90288 -8.53367 1.000 99.88982 310 ASP C O 1
ATOM 8617 N N . ALA C 1 333 ? 35.92954 30.99254 -6.81654 1.000 99.54429 311 ALA C N 1
ATOM 8618 C CA . ALA C 1 333 ? 37.13106 30.86042 -6.00024 1.000 98.66572 311 ALA C CA 1
ATOM 8619 C C . ALA C 1 333 ? 38.04424 29.75838 -6.52113 1.000 94.29173 311 ALA C C 1
ATOM 8620 O O . ALA C 1 333 ? 39.25974 29.80471 -6.29680 1.000 92.46757 311 ALA C O 1
ATOM 8622 N N . MET C 1 334 ? 37.48412 28.76535 -7.21504 1.000 97.85472 312 MET C N 1
ATOM 8623 C CA . MET C 1 334 ? 38.29362 27.70171 -7.79458 1.000 102.02989 312 MET C CA 1
ATOM 8624 C C . MET C 1 334 ? 39.03627 28.14316 -9.04921 1.000 100.65922 312 MET C C 1
ATOM 8625 O O . MET C 1 334 ? 40.06979 27.55175 -9.37879 1.000 103.30455 312 MET C O 1
ATOM 8627 N N . VAL C 1 335 ? 38.53955 29.16564 -9.75020 1.000 96.03678 313 VAL C N 1
ATOM 8628 C CA . VAL C 1 335 ? 39.18649 29.60941 -10.98254 1.000 96.59245 313 VAL C CA 1
ATOM 8629 C C . VAL C 1 335 ? 40.53875 30.24485 -10.68557 1.000 97.33153 313 VAL C C 1
ATOM 8630 O O . VAL C 1 335 ? 41.50747 30.04801 -11.42939 1.000 98.65017 313 VAL C O 1
ATOM 8634 N N . ALA C 1 336 ? 40.63176 31.00893 -9.59392 1.000 96.50209 314 ALA C N 1
ATOM 8635 C CA . ALA C 1 336 ? 41.84586 31.75942 -9.28982 1.000 96.96651 314 ALA C CA 1
ATOM 8636 C C . ALA C 1 336 ? 43.06729 30.87235 -9.08440 1.000 98.27425 314 ALA C C 1
ATOM 8637 O O . ALA C 1 336 ? 44.18517 31.39663 -9.02851 1.000 99.47108 314 ALA C O 1
ATOM 8639 N N . ASP C 1 337 ? 42.89193 29.55479 -8.97577 1.000 95.44172 315 ASP C N 1
ATOM 8640 C CA . ASP C 1 337 ? 44.00080 28.63082 -8.77400 1.000 93.12851 315 ASP C CA 1
ATOM 8641 C C . ASP C 1 337 ? 44.30612 27.81645 -10.03001 1.000 94.65684 315 ASP C C 1
ATOM 8642 O O . ASP C 1 337 ? 44.72478 26.65988 -9.94159 1.000 90.72298 315 ASP C O 1
ATOM 8647 N N . GLY C 1 338 ? 44.09128 28.40429 -11.20494 1.000 97.86092 316 GLY C N 1
ATOM 8648 C CA . GLY C 1 338 ? 44.53671 27.80625 -12.44786 1.000 98.92709 316 GLY C CA 1
ATOM 8649 C C . GLY C 1 338 ? 43.67756 26.69251 -13.00116 1.000 98.27206 316 GLY C C 1
ATOM 8650 O O . GLY C 1 338 ? 44.05653 26.08982 -14.01164 1.000 98.41882 316 GLY C O 1
ATOM 8651 N N . ALA C 1 339 ? 42.53934 26.39443 -12.38322 1.000 98.41437 317 ALA C N 1
ATOM 8652 C CA . ALA C 1 339 ? 41.66321 25.35332 -12.89700 1.000 96.73705 317 ALA C CA 1
ATOM 8653 C C . ALA C 1 339 ? 40.80292 25.89068 -14.03395 1.000 92.19716 317 ALA C C 1
ATOM 8654 O O . ALA C 1 339 ? 40.43004 27.06713 -14.05802 1.000 92.08389 317 ALA C O 1
ATOM 8656 N N . THR C 1 340 ? 40.49391 25.01407 -14.98564 1.000 88.52914 318 THR C N 1
ATOM 8657 C CA . THR C 1 340 ? 39.63691 25.39745 -16.09681 1.000 89.83544 318 THR C CA 1
ATOM 8658 C C . THR C 1 340 ? 38.22590 25.69573 -15.60255 1.000 93.13441 318 THR C C 1
ATOM 8659 O O . THR C 1 340 ? 37.73237 25.08342 -14.65158 1.000 92.35150 318 THR C O 1
ATOM 8662 N N . LEU C 1 341 ? 37.57888 26.66173 -16.25842 1.000 94.51805 319 LEU C N 1
ATOM 8663 C CA . LEU C 1 341 ? 36.22449 27.03889 -15.86791 1.000 93.78470 319 LEU C CA 1
ATOM 8664 C C . LEU C 1 341 ? 35.25039 25.88917 -16.09283 1.000 92.84644 319 LEU C C 1
ATOM 8665 O O . LEU C 1 341 ? 34.36986 25.63936 -15.26097 1.000 92.93056 319 LEU C O 1
ATOM 8670 N N . GLU C 1 342 ? 35.39785 25.17290 -17.21011 1.000 95.00451 320 GLU C N 1
ATOM 8671 C CA . GLU C 1 342 ? 34.47787 24.08373 -17.51956 1.000 97.45942 320 GLU C CA 1
ATOM 8672 C C . GLU C 1 342 ? 34.62168 22.92311 -16.54329 1.000 97.79992 320 GLU C C 1
ATOM 8673 O O . GLU C 1 342 ? 33.64086 22.22129 -16.27122 1.000 97.89921 320 GLU C O 1
ATOM 8675 N N . GLN C 1 343 ? 35.82522 22.70445 -16.00750 1.000 97.36797 321 GLN C N 1
ATOM 8676 C CA . GLN C 1 343 ? 36.02207 21.60557 -15.06793 1.000 96.51102 321 GLN C CA 1
ATOM 8677 C C . GLN C 1 343 ? 35.33116 21.86985 -13.73715 1.000 98.47289 321 GLN C C 1
ATOM 8678 O O . GLN C 1 343 ? 34.91996 20.92188 -13.05807 1.000 99.99281 321 GLN C O 1
ATOM 8680 N N . ALA C 1 344 ? 35.19817 23.14145 -13.34814 1.000 99.94896 322 ALA C N 1
ATOM 8681 C CA . ALA C 1 344 ? 34.52683 23.46630 -12.09342 1.000 98.08454 322 ALA C CA 1
ATOM 8682 C C . ALA C 1 344 ? 33.08632 22.97263 -12.09688 1.000 92.67537 322 ALA C C 1
ATOM 8683 O O . ALA C 1 344 ? 32.57624 22.51395 -11.06805 1.000 93.53534 322 ALA C O 1
ATOM 8685 N N . VAL C 1 345 ? 32.41419 23.05727 -13.24615 1.000 91.11389 323 VAL C N 1
ATOM 8686 C CA . VAL C 1 345 ? 31.08332 22.47318 -13.36479 1.000 92.38472 323 VAL C CA 1
ATOM 8687 C C . VAL C 1 345 ? 31.16178 20.95547 -13.26467 1.000 93.53934 323 VAL C C 1
ATOM 8688 O O . VAL C 1 345 ? 30.37481 20.32518 -12.54943 1.000 95.22012 323 VAL C O 1
ATOM 8690 N N . SER C 1 346 ? 32.11992 20.34504 -13.96664 1.000 92.97394 324 SER C N 1
ATOM 8691 C CA . SER C 1 346 ? 32.26371 18.89407 -13.91426 1.000 94.87929 324 SER C CA 1
ATOM 8692 C C . SER C 1 346 ? 32.67305 18.41611 -12.52718 1.000 95.46569 324 SER C C 1
ATOM 8693 O O . SER C 1 346 ? 32.28073 17.32003 -12.11091 1.000 96.46377 324 SER C O 1
ATOM 8695 N N . GLN C 1 347 ? 33.45294 19.21604 -11.79986 1.000 96.24530 325 GLN C N 1
ATOM 8696 C CA . GLN C 1 347 ? 33.86782 18.84849 -10.45319 1.000 96.01392 325 GLN C CA 1
ATOM 8697 C C . GLN C 1 347 ? 32.75777 19.01045 -9.42363 1.000 93.29112 325 GLN C C 1
ATOM 8698 O O . GLN C 1 347 ? 32.92761 18.55933 -8.28723 1.000 90.15163 325 GLN C O 1
ATOM 8700 N N . ILE C 1 348 ? 31.63815 19.63764 -9.78770 1.000 92.81012 326 ILE C N 1
ATOM 8701 C CA . ILE C 1 348 ? 30.50081 19.81679 -8.89115 1.000 90.44135 326 ILE C CA 1
ATOM 8702 C C . ILE C 1 348 ? 29.53817 18.65309 -9.07818 1.000 90.26755 326 ILE C C 1
ATOM 8703 O O . ILE C 1 348 ? 29.24536 18.24686 -10.20905 1.000 89.82783 326 ILE C O 1
ATOM 8708 N N . TRP C 1 349 ? 29.04243 18.11069 -7.96820 1.000 88.86611 327 TRP C N 1
ATOM 8709 C CA . TRP C 1 349 ? 28.09946 16.99361 -7.99320 1.000 87.04854 327 TRP C CA 1
ATOM 8710 C C . TRP C 1 349 ? 26.93667 17.27606 -7.05017 1.000 83.80083 327 TRP C C 1
ATOM 8711 O O . TRP C 1 349 ? 27.06178 17.07886 -5.82859 1.000 82.54489 327 TRP C O 1
ATOM 8713 N N . PRO C 1 350 ? 25.80339 17.74633 -7.56516 1.000 84.69345 328 PRO C N 1
ATOM 8714 C CA . PRO C 1 350 ? 24.60209 17.87408 -6.73670 1.000 88.02716 328 PRO C CA 1
ATOM 8715 C C . PRO C 1 350 ? 23.79040 16.58852 -6.70369 1.000 91.03586 328 PRO C C 1
ATOM 8716 O O . PRO C 1 350 ? 23.74264 15.81873 -7.66480 1.000 91.92096 328 PRO C O 1
ATOM 8720 N N . ILE C 1 351 ? 23.14024 16.36400 -5.56397 1.000 91.85590 329 ILE C N 1
ATOM 8721 C CA . ILE C 1 351 ? 22.33966 15.16585 -5.33491 1.000 92.40138 329 ILE C CA 1
ATOM 8722 C C . ILE C 1 351 ? 20.95815 15.59636 -4.86358 1.000 93.57259 329 ILE C C 1
ATOM 8723 O O . ILE C 1 351 ? 20.83105 16.26052 -3.82814 1.000 93.48371 329 ILE C O 1
ATOM 8725 N N . ASP C 1 352 ? 19.92938 15.21519 -5.61396 1.000 92.92742 330 ASP C N 1
ATOM 8726 C CA . ASP C 1 352 ? 18.55537 15.55503 -5.26201 1.000 90.86061 330 ASP C CA 1
ATOM 8727 C C . ASP C 1 352 ? 17.58907 14.48640 -5.76509 1.000 85.47408 330 ASP C C 1
ATOM 8728 O O . ASP C 1 352 ? 17.13598 13.63467 -5.00020 1.000 78.02270 330 ASP C O 1
ATOM 8733 N N . ASP C 1 359 ? 12.03238 17.24574 -20.36138 1.000 118.19090 337 ASP C N 1
ATOM 8734 C CA . ASP C 1 359 ? 12.87706 18.30599 -19.82328 1.000 110.72211 337 ASP C CA 1
ATOM 8735 C C . ASP C 1 359 ? 12.67933 18.47450 -18.31771 1.000 112.63553 337 ASP C C 1
ATOM 8736 O O . ASP C 1 359 ? 11.58646 18.78950 -17.84925 1.000 114.47977 337 ASP C O 1
ATOM 8741 N N . ASP C 1 360 ? 13.74957 18.25197 -17.56045 1.000 112.69944 338 ASP C N 1
ATOM 8742 C CA . ASP C 1 360 ? 13.69365 18.36330 -16.10894 1.000 114.91786 338 ASP C CA 1
ATOM 8743 C C . ASP C 1 360 ? 13.67103 19.83337 -15.71028 1.000 119.68529 338 ASP C C 1
ATOM 8744 O O . ASP C 1 360 ? 14.57741 20.59384 -16.06738 1.000 123.00218 338 ASP C O 1
ATOM 8746 N N . MET C 1 361 ? 12.63506 20.23459 -14.97159 1.000 120.05824 339 MET C N 1
ATOM 8747 C CA . MET C 1 361 ? 12.53204 21.59953 -14.45436 1.000 119.27363 339 MET C CA 1
ATOM 8748 C C . MET C 1 361 ? 13.49020 21.75418 -13.27233 1.000 121.22818 339 MET C C 1
ATOM 8749 O O . MET C 1 361 ? 13.09809 21.88786 -12.11109 1.000 119.82545 339 MET C O 1
ATOM 8754 N N . ASP C 1 362 ? 14.78001 21.73184 -13.59507 1.000 123.47989 340 ASP C N 1
ATOM 8755 C CA . ASP C 1 362 ? 15.82655 21.79768 -12.58545 1.000 122.37910 340 ASP C CA 1
ATOM 8756 C C . ASP C 1 362 ? 16.03685 23.25198 -12.16659 1.000 118.80603 340 ASP C C 1
ATOM 8757 O O . ASP C 1 362 ? 15.25615 24.14391 -12.51011 1.000 119.62844 340 ASP C O 1
ATOM 8762 N N . ASP C 1 363 ? 17.10488 23.50478 -11.41405 1.000 116.96332 341 ASP C N 1
ATOM 8763 C CA . ASP C 1 363 ? 17.36209 24.84340 -10.90281 1.000 117.53354 341 ASP C CA 1
ATOM 8764 C C . ASP C 1 363 ? 17.63572 25.81658 -12.04378 1.000 112.78395 341 ASP C C 1
ATOM 8765 O O . ASP C 1 363 ? 18.15085 25.44212 -13.10132 1.000 110.80036 341 ASP C O 1
ATOM 8767 N N . LEU C 1 364 ? 17.26715 27.08154 -11.82143 1.000 111.42328 342 LEU C N 1
ATOM 8768 C CA . LEU C 1 364 ? 17.58229 28.12774 -12.78923 1.000 109.82511 342 LEU C CA 1
ATOM 8769 C C . LEU C 1 364 ? 19.08247 28.19106 -13.04163 1.000 109.03823 342 LEU C C 1
ATOM 8770 O O . LEU C 1 364 ? 19.53105 28.25210 -14.19232 1.000 111.61225 342 LEU C O 1
ATOM 8772 N N . ARG C 1 365 ? 19.87507 28.17373 -11.97124 1.000 109.23458 343 ARG C N 1
ATOM 8773 C CA . ARG C 1 365 ? 21.31352 27.98757 -12.09595 1.000 108.91689 343 ARG C CA 1
ATOM 8774 C C . ARG C 1 365 ? 21.60122 26.58407 -12.61097 1.000 109.06612 343 ARG C C 1
ATOM 8775 O O . ARG C 1 365 ? 21.68599 25.63264 -11.82730 1.000 109.11132 343 ARG C O 1
ATOM 8783 N N . ASP C 1 366 ? 21.74162 26.44517 -13.92654 1.000 107.67434 344 ASP C N 1
ATOM 8784 C CA . ASP C 1 366 ? 21.93476 25.14772 -14.56935 1.000 106.00806 344 ASP C CA 1
ATOM 8785 C C . ASP C 1 366 ? 23.42063 24.96702 -14.85814 1.000 108.03335 344 ASP C C 1
ATOM 8786 O O . ASP C 1 366 ? 23.94002 25.47828 -15.85340 1.000 111.88175 344 ASP C O 1
ATOM 8788 N N . PHE C 1 367 ? 24.10222 24.23743 -13.97917 1.000 106.74574 345 PHE C N 1
ATOM 8789 C CA . PHE C 1 367 ? 25.50210 23.89608 -14.17241 1.000 104.31555 345 PHE C CA 1
ATOM 8790 C C . PHE C 1 367 ? 25.73981 22.51170 -13.59178 1.000 103.50253 345 PHE C C 1
ATOM 8791 O O . PHE C 1 367 ? 25.11180 22.12428 -12.60260 1.000 105.86449 345 PHE C O 1
ATOM 8793 N N . GLN C 1 368 ? 26.64685 21.76953 -14.21931 1.000 100.44262 346 GLN C N 1
ATOM 8794 C CA . GLN C 1 368 ? 26.95137 20.40721 -13.79428 1.000 102.89690 346 GLN C CA 1
ATOM 8795 C C . GLN C 1 368 ? 27.44515 20.37493 -12.35125 1.000 99.45043 346 GLN C C 1
ATOM 8796 O O . GLN C 1 368 ? 27.88313 21.39211 -11.81432 1.000 97.01122 346 GLN C O 1
ATOM 8798 N N . GLY C 1 383 ? 11.05803 6.70449 -3.86537 1.000 94.82947 361 GLY C N 1
ATOM 8799 C CA . GLY C 1 383 ? 12.01228 5.72716 -4.35451 1.000 93.08185 361 GLY C CA 1
ATOM 8800 C C . GLY C 1 383 ? 13.45463 6.13638 -4.13112 1.000 95.62169 361 GLY C C 1
ATOM 8801 O O . GLY C 1 383 ? 13.88798 7.19111 -4.59539 1.000 96.54947 361 GLY C O 1
ATOM 8802 N N . ASP C 1 384 ? 14.20153 5.29378 -3.41237 1.000 100.98958 362 ASP C N 1
ATOM 8803 C CA . ASP C 1 384 ? 15.60598 5.59055 -3.15106 1.000 103.74851 362 ASP C CA 1
ATOM 8804 C C . ASP C 1 384 ? 16.42875 5.57849 -4.43318 1.000 105.32851 362 ASP C C 1
ATOM 8805 O O . ASP C 1 384 ? 17.44628 6.27547 -4.52250 1.000 103.50917 362 ASP C O 1
ATOM 8810 N N . ARG C 1 385 ? 16.00370 4.80736 -5.43499 1.000 105.79525 363 ARG C N 1
ATOM 8811 C CA . ARG C 1 385 ? 16.66722 4.78517 -6.73774 1.000 99.76982 363 ARG C CA 1
ATOM 8812 C C . ARG C 1 385 ? 16.26906 6.01799 -7.55430 1.000 97.04249 363 ARG C C 1
ATOM 8813 O O . ARG C 1 385 ? 15.64850 5.93635 -8.61404 1.000 98.02613 363 ARG C O 1
ATOM 8815 N N . VAL C 1 386 ? 16.64375 7.18290 -7.02731 1.000 93.88843 364 VAL C N 1
ATOM 8816 C CA . VAL C 1 386 ? 16.33211 8.46256 -7.65361 1.000 93.18005 364 VAL C CA 1
ATOM 8817 C C . VAL C 1 386 ? 17.26462 9.52887 -7.09553 1.000 94.26721 364 VAL C C 1
ATOM 8818 O O . VAL C 1 386 ? 17.38005 9.69227 -5.87551 1.000 92.96653 364 VAL C O 1
ATOM 8820 N N . GLY C 1 387 ? 17.93434 10.25855 -7.98171 1.000 93.14238 365 GLY C N 1
ATOM 8821 C CA . GLY C 1 387 ? 18.85312 11.30308 -7.56912 1.000 85.31931 365 GLY C CA 1
ATOM 8822 C C . GLY C 1 387 ? 20.25372 11.12176 -8.11983 1.000 77.34607 365 GLY C C 1
ATOM 8823 O O . GLY C 1 387 ? 20.98287 12.09320 -8.31865 1.000 73.48570 365 GLY C O 1
ATOM 8824 N N . ALA C 1 391 ? 28.05964 9.68988 -7.84159 1.000 82.46689 369 ALA C N 1
ATOM 8825 C CA . ALA C 1 391 ? 27.98360 9.45055 -6.40582 1.000 83.51069 369 ALA C CA 1
ATOM 8826 C C . ALA C 1 391 ? 29.37461 9.28964 -5.80064 1.000 86.28145 369 ALA C C 1
ATOM 8827 O O . ALA C 1 391 ? 30.33749 9.89973 -6.26295 1.000 87.84452 369 ALA C O 1
ATOM 8829 N N . ILE C 1 392 ? 29.47259 8.45557 -4.76715 1.000 87.31187 370 ILE C N 1
ATOM 8830 C CA . ILE C 1 392 ? 30.73036 8.30481 -4.04071 1.000 91.05660 370 ILE C CA 1
ATOM 8831 C C . ILE C 1 392 ? 31.71064 7.44027 -4.82543 1.000 94.04800 370 ILE C C 1
ATOM 8832 O O . ILE C 1 392 ? 32.80564 7.88377 -5.18813 1.000 95.13756 370 ILE C O 1
ATOM 8834 N N . LYS C 1 393 ? 31.33574 6.18945 -5.09829 1.000 93.18539 371 LYS C N 1
ATOM 8835 C CA . LYS C 1 393 ? 32.26513 5.28094 -5.76229 1.000 91.92829 371 LYS C CA 1
ATOM 8836 C C . LYS C 1 393 ? 32.43977 5.61883 -7.23806 1.000 91.00661 371 LYS C C 1
ATOM 8837 O O . LYS C 1 393 ? 33.53954 5.46131 -7.78074 1.000 88.88549 371 LYS C O 1
ATOM 8839 N N . ILE C 1 394 ? 31.38062 6.08770 -7.89943 1.000 90.21660 372 ILE C N 1
ATOM 8840 C CA . ILE C 1 394 ? 31.44434 6.31122 -9.34127 1.000 94.54969 372 ILE C CA 1
ATOM 8841 C C . ILE C 1 394 ? 32.27348 7.55113 -9.65773 1.000 101.49062 372 ILE C C 1
ATOM 8842 O O . ILE C 1 394 ? 33.17790 7.51352 -10.50028 1.000 106.09301 372 ILE C O 1
ATOM 8847 N N . ALA C 1 395 ? 31.97873 8.66859 -8.99286 1.000 98.25012 373 ALA C N 1
ATOM 8848 C CA . ALA C 1 395 ? 32.73069 9.89622 -9.21937 1.000 94.39112 373 ALA C CA 1
ATOM 8849 C C . ALA C 1 395 ? 34.06571 9.91828 -8.48772 1.000 97.64073 373 ALA C C 1
ATOM 8850 O O . ALA C 1 395 ? 34.91670 10.75168 -8.81796 1.000 100.40208 373 ALA C O 1
ATOM 8852 N N . SER C 1 396 ? 34.26269 9.02801 -7.51940 1.000 98.55642 374 SER C N 1
ATOM 8853 C CA . SER C 1 396 ? 35.48738 8.95260 -6.73034 1.000 98.65354 374 SER C CA 1
ATOM 8854 C C . SER C 1 396 ? 35.94213 10.30802 -6.18334 1.000 99.09862 374 SER C C 1
ATOM 8855 O O . SER C 1 396 ? 37.07678 10.73372 -6.43038 1.000 99.20626 374 SER C O 1
ATOM 8857 N N . PRO C 1 397 ? 35.08221 11.01883 -5.42949 1.000 101.48611 375 PRO C N 1
ATOM 8858 C CA . PRO C 1 397 ? 35.55462 12.28494 -4.86416 1.000 103.03702 375 PRO C CA 1
ATOM 8859 C C . PRO C 1 397 ? 36.56272 12.06941 -3.74189 1.000 98.93132 375 PRO C C 1
ATOM 8860 O O . PRO C 1 397 ? 36.35609 11.15519 -2.94463 1.000 98.71326 375 PRO C O 1
ATOM 8864 N N . ILE C 1 399 ? 35.80093 17.50128 -0.92724 1.000 91.20491 377 ILE C N 1
ATOM 8865 C CA . ILE C 1 399 ? 35.04656 18.61626 -0.36932 1.000 94.43528 377 ILE C CA 1
ATOM 8866 C C . ILE C 1 399 ? 33.55456 18.33671 -0.47129 1.000 94.05152 377 ILE C C 1
ATOM 8867 O O . ILE C 1 399 ? 32.85541 18.92031 -1.29826 1.000 93.29445 377 ILE C O 1
ATOM 8869 N N . LEU C 1 400 ? 33.07566 17.43056 0.37285 1.000 90.71983 378 LEU C N 1
ATOM 8870 C CA . LEU C 1 400 ? 31.66603 17.07755 0.38889 1.000 88.75205 378 LEU C CA 1
ATOM 8871 C C . LEU C 1 400 ? 30.89118 18.07690 1.23965 1.000 92.46330 378 LEU C C 1
ATOM 8872 O O . LEU C 1 400 ? 31.32590 18.45336 2.33156 1.000 93.97158 378 LEU C O 1
ATOM 8877 N N . LEU C 1 401 ? 29.72955 18.49373 0.74000 1.000 88.49749 379 LEU C N 1
ATOM 8878 C CA . LEU C 1 401 ? 28.87443 19.44535 1.43247 1.000 87.47758 379 LEU C CA 1
ATOM 8879 C C . LEU C 1 401 ? 27.50134 18.83322 1.67828 1.000 89.17529 379 LEU C C 1
ATOM 8880 O O . LEU C 1 401 ? 27.04102 17.97380 0.92047 1.000 88.55666 379 LEU C O 1
ATOM 8885 N N . GLY C 1 402 ? 26.84841 19.28680 2.74690 1.000 92.41521 380 GLY C N 1
ATOM 8886 C CA . GLY C 1 402 ? 25.57824 18.71523 3.15104 1.000 96.18604 380 GLY C CA 1
ATOM 8887 C C . GLY C 1 402 ? 24.39778 19.65961 3.05213 1.000 97.94655 380 GLY C C 1
ATOM 8888 O O . GLY C 1 402 ? 24.38537 20.71874 3.68730 1.000 100.04237 380 GLY C O 1
ATOM 8889 N N . CYS C 1 403 ? 23.39945 19.27337 2.25967 1.000 96.82239 381 CYS C N 1
ATOM 8890 C CA . CYS C 1 403 ? 22.16457 20.03867 2.08718 1.000 94.74947 381 CYS C CA 1
ATOM 8891 C C . CYS C 1 403 ? 22.43485 21.48349 1.67580 1.000 95.95059 381 CYS C C 1
ATOM 8892 O O . CYS C 1 403 ? 22.08856 21.89941 0.57035 1.000 98.05792 381 CYS C O 1
ATOM 8895 N N . TYR C 1 407 ? 18.47393 16.81538 3.51644 1.000 90.03521 385 TYR C N 1
ATOM 8896 C CA . TYR C 1 407 ? 18.53405 17.06538 4.95151 1.000 91.52499 385 TYR C CA 1
ATOM 8897 C C . TYR C 1 407 ? 18.44989 15.76446 5.74430 1.000 94.11734 385 TYR C C 1
ATOM 8898 O O . TYR C 1 407 ? 17.51714 14.98061 5.56909 1.000 94.69037 385 TYR C O 1
ATOM 8900 N N . GLY C 1 408 ? 19.43496 15.54200 6.61194 1.000 96.09174 386 GLY C N 1
ATOM 8901 C CA . GLY C 1 408 ? 19.44085 14.38745 7.49000 1.000 94.28820 386 GLY C CA 1
ATOM 8902 C C . GLY C 1 408 ? 19.42874 13.04967 6.78199 1.000 94.99971 386 GLY C C 1
ATOM 8903 O O . GLY C 1 408 ? 18.63266 12.17113 7.12578 1.000 95.64307 386 GLY C O 1
ATOM 8904 N N . ALA C 1 409 ? 20.30982 12.87306 5.79780 1.000 95.22485 387 ALA C N 1
ATOM 8905 C CA . ALA C 1 409 ? 20.34467 11.65435 4.99958 1.000 97.35778 387 ALA C CA 1
ATOM 8906 C C . ALA C 1 409 ? 21.79343 11.25042 4.71696 1.000 91.42153 387 ALA C C 1
ATOM 8907 O O . ALA C 1 409 ? 22.22132 11.10944 3.57497 1.000 89.18713 387 ALA C O 1
ATOM 8909 N N . PHE C 1 410 ? 22.56394 11.04571 5.78366 1.000 90.06328 388 PHE C N 1
ATOM 8910 C CA . PHE C 1 410 ? 23.95153 10.62334 5.67688 1.000 92.48705 388 PHE C CA 1
ATOM 8911 C C . PHE C 1 410 ? 24.17694 9.41092 6.56659 1.000 100.26393 388 PHE C C 1
ATOM 8912 O O . PHE C 1 410 ? 23.53097 9.26022 7.60663 1.000 101.94869 388 PHE C O 1
ATOM 8920 N N . THR C 1 411 ? 25.10292 8.54666 6.15526 1.000 101.93955 389 THR C N 1
ATOM 8921 C CA . THR C 1 411 ? 25.31950 7.29975 6.87364 1.000 99.22692 389 THR C CA 1
ATOM 8922 C C . THR C 1 411 ? 26.74920 6.82122 6.67135 1.000 95.34525 389 THR C C 1
ATOM 8923 O O . THR C 1 411 ? 27.40948 7.16187 5.68555 1.000 96.78353 389 THR C O 1
ATOM 8925 N N . LYS C 1 412 ? 27.21802 6.01779 7.63231 1.000 90.52151 390 LYS C N 1
ATOM 8926 C CA . LYS C 1 412 ? 28.52413 5.38130 7.50090 1.000 92.08079 390 LYS C CA 1
ATOM 8927 C C . LYS C 1 412 ? 28.56982 4.45611 6.29305 1.000 97.26701 390 LYS C C 1
ATOM 8928 O O . LYS C 1 412 ? 29.62705 4.29594 5.67163 1.000 97.54463 390 LYS C O 1
ATOM 8930 N N . GLU C 1 413 ? 27.43927 3.83707 5.94863 1.000 101.13874 391 GLU C N 1
ATOM 8931 C CA . GLU C 1 413 ? 27.34553 3.07644 4.71105 1.000 99.10471 391 GLU C CA 1
ATOM 8932 C C . GLU C 1 413 ? 27.15241 3.97201 3.49542 1.000 100.72607 391 GLU C C 1
ATOM 8933 O O . GLU C 1 413 ? 27.49803 3.56483 2.38142 1.000 98.14740 391 GLU C O 1
ATOM 8935 N N . VAL C 1 414 ? 26.61984 5.18066 3.68570 1.000 104.29476 392 VAL C N 1
ATOM 8936 C CA . VAL C 1 414 ? 26.35577 6.06662 2.55663 1.000 106.93917 392 VAL C CA 1
ATOM 8937 C C . VAL C 1 414 ? 27.60586 6.83862 2.14993 1.000 108.17258 392 VAL C C 1
ATOM 8938 O O . VAL C 1 414 ? 27.80564 7.11713 0.96231 1.000 110.63965 392 VAL C O 1
ATOM 8940 N N . VAL C 1 415 ? 28.45707 7.20281 3.10691 1.000 104.07078 393 VAL C N 1
ATOM 8941 C CA . VAL C 1 415 ? 29.69418 7.91419 2.80433 1.000 102.28933 393 VAL C CA 1
ATOM 8942 C C . VAL C 1 415 ? 30.82734 6.90439 2.68795 1.000 108.31488 393 VAL C C 1
ATOM 8943 O O . VAL C 1 415 ? 31.96903 7.19242 3.06115 1.000 108.14404 393 VAL C O 1
ATOM 8945 N N . GLU C 1 416 ? 30.51924 5.72430 2.14488 1.000 108.14906 394 GLU C N 1
ATOM 8946 C CA . GLU C 1 416 ? 31.44291 4.59452 2.20422 1.000 105.77609 394 GLU C CA 1
ATOM 8947 C C . GLU C 1 416 ? 32.72560 4.87092 1.42674 1.000 109.00464 394 GLU C C 1
ATOM 8948 O O . GLU C 1 416 ? 33.83007 4.77693 1.97466 1.000 107.59289 394 GLU C O 1
ATOM 8950 N N . ALA C 1 417 ? 32.59817 5.20231 0.13805 1.000 110.94255 395 ALA C N 1
ATOM 8951 C CA . ALA C 1 417 ? 33.78014 5.35679 -0.70681 1.000 111.56131 395 ALA C CA 1
ATOM 8952 C C . ALA C 1 417 ? 34.69777 6.45660 -0.18774 1.000 112.18437 395 ALA C C 1
ATOM 8953 O O . ALA C 1 417 ? 35.92410 6.29548 -0.17160 1.000 113.04285 395 ALA C O 1
ATOM 8955 N N . MET C 1 418 ? 34.12393 7.58228 0.24290 1.000 107.54843 396 MET C N 1
ATOM 8956 C CA . MET C 1 418 ? 34.93788 8.63596 0.83751 1.000 108.01323 396 MET C CA 1
ATOM 8957 C C . MET C 1 418 ? 35.51327 8.20594 2.18049 1.000 108.62505 396 MET C C 1
ATOM 8958 O O . MET C 1 418 ? 36.63057 8.60315 2.53034 1.000 107.97065 396 MET C O 1
ATOM 8960 N N . THR C 1 419 ? 34.77481 7.39283 2.93974 1.000 108.48837 397 THR C N 1
ATOM 8961 C CA . THR C 1 419 ? 35.27346 6.93363 4.23158 1.000 107.88430 397 THR C CA 1
ATOM 8962 C C . THR C 1 419 ? 36.46412 5.99785 4.08057 1.000 109.89209 397 THR C C 1
ATOM 8963 O O . THR C 1 419 ? 37.36092 5.99663 4.93099 1.000 108.78499 397 THR C O 1
ATOM 8965 N N . ALA C 1 420 ? 36.49861 5.20750 3.01062 1.000 111.58817 398 ALA C N 1
ATOM 8966 C CA . ALA C 1 420 ? 37.48063 4.12405 2.89139 1.000 111.74769 398 ALA C CA 1
ATOM 8967 C C . ALA C 1 420 ? 38.76214 4.58119 2.19950 1.000 112.15341 398 ALA C C 1
ATOM 8968 O O . ALA C 1 420 ? 39.82273 4.65647 2.82612 1.000 110.35231 398 ALA C O 1
ATOM 8970 N N . SER C 1 421 ? 38.67219 4.89608 0.90841 1.000 113.87277 399 SER C N 1
ATOM 8971 C CA . SER C 1 421 ? 39.83519 4.90895 0.03032 1.000 119.51981 399 SER C CA 1
ATOM 8972 C C . SER C 1 421 ? 40.42936 6.29164 -0.21360 1.000 119.07813 399 SER C C 1
ATOM 8973 O O . SER C 1 421 ? 41.36215 6.40851 -1.01412 1.000 119.46303 399 SER C O 1
ATOM 8976 N N . CYS C 1 422 ? 39.93260 7.33497 0.44120 1.000 115.54655 400 CYS C N 1
ATOM 8977 C CA . CYS C 1 422 ? 40.49182 8.67002 0.27911 1.000 113.24820 400 CYS C CA 1
ATOM 8978 C C . CYS C 1 422 ? 41.43727 8.98848 1.42910 1.000 111.68695 400 CYS C C 1
ATOM 8979 O O . CYS C 1 422 ? 41.15607 8.66259 2.58632 1.000 112.29272 400 CYS C O 1
ATOM 8982 N N . LYS C 1 423 ? 42.56443 9.62339 1.09660 1.000 108.19132 401 LYS C N 1
ATOM 8983 C CA . LYS C 1 423 ? 43.56937 9.95381 2.10266 1.000 106.98957 401 LYS C CA 1
ATOM 8984 C C . LYS C 1 423 ? 42.97318 10.81781 3.20731 1.000 110.46793 401 LYS C C 1
ATOM 8985 O O . LYS C 1 423 ? 42.94094 10.42200 4.37806 1.000 111.37948 401 LYS C O 1
ATOM 8987 N N . HIS C 1 424 ? 42.49053 12.00606 2.84970 1.000 112.00440 402 HIS C N 1
ATOM 8988 C CA . HIS C 1 424 ? 41.81002 12.89971 3.78458 1.000 107.41103 402 HIS C CA 1
ATOM 8989 C C . HIS C 1 424 ? 40.48487 13.30653 3.15643 1.000 106.71651 402 HIS C C 1
ATOM 8990 O O . HIS C 1 424 ? 40.41629 14.28385 2.39767 1.000 106.17972 402 HIS C O 1
ATOM 8992 N N . PRO C 1 425 ? 39.40894 12.57371 3.44337 1.000 107.80822 403 PRO C N 1
ATOM 8993 C CA . PRO C 1 425 ? 38.10747 12.90782 2.84971 1.000 107.27968 403 PRO C CA 1
ATOM 8994 C C . PRO C 1 425 ? 37.52908 14.16865 3.47560 1.000 106.11540 403 PRO C C 1
ATOM 8995 O O . PRO C 1 425 ? 37.50835 14.31942 4.69915 1.000 105.01700 403 PRO C O 1
ATOM 8999 N N . MET C 1 426 ? 37.05551 15.07450 2.62468 1.000 105.50328 404 MET C N 1
ATOM 9000 C CA . MET C 1 426 ? 36.57015 16.37737 3.05938 1.000 100.25264 404 MET C CA 1
ATOM 9001 C C . MET C 1 426 ? 35.04655 16.38621 3.04713 1.000 97.42803 404 MET C C 1
ATOM 9002 O O . MET C 1 426 ? 34.42733 16.23298 1.98915 1.000 93.30194 404 MET C O 1
ATOM 9004 N N . ILE C 1 427 ? 34.45132 16.56386 4.22622 1.000 96.85463 405 ILE C N 1
ATOM 9005 C CA . ILE C 1 427 ? 33.00639 16.54678 4.41078 1.000 95.70122 405 ILE C CA 1
ATOM 9006 C C . ILE C 1 427 ? 32.59580 17.79420 5.18063 1.000 98.55115 405 ILE C C 1
ATOM 9007 O O . ILE C 1 427 ? 33.36798 18.33598 5.97751 1.000 99.93021 405 ILE C O 1
ATOM 9012 N N . PHE C 1 428 ? 31.36898 18.25537 4.93395 1.000 96.04662 406 PHE C N 1
ATOM 9013 C CA . PHE C 1 428 ? 30.84886 19.41619 5.64430 1.000 97.23924 406 PHE C CA 1
ATOM 9014 C C . PHE C 1 428 ? 29.32438 19.39708 5.67847 1.000 100.66555 406 PHE C C 1
ATOM 9015 O O . PHE C 1 428 ? 28.67282 19.81118 4.71024 1.000 98.85047 406 PHE C O 1
ATOM 9017 N N . PRO C 1 429 ? 28.72016 18.91409 6.76257 1.000 103.64183 407 PRO C N 1
ATOM 9018 C CA . PRO C 1 429 ? 27.26799 19.05179 6.92146 1.000 100.20813 407 PRO C CA 1
ATOM 9019 C C . PRO C 1 429 ? 26.89997 20.44962 7.39547 1.000 100.04239 407 PRO C C 1
ATOM 9020 O O . PRO C 1 429 ? 27.58830 21.04608 8.22747 1.000 99.79364 407 PRO C O 1
ATOM 9024 N N . LEU C 1 430 ? 25.79870 20.97534 6.86151 1.000 98.70864 408 LEU C N 1
ATOM 9025 C CA . LEU C 1 430 ? 25.41237 22.34855 7.17914 1.000 103.47397 408 LEU C CA 1
ATOM 9026 C C . LEU C 1 430 ? 23.92406 22.53953 6.94018 1.000 105.28457 408 LEU C C 1
ATOM 9027 O O . LEU C 1 430 ? 23.45301 22.39715 5.80721 1.000 104.13701 408 LEU C O 1
ATOM 9029 N N . SER C 1 431 ? 23.19257 22.86417 8.00331 1.000 108.30193 409 SER C N 1
ATOM 9030 C CA . SER C 1 431 ? 21.82496 23.35591 7.90337 1.000 108.31589 409 SER C CA 1
ATOM 9031 C C . SER C 1 431 ? 21.54841 24.20144 9.13566 1.000 111.92697 409 SER C C 1
ATOM 9032 O O . SER C 1 431 ? 21.88779 23.79823 10.25208 1.000 108.51561 409 SER C O 1
ATOM 9035 N N . ASN C 1 432 ? 20.95181 25.37375 8.92557 1.000 114.19731 410 ASN C N 1
ATOM 9036 C CA . ASN C 1 432 ? 20.70766 26.28756 10.03825 1.000 114.47141 410 ASN C CA 1
ATOM 9037 C C . ASN C 1 432 ? 19.83021 25.68724 11.13240 1.000 117.29908 410 ASN C C 1
ATOM 9038 O O . ASN C 1 432 ? 20.10772 25.95394 12.31523 1.000 117.13540 410 ASN C O 1
ATOM 9043 N N . PRO C 1 433 ? 18.78256 24.91081 10.83975 1.000 116.37675 411 PRO C N 1
ATOM 9044 C CA . PRO C 1 433 ? 18.15016 24.12372 11.90420 1.000 110.57578 411 PRO C CA 1
ATOM 9045 C C . PRO C 1 433 ? 19.16019 23.18278 12.54477 1.000 103.67649 411 PRO C C 1
ATOM 9046 O O . PRO C 1 433 ? 19.97562 22.56093 11.86052 1.000 100.68475 411 PRO C O 1
ATOM 9050 N N . THR C 1 434 ? 19.09055 23.08250 13.87471 1.000 98.91832 412 THR C N 1
ATOM 9051 C CA . THR C 1 434 ? 20.16053 22.45583 14.64793 1.000 97.37182 412 THR C CA 1
ATOM 9052 C C . THR C 1 434 ? 20.42881 21.02560 14.19090 1.000 96.87470 412 THR C C 1
ATOM 9053 O O . THR C 1 434 ? 21.55393 20.68320 13.81096 1.000 101.72477 412 THR C O 1
ATOM 9057 N N . SER C 1 435 ? 19.40805 20.16922 14.22480 1.000 93.70072 413 SER C N 1
ATOM 9058 C CA . SER C 1 435 ? 19.58674 18.74895 13.93170 1.000 87.59365 413 SER C CA 1
ATOM 9059 C C . SER C 1 435 ? 18.55043 18.28368 12.90722 1.000 87.56371 413 SER C C 1
ATOM 9060 O O . SER C 1 435 ? 17.72748 17.40456 13.15992 1.000 87.97628 413 SER C O 1
ATOM 9063 N N . ARG C 1 436 ? 18.59975 18.89621 11.72738 1.000 90.39070 414 ARG C N 1
ATOM 9064 C CA . ARG C 1 436 ? 17.94676 18.36385 10.54332 1.000 90.83276 414 ARG C CA 1
ATOM 9065 C C . ARG C 1 436 ? 18.94997 18.02885 9.45076 1.000 93.56378 414 ARG C C 1
ATOM 9066 O O . ARG C 1 436 ? 18.54622 17.57318 8.37414 1.000 91.49288 414 ARG C O 1
ATOM 9068 N N . MET C 1 437 ? 20.24227 18.23087 9.70147 1.000 94.41762 415 MET C N 1
ATOM 9069 C CA . MET C 1 437 ? 21.27392 18.05094 8.69363 1.000 92.91749 415 MET C CA 1
ATOM 9070 C C . MET C 1 437 ? 21.85957 16.64300 8.78446 1.000 96.40398 415 MET C C 1
ATOM 9071 O O . MET C 1 437 ? 21.32040 15.76006 9.45624 1.000 99.59109 415 MET C O 1
ATOM 9076 N N . GLU C 1 438 ? 23.00178 16.44012 8.12609 1.000 98.36589 416 GLU C N 1
ATOM 9077 C CA . GLU C 1 438 ? 23.58823 15.12082 7.91590 1.000 97.61886 416 GLU C CA 1
ATOM 9078 C C . GLU C 1 438 ? 24.02918 14.44052 9.20712 1.000 98.04884 416 GLU C C 1
ATOM 9079 O O . GLU C 1 438 ? 23.77327 14.93917 10.30805 1.000 100.51825 416 GLU C O 1
ATOM 9081 N N . ALA C 1 439 ? 24.70515 13.30129 9.06927 1.000 94.02663 417 ALA C N 1
ATOM 9082 C CA . ALA C 1 439 ? 25.07400 12.48327 10.21398 1.000 94.19437 417 ALA C CA 1
ATOM 9083 C C . ALA C 1 439 ? 26.01361 13.23869 11.15077 1.000 90.83497 417 ALA C C 1
ATOM 9084 O O . ALA C 1 439 ? 26.73103 14.16142 10.75425 1.000 91.10198 417 ALA C O 1
ATOM 9086 N N . ILE C 1 440 ? 25.99926 12.82262 12.41081 1.000 91.35140 418 ILE C N 1
ATOM 9087 C CA . ILE C 1 440 ? 26.79450 13.47198 13.46010 1.000 92.90059 418 ILE C CA 1
ATOM 9088 C C . ILE C 1 440 ? 28.27613 13.26997 13.16706 1.000 95.34319 418 ILE C C 1
ATOM 9089 O O . ILE C 1 440 ? 28.66644 12.18818 12.69076 1.000 95.52946 418 ILE C O 1
ATOM 9094 N N . PRO C 1 441 ? 29.13202 14.26799 13.41058 1.000 97.92219 419 PRO C N 1
ATOM 9095 C CA . PRO C 1 441 ? 30.57656 14.03402 13.24807 1.000 98.17391 419 PRO C CA 1
ATOM 9096 C C . PRO C 1 441 ? 31.13327 12.99448 14.20359 1.000 100.09967 419 PRO C C 1
ATOM 9097 O O . PRO C 1 441 ? 32.04595 12.24605 13.82939 1.000 99.59346 419 PRO C O 1
ATOM 9101 N N . ALA C 1 442 ? 30.61971 12.93629 15.43642 1.000 100.83488 420 ALA C N 1
ATOM 9102 C CA . ALA C 1 442 ? 31.05613 11.90225 16.36993 1.000 99.33628 420 ALA C CA 1
ATOM 9103 C C . ALA C 1 442 ? 30.84072 10.51390 15.78329 1.000 97.62325 420 ALA C C 1
ATOM 9104 O O . ALA C 1 442 ? 31.70065 9.63442 15.91210 1.000 97.92705 420 ALA C O 1
ATOM 9106 N N . ASP C 1 443 ? 29.69762 10.30192 15.12818 1.000 97.61647 421 ASP C N 1
ATOM 9107 C CA . ASP C 1 443 ? 29.49371 9.06886 14.37746 1.000 97.51499 421 ASP C CA 1
ATOM 9108 C C . ASP C 1 443 ? 30.43238 8.99675 13.18003 1.000 99.59162 421 ASP C C 1
ATOM 9109 O O . ASP C 1 443 ? 30.98299 7.93211 12.87888 1.000 101.25224 421 ASP C O 1
ATOM 9114 N N . VAL C 1 444 ? 30.63569 10.12396 12.49389 1.000 99.89789 422 VAL C N 1
ATOM 9115 C CA . VAL C 1 444 ? 31.43200 10.12337 11.27020 1.000 100.97066 422 VAL C CA 1
ATOM 9116 C C . VAL C 1 444 ? 32.88816 9.79005 11.57021 1.000 101.55610 422 VAL C C 1
ATOM 9117 O O . VAL C 1 444 ? 33.51712 9.00196 10.85458 1.000 101.73568 422 VAL C O 1
ATOM 9119 N N . LEU C 1 445 ? 33.44977 10.38176 12.62606 1.000 100.07921 423 LEU C N 1
ATOM 9120 C CA . LEU C 1 445 ? 34.84830 10.12146 12.95183 1.000 101.06075 423 LEU C CA 1
ATOM 9121 C C . LEU C 1 445 ? 35.05036 8.68738 13.42632 1.000 104.32813 423 LEU C C 1
ATOM 9122 O O . LEU C 1 445 ? 36.04586 8.04499 13.07232 1.000 104.31360 423 LEU C O 1
ATOM 9124 N N . ALA C 1 446 ? 34.11313 8.16480 14.21801 1.000 103.93903 424 ALA C N 1
ATOM 9125 C CA . ALA C 1 446 ? 34.26880 6.82889 14.78440 1.000 102.21651 424 ALA C CA 1
ATOM 9126 C C . ALA C 1 446 ? 33.87659 5.74497 13.78484 1.000 99.89869 424 ALA C C 1
ATOM 9127 O O . ALA C 1 446 ? 34.66966 4.84575 13.48590 1.000 98.64877 424 ALA C O 1
ATOM 9129 N N . TRP C 1 447 ? 32.65057 5.81418 13.25848 1.000 98.07461 425 TRP C N 1
ATOM 9130 C CA . TRP C 1 447 ? 32.16593 4.75641 12.37544 1.000 99.03991 425 TRP C CA 1
ATOM 9131 C C . TRP C 1 447 ? 32.94405 4.72005 11.06577 1.000 100.18936 425 TRP C C 1
ATOM 9132 O O . TRP C 1 447 ? 33.31825 3.64151 10.59096 1.000 105.36289 425 TRP C O 1
ATOM 9134 N N . SER C 1 448 ? 33.19718 5.88254 10.46732 1.000 98.41908 426 SER C N 1
ATOM 9135 C CA . SER C 1 448 ? 33.92768 5.93953 9.20757 1.000 99.89690 426 SER C CA 1
ATOM 9136 C C . SER C 1 448 ? 35.42483 6.06589 9.45866 1.000 103.99029 426 SER C C 1
ATOM 9137 O O . SER C 1 448 ? 35.93971 5.53252 10.44729 1.000 101.75411 426 SER C O 1
ATOM 9139 N N . ASN C 1 449 ? 36.12896 6.76260 8.56759 1.000 106.64151 427 ASN C N 1
ATOM 9140 C CA . ASN C 1 449 ? 37.56066 6.97115 8.74049 1.000 103.45321 427 ASN C CA 1
ATOM 9141 C C . ASN C 1 449 ? 37.83052 7.71656 10.04098 1.000 105.01105 427 ASN C C 1
ATOM 9142 O O . ASN C 1 449 ? 37.15012 8.69651 10.35955 1.000 103.41868 427 ASN C O 1
ATOM 9144 N N . GLY C 1 450 ? 38.82045 7.23768 10.79512 1.000 103.68518 428 GLY C N 1
ATOM 9145 C CA . GLY C 1 450 ? 39.16421 7.80719 12.08495 1.000 101.38962 428 GLY C CA 1
ATOM 9146 C C . GLY C 1 450 ? 39.34863 9.30939 12.05334 1.000 104.97899 428 GLY C C 1
ATOM 9147 O O . GLY C 1 450 ? 38.63474 10.04502 12.74143 1.000 108.18901 428 GLY C O 1
ATOM 9148 N N . ARG C 1 451 ? 40.30216 9.77535 11.25499 1.000 106.32444 429 ARG C N 1
ATOM 9149 C CA . ARG C 1 451 ? 40.49377 11.19626 11.01148 1.000 103.00089 429 ARG C CA 1
ATOM 9150 C C . ARG C 1 451 ? 39.86914 11.56505 9.67357 1.000 102.27857 429 ARG C C 1
ATOM 9151 O O . ARG C 1 451 ? 39.98910 10.82270 8.69462 1.000 102.80037 429 ARG C O 1
ATOM 9153 N N . ALA C 1 452 ? 39.19447 12.71063 9.63866 1.000 104.10611 430 ALA C N 1
ATOM 9154 C CA . ALA C 1 452 ? 38.52365 13.15407 8.42759 1.000 103.69012 430 ALA C CA 1
ATOM 9155 C C . ALA C 1 452 ? 38.48591 14.67299 8.40640 1.000 101.72520 430 ALA C C 1
ATOM 9156 O O . ALA C 1 452 ? 38.56858 15.33175 9.44638 1.000 99.11662 430 ALA C O 1
ATOM 9158 N N . LEU C 1 453 ? 38.37038 15.22410 7.20143 1.000 102.60685 431 LEU C N 1
ATOM 9159 C CA . LEU C 1 453 ? 38.15968 16.65821 7.02751 1.000 99.89797 431 LEU C CA 1
ATOM 9160 C C . LEU C 1 453 ? 36.66319 16.90435 7.15349 1.000 98.09116 431 LEU C C 1
ATOM 9161 O O . LEU C 1 453 ? 35.90683 16.74118 6.19302 1.000 98.30290 431 LEU C O 1
ATOM 9163 N N . LEU C 1 454 ? 36.23418 17.27961 8.35160 1.000 97.65666 432 LEU C N 1
ATOM 9164 C CA . LEU C 1 454 ? 34.82674 17.45749 8.66047 1.000 100.01038 432 LEU C CA 1
ATOM 9165 C C . LEU C 1 454 ? 34.62662 18.77721 9.38847 1.000 102.05761 432 LEU C C 1
ATOM 9166 O O . LEU C 1 454 ? 35.44366 19.16782 10.22800 1.000 98.98566 432 LEU C O 1
ATOM 9171 N N . ALA C 1 455 ? 33.54374 19.46256 9.05050 1.000 103.27642 433 ALA C N 1
ATOM 9172 C CA . ALA C 1 455 ? 33.09766 20.65573 9.74954 1.000 98.64903 433 ALA C CA 1
ATOM 9173 C C . ALA C 1 455 ? 31.68945 20.41323 10.27986 1.000 100.14687 433 ALA C C 1
ATOM 9174 O O . ALA C 1 455 ? 31.09011 19.35937 10.05715 1.000 101.99517 433 ALA C O 1
ATOM 9176 N N . THR C 1 456 ? 31.16236 21.39783 10.99253 1.000 97.43012 434 THR C N 1
ATOM 9177 C CA . THR C 1 456 ? 29.81852 21.32597 11.54040 1.000 97.96071 434 THR C CA 1
ATOM 9178 C C . THR C 1 456 ? 28.92787 22.36338 10.87127 1.000 96.84759 434 THR C C 1
ATOM 9179 O O . THR C 1 456 ? 29.38219 23.20280 10.08964 1.000 95.42616 434 THR C O 1
ATOM 9183 N N . GLY C 1 457 ? 27.63799 22.28893 11.18321 1.000 100.61628 435 GLY C N 1
ATOM 9184 C CA . GLY C 1 457 ? 26.70506 23.29688 10.72454 1.000 102.54512 435 GLY C CA 1
ATOM 9185 C C . GLY C 1 457 ? 26.77761 24.53540 11.59113 1.000 104.03924 435 GLY C C 1
ATOM 9186 O O . GLY C 1 457 ? 27.86848 25.04828 11.85948 1.000 103.16663 435 GLY C O 1
ATOM 9187 N N . SER C 1 458 ? 25.62065 25.02778 12.04022 1.000 105.51996 436 SER C N 1
ATOM 9188 C CA . SER C 1 458 ? 25.63094 26.14255 12.98639 1.000 108.27047 436 SER C CA 1
ATOM 9189 C C . SER C 1 458 ? 26.06436 25.70326 14.38086 1.000 107.13678 436 SER C C 1
ATOM 9190 O O . SER C 1 458 ? 26.95737 26.35067 14.95619 1.000 107.66382 436 SER C O 1
ATOM 9192 N N . PRO C 1 459 ? 25.50905 24.64750 14.97999 1.000 104.72688 437 PRO C N 1
ATOM 9193 C CA . PRO C 1 459 ? 25.98127 24.21886 16.29754 1.000 106.43160 437 PRO C CA 1
ATOM 9194 C C . PRO C 1 459 ? 27.15967 23.25788 16.20450 1.000 108.19359 437 PRO C C 1
ATOM 9195 O O . PRO C 1 459 ? 27.40159 22.61488 15.18053 1.000 106.11526 437 PRO C O 1
ATOM 9199 N N . VAL C 1 460 ? 27.89724 23.17009 17.31417 1.000 108.66991 438 VAL C N 1
ATOM 9200 C CA . VAL C 1 460 ? 29.08660 22.33041 17.39569 1.000 106.01922 438 VAL C CA 1
ATOM 9201 C C . VAL C 1 460 ? 29.26852 21.85861 18.83037 1.000 107.43117 438 VAL C C 1
ATOM 9202 O O . VAL C 1 460 ? 28.81608 22.49787 19.78231 1.000 114.15620 438 VAL C O 1
ATOM 9204 N N . ALA C 1 461 ? 29.95150 20.72479 18.97648 1.000 102.95707 439 ALA C N 1
ATOM 9205 C CA . ALA C 1 461 ? 30.27080 20.14370 20.27279 1.000 109.74568 439 ALA C CA 1
ATOM 9206 C C . ALA C 1 461 ? 31.44048 19.19253 20.08010 1.000 114.74675 439 ALA C C 1
ATOM 9207 O O . ALA C 1 461 ? 31.59758 18.63235 18.98951 1.000 116.77306 439 ALA C O 1
ATOM 9209 N N . PRO C 1 462 ? 32.27505 18.99159 21.09867 1.000 116.05128 440 PRO C N 1
ATOM 9210 C CA . PRO C 1 462 ? 33.46882 18.15868 20.91593 1.000 111.02994 440 PRO C CA 1
ATOM 9211 C C . PRO C 1 462 ? 33.11590 16.70297 20.64906 1.000 111.24211 440 PRO C C 1
ATOM 9212 O O . PRO C 1 462 ? 32.01160 16.23197 20.93080 1.000 112.01614 440 PRO C O 1
ATOM 9216 N N . VAL C 1 463 ? 34.08914 15.98854 20.08829 1.000 109.81640 441 VAL C N 1
ATOM 9217 C CA . VAL C 1 463 ? 33.94982 14.57659 19.75277 1.000 113.40887 441 VAL C CA 1
ATOM 9218 C C . VAL C 1 463 ? 35.17349 13.84509 20.28472 1.000 114.57747 441 VAL C C 1
ATOM 9219 O O . VAL C 1 463 ? 36.29726 14.10085 19.83554 1.000 111.05112 441 VAL C O 1
ATOM 9221 N N . GLU C 1 464 ? 34.95865 12.94267 21.23782 1.000 112.68861 442 GLU C N 1
ATOM 9222 C CA . GLU C 1 464 ? 36.05684 12.17118 21.80029 1.000 110.56823 442 GLU C CA 1
ATOM 9223 C C . GLU C 1 464 ? 36.54803 11.13028 20.79999 1.000 116.82657 442 GLU C C 1
ATOM 9224 O O . GLU C 1 464 ? 35.78282 10.60567 19.98635 1.000 122.68924 442 GLU C O 1
ATOM 9226 N N . PHE C 1 465 ? 37.84356 10.83254 20.86770 1.000 115.29120 443 PHE C N 1
ATOM 9227 C CA . PHE C 1 465 ? 38.46334 9.88841 19.94968 1.000 109.08150 443 PHE C CA 1
ATOM 9228 C C . PHE C 1 465 ? 39.60843 9.18256 20.66496 1.000 104.08809 443 PHE C C 1
ATOM 9229 O O . PHE C 1 465 ? 39.84435 9.38610 21.85929 1.000 100.57255 443 PHE C O 1
ATOM 9231 N N . ASP C 1 466 ? 40.32216 8.34538 19.91876 1.000 103.11860 444 ASP C N 1
ATOM 9232 C CA . ASP C 1 466 ? 41.44638 7.59319 20.46331 1.000 100.65267 444 ASP C CA 1
ATOM 9233 C C . ASP C 1 466 ? 42.71484 8.43976 20.48439 1.000 99.55850 444 ASP C C 1
ATOM 9234 O O . ASP C 1 466 ? 43.43254 8.47525 21.48395 1.000 93.17993 444 ASP C O 1
ATOM 9236 N N . THR C 1 468 ? 43.27033 11.58435 20.02491 1.000 102.95546 446 THR C N 1
ATOM 9237 C CA . THR C 1 468 ? 43.26207 12.67772 20.98937 1.000 99.98812 446 THR C CA 1
ATOM 9238 C C . THR C 1 468 ? 41.92651 13.41354 20.97115 1.000 100.40356 446 THR C C 1
ATOM 9239 O O . THR C 1 468 ? 40.92941 12.89808 20.46535 1.000 100.29510 446 THR C O 1
ATOM 9241 N N . THR C 1 469 ? 41.91410 14.62228 21.52766 1.000 103.50520 447 THR C N 1
ATOM 9242 C CA . THR C 1 469 ? 40.70831 15.44065 21.55636 1.000 102.15996 447 THR C CA 1
ATOM 9243 C C . THR C 1 469 ? 40.54555 16.15066 20.21773 1.000 102.16503 447 THR C C 1
ATOM 9244 O O . THR C 1 469 ? 41.40128 16.95094 19.82443 1.000 102.03138 447 THR C O 1
ATOM 9246 N N . TYR C 1 470 ? 39.45128 15.85927 19.52035 1.000 99.97234 448 TYR C N 1
ATOM 9247 C CA . TYR C 1 470 ? 39.16931 16.43261 18.21036 1.000 96.68400 448 TYR C CA 1
ATOM 9248 C C . TYR C 1 470 ? 37.99732 17.39709 18.33118 1.000 99.04204 448 TYR C C 1
ATOM 9249 O O . TYR C 1 470 ? 36.91432 17.01014 18.78403 1.000 100.80559 448 TYR C O 1
ATOM 9251 N N . VAL C 1 471 ? 38.21699 18.64730 17.92760 1.000 96.86584 449 VAL C N 1
ATOM 9252 C CA . VAL C 1 471 ? 37.18443 19.67272 17.94174 1.000 90.89789 449 VAL C CA 1
ATOM 9253 C C . VAL C 1 471 ? 37.03668 20.23304 16.53385 1.000 86.95129 449 VAL C C 1
ATOM 9254 O O . VAL C 1 471 ? 37.90122 20.05735 15.67175 1.000 88.81917 449 VAL C O 1
ATOM 9258 N N . ILE C 1 472 ? 35.91710 20.92218 16.30854 1.000 83.44418 450 ILE C N 1
ATOM 9259 C CA . ILE C 1 472 ? 35.60058 21.49512 15.00764 1.000 87.16511 450 ILE C CA 1
ATOM 9260 C C . ILE C 1 472 ? 35.02780 22.89173 15.20065 1.000 90.59398 450 ILE C C 1
ATOM 9261 O O . ILE C 1 472 ? 34.52543 23.24282 16.27020 1.000 95.22293 450 ILE C O 1
ATOM 9266 N N . GLY C 1 473 ? 35.10874 23.69049 14.13904 1.000 89.57280 451 GLY C N 1
ATOM 9267 C CA . GLY C 1 473 ? 34.67590 25.07531 14.17802 1.000 87.78731 451 GLY C CA 1
ATOM 9268 C C . GLY C 1 473 ? 33.31195 25.24630 13.53567 1.000 86.41544 451 GLY C C 1
ATOM 9269 O O . GLY C 1 473 ? 33.03927 24.69189 12.46815 1.000 88.71983 451 GLY C O 1
ATOM 9270 N N . GLN C 1 474 ? 32.46109 26.02229 14.20184 1.000 87.81736 452 GLN C N 1
ATOM 9271 C CA . GLN C 1 474 ? 31.12711 26.29856 13.68638 1.000 84.96894 452 GLN C CA 1
ATOM 9272 C C . GLN C 1 474 ? 31.22520 27.15620 12.43198 1.000 77.31418 452 GLN C C 1
ATOM 9273 O O . GLN C 1 474 ? 31.82790 28.23451 12.45420 1.000 79.11005 452 GLN C O 1
ATOM 9275 N N . ALA C 1 475 ? 30.63887 26.67608 11.33623 1.000 74.63839 453 ALA C N 1
ATOM 9276 C CA . ALA C 1 475 ? 30.59973 27.44931 10.10213 1.000 74.18044 453 ALA C CA 1
ATOM 9277 C C . ALA C 1 475 ? 29.64440 28.62477 10.25494 1.000 75.00100 453 ALA C C 1
ATOM 9278 O O . ALA C 1 475 ? 28.56253 28.63735 9.65918 1.000 76.01730 453 ALA C O 1
ATOM 9280 N N . ASN C 1 476 ? 30.03420 29.61143 11.05577 1.000 76.59248 454 ASN C N 1
ATOM 9281 C CA . ASN C 1 476 ? 29.21024 30.78037 11.32521 1.000 73.33959 454 ASN C CA 1
ATOM 9282 C C . ASN C 1 476 ? 29.61855 31.91591 10.39849 1.000 68.38179 454 ASN C C 1
ATOM 9283 O O . ASN C 1 476 ? 30.81191 32.18989 10.23235 1.000 68.31350 454 ASN C O 1
ATOM 9285 N N . ASN C 1 477 ? 28.62788 32.56950 9.79533 1.000 65.94247 455 ASN C N 1
ATOM 9286 C CA . ASN C 1 477 ? 28.88742 33.72503 8.94770 1.000 67.54567 455 ASN C CA 1
ATOM 9287 C C . ASN C 1 477 ? 29.04603 35.01455 9.73884 1.000 65.77761 455 ASN C C 1
ATOM 9288 O O . ASN C 1 477 ? 29.20794 36.07748 9.13095 1.000 65.64830 455 ASN C O 1
ATOM 9293 N N . VAL C 1 478 ? 29.00696 34.94786 11.07431 1.000 65.26336 456 VAL C N 1
ATOM 9294 C CA . VAL C 1 478 ? 29.34072 36.10462 11.90279 1.000 65.31132 456 VAL C CA 1
ATOM 9295 C C . VAL C 1 478 ? 30.83844 36.33521 11.99220 1.000 65.44171 456 VAL C C 1
ATOM 9296 O O . VAL C 1 478 ? 31.27497 37.24014 12.71565 1.000 61.49634 456 VAL C O 1
ATOM 9298 N N . LEU C 1 479 ? 31.64061 35.53703 11.28804 1.000 69.60145 457 LEU C N 1
ATOM 9299 C CA . LEU C 1 479 ? 33.08081 35.72966 11.21622 1.000 70.35232 457 LEU C CA 1
ATOM 9300 C C . LEU C 1 479 ? 33.52422 36.39633 9.92155 1.000 68.23623 457 LEU C C 1
ATOM 9301 O O . LEU C 1 479 ? 34.69778 36.76474 9.80322 1.000 64.92016 457 LEU C O 1
ATOM 9303 N N . ALA C 1 480 ? 32.61952 36.56443 8.95755 1.000 66.64982 458 ALA C N 1
ATOM 9304 C CA . ALA C 1 480 ? 32.94984 37.13529 7.65823 1.000 66.74077 458 ALA C CA 1
ATOM 9305 C C . ALA C 1 480 ? 32.54121 38.59802 7.53105 1.000 67.84446 458 ALA C C 1
ATOM 9306 O O . ALA C 1 480 ? 33.36718 39.43756 7.16096 1.000 68.10033 458 ALA C O 1
ATOM 9308 N N . PHE C 1 481 ? 31.28486 38.92974 7.84049 1.000 67.56124 459 PHE C N 1
ATOM 9309 C CA . PHE C 1 481 ? 30.81926 40.28666 7.57185 1.000 67.26762 459 PHE C CA 1
ATOM 9310 C C . PHE C 1 481 ? 31.34990 41.35156 8.53777 1.000 67.56647 459 PHE C C 1
ATOM 9311 O O . PHE C 1 481 ? 31.16471 42.54351 8.26027 1.000 68.57456 459 PHE C O 1
ATOM 9319 N N . PRO C 1 482 ? 32.00211 41.01379 9.66306 1.000 67.51846 460 PRO C N 1
ATOM 9320 C CA . PRO C 1 482 ? 32.72323 42.07995 10.38211 1.000 68.91943 460 PRO C CA 1
ATOM 9321 C C . PRO C 1 482 ? 33.88404 42.64803 9.58244 1.000 71.11726 460 PRO C C 1
ATOM 9322 O O . PRO C 1 482 ? 34.02185 43.87341 9.47191 1.000 72.13543 460 PRO C O 1
ATOM 9326 N N . GLY C 1 483 ? 34.72571 41.77928 9.01664 1.000 70.75570 461 GLY C N 1
ATOM 9327 C CA . GLY C 1 483 ? 35.91014 42.25008 8.31644 1.000 69.74551 461 GLY C CA 1
ATOM 9328 C C . GLY C 1 483 ? 35.58742 43.01273 7.04836 1.000 68.19172 461 GLY C C 1
ATOM 9329 O O . GLY C 1 483 ? 36.20306 44.04345 6.76092 1.000 73.18455 461 GLY C O 1
ATOM 9330 N N . ILE C 1 484 ? 34.62708 42.51563 6.26626 1.000 63.70402 462 ILE C N 1
ATOM 9331 C CA . ILE C 1 484 ? 34.21934 43.24103 5.06907 1.000 69.84782 462 ILE C CA 1
ATOM 9332 C C . ILE C 1 484 ? 33.60695 44.58136 5.44752 1.000 70.85393 462 ILE C C 1
ATOM 9333 O O . ILE C 1 484 ? 33.73485 45.56083 4.70549 1.000 70.08476 462 ILE C O 1
ATOM 9337 N N . GLY C 1 485 ? 32.95875 44.65903 6.61197 1.000 69.34532 463 GLY C N 1
ATOM 9338 C CA . GLY C 1 485 ? 32.47080 45.94348 7.08521 1.000 68.66529 463 GLY C CA 1
ATOM 9339 C C . GLY C 1 485 ? 33.60190 46.91485 7.35528 1.000 68.55660 463 GLY C C 1
ATOM 9340 O O . GLY C 1 485 ? 33.58076 48.05825 6.89378 1.000 67.85834 463 GLY C O 1
ATOM 9341 N N . LEU C 1 486 ? 34.61235 46.46644 8.10491 1.000 66.97341 464 LEU C N 1
ATOM 9342 C CA . LEU C 1 486 ? 35.80637 47.28190 8.29351 1.000 63.46692 464 LEU C CA 1
ATOM 9343 C C . LEU C 1 486 ? 36.53762 47.49395 6.97666 1.000 66.73703 464 LEU C C 1
ATOM 9344 O O . LEU C 1 486 ? 37.01356 48.59827 6.69579 1.000 69.67576 464 LEU C O 1
ATOM 9349 N N . GLY C 1 487 ? 36.62818 46.44851 6.15264 1.000 69.65622 465 GLY C N 1
ATOM 9350 C CA . GLY C 1 487 ? 37.34688 46.56891 4.89478 1.000 73.09469 465 GLY C CA 1
ATOM 9351 C C . GLY C 1 487 ? 36.76182 47.62337 3.97544 1.000 74.50447 465 GLY C C 1
ATOM 9352 O O . GLY C 1 487 ? 37.49782 48.37622 3.33418 1.000 80.77650 465 GLY C O 1
ATOM 9353 N N . VAL C 1 488 ? 35.43142 47.70156 3.90343 1.000 70.89910 466 VAL C N 1
ATOM 9354 C CA . VAL C 1 488 ? 34.81459 48.68111 3.01457 1.000 76.85823 466 VAL C CA 1
ATOM 9355 C C . VAL C 1 488 ? 34.75928 50.08156 3.61523 1.000 80.13407 466 VAL C C 1
ATOM 9356 O O . VAL C 1 488 ? 34.68661 51.05722 2.86021 1.000 81.25577 466 VAL C O 1
ATOM 9360 N N . ILE C 1 489 ? 34.79661 50.22820 4.94169 1.000 76.82085 467 ILE C N 1
ATOM 9361 C CA . ILE C 1 489 ? 34.77542 51.58595 5.47948 1.000 74.64668 467 ILE C CA 1
ATOM 9362 C C . ILE C 1 489 ? 36.15698 52.22545 5.38738 1.000 75.48596 467 ILE C C 1
ATOM 9363 O O . ILE C 1 489 ? 36.26494 53.44600 5.22185 1.000 78.59599 467 ILE C O 1
ATOM 9367 N N . VAL C 1 490 ? 37.23027 51.43733 5.48370 1.000 73.14966 468 VAL C N 1
ATOM 9368 C CA . VAL C 1 490 ? 38.55450 52.01594 5.28085 1.000 78.52997 468 VAL C CA 1
ATOM 9369 C C . VAL C 1 490 ? 38.81664 52.21670 3.79589 1.000 80.70945 468 VAL C C 1
ATOM 9370 O O . VAL C 1 490 ? 39.39124 53.23143 3.38712 1.000 82.08592 468 VAL C O 1
ATOM 9374 N N . ALA C 1 491 ? 38.39216 51.26239 2.96492 1.000 76.35708 469 ALA C N 1
ATOM 9375 C CA . ALA C 1 491 ? 38.57173 51.41249 1.52651 1.000 77.60615 469 ALA C CA 1
ATOM 9376 C C . ALA C 1 491 ? 37.60563 52.44127 0.95552 1.000 79.66592 469 ALA C C 1
ATOM 9377 O O . ALA C 1 491 ? 37.99470 53.27155 0.12684 1.000 83.88116 469 ALA C O 1
ATOM 9379 N N . GLY C 1 492 ? 36.35124 52.41781 1.39788 1.000 77.61835 470 GLY C N 1
ATOM 9380 C CA . GLY C 1 492 ? 35.34927 53.30212 0.83735 1.000 82.63755 470 GLY C CA 1
ATOM 9381 C C . GLY C 1 492 ? 34.93305 52.84881 -0.54478 1.000 85.59614 470 GLY C C 1
ATOM 9382 O O . GLY C 1 492 ? 34.91639 53.64089 -1.49129 1.000 84.29229 470 GLY C O 1
ATOM 9383 N N . ALA C 1 493 ? 34.59497 51.56850 -0.66870 1.000 86.00903 471 ALA C N 1
ATOM 9384 C CA . ALA C 1 493 ? 34.32255 50.98675 -1.97453 1.000 82.28223 471 ALA C CA 1
ATOM 9385 C C . ALA C 1 493 ? 32.96983 51.44032 -2.50692 1.000 82.51865 471 ALA C C 1
ATOM 9386 O O . ALA C 1 493 ? 31.97605 51.48593 -1.77628 1.000 84.66473 471 ALA C O 1
ATOM 9388 N N . ARG C 1 494 ? 32.94010 51.77987 -3.79544 1.000 83.72183 472 ARG C N 1
ATOM 9389 C CA . ARG C 1 494 ? 31.69372 52.10683 -4.47271 1.000 87.10441 472 ARG C CA 1
ATOM 9390 C C . ARG C 1 494 ? 30.96040 50.87208 -4.97888 1.000 89.38322 472 ARG C C 1
ATOM 9391 O O . ARG C 1 494 ? 29.81165 50.99095 -5.41898 1.000 89.03490 472 ARG C O 1
ATOM 9393 N N . LEU C 1 495 ? 31.59048 49.70023 -4.92707 1.000 89.12512 473 LEU C N 1
ATOM 9394 C CA . LEU C 1 495 ? 30.98742 48.45238 -5.36903 1.000 88.54695 473 LEU C CA 1
ATOM 9395 C C . LEU C 1 495 ? 31.18829 47.38763 -4.29786 1.000 88.93619 473 LEU C C 1
ATOM 9396 O O . LEU C 1 495 ? 31.89919 47.59097 -3.30981 1.000 87.10936 473 LEU C O 1
ATOM 9398 N N . ILE C 1 496 ? 30.56668 46.22951 -4.51897 1.000 90.14320 474 ILE C N 1
ATOM 9399 C CA . ILE C 1 496 ? 30.45265 45.18954 -3.50036 1.000 88.54795 474 ILE C CA 1
ATOM 9400 C C . ILE C 1 496 ? 31.76336 44.43556 -3.30780 1.000 90.65993 474 ILE C C 1
ATOM 9401 O O . ILE C 1 496 ? 31.83251 43.51278 -2.48769 1.000 87.21823 474 ILE C O 1
ATOM 9403 N N . THR C 1 497 ? 32.79974 44.82494 -4.04974 1.000 90.08581 475 THR C N 1
ATOM 9404 C CA . THR C 1 497 ? 34.12791 44.19893 -4.01418 1.000 92.32184 475 THR C CA 1
ATOM 9405 C C . THR C 1 497 ? 34.02937 42.66537 -3.97269 1.000 91.05907 475 THR C C 1
ATOM 9406 O O . THR C 1 497 ? 34.52547 41.98243 -3.07541 1.000 87.97027 475 THR C O 1
ATOM 9410 N N . ARG C 1 498 ? 33.39403 42.13003 -5.02018 1.000 87.72045 476 ARG C N 1
ATOM 9411 C CA . ARG C 1 498 ? 33.14407 40.69313 -5.09839 1.000 89.50036 476 ARG C CA 1
ATOM 9412 C C . ARG C 1 498 ? 34.43331 39.88123 -5.05999 1.000 97.50212 476 ARG C C 1
ATOM 9413 O O . ARG C 1 498 ? 34.42056 38.72102 -4.63300 1.000 102.16449 476 ARG C O 1
ATOM 9415 N N . ARG C 1 499 ? 35.55104 40.46471 -5.49669 1.000 97.56418 477 ARG C N 1
ATOM 9416 C CA . ARG C 1 499 ? 36.81873 39.74548 -5.50108 1.000 100.75770 477 ARG C CA 1
ATOM 9417 C C . ARG C 1 499 ? 37.42665 39.60659 -4.11200 1.000 97.82780 477 ARG C C 1
ATOM 9418 O O . ARG C 1 499 ? 38.27653 38.73253 -3.90943 1.000 97.08393 477 ARG C O 1
ATOM 9420 N N . MET C 1 500 ? 37.00864 40.43926 -3.15532 1.000 94.67539 478 MET C N 1
ATOM 9421 C CA . MET C 1 500 ? 37.64121 40.43507 -1.83984 1.000 96.08491 478 MET C CA 1
ATOM 9422 C C . MET C 1 500 ? 37.41272 39.11614 -1.11240 1.000 99.10495 478 MET C C 1
ATOM 9423 O O . MET C 1 500 ? 38.34686 38.55376 -0.52965 1.000 95.76905 478 MET C O 1
ATOM 9425 N N . LEU C 1 501 ? 36.17944 38.60266 -1.14459 1.000 100.61288 479 LEU C N 1
ATOM 9426 C CA . LEU C 1 501 ? 35.84895 37.40447 -0.37724 1.000 96.18947 479 LEU C CA 1
ATOM 9427 C C . LEU C 1 501 ? 36.67460 36.20391 -0.82446 1.000 98.56187 479 LEU C C 1
ATOM 9428 O O . LEU C 1 501 ? 37.03767 35.35238 -0.00455 1.000 97.25673 479 LEU C O 1
ATOM 9430 N N . HIS C 1 502 ? 36.98505 36.12074 -2.12029 1.000 99.90784 480 HIS C N 1
ATOM 9431 C CA . HIS C 1 502 ? 37.71692 34.96660 -2.63429 1.000 98.67141 480 HIS C CA 1
ATOM 9432 C C . HIS C 1 502 ? 39.12595 34.90148 -2.05837 1.000 100.27932 480 HIS C C 1
ATOM 9433 O O . HIS C 1 502 ? 39.65487 33.81091 -1.81287 1.000 103.70576 480 HIS C O 1
ATOM 9440 N N . ALA C 1 503 ? 39.75087 36.05689 -1.83704 1.000 101.71531 481 ALA C N 1
ATOM 9441 C CA . ALA C 1 503 ? 41.03573 36.12125 -1.15596 1.000 102.63821 481 ALA C CA 1
ATOM 9442 C C . ALA C 1 503 ? 40.89792 36.42069 0.32989 1.000 98.44502 481 ALA C C 1
ATOM 9443 O O . ALA C 1 503 ? 41.89516 36.35389 1.05562 1.000 101.28377 481 ALA C O 1
ATOM 9445 N N . ALA C 1 504 ? 39.69118 36.75288 0.79448 1.000 91.11471 482 ALA C N 1
ATOM 9446 C CA . ALA C 1 504 ? 39.47298 36.94806 2.22238 1.000 90.84553 482 ALA C CA 1
ATOM 9447 C C . ALA C 1 504 ? 39.41566 35.62109 2.96375 1.000 97.30943 482 ALA C C 1
ATOM 9448 O O . ALA C 1 504 ? 39.81426 35.54719 4.13172 1.000 96.70557 482 ALA C O 1
ATOM 9450 N N . ALA C 1 505 ? 38.92268 34.56831 2.30542 1.000 98.68686 483 ALA C N 1
ATOM 9451 C CA . ALA C 1 505 ? 38.82007 33.26611 2.95429 1.000 91.65965 483 ALA C CA 1
ATOM 9452 C C . ALA C 1 505 ? 40.18970 32.70410 3.30535 1.000 90.55896 483 ALA C C 1
ATOM 9453 O O . ALA C 1 505 ? 40.30866 31.89944 4.23677 1.000 90.78455 483 ALA C O 1
ATOM 9455 N N . LYS C 1 506 ? 41.22980 33.11143 2.57467 1.000 91.55897 484 LYS C N 1
ATOM 9456 C CA . LYS C 1 506 ? 42.58073 32.65028 2.87518 1.000 95.45202 484 LYS C CA 1
ATOM 9457 C C . LYS C 1 506 ? 42.99267 33.06017 4.28359 1.000 95.98111 484 LYS C C 1
ATOM 9458 O O . LYS C 1 506 ? 43.35502 32.21605 5.10968 1.000 97.62832 484 LYS C O 1
ATOM 9460 N N . ALA C 1 507 ? 42.92920 34.36168 4.57853 1.000 97.06397 485 ALA C N 1
ATOM 9461 C CA . ALA C 1 507 ? 43.27852 34.83760 5.91301 1.000 98.94915 485 ALA C CA 1
ATOM 9462 C C . ALA C 1 507 ? 42.26021 34.39388 6.95490 1.000 99.44603 485 ALA C C 1
ATOM 9463 O O . ALA C 1 507 ? 42.63098 34.12926 8.10487 1.000 100.22264 485 ALA C O 1
ATOM 9465 N N . ILE C 1 508 ? 40.97905 34.32180 6.58113 1.000 98.84802 486 ILE C N 1
ATOM 9466 C CA . ILE C 1 508 ? 39.97551 33.75753 7.47981 1.000 97.15399 486 ILE C CA 1
ATOM 9467 C C . ILE C 1 508 ? 40.36791 32.34174 7.87112 1.000 96.34927 486 ILE C C 1
ATOM 9468 O O . ILE C 1 508 ? 40.22858 31.93602 9.03214 1.000 96.28374 486 ILE C O 1
ATOM 9470 N N . ALA C 1 509 ? 40.88036 31.57339 6.90908 1.000 94.11534 487 ALA C N 1
ATOM 9471 C CA . ALA C 1 509 ? 41.44750 30.27307 7.23246 1.000 95.53509 487 ALA C CA 1
ATOM 9472 C C . ALA C 1 509 ? 42.81874 30.41545 7.87836 1.000 94.40515 487 ALA C C 1
ATOM 9473 O O . ALA C 1 509 ? 43.11863 29.70759 8.83898 1.000 95.51715 487 ALA C O 1
ATOM 9475 N N . HIS C 1 510 ? 43.65166 31.34454 7.38557 1.000 94.15530 488 HIS C N 1
ATOM 9476 C CA . HIS C 1 510 ? 45.06043 31.38136 7.78553 1.000 97.58739 488 HIS C CA 1
ATOM 9477 C C . HIS C 1 510 ? 45.24242 31.72910 9.25999 1.000 95.79721 488 HIS C C 1
ATOM 9478 O O . HIS C 1 510 ? 46.20365 31.26435 9.88335 1.000 96.42001 488 HIS C O 1
ATOM 9480 N N . GLN C 1 511 ? 44.34382 32.53464 9.83982 1.000 94.74081 489 GLN C N 1
ATOM 9481 C CA . GLN C 1 511 ? 44.41088 32.77696 11.27938 1.000 93.00100 489 GLN C CA 1
ATOM 9482 C C . GLN C 1 511 ? 44.09470 31.51129 12.07003 1.000 92.82316 489 GLN C C 1
ATOM 9483 O O . GLN C 1 511 ? 44.73687 31.24988 13.09930 1.000 91.10009 489 GLN C O 1
ATOM 9485 N N . ALA C 1 512 ? 43.12574 30.71624 11.62203 1.000 91.42985 490 ALA C N 1
ATOM 9486 C CA . ALA C 1 512 ? 43.07172 29.32673 12.05385 1.000 91.91889 490 ALA C CA 1
ATOM 9487 C C . ALA C 1 512 ? 44.32888 28.63129 11.54825 1.000 96.61772 490 ALA C C 1
ATOM 9488 O O . ALA C 1 512 ? 44.71302 28.82672 10.39384 1.000 99.07627 490 ALA C O 1
ATOM 9490 N N . ASN C 1 513 ? 44.99766 27.85353 12.39830 1.000 94.51863 491 ASN C N 1
ATOM 9491 C CA . ASN C 1 513 ? 46.27021 27.23746 12.02598 1.000 94.50878 491 ASN C CA 1
ATOM 9492 C C . ASN C 1 513 ? 46.21364 25.76876 12.42319 1.000 96.11857 491 ASN C C 1
ATOM 9493 O O . ASN C 1 513 ? 46.84798 25.34845 13.39840 1.000 99.97661 491 ASN C O 1
ATOM 9498 N N . PRO C 1 514 ? 45.43391 24.96319 11.69726 1.000 95.61291 492 PRO C N 1
ATOM 9499 C CA . PRO C 1 514 ? 45.23928 23.56110 12.12065 1.000 96.02850 492 PRO C CA 1
ATOM 9500 C C . PRO C 1 514 ? 46.49947 22.70890 12.12593 1.000 96.96134 492 PRO C C 1
ATOM 9501 O O . PRO C 1 514 ? 46.82405 22.13137 13.17083 1.000 97.97299 492 PRO C O 1
ATOM 9505 N N . THR C 1 515 ? 47.22689 22.61579 11.00648 1.000 95.14749 493 THR C N 1
ATOM 9506 C CA . THR C 1 515 ? 48.35099 21.66900 10.83268 1.000 98.01132 493 THR C CA 1
ATOM 9507 C C . THR C 1 515 ? 47.78776 20.27471 11.08750 1.000 101.39512 493 THR C C 1
ATOM 9508 O O . THR C 1 515 ? 46.72057 19.94868 10.54317 1.000 102.67775 493 THR C O 1
ATOM 9512 N N . ASN C 1 516 ? 48.44824 19.43285 11.88250 1.000 100.64300 494 ASN C N 1
ATOM 9513 C CA . ASN C 1 516 ? 47.78505 18.18529 12.24555 1.000 101.96612 494 ASN C CA 1
ATOM 9514 C C . ASN C 1 516 ? 46.61693 18.40587 13.21147 1.000 101.79672 494 ASN C C 1
ATOM 9515 O O . ASN C 1 516 ? 45.58077 17.73266 13.04437 1.000 102.00944 494 ASN C O 1
ATOM 9517 N N . PRO C 1 517 ? 46.69615 19.31014 14.26316 1.000 103.30313 495 PRO C N 1
ATOM 9518 C CA . PRO C 1 517 ? 45.48146 19.48025 15.07633 1.000 106.20113 495 PRO C CA 1
ATOM 9519 C C . PRO C 1 517 ? 44.47668 20.44239 14.48658 1.000 100.50806 495 PRO C C 1
ATOM 9520 O O . PRO C 1 517 ? 44.25733 20.49875 13.27314 1.000 99.73207 495 PRO C O 1
ATOM 9524 N N . GLY C 1 518 ? 43.83088 21.18243 15.38453 1.000 93.45169 496 GLY C N 1
ATOM 9525 C CA . GLY C 1 518 ? 43.16697 22.42070 15.02901 1.000 92.01549 496 GLY C CA 1
ATOM 9526 C C . GLY C 1 518 ? 41.72790 22.30275 14.58629 1.000 90.67233 496 GLY C C 1
ATOM 9527 O O . GLY C 1 518 ? 41.12676 21.22746 14.54872 1.000 91.45970 496 GLY C O 1
ATOM 9528 N N . ASP C 1 519 ? 41.17541 23.46308 14.22403 1.000 88.21460 497 ASP C N 1
ATOM 9529 C CA . ASP C 1 519 ? 39.76161 23.61420 13.90151 1.000 85.72527 497 ASP C CA 1
ATOM 9530 C C . ASP C 1 519 ? 39.60222 23.72967 12.38919 1.000 83.95891 497 ASP C C 1
ATOM 9531 O O . ASP C 1 519 ? 40.43973 24.33564 11.71787 1.000 86.06365 497 ASP C O 1
ATOM 9536 N N . SER C 1 520 ? 38.52260 23.17442 11.84607 1.000 87.22750 498 SER C N 1
ATOM 9537 C CA . SER C 1 520 ? 38.37477 23.17004 10.39401 1.000 89.60689 498 SER C CA 1
ATOM 9538 C C . SER C 1 520 ? 37.76155 24.45616 9.85277 1.000 87.22337 498 SER C C 1
ATOM 9539 O O . SER C 1 520 ? 37.91014 24.73976 8.65992 1.000 85.65219 498 SER C O 1
ATOM 9542 N N . LEU C 1 521 ? 37.09303 25.25056 10.68965 1.000 85.72905 499 LEU C N 1
ATOM 9543 C CA . LEU C 1 521 ? 36.40213 26.44505 10.22061 1.000 84.72216 499 LEU C CA 1
ATOM 9544 C C . LEU C 1 521 ? 36.97861 27.72616 10.80911 1.000 86.43923 499 LEU C C 1
ATOM 9545 O O . LEU C 1 521 ? 37.41687 28.60109 10.05857 1.000 88.33607 499 LEU C O 1
ATOM 9547 N N . LEU C 1 522 ? 36.98167 27.87134 12.13112 1.000 86.67953 500 LEU C N 1
ATOM 9548 C CA . LEU C 1 522 ? 37.31660 29.14697 12.74751 1.000 83.89853 500 LEU C CA 1
ATOM 9549 C C . LEU C 1 522 ? 37.79898 28.89112 14.16755 1.000 82.50390 500 LEU C C 1
ATOM 9550 O O . LEU C 1 522 ? 37.52153 27.83019 14.73945 1.000 84.93541 500 LEU C O 1
ATOM 9552 N N . PRO C 1 523 ? 38.53262 29.84170 14.76186 1.000 75.44370 501 PRO C N 1
ATOM 9553 C CA . PRO C 1 523 ? 38.94727 29.69001 16.16260 1.000 74.21403 501 PRO C CA 1
ATOM 9554 C C . PRO C 1 523 ? 37.85849 30.12196 17.13045 1.000 72.86202 501 PRO C C 1
ATOM 9555 O O . PRO C 1 523 ? 36.71104 30.33904 16.72812 1.000 72.90127 501 PRO C O 1
ATOM 9559 N N . ASP C 1 524 ? 38.20926 30.24977 18.41007 1.000 73.34238 502 ASP C N 1
ATOM 9560 C CA . ASP C 1 524 ? 37.28343 30.78123 19.40210 1.000 75.75238 502 ASP C CA 1
ATOM 9561 C C . ASP C 1 524 ? 36.90953 32.21217 19.03960 1.000 74.90363 502 ASP C C 1
ATOM 9562 O O . ASP C 1 524 ? 37.73466 33.12226 19.16516 1.000 73.83234 502 ASP C O 1
ATOM 9564 N N . VAL C 1 525 ? 35.67102 32.41770 18.58132 1.000 73.48527 503 VAL C N 1
ATOM 9565 C CA . VAL C 1 525 ? 35.25858 33.73875 18.11386 1.000 69.94805 503 VAL C CA 1
ATOM 9566 C C . VAL C 1 525 ? 35.32846 34.76215 19.23965 1.000 71.67969 503 VAL C C 1
ATOM 9567 O O . VAL C 1 525 ? 35.59206 35.94658 18.99634 1.000 75.35109 503 VAL C O 1
ATOM 9571 N N . GLN C 1 526 ? 35.10807 34.33016 20.48317 1.000 69.27673 504 GLN C N 1
ATOM 9572 C CA . GLN C 1 526 ? 35.31898 35.21099 21.62703 1.000 72.84162 504 GLN C CA 1
ATOM 9573 C C . GLN C 1 526 ? 36.77386 35.62257 21.72948 1.000 75.63436 504 GLN C C 1
ATOM 9574 O O . GLN C 1 526 ? 37.10774 36.81326 21.73448 1.000 75.17286 504 GLN C O 1
ATOM 9576 N N . ASN C 1 527 ? 37.65057 34.63366 21.84290 1.000 76.32026 505 ASN C N 1
ATOM 9577 C CA . ASN C 1 527 ? 39.06566 34.85097 22.07075 1.000 76.84384 505 ASN C CA 1
ATOM 9578 C C . ASN C 1 527 ? 39.81523 35.14816 20.77933 1.000 75.40907 505 ASN C C 1
ATOM 9579 O O . ASN C 1 527 ? 41.04175 35.28654 20.81146 1.000 75.91149 505 ASN C O 1
ATOM 9584 N N . LEU C 1 528 ? 39.11614 35.25126 19.65335 1.000 73.37475 506 LEU C N 1
ATOM 9585 C CA . LEU C 1 528 ? 39.74299 35.56003 18.37539 1.000 71.28191 506 LEU C CA 1
ATOM 9586 C C . LEU C 1 528 ? 38.72770 36.23502 17.45331 1.000 71.06596 506 LEU C C 1
ATOM 9587 O O . LEU C 1 528 ? 38.42261 35.76769 16.35785 1.000 68.20801 506 LEU C O 1
ATOM 9589 N N . ARG C 1 529 ? 38.17592 37.35895 17.90366 1.000 73.74813 507 ARG C N 1
ATOM 9590 C CA . ARG C 1 529 ? 37.42593 38.25046 17.03105 1.000 74.17836 507 ARG C CA 1
ATOM 9591 C C . ARG C 1 529 ? 38.33263 39.24403 16.31917 1.000 74.30475 507 ARG C C 1
ATOM 9592 O O . ARG C 1 529 ? 37.84005 40.07993 15.55382 1.000 68.09025 507 ARG C O 1
ATOM 9594 N N . ALA C 1 530 ? 39.64238 39.17580 16.56676 1.000 78.08121 508 ALA C N 1
ATOM 9595 C CA . ALA C 1 530 ? 40.62198 39.94956 15.81824 1.000 80.56943 508 ALA C CA 1
ATOM 9596 C C . ALA C 1 530 ? 40.89756 39.36298 14.44152 1.000 76.29856 508 ALA C C 1
ATOM 9597 O O . ALA C 1 530 ? 41.65133 39.96533 13.66907 1.000 72.62318 508 ALA C O 1
ATOM 9599 N N . ILE C 1 531 ? 40.31624 38.20066 14.12746 1.000 78.21031 509 ILE C N 1
ATOM 9600 C CA . ILE C 1 531 ? 40.36062 37.67018 12.76789 1.000 78.82432 509 ILE C CA 1
ATOM 9601 C C . ILE C 1 531 ? 39.76799 38.67108 11.78846 1.000 76.86265 509 ILE C C 1
ATOM 9602 O O . ILE C 1 531 ? 40.14822 38.70594 10.61131 1.000 77.85249 509 ILE C O 1
ATOM 9606 N N . SER C 1 532 ? 38.84241 39.50919 12.26150 1.000 74.91253 510 SER C N 1
ATOM 9607 C CA . SER C 1 532 ? 38.19857 40.49702 11.40707 1.000 76.04700 510 SER C CA 1
ATOM 9608 C C . SER C 1 532 ? 39.17430 41.56891 10.94303 1.000 80.37647 510 SER C C 1
ATOM 9609 O O . SER C 1 532 ? 39.03292 42.09734 9.83431 1.000 81.54156 510 SER C O 1
ATOM 9612 N N . THR C 1 533 ? 40.15713 41.91156 11.77623 1.000 80.01299 511 THR C N 1
ATOM 9613 C CA . THR C 1 533 ? 41.15043 42.90010 11.37433 1.000 77.05045 511 THR C CA 1
ATOM 9614 C C . THR C 1 533 ? 42.02910 42.37102 10.24814 1.000 78.13834 511 THR C C 1
ATOM 9615 O O . THR C 1 533 ? 42.35262 43.10635 9.30799 1.000 78.68124 511 THR C O 1
ATOM 9619 N N . THR C 1 534 ? 42.41436 41.09412 10.32166 1.000 78.37768 512 THR C N 1
ATOM 9620 C CA . THR C 1 534 ? 43.31810 40.52906 9.32422 1.000 77.26695 512 THR C CA 1
ATOM 9621 C C . THR C 1 534 ? 42.67005 40.47825 7.94562 1.000 78.97486 512 THR C C 1
ATOM 9622 O O . THR C 1 534 ? 43.30900 40.82032 6.94357 1.000 81.40113 512 THR C O 1
ATOM 9626 N N . VAL C 1 535 ? 41.40807 40.04833 7.86935 1.000 78.77203 513 VAL C N 1
ATOM 9627 C CA . VAL C 1 535 ? 40.71763 40.04075 6.58315 1.000 80.17306 513 VAL C CA 1
ATOM 9628 C C . VAL C 1 535 ? 40.51944 41.46499 6.07802 1.000 79.74499 513 VAL C C 1
ATOM 9629 O O . VAL C 1 535 ? 40.68460 41.74123 4.88383 1.000 81.05153 513 VAL C O 1
ATOM 9633 N N . ALA C 1 536 ? 40.17878 42.39371 6.97524 1.000 79.40124 514 ALA C N 1
ATOM 9634 C CA . ALA C 1 536 ? 40.15309 43.80424 6.60214 1.000 79.46105 514 ALA C CA 1
ATOM 9635 C C . ALA C 1 536 ? 41.52462 44.25590 6.11779 1.000 84.09368 514 ALA C C 1
ATOM 9636 O O . ALA C 1 536 ? 41.64256 44.94418 5.09697 1.000 85.62420 514 ALA C O 1
ATOM 9638 N N . GLU C 1 537 ? 42.57967 43.86200 6.83687 1.000 81.88627 515 GLU C N 1
ATOM 9639 C CA . GLU C 1 537 ? 43.93769 44.10845 6.36803 1.000 80.34803 515 GLU C CA 1
ATOM 9640 C C . GLU C 1 537 ? 44.22155 43.40250 5.04957 1.000 82.54736 515 GLU C C 1
ATOM 9641 O O . GLU C 1 537 ? 45.13894 43.80626 4.32685 1.000 85.56810 515 GLU C O 1
ATOM 9643 N N . ALA C 1 538 ? 43.45685 42.36086 4.72156 1.000 81.14714 516 ALA C N 1
ATOM 9644 C CA . ALA C 1 538 ? 43.60711 41.66601 3.45045 1.000 82.73914 516 ALA C CA 1
ATOM 9645 C C . ALA C 1 538 ? 42.69788 42.22242 2.36374 1.000 86.39860 516 ALA C C 1
ATOM 9646 O O . ALA C 1 538 ? 43.04479 42.14592 1.17933 1.000 90.53409 516 ALA C O 1
ATOM 9648 N N . VAL C 1 539 ? 41.54607 42.78538 2.73681 1.000 86.51682 517 VAL C N 1
ATOM 9649 C CA . VAL C 1 539 ? 40.59865 43.27251 1.73765 1.000 89.84802 517 VAL C CA 1
ATOM 9650 C C . VAL C 1 539 ? 41.10079 44.56233 1.09845 1.000 92.36030 517 VAL C C 1
ATOM 9651 O O . VAL C 1 539 ? 40.98634 44.75036 -0.11927 1.000 91.66312 517 VAL C O 1
ATOM 9655 N N . TYR C 1 540 ? 41.66467 45.46865 1.90319 1.000 91.38353 518 TYR C N 1
ATOM 9656 C CA . TYR C 1 540 ? 42.14771 46.73902 1.36770 1.000 94.41227 518 TYR C CA 1
ATOM 9657 C C . TYR C 1 540 ? 43.20127 46.52057 0.28922 1.000 94.36570 518 TYR C C 1
ATOM 9658 O O . TYR C 1 540 ? 43.17787 47.18125 -0.75612 1.000 96.98057 518 TYR C O 1
ATOM 9660 N N . ARG C 1 541 ? 44.13245 45.59369 0.52310 1.000 91.06563 519 ARG C N 1
ATOM 9661 C CA . ARG C 1 541 ? 45.11586 45.26423 -0.50187 1.000 91.84900 519 ARG C CA 1
ATOM 9662 C C . ARG C 1 541 ? 44.47369 44.53254 -1.67287 1.000 93.21533 519 ARG C C 1
ATOM 9663 O O . ARG C 1 541 ? 44.89876 44.70873 -2.82044 1.000 92.36437 519 ARG C O 1
ATOM 9671 N N . ALA C 1 542 ? 43.45387 43.71199 -1.40625 1.000 92.95995 520 ALA C N 1
ATOM 9672 C CA . ALA C 1 542 ? 42.68596 43.11549 -2.49291 1.000 91.63469 520 ALA C CA 1
ATOM 9673 C C . ALA C 1 542 ? 41.85368 44.16239 -3.21906 1.000 87.41668 520 ALA C C 1
ATOM 9674 O O . ALA C 1 542 ? 41.56696 44.00879 -4.41194 1.000 88.28246 520 ALA C O 1
ATOM 9676 N N . ALA C 1 543 ? 41.45419 45.22613 -2.51831 1.000 85.51865 521 ALA C N 1
ATOM 9677 C CA . ALA C 1 543 ? 40.79600 46.34229 -3.18496 1.000 90.91187 521 ALA C CA 1
ATOM 9678 C C . ALA C 1 543 ? 41.77225 47.11665 -4.06014 1.000 91.08589 521 ALA C C 1
ATOM 9679 O O . ALA C 1 543 ? 41.37897 47.65031 -5.10380 1.000 89.53817 521 ALA C O 1
ATOM 9681 N N . VAL C 1 544 ? 43.04333 47.18809 -3.65420 1.000 91.71945 522 VAL C N 1
ATOM 9682 C CA . VAL C 1 544 ? 44.06487 47.78752 -4.50720 1.000 93.26060 522 VAL C CA 1
ATOM 9683 C C . VAL C 1 544 ? 44.24724 46.96449 -5.77325 1.000 94.34924 522 VAL C C 1
ATOM 9684 O O . VAL C 1 544 ? 44.56327 47.50822 -6.83886 1.000 95.74832 522 VAL C O 1
ATOM 9686 N N . GLN C 1 545 ? 44.05873 45.64524 -5.68153 1.000 92.73696 523 GLN C N 1
ATOM 9687 C CA . GLN C 1 545 ? 44.03472 44.81902 -6.88274 1.000 91.77798 523 GLN C CA 1
ATOM 9688 C C . GLN C 1 545 ? 42.75442 45.03553 -7.67728 1.000 91.01367 523 GLN C C 1
ATOM 9689 O O . GLN C 1 545 ? 42.76614 44.93943 -8.90967 1.000 95.29085 523 GLN C O 1
ATOM 9695 N N . ASP C 1 546 ? 41.64624 45.32694 -6.99315 1.000 87.43893 524 ASP C N 1
ATOM 9696 C CA . ASP C 1 546 ? 40.37428 45.55257 -7.66623 1.000 87.54731 524 ASP C CA 1
ATOM 9697 C C . ASP C 1 546 ? 40.29684 46.91678 -8.33669 1.000 86.38107 524 ASP C C 1
ATOM 9698 O O . ASP C 1 546 ? 39.49904 47.09058 -9.26412 1.000 90.49723 524 ASP C O 1
ATOM 9700 N N . GLY C 1 547 ? 41.09720 47.88553 -7.88949 1.000 84.16807 525 GLY C N 1
ATOM 9701 C CA . GLY C 1 547 ? 41.12057 49.20462 -8.48293 1.000 85.77572 525 GLY C CA 1
ATOM 9702 C C . GLY C 1 547 ? 39.97403 50.11383 -8.09991 1.000 88.87785 525 GLY C C 1
ATOM 9703 O O . GLY C 1 547 ? 40.11036 51.33775 -8.21533 1.000 92.20743 525 GLY C O 1
ATOM 9704 N N . VAL C 1 548 ? 38.84791 49.56345 -7.64869 1.000 91.68302 526 VAL C N 1
ATOM 9705 C CA . VAL C 1 548 ? 37.69316 50.36478 -7.25803 1.000 91.29026 526 VAL C CA 1
ATOM 9706 C C . VAL C 1 548 ? 37.73779 50.61327 -5.75639 1.000 86.49876 526 VAL C C 1
ATOM 9707 O O . VAL C 1 548 ? 36.69860 50.78363 -5.10807 1.000 83.87805 526 VAL C O 1
ATOM 9711 N N . ALA C 1 549 ? 38.94842 50.64829 -5.19805 1.000 86.12840 527 ALA C N 1
ATOM 9712 C CA . ALA C 1 549 ? 39.09930 50.84876 -3.76194 1.000 82.77638 527 ALA C CA 1
ATOM 9713 C C . ALA C 1 549 ? 38.65577 52.24528 -3.34728 1.000 84.47959 527 ALA C C 1
ATOM 9714 O O . ALA C 1 549 ? 37.84424 52.39853 -2.42720 1.000 88.49820 527 ALA C O 1
ATOM 9716 N N . SER C 1 550 ? 39.16545 53.27512 -4.02975 1.000 83.35887 528 SER C N 1
ATOM 9717 C CA . SER C 1 550 ? 39.05695 54.65983 -3.56573 1.000 80.02544 528 SER C CA 1
ATOM 9718 C C . SER C 1 550 ? 39.63396 54.78814 -2.15883 1.000 77.08396 528 SER C C 1
ATOM 9719 O O . SER C 1 550 ? 39.09905 55.49894 -1.30538 1.000 76.06716 528 SER C O 1
ATOM 9722 N N . ARG C 1 551 ? 40.74207 54.09170 -1.92278 1.000 76.66576 529 ARG C N 1
ATOM 9723 C CA . ARG C 1 551 ? 41.30641 53.90423 -0.59680 1.000 80.47439 529 ARG C CA 1
ATOM 9724 C C . ARG C 1 551 ? 42.68701 54.53798 -0.50058 1.000 80.99830 529 ARG C C 1
ATOM 9725 O O . ARG C 1 551 ? 43.26568 54.99864 -1.48817 1.000 75.66081 529 ARG C O 1
ATOM 9727 N N . THR C 1 552 ? 43.21138 54.53684 0.72048 1.000 83.81211 530 THR C N 1
ATOM 9728 C CA . THR C 1 552 ? 44.52933 55.06886 1.01236 1.000 88.28619 530 THR C CA 1
ATOM 9729 C C . THR C 1 552 ? 45.60520 54.01679 0.75471 1.000 88.78994 530 THR C C 1
ATOM 9730 O O . THR C 1 552 ? 45.32755 52.83209 0.54989 1.000 93.78405 530 THR C O 1
ATOM 9734 N N . HIS C 1 553 ? 46.85632 54.47374 0.76133 1.000 88.14348 531 HIS C N 1
ATOM 9735 C CA . HIS C 1 553 ? 48.01943 53.59582 0.75650 1.000 92.20442 531 HIS C CA 1
ATOM 9736 C C . HIS C 1 553 ? 48.95865 53.95014 1.90222 1.000 95.79846 531 HIS C C 1
ATOM 9737 O O . HIS C 1 553 ? 50.17164 53.74404 1.80973 1.000 98.14181 531 HIS C O 1
ATOM 9744 N N . ASP C 1 554 ? 48.40683 54.48803 2.98671 1.000 93.48913 532 ASP C N 1
ATOM 9745 C CA . ASP C 1 554 ? 49.18907 54.84883 4.16033 1.000 92.48632 532 ASP C CA 1
ATOM 9746 C C . ASP C 1 554 ? 49.39981 53.60887 5.02816 1.000 92.98899 532 ASP C C 1
ATOM 9747 O O . ASP C 1 554 ? 49.16744 52.47396 4.60209 1.000 88.90215 532 ASP C O 1
ATOM 9749 N N . ASP C 1 555 ? 49.84860 53.81695 6.26621 1.000 92.75552 533 ASP C N 1
ATOM 9750 C CA . ASP C 1 555 ? 50.06474 52.71601 7.19698 1.000 85.68706 533 ASP C CA 1
ATOM 9751 C C . ASP C 1 555 ? 48.74657 52.02018 7.50900 1.000 81.33474 533 ASP C C 1
ATOM 9752 O O . ASP C 1 555 ? 47.90906 52.56412 8.23560 1.000 78.18300 533 ASP C O 1
ATOM 9754 N N . VAL C 1 556 ? 48.55952 50.81603 6.96283 1.000 82.38763 534 VAL C N 1
ATOM 9755 C CA . VAL C 1 556 ? 47.28019 50.12138 7.09490 1.000 80.06152 534 VAL C CA 1
ATOM 9756 C C . VAL C 1 556 ? 46.99735 49.79126 8.55481 1.000 79.48177 534 VAL C C 1
ATOM 9757 O O . VAL C 1 556 ? 45.88562 50.00486 9.05272 1.000 78.40623 534 VAL C O 1
ATOM 9761 N N . ARG C 1 557 ? 47.99799 49.26134 9.26173 1.000 79.29228 535 ARG C N 1
ATOM 9762 C CA . ARG C 1 557 ? 47.81406 48.94118 10.67311 1.000 77.21943 535 ARG C CA 1
ATOM 9763 C C . ARG C 1 557 ? 47.45435 50.18866 11.46790 1.000 77.97660 535 ARG C C 1
ATOM 9764 O O . ARG C 1 557 ? 46.51905 50.17586 12.27385 1.000 76.27974 535 ARG C O 1
ATOM 9766 N N . GLN C 1 558 ? 48.17806 51.28634 11.23414 1.000 81.59722 536 GLN C N 1
ATOM 9767 C CA . GLN C 1 558 ? 47.84442 52.55644 11.86664 1.000 82.33103 536 GLN C CA 1
ATOM 9768 C C . GLN C 1 558 ? 46.53328 53.13360 11.34651 1.000 82.31034 536 GLN C C 1
ATOM 9769 O O . GLN C 1 558 ? 45.90212 53.93452 12.04567 1.000 81.39242 536 GLN C O 1
ATOM 9771 N N . ALA C 1 559 ? 46.11305 52.75086 10.13770 1.000 80.62519 537 ALA C N 1
ATOM 9772 C CA . ALA C 1 559 ? 44.82006 53.19003 9.62633 1.000 80.46290 537 ALA C CA 1
ATOM 9773 C C . ALA C 1 559 ? 43.69023 52.33787 10.18486 1.000 78.96115 537 ALA C C 1
ATOM 9774 O O . ALA C 1 559 ? 42.60329 52.85258 10.46618 1.000 79.72617 537 ALA C O 1
ATOM 9776 N N . ILE C 1 560 ? 43.92995 51.03837 10.36429 1.000 77.26344 538 ILE C N 1
ATOM 9777 C CA . ILE C 1 560 ? 42.90643 50.17170 10.94339 1.000 75.43244 538 ILE C CA 1
ATOM 9778 C C . ILE C 1 560 ? 42.72281 50.48126 12.42574 1.000 73.15571 538 ILE C C 1
ATOM 9779 O O . ILE C 1 560 ? 41.59097 50.63404 12.90325 1.000 71.31586 538 ILE C O 1
ATOM 9784 N N . VAL C 1 561 ? 43.82962 50.59568 13.17305 1.000 73.39763 539 VAL C N 1
ATOM 9785 C CA . VAL C 1 561 ? 43.76924 50.93787 14.59291 1.000 73.84987 539 VAL C CA 1
ATOM 9786 C C . VAL C 1 561 ? 43.13020 52.30209 14.78870 1.000 76.03760 539 VAL C C 1
ATOM 9787 O O . VAL C 1 561 ? 42.70347 52.63514 15.89370 1.000 76.59556 539 VAL C O 1
ATOM 9791 N N . ASP C 1 562 ? 43.04439 53.09570 13.72796 1.000 78.13917 540 ASP C N 1
ATOM 9792 C CA . ASP C 1 562 ? 42.37194 54.37997 13.76164 1.000 79.22782 540 ASP C CA 1
ATOM 9793 C C . ASP C 1 562 ? 40.90194 54.29778 13.34294 1.000 74.52682 540 ASP C C 1
ATOM 9794 O O . ASP C 1 562 ? 40.30123 55.34231 13.06849 1.000 73.55902 540 ASP C O 1
ATOM 9796 N N . THR C 1 563 ? 40.29270 53.09743 13.30591 1.000 71.25009 541 THR C N 1
ATOM 9797 C CA . THR C 1 563 ? 38.94338 52.95384 12.75128 1.000 72.38931 541 THR C CA 1
ATOM 9798 C C . THR C 1 563 ? 38.11447 51.85103 13.42074 1.000 68.61081 541 THR C C 1
ATOM 9799 O O . THR C 1 563 ? 37.27355 51.23268 12.76469 1.000 66.05052 541 THR C O 1
ATOM 9803 N N . MET C 1 564 ? 38.27773 51.59991 14.72568 1.000 65.71850 542 MET C N 1
ATOM 9804 C CA . MET C 1 564 ? 37.66729 50.39179 15.29949 1.000 66.19875 542 MET C CA 1
ATOM 9805 C C . MET C 1 564 ? 36.99865 50.50529 16.67207 1.000 70.31959 542 MET C C 1
ATOM 9806 O O . MET C 1 564 ? 35.80384 50.79712 16.74769 1.000 68.98908 542 MET C O 1
ATOM 9808 N N . TRP C 1 565 ? 37.76539 50.24605 17.73051 1.000 72.54807 543 TRP C N 1
ATOM 9809 C CA . TRP C 1 565 ? 37.29558 49.98481 19.09384 1.000 68.75936 543 TRP C CA 1
ATOM 9810 C C . TRP C 1 565 ? 36.14420 50.87061 19.55996 1.000 70.42925 543 TRP C C 1
ATOM 9811 O O . TRP C 1 565 ? 35.99729 52.00576 19.10728 1.000 75.62091 543 TRP C O 1
ATOM 9822 N N . LEU C 1 566 ? 35.33531 50.35705 20.52855 1.000 67.37537 544 LEU C N 1
ATOM 9823 C CA . LEU C 1 566 ? 34.42785 51.25848 21.25076 1.000 66.91894 544 LEU C CA 1
ATOM 9824 C C . LEU C 1 566 ? 34.29076 51.17913 22.77167 1.000 64.82004 544 LEU C C 1
ATOM 9825 O O . LEU C 1 566 ? 33.20038 51.48332 23.27113 1.000 64.95750 544 LEU C O 1
ATOM 9830 N N . PRO C 1 567 ? 35.30158 50.79674 23.55467 1.000 62.39550 545 PRO C N 1
ATOM 9831 C CA . PRO C 1 567 ? 35.21388 51.10254 24.99483 1.000 64.29506 545 PRO C CA 1
ATOM 9832 C C . PRO C 1 567 ? 35.04887 52.58217 25.30699 1.000 72.65844 545 PRO C C 1
ATOM 9833 O O . PRO C 1 567 ? 34.25890 52.93136 26.19117 1.000 73.80180 545 PRO C O 1
ATOM 9837 N N . ALA C 1 568 ? 35.78472 53.45828 24.62022 1.000 72.80123 546 ALA C N 1
ATOM 9838 C CA . ALA C 1 568 ? 35.73578 54.90804 24.84116 1.000 71.24056 546 ALA C CA 1
ATOM 9839 C C . ALA C 1 568 ? 35.98549 55.25182 26.31038 1.000 72.60855 546 ALA C C 1
ATOM 9840 O O . ALA C 1 568 ? 35.13448 55.80690 27.00618 1.000 66.07576 546 ALA C O 1
ATOM 9842 N N . TYR C 1 569 ? 37.19333 54.92304 26.76937 1.000 77.50115 547 TYR C N 1
ATOM 9843 C CA . TYR C 1 569 ? 37.55269 55.05635 28.17618 1.000 79.95592 547 TYR C CA 1
ATOM 9844 C C . TYR C 1 569 ? 38.76404 55.95126 28.41335 1.000 84.53202 547 TYR C C 1
ATOM 9845 O O . TYR C 1 569 ? 39.23809 56.03466 29.55376 1.000 81.54960 547 TYR C O 1
ATOM 9854 N N . ASP C 1 570 ? 39.26825 56.62182 27.37940 1.000 86.22408 548 ASP C N 1
ATOM 9855 C CA . ASP C 1 570 ? 40.47229 57.44775 27.48028 1.000 81.90943 548 ASP C CA 1
ATOM 9856 C C . ASP C 1 570 ? 40.44868 58.40239 28.67048 1.000 75.91101 548 ASP C C 1
ATOM 9857 O O . ASP C 1 570 ? 41.25063 58.26952 29.59473 1.000 70.73376 548 ASP C O 1
ATOM 9862 N N . VAL D 1 28 ? 28.78949 62.52403 16.70656 1.000 83.45970 6 VAL D N 1
ATOM 9863 C CA . VAL D 1 28 ? 27.84399 62.96484 15.68902 1.000 83.07890 6 VAL D CA 1
ATOM 9864 C C . VAL D 1 28 ? 26.77275 61.89399 15.49517 1.000 83.21172 6 VAL D C 1
ATOM 9865 O O . VAL D 1 28 ? 26.78709 61.16447 14.50304 1.000 80.86844 6 VAL D O 1
ATOM 9869 N N . PRO D 1 29 ? 25.84640 61.79437 16.44444 1.000 84.89619 7 PRO D N 1
ATOM 9870 C CA . PRO D 1 29 ? 24.87067 60.70289 16.41133 1.000 83.22469 7 PRO D CA 1
ATOM 9871 C C . PRO D 1 29 ? 23.70195 60.98780 15.48345 1.000 83.92217 7 PRO D C 1
ATOM 9872 O O . PRO D 1 29 ? 23.34768 62.13751 15.21289 1.000 85.24754 7 PRO D O 1
ATOM 9876 N N . ARG D 1 30 ? 23.10233 59.90567 14.99547 1.000 84.86114 8 ARG D N 1
ATOM 9877 C CA . ARG D 1 30 ? 21.82678 59.97718 14.28870 1.000 87.49964 8 ARG D CA 1
ATOM 9878 C C . ARG D 1 30 ? 20.75203 60.33287 15.30789 1.000 83.23935 8 ARG D C 1
ATOM 9879 O O . ARG D 1 30 ? 20.31934 59.48797 16.09393 1.000 84.78966 8 ARG D O 1
ATOM 9881 N N . ILE D 1 31 ? 20.31662 61.58581 15.29258 1.000 75.92865 9 ILE D N 1
ATOM 9882 C CA . ILE D 1 31 ? 19.55145 62.14717 16.41345 1.000 79.08606 9 ILE D CA 1
ATOM 9883 C C . ILE D 1 31 ? 18.15754 61.52823 16.45429 1.000 79.88182 9 ILE D C 1
ATOM 9884 O O . ILE D 1 31 ? 17.43186 61.57044 15.44436 1.000 82.03521 9 ILE D O 1
ATOM 9886 N N . PRO D 1 32 ? 17.74409 60.94146 17.57790 1.000 76.46797 10 PRO D N 1
ATOM 9887 C CA . PRO D 1 32 ? 16.32192 60.63151 17.76437 1.000 73.68283 10 PRO D CA 1
ATOM 9888 C C . PRO D 1 32 ? 15.51402 61.91408 17.89624 1.000 74.43106 10 PRO D C 1
ATOM 9889 O O . PRO D 1 32 ? 15.96845 62.89594 18.48802 1.000 79.04873 10 PRO D O 1
ATOM 9893 N N . ALA D 1 33 ? 14.29962 61.89509 17.34889 1.000 72.33414 11 ALA D N 1
ATOM 9894 C CA . ALA D 1 33 ? 13.52098 63.12023 17.15486 1.000 70.27323 11 ALA D CA 1
ATOM 9895 C C . ALA D 1 33 ? 12.66300 63.44961 18.37988 1.000 68.32628 11 ALA D C 1
ATOM 9896 O O . ALA D 1 33 ? 11.44055 63.57439 18.30832 1.000 71.89547 11 ALA D O 1
ATOM 9898 N N . ALA D 1 34 ? 13.34300 63.59072 19.52043 1.000 68.66815 12 ALA D N 1
ATOM 9899 C CA . ALA D 1 34 ? 12.77118 64.19591 20.72943 1.000 69.80265 12 ALA D CA 1
ATOM 9900 C C . ALA D 1 34 ? 11.48953 63.50353 21.18951 1.000 76.34255 12 ALA D C 1
ATOM 9901 O O . ALA D 1 34 ? 10.62924 64.12002 21.82273 1.000 72.81470 12 ALA D O 1
ATOM 9903 N N . LEU D 1 35 ? 11.34428 62.22033 20.87286 1.000 82.50826 13 LEU D N 1
ATOM 9904 C CA . LEU D 1 35 ? 10.26826 61.41572 21.43498 1.000 74.71835 13 LEU D CA 1
ATOM 9905 C C . LEU D 1 35 ? 10.65399 60.79920 22.77181 1.000 76.05702 13 LEU D C 1
ATOM 9906 O O . LEU D 1 35 ? 9.87103 60.02722 23.33585 1.000 75.34664 13 LEU D O 1
ATOM 9911 N N . SER D 1 36 ? 11.83675 61.13211 23.28775 1.000 79.07238 14 SER D N 1
ATOM 9912 C CA . SER D 1 36 ? 12.39171 60.51839 24.48501 1.000 79.28842 14 SER D CA 1
ATOM 9913 C C . SER D 1 36 ? 11.96752 61.20737 25.77249 1.000 76.55388 14 SER D C 1
ATOM 9914 O O . SER D 1 36 ? 12.19462 60.65315 26.85351 1.000 76.42640 14 SER D O 1
ATOM 9917 N N . ALA D 1 37 ? 11.38614 62.39189 25.69474 1.000 75.29808 15 ALA D N 1
ATOM 9918 C CA . ALA D 1 37 ? 10.88704 63.03733 26.89845 1.000 77.37242 15 ALA D CA 1
ATOM 9919 C C . ALA D 1 37 ? 9.73856 62.20387 27.45187 1.000 73.19295 15 ALA D C 1
ATOM 9920 O O . ALA D 1 37 ? 8.74501 61.98798 26.74480 1.000 73.19856 15 ALA D O 1
ATOM 9922 N N . PRO D 1 38 ? 9.83049 61.71316 28.69105 1.000 70.55034 16 PRO D N 1
ATOM 9923 C CA . PRO D 1 38 ? 8.89656 60.66327 29.13426 1.000 73.13806 16 PRO D CA 1
ATOM 9924 C C . PRO D 1 38 ? 7.44864 61.11340 29.19668 1.000 74.11346 16 PRO D C 1
ATOM 9925 O O . PRO D 1 38 ? 6.54677 60.33054 28.87207 1.000 71.44910 16 PRO D O 1
ATOM 9929 N N . SER D 1 39 ? 7.20237 62.36417 29.59008 1.000 75.29819 17 SER D N 1
ATOM 9930 C CA . SER D 1 39 ? 5.84047 62.79646 29.88769 1.000 73.13327 17 SER D CA 1
ATOM 9931 C C . SER D 1 39 ? 4.96593 62.82032 28.63858 1.000 73.39825 17 SER D C 1
ATOM 9932 O O . SER D 1 39 ? 3.77885 62.47641 28.70016 1.000 73.31610 17 SER D O 1
ATOM 9935 N N . LEU D 1 40 ? 5.52815 63.22077 27.49709 1.000 71.66938 18 LEU D N 1
ATOM 9936 C CA . LEU D 1 40 ? 4.76505 63.37798 26.26387 1.000 74.69436 18 LEU D CA 1
ATOM 9937 C C . LEU D 1 40 ? 4.89622 62.19400 25.31533 1.000 75.42653 18 LEU D C 1
ATOM 9938 O O . LEU D 1 40 ? 4.62560 62.34457 24.11932 1.000 75.54150 18 LEU D O 1
ATOM 9943 N N . ASN D 1 41 ? 5.29843 61.02537 25.80006 1.000 73.80358 19 ASN D N 1
ATOM 9944 C CA . ASN D 1 41 ? 5.45130 59.87104 24.91881 1.000 72.35230 19 ASN D CA 1
ATOM 9945 C C . ASN D 1 41 ? 4.18466 59.02623 24.95210 1.000 74.77194 19 ASN D C 1
ATOM 9946 O O . ASN D 1 41 ? 3.99847 58.18642 25.83643 1.000 75.23034 19 ASN D O 1
ATOM 9951 N N . ARG D 1 42 ? 3.30996 59.27455 23.98488 1.000 74.40359 20 ARG D N 1
ATOM 9952 C CA . ARG D 1 42 ? 2.33526 58.29125 23.53430 1.000 71.26914 20 ARG D CA 1
ATOM 9953 C C . ARG D 1 42 ? 3.09513 57.39786 22.57251 1.000 74.82918 20 ARG D C 1
ATOM 9954 O O . ARG D 1 42 ? 3.29433 57.76386 21.41210 1.000 75.73935 20 ARG D O 1
ATOM 9962 N N . GLY D 1 43 ? 3.56127 56.25055 23.06717 1.000 78.03981 21 GLY D N 1
ATOM 9963 C CA . GLY D 1 43 ? 4.39923 55.34655 22.29909 1.000 77.75983 21 GLY D CA 1
ATOM 9964 C C . GLY D 1 43 ? 4.05311 55.29330 20.82721 1.000 75.70369 21 GLY D C 1
ATOM 9965 O O . GLY D 1 43 ? 4.89124 55.57778 19.96537 1.000 72.83943 21 GLY D O 1
ATOM 9966 N N . VAL D 1 44 ? 2.80234 54.96134 20.52702 1.000 76.45975 22 VAL D N 1
ATOM 9967 C CA . VAL D 1 44 ? 2.36248 54.89964 19.14285 1.000 76.28641 22 VAL D CA 1
ATOM 9968 C C . VAL D 1 44 ? 1.00290 55.59179 19.08147 1.000 75.97073 22 VAL D C 1
ATOM 9969 O O . VAL D 1 44 ? 0.27802 55.50035 18.08581 1.000 72.32345 22 VAL D O 1
ATOM 9973 N N . GLY D 1 45 ? 0.65739 56.31276 20.15072 1.000 74.86691 23 GLY D N 1
ATOM 9974 C CA . GLY D 1 45 ? -0.61969 57.00404 20.20560 1.000 75.04885 23 GLY D CA 1
ATOM 9975 C C . GLY D 1 45 ? -0.79536 58.07193 19.14443 1.000 78.73364 23 GLY D C 1
ATOM 9976 O O . GLY D 1 45 ? -1.93361 58.41336 18.80455 1.000 81.57658 23 GLY D O 1
ATOM 9977 N N . PHE D 1 46 ? 0.30390 58.59912 18.60733 1.000 75.54031 24 PHE D N 1
ATOM 9978 C CA . PHE D 1 46 ? 0.23061 59.66473 17.61552 1.000 70.45393 24 PHE D CA 1
ATOM 9979 C C . PHE D 1 46 ? -0.55166 59.22024 16.38596 1.000 70.27461 24 PHE D C 1
ATOM 9980 O O . PHE D 1 46 ? -0.36071 58.11516 15.87063 1.000 71.97216 24 PHE D O 1
ATOM 9988 N N . THR D 1 47 ? -1.43636 60.09498 15.91373 1.000 69.52726 25 THR D N 1
ATOM 9989 C CA . THR D 1 47 ? -2.16682 59.84400 14.68269 1.000 73.21827 25 THR D CA 1
ATOM 9990 C C . THR D 1 47 ? -1.27786 60.14564 13.47803 1.000 76.45541 25 THR D C 1
ATOM 9991 O O . THR D 1 47 ? -0.11836 60.54818 13.61050 1.000 77.93321 25 THR D O 1
ATOM 9995 N N . HIS D 1 48 ? -1.83161 59.93749 12.28019 1.000 80.82918 26 HIS D N 1
ATOM 9996 C CA . HIS D 1 48 ? -1.11063 60.28213 11.05883 1.000 85.18434 26 HIS D CA 1
ATOM 9997 C C . HIS D 1 48 ? -0.72030 61.75180 11.05384 1.000 84.78915 26 HIS D C 1
ATOM 9998 O O . HIS D 1 48 ? 0.40928 62.10280 10.69131 1.000 82.68627 26 HIS D O 1
ATOM 10005 N N . ALA D 1 49 ? -1.64850 62.62474 11.45084 1.000 82.79924 27 ALA D N 1
ATOM 10006 C CA . ALA D 1 49 ? -1.33531 64.04316 11.57101 1.000 76.97208 27 ALA D CA 1
ATOM 10007 C C . ALA D 1 49 ? -0.16147 64.26184 12.51591 1.000 76.29311 27 ALA D C 1
ATOM 10008 O O . ALA D 1 49 ? 0.84196 64.87604 12.14111 1.000 79.09199 27 ALA D O 1
ATOM 10010 N N . GLN D 1 50 ? -0.25715 63.72964 13.73871 1.000 71.28261 28 GLN D N 1
ATOM 10011 C CA . GLN D 1 50 ? 0.78395 63.94809 14.73987 1.000 71.20522 28 GLN D CA 1
ATOM 10012 C C . GLN D 1 50 ? 2.12808 63.37044 14.31322 1.000 74.77391 28 GLN D C 1
ATOM 10013 O O . GLN D 1 50 ? 3.17697 63.91028 14.68383 1.000 73.81549 28 GLN D O 1
ATOM 10019 N N . ARG D 1 51 ? 2.12086 62.27627 13.54771 1.000 77.37884 29 ARG D N 1
ATOM 10020 C CA . ARG D 1 51 ? 3.36930 61.60408 13.19657 1.000 75.34436 29 ARG D CA 1
ATOM 10021 C C . ARG D 1 51 ? 4.27812 62.51571 12.38022 1.000 80.83269 29 ARG D C 1
ATOM 10022 O O . ARG D 1 51 ? 5.46786 62.65965 12.68217 1.000 82.50020 29 ARG D O 1
ATOM 10024 N N . ARG D 1 52 ? 3.73241 63.14401 11.34218 1.000 81.33652 30 ARG D N 1
ATOM 10025 C CA . ARG D 1 52 ? 4.50496 64.05013 10.50247 1.000 79.09321 30 ARG D CA 1
ATOM 10026 C C . ARG D 1 52 ? 4.53156 65.46801 11.04950 1.000 78.91316 30 ARG D C 1
ATOM 10027 O O . ARG D 1 52 ? 5.50467 66.19412 10.81695 1.000 78.06102 30 ARG D O 1
ATOM 10035 N N . ARG D 1 53 ? 3.47781 65.86642 11.76744 1.000 80.56296 31 ARG D N 1
ATOM 10036 C CA . ARG D 1 53 ? 3.40036 67.19687 12.36274 1.000 81.01737 31 ARG D CA 1
ATOM 10037 C C . ARG D 1 53 ? 4.65422 67.50378 13.16848 1.000 80.28819 31 ARG D C 1
ATOM 10038 O O . ARG D 1 53 ? 5.37267 68.47068 12.89152 1.000 81.68769 31 ARG D O 1
ATOM 10046 N N . LEU D 1 54 ? 4.92990 66.67466 14.17271 1.000 76.34294 32 LEU D N 1
ATOM 10047 C CA . LEU D 1 54 ? 6.13845 66.79136 14.97431 1.000 75.52391 32 LEU D CA 1
ATOM 10048 C C . LEU D 1 54 ? 7.34434 66.13068 14.32127 1.000 76.68755 32 LEU D C 1
ATOM 10049 O O . LEU D 1 54 ? 8.42076 66.10753 14.92781 1.000 77.02039 32 LEU D O 1
ATOM 10051 N N . GLY D 1 55 ? 7.19152 65.59027 13.11450 1.000 75.76343 33 GLY D N 1
ATOM 10052 C CA . GLY D 1 55 ? 8.31684 65.04057 12.38680 1.000 79.77781 33 GLY D CA 1
ATOM 10053 C C . GLY D 1 55 ? 8.74663 63.65222 12.79632 1.000 78.92537 33 GLY D C 1
ATOM 10054 O O . GLY D 1 55 ? 9.91307 63.29767 12.60151 1.000 79.53438 33 GLY D O 1
ATOM 10055 N N . LEU D 1 56 ? 7.84649 62.84998 13.35766 1.000 77.93991 34 LEU D N 1
ATOM 10056 C CA . LEU D 1 56 ? 8.16851 61.48053 13.73448 1.000 75.14210 34 LEU D CA 1
ATOM 10057 C C . LEU D 1 56 ? 7.85741 60.47679 12.63353 1.000 71.82454 34 LEU D C 1
ATOM 10058 O O . LEU D 1 56 ? 7.99887 59.27001 12.85901 1.000 67.97407 34 LEU D O 1
ATOM 10063 N N . THR D 1 57 ? 7.43596 60.94359 11.45916 1.000 72.74537 35 THR D N 1
ATOM 10064 C CA . THR D 1 57 ? 7.19785 60.04869 10.33513 1.000 76.33217 35 THR D CA 1
ATOM 10065 C C . THR D 1 57 ? 8.48113 59.31669 9.96910 1.000 79.05993 35 THR D C 1
ATOM 10066 O O . THR D 1 57 ? 9.54387 59.92931 9.83190 1.000 82.66731 35 THR D O 1
ATOM 10069 N N . GLY D 1 58 ? 8.38157 58.00088 9.81448 1.000 72.78518 36 GLY D N 1
ATOM 10070 C CA . GLY D 1 58 ? 9.55628 57.20261 9.54806 1.000 65.77921 36 GLY D CA 1
ATOM 10071 C C . GLY D 1 58 ? 10.37383 56.85210 10.76763 1.000 63.44508 36 GLY D C 1
ATOM 10072 O O . GLY D 1 58 ? 11.52260 56.42576 10.62019 1.000 65.06384 36 GLY D O 1
ATOM 10073 N N . ARG D 1 59 ? 9.83087 57.04162 11.96877 1.000 63.17544 37 ARG D N 1
ATOM 10074 C CA . ARG D 1 59 ? 10.45877 56.56573 13.18955 1.000 67.09756 37 ARG D CA 1
ATOM 10075 C C . ARG D 1 59 ? 9.60065 55.56206 13.94208 1.000 67.33542 37 ARG D C 1
ATOM 10076 O O . ARG D 1 59 ? 10.08689 54.95461 14.90251 1.000 62.50851 37 ARG D O 1
ATOM 10078 N N . LEU D 1 60 ? 8.35417 55.36320 13.52910 1.000 68.06174 38 LEU D N 1
ATOM 10079 C CA . LEU D 1 60 ? 7.38063 54.52864 14.20934 1.000 63.82004 38 LEU D CA 1
ATOM 10080 C C . LEU D 1 60 ? 6.67241 53.62401 13.21324 1.000 67.14162 38 LEU D C 1
ATOM 10081 O O . LEU D 1 60 ? 6.57646 53.95499 12.02676 1.000 69.34958 38 LEU D O 1
ATOM 10086 N N . PRO D 1 61 ? 6.17392 52.47355 13.66258 1.000 67.10070 39 PRO D N 1
ATOM 10087 C CA . PRO D 1 61 ? 5.40715 51.61248 12.76373 1.000 67.71578 39 PRO D CA 1
ATOM 10088 C C . PRO D 1 61 ? 4.01484 52.17242 12.52025 1.000 71.83698 39 PRO D C 1
ATOM 10089 O O . PRO D 1 61 ? 3.53175 53.06041 13.22788 1.000 70.58421 39 PRO D O 1
ATOM 10093 N N . SER D 1 62 ? 3.37250 51.64052 11.48210 1.000 73.69686 40 SER D N 1
ATOM 10094 C CA . SER D 1 62 ? 2.09687 52.17217 11.01909 1.000 77.93792 40 SER D CA 1
ATOM 10095 C C . SER D 1 62 ? 0.95596 51.81776 11.95897 1.000 76.16835 40 SER D C 1
ATOM 10096 O O . SER D 1 62 ? 0.09406 51.00598 11.61123 1.000 78.02056 40 SER D O 1
ATOM 10099 N N . ALA D 1 63 ? 0.91603 52.41918 13.14119 1.000 74.58529 41 ALA D N 1
ATOM 10100 C CA . ALA D 1 63 ? -0.12937 52.09575 14.09895 1.000 75.74039 41 ALA D CA 1
ATOM 10101 C C . ALA D 1 63 ? -0.71324 53.37039 14.68231 1.000 80.61799 41 ALA D C 1
ATOM 10102 O O . ALA D 1 63 ? 0.02333 54.24624 15.14472 1.000 80.07558 41 ALA D O 1
ATOM 10104 N N . VAL D 1 64 ? -2.03112 53.49130 14.59463 1.000 82.33948 42 VAL D N 1
ATOM 10105 C CA . VAL D 1 64 ? -2.81818 54.32259 15.49013 1.000 81.24359 42 VAL D CA 1
ATOM 10106 C C . VAL D 1 64 ? -3.45774 53.37445 16.48863 1.000 81.89582 42 VAL D C 1
ATOM 10107 O O . VAL D 1 64 ? -4.06452 52.36953 16.09639 1.000 80.88209 42 VAL D O 1
ATOM 10109 N N . LEU D 1 65 ? -3.28600 53.65420 17.77421 1.000 82.14115 43 LEU D N 1
ATOM 10110 C CA . LEU D 1 65 ? -3.69713 52.71581 18.80600 1.000 77.52218 43 LEU D CA 1
ATOM 10111 C C . LEU D 1 65 ? -4.48536 53.44297 19.87846 1.000 82.11226 43 LEU D C 1
ATOM 10112 O O . LEU D 1 65 ? -4.08985 54.52754 20.31735 1.000 86.69296 43 LEU D O 1
ATOM 10117 N N . THR D 1 66 ? -5.60199 52.84965 20.28766 1.000 80.93101 44 THR D N 1
ATOM 10118 C CA . THR D 1 66 ? -6.24383 53.27569 21.51912 1.000 81.63304 44 THR D CA 1
ATOM 10119 C C . THR D 1 66 ? -5.26668 53.09759 22.67158 1.000 79.15184 44 THR D C 1
ATOM 10120 O O . THR D 1 66 ? -4.56148 52.08823 22.75414 1.000 76.99563 44 THR D O 1
ATOM 10123 N N . LEU D 1 67 ? -5.19967 54.09767 23.55245 1.000 77.78318 45 LEU D N 1
ATOM 10124 C CA . LEU D 1 67 ? -4.39253 53.93090 24.75504 1.000 77.10262 45 LEU D CA 1
ATOM 10125 C C . LEU D 1 67 ? -4.89067 52.75246 25.57769 1.000 79.54494 45 LEU D C 1
ATOM 10126 O O . LEU D 1 67 ? -4.09741 52.07267 26.23973 1.000 77.11377 45 LEU D O 1
ATOM 10131 N N . ASP D 1 68 ? -6.19924 52.49037 25.53339 1.000 81.89670 46 ASP D N 1
ATOM 10132 C CA . ASP D 1 68 ? -6.73918 51.27666 26.13327 1.000 81.16311 46 ASP D CA 1
ATOM 10133 C C . ASP D 1 68 ? -6.12492 50.03539 25.49989 1.000 80.19817 46 ASP D C 1
ATOM 10134 O O . ASP D 1 68 ? -5.82617 49.05777 26.19501 1.000 78.18708 46 ASP D O 1
ATOM 10139 N N . GLN D 1 69 ? -5.92205 50.05966 24.17897 1.000 78.72205 47 GLN D N 1
ATOM 10140 C CA . GLN D 1 69 ? -5.35376 48.90358 23.49364 1.000 77.97100 47 GLN D CA 1
ATOM 10141 C C . GLN D 1 69 ? -3.91178 48.64966 23.91268 1.000 76.95025 47 GLN D C 1
ATOM 10142 O O . GLN D 1 69 ? -3.48601 47.49141 23.98576 1.000 75.98212 47 GLN D O 1
ATOM 10144 N N . GLN D 1 70 ? -3.14739 49.70913 24.18778 1.000 76.08293 48 GLN D N 1
ATOM 10145 C CA . GLN D 1 70 ? -1.78953 49.52204 24.68679 1.000 74.34017 48 GLN D CA 1
ATOM 10146 C C . GLN D 1 70 ? -1.79885 48.84590 26.05080 1.000 71.37204 48 GLN D C 1
ATOM 10147 O O . GLN D 1 70 ? -0.96668 47.97414 26.32465 1.000 67.89447 48 GLN D O 1
ATOM 10149 N N . ALA D 1 71 ? -2.74344 49.22622 26.91481 1.000 72.52396 49 ALA D N 1
ATOM 10150 C CA . ALA D 1 71 ? -2.82789 48.62162 28.24057 1.000 69.91597 49 ALA D CA 1
ATOM 10151 C C . ALA D 1 71 ? -3.14689 47.13497 28.14753 1.000 70.95235 49 ALA D C 1
ATOM 10152 O O . ALA D 1 71 ? -2.52844 46.31056 28.83100 1.000 71.74218 49 ALA D O 1
ATOM 10154 N N . GLU D 1 72 ? -4.11842 46.77343 27.30599 1.000 71.59918 50 GLU D N 1
ATOM 10155 C CA . GLU D 1 72 ? -4.41347 45.36192 27.08710 1.000 75.23536 50 GLU D CA 1
ATOM 10156 C C . GLU D 1 72 ? -3.24648 44.65113 26.41598 1.000 70.21552 50 GLU D C 1
ATOM 10157 O O . GLU D 1 72 ? -3.00457 43.46742 26.67895 1.000 67.09559 50 GLU D O 1
ATOM 10163 N N . ARG D 1 73 ? -2.51259 45.35426 25.55050 1.000 69.29788 51 ARG D N 1
ATOM 10164 C CA . ARG D 1 73 ? -1.31077 44.77599 24.95989 1.000 69.61050 51 ARG D CA 1
ATOM 10165 C C . ARG D 1 73 ? -0.23307 44.55258 26.01306 1.000 67.88157 51 ARG D C 1
ATOM 10166 O O . ARG D 1 73 ? 0.41464 43.49915 26.03384 1.000 69.70283 51 ARG D O 1
ATOM 10174 N N . VAL D 1 74 ? -0.03081 45.53138 26.89824 1.000 66.09539 52 VAL D N 1
ATOM 10175 C CA . VAL D 1 74 ? 1.03431 45.42950 27.89135 1.000 64.38021 52 VAL D CA 1
ATOM 10176 C C . VAL D 1 74 ? 0.71827 44.34730 28.91782 1.000 65.29266 52 VAL D C 1
ATOM 10177 O O . VAL D 1 74 ? 1.61991 43.64939 29.39617 1.000 65.21725 52 VAL D O 1
ATOM 10181 N N . TRP D 1 75 ? -0.55733 44.17621 29.27318 1.000 65.21217 53 TRP D N 1
ATOM 10182 C CA . TRP D 1 75 ? -0.88047 43.11050 30.21632 1.000 63.59700 53 TRP D CA 1
ATOM 10183 C C . TRP D 1 75 ? -0.68307 41.73959 29.58292 1.000 64.73622 53 TRP D C 1
ATOM 10184 O O . TRP D 1 75 ? -0.27480 40.79062 30.26252 1.000 64.62954 53 TRP D O 1
ATOM 10195 N N . HIS D 1 76 ? -0.96977 41.61355 28.28475 1.000 64.08270 54 HIS D N 1
ATOM 10196 C CA . HIS D 1 76 ? -0.61189 40.39064 27.57432 1.000 65.12349 54 HIS D CA 1
ATOM 10197 C C . HIS D 1 76 ? 0.89200 40.15828 27.62866 1.000 63.95065 54 HIS D C 1
ATOM 10198 O O . HIS D 1 76 ? 1.34955 39.01628 27.75528 1.000 64.85362 54 HIS D O 1
ATOM 10200 N N . GLN D 1 77 ? 1.67542 41.23558 27.53747 1.000 61.14517 55 GLN D N 1
ATOM 10201 C CA . GLN D 1 77 ? 3.11419 41.13730 27.75866 1.000 60.49930 55 GLN D CA 1
ATOM 10202 C C . GLN D 1 77 ? 3.41261 40.63998 29.16714 1.000 60.02540 55 GLN D C 1
ATOM 10203 O O . GLN D 1 77 ? 4.24079 39.74356 29.36234 1.000 59.55626 55 GLN D O 1
ATOM 10209 N N . LEU D 1 78 ? 2.73714 41.21339 30.16588 1.000 61.71919 56 LEU D N 1
ATOM 10210 C CA . LEU D 1 78 ? 3.02785 40.87059 31.55345 1.000 60.76884 56 LEU D CA 1
ATOM 10211 C C . LEU D 1 78 ? 2.48499 39.49626 31.92241 1.000 59.11010 56 LEU D C 1
ATOM 10212 O O . LEU D 1 78 ? 2.99470 38.86000 32.85222 1.000 58.42980 56 LEU D O 1
ATOM 10217 N N . GLN D 1 79 ? 1.45282 39.02402 31.21889 1.000 59.04813 57 GLN D N 1
ATOM 10218 C CA . GLN D 1 79 ? 0.97912 37.66332 31.44571 1.000 61.47390 57 GLN D CA 1
ATOM 10219 C C . GLN D 1 79 ? 1.95745 36.63840 30.88882 1.000 59.77034 57 GLN D C 1
ATOM 10220 O O . GLN D 1 79 ? 2.09966 35.54712 31.45221 1.000 58.04929 57 GLN D O 1
ATOM 10222 N N . SER D 1 80 ? 2.64270 36.97298 29.79239 1.000 57.29561 58 SER D N 1
ATOM 10223 C CA . SER D 1 80 ? 3.66639 36.09142 29.24570 1.000 55.43240 58 SER D CA 1
ATOM 10224 C C . SER D 1 80 ? 4.87327 35.97081 30.16523 1.000 52.93164 58 SER D C 1
ATOM 10225 O O . SER D 1 80 ? 5.68235 35.05409 29.98959 1.000 54.06613 58 SER D O 1
ATOM 10228 N N . LEU D 1 81 ? 5.01328 36.87296 31.13240 1.000 53.19319 59 LEU D N 1
ATOM 10229 C CA . LEU D 1 81 ? 6.10273 36.81288 32.09921 1.000 56.10445 59 LEU D CA 1
ATOM 10230 C C . LEU D 1 81 ? 5.75688 35.77445 33.15863 1.000 59.93890 59 LEU D C 1
ATOM 10231 O O . LEU D 1 81 ? 4.88012 36.00134 33.99895 1.000 63.11388 59 LEU D O 1
ATOM 10236 N N . ALA D 1 82 ? 6.43919 34.62820 33.11610 1.000 60.77836 60 ALA D N 1
ATOM 10237 C CA . ALA D 1 82 ? 6.16507 33.57440 34.08617 1.000 63.83093 60 ALA D CA 1
ATOM 10238 C C . ALA D 1 82 ? 6.67157 33.94075 35.47429 1.000 66.16278 60 ALA D C 1
ATOM 10239 O O . ALA D 1 82 ? 6.12481 33.46674 36.47675 1.000 70.65777 60 ALA D O 1
ATOM 10241 N N . THR D 1 83 ? 7.70037 34.77977 35.55513 1.000 60.38842 61 THR D N 1
ATOM 10242 C CA . THR D 1 83 ? 8.29467 35.14707 36.82810 1.000 59.55826 61 THR D CA 1
ATOM 10243 C C . THR D 1 83 ? 7.56398 36.34253 37.43674 1.000 62.37714 61 THR D C 1
ATOM 10244 O O . THR D 1 83 ? 6.56237 36.83410 36.91123 1.000 60.32285 61 THR D O 1
ATOM 10247 N N . GLU D 1 84 ? 8.08084 36.81485 38.57080 1.000 66.80035 62 GLU D N 1
ATOM 10248 C CA . GLU D 1 84 ? 7.53401 37.96871 39.27672 1.000 66.22658 62 GLU D CA 1
ATOM 10249 C C . GLU D 1 84 ? 8.33340 39.23638 38.99759 1.000 62.97290 62 GLU D C 1
ATOM 10250 O O . GLU D 1 84 ? 7.79840 40.20993 38.45848 1.000 61.02409 62 GLU D O 1
ATOM 10256 N N . LEU D 1 85 ? 9.61886 39.23484 39.36110 1.000 61.35337 63 LEU D N 1
ATOM 10257 C CA . LEU D 1 85 ? 10.44431 40.43101 39.24319 1.000 58.23214 63 LEU D CA 1
ATOM 10258 C C . LEU D 1 85 ? 10.59274 40.89509 37.80184 1.000 58.19697 63 LEU D C 1
ATOM 10259 O O . LEU D 1 85 ? 10.87713 42.07543 37.57077 1.000 61.80929 63 LEU D O 1
ATOM 10264 N N . GLY D 1 86 ? 10.41171 39.99815 36.83010 1.000 54.88423 64 GLY D N 1
ATOM 10265 C CA . GLY D 1 86 ? 10.43244 40.41700 35.44016 1.000 52.59019 64 GLY D CA 1
ATOM 10266 C C . GLY D 1 86 ? 9.36622 41.44455 35.12005 1.000 54.59714 64 GLY D C 1
ATOM 10267 O O . GLY D 1 86 ? 9.55920 42.29320 34.24520 1.000 58.75650 64 GLY D O 1
ATOM 10268 N N . ARG D 1 87 ? 8.23009 41.38537 35.81949 1.000 52.98179 65 ARG D N 1
ATOM 10269 C CA . ARG D 1 87 ? 7.18357 42.38362 35.62483 1.000 54.88983 65 ARG D CA 1
ATOM 10270 C C . ARG D 1 87 ? 7.63870 43.75393 36.11230 1.000 55.91659 65 ARG D C 1
ATOM 10271 O O . ARG D 1 87 ? 7.53180 44.74929 35.38589 1.000 52.86798 65 ARG D O 1
ATOM 10273 N N . ASN D 1 88 ? 8.14597 43.82421 37.34658 1.000 56.07702 66 ASN D N 1
ATOM 10274 C CA . ASN D 1 88 ? 8.70299 45.07665 37.84815 1.000 54.07807 66 ASN D CA 1
ATOM 10275 C C . ASN D 1 88 ? 9.85942 45.54666 36.97847 1.000 55.99258 66 ASN D C 1
ATOM 10276 O O . ASN D 1 88 ? 9.98562 46.74247 36.68967 1.000 61.20256 66 ASN D O 1
ATOM 10281 N N . LEU D 1 89 ? 10.71527 44.61551 36.55217 1.000 56.21580 67 LEU D N 1
ATOM 10282 C CA . LEU D 1 89 ? 11.84367 44.97587 35.70264 1.000 55.06129 67 LEU D CA 1
ATOM 10283 C C . LEU D 1 89 ? 11.37801 45.51892 34.35809 1.000 53.05962 67 LEU D C 1
ATOM 10284 O O . LEU D 1 89 ? 12.07863 46.32852 33.73990 1.000 54.67376 67 LEU D O 1
ATOM 10289 N N . LEU D 1 90 ? 10.20163 45.09273 33.89146 1.000 50.45552 68 LEU D N 1
ATOM 10290 C CA . LEU D 1 90 ? 9.64229 45.66082 32.67009 1.000 51.08093 68 LEU D CA 1
ATOM 10291 C C . LEU D 1 90 ? 9.01586 47.02560 32.92765 1.000 57.09074 68 LEU D C 1
ATOM 10292 O O . LEU D 1 90 ? 9.16730 47.94380 32.11331 1.000 61.67188 68 LEU D O 1
ATOM 10297 N N . LEU D 1 91 ? 8.30441 47.17403 34.04925 1.000 55.56502 69 LEU D N 1
ATOM 10298 C CA . LEU D 1 91 ? 7.75401 48.47727 34.40853 1.000 55.43669 69 LEU D CA 1
ATOM 10299 C C . LEU D 1 91 ? 8.85344 49.51251 34.59450 1.000 56.36970 69 LEU D C 1
ATOM 10300 O O . LEU D 1 91 ? 8.65614 50.69182 34.27952 1.000 56.58134 69 LEU D O 1
ATOM 10305 N N . GLU D 1 92 ? 10.01592 49.08976 35.09807 1.000 58.05785 70 GLU D N 1
ATOM 10306 C CA . GLU D 1 92 ? 11.13793 50.00714 35.25857 1.000 57.60096 70 GLU D CA 1
ATOM 10307 C C . GLU D 1 92 ? 11.58584 50.57732 33.91880 1.000 60.08215 70 GLU D C 1
ATOM 10308 O O . GLU D 1 92 ? 12.16126 51.67058 33.86981 1.000 64.74345 70 GLU D O 1
ATOM 10314 N N . GLN D 1 93 ? 11.32796 49.86037 32.82455 1.000 58.21269 71 GLN D N 1
ATOM 10315 C CA . GLN D 1 93 ? 11.56345 50.40342 31.49331 1.000 57.59969 71 GLN D CA 1
ATOM 10316 C C . GLN D 1 93 ? 10.37883 51.20503 30.97400 1.000 60.78751 71 GLN D C 1
ATOM 10317 O O . GLN D 1 93 ? 10.56902 52.11924 30.16290 1.000 62.64663 71 GLN D O 1
ATOM 10323 N N . LEU D 1 94 ? 9.16058 50.88133 31.41720 1.000 62.03174 72 LEU D N 1
ATOM 10324 C CA . LEU D 1 94 ? 7.99339 51.65672 31.00673 1.000 62.05880 72 LEU D CA 1
ATOM 10325 C C . LEU D 1 94 ? 8.10824 53.10218 31.47281 1.000 61.46916 72 LEU D C 1
ATOM 10326 O O . LEU D 1 94 ? 7.83385 54.03374 30.70824 1.000 63.94003 72 LEU D O 1
ATOM 10331 N N . HIS D 1 95 ? 8.51430 53.30407 32.73136 1.000 57.51797 73 HIS D N 1
ATOM 10332 C CA . HIS D 1 95 ? 8.74405 54.64981 33.25310 1.000 55.38084 73 HIS D CA 1
ATOM 10333 C C . HIS D 1 95 ? 9.59638 55.47705 32.30001 1.000 61.31110 73 HIS D C 1
ATOM 10334 O O . HIS D 1 95 ? 9.26896 56.62788 31.98906 1.000 64.56564 73 HIS D O 1
ATOM 10341 N N . TYR D 1 96 ? 10.69832 54.89583 31.82368 1.000 61.43503 74 TYR D N 1
ATOM 10342 C CA . TYR D 1 96 ? 11.59694 55.61373 30.92711 1.000 57.93268 74 TYR D CA 1
ATOM 10343 C C . TYR D 1 96 ? 10.90915 55.95284 29.61081 1.000 58.61735 74 TYR D C 1
ATOM 10344 O O . TYR D 1 96 ? 10.93462 57.10427 29.16100 1.000 60.84595 74 TYR D O 1
ATOM 10353 N N . ARG D 1 97 ? 10.27763 54.96063 28.98129 1.000 58.35559 75 ARG D N 1
ATOM 10354 C CA . ARG D 1 97 ? 9.79542 55.15214 27.61861 1.000 63.06168 75 ARG D CA 1
ATOM 10355 C C . ARG D 1 97 ? 8.47771 55.91762 27.57195 1.000 63.46854 75 ARG D C 1
ATOM 10356 O O . ARG D 1 97 ? 8.27977 56.74931 26.68031 1.000 66.35239 75 ARG D O 1
ATOM 10364 N N . HIS D 1 98 ? 7.56642 55.65874 28.50773 1.000 63.18055 76 HIS D N 1
ATOM 10365 C CA . HIS D 1 98 ? 6.26259 56.31734 28.49197 1.000 67.49907 76 HIS D CA 1
ATOM 10366 C C . HIS D 1 98 ? 5.72019 56.39057 29.90971 1.000 65.43386 76 HIS D C 1
ATOM 10367 O O . HIS D 1 98 ? 5.52063 55.35576 30.55204 1.000 66.71552 76 HIS D O 1
ATOM 10369 N N . GLU D 1 99 ? 5.46175 57.60811 30.38854 1.000 64.39789 77 GLU D N 1
ATOM 10370 C CA . GLU D 1 99 ? 4.98676 57.77107 31.75783 1.000 62.44504 77 GLU D CA 1
ATOM 10371 C C . GLU D 1 99 ? 3.48395 57.53368 31.86312 1.000 56.76156 77 GLU D C 1
ATOM 10372 O O . GLU D 1 99 ? 3.03086 56.78644 32.73565 1.000 53.05158 77 GLU D O 1
ATOM 10378 N N . VAL D 1 100 ? 2.69692 58.15308 30.97832 1.000 58.57514 78 VAL D N 1
ATOM 10379 C CA . VAL D 1 100 ? 1.24151 58.04567 31.07290 1.000 57.45776 78 VAL D CA 1
ATOM 10380 C C . VAL D 1 100 ? 0.79678 56.59458 30.93064 1.000 58.61117 78 VAL D C 1
ATOM 10381 O O . VAL D 1 100 ? -0.07620 56.12241 31.67012 1.000 57.39694 78 VAL D O 1
ATOM 10385 N N . LEU D 1 101 ? 1.39732 55.86105 29.98988 1.000 59.69969 79 LEU D N 1
ATOM 10386 C CA . LEU D 1 101 ? 1.02407 54.46470 29.78976 1.000 53.16479 79 LEU D CA 1
ATOM 10387 C C . LEU D 1 101 ? 1.33738 53.63257 31.02594 1.000 53.68666 79 LEU D C 1
ATOM 10388 O O . LEU D 1 101 ? 0.58752 52.71143 31.37033 1.000 55.62192 79 LEU D O 1
ATOM 10393 N N . TYR D 1 102 ? 2.44396 53.94624 31.70566 1.000 57.01832 80 TYR D N 1
ATOM 10394 C CA . TYR D 1 102 ? 2.80896 53.22240 32.91961 1.000 55.34339 80 TYR D CA 1
ATOM 10395 C C . TYR D 1 102 ? 1.68599 53.26831 33.94647 1.000 52.88514 80 TYR D C 1
ATOM 10396 O O . TYR D 1 102 ? 1.41592 52.26956 34.62415 1.000 57.04320 80 TYR D O 1
ATOM 10405 N N . PHE D 1 103 ? 1.01141 54.41106 34.07090 1.000 49.39829 81 PHE D N 1
ATOM 10406 C CA . PHE D 1 103 ? -0.04071 54.52575 35.07024 1.000 49.70247 81 PHE D CA 1
ATOM 10407 C C . PHE D 1 103 ? -1.41271 54.17957 34.51736 1.000 49.77408 81 PHE D C 1
ATOM 10408 O O . PHE D 1 103 ? -2.28585 53.75725 35.28108 1.000 50.95404 81 PHE D O 1
ATOM 10416 N N . LYS D 1 104 ? -1.62433 54.33897 33.20937 1.000 49.83173 82 LYS D N 1
ATOM 10417 C CA . LYS D 1 104 ? -2.85870 53.84562 32.60886 1.000 51.82298 82 LYS D CA 1
ATOM 10418 C C . LYS D 1 104 ? -2.94659 52.32965 32.72466 1.000 56.55063 82 LYS D C 1
ATOM 10419 O O . LYS D 1 104 ? -4.02490 51.77940 32.97412 1.000 62.44287 82 LYS D O 1
ATOM 10421 N N . VAL D 1 105 ? -1.81773 51.63884 32.55137 1.000 55.83548 83 VAL D N 1
ATOM 10422 C CA . VAL D 1 105 ? -1.77853 50.19824 32.78414 1.000 52.75074 83 VAL D CA 1
ATOM 10423 C C . VAL D 1 105 ? -1.92887 49.89942 34.26896 1.000 51.21934 83 VAL D C 1
ATOM 10424 O O . VAL D 1 105 ? -2.73488 49.05319 34.67337 1.000 57.24063 83 VAL D O 1
ATOM 10428 N N . LEU D 1 106 ? -1.15434 50.59547 35.10340 1.000 49.50456 84 LEU D N 1
ATOM 10429 C CA . LEU D 1 106 ? -1.11890 50.27274 36.52502 1.000 53.16166 84 LEU D CA 1
ATOM 10430 C C . LEU D 1 106 ? -2.44420 50.61074 37.19864 1.000 57.88307 84 LEU D C 1
ATOM 10431 O O . LEU D 1 106 ? -2.88984 49.88294 38.08971 1.000 58.97962 84 LEU D O 1
ATOM 10436 N N . ALA D 1 107 ? -3.09777 51.69903 36.78561 1.000 58.58414 85 ALA D N 1
ATOM 10437 C CA . ALA D 1 107 ? -4.39402 52.02560 37.37377 1.000 57.35931 85 ALA D CA 1
ATOM 10438 C C . ALA D 1 107 ? -5.47927 51.07456 36.88416 1.000 55.41438 85 ALA D C 1
ATOM 10439 O O . ALA D 1 107 ? -6.39366 50.72635 37.64022 1.000 60.63798 85 ALA D O 1
ATOM 10441 N N . ASP D 1 108 ? -5.39229 50.63935 35.62474 1.000 51.59862 86 ASP D N 1
ATOM 10442 C CA . ASP D 1 108 ? -6.43477 49.78777 35.05943 1.000 54.71774 86 ASP D CA 1
ATOM 10443 C C . ASP D 1 108 ? -6.42763 48.40094 35.69037 1.000 60.53190 86 ASP D C 1
ATOM 10444 O O . ASP D 1 108 ? -7.49080 47.83336 35.96645 1.000 66.60351 86 ASP D O 1
ATOM 10449 N N . HIS D 1 109 ? -5.24319 47.83772 35.92040 1.000 58.59192 87 HIS D N 1
ATOM 10450 C CA . HIS D 1 109 ? -5.12890 46.50056 36.48920 1.000 57.20040 87 HIS D CA 1
ATOM 10451 C C . HIS D 1 109 ? -4.36685 46.57325 37.80424 1.000 57.10972 87 HIS D C 1
ATOM 10452 O O . HIS D 1 109 ? -3.40154 45.83579 38.02605 1.000 56.64569 87 HIS D O 1
ATOM 10459 N N . LEU D 1 110 ? -4.82274 47.45719 38.68120 1.000 60.07872 88 LEU D N 1
ATOM 10460 C CA . LEU D 1 110 ? -4.17161 47.84951 39.92323 1.000 62.59024 88 LEU D CA 1
ATOM 10461 C C . LEU D 1 110 ? -4.14073 46.74468 40.98388 1.000 65.31622 88 LEU D C 1
ATOM 10462 O O . LEU D 1 110 ? -3.12049 46.60580 41.66873 1.000 63.64568 88 LEU D O 1
ATOM 10467 N N . PRO D 1 111 ? -5.19992 45.93449 41.16238 1.000 67.83621 89 PRO D N 1
ATOM 10468 C CA . PRO D 1 111 ? -5.21008 45.01301 42.31780 1.000 65.42215 89 PRO D CA 1
ATOM 10469 C C . PRO D 1 111 ? -4.05489 44.02295 42.35572 1.000 64.96962 89 PRO D C 1
ATOM 10470 O O . PRO D 1 111 ? -3.66777 43.59356 43.45036 1.000 64.59259 89 PRO D O 1
ATOM 10474 N N . GLU D 1 112 ? -3.49538 43.63398 41.20682 1.000 62.55487 90 GLU D N 1
ATOM 10475 C CA . GLU D 1 112 ? -2.33896 42.74809 41.19212 1.000 59.19507 90 GLU D CA 1
ATOM 10476 C C . GLU D 1 112 ? -1.05930 43.42258 40.72339 1.000 61.47522 90 GLU D C 1
ATOM 10477 O O . GLU D 1 112 ? 0.02722 42.91924 41.02517 1.000 61.55326 90 GLU D O 1
ATOM 10483 N N . LEU D 1 113 ? -1.15645 44.54079 40.00319 1.000 63.80540 91 LEU D N 1
ATOM 10484 C CA . LEU D 1 113 ? 0.02748 45.27198 39.56926 1.000 61.83892 91 LEU D CA 1
ATOM 10485 C C . LEU D 1 113 ? 0.50916 46.27799 40.60518 1.000 63.03951 91 LEU D C 1
ATOM 10486 O O . LEU D 1 113 ? 1.68625 46.65020 40.59121 1.000 65.91490 91 LEU D O 1
ATOM 10488 N N . MET D 1 114 ? -0.36756 46.74030 41.49607 1.000 60.99628 92 MET D N 1
ATOM 10489 C CA . MET D 1 114 ? 0.08292 47.57157 42.60878 1.000 61.43953 92 MET D CA 1
ATOM 10490 C C . MET D 1 114 ? 0.90558 46.75588 43.60176 1.000 62.28947 92 MET D C 1
ATOM 10491 O O . MET D 1 114 ? 1.84035 47.29991 44.20571 1.000 64.76107 92 MET D O 1
ATOM 10493 N N . PRO D 1 115 ? 0.56412 45.46943 43.84744 1.000 64.54409 93 PRO D N 1
ATOM 10494 C CA . PRO D 1 115 ? 1.43799 44.62777 44.66992 1.000 68.42276 93 PRO D CA 1
ATOM 10495 C C . PRO D 1 115 ? 2.91863 44.73491 44.34076 1.000 68.13626 93 PRO D C 1
ATOM 10496 O O . PRO D 1 115 ? 3.70549 45.13957 45.19756 1.000 69.34125 93 PRO D O 1
ATOM 10500 N N . VAL D 1 116 ? 3.29506 44.42153 43.09686 1.000 70.18731 94 VAL D N 1
ATOM 10501 C CA . VAL D 1 116 ? 4.69124 44.12679 42.76983 1.000 73.60292 94 VAL D CA 1
ATOM 10502 C C . VAL D 1 116 ? 5.63021 45.26130 43.17768 1.000 75.10890 94 VAL D C 1
ATOM 10503 O O . VAL D 1 116 ? 6.76881 45.01073 43.59166 1.000 77.26533 94 VAL D O 1
ATOM 10507 N N . VAL D 1 117 ? 5.17261 46.51346 43.11193 1.000 72.83543 95 VAL D N 1
ATOM 10508 C CA . VAL D 1 117 ? 6.10824 47.62493 43.26019 1.000 71.74581 95 VAL D CA 1
ATOM 10509 C C . VAL D 1 117 ? 6.37411 48.02921 44.71110 1.000 70.05902 95 VAL D C 1
ATOM 10510 O O . VAL D 1 117 ? 7.39622 48.67520 44.97626 1.000 69.67972 95 VAL D O 1
ATOM 10514 N N . TYR D 1 118 ? 5.51335 47.67799 45.67401 1.000 68.29502 96 TYR D N 1
ATOM 10515 C CA . TYR D 1 118 ? 5.74007 48.15206 47.03776 1.000 70.93586 96 TYR D CA 1
ATOM 10516 C C . TYR D 1 118 ? 5.76216 47.06456 48.11190 1.000 70.50359 96 TYR D C 1
ATOM 10517 O O . TYR D 1 118 ? 6.10789 47.37386 49.25661 1.000 66.74992 96 TYR D O 1
ATOM 10526 N N . THR D 1 119 ? 5.44698 45.81190 47.80405 1.000 74.76663 97 THR D N 1
ATOM 10527 C CA . THR D 1 119 ? 5.55475 44.91180 48.94894 1.000 78.38001 97 THR D CA 1
ATOM 10528 C C . THR D 1 119 ? 6.28687 43.60451 48.63279 1.000 79.58597 97 THR D C 1
ATOM 10529 O O . THR D 1 119 ? 7.33199 43.34981 49.24614 1.000 81.50106 97 THR D O 1
ATOM 10531 N N . PRO D 1 120 ? 5.80609 42.73852 47.70227 1.000 79.19494 98 PRO D N 1
ATOM 10532 C CA . PRO D 1 120 ? 6.49174 41.45047 47.50780 1.000 82.35509 98 PRO D CA 1
ATOM 10533 C C . PRO D 1 120 ? 7.93457 41.59994 47.05622 1.000 86.26167 98 PRO D C 1
ATOM 10534 O O . PRO D 1 120 ? 8.85805 41.10037 47.70600 1.000 90.74265 98 PRO D O 1
ATOM 10538 N N . THR D 1 121 ? 8.13243 42.29281 45.93651 1.000 84.78792 99 THR D N 1
ATOM 10539 C CA . THR D 1 121 ? 9.44790 42.42121 45.31477 1.000 81.31809 99 THR D CA 1
ATOM 10540 C C . THR D 1 121 ? 10.26942 43.46840 46.06914 1.000 77.25270 99 THR D C 1
ATOM 10541 O O . THR D 1 121 ? 10.56005 44.56390 45.58298 1.000 78.00367 99 THR D O 1
ATOM 10545 N N . VAL D 1 122 ? 10.65200 43.09801 47.29403 1.000 77.40759 100 VAL D N 1
ATOM 10546 C CA . VAL D 1 122 ? 11.40902 44.01108 48.14399 1.000 84.44427 100 VAL D CA 1
ATOM 10547 C C . VAL D 1 122 ? 12.76307 44.32700 47.52255 1.000 87.93793 100 VAL D C 1
ATOM 10548 O O . VAL D 1 122 ? 13.21418 45.47605 47.54681 1.000 90.73963 100 VAL D O 1
ATOM 10550 N N . GLY D 1 123 ? 13.42412 43.32924 46.94414 1.000 83.58434 101 GLY D N 1
ATOM 10551 C CA . GLY D 1 123 ? 14.72431 43.55858 46.34493 1.000 80.82994 101 GLY D CA 1
ATOM 10552 C C . GLY D 1 123 ? 14.68732 43.65434 44.83363 1.000 84.04112 101 GLY D C 1
ATOM 10553 O O . GLY D 1 123 ? 15.71938 43.48775 44.17424 1.000 85.88479 101 GLY D O 1
ATOM 10554 N N . GLU D 1 124 ? 13.49998 43.93432 44.28291 1.000 85.18140 102 GLU D N 1
ATOM 10555 C CA . GLU D 1 124 ? 13.31129 43.94531 42.83242 1.000 85.52883 102 GLU D CA 1
ATOM 10556 C C . GLU D 1 124 ? 14.35459 44.80617 42.13342 1.000 79.29750 102 GLU D C 1
ATOM 10557 O O . GLU D 1 124 ? 15.07048 44.33629 41.24146 1.000 77.79887 102 GLU D O 1
ATOM 10559 N N . ALA D 1 125 ? 14.45177 46.07470 42.52287 1.000 78.52671 103 ALA D N 1
ATOM 10560 C CA . ALA D 1 125 ? 15.51170 46.94110 42.02592 1.000 84.99135 103 ALA D CA 1
ATOM 10561 C C . ALA D 1 125 ? 16.66755 47.08616 43.00495 1.000 84.95519 103 ALA D C 1
ATOM 10562 O O . ALA D 1 125 ? 17.82415 47.15100 42.58312 1.000 85.19617 103 ALA D O 1
ATOM 10564 N N . ILE D 1 126 ? 16.38537 47.10630 44.30763 1.000 82.34527 104 ILE D N 1
ATOM 10565 C CA . ILE D 1 126 ? 17.41791 47.42661 45.28567 1.000 79.47003 104 ILE D CA 1
ATOM 10566 C C . ILE D 1 126 ? 18.37166 46.26505 45.56596 1.000 79.30238 104 ILE D C 1
ATOM 10567 O O . ILE D 1 126 ? 19.49717 46.50653 46.01840 1.000 82.37637 104 ILE D O 1
ATOM 10572 N N . GLN D 1 127 ? 17.98550 45.01603 45.29385 1.000 79.01702 105 GLN D N 1
ATOM 10573 C CA . GLN D 1 127 ? 18.92655 43.91622 45.50601 1.000 78.26405 105 GLN D CA 1
ATOM 10574 C C . GLN D 1 127 ? 19.15943 43.02141 44.29133 1.000 76.35974 105 GLN D C 1
ATOM 10575 O O . GLN D 1 127 ? 20.24432 42.44501 44.15887 1.000 75.13889 105 GLN D O 1
ATOM 10581 N N . ARG D 1 128 ? 18.17295 42.87376 43.40836 1.000 78.93880 106 ARG D N 1
ATOM 10582 C CA . ARG D 1 128 ? 18.38783 42.11498 42.18197 1.000 80.63742 106 ARG D CA 1
ATOM 10583 C C . ARG D 1 128 ? 18.74183 42.99725 40.99264 1.000 80.24227 106 ARG D C 1
ATOM 10584 O O . ARG D 1 128 ? 19.14592 42.47307 39.94735 1.000 76.86477 106 ARG D O 1
ATOM 10586 N N . PHE D 1 129 ? 18.59275 44.31509 41.12612 1.000 80.44122 107 PHE D N 1
ATOM 10587 C CA . PHE D 1 129 ? 18.91690 45.24508 40.05993 1.000 80.30273 107 PHE D CA 1
ATOM 10588 C C . PHE D 1 129 ? 19.90978 46.31729 40.47264 1.000 81.57500 107 PHE D C 1
ATOM 10589 O O . PHE D 1 129 ? 20.43759 47.00492 39.59301 1.000 81.55853 107 PHE D O 1
ATOM 10591 N N . SER D 1 130 ? 20.18927 46.48460 41.76622 1.000 82.61079 108 SER D N 1
ATOM 10592 C CA . SER D 1 130 ? 21.38132 47.24350 42.11636 1.000 83.42364 108 SER D CA 1
ATOM 10593 C C . SER D 1 130 ? 22.66014 46.53491 41.71420 1.000 83.79814 108 SER D C 1
ATOM 10594 O O . SER D 1 130 ? 23.73237 47.00309 42.10077 1.000 83.42809 108 SER D O 1
ATOM 10597 N N . ASP D 1 131 ? 22.56297 45.38536 41.04007 1.000 81.97621 109 ASP D N 1
ATOM 10598 C CA . ASP D 1 131 ? 23.64609 44.87960 40.20681 1.000 79.60421 109 ASP D CA 1
ATOM 10599 C C . ASP D 1 131 ? 23.52799 45.41074 38.78446 1.000 77.65646 109 ASP D C 1
ATOM 10600 O O . ASP D 1 131 ? 24.49941 45.92122 38.22645 1.000 76.11990 109 ASP D O 1
ATOM 10605 N N . GLU D 1 132 ? 22.34131 45.31261 38.18480 1.000 79.00579 110 GLU D N 1
ATOM 10606 C CA . GLU D 1 132 ? 22.18885 45.58052 36.75847 1.000 81.97173 110 GLU D CA 1
ATOM 10607 C C . GLU D 1 132 ? 21.66430 46.96866 36.42988 1.000 85.45261 110 GLU D C 1
ATOM 10608 O O . GLU D 1 132 ? 21.95851 47.48286 35.34583 1.000 84.00117 110 GLU D O 1
ATOM 10610 N N . TYR D 1 133 ? 20.89418 47.58850 37.31610 1.000 80.51543 111 TYR D N 1
ATOM 10611 C CA . TYR D 1 133 ? 19.99519 48.65584 36.91050 1.000 77.22615 111 TYR D CA 1
ATOM 10612 C C . TYR D 1 133 ? 20.25302 49.94060 37.68487 1.000 78.78691 111 TYR D C 1
ATOM 10613 O O . TYR D 1 133 ? 20.73891 49.92138 38.82010 1.000 77.26726 111 TYR D O 1
ATOM 10622 N N . ARG D 1 134 ? 19.91930 51.05781 37.04418 1.000 76.08111 112 ARG D N 1
ATOM 10623 C CA . ARG D 1 134 ? 19.77236 52.35100 37.69163 1.000 72.32275 112 ARG D CA 1
ATOM 10624 C C . ARG D 1 134 ? 18.29284 52.71197 37.71822 1.000 73.62027 112 ARG D C 1
ATOM 10625 O O . ARG D 1 134 ? 17.54351 52.38788 36.79250 1.000 72.18400 112 ARG D O 1
ATOM 10627 N N . GLY D 1 135 ? 17.87694 53.39315 38.78157 1.000 70.39112 113 GLY D N 1
ATOM 10628 C CA . GLY D 1 135 ? 16.46326 53.46800 39.09426 1.000 65.62942 113 GLY D CA 1
ATOM 10629 C C . GLY D 1 135 ? 15.67346 54.67583 38.62950 1.000 67.48570 113 GLY D C 1
ATOM 10630 O O . GLY D 1 135 ? 14.55134 54.51379 38.14128 1.000 70.92572 113 GLY D O 1
ATOM 10631 N N . GLN D 1 136 ? 16.21027 55.88586 38.77741 1.000 67.87028 114 GLN D N 1
ATOM 10632 C CA . GLN D 1 136 ? 15.37795 57.06803 38.60384 1.000 64.13468 114 GLN D CA 1
ATOM 10633 C C . GLN D 1 136 ? 16.20271 58.25343 38.12337 1.000 64.11908 114 GLN D C 1
ATOM 10634 O O . GLN D 1 136 ? 17.43290 58.20222 38.04234 1.000 64.29584 114 GLN D O 1
ATOM 10636 N N . ARG D 1 137 ? 15.48606 59.33099 37.80292 1.000 62.46663 115 ARG D N 1
ATOM 10637 C CA . ARG D 1 137 ? 16.05891 60.62019 37.44528 1.000 56.31340 115 ARG D CA 1
ATOM 10638 C C . ARG D 1 137 ? 16.14611 61.57203 38.63009 1.000 50.89364 115 ARG D C 1
ATOM 10639 O O . ARG D 1 137 ? 16.66827 62.68104 38.48000 1.000 47.39517 115 ARG D O 1
ATOM 10647 N N . GLY D 1 138 ? 15.65019 61.16847 39.79518 1.000 53.19036 116 GLY D N 1
ATOM 10648 C CA . GLY D 1 138 ? 15.69969 61.99477 40.97968 1.000 46.38358 116 GLY D CA 1
ATOM 10649 C C . GLY D 1 138 ? 17.11379 62.13568 41.51917 1.000 45.94783 116 GLY D C 1
ATOM 10650 O O . GLY D 1 138 ? 18.10866 61.79640 40.87697 1.000 51.35290 116 GLY D O 1
ATOM 10651 N N . LEU D 1 139 ? 17.19065 62.64254 42.74557 1.000 38.86265 117 LEU D N 1
ATOM 10652 C CA . LEU D 1 139 ? 18.46191 62.99597 43.36018 1.000 44.96208 117 LEU D CA 1
ATOM 10653 C C . LEU D 1 139 ? 18.93883 61.91322 44.32090 1.000 45.42505 117 LEU D C 1
ATOM 10654 O O . LEU D 1 139 ? 18.13608 61.26417 44.99507 1.000 44.87908 117 LEU D O 1
ATOM 10659 N N . PHE D 1 140 ? 20.25555 61.71441 44.36159 1.000 47.29786 118 PHE D N 1
ATOM 10660 C CA . PHE D 1 140 ? 20.93075 60.97448 45.42454 1.000 47.46666 118 PHE D CA 1
ATOM 10661 C C . PHE D 1 140 ? 21.84580 61.95840 46.13834 1.000 49.71724 118 PHE D C 1
ATOM 10662 O O . PHE D 1 140 ? 22.86270 62.38075 45.57819 1.000 48.89598 118 PHE D O 1
ATOM 10670 N N . LEU D 1 141 ? 21.49571 62.32557 47.36482 1.000 52.16060 119 LEU D N 1
ATOM 10671 C CA . LEU D 1 141 ? 22.29726 63.26015 48.14219 1.000 52.05332 119 LEU D CA 1
ATOM 10672 C C . LEU D 1 141 ? 23.24114 62.49462 49.05705 1.000 51.42166 119 LEU D C 1
ATOM 10673 O O . LEU D 1 141 ? 22.83403 61.53619 49.72230 1.000 50.95389 119 LEU D O 1
ATOM 10678 N N . SER D 1 142 ? 24.49646 62.91962 49.08030 1.000 50.05157 120 SER D N 1
ATOM 10679 C CA . SER D 1 142 ? 25.53874 62.27264 49.85645 1.000 48.07170 120 SER D CA 1
ATOM 10680 C C . SER D 1 142 ? 25.84122 63.08388 51.10744 1.000 51.16189 120 SER D C 1
ATOM 10681 O O . SER D 1 142 ? 25.52492 64.27205 51.20012 1.000 54.12528 120 SER D O 1
ATOM 10684 N N . ILE D 1 143 ? 26.46342 62.41874 52.08240 1.000 49.70166 121 ILE D N 1
ATOM 10685 C CA . ILE D 1 143 ? 26.95053 63.12690 53.26218 1.000 51.53922 121 ILE D CA 1
ATOM 10686 C C . ILE D 1 143 ? 28.32615 63.72821 53.03044 1.000 53.69757 121 ILE D C 1
ATOM 10687 O O . ILE D 1 143 ? 28.76940 64.56829 53.82340 1.000 58.20822 121 ILE D O 1
ATOM 10692 N N . ASP D 1 144 ? 29.00958 63.33127 51.95552 1.000 50.24509 122 ASP D N 1
ATOM 10693 C CA . ASP D 1 144 ? 30.28409 63.93207 51.58831 1.000 57.10701 122 ASP D CA 1
ATOM 10694 C C . ASP D 1 144 ? 30.11980 65.20272 50.76579 1.000 57.77954 122 ASP D C 1
ATOM 10695 O O . ASP D 1 144 ? 31.10247 65.92667 50.57174 1.000 62.30012 122 ASP D O 1
ATOM 10697 N N . GLU D 1 145 ? 28.91514 65.48471 50.27304 1.000 54.29742 123 GLU D N 1
ATOM 10698 C CA . GLU D 1 145 ? 28.60932 66.74864 49.60045 1.000 56.63559 123 GLU D CA 1
ATOM 10699 C C . GLU D 1 145 ? 27.24160 67.23908 50.05639 1.000 58.60478 123 GLU D C 1
ATOM 10700 O O . GLU D 1 145 ? 26.25141 67.15532 49.32008 1.000 59.50588 123 GLU D O 1
ATOM 10706 N N . PRO D 1 146 ? 27.14812 67.75363 51.28241 1.000 55.01252 124 PRO D N 1
ATOM 10707 C CA . PRO D 1 146 ? 25.89616 68.36228 51.74673 1.000 55.42244 124 PRO D CA 1
ATOM 10708 C C . PRO D 1 146 ? 25.73196 69.82453 51.36390 1.000 60.17123 124 PRO D C 1
ATOM 10709 O O . PRO D 1 146 ? 24.69552 70.41554 51.68725 1.000 62.11128 124 PRO D O 1
ATOM 10713 N N . ASP D 1 147 ? 26.71858 70.41562 50.69112 1.000 59.02910 125 ASP D N 1
ATOM 10714 C CA . ASP D 1 147 ? 26.67517 71.83138 50.35151 1.000 62.01418 125 ASP D CA 1
ATOM 10715 C C . ASP D 1 147 ? 25.97677 72.10579 49.02778 1.000 64.27036 125 ASP D C 1
ATOM 10716 O O . ASP D 1 147 ? 25.32706 73.14830 48.88619 1.000 69.43878 125 ASP D O 1
ATOM 10718 N N . GLU D 1 148 ? 26.08939 71.20141 48.05720 1.000 58.24300 126 GLU D N 1
ATOM 10719 C CA . GLU D 1 148 ? 25.53658 71.41340 46.72075 1.000 60.09823 126 GLU D CA 1
ATOM 10720 C C . GLU D 1 148 ? 24.18447 70.73575 46.54053 1.000 58.38856 126 GLU D C 1
ATOM 10721 O O . GLU D 1 148 ? 23.91554 70.13808 45.49435 1.000 58.70076 126 GLU D O 1
ATOM 10723 N N . ILE D 1 149 ? 23.31129 70.81088 47.54694 1.000 58.72697 127 ILE D N 1
ATOM 10724 C CA . ILE D 1 149 ? 21.94889 70.31803 47.37214 1.000 56.81738 127 ILE D CA 1
ATOM 10725 C C . ILE D 1 149 ? 21.15062 71.27043 46.49217 1.000 55.41407 127 ILE D C 1
ATOM 10726 O O . ILE D 1 149 ? 20.41306 70.83999 45.59710 1.000 51.49035 127 ILE D O 1
ATOM 10731 N N . GLU D 1 150 ? 21.28413 72.57867 46.73112 1.000 56.93772 128 GLU D N 1
ATOM 10732 C CA . GLU D 1 150 ? 20.59903 73.55953 45.89609 1.000 56.56248 128 GLU D CA 1
ATOM 10733 C C . GLU D 1 150 ? 21.07561 73.49198 44.45183 1.000 54.75851 128 GLU D C 1
ATOM 10734 O O . GLU D 1 150 ? 20.28660 73.71632 43.52658 1.000 53.02968 128 GLU D O 1
ATOM 10736 N N . GLU D 1 151 ? 22.35823 73.18853 44.23753 1.000 56.00443 129 GLU D N 1
ATOM 10737 C CA . GLU D 1 151 ? 22.84231 72.96615 42.88027 1.000 58.22799 129 GLU D CA 1
ATOM 10738 C C . GLU D 1 151 ? 22.28218 71.67595 42.29716 1.000 56.20773 129 GLU D C 1
ATOM 10739 O O . GLU D 1 151 ? 22.08549 71.57989 41.08037 1.000 58.31222 129 GLU D O 1
ATOM 10741 N N . ALA D 1 152 ? 22.01719 70.68044 43.14540 1.000 49.70714 130 ALA D N 1
ATOM 10742 C CA . ALA D 1 152 ? 21.42971 69.43312 42.66938 1.000 46.27827 130 ALA D CA 1
ATOM 10743 C C . ALA D 1 152 ? 19.96646 69.62611 42.29296 1.000 47.26839 130 ALA D C 1
ATOM 10744 O O . ALA D 1 152 ? 19.52570 69.18515 41.22518 1.000 46.98440 130 ALA D O 1
ATOM 10746 N N . PHE D 1 153 ? 19.19853 70.28512 43.16496 1.000 49.37154 131 PHE D N 1
ATOM 10747 C CA . PHE D 1 153 ? 17.77978 70.50776 42.90167 1.000 47.11287 131 PHE D CA 1
ATOM 10748 C C . PHE D 1 153 ? 17.56772 71.29978 41.61763 1.000 48.93526 131 PHE D C 1
ATOM 10749 O O . PHE D 1 153 ? 16.63240 71.02499 40.85619 1.000 44.73191 131 PHE D O 1
ATOM 10757 N N . ASN D 1 154 ? 18.42691 72.28957 41.36160 1.000 52.13332 132 ASN D N 1
ATOM 10758 C CA . ASN D 1 154 ? 18.28235 73.14340 40.18827 1.000 50.92099 132 ASN D CA 1
ATOM 10759 C C . ASN D 1 154 ? 18.47082 72.38822 38.87952 1.000 53.86079 132 ASN D C 1
ATOM 10760 O O . ASN D 1 154 ? 18.16790 72.94268 37.81707 1.000 57.90716 132 ASN D O 1
ATOM 10765 N N . THR D 1 155 ? 18.96367 71.14789 38.92772 1.000 51.33365 133 THR D N 1
ATOM 10766 C CA . THR D 1 155 ? 19.12581 70.36317 37.70777 1.000 47.98258 133 THR D CA 1
ATOM 10767 C C . THR D 1 155 ? 17.78634 70.05009 37.05733 1.000 50.27535 133 THR D C 1
ATOM 10768 O O . THR D 1 155 ? 17.66626 70.06968 35.82657 1.000 52.23470 133 THR D O 1
ATOM 10772 N N . LEU D 1 156 ? 16.77073 69.74033 37.86438 1.000 51.68587 134 LEU D N 1
ATOM 10773 C CA . LEU D 1 156 ? 15.46328 69.41946 37.30878 1.000 57.39369 134 LEU D CA 1
ATOM 10774 C C . LEU D 1 156 ? 14.85306 70.59541 36.56048 1.000 61.31136 134 LEU D C 1
ATOM 10775 O O . LEU D 1 156 ? 13.95147 70.39368 35.74131 1.000 62.07258 134 LEU D O 1
ATOM 10777 N N . GLY D 1 157 ? 15.32496 71.81443 36.81235 1.000 62.20133 135 GLY D N 1
ATOM 10778 C CA . GLY D 1 157 ? 14.69330 72.98960 36.25643 1.000 59.83926 135 GLY D CA 1
ATOM 10779 C C . GLY D 1 157 ? 13.29872 73.25531 36.77073 1.000 64.76994 135 GLY D C 1
ATOM 10780 O O . GLY D 1 157 ? 12.67000 74.22702 36.33560 1.000 67.32798 135 GLY D O 1
ATOM 10781 N N . LEU D 1 158 ? 12.79539 72.42307 37.67865 1.000 65.69105 136 LEU D N 1
ATOM 10782 C CA . LEU D 1 158 ? 11.46411 72.61038 38.23382 1.000 65.11706 136 LEU D CA 1
ATOM 10783 C C . LEU D 1 158 ? 11.45479 73.83666 39.13440 1.000 64.84690 136 LEU D C 1
ATOM 10784 O O . LEU D 1 158 ? 12.20031 73.90212 40.11770 1.000 64.83910 136 LEU D O 1
ATOM 10786 N N . GLY D 1 159 ? 10.62576 74.80920 38.79157 1.000 62.77397 137 GLY D N 1
ATOM 10787 C CA . GLY D 1 159 ? 10.47050 75.98500 39.60861 1.000 60.75401 137 GLY D CA 1
ATOM 10788 C C . GLY D 1 159 ? 9.54783 75.73455 40.77680 1.000 62.62445 137 GLY D C 1
ATOM 10789 O O . GLY D 1 159 ? 8.83324 74.72374 40.85543 1.000 63.23232 137 GLY D O 1
ATOM 10790 N N . PRO D 1 160 ? 9.55629 76.67408 41.72511 1.000 61.76462 138 PRO D N 1
ATOM 10791 C CA . PRO D 1 160 ? 8.67330 76.55562 42.89547 1.000 62.48663 138 PRO D CA 1
ATOM 10792 C C . PRO D 1 160 ? 7.19303 76.56550 42.55544 1.000 63.12224 138 PRO D C 1
ATOM 10793 O O . PRO D 1 160 ? 6.37649 76.27951 43.44168 1.000 61.23157 138 PRO D O 1
ATOM 10797 N N . GLU D 1 161 ? 6.82795 76.89089 41.31393 1.000 64.31760 139 GLU D N 1
ATOM 10798 C CA . GLU D 1 161 ? 5.43581 76.98148 40.89063 1.000 66.19282 139 GLU D CA 1
ATOM 10799 C C . GLU D 1 161 ? 4.68104 75.69232 41.18714 1.000 68.24220 139 GLU D C 1
ATOM 10800 O O . GLU D 1 161 ? 3.77513 75.68099 42.02651 1.000 72.89279 139 GLU D O 1
ATOM 10802 N N . ASP D 1 162 ? 5.04144 74.60154 40.51528 1.000 63.94750 140 ASP D N 1
ATOM 10803 C CA . ASP D 1 162 ? 4.41473 73.30321 40.75301 1.000 64.72295 140 ASP D CA 1
ATOM 10804 C C . ASP D 1 162 ? 5.47647 72.28015 41.15161 1.000 61.84333 140 ASP D C 1
ATOM 10805 O O . ASP D 1 162 ? 6.09786 71.64023 40.29705 1.000 57.45614 140 ASP D O 1
ATOM 10810 N N . VAL D 1 163 ? 5.70005 72.17525 42.46050 1.000 60.86689 141 VAL D N 1
ATOM 10811 C CA . VAL D 1 163 ? 6.26989 71.00225 43.11514 1.000 59.72917 141 VAL D CA 1
ATOM 10812 C C . VAL D 1 163 ? 5.47299 70.84195 44.39639 1.000 60.17195 141 VAL D C 1
ATOM 10813 O O . VAL D 1 163 ? 5.08667 71.84262 45.00657 1.000 62.71094 141 VAL D O 1
ATOM 10817 N N . ASP D 1 164 ? 5.19762 69.60639 44.80917 1.000 57.53901 142 ASP D N 1
ATOM 10818 C CA . ASP D 1 164 ? 4.40107 69.51198 46.02781 1.000 56.38581 142 ASP D CA 1
ATOM 10819 C C . ASP D 1 164 ? 4.67783 68.28630 46.88642 1.000 55.58621 142 ASP D C 1
ATOM 10820 O O . ASP D 1 164 ? 4.19272 68.22546 48.01792 1.000 54.68288 142 ASP D O 1
ATOM 10825 N N . LEU D 1 165 ? 5.43008 67.30432 46.39834 1.000 55.21005 143 LEU D N 1
ATOM 10826 C CA . LEU D 1 165 ? 5.77109 66.19649 47.27689 1.000 52.05417 143 LEU D CA 1
ATOM 10827 C C . LEU D 1 165 ? 7.19186 65.73579 46.99804 1.000 51.06708 143 LEU D C 1
ATOM 10828 O O . LEU D 1 165 ? 7.62139 65.66699 45.84272 1.000 48.12816 143 LEU D O 1
ATOM 10833 N N . ILE D 1 166 ? 7.91046 65.42133 48.07269 1.000 50.47863 144 ILE D N 1
ATOM 10834 C CA . ILE D 1 166 ? 9.27137 64.90798 48.00751 1.000 46.79427 144 ILE D CA 1
ATOM 10835 C C . ILE D 1 166 ? 9.34017 63.65439 48.86511 1.000 47.59567 144 ILE D C 1
ATOM 10836 O O . ILE D 1 166 ? 8.94757 63.67864 50.03682 1.000 50.87850 144 ILE D O 1
ATOM 10841 N N . VAL D 1 167 ? 9.83558 62.56469 48.28731 1.000 47.91366 145 VAL D N 1
ATOM 10842 C CA . VAL D 1 167 ? 10.02529 61.30922 49.00387 1.000 46.85154 145 VAL D CA 1
ATOM 10843 C C . VAL D 1 167 ? 11.52063 61.06282 49.13246 1.000 46.70758 145 VAL D C 1
ATOM 10844 O O . VAL D 1 167 ? 12.23995 61.01370 48.12678 1.000 46.05488 145 VAL D O 1
ATOM 10848 N N . CYS D 1 168 ? 11.98688 60.90976 50.36844 1.000 44.31809 146 CYS D N 1
ATOM 10849 C CA . CYS D 1 168 ? 13.38721 60.63043 50.63976 1.000 47.41998 146 CYS D CA 1
ATOM 10850 C C . CYS D 1 168 ? 13.48848 59.54771 51.70004 1.000 48.49693 146 CYS D C 1
ATOM 10851 O O . CYS D 1 168 ? 12.54832 59.30168 52.45943 1.000 52.31033 146 CYS D O 1
ATOM 10854 N N . THR D 1 169 ? 14.65142 58.90395 51.74768 1.000 43.66043 147 THR D N 1
ATOM 10855 C CA . THR D 1 169 ? 14.81411 57.72166 52.57622 1.000 47.05872 147 THR D CA 1
ATOM 10856 C C . THR D 1 169 ? 16.25793 57.58665 53.03660 1.000 49.47402 147 THR D C 1
ATOM 10857 O O . THR D 1 169 ? 17.19393 57.82950 52.26918 1.000 47.03292 147 THR D O 1
ATOM 10861 N N . ASP D 1 170 ? 16.42088 57.20808 54.30565 1.000 52.75442 148 ASP D N 1
ATOM 10862 C CA . ASP D 1 170 ? 17.71826 56.81931 54.84050 1.000 49.35922 148 ASP D CA 1
ATOM 10863 C C . ASP D 1 170 ? 18.04067 55.35992 54.55397 1.000 51.02959 148 ASP D C 1
ATOM 10864 O O . ASP D 1 170 ? 19.20936 54.96742 54.64146 1.000 54.62687 148 ASP D O 1
ATOM 10869 N N . ALA D 1 171 ? 17.02744 54.55794 54.21926 1.000 50.54634 149 ALA D N 1
ATOM 10870 C CA . ALA D 1 171 ? 17.17197 53.11739 54.00509 1.000 49.62771 149 ALA D CA 1
ATOM 10871 C C . ALA D 1 171 ? 17.59834 52.40772 55.29130 1.000 55.01004 149 ALA D C 1
ATOM 10872 O O . ALA D 1 171 ? 18.54375 51.61744 55.31130 1.000 60.39297 149 ALA D O 1
ATOM 10874 N N . GLU D 1 172 ? 16.87649 52.69219 56.37562 1.000 54.84993 150 GLU D N 1
ATOM 10875 C CA . GLU D 1 172 ? 17.10342 52.06321 57.67501 1.000 55.61365 150 GLU D CA 1
ATOM 10876 C C . GLU D 1 172 ? 15.78234 51.47444 58.15339 1.000 61.22237 150 GLU D C 1
ATOM 10877 O O . GLU D 1 172 ? 14.83174 52.21828 58.41814 1.000 63.76570 150 GLU D O 1
ATOM 10883 N N . ALA D 1 173 ? 15.72624 50.14429 58.26606 1.000 66.98655 151 ALA D N 1
ATOM 10884 C CA . ALA D 1 173 ? 14.51495 49.42051 58.66212 1.000 71.90642 151 ALA D CA 1
ATOM 10885 C C . ALA D 1 173 ? 13.34867 49.77538 57.73654 1.000 68.27109 151 ALA D C 1
ATOM 10886 O O . ALA D 1 173 ? 12.34552 50.36507 58.14376 1.000 68.07055 151 ALA D O 1
ATOM 10888 N N . ILE D 1 174 ? 13.49485 49.38166 56.47204 1.000 67.29103 152 ILE D N 1
ATOM 10889 C CA . ILE D 1 174 ? 12.64823 49.92867 55.41490 1.000 65.00272 152 ILE D CA 1
ATOM 10890 C C . ILE D 1 174 ? 11.30148 49.21114 55.35369 1.000 67.31963 152 ILE D C 1
ATOM 10891 O O . ILE D 1 174 ? 10.25173 49.81256 55.60886 1.000 69.87654 152 ILE D O 1
ATOM 10896 N N . LEU D 1 175 ? 11.30365 47.91512 55.01727 1.000 67.25407 153 LEU D N 1
ATOM 10897 C CA . LEU D 1 175 ? 10.05187 47.19398 54.77275 1.000 70.22130 153 LEU D CA 1
ATOM 10898 C C . LEU D 1 175 ? 10.27928 45.72242 55.12956 1.000 71.06856 153 LEU D C 1
ATOM 10899 O O . LEU D 1 175 ? 10.44910 44.85641 54.26813 1.000 69.42289 153 LEU D O 1
ATOM 10901 N N . GLY D 1 176 ? 10.27371 45.43942 56.43204 1.000 74.30547 154 GLY D N 1
ATOM 10902 C CA . GLY D 1 176 ? 10.51542 44.10471 56.93017 1.000 76.17626 154 GLY D CA 1
ATOM 10903 C C . GLY D 1 176 ? 11.96224 43.66658 56.91701 1.000 75.06134 154 GLY D C 1
ATOM 10904 O O . GLY D 1 176 ? 12.30353 42.68612 57.58988 1.000 77.48387 154 GLY D O 1
ATOM 10905 N N . ILE D 1 177 ? 12.82392 44.35362 56.17224 1.000 73.18278 155 ILE D N 1
ATOM 10906 C CA . ILE D 1 177 ? 14.25095 44.06681 56.12953 1.000 72.52219 155 ILE D CA 1
ATOM 10907 C C . ILE D 1 177 ? 14.99841 45.29045 56.63906 1.000 71.37138 155 ILE D C 1
ATOM 10908 O O . ILE D 1 177 ? 14.61417 46.42926 56.34990 1.000 67.48853 155 ILE D O 1
ATOM 10913 N N . GLY D 1 178 ? 16.06751 45.04876 57.40055 1.000 74.60277 156 GLY D N 1
ATOM 10914 C CA . GLY D 1 178 ? 16.74026 46.14020 58.08922 1.000 70.65909 156 GLY D CA 1
ATOM 10915 C C . GLY D 1 178 ? 17.33611 47.16507 57.14342 1.000 64.63402 156 GLY D C 1
ATOM 10916 O O . GLY D 1 178 ? 17.14955 48.37154 57.31703 1.000 62.63250 156 GLY D O 1
ATOM 10917 N N . ASP D 1 179 ? 18.06567 46.70286 56.13243 1.000 65.77500 157 ASP D N 1
ATOM 10918 C CA . ASP D 1 179 ? 18.73383 47.63090 55.23316 1.000 63.54960 157 ASP D CA 1
ATOM 10919 C C . ASP D 1 179 ? 18.95288 46.95694 53.88878 1.000 65.51181 157 ASP D C 1
ATOM 10920 O O . ASP D 1 179 ? 19.15408 45.74224 53.81027 1.000 68.94432 157 ASP D O 1
ATOM 10925 N N . TRP D 1 180 ? 18.92060 47.77137 52.83151 1.000 60.31647 158 TRP D N 1
ATOM 10926 C CA . TRP D 1 180 ? 19.17471 47.27343 51.48639 1.000 62.73458 158 TRP D CA 1
ATOM 10927 C C . TRP D 1 180 ? 19.89754 48.30302 50.62305 1.000 64.16341 158 TRP D C 1
ATOM 10928 O O . TRP D 1 180 ? 19.93126 48.15491 49.39507 1.000 66.50789 158 TRP D O 1
ATOM 10930 N N . GLY D 1 181 ? 20.46094 49.34152 51.22993 1.000 63.11516 159 GLY D N 1
ATOM 10931 C CA . GLY D 1 181 ? 21.39296 50.21393 50.54399 1.000 65.55363 159 GLY D CA 1
ATOM 10932 C C . GLY D 1 181 ? 20.73987 51.33323 49.75718 1.000 66.89595 159 GLY D C 1
ATOM 10933 O O . GLY D 1 181 ? 19.56473 51.67408 49.92377 1.000 65.31655 159 GLY D O 1
ATOM 10934 N N . VAL D 1 182 ? 21.54581 51.91589 48.86981 1.000 66.47421 160 VAL D N 1
ATOM 10935 C CA . VAL D 1 182 ? 21.13074 53.05658 48.06331 1.000 63.10747 160 VAL D CA 1
ATOM 10936 C C . VAL D 1 182 ? 20.26249 52.53609 46.92657 1.000 62.11698 160 VAL D C 1
ATOM 10937 O O . VAL D 1 182 ? 20.70933 52.41341 45.78097 1.000 59.78373 160 VAL D O 1
ATOM 10941 N N . GLY D 1 183 ? 19.02616 52.18506 47.25396 1.000 61.89444 161 GLY D N 1
ATOM 10942 C CA . GLY D 1 183 ? 18.04908 51.77847 46.26906 1.000 64.21188 161 GLY D CA 1
ATOM 10943 C C . GLY D 1 183 ? 16.71600 52.39542 46.61666 1.000 59.57165 161 GLY D C 1
ATOM 10944 O O . GLY D 1 183 ? 15.69463 52.11059 45.98748 1.000 60.45731 161 GLY D O 1
ATOM 10945 N N . GLY D 1 184 ? 16.73112 53.26260 47.63047 1.000 55.21656 162 GLY D N 1
ATOM 10946 C CA . GLY D 1 184 ? 15.51425 53.88086 48.12300 1.000 56.17700 162 GLY D CA 1
ATOM 10947 C C . GLY D 1 184 ? 14.73490 54.64423 47.07460 1.000 56.32141 162 GLY D C 1
ATOM 10948 O O . GLY D 1 184 ? 13.53639 54.87746 47.25867 1.000 57.77300 162 GLY D O 1
ATOM 10949 N N . ILE D 1 185 ? 15.38630 55.04859 45.98122 1.000 55.00370 163 ILE D N 1
ATOM 10950 C CA . ILE D 1 185 ? 14.65709 55.67681 44.88366 1.000 56.34635 163 ILE D CA 1
ATOM 10951 C C . ILE D 1 185 ? 13.66979 54.69354 44.26887 1.000 56.49558 163 ILE D C 1
ATOM 10952 O O . ILE D 1 185 ? 12.55052 55.06707 43.90010 1.000 56.31910 163 ILE D O 1
ATOM 10957 N N . GLN D 1 186 ? 14.06145 53.42089 44.15855 1.000 55.88900 164 GLN D N 1
ATOM 10958 C CA . GLN D 1 186 ? 13.16035 52.41470 43.60664 1.000 56.60774 164 GLN D CA 1
ATOM 10959 C C . GLN D 1 186 ? 11.91740 52.26207 44.47062 1.000 55.49957 164 GLN D C 1
ATOM 10960 O O . GLN D 1 186 ? 10.79955 52.15194 43.95315 1.000 57.10493 164 GLN D O 1
ATOM 10962 N N . ILE D 1 187 ? 12.09544 52.24975 45.79197 1.000 55.76743 165 ILE D N 1
ATOM 10963 C CA . ILE D 1 187 ? 10.95251 52.25548 46.69611 1.000 55.47386 165 ILE D CA 1
ATOM 10964 C C . ILE D 1 187 ? 10.20894 53.58110 46.59801 1.000 53.47666 165 ILE D C 1
ATOM 10965 O O . ILE D 1 187 ? 8.97368 53.61441 46.53232 1.000 49.95005 165 ILE D O 1
ATOM 10970 N N . ALA D 1 188 ? 10.94921 54.69190 46.56798 1.000 53.54496 166 ALA D N 1
ATOM 10971 C CA . ALA D 1 188 ? 10.32141 56.00776 46.50556 1.000 51.82179 166 ALA D CA 1
ATOM 10972 C C . ALA D 1 188 ? 9.54530 56.18873 45.20687 1.000 52.76274 166 ALA D C 1
ATOM 10973 O O . ALA D 1 188 ? 8.39568 56.64323 45.21778 1.000 54.26112 166 ALA D O 1
ATOM 10975 N N . VAL D 1 189 ? 10.16102 55.84012 44.07314 1.000 49.86879 167 VAL D N 1
ATOM 10976 C CA . VAL D 1 189 ? 9.47080 55.95088 42.78949 1.000 49.35980 167 VAL D CA 1
ATOM 10977 C C . VAL D 1 189 ? 8.23042 55.06662 42.77620 1.000 51.90602 167 VAL D C 1
ATOM 10978 O O . VAL D 1 189 ? 7.18112 55.44979 42.24306 1.000 51.78847 167 VAL D O 1
ATOM 10982 N N . GLY D 1 190 ? 8.32382 53.87841 43.37702 1.000 52.26405 168 GLY D N 1
ATOM 10983 C CA . GLY D 1 190 ? 7.14909 53.03064 43.49922 1.000 53.21066 168 GLY D CA 1
ATOM 10984 C C . GLY D 1 190 ? 6.07093 53.65462 44.36426 1.000 52.59707 168 GLY D C 1
ATOM 10985 O O . GLY D 1 190 ? 4.87946 53.54576 44.06348 1.000 52.55454 168 GLY D O 1
ATOM 10986 N N . LYS D 1 191 ? 6.47382 54.31233 45.45459 1.000 50.61708 169 LYS D N 1
ATOM 10987 C CA . LYS D 1 191 ? 5.51933 55.06108 46.26615 1.000 49.64233 169 LYS D CA 1
ATOM 10988 C C . LYS D 1 191 ? 4.88832 56.18596 45.45738 1.000 47.12883 169 LYS D C 1
ATOM 10989 O O . LYS D 1 191 ? 3.67037 56.39641 45.50670 1.000 47.39190 169 LYS D O 1
ATOM 10995 N N . LEU D 1 192 ? 5.71333 56.92703 44.71081 1.000 43.72555 170 LEU D N 1
ATOM 10996 C CA . LEU D 1 192 ? 5.19723 57.95668 43.81546 1.000 43.13229 170 LEU D CA 1
ATOM 10997 C C . LEU D 1 192 ? 4.16375 57.38691 42.86034 1.000 43.95858 170 LEU D C 1
ATOM 10998 O O . LEU D 1 192 ? 3.12573 58.01056 42.61207 1.000 44.55911 170 LEU D O 1
ATOM 11003 N N . ALA D 1 193 ? 4.44011 56.20461 42.30526 1.000 46.38527 171 ALA D N 1
ATOM 11004 C CA . ALA D 1 193 ? 3.47841 55.54998 41.42788 1.000 47.17945 171 ALA D CA 1
ATOM 11005 C C . ALA D 1 193 ? 2.12614 55.41615 42.11201 1.000 46.05773 171 ALA D C 1
ATOM 11006 O O . ALA D 1 193 ? 1.09381 55.79391 41.55026 1.000 46.83856 171 ALA D O 1
ATOM 11008 N N . LEU D 1 194 ? 2.12146 54.91340 43.34918 1.000 46.11838 172 LEU D N 1
ATOM 11009 C CA . LEU D 1 194 ? 0.86959 54.75056 44.08012 1.000 45.76393 172 LEU D CA 1
ATOM 11010 C C . LEU D 1 194 ? 0.19561 56.08920 44.35228 1.000 42.78196 172 LEU D C 1
ATOM 11011 O O . LEU D 1 194 ? -1.03731 56.15988 44.41033 1.000 42.06151 172 LEU D O 1
ATOM 11016 N N . TYR D 1 195 ? 0.97982 57.15541 44.52709 1.000 42.90852 173 TYR D N 1
ATOM 11017 C CA . TYR D 1 195 ? 0.40316 58.48884 44.67155 1.000 41.75207 173 TYR D CA 1
ATOM 11018 C C . TYR D 1 195 ? -0.41715 58.86730 43.44470 1.000 44.23219 173 TYR D C 1
ATOM 11019 O O . TYR D 1 195 ? -1.62003 59.12946 43.54097 1.000 50.16712 173 TYR D O 1
ATOM 11028 N N . THR D 1 196 ? 0.21786 58.89668 42.27549 1.000 40.23158 174 THR D N 1
ATOM 11029 C CA . THR D 1 196 ? -0.48408 59.27779 41.05778 1.000 40.98167 174 THR D CA 1
ATOM 11030 C C . THR D 1 196 ? -1.32654 58.15722 40.46021 1.000 43.97345 174 THR D C 1
ATOM 11031 O O . THR D 1 196 ? -2.14170 58.43255 39.57286 1.000 44.70798 174 THR D O 1
ATOM 11035 N N . ALA D 1 197 ? -1.16598 56.91160 40.91265 1.000 44.80068 175 ALA D N 1
ATOM 11036 C CA . ALA D 1 197 ? -2.07258 55.86249 40.45737 1.000 42.29397 175 ALA D CA 1
ATOM 11037 C C . ALA D 1 197 ? -3.42706 55.97797 41.14284 1.000 44.08720 175 ALA D C 1
ATOM 11038 O O . ALA D 1 197 ? -4.47169 55.88580 40.49008 1.000 50.74418 175 ALA D O 1
ATOM 11040 N N . GLY D 1 198 ? -3.42694 56.18461 42.45708 1.000 42.90787 176 GLY D N 1
ATOM 11041 C CA . GLY D 1 198 ? -4.66354 56.28109 43.20585 1.000 47.27987 176 GLY D CA 1
ATOM 11042 C C . GLY D 1 198 ? -5.01766 57.69654 43.61111 1.000 47.74951 176 GLY D C 1
ATOM 11043 O O . GLY D 1 198 ? -6.10916 58.18186 43.29891 1.000 49.60135 176 GLY D O 1
ATOM 11044 N N . GLY D 1 199 ? -4.09916 58.36973 44.30884 1.000 48.00895 177 GLY D N 1
ATOM 11045 C CA . GLY D 1 199 ? -4.36896 59.72172 44.76827 1.000 45.87611 177 GLY D CA 1
ATOM 11046 C C . GLY D 1 199 ? -4.43709 60.74018 43.64916 1.000 43.64516 177 GLY D C 1
ATOM 11047 O O . GLY D 1 199 ? -5.20393 61.70228 43.73284 1.000 44.55382 177 GLY D O 1
ATOM 11048 N N . GLY D 1 200 ? -3.63138 60.56098 42.60178 1.000 45.59293 178 GLY D N 1
ATOM 11049 C CA . GLY D 1 200 ? -3.71050 61.38294 41.41262 1.000 48.75312 178 GLY D CA 1
ATOM 11050 C C . GLY D 1 200 ? -2.67358 62.48228 41.29877 1.000 46.54179 178 GLY D C 1
ATOM 11051 O O . GLY D 1 200 ? -2.61434 63.13544 40.24802 1.000 44.45031 178 GLY D O 1
ATOM 11052 N N . VAL D 1 201 ? -1.86020 62.70064 42.33954 1.000 44.37751 179 VAL D N 1
ATOM 11053 C CA . VAL D 1 201 ? -0.87775 63.78116 42.33530 1.000 43.01086 179 VAL D CA 1
ATOM 11054 C C . VAL D 1 201 ? -0.07042 63.75340 41.04645 1.000 43.99791 179 VAL D C 1
ATOM 11055 O O . VAL D 1 201 ? 0.31443 62.68879 40.55909 1.000 44.45760 179 VAL D O 1
ATOM 11059 N N . ASP D 1 202 ? 0.18701 64.92835 40.49282 1.000 46.99579 180 ASP D N 1
ATOM 11060 C CA . ASP D 1 202 ? 0.78625 65.04605 39.17037 1.000 45.48738 180 ASP D CA 1
ATOM 11061 C C . ASP D 1 202 ? 2.16680 64.38823 39.12456 1.000 48.00888 180 ASP D C 1
ATOM 11062 O O . ASP D 1 202 ? 3.04930 64.76347 39.91366 1.000 50.52090 180 ASP D O 1
ATOM 11067 N N . PRO D 1 203 ? 2.37619 63.37991 38.26522 1.000 47.90053 181 PRO D N 1
ATOM 11068 C CA . PRO D 1 203 ? 3.73104 62.83606 38.06148 1.000 48.51358 181 PRO D CA 1
ATOM 11069 C C . PRO D 1 203 ? 4.81023 63.86893 37.77793 1.000 51.15688 181 PRO D C 1
ATOM 11070 O O . PRO D 1 203 ? 5.94848 63.69867 38.23606 1.000 51.20376 181 PRO D O 1
ATOM 11074 N N . ARG D 1 204 ? 4.51601 64.90841 36.99898 1.000 50.94063 182 ARG D N 1
ATOM 11075 C CA . ARG D 1 204 ? 5.52950 65.93127 36.78448 1.000 48.05725 182 ARG D CA 1
ATOM 11076 C C . ARG D 1 204 ? 5.69275 66.85638 37.98246 1.000 46.08566 182 ARG D C 1
ATOM 11077 O O . ARG D 1 204 ? 6.62993 67.66127 37.99830 1.000 48.48936 182 ARG D O 1
ATOM 11085 N N . ARG D 1 205 ? 4.82322 66.75570 38.98610 1.000 46.15411 183 ARG D N 1
ATOM 11086 C CA . ARG D 1 205 ? 4.89638 67.60530 40.16545 1.000 48.59608 183 ARG D CA 1
ATOM 11087 C C . ARG D 1 205 ? 5.51497 66.90265 41.36716 1.000 49.58634 183 ARG D C 1
ATOM 11088 O O . ARG D 1 205 ? 5.57236 67.49141 42.44985 1.000 52.10390 183 ARG D O 1
ATOM 11090 N N . CYS D 1 206 ? 5.98350 65.66860 41.21041 1.000 46.68131 184 CYS D N 1
ATOM 11091 C CA . CYS D 1 206 ? 6.57199 64.93348 42.31827 1.000 48.44970 184 CYS D CA 1
ATOM 11092 C C . CYS D 1 206 ? 8.03412 64.62247 42.03046 1.000 45.50541 184 CYS D C 1
ATOM 11093 O O . CYS D 1 206 ? 8.43695 64.44495 40.87650 1.000 45.62590 184 CYS D O 1
ATOM 11096 N N . LEU D 1 207 ? 8.82425 64.55882 43.09995 1.000 41.34565 185 LEU D N 1
ATOM 11097 C CA . LEU D 1 207 ? 10.24534 64.26246 43.01178 1.000 42.37596 185 LEU D CA 1
ATOM 11098 C C . LEU D 1 207 ? 10.64326 63.37437 44.17947 1.000 43.17933 185 LEU D C 1
ATOM 11099 O O . LEU D 1 207 ? 10.13778 63.53824 45.29281 1.000 43.66581 185 LEU D O 1
ATOM 11101 N N . ALA D 1 208 ? 11.54456 62.43254 43.91798 1.000 40.46988 186 ALA D N 1
ATOM 11102 C CA . ALA D 1 208 ? 12.07201 61.54428 44.94006 1.000 39.90423 186 ALA D CA 1
ATOM 11103 C C . ALA D 1 208 ? 13.57704 61.73498 45.05839 1.000 40.84663 186 ALA D C 1
ATOM 11104 O O . ALA D 1 208 ? 14.23960 62.21057 44.13249 1.000 44.96254 186 ALA D O 1
ATOM 11106 N N . VAL D 1 209 ? 14.11597 61.34802 46.21284 1.000 39.35702 187 VAL D N 1
ATOM 11107 C CA . VAL D 1 209 ? 15.52745 61.55347 46.50749 1.000 45.12842 187 VAL D CA 1
ATOM 11108 C C . VAL D 1 209 ? 15.97386 60.50124 47.51510 1.000 47.48012 187 VAL D C 1
ATOM 11109 O O . VAL D 1 209 ? 15.17597 60.00258 48.31057 1.000 49.11912 187 VAL D O 1
ATOM 11113 N N . SER D 1 210 ? 17.25096 60.12687 47.44456 1.000 47.46578 188 SER D N 1
ATOM 11114 C CA . SER D 1 210 ? 17.85394 59.19110 48.38323 1.000 46.83271 188 SER D CA 1
ATOM 11115 C C . SER D 1 210 ? 19.04170 59.84568 49.07359 1.000 45.31105 188 SER D C 1
ATOM 11116 O O . SER D 1 210 ? 19.86168 60.50570 48.42842 1.000 43.12219 188 SER D O 1
ATOM 11119 N N . LEU D 1 211 ? 19.13006 59.65621 50.38755 1.000 45.62793 189 LEU D N 1
ATOM 11120 C CA . LEU D 1 211 ? 20.20395 60.22353 51.20022 1.000 43.62616 189 LEU D CA 1
ATOM 11121 C C . LEU D 1 211 ? 21.27347 59.15330 51.38300 1.000 50.24784 189 LEU D C 1
ATOM 11122 O O . LEU D 1 211 ? 21.16137 58.29011 52.25692 1.000 53.28381 189 LEU D O 1
ATOM 11127 N N . ASP D 1 212 ? 22.31706 59.21251 50.55545 1.000 50.76667 190 ASP D N 1
ATOM 11128 C CA . ASP D 1 212 ? 23.41589 58.25067 50.62922 1.000 52.12631 190 ASP D CA 1
ATOM 11129 C C . ASP D 1 212 ? 24.37996 58.68433 51.73527 1.000 52.02632 190 ASP D C 1
ATOM 11130 O O . ASP D 1 212 ? 25.51030 59.11757 51.50185 1.000 53.69015 190 ASP D O 1
ATOM 11135 N N . VAL D 1 213 ? 23.90141 58.55595 52.97146 1.000 50.50618 191 VAL D N 1
ATOM 11136 C CA . VAL D 1 213 ? 24.66157 58.95692 54.14997 1.000 50.17434 191 VAL D CA 1
ATOM 11137 C C . VAL D 1 213 ? 25.42874 57.75877 54.69570 1.000 56.03491 191 VAL D C 1
ATOM 11138 O O . VAL D 1 213 ? 25.94871 57.79313 55.81799 1.000 57.50156 191 VAL D O 1
ATOM 11142 N N . GLY D 1 214 ? 25.51936 56.70682 53.90126 1.000 54.91466 192 GLY D N 1
ATOM 11143 C CA . GLY D 1 214 ? 26.24530 55.51269 54.27587 1.000 50.93029 192 GLY D CA 1
ATOM 11144 C C . GLY D 1 214 ? 25.30686 54.37504 54.63377 1.000 49.94242 192 GLY D C 1
ATOM 11145 O O . GLY D 1 214 ? 24.20656 54.57977 55.16088 1.000 50.90579 192 GLY D O 1
ATOM 11146 N N . THR D 1 215 ? 25.74468 53.15659 54.33663 1.000 56.34858 193 THR D N 1
ATOM 11147 C CA . THR D 1 215 ? 25.00588 51.94510 54.65669 1.000 56.39993 193 THR D CA 1
ATOM 11148 C C . THR D 1 215 ? 25.80491 51.10764 55.64766 1.000 54.07380 193 THR D C 1
ATOM 11149 O O . THR D 1 215 ? 26.99832 51.33000 55.86648 1.000 59.00056 193 THR D O 1
ATOM 11153 N N . ASP D 1 216 ? 25.13220 50.13188 56.25313 1.000 52.89796 194 ASP D N 1
ATOM 11154 C CA . ASP D 1 216 ? 25.73810 49.32308 57.30124 1.000 60.38418 194 ASP D CA 1
ATOM 11155 C C . ASP D 1 216 ? 25.82672 47.84211 56.96452 1.000 60.55537 194 ASP D C 1
ATOM 11156 O O . ASP D 1 216 ? 26.78197 47.19120 57.39415 1.000 58.70305 194 ASP D O 1
ATOM 11161 N N . ASN D 1 217 ? 24.87638 47.29449 56.20613 1.000 57.95419 195 ASN D N 1
ATOM 11162 C CA . ASN D 1 217 ? 24.89386 45.86700 55.90694 1.000 57.73753 195 ASN D CA 1
ATOM 11163 C C . ASN D 1 217 ? 26.16898 45.49433 55.15705 1.000 58.48669 195 ASN D C 1
ATOM 11164 O O . ASN D 1 217 ? 26.48106 46.06778 54.10853 1.000 57.00191 195 ASN D O 1
ATOM 11169 N N . GLU D 1 218 ? 26.91711 44.53993 55.71715 1.000 63.07208 196 GLU D N 1
ATOM 11170 C CA . GLU D 1 218 ? 28.23090 44.20595 55.17701 1.000 62.62763 196 GLU D CA 1
ATOM 11171 C C . GLU D 1 218 ? 28.13573 43.58034 53.79240 1.000 63.49331 196 GLU D C 1
ATOM 11172 O O . GLU D 1 218 ? 29.05394 43.74007 52.97959 1.000 62.81926 196 GLU D O 1
ATOM 11178 N N . GLN D 1 219 ? 27.04239 42.86763 53.50904 1.000 64.98104 197 GLN D N 1
ATOM 11179 C CA . GLN D 1 219 ? 26.89158 42.21550 52.21187 1.000 66.23613 197 GLN D CA 1
ATOM 11180 C C . GLN D 1 219 ? 26.93195 43.22995 51.07495 1.000 62.62109 197 GLN D C 1
ATOM 11181 O O . GLN D 1 219 ? 27.48930 42.95505 50.00544 1.000 59.37784 197 GLN D O 1
ATOM 11187 N N . LEU D 1 220 ? 26.36073 44.41536 51.29258 1.000 61.86023 198 LEU D N 1
ATOM 11188 C CA . LEU D 1 220 ? 26.43669 45.47148 50.29086 1.000 60.82199 198 LEU D CA 1
ATOM 11189 C C . LEU D 1 220 ? 27.72544 46.27430 50.39968 1.000 62.84218 198 LEU D C 1
ATOM 11190 O O . LEU D 1 220 ? 28.21931 46.78208 49.38669 1.000 63.34321 198 LEU D O 1
ATOM 11195 N N . LEU D 1 221 ? 28.27926 46.39550 51.60842 1.000 61.94838 199 LEU D N 1
ATOM 11196 C CA . LEU D 1 221 ? 29.45616 47.23461 51.81443 1.000 60.36573 199 LEU D CA 1
ATOM 11197 C C . LEU D 1 221 ? 30.64928 46.72716 51.01341 1.000 62.33867 199 LEU D C 1
ATOM 11198 O O . LEU D 1 221 ? 31.34468 47.50678 50.35196 1.000 62.91622 199 LEU D O 1
ATOM 11203 N N . ALA D 1 222 ? 30.89951 45.41898 51.05662 1.000 61.70518 200 ALA D N 1
ATOM 11204 C CA . ALA D 1 222 ? 32.08415 44.83002 50.44895 1.000 64.92933 200 ALA D CA 1
ATOM 11205 C C . ALA D 1 222 ? 31.84720 44.34356 49.02231 1.000 64.64123 200 ALA D C 1
ATOM 11206 O O . ALA D 1 222 ? 32.63891 43.54130 48.51398 1.000 62.92153 200 ALA D O 1
ATOM 11208 N N . ASP D 1 223 ? 30.78289 44.80649 48.36611 1.000 64.35117 201 ASP D N 1
ATOM 11209 C CA . ASP D 1 223 ? 30.52065 44.43573 46.98227 1.000 64.94723 201 ASP D CA 1
ATOM 11210 C C . ASP D 1 223 ? 31.26044 45.41828 46.08404 1.000 65.29485 201 ASP D C 1
ATOM 11211 O O . ASP D 1 223 ? 30.91718 46.61051 46.07836 1.000 65.24277 201 ASP D O 1
ATOM 11216 N N . PRO D 1 224 ? 32.27007 44.98219 45.32394 1.000 67.08363 202 PRO D N 1
ATOM 11217 C CA . PRO D 1 224 ? 33.04402 45.94032 44.51387 1.000 66.03285 202 PRO D CA 1
ATOM 11218 C C . PRO D 1 224 ? 32.21452 46.67480 43.47575 1.000 66.42637 202 PRO D C 1
ATOM 11219 O O . PRO D 1 224 ? 32.55369 47.80991 43.11787 1.000 65.99893 202 PRO D O 1
ATOM 11223 N N . PHE D 1 225 ? 31.13697 46.06646 42.98124 1.000 67.32211 203 PHE D N 1
ATOM 11224 C CA . PHE D 1 225 ? 30.29294 46.70869 41.98277 1.000 64.83292 203 PHE D CA 1
ATOM 11225 C C . PHE D 1 225 ? 29.23448 47.61870 42.59135 1.000 64.50064 203 PHE D C 1
ATOM 11226 O O . PHE D 1 225 ? 28.62766 48.40497 41.85599 1.000 67.49009 203 PHE D O 1
ATOM 11228 N N . TYR D 1 226 ? 29.00142 47.53411 43.90105 1.000 64.40913 204 TYR D N 1
ATOM 11229 C CA . TYR D 1 226 ? 27.97084 48.34525 44.53845 1.000 63.85945 204 TYR D CA 1
ATOM 11230 C C . TYR D 1 226 ? 28.28027 49.82789 44.37164 1.000 63.78282 204 TYR D C 1
ATOM 11231 O O . TYR D 1 226 ? 29.37355 50.29106 44.70939 1.000 65.88524 204 TYR D O 1
ATOM 11240 N N . LEU D 1 227 ? 27.30711 50.57053 43.85143 1.000 61.83303 205 LEU D N 1
ATOM 11241 C CA . LEU D 1 227 ? 27.47915 51.97740 43.51359 1.000 62.65038 205 LEU D CA 1
ATOM 11242 C C . LEU D 1 227 ? 26.82409 52.83644 44.59066 1.000 60.60236 205 LEU D C 1
ATOM 11243 O O . LEU D 1 227 ? 25.62539 52.70061 44.86016 1.000 62.56168 205 LEU D O 1
ATOM 11248 N N . GLY D 1 228 ? 27.61053 53.70165 45.20411 1.000 54.72773 206 GLY D N 1
ATOM 11249 C CA . GLY D 1 228 ? 27.12803 54.56512 46.26328 1.000 53.16508 206 GLY D CA 1
ATOM 11250 C C . GLY D 1 228 ? 28.23295 54.81875 47.26769 1.000 54.15542 206 GLY D C 1
ATOM 11251 O O . GLY D 1 228 ? 29.37043 54.38766 47.09899 1.000 57.82267 206 GLY D O 1
ATOM 11252 N N . ASN D 1 229 ? 27.86965 55.53981 48.32603 1.000 53.94424 207 ASN D N 1
ATOM 11253 C CA . ASN D 1 229 ? 28.81611 55.80727 49.40099 1.000 56.30051 207 ASN D CA 1
ATOM 11254 C C . ASN D 1 229 ? 29.18980 54.50457 50.09611 1.000 53.90725 207 ASN D C 1
ATOM 11255 O O . ASN D 1 229 ? 28.31769 53.73346 50.50837 1.000 51.88824 207 ASN D O 1
ATOM 11260 N N . ARG D 1 230 ? 30.49013 54.25755 50.21890 1.000 55.16827 208 ARG D N 1
ATOM 11261 C CA . ARG D 1 230 ? 30.99667 53.03933 50.83290 1.000 53.92341 208 ARG D CA 1
ATOM 11262 C C . ARG D 1 230 ? 31.23053 53.18217 52.32868 1.000 51.84529 208 ARG D C 1
ATOM 11263 O O . ARG D 1 230 ? 31.73753 52.24583 52.95398 1.000 53.28208 208 ARG D O 1
ATOM 11271 N N . HIS D 1 231 ? 30.88111 54.32317 52.91344 1.000 51.94126 209 HIS D N 1
ATOM 11272 C CA . HIS D 1 231 ? 31.07737 54.51825 54.33832 1.000 54.02759 209 HIS D CA 1
ATOM 11273 C C . HIS D 1 231 ? 30.03654 53.73102 55.13063 1.000 52.71911 209 HIS D C 1
ATOM 11274 O O . HIS D 1 231 ? 29.05842 53.20837 54.58836 1.000 49.34999 209 HIS D O 1
ATOM 11276 N N . ALA D 1 232 ? 30.26485 53.64541 56.43649 1.000 53.55677 210 ALA D N 1
ATOM 11277 C CA . ALA D 1 232 ? 29.31086 53.01983 57.33944 1.000 50.88259 210 ALA D CA 1
ATOM 11278 C C . ALA D 1 232 ? 28.22814 54.03611 57.69632 1.000 56.17484 210 ALA D C 1
ATOM 11279 O O . ALA D 1 232 ? 28.10919 55.09852 57.07949 1.000 56.28359 210 ALA D O 1
ATOM 11281 N N . ARG D 1 233 ? 27.41797 53.71716 58.70054 1.000 61.72437 211 ARG D N 1
ATOM 11282 C CA . ARG D 1 233 ? 26.41022 54.65479 59.17606 1.000 60.83711 211 ARG D CA 1
ATOM 11283 C C . ARG D 1 233 ? 27.09180 55.82688 59.86860 1.000 62.24140 211 ARG D C 1
ATOM 11284 O O . ARG D 1 233 ? 27.75708 55.64653 60.89214 1.000 66.36553 211 ARG D O 1
ATOM 11292 N N . ARG D 1 234 ? 26.93570 57.02483 59.31344 1.000 63.01918 212 ARG D N 1
ATOM 11293 C CA . ARG D 1 234 ? 27.49547 58.23666 59.90193 1.000 66.54700 212 ARG D CA 1
ATOM 11294 C C . ARG D 1 234 ? 26.37806 58.97153 60.63288 1.000 65.34015 212 ARG D C 1
ATOM 11295 O O . ARG D 1 234 ? 25.43555 59.46786 60.00693 1.000 64.20482 212 ARG D O 1
ATOM 11303 N N . ARG D 1 235 ? 26.48734 59.03752 61.95680 1.000 64.28010 213 ARG D N 1
ATOM 11304 C CA . ARG D 1 235 ? 25.42582 59.54855 62.80670 1.000 63.43644 213 ARG D CA 1
ATOM 11305 C C . ARG D 1 235 ? 25.98682 60.58561 63.76801 1.000 66.77838 213 ARG D C 1
ATOM 11306 O O . ARG D 1 235 ? 27.19135 60.64153 64.02586 1.000 70.99398 213 ARG D O 1
ATOM 11314 N N . GLY D 1 236 ? 25.09056 61.40724 64.30335 1.000 62.07110 214 GLY D N 1
ATOM 11315 C CA . GLY D 1 236 ? 25.49139 62.46274 65.20877 1.000 59.64892 214 GLY D CA 1
ATOM 11316 C C . GLY D 1 236 ? 25.11240 63.83692 64.70178 1.000 60.99485 214 GLY D C 1
ATOM 11317 O O . GLY D 1 236 ? 24.17979 63.97847 63.90518 1.000 57.02434 214 GLY D O 1
ATOM 11318 N N . ARG D 1 237 ? 25.84237 64.85947 65.15025 1.000 65.39860 215 ARG D N 1
ATOM 11319 C CA . ARG D 1 237 ? 25.48866 66.23052 64.80220 1.000 63.51919 215 ARG D CA 1
ATOM 11320 C C . ARG D 1 237 ? 25.71357 66.52003 63.32368 1.000 57.94936 215 ARG D C 1
ATOM 11321 O O . ARG D 1 237 ? 25.02715 67.37569 62.75466 1.000 60.71882 215 ARG D O 1
ATOM 11329 N N . GLU D 1 238 ? 26.65757 65.82462 62.68422 1.000 53.97702 216 GLU D N 1
ATOM 11330 C CA . GLU D 1 238 ? 26.80874 65.96040 61.23913 1.000 53.15346 216 GLU D CA 1
ATOM 11331 C C . GLU D 1 238 ? 25.58073 65.44227 60.50328 1.000 53.15093 216 GLU D C 1
ATOM 11332 O O . GLU D 1 238 ? 25.21112 65.98002 59.45348 1.000 52.27421 216 GLU D O 1
ATOM 11334 N N . TYR D 1 239 ? 24.93689 64.40881 61.04487 1.000 56.07922 217 TYR D N 1
ATOM 11335 C CA . TYR D 1 239 ? 23.74149 63.84841 60.42597 1.000 59.02505 217 TYR D CA 1
ATOM 11336 C C . TYR D 1 239 ? 22.57354 64.82501 60.51438 1.000 56.55561 217 TYR D C 1
ATOM 11337 O O . TYR D 1 239 ? 21.98435 65.20128 59.49380 1.000 53.85632 217 TYR D O 1
ATOM 11346 N N . ASP D 1 240 ? 22.21417 65.23331 61.73526 1.000 55.52441 218 ASP D N 1
ATOM 11347 C CA . ASP D 1 240 ? 21.10463 66.16634 61.90780 1.000 54.11871 218 ASP D CA 1
ATOM 11348 C C . ASP D 1 240 ? 21.34235 67.45320 61.13280 1.000 52.28699 218 ASP D C 1
ATOM 11349 O O . ASP D 1 240 ? 20.41907 67.98850 60.50826 1.000 50.43567 218 ASP D O 1
ATOM 11354 N N . GLU D 1 241 ? 22.57604 67.96358 61.16001 1.000 54.25828 219 GLU D N 1
ATOM 11355 C CA . GLU D 1 241 ? 22.91140 69.11227 60.32753 1.000 52.75335 219 GLU D CA 1
ATOM 11356 C C . GLU D 1 241 ? 22.63565 68.81754 58.85995 1.000 51.15472 219 GLU D C 1
ATOM 11357 O O . GLU D 1 241 ? 22.02861 69.63568 58.16257 1.000 52.37669 219 GLU D O 1
ATOM 11359 N N . PHE D 1 242 ? 23.04316 67.63911 58.38055 1.000 48.21824 220 PHE D N 1
ATOM 11360 C CA . PHE D 1 242 ? 22.81042 67.29619 56.98075 1.000 47.52684 220 PHE D CA 1
ATOM 11361 C C . PHE D 1 242 ? 21.32066 67.24392 56.66467 1.000 47.54501 220 PHE D C 1
ATOM 11362 O O . PHE D 1 242 ? 20.87102 67.79270 55.65214 1.000 49.07548 220 PHE D O 1
ATOM 11370 N N . VAL D 1 243 ? 20.53837 66.56920 57.51136 1.000 46.53578 221 VAL D N 1
ATOM 11371 C CA . VAL D 1 243 ? 19.09654 66.51055 57.28441 1.000 47.36639 221 VAL D CA 1
ATOM 11372 C C . VAL D 1 243 ? 18.48471 67.89628 57.41147 1.000 49.14390 221 VAL D C 1
ATOM 11373 O O . VAL D 1 243 ? 17.61686 68.28099 56.61758 1.000 50.44257 221 VAL D O 1
ATOM 11377 N N . SER D 1 244 ? 18.92049 68.66487 58.41344 1.000 49.74021 222 SER D N 1
ATOM 11378 C CA . SER D 1 244 ? 18.49137 70.05372 58.52604 1.000 46.89050 222 SER D CA 1
ATOM 11379 C C . SER D 1 244 ? 18.72689 70.79089 57.21490 1.000 47.37801 222 SER D C 1
ATOM 11380 O O . SER D 1 244 ? 17.78297 71.27187 56.58288 1.000 49.17226 222 SER D O 1
ATOM 11383 N N . ARG D 1 245 ? 19.98531 70.84030 56.76467 1.000 46.38870 223 ARG D N 1
ATOM 11384 C CA . ARG D 1 245 ? 20.29310 71.48834 55.49257 1.000 45.20433 223 ARG D CA 1
ATOM 11385 C C . ARG D 1 245 ? 19.51181 70.88144 54.33629 1.000 45.72158 223 ARG D C 1
ATOM 11386 O O . ARG D 1 245 ? 19.30237 71.55141 53.32305 1.000 47.57132 223 ARG D O 1
ATOM 11394 N N . TYR D 1 246 ? 19.08127 69.62365 54.45471 1.000 48.12365 224 TYR D N 1
ATOM 11395 C CA . TYR D 1 246 ? 18.22564 69.05461 53.41911 1.000 50.75586 224 TYR D CA 1
ATOM 11396 C C . TYR D 1 246 ? 16.79230 69.55312 53.55597 1.000 49.85845 224 TYR D C 1
ATOM 11397 O O . TYR D 1 246 ? 16.16134 69.93566 52.56461 1.000 48.86718 224 TYR D O 1
ATOM 11406 N N . ILE D 1 247 ? 16.25988 69.54756 54.77778 1.000 51.70347 225 ILE D N 1
ATOM 11407 C CA . ILE D 1 247 ? 14.87882 69.96980 54.97272 1.000 52.08207 225 ILE D CA 1
ATOM 11408 C C . ILE D 1 247 ? 14.77811 71.48880 55.07070 1.000 54.59159 225 ILE D C 1
ATOM 11409 O O . ILE D 1 247 ? 13.73777 72.06645 54.73329 1.000 56.07108 225 ILE D O 1
ATOM 11414 N N . GLU D 1 248 ? 15.84535 72.16284 55.51046 1.000 53.45843 226 GLU D N 1
ATOM 11415 C CA . GLU D 1 248 ? 15.81508 73.61801 55.60275 1.000 51.22888 226 GLU D CA 1
ATOM 11416 C C . GLU D 1 248 ? 15.77506 74.27481 54.23001 1.000 53.63109 226 GLU D C 1
ATOM 11417 O O . GLU D 1 248 ? 15.32612 75.42050 54.12099 1.000 56.09777 226 GLU D O 1
ATOM 11423 N N . THR D 1 249 ? 16.23572 73.58328 53.18378 1.000 52.84695 227 THR D N 1
ATOM 11424 C CA . THR D 1 249 ? 16.12664 74.09334 51.82345 1.000 53.45023 227 THR D CA 1
ATOM 11425 C C . THR D 1 249 ? 14.93732 73.51422 51.07682 1.000 54.79122 227 THR D C 1
ATOM 11426 O O . THR D 1 249 ? 14.60714 74.00989 49.99486 1.000 55.44225 227 THR D O 1
ATOM 11430 N N . ALA D 1 250 ? 14.30995 72.46462 51.61154 1.000 54.25147 228 ALA D N 1
ATOM 11431 C CA . ALA D 1 250 ? 13.16173 71.87031 50.93831 1.000 55.14458 228 ALA D CA 1
ATOM 11432 C C . ALA D 1 250 ? 12.04301 72.88802 50.76436 1.000 58.71537 228 ALA D C 1
ATOM 11433 O O . ALA D 1 250 ? 11.41947 72.96041 49.69986 1.000 56.60590 228 ALA D O 1
ATOM 11435 N N . GLN D 1 251 ? 11.78620 73.69983 51.79182 1.000 59.95161 229 GLN D N 1
ATOM 11436 C CA . GLN D 1 251 ? 10.75072 74.71835 51.67131 1.000 60.01991 229 GLN D CA 1
ATOM 11437 C C . GLN D 1 251 ? 11.27062 75.98886 51.01160 1.000 60.63828 229 GLN D C 1
ATOM 11438 O O . GLN D 1 251 ? 10.49111 76.71200 50.38130 1.000 61.82119 229 GLN D O 1
ATOM 11444 N N . ARG D 1 252 ? 12.56888 76.28163 51.14532 1.000 58.25887 230 ARG D N 1
ATOM 11445 C CA . ARG D 1 252 ? 13.09802 77.54035 50.62416 1.000 57.76292 230 ARG D CA 1
ATOM 11446 C C . ARG D 1 252 ? 12.94645 77.61624 49.11402 1.000 58.56695 230 ARG D C 1
ATOM 11447 O O . ARG D 1 252 ? 12.45549 78.61656 48.57791 1.000 65.42575 230 ARG D O 1
ATOM 11455 N N . LEU D 1 253 ? 13.39889 76.57935 48.40885 1.000 57.77428 231 LEU D N 1
ATOM 11456 C CA . LEU D 1 253 ? 13.20145 76.50764 46.96947 1.000 60.11055 231 LEU D CA 1
ATOM 11457 C C . LEU D 1 253 ? 11.72036 76.68196 46.67862 1.000 60.67073 231 LEU D C 1
ATOM 11458 O O . LEU D 1 253 ? 11.29063 77.74978 46.23667 1.000 61.78166 231 LEU D O 1
ATOM 11463 N N . PHE D 1 254 ? 10.93078 75.66306 46.98092 1.000 61.85919 232 PHE D N 1
ATOM 11464 C CA . PHE D 1 254 ? 9.48625 75.69799 46.76188 1.000 64.67688 232 PHE D CA 1
ATOM 11465 C C . PHE D 1 254 ? 8.72986 75.61419 48.08115 1.000 65.16363 232 PHE D C 1
ATOM 11466 O O . PHE D 1 254 ? 8.77253 74.56832 48.75659 1.000 63.54340 232 PHE D O 1
ATOM 11474 N N . PRO D 1 255 ? 8.06644 76.68581 48.51200 1.000 67.36920 233 PRO D N 1
ATOM 11475 C CA . PRO D 1 255 ? 7.30908 76.62637 49.76547 1.000 65.44821 233 PRO D CA 1
ATOM 11476 C C . PRO D 1 255 ? 6.18481 75.60330 49.70452 1.000 65.21053 233 PRO D C 1
ATOM 11477 O O . PRO D 1 255 ? 5.49118 75.47045 48.69452 1.000 63.55190 233 PRO D O 1
ATOM 11481 N N . ARG D 1 256 ? 6.02391 74.87524 50.80559 1.000 65.73084 234 ARG D N 1
ATOM 11482 C CA . ARG D 1 256 ? 4.91272 73.94912 51.02121 1.000 63.56831 234 ARG D CA 1
ATOM 11483 C C . ARG D 1 256 ? 4.79366 72.93036 49.88911 1.000 66.18724 234 ARG D C 1
ATOM 11484 O O . ARG D 1 256 ? 3.78474 72.83090 49.18625 1.000 66.59261 234 ARG D O 1
ATOM 11492 N N . ALA D 1 257 ? 5.87180 72.17322 49.72683 1.000 62.14839 235 ALA D N 1
ATOM 11493 C CA . ALA D 1 257 ? 5.83790 70.88028 49.06425 1.000 54.99575 235 ALA D CA 1
ATOM 11494 C C . ALA D 1 257 ? 5.71396 69.82715 50.15672 1.000 56.70664 235 ALA D C 1
ATOM 11495 O O . ALA D 1 257 ? 6.57662 69.74594 51.03820 1.000 61.82554 235 ALA D O 1
ATOM 11497 N N . ILE D 1 258 ? 4.62797 69.05394 50.12033 1.000 53.80673 236 ILE D N 1
ATOM 11498 C CA . ILE D 1 258 ? 4.35694 68.04303 51.13839 1.000 51.58000 236 ILE D CA 1
ATOM 11499 C C . ILE D 1 258 ? 5.55977 67.11802 51.25388 1.000 53.21142 236 ILE D C 1
ATOM 11500 O O . ILE D 1 258 ? 5.91415 66.41745 50.30137 1.000 49.69880 236 ILE D O 1
ATOM 11502 N N . LEU D 1 259 ? 6.20232 67.11618 52.41537 1.000 54.10312 237 LEU D N 1
ATOM 11503 C CA . LEU D 1 259 ? 7.44973 66.38886 52.60088 1.000 51.30177 237 LEU D CA 1
ATOM 11504 C C . LEU D 1 259 ? 7.15451 64.98996 53.12689 1.000 52.73500 237 LEU D C 1
ATOM 11505 O O . LEU D 1 259 ? 6.63329 64.83240 54.23681 1.000 53.32140 237 LEU D O 1
ATOM 11510 N N . HIS D 1 260 ? 7.48879 63.98172 52.32790 1.000 52.58631 238 HIS D N 1
ATOM 11511 C CA . HIS D 1 260 ? 7.26854 62.58677 52.67665 1.000 51.09027 238 HIS D CA 1
ATOM 11512 C C . HIS D 1 260 ? 8.55205 61.96225 53.20440 1.000 51.45738 238 HIS D C 1
ATOM 11513 O O . HIS D 1 260 ? 9.63749 62.18453 52.65972 1.000 53.21826 238 HIS D O 1
ATOM 11520 N N . PHE D 1 261 ? 8.41520 61.17404 54.26622 1.000 49.17551 239 PHE D N 1
ATOM 11521 C CA . PHE D 1 261 ? 9.52680 60.45345 54.87594 1.000 49.17075 239 PHE D CA 1
ATOM 11522 C C . PHE D 1 261 ? 9.13662 58.98508 54.92704 1.000 51.25839 239 PHE D C 1
ATOM 11523 O O . PHE D 1 261 ? 8.26711 58.59810 55.71301 1.000 56.22582 239 PHE D O 1
ATOM 11531 N N . GLU D 1 262 ? 9.75477 58.17556 54.07577 1.000 51.39458 240 GLU D N 1
ATOM 11532 C CA . GLU D 1 262 ? 9.42788 56.76361 53.96506 1.000 56.17790 240 GLU D CA 1
ATOM 11533 C C . GLU D 1 262 ? 10.66310 55.92707 54.25431 1.000 54.81344 240 GLU D C 1
ATOM 11534 O O . GLU D 1 262 ? 11.78302 56.31484 53.90444 1.000 51.08693 240 GLU D O 1
ATOM 11536 N N . ASP D 1 263 ? 10.44812 54.78326 54.90489 1.000 55.23782 241 ASP D N 1
ATOM 11537 C CA . ASP D 1 263 ? 11.50565 53.80548 55.14848 1.000 54.13557 241 ASP D CA 1
ATOM 11538 C C . ASP D 1 263 ? 12.66030 54.42441 55.93656 1.000 51.30609 241 ASP D C 1
ATOM 11539 O O . ASP D 1 263 ? 13.82619 54.34909 55.54379 1.000 48.48385 241 ASP D O 1
ATOM 11541 N N . PHE D 1 264 ? 12.32216 55.04467 57.06191 1.000 52.12347 242 PHE D N 1
ATOM 11542 C CA . PHE D 1 264 ? 13.28512 55.71781 57.91829 1.000 52.26121 242 PHE D CA 1
ATOM 11543 C C . PHE D 1 264 ? 13.49799 54.93161 59.20495 1.000 55.87508 242 PHE D C 1
ATOM 11544 O O . PHE D 1 264 ? 12.67021 54.10739 59.60342 1.000 58.21026 242 PHE D O 1
ATOM 11552 N N . GLY D 1 265 ? 14.62806 55.20127 59.85465 1.000 55.02503 243 GLY D N 1
ATOM 11553 C CA . GLY D 1 265 ? 14.89566 54.66372 61.16616 1.000 61.16213 243 GLY D CA 1
ATOM 11554 C C . GLY D 1 265 ? 13.90065 55.20017 62.17318 1.000 63.67209 243 GLY D C 1
ATOM 11555 O O . GLY D 1 265 ? 13.37105 56.30393 62.02006 1.000 63.54529 243 GLY D O 1
ATOM 11556 N N . PRO D 1 266 ? 13.63738 54.43592 63.23687 1.000 66.58949 244 PRO D N 1
ATOM 11557 C CA . PRO D 1 266 ? 12.54614 54.82760 64.14480 1.000 66.68451 244 PRO D CA 1
ATOM 11558 C C . PRO D 1 266 ? 12.84758 56.08153 64.94358 1.000 67.65413 244 PRO D C 1
ATOM 11559 O O . PRO D 1 266 ? 11.97817 56.95467 65.05998 1.000 71.44341 244 PRO D O 1
ATOM 11563 N N . ALA D 1 267 ? 14.05299 56.19665 65.50588 1.000 67.33754 245 ALA D N 1
ATOM 11564 C CA . ALA D 1 267 ? 14.41616 57.41917 66.21429 1.000 70.58634 245 ALA D CA 1
ATOM 11565 C C . ALA D 1 267 ? 14.41546 58.61458 65.27195 1.000 66.06604 245 ALA D C 1
ATOM 11566 O O . ALA D 1 267 ? 13.89442 59.68240 65.61115 1.000 63.62984 245 ALA D O 1
ATOM 11568 N N . ASN D 1 268 ? 14.98215 58.44487 64.07616 1.000 65.89283 246 ASN D N 1
ATOM 11569 C CA . ASN D 1 268 ? 15.00109 59.52030 63.09025 1.000 64.26095 246 ASN D CA 1
ATOM 11570 C C . ASN D 1 268 ? 13.58947 59.89330 62.66239 1.000 63.16252 246 ASN D C 1
ATOM 11571 O O . ASN D 1 268 ? 13.25013 61.07814 62.55976 1.000 61.06403 246 ASN D O 1
ATOM 11576 N N . ALA D 1 269 ? 12.75920 58.88278 62.39227 1.000 64.83264 247 ALA D N 1
ATOM 11577 C CA . ALA D 1 269 ? 11.37425 59.10520 61.99223 1.000 64.66635 247 ALA D CA 1
ATOM 11578 C C . ALA D 1 269 ? 10.66873 60.05105 62.95320 1.000 65.85710 247 ALA D C 1
ATOM 11579 O O . ALA D 1 269 ? 10.11174 61.07701 62.54796 1.000 67.86537 247 ALA D O 1
ATOM 11581 N N . ARG D 1 270 ? 10.69395 59.71681 64.24287 1.000 65.89465 248 ARG D N 1
ATOM 11582 C CA . ARG D 1 270 ? 10.03854 60.55517 65.23822 1.000 65.41214 248 ARG D CA 1
ATOM 11583 C C . ARG D 1 270 ? 10.78263 61.87083 65.42978 1.000 68.23476 248 ARG D C 1
ATOM 11584 O O . ARG D 1 270 ? 10.16696 62.94290 65.45003 1.000 67.29712 248 ARG D O 1
ATOM 11592 N N . LYS D 1 271 ? 12.11160 61.80783 65.56950 1.000 67.67141 249 LYS D N 1
ATOM 11593 C CA . LYS D 1 271 ? 12.88364 63.00620 65.89078 1.000 65.38627 249 LYS D CA 1
ATOM 11594 C C . LYS D 1 271 ? 12.72228 64.07759 64.82234 1.000 60.42271 249 LYS D C 1
ATOM 11595 O O . LYS D 1 271 ? 12.53687 65.25720 65.14152 1.000 59.43496 249 LYS D O 1
ATOM 11597 N N . ILE D 1 272 ? 12.78589 63.69077 63.54871 1.000 58.79808 250 ILE D N 1
ATOM 11598 C CA . ILE D 1 272 ? 12.62588 64.67185 62.48230 1.000 58.78777 250 ILE D CA 1
ATOM 11599 C C . ILE D 1 272 ? 11.20572 65.22078 62.48751 1.000 57.26516 250 ILE D C 1
ATOM 11600 O O . ILE D 1 272 ? 10.98732 66.43585 62.41072 1.000 57.67205 250 ILE D O 1
ATOM 11605 N N . LEU D 1 273 ? 10.22041 64.32643 62.58402 1.000 58.05071 251 LEU D N 1
ATOM 11606 C CA . LEU D 1 273 ? 8.82399 64.74355 62.63656 1.000 55.96388 251 LEU D CA 1
ATOM 11607 C C . LEU D 1 273 ? 8.55875 65.63689 63.84023 1.000 59.88403 251 LEU D C 1
ATOM 11608 O O . LEU D 1 273 ? 7.91093 66.68250 63.72154 1.000 61.20356 251 LEU D O 1
ATOM 11613 N N . ASP D 1 274 ? 9.05275 65.23654 65.01272 1.000 60.10208 252 ASP D N 1
ATOM 11614 C CA . ASP D 1 274 ? 8.78787 65.99722 66.22929 1.000 64.12134 252 ASP D CA 1
ATOM 11615 C C . ASP D 1 274 ? 9.49281 67.34830 66.19839 1.000 63.87715 252 ASP D C 1
ATOM 11616 O O . ASP D 1 274 ? 8.88741 68.38188 66.50678 1.000 64.73420 252 ASP D O 1
ATOM 11621 N N . THR D 1 275 ? 10.77674 67.35981 65.82875 1.000 63.17438 253 THR D N 1
ATOM 11622 C CA . THR D 1 275 ? 11.52250 68.61409 65.79377 1.000 62.49056 253 THR D CA 1
ATOM 11623 C C . THR D 1 275 ? 10.94763 69.58009 64.76765 1.000 62.38744 253 THR D C 1
ATOM 11624 O O . THR D 1 275 ? 10.97240 70.79804 64.97881 1.000 64.68726 253 THR D O 1
ATOM 11627 N N . TYR D 1 276 ? 10.42739 69.06165 63.65933 1.000 59.20757 254 TYR D N 1
ATOM 11628 C CA . TYR D 1 276 ? 9.83945 69.87042 62.59833 1.000 59.49000 254 TYR D CA 1
ATOM 11629 C C . TYR D 1 276 ? 8.32797 69.67367 62.53559 1.000 63.41754 254 TYR D C 1
ATOM 11630 O O . TYR D 1 276 ? 7.73125 69.64962 61.45835 1.000 64.85274 254 TYR D O 1
ATOM 11639 N N . GLY D 1 277 ? 7.69493 69.51866 63.69505 1.000 63.60817 255 GLY D N 1
ATOM 11640 C CA . GLY D 1 277 ? 6.25954 69.32972 63.74692 1.000 63.61279 255 GLY D CA 1
ATOM 11641 C C . GLY D 1 277 ? 5.49234 70.62131 63.57184 1.000 60.42579 255 GLY D C 1
ATOM 11642 O O . GLY D 1 277 ? 4.43658 70.64608 62.93235 1.000 58.76236 255 GLY D O 1
ATOM 11643 N N . THR D 1 278 ? 6.02163 71.70664 64.13020 1.000 60.80763 256 THR D N 1
ATOM 11644 C CA . THR D 1 278 ? 5.35304 72.99894 64.07761 1.000 62.51560 256 THR D CA 1
ATOM 11645 C C . THR D 1 278 ? 5.58716 73.74660 62.77063 1.000 61.66275 256 THR D C 1
ATOM 11646 O O . THR D 1 278 ? 5.12938 74.88781 62.64762 1.000 60.00617 256 THR D O 1
ATOM 11648 N N . ASP D 1 279 ? 6.26970 73.14690 61.79664 1.000 63.84891 257 ASP D N 1
ATOM 11649 C CA . ASP D 1 279 ? 6.56675 73.83772 60.54690 1.000 62.76373 257 ASP D CA 1
ATOM 11650 C C . ASP D 1 279 ? 6.96803 72.81891 59.48337 1.000 63.47416 257 ASP D C 1
ATOM 11651 O O . ASP D 1 279 ? 6.97274 71.60801 59.71842 1.000 65.02951 257 ASP D O 1
ATOM 11653 N N . TYR D 1 280 ? 7.29011 73.33694 58.29472 1.000 63.15187 258 TYR D N 1
ATOM 11654 C CA . TYR D 1 280 ? 7.84280 72.59582 57.15953 1.000 64.38594 258 TYR D CA 1
ATOM 11655 C C . TYR D 1 280 ? 6.95805 71.49657 56.57389 1.000 62.99681 258 TYR D C 1
ATOM 11656 O O . TYR D 1 280 ? 7.36259 70.85651 55.59789 1.000 69.68134 258 TYR D O 1
ATOM 11665 N N . CYS D 1 281 ? 5.77004 71.26487 57.13145 1.000 59.45853 259 CYS D N 1
ATOM 11666 C CA . CYS D 1 281 ? 4.79471 70.33550 56.55122 1.000 61.14534 259 CYS D CA 1
ATOM 11667 C C . CYS D 1 281 ? 5.41644 68.96115 56.28855 1.000 56.98350 259 CYS D C 1
ATOM 11668 O O . CYS D 1 281 ? 5.55734 68.51669 55.14748 1.000 53.21360 259 CYS D O 1
ATOM 11671 N N . VAL D 1 282 ? 5.79805 68.28642 57.36985 1.000 57.99355 260 VAL D N 1
ATOM 11672 C CA . VAL D 1 282 ? 6.49590 67.00836 57.28544 1.000 57.49903 260 VAL D CA 1
ATOM 11673 C C . VAL D 1 282 ? 5.63661 65.93187 57.93701 1.000 57.44252 260 VAL D C 1
ATOM 11674 O O . VAL D 1 282 ? 5.08631 66.13835 59.02501 1.000 63.10993 260 VAL D O 1
ATOM 11678 N N . PHE D 1 283 ? 5.49424 64.79735 57.25372 1.000 52.79993 261 PHE D N 1
ATOM 11679 C CA . PHE D 1 283 ? 4.75160 63.67313 57.80331 1.000 52.44347 261 PHE D CA 1
ATOM 11680 C C . PHE D 1 283 ? 5.40631 62.38148 57.33420 1.000 55.70664 261 PHE D C 1
ATOM 11681 O O . PHE D 1 283 ? 5.82792 62.27323 56.17955 1.000 55.85229 261 PHE D O 1
ATOM 11689 N N . ASN D 1 284 ? 5.50927 61.41661 58.24511 1.000 55.22016 262 ASN D N 1
ATOM 11690 C CA . ASN D 1 284 ? 6.22032 60.16648 58.00446 1.000 53.15616 262 ASN D CA 1
ATOM 11691 C C . ASN D 1 284 ? 5.21607 59.02191 57.97984 1.000 51.49656 262 ASN D C 1
ATOM 11692 O O . ASN D 1 284 ? 4.58988 58.71812 58.99978 1.000 52.25302 262 ASN D O 1
ATOM 11697 N N . ASP D 1 285 ? 5.10120 58.37046 56.81938 1.000 50.65110 263 ASP D N 1
ATOM 11698 C CA . ASP D 1 285 ? 4.04694 57.38442 56.59732 1.000 55.63104 263 ASP D CA 1
ATOM 11699 C C . ASP D 1 285 ? 4.09808 56.24904 57.61351 1.000 57.42275 263 ASP D C 1
ATOM 11700 O O . ASP D 1 285 ? 3.05822 55.83197 58.13735 1.000 58.49587 263 ASP D O 1
ATOM 11705 N N . ASP D 1 286 ? 5.29655 55.73657 57.90533 1.000 54.97710 264 ASP D N 1
ATOM 11706 C CA . ASP D 1 286 ? 5.40938 54.53163 58.72400 1.000 57.25048 264 ASP D CA 1
ATOM 11707 C C . ASP D 1 286 ? 4.84632 54.74439 60.12449 1.000 58.63757 264 ASP D C 1
ATOM 11708 O O . ASP D 1 286 ? 4.25139 53.82937 60.70670 1.000 58.38390 264 ASP D O 1
ATOM 11713 N N . MET D 1 287 ? 5.02027 55.94199 60.68267 1.000 59.23738 265 MET D N 1
ATOM 11714 C CA . MET D 1 287 ? 4.50435 56.24065 62.01140 1.000 64.17107 265 MET D CA 1
ATOM 11715 C C . MET D 1 287 ? 3.22780 57.06853 61.99289 1.000 62.84400 265 MET D C 1
ATOM 11716 O O . MET D 1 287 ? 2.51839 57.10330 63.00411 1.000 65.98201 265 MET D O 1
ATOM 11721 N N . GLN D 1 288 ? 2.91692 57.72719 60.87894 1.000 58.85567 266 GLN D N 1
ATOM 11722 C CA . GLN D 1 288 ? 1.74503 58.58673 60.77804 1.000 59.23276 266 GLN D CA 1
ATOM 11723 C C . GLN D 1 288 ? 0.67064 58.02280 59.86120 1.000 55.73185 266 GLN D C 1
ATOM 11724 O O . GLN D 1 288 ? -0.48394 57.88499 60.27645 1.000 57.00910 266 GLN D O 1
ATOM 11730 N N . GLY D 1 289 ? 1.01938 57.68640 58.61871 1.000 52.21175 267 GLY D N 1
ATOM 11731 C CA . GLY D 1 289 ? 0.02872 57.12340 57.71647 1.000 49.25321 267 GLY D CA 1
ATOM 11732 C C . GLY D 1 289 ? -0.46459 55.76163 58.16641 1.000 52.65176 267 GLY D C 1
ATOM 11733 O O . GLY D 1 289 ? -1.64898 55.44385 58.03100 1.000 51.13143 267 GLY D O 1
ATOM 11734 N N . THR D 1 290 ? 0.43380 54.94336 58.72055 1.000 53.85796 268 THR D N 1
ATOM 11735 C CA . THR D 1 290 ? 0.04720 53.60777 59.16571 1.000 51.76965 268 THR D CA 1
ATOM 11736 C C . THR D 1 290 ? -0.86222 53.67238 60.38465 1.000 50.95157 268 THR D C 1
ATOM 11737 O O . THR D 1 290 ? -1.94099 53.06995 60.39650 1.000 52.22333 268 THR D O 1
ATOM 11741 N N . GLY D 1 291 ? -0.44116 54.39790 61.42292 1.000 52.96307 269 GLY D N 1
ATOM 11742 C CA . GLY D 1 291 ? -1.24713 54.49673 62.63026 1.000 53.66443 269 GLY D CA 1
ATOM 11743 C C . GLY D 1 291 ? -2.64450 55.01980 62.37684 1.000 49.42721 269 GLY D C 1
ATOM 11744 O O . GLY D 1 291 ? -3.55916 54.76871 63.16598 1.000 49.82691 269 GLY D O 1
ATOM 11745 N N . ALA D 1 292 ? -2.83396 55.74764 61.27515 1.000 48.94003 270 ALA D N 1
ATOM 11746 C CA . ALA D 1 292 ? -4.16711 56.22552 60.92843 1.000 48.12250 270 ALA D CA 1
ATOM 11747 C C . ALA D 1 292 ? -5.04571 55.08655 60.42414 1.000 49.15458 270 ALA D C 1
ATOM 11748 O O . ALA D 1 292 ? -6.18685 54.92446 60.87258 1.000 50.40942 270 ALA D O 1
ATOM 11750 N N . VAL D 1 293 ? -4.52570 54.27666 59.49677 1.000 49.57375 271 VAL D N 1
ATOM 11751 C CA . VAL D 1 293 ? -5.32774 53.21626 58.89431 1.000 51.70263 271 VAL D CA 1
ATOM 11752 C C . VAL D 1 293 ? -5.72727 52.16009 59.91603 1.000 49.44488 271 VAL D C 1
ATOM 11753 O O . VAL D 1 293 ? -6.72528 51.45765 59.72083 1.000 47.27327 271 VAL D O 1
ATOM 11757 N N . VAL D 1 294 ? -4.97435 52.03122 61.01052 1.000 48.93408 272 VAL D N 1
ATOM 11758 C CA . VAL D 1 294 ? -5.38439 51.13536 62.08643 1.000 47.50774 272 VAL D CA 1
ATOM 11759 C C . VAL D 1 294 ? -6.62059 51.68475 62.78619 1.000 50.64029 272 VAL D C 1
ATOM 11760 O O . VAL D 1 294 ? -7.54729 50.93677 63.12143 1.000 54.27014 272 VAL D O 1
ATOM 11764 N N . LEU D 1 295 ? -6.65817 53.00217 63.00505 1.000 48.26742 273 LEU D N 1
ATOM 11765 C CA . LEU D 1 295 ? -7.81659 53.63040 63.63091 1.000 48.36163 273 LEU D CA 1
ATOM 11766 C C . LEU D 1 295 ? -9.08465 53.41563 62.81711 1.000 49.11269 273 LEU D C 1
ATOM 11767 O O . LEU D 1 295 ? -10.17829 53.32345 63.38694 1.000 50.00707 273 LEU D O 1
ATOM 11772 N N . ALA D 1 296 ? -8.96206 53.34086 61.48988 1.000 49.02019 274 ALA D N 1
ATOM 11773 C CA . ALA D 1 296 ? -10.13271 53.11730 60.64824 1.000 49.57582 274 ALA D CA 1
ATOM 11774 C C . ALA D 1 296 ? -10.78741 51.77921 60.96810 1.000 52.05968 274 ALA D C 1
ATOM 11775 O O . ALA D 1 296 ? -12.01288 51.68935 61.09968 1.000 55.72622 274 ALA D O 1
ATOM 11777 N N . ALA D 1 297 ? -9.98175 50.72412 61.10758 1.000 51.27420 275 ALA D N 1
ATOM 11778 C CA . ALA D 1 297 ? -10.53330 49.43376 61.50587 1.000 54.77668 275 ALA D CA 1
ATOM 11779 C C . ALA D 1 297 ? -11.15984 49.50193 62.89142 1.000 57.04249 275 ALA D C 1
ATOM 11780 O O . ALA D 1 297 ? -12.13128 48.78912 63.16987 1.000 58.00543 275 ALA D O 1
ATOM 11782 N N . VAL D 1 298 ? -10.62517 50.35456 63.76733 1.000 54.33550 276 VAL D N 1
ATOM 11783 C CA . VAL D 1 298 ? -11.20529 50.51959 65.09594 1.000 54.74291 276 VAL D CA 1
ATOM 11784 C C . VAL D 1 298 ? -12.57479 51.18073 64.99698 1.000 55.35716 276 VAL D C 1
ATOM 11785 O O . VAL D 1 298 ? -13.55642 50.70035 65.57495 1.000 55.27573 276 VAL D O 1
ATOM 11789 N N . TYR D 1 299 ? -12.66233 52.28808 64.25381 1.000 54.44827 277 TYR D N 1
ATOM 11790 C CA . TYR D 1 299 ? -13.94086 52.97479 64.09174 1.000 54.38385 277 TYR D CA 1
ATOM 11791 C C . TYR D 1 299 ? -14.96300 52.08828 63.39104 1.000 54.77667 277 TYR D C 1
ATOM 11792 O O . TYR D 1 299 ? -16.14766 52.09547 63.74573 1.000 57.78985 277 TYR D O 1
ATOM 11801 N N . SER D 1 300 ? -14.52599 51.32051 62.38896 1.000 56.48153 278 SER D N 1
ATOM 11802 C CA . SER D 1 300 ? -15.44359 50.41793 61.70128 1.000 61.65146 278 SER D CA 1
ATOM 11803 C C . SER D 1 300 ? -15.95734 49.32898 62.63280 1.000 62.33189 278 SER D C 1
ATOM 11804 O O . SER D 1 300 ? -17.08851 48.85618 62.47092 1.000 62.32977 278 SER D O 1
ATOM 11807 N N . GLY D 1 301 ? -15.14358 48.91298 63.60551 1.000 60.22482 279 GLY D N 1
ATOM 11808 C CA . GLY D 1 301 ? -15.63787 48.01436 64.63233 1.000 61.61757 279 GLY D CA 1
ATOM 11809 C C . GLY D 1 301 ? -16.59433 48.69507 65.58877 1.000 65.53718 279 GLY D C 1
ATOM 11810 O O . GLY D 1 301 ? -17.51672 48.05910 66.10730 1.000 65.00009 279 GLY D O 1
ATOM 11811 N N . LEU D 1 302 ? -16.39386 49.99380 65.83109 1.000 66.14539 280 LEU D N 1
ATOM 11812 C CA . LEU D 1 302 ? -17.31461 50.75447 66.66885 1.000 65.10209 280 LEU D CA 1
ATOM 11813 C C . LEU D 1 302 ? -18.69054 50.87357 66.03466 1.000 65.89742 280 LEU D C 1
ATOM 11814 O O . LEU D 1 302 ? -19.68596 51.04625 66.74753 1.000 68.72733 280 LEU D O 1
ATOM 11819 N N . LYS D 1 303 ? -18.76547 50.80157 64.70452 1.000 64.48518 281 LYS D N 1
ATOM 11820 C CA . LYS D 1 303 ? -20.05091 50.89415 64.02652 1.000 68.45004 281 LYS D CA 1
ATOM 11821 C C . LYS D 1 303 ? -20.99636 49.77222 64.43241 1.000 76.41735 281 LYS D C 1
ATOM 11822 O O . LYS D 1 303 ? -22.21673 49.93337 64.32257 1.000 81.44182 281 LYS D O 1
ATOM 11824 N N . VAL D 1 304 ? -20.46423 48.64609 64.90112 1.000 72.46369 282 VAL D N 1
ATOM 11825 C CA . VAL D 1 304 ? -21.27065 47.55177 65.41502 1.000 73.42616 282 VAL D CA 1
ATOM 11826 C C . VAL D 1 304 ? -21.14055 47.42075 66.92737 1.000 74.32932 282 VAL D C 1
ATOM 11827 O O . VAL D 1 304 ? -22.12934 47.15913 67.61564 1.000 82.93531 282 VAL D O 1
ATOM 11831 N N . THR D 1 305 ? -19.92975 47.60206 67.46335 1.000 69.00539 283 THR D N 1
ATOM 11832 C CA . THR D 1 305 ? -19.73201 47.47217 68.90394 1.000 68.29280 283 THR D CA 1
ATOM 11833 C C . THR D 1 305 ? -20.45870 48.56844 69.67407 1.000 73.12965 283 THR D C 1
ATOM 11834 O O . THR D 1 305 ? -20.87386 48.34829 70.81757 1.000 79.08657 283 THR D O 1
ATOM 11838 N N . GLY D 1 306 ? -20.61938 49.74580 69.07285 1.000 70.10873 284 GLY D N 1
ATOM 11839 C CA . GLY D 1 306 ? -21.38433 50.81019 69.69264 1.000 70.57736 284 GLY D CA 1
ATOM 11840 C C . GLY D 1 306 ? -20.79414 51.37922 70.96136 1.000 69.59390 284 GLY D C 1
ATOM 11841 O O . GLY D 1 306 ? -21.51938 51.99350 71.74743 1.000 74.83903 284 GLY D O 1
ATOM 11842 N N . ILE D 1 307 ? -19.49754 51.19664 71.18649 1.000 64.09792 285 ILE D N 1
ATOM 11843 C CA . ILE D 1 307 ? -18.84082 51.70609 72.38735 1.000 65.10399 285 ILE D CA 1
ATOM 11844 C C . ILE D 1 307 ? -18.02721 52.94591 72.02989 1.000 64.80950 285 ILE D C 1
ATOM 11845 O O . ILE D 1 307 ? -17.37714 52.98067 70.97421 1.000 64.37692 285 ILE D O 1
ATOM 11850 N N . PRO D 1 308 ? -18.06258 53.99457 72.84582 1.000 65.18551 286 PRO D N 1
ATOM 11851 C CA . PRO D 1 308 ? -17.19944 55.15279 72.60687 1.000 63.59942 286 PRO D CA 1
ATOM 11852 C C . PRO D 1 308 ? -15.79408 54.90880 73.14258 1.000 64.70422 286 PRO D C 1
ATOM 11853 O O . PRO D 1 308 ? -15.52488 53.94505 73.86127 1.000 65.16021 286 PRO D O 1
ATOM 11857 N N . LEU D 1 309 ? -14.89221 55.81878 72.78020 1.000 60.96069 287 LEU D N 1
ATOM 11858 C CA . LEU D 1 309 ? -13.47766 55.66643 73.09600 1.000 55.13887 287 LEU D CA 1
ATOM 11859 C C . LEU D 1 309 ? -13.15901 55.95905 74.55556 1.000 58.86785 287 LEU D C 1
ATOM 11860 O O . LEU D 1 309 ? -11.99625 55.83067 74.95352 1.000 59.19732 287 LEU D O 1
ATOM 11865 N N . ARG D 1 310 ? -14.15459 56.34658 75.35604 1.000 66.32925 288 ARG D N 1
ATOM 11866 C CA . ARG D 1 310 ? -13.90158 56.67478 76.75558 1.000 70.06712 288 ARG D CA 1
ATOM 11867 C C . ARG D 1 310 ? -13.42541 55.45167 77.52929 1.000 70.66070 288 ARG D C 1
ATOM 11868 O O . ARG D 1 310 ? -12.39094 55.49368 78.20517 1.000 74.61802 288 ARG D O 1
ATOM 11870 N N . ASP D 1 311 ? -14.16948 54.35075 77.44280 1.000 68.41743 289 ASP D N 1
ATOM 11871 C CA . ASP D 1 311 ? -13.80222 53.10545 78.10053 1.000 70.51307 289 ASP D CA 1
ATOM 11872 C C . ASP D 1 311 ? -13.12985 52.12171 77.15234 1.000 71.20250 289 ASP D C 1
ATOM 11873 O O . ASP D 1 311 ? -13.01562 50.93675 77.48310 1.000 73.94883 289 ASP D O 1
ATOM 11875 N N . GLN D 1 312 ? -12.68745 52.58155 75.98460 1.000 65.43235 290 GLN D N 1
ATOM 11876 C CA . GLN D 1 312 ? -12.01443 51.71514 75.02051 1.000 60.31302 290 GLN D CA 1
ATOM 11877 C C . GLN D 1 312 ? -10.65172 51.31731 75.56637 1.000 66.03885 290 GLN D C 1
ATOM 11878 O O . GLN D 1 312 ? -9.67970 52.06867 75.46221 1.000 68.37260 290 GLN D O 1
ATOM 11884 N N . THR D 1 313 ? -10.57745 50.12691 76.15181 1.000 68.71291 291 THR D N 1
ATOM 11885 C CA . THR D 1 313 ? -9.31807 49.58548 76.63420 1.000 69.35604 291 THR D CA 1
ATOM 11886 C C . THR D 1 313 ? -8.63825 48.79130 75.52781 1.000 67.08534 291 THR D C 1
ATOM 11887 O O . THR D 1 313 ? -9.29707 48.12330 74.72530 1.000 63.80872 291 THR D O 1
ATOM 11891 N N . ILE D 1 314 ? -7.31330 48.87976 75.48912 1.000 67.52059 292 ILE D N 1
ATOM 11892 C CA . ILE D 1 314 ? -6.50043 48.27896 74.44328 1.000 67.56248 292 ILE D CA 1
ATOM 11893 C C . ILE D 1 314 ? -5.32734 47.57725 75.11346 1.000 72.22354 292 ILE D C 1
ATOM 11894 O O . ILE D 1 314 ? -4.93291 47.92902 76.22824 1.000 73.63892 292 ILE D O 1
ATOM 11899 N N . VAL D 1 315 ? -4.80019 46.54339 74.46126 1.000 71.65205 293 VAL D N 1
ATOM 11900 C CA . VAL D 1 315 ? -3.52227 45.95979 74.85112 1.000 69.27151 293 VAL D CA 1
ATOM 11901 C C . VAL D 1 315 ? -2.67405 45.82362 73.59128 1.000 70.03990 293 VAL D C 1
ATOM 11902 O O . VAL D 1 315 ? -3.13660 45.30152 72.57112 1.000 68.11445 293 VAL D O 1
ATOM 11906 N N . VAL D 1 316 ? -1.46081 46.35965 73.63888 1.000 72.48084 294 VAL D N 1
ATOM 11907 C CA . VAL D 1 316 ? -0.61364 46.49107 72.46045 1.000 69.94167 294 VAL D CA 1
ATOM 11908 C C . VAL D 1 316 ? 0.51187 45.47603 72.58167 1.000 69.40333 294 VAL D C 1
ATOM 11909 O O . VAL D 1 316 ? 1.36699 45.58673 73.46885 1.000 68.12238 294 VAL D O 1
ATOM 11911 N N . PHE D 1 317 ? 0.51681 44.48403 71.69505 1.000 68.86618 295 PHE D N 1
ATOM 11912 C CA . PHE D 1 317 ? 1.60236 43.51404 71.65773 1.000 69.11888 295 PHE D CA 1
ATOM 11913 C C . PHE D 1 317 ? 2.75556 44.08336 70.84379 1.000 70.56514 295 PHE D C 1
ATOM 11914 O O . PHE D 1 317 ? 2.59304 44.40988 69.66255 1.000 68.40512 295 PHE D O 1
ATOM 11922 N N . GLY D 1 318 ? 3.91793 44.19764 71.47569 1.000 70.77922 296 GLY D N 1
ATOM 11923 C CA . GLY D 1 318 ? 5.04552 44.86142 70.85999 1.000 69.31980 296 GLY D CA 1
ATOM 11924 C C . GLY D 1 318 ? 5.23067 46.25914 71.40873 1.000 72.69244 296 GLY D C 1
ATOM 11925 O O . GLY D 1 318 ? 4.65582 47.22107 70.88986 1.000 74.80366 296 GLY D O 1
ATOM 11926 N N . ALA D 1 319 ? 6.01375 46.37948 72.47900 1.000 72.57077 297 ALA D N 1
ATOM 11927 C CA . ALA D 1 319 ? 6.38396 47.67538 73.02747 1.000 68.88923 297 ALA D CA 1
ATOM 11928 C C . ALA D 1 319 ? 7.57766 48.28724 72.31276 1.000 71.28107 297 ALA D C 1
ATOM 11929 O O . ALA D 1 319 ? 8.21789 49.19630 72.85471 1.000 65.96339 297 ALA D O 1
ATOM 11931 N N . GLY D 1 320 ? 7.89238 47.79970 71.11010 1.000 75.28829 298 GLY D N 1
ATOM 11932 C CA . GLY D 1 320 ? 8.99540 48.33409 70.34522 1.000 77.23996 298 GLY D CA 1
ATOM 11933 C C . GLY D 1 320 ? 8.67672 49.67818 69.72361 1.000 79.21570 298 GLY D C 1
ATOM 11934 O O . GLY D 1 320 ? 7.55772 50.18592 69.79886 1.000 82.03980 298 GLY D O 1
ATOM 11935 N N . THR D 1 321 ? 9.69903 50.25483 69.08759 1.000 77.58326 299 THR D N 1
ATOM 11936 C CA . THR D 1 321 ? 9.56593 51.59374 68.52211 1.000 75.42552 299 THR D CA 1
ATOM 11937 C C . THR D 1 321 ? 8.50690 51.63629 67.42732 1.000 75.76769 299 THR D C 1
ATOM 11938 O O . THR D 1 321 ? 7.73559 52.59877 67.33767 1.000 78.37482 299 THR D O 1
ATOM 11942 N N . ALA D 1 322 ? 8.45341 50.60312 66.58351 1.000 75.49755 300 ALA D N 1
ATOM 11943 C CA . ALA D 1 322 ? 7.45699 50.57699 65.51841 1.000 77.25052 300 ALA D CA 1
ATOM 11944 C C . ALA D 1 322 ? 6.04643 50.41487 66.06970 1.000 80.18363 300 ALA D C 1
ATOM 11945 O O . ALA D 1 322 ? 5.09327 50.95731 65.49865 1.000 79.22070 300 ALA D O 1
ATOM 11947 N N . GLY D 1 323 ? 5.89290 49.68459 67.17117 1.000 81.54664 301 GLY D N 1
ATOM 11948 C CA . GLY D 1 323 ? 4.58428 49.45604 67.75029 1.000 81.80968 301 GLY D CA 1
ATOM 11949 C C . GLY D 1 323 ? 4.09963 50.59112 68.62771 1.000 77.56841 301 GLY D C 1
ATOM 11950 O O . GLY D 1 323 ? 2.94036 51.00538 68.52907 1.000 75.83412 301 GLY D O 1
ATOM 11951 N N . MET D 1 324 ? 4.98108 51.10056 69.49324 1.000 76.88055 302 MET D N 1
ATOM 11952 C CA . MET D 1 324 ? 4.59330 52.17535 70.40228 1.000 76.64398 302 MET D CA 1
ATOM 11953 C C . MET D 1 324 ? 4.14113 53.41528 69.64260 1.000 78.48733 302 MET D C 1
ATOM 11954 O O . MET D 1 324 ? 3.18080 54.08099 70.04647 1.000 77.61581 302 MET D O 1
ATOM 11959 N N . GLY D 1 325 ? 4.82211 53.74429 68.54308 1.000 80.32471 303 GLY D N 1
ATOM 11960 C CA . GLY D 1 325 ? 4.40807 54.88792 67.74653 1.000 78.89801 303 GLY D CA 1
ATOM 11961 C C . GLY D 1 325 ? 3.00089 54.73883 67.20295 1.000 74.45569 303 GLY D C 1
ATOM 11962 O O . GLY D 1 325 ? 2.24663 55.71174 67.12993 1.000 75.09763 303 GLY D O 1
ATOM 11963 N N . ILE D 1 326 ? 2.62835 53.51835 66.81478 1.000 72.75279 304 ILE D N 1
ATOM 11964 C CA . ILE D 1 326 ? 1.25370 53.25736 66.40125 1.000 72.92741 304 ILE D CA 1
ATOM 11965 C C . ILE D 1 326 ? 0.30706 53.43090 67.58257 1.000 72.52073 304 ILE D C 1
ATOM 11966 O O . ILE D 1 326 ? -0.74616 54.06955 67.46944 1.000 69.76673 304 ILE D O 1
ATOM 11970 N N . ALA D 1 327 ? 0.67568 52.87386 68.73872 1.000 74.15263 305 ALA D N 1
ATOM 11971 C CA . ALA D 1 327 ? -0.15800 53.01462 69.92756 1.000 68.90847 305 ALA D CA 1
ATOM 11972 C C . ALA D 1 327 ? -0.17619 54.45484 70.42405 1.000 69.33625 305 ALA D C 1
ATOM 11973 O O . ALA D 1 327 ? -1.21933 54.95101 70.86513 1.000 71.48985 305 ALA D O 1
ATOM 11975 N N . ASP D 1 328 ? 0.96646 55.14396 70.35857 1.000 70.23876 306 ASP D N 1
ATOM 11976 C CA . ASP D 1 328 ? 1.01316 56.53038 70.81125 1.000 70.45674 306 ASP D CA 1
ATOM 11977 C C . ASP D 1 328 ? 0.25329 57.45169 69.86818 1.000 67.18192 306 ASP D C 1
ATOM 11978 O O . ASP D 1 328 ? -0.27124 58.48381 70.30026 1.000 65.11390 306 ASP D O 1
ATOM 11983 N N . GLN D 1 329 ? 0.18996 57.10482 68.58163 1.000 66.90514 307 GLN D N 1
ATOM 11984 C CA . GLN D 1 329 ? -0.59846 57.89925 67.64801 1.000 65.66983 307 GLN D CA 1
ATOM 11985 C C . GLN D 1 329 ? -2.09051 57.73357 67.89880 1.000 65.83016 307 GLN D C 1
ATOM 11986 O O . GLN D 1 329 ? -2.87385 58.63805 67.58835 1.000 67.35794 307 GLN D O 1
ATOM 11988 N N . ILE D 1 330 ? -2.49741 56.59728 68.46768 1.000 66.57274 308 ILE D N 1
ATOM 11989 C CA . ILE D 1 330 ? -3.91764 56.32382 68.66515 1.000 65.92024 308 ILE D CA 1
ATOM 11990 C C . ILE D 1 330 ? -4.50842 57.27070 69.70297 1.000 64.72747 308 ILE D C 1
ATOM 11991 O O . ILE D 1 330 ? -5.58241 57.84868 69.49678 1.000 63.59488 308 ILE D O 1
ATOM 11996 N N . ARG D 1 331 ? -3.81137 57.45071 70.82965 1.000 64.08606 309 ARG D N 1
ATOM 11997 C CA . ARG D 1 331 ? -4.41183 58.14139 71.96798 1.000 65.05839 309 ARG D CA 1
ATOM 11998 C C . ARG D 1 331 ? -4.77378 59.58188 71.62716 1.000 63.60379 309 ARG D C 1
ATOM 11999 O O . ARG D 1 331 ? -5.84867 60.05993 72.00483 1.000 61.76847 309 ARG D O 1
ATOM 12007 N N . ASP D 1 332 ? -3.89978 60.28801 70.90483 1.000 64.90797 310 ASP D N 1
ATOM 12008 C CA . ASP D 1 332 ? -4.22689 61.65221 70.50134 1.000 65.31439 310 ASP D CA 1
ATOM 12009 C C . ASP D 1 332 ? -5.48433 61.69039 69.64366 1.000 61.01522 310 ASP D C 1
ATOM 12010 O O . ASP D 1 332 ? -6.23603 62.67137 69.68564 1.000 59.88182 310 ASP D O 1
ATOM 12015 N N . ALA D 1 333 ? -5.73246 60.63444 68.86679 1.000 58.47156 311 ALA D N 1
ATOM 12016 C CA . ALA D 1 333 ? -7.02340 60.48499 68.20844 1.000 59.95428 311 ALA D CA 1
ATOM 12017 C C . ALA D 1 333 ? -8.05192 59.85086 69.13255 1.000 61.46301 311 ALA D C 1
ATOM 12018 O O . ALA D 1 333 ? -9.25709 60.05154 68.94404 1.000 56.52054 311 ALA D O 1
ATOM 12020 N N . MET D 1 334 ? -7.59987 59.08596 70.12847 1.000 63.38421 312 MET D N 1
ATOM 12021 C CA . MET D 1 334 ? -8.51018 58.53185 71.12047 1.000 61.21251 312 MET D CA 1
ATOM 12022 C C . MET D 1 334 ? -8.96776 59.57249 72.13221 1.000 58.51489 312 MET D C 1
ATOM 12023 O O . MET D 1 334 ? -10.02116 59.39263 72.75231 1.000 60.43496 312 MET D O 1
ATOM 12025 N N . VAL D 1 335 ? -8.20038 60.64898 72.31534 1.000 58.05731 313 VAL D N 1
ATOM 12026 C CA . VAL D 1 335 ? -8.65247 61.76253 73.14279 1.000 58.10936 313 VAL D CA 1
ATOM 12027 C C . VAL D 1 335 ? -9.63819 62.65477 72.39356 1.000 56.57197 313 VAL D C 1
ATOM 12028 O O . VAL D 1 335 ? -10.45161 63.33876 73.02936 1.000 53.70224 313 VAL D O 1
ATOM 12032 N N . ALA D 1 336 ? -9.60969 62.63991 71.05637 1.000 58.97309 314 ALA D N 1
ATOM 12033 C CA . ALA D 1 336 ? -10.52203 63.47348 70.27695 1.000 57.40881 314 ALA D CA 1
ATOM 12034 C C . ALA D 1 336 ? -11.97678 63.19297 70.63355 1.000 58.49226 314 ALA D C 1
ATOM 12035 O O . ALA D 1 336 ? -12.76973 64.12341 70.81711 1.000 60.66147 314 ALA D O 1
ATOM 12037 N N . ASP D 1 337 ? -12.34496 61.91655 70.73851 1.000 60.54341 315 ASP D N 1
ATOM 12038 C CA . ASP D 1 337 ? -13.68308 61.50670 71.14605 1.000 60.60683 315 ASP D CA 1
ATOM 12039 C C . ASP D 1 337 ? -13.69984 60.90627 72.54696 1.000 59.98462 315 ASP D C 1
ATOM 12040 O O . ASP D 1 337 ? -14.60743 60.13616 72.87723 1.000 63.47851 315 ASP D O 1
ATOM 12045 N N . GLY D 1 338 ? -12.72557 61.24420 73.37513 1.000 58.08409 316 GLY D N 1
ATOM 12046 C CA . GLY D 1 338 ? -12.56346 60.61326 74.67330 1.000 60.15861 316 GLY D CA 1
ATOM 12047 C C . GLY D 1 338 ? -12.09320 61.58116 75.73104 1.000 57.90346 316 GLY D C 1
ATOM 12048 O O . GLY D 1 338 ? -12.34551 62.78704 75.64805 1.000 54.51987 316 GLY D O 1
ATOM 12049 N N . ALA D 1 339 ? -11.39185 61.04927 76.73050 1.000 60.72698 317 ALA D N 1
ATOM 12050 C CA . ALA D 1 339 ? -11.07952 61.77315 77.94741 1.000 64.45661 317 ALA D CA 1
ATOM 12051 C C . ALA D 1 339 ? -9.59111 62.13113 78.01028 1.000 65.33467 317 ALA D C 1
ATOM 12052 O O . ALA D 1 339 ? -8.89473 62.13969 76.98662 1.000 61.93189 317 ALA D O 1
ATOM 12054 N N . THR D 1 340 ? -9.10819 62.41364 79.21786 1.000 66.87219 318 THR D N 1
ATOM 12055 C CA . THR D 1 340 ? -7.81508 63.05516 79.41028 1.000 64.47125 318 THR D CA 1
ATOM 12056 C C . THR D 1 340 ? -6.66627 62.16462 78.94495 1.000 66.17291 318 THR D C 1
ATOM 12057 O O . THR D 1 340 ? -6.78502 60.93952 78.84695 1.000 68.55390 318 THR D O 1
ATOM 12059 N N . LEU D 1 341 ? -5.53274 62.81300 78.65777 1.000 68.21118 319 LEU D N 1
ATOM 12060 C CA . LEU D 1 341 ? -4.32590 62.08134 78.28918 1.000 69.60155 319 LEU D CA 1
ATOM 12061 C C . LEU D 1 341 ? -3.85389 61.17837 79.41918 1.000 69.84819 319 LEU D C 1
ATOM 12062 O O . LEU D 1 341 ? -3.30862 60.09872 79.16250 1.000 71.51855 319 LEU D O 1
ATOM 12064 N N . GLU D 1 342 ? -4.05093 61.59967 80.67132 1.000 71.98388 320 GLU D N 1
ATOM 12065 C CA . GLU D 1 342 ? -3.73842 60.72608 81.79668 1.000 71.61048 320 GLU D CA 1
ATOM 12066 C C . GLU D 1 342 ? -4.59603 59.46705 81.76232 1.000 72.61947 320 GLU D C 1
ATOM 12067 O O . GLU D 1 342 ? -4.11256 58.36748 82.05905 1.000 74.98386 320 GLU D O 1
ATOM 12073 N N . GLN D 1 343 ? -5.87075 59.60450 81.38636 1.000 72.90195 321 GLN D N 1
ATOM 12074 C CA . GLN D 1 343 ? -6.73406 58.43229 81.27160 1.000 73.06180 321 GLN D CA 1
ATOM 12075 C C . GLN D 1 343 ? -6.34098 57.56031 80.08538 1.000 71.09299 321 GLN D C 1
ATOM 12076 O O . GLN D 1 343 ? -6.28800 56.33032 80.20274 1.000 70.02941 321 GLN D O 1
ATOM 12082 N N . ALA D 1 344 ? -6.08288 58.17619 78.92692 1.000 71.11060 322 ALA D N 1
ATOM 12083 C CA . ALA D 1 344 ? -5.68096 57.40593 77.75337 1.000 72.31637 322 ALA D CA 1
ATOM 12084 C C . ALA D 1 344 ? -4.46654 56.53475 78.04390 1.000 70.33852 322 ALA D C 1
ATOM 12085 O O . ALA D 1 344 ? -4.36120 55.41648 77.52757 1.000 68.62067 322 ALA D O 1
ATOM 12087 N N . VAL D 1 345 ? -3.55062 57.02444 78.88104 1.000 69.42174 323 VAL D N 1
ATOM 12088 C CA . VAL D 1 345 ? -2.40810 56.22599 79.30815 1.000 70.29187 323 VAL D CA 1
ATOM 12089 C C . VAL D 1 345 ? -2.86363 55.03287 80.14536 1.000 74.52162 323 VAL D C 1
ATOM 12090 O O . VAL D 1 345 ? -2.20295 53.98593 80.16133 1.000 77.08515 323 VAL D O 1
ATOM 12094 N N . SER D 1 346 ? -4.01141 55.14658 80.81462 1.000 72.30582 324 SER D N 1
ATOM 12095 C CA . SER D 1 346 ? -4.51088 54.11206 81.71040 1.000 72.05143 324 SER D CA 1
ATOM 12096 C C . SER D 1 346 ? -5.31106 53.02523 80.99442 1.000 73.60780 324 SER D C 1
ATOM 12097 O O . SER D 1 346 ? -6.06267 52.29568 81.65179 1.000 72.54727 324 SER D O 1
ATOM 12100 N N . GLN D 1 347 ? -5.17039 52.88784 79.67069 1.000 71.18674 325 GLN D N 1
ATOM 12101 C CA . GLN D 1 347 ? -5.99300 51.91455 78.96178 1.000 69.72058 325 GLN D CA 1
ATOM 12102 C C . GLN D 1 347 ? -5.25502 51.09058 77.91144 1.000 72.72876 325 GLN D C 1
ATOM 12103 O O . GLN D 1 347 ? -5.91506 50.36342 77.15802 1.000 71.39613 325 GLN D O 1
ATOM 12109 N N . ILE D 1 348 ? -3.92802 51.16263 77.81889 1.000 73.05397 326 ILE D N 1
ATOM 12110 C CA . ILE D 1 348 ? -3.18715 50.31800 76.88444 1.000 70.54955 326 ILE D CA 1
ATOM 12111 C C . ILE D 1 348 ? -2.01677 49.68219 77.62531 1.000 71.23283 326 ILE D C 1
ATOM 12112 O O . ILE D 1 348 ? -1.08341 50.37967 78.04033 1.000 72.63986 326 ILE D O 1
ATOM 12117 N N . TRP D 1 349 ? -2.07071 48.36055 77.80502 1.000 69.89904 327 TRP D N 1
ATOM 12118 C CA . TRP D 1 349 ? -0.84760 47.79979 78.36676 1.000 70.04060 327 TRP D CA 1
ATOM 12119 C C . TRP D 1 349 ? 0.07704 47.31749 77.25377 1.000 74.38467 327 TRP D C 1
ATOM 12120 O O . TRP D 1 349 ? -0.38225 46.71183 76.28110 1.000 74.92164 327 TRP D O 1
ATOM 12131 N N . PRO D 1 350 ? 1.36735 47.59929 77.38060 1.000 76.95204 328 PRO D N 1
ATOM 12132 C CA . PRO D 1 350 ? 2.34339 47.06623 76.42567 1.000 75.98263 328 PRO D CA 1
ATOM 12133 C C . PRO D 1 350 ? 3.19775 45.96282 77.03114 1.000 73.52245 328 PRO D C 1
ATOM 12134 O O . PRO D 1 350 ? 3.58945 46.04633 78.19987 1.000 75.60992 328 PRO D O 1
ATOM 12138 N N . ILE D 1 351 ? 3.50512 44.92804 76.25413 1.000 69.09095 329 ILE D N 1
ATOM 12139 C CA . ILE D 1 351 ? 4.27222 43.79853 76.77133 1.000 71.36259 329 ILE D CA 1
ATOM 12140 C C . ILE D 1 351 ? 5.16052 43.24588 75.66765 1.000 72.05330 329 ILE D C 1
ATOM 12141 O O . ILE D 1 351 ? 4.71478 43.05684 74.53172 1.000 74.17302 329 ILE D O 1
ATOM 12145 N N . ASP D 1 352 ? 6.42335 42.99067 76.00935 1.000 68.93603 330 ASP D N 1
ATOM 12146 C CA . ASP D 1 352 ? 7.31510 42.20875 75.15799 1.000 70.92017 330 ASP D CA 1
ATOM 12147 C C . ASP D 1 352 ? 8.20546 41.24574 75.92802 1.000 73.82559 330 ASP D C 1
ATOM 12148 O O . ASP D 1 352 ? 8.67038 40.26593 75.33524 1.000 74.23014 330 ASP D O 1
ATOM 12153 N N . ARG D 1 353 ? 8.45781 41.46978 77.21450 1.000 70.27303 331 ARG D N 1
ATOM 12154 C CA . ARG D 1 353 ? 9.23518 40.53968 78.02508 1.000 68.96169 331 ARG D CA 1
ATOM 12155 C C . ARG D 1 353 ? 8.89461 40.69730 79.50428 1.000 74.64795 331 ARG D C 1
ATOM 12156 O O . ARG D 1 353 ? 9.56681 41.42818 80.23229 1.000 74.96714 331 ARG D O 1
ATOM 12158 N N . LEU D 1 356 ? 6.55339 45.38369 83.65652 1.000 101.72566 334 LEU D N 1
ATOM 12159 C CA . LEU D 1 356 ? 5.87656 46.39710 84.45715 1.000 96.82086 334 LEU D CA 1
ATOM 12160 C C . LEU D 1 356 ? 6.87566 47.37292 85.06415 1.000 97.19319 334 LEU D C 1
ATOM 12161 O O . LEU D 1 356 ? 7.91493 46.96627 85.58347 1.000 98.50470 334 LEU D O 1
ATOM 12166 N N . LEU D 1 357 ? 6.55545 48.66602 85.00139 1.000 101.75892 335 LEU D N 1
ATOM 12167 C CA . LEU D 1 357 ? 7.39876 49.69527 85.60717 1.000 103.08647 335 LEU D CA 1
ATOM 12168 C C . LEU D 1 357 ? 7.04968 49.80888 87.09161 1.000 102.78689 335 LEU D C 1
ATOM 12169 O O . LEU D 1 357 ? 6.39310 50.74615 87.54965 1.000 100.24540 335 LEU D O 1
ATOM 12174 N N . PHE D 1 358 ? 7.49588 48.81008 87.85196 1.000 103.85027 336 PHE D N 1
ATOM 12175 C CA . PHE D 1 358 ? 7.55187 48.97185 89.29945 1.000 107.22557 336 PHE D CA 1
ATOM 12176 C C . PHE D 1 358 ? 8.59932 50.01584 89.66117 1.000 112.04561 336 PHE D C 1
ATOM 12177 O O . PHE D 1 358 ? 8.29342 51.03985 90.28297 1.000 109.14640 336 PHE D O 1
ATOM 12179 N N . ASP D 1 359 ? 9.84501 49.77326 89.25780 1.000 113.91042 337 ASP D N 1
ATOM 12180 C CA . ASP D 1 359 ? 10.89251 50.78427 89.27882 1.000 114.58376 337 ASP D CA 1
ATOM 12181 C C . ASP D 1 359 ? 11.73708 50.66179 88.01813 1.000 113.09834 337 ASP D C 1
ATOM 12182 O O . ASP D 1 359 ? 11.91452 51.63724 87.28144 1.000 113.41226 337 ASP D O 1
ATOM 12187 N N . ASP D 1 360 ? 12.24821 49.46061 87.75742 1.000 109.85587 338 ASP D N 1
ATOM 12188 C CA . ASP D 1 360 ? 13.14651 49.20976 86.63208 1.000 108.32121 338 ASP D CA 1
ATOM 12189 C C . ASP D 1 360 ? 12.35276 48.54659 85.51101 1.000 107.81561 338 ASP D C 1
ATOM 12190 O O . ASP D 1 360 ? 12.17847 47.32786 85.48126 1.000 107.63717 338 ASP D O 1
ATOM 12192 N N . MET D 1 361 ? 11.86375 49.36517 84.58136 1.000 108.11371 339 MET D N 1
ATOM 12193 C CA . MET D 1 361 ? 11.28656 48.84909 83.34769 1.000 106.34787 339 MET D CA 1
ATOM 12194 C C . MET D 1 361 ? 12.33271 48.67223 82.25836 1.000 110.49492 339 MET D C 1
ATOM 12195 O O . MET D 1 361 ? 12.14719 47.84191 81.36034 1.000 109.23227 339 MET D O 1
ATOM 12197 N N . ASP D 1 362 ? 13.42736 49.43461 82.32947 1.000 111.84870 340 ASP D N 1
ATOM 12198 C CA . ASP D 1 362 ? 14.52026 49.36510 81.35766 1.000 107.23869 340 ASP D CA 1
ATOM 12199 C C . ASP D 1 362 ? 14.02616 49.66198 79.94349 1.000 111.11212 340 ASP D C 1
ATOM 12200 O O . ASP D 1 362 ? 14.41933 49.00547 78.97727 1.000 113.34952 340 ASP D O 1
ATOM 12202 N N . ASP D 1 363 ? 13.15980 50.66508 79.82058 1.000 110.89657 341 ASP D N 1
ATOM 12203 C CA . ASP D 1 363 ? 12.57981 51.06118 78.54496 1.000 108.70221 341 ASP D CA 1
ATOM 12204 C C . ASP D 1 363 ? 12.72259 52.56976 78.37290 1.000 107.53723 341 ASP D C 1
ATOM 12205 O O . ASP D 1 363 ? 13.28623 53.26580 79.22318 1.000 108.43447 341 ASP D O 1
ATOM 12207 N N . LEU D 1 364 ? 12.19954 53.07668 77.25681 1.000 103.63668 342 LEU D N 1
ATOM 12208 C CA . LEU D 1 364 ? 12.30115 54.48987 76.91125 1.000 103.75610 342 LEU D CA 1
ATOM 12209 C C . LEU D 1 364 ? 11.00135 55.25494 77.12156 1.000 106.51147 342 LEU D C 1
ATOM 12210 O O . LEU D 1 364 ? 11.03504 56.41743 77.53656 1.000 103.01704 342 LEU D O 1
ATOM 12212 N N . ARG D 1 365 ? 9.85729 54.63579 76.83961 1.000 106.81106 343 ARG D N 1
ATOM 12213 C CA . ARG D 1 365 ? 8.55241 55.26593 76.99373 1.000 98.57997 343 ARG D CA 1
ATOM 12214 C C . ARG D 1 365 ? 7.73721 54.47584 78.00769 1.000 86.91193 343 ARG D C 1
ATOM 12215 O O . ARG D 1 365 ? 7.60281 53.25354 77.88605 1.000 82.95035 343 ARG D O 1
ATOM 12223 N N . ASP D 1 366 ? 7.19223 55.17722 78.99894 1.000 81.38587 344 ASP D N 1
ATOM 12224 C CA . ASP D 1 366 ? 6.64662 54.56622 80.20569 1.000 82.17947 344 ASP D CA 1
ATOM 12225 C C . ASP D 1 366 ? 5.12786 54.67961 80.21701 1.000 82.82147 344 ASP D C 1
ATOM 12226 O O . ASP D 1 366 ? 4.58551 55.78991 80.19257 1.000 86.75728 344 ASP D O 1
ATOM 12228 N N . PHE D 1 367 ? 4.44639 53.53035 80.27578 1.000 77.42405 345 PHE D N 1
ATOM 12229 C CA . PHE D 1 367 ? 2.99090 53.48805 80.32562 1.000 76.15040 345 PHE D CA 1
ATOM 12230 C C . PHE D 1 367 ? 2.41902 52.70350 81.49917 1.000 82.67573 345 PHE D C 1
ATOM 12231 O O . PHE D 1 367 ? 1.19154 52.64543 81.63310 1.000 84.62505 345 PHE D O 1
ATOM 12239 N N . GLN D 1 368 ? 3.24982 52.09930 82.34687 1.000 87.14875 346 GLN D N 1
ATOM 12240 C CA . GLN D 1 368 ? 2.74877 51.14528 83.32496 1.000 94.55584 346 GLN D CA 1
ATOM 12241 C C . GLN D 1 368 ? 3.35518 51.40457 84.69730 1.000 98.93087 346 GLN D C 1
ATOM 12242 O O . GLN D 1 368 ? 4.27388 52.21184 84.86511 1.000 98.11801 346 GLN D O 1
ATOM 12244 N N . VAL D 1 369 ? 2.81847 50.67991 85.67501 1.000 101.83111 347 VAL D N 1
ATOM 12245 C CA . VAL D 1 369 ? 3.15779 50.76206 87.09387 1.000 102.04807 347 VAL D CA 1
ATOM 12246 C C . VAL D 1 369 ? 2.27366 49.68334 87.71476 1.000 102.18908 347 VAL D C 1
ATOM 12247 O O . VAL D 1 369 ? 1.23672 49.35176 87.12178 1.000 100.31732 347 VAL D O 1
ATOM 12251 N N . PRO D 1 370 ? 2.61704 49.07833 88.85546 1.000 103.73842 348 PRO D N 1
ATOM 12252 C CA . PRO D 1 370 ? 1.78433 47.97619 89.35609 1.000 98.90787 348 PRO D CA 1
ATOM 12253 C C . PRO D 1 370 ? 0.50858 48.48360 90.01691 1.000 95.35850 348 PRO D C 1
ATOM 12254 O O . PRO D 1 370 ? 0.54308 49.35932 90.88598 1.000 93.78284 348 PRO D O 1
ATOM 12258 N N . TYR D 1 371 ? -0.62644 47.93427 89.58137 1.000 92.58832 349 TYR D N 1
ATOM 12259 C CA . TYR D 1 371 ? -1.90136 48.21218 90.22867 1.000 90.42139 349 TYR D CA 1
ATOM 12260 C C . TYR D 1 371 ? -1.87464 47.65555 91.64499 1.000 91.39372 349 TYR D C 1
ATOM 12261 O O . TYR D 1 371 ? -1.81246 46.43585 91.83338 1.000 96.87645 349 TYR D O 1
ATOM 12263 N N . ALA D 1 372 ? -1.91138 48.54300 92.63661 1.000 91.09948 350 ALA D N 1
ATOM 12264 C CA . ALA D 1 372 ? -1.77021 48.17232 94.04383 1.000 94.47277 350 ALA D CA 1
ATOM 12265 C C . ALA D 1 372 ? -0.47358 47.40249 94.27908 1.000 94.96131 350 ALA D C 1
ATOM 12266 O O . ALA D 1 372 ? 0.57244 47.74716 93.72681 1.000 90.87418 350 ALA D O 1
ATOM 12268 N N . VAL D 1 386 ? 2.81998 41.22642 82.63273 1.000 79.74244 364 VAL D N 1
ATOM 12269 C CA . VAL D 1 386 ? 3.38964 39.97811 83.12247 1.000 74.75764 364 VAL D CA 1
ATOM 12270 C C . VAL D 1 386 ? 2.65669 38.78780 82.48514 1.000 73.70379 364 VAL D C 1
ATOM 12271 O O . VAL D 1 386 ? 2.02980 37.96351 83.15354 1.000 75.43553 364 VAL D O 1
ATOM 12275 N N . GLY D 1 387 ? 2.74815 38.70623 81.16185 1.000 74.72843 365 GLY D N 1
ATOM 12276 C CA . GLY D 1 387 ? 2.15683 37.59655 80.44367 1.000 77.61615 365 GLY D CA 1
ATOM 12277 C C . GLY D 1 387 ? 0.83961 37.93297 79.77944 1.000 74.69183 365 GLY D C 1
ATOM 12278 O O . GLY D 1 387 ? -0.09059 38.41829 80.42951 1.000 76.44066 365 GLY D O 1
ATOM 12279 N N . LEU D 1 388 ? 0.75526 37.66754 78.47482 1.000 72.76105 366 LEU D N 1
ATOM 12280 C CA . LEU D 1 388 ? -0.47016 37.93847 77.73209 1.000 73.66651 366 LEU D CA 1
ATOM 12281 C C . LEU D 1 388 ? -1.65317 37.17220 78.31299 1.000 74.72254 366 LEU D C 1
ATOM 12282 O O . LEU D 1 388 ? -2.76417 37.70582 78.39524 1.000 74.49031 366 LEU D O 1
ATOM 12287 N N . SER D 1 389 ? -1.42772 35.93084 78.75165 1.000 75.74316 367 SER D N 1
ATOM 12288 C CA . SER D 1 389 ? -2.52815 35.10209 79.23620 1.000 75.83323 367 SER D CA 1
ATOM 12289 C C . SER D 1 389 ? -3.13814 35.64507 80.52233 1.000 75.21670 367 SER D C 1
ATOM 12290 O O . SER D 1 389 ? -4.33241 35.44340 80.77033 1.000 73.97234 367 SER D O 1
ATOM 12293 N N . ASP D 1 390 ? -2.34853 36.32985 81.34731 1.000 74.13982 368 ASP D N 1
ATOM 12294 C CA . ASP D 1 390 ? -2.83706 36.86802 82.60920 1.000 72.69090 368 ASP D CA 1
ATOM 12295 C C . ASP D 1 390 ? -3.05275 38.37222 82.59174 1.000 76.33590 368 ASP D C 1
ATOM 12296 O O . ASP D 1 390 ? -3.87474 38.87082 83.36367 1.000 80.92785 368 ASP D O 1
ATOM 12298 N N . ALA D 1 391 ? -2.33963 39.10860 81.73590 1.000 75.89270 369 ALA D N 1
ATOM 12299 C CA . ALA D 1 391 ? -2.54072 40.55124 81.66442 1.000 74.21737 369 ALA D CA 1
ATOM 12300 C C . ALA D 1 391 ? -3.82443 40.91441 80.93043 1.000 73.71237 369 ALA D C 1
ATOM 12301 O O . ALA D 1 391 ? -4.47739 41.90019 81.28827 1.000 77.11699 369 ALA D O 1
ATOM 12303 N N . ILE D 1 392 ? -4.20734 40.13673 79.91291 1.000 71.16151 370 ILE D N 1
ATOM 12304 C CA . ILE D 1 392 ? -5.43977 40.41790 79.17807 1.000 70.32093 370 ILE D CA 1
ATOM 12305 C C . ILE D 1 392 ? -6.67240 39.98812 79.95678 1.000 73.41319 370 ILE D C 1
ATOM 12306 O O . ILE D 1 392 ? -7.79592 40.33039 79.56746 1.000 75.76973 370 ILE D O 1
ATOM 12311 N N . LYS D 1 393 ? -6.49446 39.25498 81.05820 1.000 75.06376 371 LYS D N 1
ATOM 12312 C CA . LYS D 1 393 ? -7.64061 38.79547 81.83517 1.000 76.27793 371 LYS D CA 1
ATOM 12313 C C . LYS D 1 393 ? -8.30014 39.94469 82.58796 1.000 76.49873 371 LYS D C 1
ATOM 12314 O O . LYS D 1 393 ? -9.53235 40.03727 82.63279 1.000 78.80454 371 LYS D O 1
ATOM 12316 N N . ILE D 1 394 ? -7.49997 40.83084 83.18216 1.000 74.32289 372 ILE D N 1
ATOM 12317 C CA . ILE D 1 394 ? -8.05869 41.91450 83.98463 1.000 79.59100 372 ILE D CA 1
ATOM 12318 C C . ILE D 1 394 ? -8.46930 43.08915 83.10554 1.000 77.81604 372 ILE D C 1
ATOM 12319 O O . ILE D 1 394 ? -9.52892 43.69175 83.31361 1.000 80.33134 372 ILE D O 1
ATOM 12324 N N . ALA D 1 395 ? -7.64368 43.43185 82.11315 1.000 74.74001 373 ALA D N 1
ATOM 12325 C CA . ALA D 1 395 ? -7.95402 44.56407 81.24592 1.000 71.60988 373 ALA D CA 1
ATOM 12326 C C . ALA D 1 395 ? -9.28498 44.36967 80.53225 1.000 72.15084 373 ALA D C 1
ATOM 12327 O O . ALA D 1 395 ? -10.06331 45.32016 80.38676 1.000 74.98124 373 ALA D O 1
ATOM 12329 N N . SER D 1 396 ? -9.56996 43.14318 80.10406 1.000 69.56751 374 SER D N 1
ATOM 12330 C CA . SER D 1 396 ? -10.73659 42.82999 79.28796 1.000 70.89185 374 SER D CA 1
ATOM 12331 C C . SER D 1 396 ? -10.90845 43.81676 78.12648 1.000 66.42937 374 SER D C 1
ATOM 12332 O O . SER D 1 396 ? -11.96457 44.43734 77.98548 1.000 67.85129 374 SER D O 1
ATOM 12334 N N . PRO D 1 397 ? -9.89285 43.98041 77.28244 1.000 62.72547 375 PRO D N 1
ATOM 12335 C CA . PRO D 1 397 ? -9.98283 44.96636 76.20434 1.000 65.44578 375 PRO D CA 1
ATOM 12336 C C . PRO D 1 397 ? -10.72117 44.40477 74.99618 1.000 65.09408 375 PRO D C 1
ATOM 12337 O O . PRO D 1 397 ? -10.95289 43.20194 74.87175 1.000 68.56762 375 PRO D O 1
ATOM 12341 N N . THR D 1 398 ? -11.08618 45.31237 74.09164 1.000 64.31876 376 THR D N 1
ATOM 12342 C CA . THR D 1 398 ? -11.74867 44.94475 72.84666 1.000 68.61339 376 THR D CA 1
ATOM 12343 C C . THR D 1 398 ? -10.90419 45.19510 71.60571 1.000 71.69742 376 THR D C 1
ATOM 12344 O O . THR D 1 398 ? -11.04373 44.46503 70.62296 1.000 68.67276 376 THR D O 1
ATOM 12348 N N . ILE D 1 399 ? -10.03502 46.20110 71.62946 1.000 74.27130 377 ILE D N 1
ATOM 12349 C CA . ILE D 1 399 ? -9.16022 46.54709 70.51753 1.000 70.28844 377 ILE D CA 1
ATOM 12350 C C . ILE D 1 399 ? -7.75745 46.24857 71.00384 1.000 69.67745 377 ILE D C 1
ATOM 12351 O O . ILE D 1 399 ? -7.24554 46.94790 71.87572 1.000 67.50283 377 ILE D O 1
ATOM 12356 N N . LEU D 1 400 ? -7.11636 45.21616 70.49737 1.000 68.83358 378 LEU D N 1
ATOM 12357 C CA . LEU D 1 400 ? -5.74395 44.96501 70.91889 1.000 68.16039 378 LEU D CA 1
ATOM 12358 C C . LEU D 1 400 ? -4.92580 44.78845 69.66646 1.000 67.76419 378 LEU D C 1
ATOM 12359 O O . LEU D 1 400 ? -5.29423 44.00359 68.79875 1.000 64.16346 378 LEU D O 1
ATOM 12364 N N . LEU D 1 401 ? -3.87039 45.55914 69.53906 1.000 68.89352 379 LEU D N 1
ATOM 12365 C CA . LEU D 1 401 ? -3.03268 45.49921 68.36409 1.000 64.01459 379 LEU D CA 1
ATOM 12366 C C . LEU D 1 401 ? -1.75733 44.76985 68.73400 1.000 64.62548 379 LEU D C 1
ATOM 12367 O O . LEU D 1 401 ? -1.25990 44.89528 69.85714 1.000 64.72406 379 LEU D O 1
ATOM 12369 N N . GLY D 1 402 ? -1.25360 43.99165 67.79728 1.000 67.05104 380 GLY D N 1
ATOM 12370 C CA . GLY D 1 402 ? -0.02117 43.29695 68.01566 1.000 68.14622 380 GLY D CA 1
ATOM 12371 C C . GLY D 1 402 ? 0.99527 43.52583 66.92298 1.000 69.75637 380 GLY D C 1
ATOM 12372 O O . GLY D 1 402 ? 1.03283 42.79016 65.93083 1.000 67.84615 380 GLY D O 1
ATOM 12373 N N . CYS D 1 403 ? 1.81507 44.56115 67.08246 1.000 69.34142 381 CYS D N 1
ATOM 12374 C CA . CYS D 1 403 ? 2.98260 44.74978 66.22975 1.000 73.04071 381 CYS D CA 1
ATOM 12375 C C . CYS D 1 403 ? 4.02801 43.79090 66.74996 1.000 76.04714 381 CYS D C 1
ATOM 12376 O O . CYS D 1 403 ? 4.85442 44.15228 67.59209 1.000 75.94851 381 CYS D O 1
ATOM 12378 N N . SER D 1 404 ? 3.97043 42.56302 66.25528 1.000 80.04781 382 SER D N 1
ATOM 12379 C CA . SER D 1 404 ? 4.65189 41.44772 66.88347 1.000 79.91805 382 SER D CA 1
ATOM 12380 C C . SER D 1 404 ? 6.12689 41.44371 66.51459 1.000 76.70816 382 SER D C 1
ATOM 12381 O O . SER D 1 404 ? 6.48365 41.30814 65.33710 1.000 74.73459 382 SER D O 1
ATOM 12383 N N . THR D 1 405 ? 6.97937 41.59756 67.52939 1.000 77.02248 383 THR D N 1
ATOM 12384 C CA . THR D 1 405 ? 8.37873 41.24964 67.36421 1.000 79.11281 383 THR D CA 1
ATOM 12385 C C . THR D 1 405 ? 8.47978 39.83203 66.84082 1.000 78.93275 383 THR D C 1
ATOM 12386 O O . THR D 1 405 ? 9.25425 39.55194 65.92215 1.000 82.01195 383 THR D O 1
ATOM 12390 N N . VAL D 1 406 ? 7.65460 38.93814 67.38712 1.000 77.36540 384 VAL D N 1
ATOM 12391 C CA . VAL D 1 406 ? 7.57151 37.53197 67.00130 1.000 79.57801 384 VAL D CA 1
ATOM 12392 C C . VAL D 1 406 ? 6.64965 37.36011 65.80074 1.000 81.65924 384 VAL D C 1
ATOM 12393 O O . VAL D 1 406 ? 6.13989 38.33536 65.24293 1.000 78.89895 384 VAL D O 1
ATOM 12397 N N . TYR D 1 407 ? 6.43775 36.11304 65.39678 1.000 83.55107 385 TYR D N 1
ATOM 12398 C CA . TYR D 1 407 ? 5.42270 35.77516 64.41332 1.000 79.09430 385 TYR D CA 1
ATOM 12399 C C . TYR D 1 407 ? 4.93692 34.35677 64.67138 1.000 74.58936 385 TYR D C 1
ATOM 12400 O O . TYR D 1 407 ? 5.61850 33.55301 65.31420 1.000 73.93656 385 TYR D O 1
ATOM 12409 N N . GLY D 1 408 ? 3.74574 34.05860 64.15336 1.000 74.30867 386 GLY D N 1
ATOM 12410 C CA . GLY D 1 408 ? 3.11840 32.77050 64.37402 1.000 71.26394 386 GLY D CA 1
ATOM 12411 C C . GLY D 1 408 ? 3.07671 32.42973 65.84566 1.000 73.06480 386 GLY D C 1
ATOM 12412 O O . GLY D 1 408 ? 3.59543 31.39378 66.26347 1.000 76.86819 386 GLY D O 1
ATOM 12413 N N . ALA D 1 409 ? 2.49016 33.30996 66.64712 1.000 72.77227 387 ALA D N 1
ATOM 12414 C CA . ALA D 1 409 ? 2.48563 33.12950 68.09178 1.000 71.98033 387 ALA D CA 1
ATOM 12415 C C . ALA D 1 409 ? 1.20825 33.71986 68.68176 1.000 72.73781 387 ALA D C 1
ATOM 12416 O O . ALA D 1 409 ? 1.22815 34.42497 69.69163 1.000 71.20370 387 ALA D O 1
ATOM 12418 N N . PHE D 1 410 ? 0.07322 33.44265 68.04427 1.000 74.68059 388 PHE D N 1
ATOM 12419 C CA . PHE D 1 410 ? -1.22740 33.78821 68.61361 1.000 75.79320 388 PHE D CA 1
ATOM 12420 C C . PHE D 1 410 ? -1.70118 32.58395 69.40837 1.000 76.06051 388 PHE D C 1
ATOM 12421 O O . PHE D 1 410 ? -2.31755 31.66063 68.87340 1.000 76.05295 388 PHE D O 1
ATOM 12423 N N . THR D 1 411 ? -1.39061 32.58936 70.70038 1.000 78.68151 389 THR D N 1
ATOM 12424 C CA . THR D 1 411 ? -1.82057 31.51245 71.57782 1.000 80.03095 389 THR D CA 1
ATOM 12425 C C . THR D 1 411 ? -3.33536 31.39008 71.54664 1.000 78.93908 389 THR D C 1
ATOM 12426 O O . THR D 1 411 ? -4.05424 32.37018 71.76729 1.000 78.40872 389 THR D O 1
ATOM 12430 N N . LYS D 1 412 ? -3.81015 30.18134 71.24560 1.000 78.80108 390 LYS D N 1
ATOM 12431 C CA . LYS D 1 412 ? -5.24305 29.92303 71.19485 1.000 75.80215 390 LYS D CA 1
ATOM 12432 C C . LYS D 1 412 ? -5.92524 30.30410 72.50171 1.000 74.99154 390 LYS D C 1
ATOM 12433 O O . LYS D 1 412 ? -7.04094 30.83747 72.49926 1.000 73.92648 390 LYS D O 1
ATOM 12435 N N . GLU D 1 413 ? -5.25886 30.05010 73.63031 1.000 75.80048 391 GLU D N 1
ATOM 12436 C CA . GLU D 1 413 ? -5.87010 30.29419 74.93202 1.000 76.13728 391 GLU D CA 1
ATOM 12437 C C . GLU D 1 413 ? -6.07464 31.78012 75.20071 1.000 76.40513 391 GLU D C 1
ATOM 12438 O O . GLU D 1 413 ? -7.00015 32.15175 75.93102 1.000 78.08191 391 GLU D O 1
ATOM 12440 N N . VAL D 1 414 ? -5.23228 32.64079 74.62831 1.000 76.48143 392 VAL D N 1
ATOM 12441 C CA . VAL D 1 414 ? -5.35374 34.07247 74.88533 1.000 74.18835 392 VAL D CA 1
ATOM 12442 C C . VAL D 1 414 ? -6.47387 34.67809 74.05139 1.000 72.37239 392 VAL D C 1
ATOM 12443 O O . VAL D 1 414 ? -7.23876 35.51930 74.53738 1.000 70.98065 392 VAL D O 1
ATOM 12447 N N . VAL D 1 415 ? -6.58947 34.26275 72.78746 1.000 71.66978 393 VAL D N 1
ATOM 12448 C CA . VAL D 1 415 ? -7.70741 34.70035 71.95729 1.000 69.21028 393 VAL D CA 1
ATOM 12449 C C . VAL D 1 415 ? -9.03036 34.30462 72.60020 1.000 71.89771 393 VAL D C 1
ATOM 12450 O O . VAL D 1 415 ? -10.03592 35.01419 72.46677 1.000 75.27247 393 VAL D O 1
ATOM 12454 N N . GLU D 1 416 ? -9.04569 33.18811 73.33353 1.000 73.54430 394 GLU D N 1
ATOM 12455 C CA . GLU D 1 416 ? -10.25099 32.78276 74.04826 1.000 76.17549 394 GLU D CA 1
ATOM 12456 C C . GLU D 1 416 ? -10.62418 33.77940 75.13901 1.000 81.10892 394 GLU D C 1
ATOM 12457 O O . GLU D 1 416 ? -11.80417 33.90302 75.48656 1.000 85.39624 394 GLU D O 1
ATOM 12459 N N . ALA D 1 417 ? -9.64173 34.49705 75.69013 1.000 77.93906 395 ALA D N 1
ATOM 12460 C CA . ALA D 1 417 ? -9.93914 35.45979 76.74648 1.000 80.18625 395 ALA D CA 1
ATOM 12461 C C . ALA D 1 417 ? -10.75788 36.63012 76.21639 1.000 79.86695 395 ALA D C 1
ATOM 12462 O O . ALA D 1 417 ? -11.65108 37.13204 76.90877 1.000 80.07620 395 ALA D O 1
ATOM 12464 N N . MET D 1 418 ? -10.47020 37.07619 74.98989 1.000 79.28263 396 MET D N 1
ATOM 12465 C CA . MET D 1 418 ? -11.21783 38.18750 74.40983 1.000 79.73058 396 MET D CA 1
ATOM 12466 C C . MET D 1 418 ? -12.69619 37.85374 74.26271 1.000 78.68636 396 MET D C 1
ATOM 12467 O O . MET D 1 418 ? -13.54806 38.74047 74.39402 1.000 81.74745 396 MET D O 1
ATOM 12469 N N . THR D 1 419 ? -13.02015 36.58719 73.99015 1.000 77.65565 397 THR D N 1
ATOM 12470 C CA . THR D 1 419 ? -14.42021 36.18144 73.92601 1.000 82.99490 397 THR D CA 1
ATOM 12471 C C . THR D 1 419 ? -15.10216 36.35700 75.27570 1.000 83.49716 397 THR D C 1
ATOM 12472 O O . THR D 1 419 ? -16.23048 36.85853 75.35057 1.000 81.48717 397 THR D O 1
ATOM 12476 N N . ALA D 1 420 ? -14.43347 35.94578 76.35498 1.000 83.54516 398 ALA D N 1
ATOM 12477 C CA . ALA D 1 420 ? -14.94317 36.22230 77.69037 1.000 85.56842 398 ALA D CA 1
ATOM 12478 C C . ALA D 1 420 ? -14.82331 37.69590 78.05276 1.000 81.65525 398 ALA D C 1
ATOM 12479 O O . ALA D 1 420 ? -15.59355 38.18068 78.88854 1.000 80.16667 398 ALA D O 1
ATOM 12481 N N . SER D 1 421 ? -13.88350 38.41727 77.43706 1.000 82.18152 399 SER D N 1
ATOM 12482 C CA . SER D 1 421 ? -13.68859 39.82842 77.75166 1.000 81.76516 399 SER D CA 1
ATOM 12483 C C . SER D 1 421 ? -14.78258 40.70116 77.14827 1.000 85.41137 399 SER D C 1
ATOM 12484 O O . SER D 1 421 ? -15.26582 41.63070 77.80356 1.000 85.33896 399 SER D O 1
ATOM 12486 N N . CYS D 1 422 ? -15.18019 40.42739 75.90715 1.000 86.06815 400 CYS D N 1
ATOM 12487 C CA . CYS D 1 422 ? -16.21794 41.20910 75.25053 1.000 85.05988 400 CYS D CA 1
ATOM 12488 C C . CYS D 1 422 ? -16.92106 40.34210 74.21527 1.000 83.58550 400 CYS D C 1
ATOM 12489 O O . CYS D 1 422 ? -16.43889 39.27223 73.83510 1.000 82.89411 400 CYS D O 1
ATOM 12492 N N . LYS D 1 423 ? -18.07696 40.82680 73.75591 1.000 81.03473 401 LYS D N 1
ATOM 12493 C CA . LYS D 1 423 ? -18.90427 40.05672 72.83255 1.000 82.11694 401 LYS D CA 1
ATOM 12494 C C . LYS D 1 423 ? -18.34094 40.08250 71.41627 1.000 83.39459 401 LYS D C 1
ATOM 12495 O O . LYS D 1 423 ? -18.16353 39.03021 70.79357 1.000 84.60588 401 LYS D O 1
ATOM 12497 N N . HIS D 1 424 ? -18.05556 41.27416 70.88868 1.000 84.30187 402 HIS D N 1
ATOM 12498 C CA . HIS D 1 424 ? -17.51164 41.44135 69.54201 1.000 82.53633 402 HIS D CA 1
ATOM 12499 C C . HIS D 1 424 ? -16.19227 42.20698 69.61114 1.000 79.96520 402 HIS D C 1
ATOM 12500 O O . HIS D 1 424 ? -16.12025 43.37564 69.20709 1.000 74.31588 402 HIS D O 1
ATOM 12507 N N . PRO D 1 425 ? -15.13009 41.58237 70.11287 1.000 79.45639 403 PRO D N 1
ATOM 12508 C CA . PRO D 1 425 ? -13.82758 42.25190 70.15595 1.000 76.80092 403 PRO D CA 1
ATOM 12509 C C . PRO D 1 425 ? -13.14318 42.20928 68.79428 1.000 76.50512 403 PRO D C 1
ATOM 12510 O O . PRO D 1 425 ? -13.51278 41.44580 67.90345 1.000 76.76001 403 PRO D O 1
ATOM 12514 N N . MET D 1 426 ? -12.12086 43.04908 68.64555 1.000 73.21809 404 MET D N 1
ATOM 12515 C CA . MET D 1 426 ? -11.39079 43.16052 67.38971 1.000 68.27567 404 MET D CA 1
ATOM 12516 C C . MET D 1 426 ? -9.89964 43.03025 67.65793 1.000 67.89799 404 MET D C 1
ATOM 12517 O O . MET D 1 426 ? -9.35257 43.75903 68.49148 1.000 69.06800 404 MET D O 1
ATOM 12519 N N . ILE D 1 427 ? -9.23801 42.10753 66.95666 1.000 67.04245 405 ILE D N 1
ATOM 12520 C CA . ILE D 1 427 ? -7.81611 41.86849 67.16846 1.000 65.38436 405 ILE D CA 1
ATOM 12521 C C . ILE D 1 427 ? -7.11628 42.03159 65.82433 1.000 63.72289 405 ILE D C 1
ATOM 12522 O O . ILE D 1 427 ? -7.62238 41.57247 64.79499 1.000 63.06148 405 ILE D O 1
ATOM 12527 N N . PHE D 1 428 ? -5.96208 42.70382 65.81793 1.000 65.14475 406 PHE D N 1
ATOM 12528 C CA . PHE D 1 428 ? -5.25983 42.72564 64.53539 1.000 67.31424 406 PHE D CA 1
ATOM 12529 C C . PHE D 1 428 ? -3.74780 42.86197 64.65452 1.000 70.38185 406 PHE D C 1
ATOM 12530 O O . PHE D 1 428 ? -3.26843 43.69466 65.44132 1.000 67.93530 406 PHE D O 1
ATOM 12538 N N . PRO D 1 429 ? -2.98508 42.06539 63.90376 1.000 74.07779 407 PRO D N 1
ATOM 12539 C CA . PRO D 1 429 ? -1.55754 42.35215 63.73644 1.000 74.21266 407 PRO D CA 1
ATOM 12540 C C . PRO D 1 429 ? -1.29756 43.07856 62.42792 1.000 72.55981 407 PRO D C 1
ATOM 12541 O O . PRO D 1 429 ? -1.48398 42.50052 61.35336 1.000 72.00275 407 PRO D O 1
ATOM 12545 N N . LEU D 1 430 ? -0.88097 44.34537 62.49754 1.000 75.15506 408 LEU D N 1
ATOM 12546 C CA . LEU D 1 430 ? -0.49686 45.11120 61.31596 1.000 82.79229 408 LEU D CA 1
ATOM 12547 C C . LEU D 1 430 ? 0.92476 44.80328 60.85859 1.000 79.10300 408 LEU D C 1
ATOM 12548 O O . LEU D 1 430 ? 1.60697 45.68384 60.31706 1.000 77.88026 408 LEU D O 1
ATOM 12550 N N . SER D 1 431 ? 1.39055 43.57397 61.06479 1.000 75.11890 409 SER D N 1
ATOM 12551 C CA . SER D 1 431 ? 2.75865 43.19961 60.73231 1.000 75.37849 409 SER D CA 1
ATOM 12552 C C . SER D 1 431 ? 2.89760 42.90513 59.24243 1.000 79.01989 409 SER D C 1
ATOM 12553 O O . SER D 1 431 ? 1.96924 42.41232 58.59607 1.000 79.37167 409 SER D O 1
ATOM 12556 N N . ASN D 1 432 ? 4.09190 43.19688 58.70199 1.000 82.89924 410 ASN D N 1
ATOM 12557 C CA . ASN D 1 432 ? 4.23846 43.25688 57.24668 1.000 82.09330 410 ASN D CA 1
ATOM 12558 C C . ASN D 1 432 ? 4.19398 41.88352 56.58537 1.000 79.73145 410 ASN D C 1
ATOM 12559 O O . ASN D 1 432 ? 3.26492 41.62652 55.79998 1.000 76.49226 410 ASN D O 1
ATOM 12561 N N . PRO D 1 433 ? 5.13236 40.96658 56.83977 1.000 78.80479 411 PRO D N 1
ATOM 12562 C CA . PRO D 1 433 ? 5.25052 39.79242 55.96454 1.000 77.73910 411 PRO D CA 1
ATOM 12563 C C . PRO D 1 433 ? 4.07703 38.83828 56.13867 1.000 78.37717 411 PRO D C 1
ATOM 12564 O O . PRO D 1 433 ? 3.55574 38.65669 57.24184 1.000 78.34338 411 PRO D O 1
ATOM 12568 N N . THR D 1 434 ? 3.66479 38.22834 55.02816 1.000 81.25321 412 THR D N 1
ATOM 12569 C CA . THR D 1 434 ? 2.45420 37.41742 55.02290 1.000 80.04700 412 THR D CA 1
ATOM 12570 C C . THR D 1 434 ? 2.67700 36.08823 55.73334 1.000 81.63659 412 THR D C 1
ATOM 12571 O O . THR D 1 434 ? 3.73187 35.45891 55.60270 1.000 83.21946 412 THR D O 1
ATOM 12575 N N . SER D 1 435 ? 1.66897 35.67353 56.50646 1.000 78.22138 413 SER D N 1
ATOM 12576 C CA . SER D 1 435 ? 1.78095 34.52917 57.41385 1.000 85.55570 413 SER D CA 1
ATOM 12577 C C . SER D 1 435 ? 3.04633 34.62073 58.26254 1.000 84.83259 413 SER D C 1
ATOM 12578 O O . SER D 1 435 ? 3.59673 33.60921 58.70495 1.000 89.15158 413 SER D O 1
ATOM 12581 N N . ARG D 1 436 ? 3.51898 35.84572 58.47479 1.000 78.78305 414 ARG D N 1
ATOM 12582 C CA . ARG D 1 436 ? 4.61842 36.15246 59.37566 1.000 76.91762 414 ARG D CA 1
ATOM 12583 C C . ARG D 1 436 ? 4.15539 37.14154 60.43385 1.000 78.93466 414 ARG D C 1
ATOM 12584 O O . ARG D 1 436 ? 4.87987 38.05677 60.83132 1.000 82.20394 414 ARG D O 1
ATOM 12586 N N . MET D 1 437 ? 2.92801 36.95039 60.89301 1.000 73.49893 415 MET D N 1
ATOM 12587 C CA . MET D 1 437 ? 2.27043 37.77639 61.88867 1.000 71.82787 415 MET D CA 1
ATOM 12588 C C . MET D 1 437 ? 2.00596 36.93718 63.13363 1.000 75.34089 415 MET D C 1
ATOM 12589 O O . MET D 1 437 ? 2.38003 35.76440 63.21034 1.000 79.57125 415 MET D O 1
ATOM 12594 N N . GLU D 1 438 ? 1.34760 37.55127 64.11740 1.000 77.14084 416 GLU D N 1
ATOM 12595 C CA . GLU D 1 438 ? 1.06684 36.84385 65.36144 1.000 76.16317 416 GLU D CA 1
ATOM 12596 C C . GLU D 1 438 ? 0.11114 35.67924 65.13399 1.000 76.15543 416 GLU D C 1
ATOM 12597 O O . GLU D 1 438 ? 0.28621 34.60129 65.71452 1.000 75.12649 416 GLU D O 1
ATOM 12599 N N . ALA D 1 439 ? -0.88729 35.86586 64.27630 1.000 78.10086 417 ALA D N 1
ATOM 12600 C CA . ALA D 1 439 ? -1.98710 34.92445 64.14004 1.000 78.37928 417 ALA D CA 1
ATOM 12601 C C . ALA D 1 439 ? -2.11327 34.41424 62.71188 1.000 76.81068 417 ALA D C 1
ATOM 12602 O O . ALA D 1 439 ? -1.41335 34.84856 61.79530 1.000 79.23533 417 ALA D O 1
ATOM 12604 N N . ILE D 1 440 ? -3.01705 33.45472 62.55118 1.000 71.82164 418 ILE D N 1
ATOM 12605 C CA . ILE D 1 440 ? -3.61083 33.12934 61.25959 1.000 73.43758 418 ILE D CA 1
ATOM 12606 C C . ILE D 1 440 ? -5.11013 33.32758 61.44259 1.000 75.18292 418 ILE D C 1
ATOM 12607 O O . ILE D 1 440 ? -5.65091 32.96693 62.49822 1.000 76.78825 418 ILE D O 1
ATOM 12612 N N . PRO D 1 441 ? -5.81150 33.92019 60.47375 1.000 73.89632 419 PRO D N 1
ATOM 12613 C CA . PRO D 1 441 ? -7.23774 34.22131 60.69060 1.000 72.72925 419 PRO D CA 1
ATOM 12614 C C . PRO D 1 441 ? -8.08425 33.00444 61.02443 1.000 70.82269 419 PRO D C 1
ATOM 12615 O O . PRO D 1 441 ? -8.89813 33.06899 61.95327 1.000 68.55576 419 PRO D O 1
ATOM 12619 N N . ALA D 1 442 ? -7.89320 31.88989 60.30970 1.000 75.63357 420 ALA D N 1
ATOM 12620 C CA . ALA D 1 442 ? -8.79319 30.74258 60.42683 1.000 80.88930 420 ALA D CA 1
ATOM 12621 C C . ALA D 1 442 ? -8.96660 30.28906 61.87212 1.000 78.97224 420 ALA D C 1
ATOM 12622 O O . ALA D 1 442 ? -10.07181 29.91914 62.28601 1.000 76.04500 420 ALA D O 1
ATOM 12624 N N . ASP D 1 443 ? -7.88553 30.30668 62.65370 1.000 79.43853 421 ASP D N 1
ATOM 12625 C CA . ASP D 1 443 ? -7.98640 29.97177 64.07104 1.000 80.00469 421 ASP D CA 1
ATOM 12626 C C . ASP D 1 443 ? -8.87316 30.98433 64.78744 1.000 79.28323 421 ASP D C 1
ATOM 12627 O O . ASP D 1 443 ? -9.77143 30.61228 65.55195 1.000 78.13759 421 ASP D O 1
ATOM 12632 N N . VAL D 1 444 ? -8.65435 32.27265 64.51681 1.000 78.63713 422 VAL D N 1
ATOM 12633 C CA . VAL D 1 444 ? -9.30790 33.33539 65.27856 1.000 76.02592 422 VAL D CA 1
ATOM 12634 C C . VAL D 1 444 ? -10.82465 33.24792 65.17191 1.000 75.90110 422 VAL D C 1
ATOM 12635 O O . VAL D 1 444 ? -11.53432 33.29102 66.18335 1.000 73.18511 422 VAL D O 1
ATOM 12639 N N . LEU D 1 445 ? -11.34946 33.16278 63.94765 1.000 75.53782 423 LEU D N 1
ATOM 12640 C CA . LEU D 1 445 ? -12.79832 33.08664 63.78909 1.000 76.00609 423 LEU D CA 1
ATOM 12641 C C . LEU D 1 445 ? -13.35771 31.83771 64.45776 1.000 77.92231 423 LEU D C 1
ATOM 12642 O O . LEU D 1 445 ? -14.38108 31.89953 65.14880 1.000 77.78154 423 LEU D O 1
ATOM 12647 N N . ALA D 1 446 ? -12.68686 30.69762 64.28066 1.000 75.96526 424 ALA D N 1
ATOM 12648 C CA . ALA D 1 446 ? -13.18720 29.45052 64.84710 1.000 73.54605 424 ALA D CA 1
ATOM 12649 C C . ALA D 1 446 ? -13.02253 29.41880 66.36158 1.000 76.17501 424 ALA D C 1
ATOM 12650 O O . ALA D 1 446 ? -13.93964 29.00317 67.07960 1.000 81.82569 424 ALA D O 1
ATOM 12652 N N . TRP D 1 447 ? -11.86387 29.84927 66.87009 1.000 71.75905 425 TRP D N 1
ATOM 12653 C CA . TRP D 1 447 ? -11.64686 29.80206 68.31291 1.000 73.92895 425 TRP D CA 1
ATOM 12654 C C . TRP D 1 447 ? -12.53387 30.80543 69.03540 1.000 75.32938 425 TRP D C 1
ATOM 12655 O O . TRP D 1 447 ? -12.99944 30.54143 70.14969 1.000 77.21681 425 TRP D O 1
ATOM 12666 N N . SER D 1 448 ? -12.77025 31.96296 68.42394 1.000 75.50786 426 SER D N 1
ATOM 12667 C CA . SER D 1 448 ? -13.72493 32.92085 68.96052 1.000 77.12463 426 SER D CA 1
ATOM 12668 C C . SER D 1 448 ? -15.15764 32.60609 68.55613 1.000 78.29385 426 SER D C 1
ATOM 12669 O O . SER D 1 448 ? -16.06043 33.38113 68.89062 1.000 76.24275 426 SER D O 1
ATOM 12671 N N . ASN D 1 449 ? -15.38054 31.49305 67.85278 1.000 80.54994 427 ASN D N 1
ATOM 12672 C CA . ASN D 1 449 ? -16.70205 31.10488 67.35937 1.000 81.13763 427 ASN D CA 1
ATOM 12673 C C . ASN D 1 449 ? -17.31791 32.19174 66.48226 1.000 79.39627 427 ASN D C 1
ATOM 12674 O O . ASN D 1 449 ? -18.53991 32.35494 66.44252 1.000 78.14184 427 ASN D O 1
ATOM 12676 N N . GLY D 1 450 ? -16.47597 32.94074 65.77258 1.000 76.55897 428 GLY D N 1
ATOM 12677 C CA . GLY D 1 450 ? -16.94204 34.01122 64.91672 1.000 77.00410 428 GLY D CA 1
ATOM 12678 C C . GLY D 1 450 ? -17.27470 35.30498 65.62264 1.000 77.86489 428 GLY D C 1
ATOM 12679 O O . GLY D 1 450 ? -17.78010 36.23031 64.97668 1.000 80.11493 428 GLY D O 1
ATOM 12680 N N . ARG D 1 451 ? -17.00622 35.40409 66.92700 1.000 76.72028 429 ARG D N 1
ATOM 12681 C CA . ARG D 1 451 ? -17.33883 36.61881 67.66417 1.000 80.02563 429 ARG D CA 1
ATOM 12682 C C . ARG D 1 451 ? -16.44525 37.78884 67.27240 1.000 83.79877 429 ARG D C 1
ATOM 12683 O O . ARG D 1 451 ? -16.88275 38.94418 67.32352 1.000 83.03156 429 ARG D O 1
ATOM 12691 N N . ALA D 1 452 ? -15.20604 37.51537 66.87837 1.000 81.32073 430 ALA D N 1
ATOM 12692 C CA . ALA D 1 452 ? -14.16270 38.52876 66.85820 1.000 77.06253 430 ALA D CA 1
ATOM 12693 C C . ALA D 1 452 ? -14.03503 39.20635 65.49653 1.000 75.43181 430 ALA D C 1
ATOM 12694 O O . ALA D 1 452 ? -14.40565 38.65833 64.45562 1.000 73.69416 430 ALA D O 1
ATOM 12696 N N . LEU D 1 453 ? -13.49491 40.42234 65.52764 1.000 73.53873 431 LEU D N 1
ATOM 12697 C CA . LEU D 1 453 ? -13.13912 41.18538 64.34230 1.000 70.16782 431 LEU D CA 1
ATOM 12698 C C . LEU D 1 453 ? -11.62558 41.15899 64.17695 1.000 68.05894 431 LEU D C 1
ATOM 12699 O O . LEU D 1 453 ? -10.88448 41.02597 65.15497 1.000 68.80169 431 LEU D O 1
ATOM 12704 N N . LEU D 1 454 ? -11.16080 41.28412 62.93571 1.000 65.40328 432 LEU D N 1
ATOM 12705 C CA . LEU D 1 454 ? -9.72776 41.18724 62.70036 1.000 64.94401 432 LEU D CA 1
ATOM 12706 C C . LEU D 1 454 ? -9.31622 41.92553 61.43557 1.000 65.44145 432 LEU D C 1
ATOM 12707 O O . LEU D 1 454 ? -9.99002 41.84759 60.40524 1.000 61.82567 432 LEU D O 1
ATOM 12712 N N . ALA D 1 455 ? -8.20427 42.64615 61.53523 1.000 63.50623 433 ALA D N 1
ATOM 12713 C CA . ALA D 1 455 ? -7.48689 43.18398 60.39244 1.000 57.27059 433 ALA D CA 1
ATOM 12714 C C . ALA D 1 455 ? -6.12447 42.50974 60.30649 1.000 58.68446 433 ALA D C 1
ATOM 12715 O O . ALA D 1 455 ? -5.63629 41.92072 61.27399 1.000 61.98107 433 ALA D O 1
ATOM 12717 N N . THR D 1 456 ? -5.51819 42.57572 59.12781 1.000 57.01353 434 THR D N 1
ATOM 12718 C CA . THR D 1 456 ? -4.23621 41.92903 58.89493 1.000 59.33184 434 THR D CA 1
ATOM 12719 C C . THR D 1 456 ? -3.30231 42.88171 58.16831 1.000 60.59565 434 THR D C 1
ATOM 12720 O O . THR D 1 456 ? -3.71399 43.57755 57.23525 1.000 57.68849 434 THR D O 1
ATOM 12724 N N . GLY D 1 457 ? -2.04330 42.91479 58.60727 1.000 63.49410 435 GLY D N 1
ATOM 12725 C CA . GLY D 1 457 ? -1.03925 43.65211 57.86054 1.000 64.58482 435 GLY D CA 1
ATOM 12726 C C . GLY D 1 457 ? -0.81994 43.06959 56.47880 1.000 63.73880 435 GLY D C 1
ATOM 12727 O O . GLY D 1 457 ? -0.67050 43.80314 55.49864 1.000 61.32511 435 GLY D O 1
ATOM 12728 N N . SER D 1 458 ? -0.81494 41.74644 56.38183 1.000 62.12359 436 SER D N 1
ATOM 12729 C CA . SER D 1 458 ? -0.68456 41.05791 55.11269 1.000 62.19906 436 SER D CA 1
ATOM 12730 C C . SER D 1 458 ? -2.04156 40.93030 54.42962 1.000 60.45262 436 SER D C 1
ATOM 12731 O O . SER D 1 458 ? -3.08467 40.97360 55.08580 1.000 62.33491 436 SER D O 1
ATOM 12734 N N . PRO D 1 459 ? -2.05852 40.77200 53.10466 1.000 61.17713 437 PRO D N 1
ATOM 12735 C CA . PRO D 1 459 ? -3.33016 40.53407 52.40884 1.000 63.41280 437 PRO D CA 1
ATOM 12736 C C . PRO D 1 459 ? -3.78034 39.08856 52.58056 1.000 63.20974 437 PRO D C 1
ATOM 12737 O O . PRO D 1 459 ? -3.01623 38.15112 52.33754 1.000 64.14404 437 PRO D O 1
ATOM 12741 N N . VAL D 1 460 ? -5.02775 38.91238 53.01650 1.000 62.61317 438 VAL D N 1
ATOM 12742 C CA . VAL D 1 460 ? -5.58127 37.59248 53.28541 1.000 59.45355 438 VAL D CA 1
ATOM 12743 C C . VAL D 1 460 ? -6.86213 37.41285 52.47822 1.000 59.68374 438 VAL D C 1
ATOM 12744 O O . VAL D 1 460 ? -7.51848 38.37699 52.07591 1.000 64.29053 438 VAL D O 1
ATOM 12748 N N . ALA D 1 461 ? -7.20703 36.14542 52.23916 1.000 54.75881 439 ALA D N 1
ATOM 12749 C CA . ALA D 1 461 ? -8.38433 35.69823 51.51384 1.000 52.38061 439 ALA D CA 1
ATOM 12750 C C . ALA D 1 461 ? -9.54071 35.44158 52.47359 1.000 49.19391 439 ALA D C 1
ATOM 12751 O O . ALA D 1 461 ? -9.34040 35.32636 53.68679 1.000 45.18150 439 ALA D O 1
ATOM 12753 N N . PRO D 1 462 ? -10.78416 35.35813 51.95697 1.000 49.70138 440 PRO D N 1
ATOM 12754 C CA . PRO D 1 462 ? -11.94653 35.16842 52.83950 1.000 51.27531 440 PRO D CA 1
ATOM 12755 C C . PRO D 1 462 ? -11.92450 33.89579 53.67477 1.000 54.32522 440 PRO D C 1
ATOM 12756 O O . PRO D 1 462 ? -10.98755 33.09417 53.60387 1.000 54.21130 440 PRO D O 1
ATOM 12760 N N . VAL D 1 463 ? -12.97692 33.70945 54.47171 1.000 61.19965 441 VAL D N 1
ATOM 12761 C CA . VAL D 1 463 ? -13.11570 32.56973 55.37384 1.000 64.51053 441 VAL D CA 1
ATOM 12762 C C . VAL D 1 463 ? -14.55320 32.07476 55.26789 1.000 71.88830 441 VAL D C 1
ATOM 12763 O O . VAL D 1 463 ? -15.47790 32.74527 55.74037 1.000 78.24856 441 VAL D O 1
ATOM 12767 N N . GLU D 1 464 ? -14.74497 30.90784 54.65624 1.000 70.85880 442 GLU D N 1
ATOM 12768 C CA . GLU D 1 464 ? -16.06996 30.31346 54.52772 1.000 74.89043 442 GLU D CA 1
ATOM 12769 C C . GLU D 1 464 ? -16.50043 29.54873 55.77429 1.000 78.77158 442 GLU D C 1
ATOM 12770 O O . GLU D 1 464 ? -17.52139 28.85331 55.73467 1.000 82.09092 442 GLU D O 1
ATOM 12772 N N . PHE D 1 465 ? -15.75607 29.66427 56.87132 1.000 77.74574 443 PHE D N 1
ATOM 12773 C CA . PHE D 1 465 ? -16.04763 28.91474 58.08244 1.000 85.35072 443 PHE D CA 1
ATOM 12774 C C . PHE D 1 465 ? -17.12616 29.61956 58.90393 1.000 85.74720 443 PHE D C 1
ATOM 12775 O O . PHE D 1 465 ? -17.58804 30.71459 58.57048 1.000 81.41546 443 PHE D O 1
ATOM 12777 N N . ASP D 1 466 ? -17.53583 28.96752 59.99548 1.000 90.48734 444 ASP D N 1
ATOM 12778 C CA . ASP D 1 466 ? -18.54297 29.49335 60.92005 1.000 88.68598 444 ASP D CA 1
ATOM 12779 C C . ASP D 1 466 ? -19.86999 29.77608 60.22037 1.000 89.54255 444 ASP D C 1
ATOM 12780 O O . ASP D 1 466 ? -20.65292 30.61598 60.67198 1.000 87.48028 444 ASP D O 1
ATOM 12785 N N . GLU D 1 467 ? -20.12641 29.07670 59.11313 1.000 90.80892 445 GLU D N 1
ATOM 12786 C CA . GLU D 1 467 ? -21.34631 29.22020 58.31916 1.000 90.40242 445 GLU D CA 1
ATOM 12787 C C . GLU D 1 467 ? -21.56845 30.65177 57.83894 1.000 85.51307 445 GLU D C 1
ATOM 12788 O O . GLU D 1 467 ? -22.70261 31.03867 57.53891 1.000 80.54948 445 GLU D O 1
ATOM 12790 N N . THR D 1 468 ? -20.50501 31.45009 57.75824 1.000 87.94459 446 THR D N 1
ATOM 12791 C CA . THR D 1 468 ? -20.60885 32.83749 57.32351 1.000 88.20251 446 THR D CA 1
ATOM 12792 C C . THR D 1 468 ? -19.28596 33.26231 56.70588 1.000 81.86455 446 THR D C 1
ATOM 12793 O O . THR D 1 468 ? -18.23422 33.12980 57.33812 1.000 78.83062 446 THR D O 1
ATOM 12797 N N . THR D 1 469 ? -19.34381 33.77644 55.47997 1.000 82.10498 447 THR D N 1
ATOM 12798 C CA . THR D 1 469 ? -18.15255 34.21438 54.75961 1.000 80.59667 447 THR D CA 1
ATOM 12799 C C . THR D 1 469 ? -17.95975 35.71014 54.98438 1.000 78.46092 447 THR D C 1
ATOM 12800 O O . THR D 1 469 ? -18.74536 36.52584 54.49073 1.000 79.54953 447 THR D O 1
ATOM 12804 N N . TYR D 1 470 ? -16.91634 36.07033 55.72990 1.000 74.13297 448 TYR D N 1
ATOM 12805 C CA . TYR D 1 470 ? -16.56840 37.46502 55.96712 1.000 73.30632 448 TYR D CA 1
ATOM 12806 C C . TYR D 1 470 ? -15.07838 37.66529 55.72775 1.000 70.88565 448 TYR D C 1
ATOM 12807 O O . TYR D 1 470 ? -14.25488 36.87374 56.19862 1.000 69.40592 448 TYR D O 1
ATOM 12816 N N . VAL D 1 471 ? -14.74082 38.72115 54.98855 1.000 67.73737 449 VAL D N 1
ATOM 12817 C CA . VAL D 1 471 ? -13.36371 38.98189 54.58625 1.000 57.63874 449 VAL D CA 1
ATOM 12818 C C . VAL D 1 471 ? -12.58279 39.54905 55.76507 1.000 55.60783 449 VAL D C 1
ATOM 12819 O O . VAL D 1 471 ? -13.13753 40.21396 56.64665 1.000 56.57491 449 VAL D O 1
ATOM 12823 N N . ILE D 1 472 ? -11.28130 39.26574 55.79253 1.000 54.12257 450 ILE D N 1
ATOM 12824 C CA . ILE D 1 472 ? -10.36502 39.86821 56.75296 1.000 55.27470 450 ILE D CA 1
ATOM 12825 C C . ILE D 1 472 ? -9.89468 41.20515 56.19923 1.000 56.68039 450 ILE D C 1
ATOM 12826 O O . ILE D 1 472 ? -9.62105 41.33562 55.00011 1.000 53.87125 450 ILE D O 1
ATOM 12828 N N . GLY D 1 473 ? -9.79741 42.20405 57.07348 1.000 56.99557 451 GLY D N 1
ATOM 12829 C CA . GLY D 1 473 ? -9.48249 43.55460 56.64859 1.000 49.81569 451 GLY D CA 1
ATOM 12830 C C . GLY D 1 473 ? -8.02804 43.79355 56.29772 1.000 52.38242 451 GLY D C 1
ATOM 12831 O O . GLY D 1 473 ? -7.13655 43.57349 57.12317 1.000 54.50127 451 GLY D O 1
ATOM 12832 N N . GLN D 1 474 ? -7.77852 44.25130 55.07223 1.000 52.53952 452 GLN D N 1
ATOM 12833 C CA . GLN D 1 474 ? -6.43024 44.60092 54.64581 1.000 52.32370 452 GLN D CA 1
ATOM 12834 C C . GLN D 1 474 ? -6.04209 45.95849 55.22232 1.000 49.72426 452 GLN D C 1
ATOM 12835 O O . GLN D 1 474 ? -6.78527 46.93563 55.09104 1.000 52.19600 452 GLN D O 1
ATOM 12841 N N . ALA D 1 475 ? -4.88015 46.01775 55.87151 1.000 46.57311 453 ALA D N 1
ATOM 12842 C CA . ALA D 1 475 ? -4.46498 47.24240 56.54525 1.000 46.83512 453 ALA D CA 1
ATOM 12843 C C . ALA D 1 475 ? -3.26014 47.87884 55.86419 1.000 50.63757 453 ALA D C 1
ATOM 12844 O O . ALA D 1 475 ? -2.28730 48.24749 56.53062 1.000 50.74700 453 ALA D O 1
ATOM 12846 N N . ASN D 1 476 ? -3.31710 48.01925 54.54256 1.000 50.43550 454 ASN D N 1
ATOM 12847 C CA . ASN D 1 476 ? -2.22581 48.64264 53.81125 1.000 47.82084 454 ASN D CA 1
ATOM 12848 C C . ASN D 1 476 ? -2.17919 50.14404 54.08206 1.000 51.43712 454 ASN D C 1
ATOM 12849 O O . ASN D 1 476 ? -3.17229 50.76996 54.46505 1.000 49.04438 454 ASN D O 1
ATOM 12854 N N . ASN D 1 477 ? -0.99372 50.72191 53.87551 1.000 51.51025 455 ASN D N 1
ATOM 12855 C CA . ASN D 1 477 ? -0.84794 52.16946 53.95085 1.000 43.96375 455 ASN D CA 1
ATOM 12856 C C . ASN D 1 477 ? -1.42706 52.86174 52.72799 1.000 40.66212 455 ASN D C 1
ATOM 12857 O O . ASN D 1 477 ? -1.72626 54.05862 52.78976 1.000 44.21410 455 ASN D O 1
ATOM 12862 N N . VAL D 1 478 ? -1.59723 52.12996 51.62524 1.000 37.93141 456 VAL D N 1
ATOM 12863 C CA . VAL D 1 478 ? -2.08747 52.68988 50.37574 1.000 39.11202 456 VAL D CA 1
ATOM 12864 C C . VAL D 1 478 ? -3.50152 53.24175 50.50389 1.000 42.67221 456 VAL D C 1
ATOM 12865 O O . VAL D 1 478 ? -3.97658 53.93798 49.60258 1.000 46.18942 456 VAL D O 1
ATOM 12869 N N . LEU D 1 479 ? -4.18511 52.95838 51.61208 1.000 41.92207 457 LEU D N 1
ATOM 12870 C CA . LEU D 1 479 ? -5.50367 53.53787 51.83892 1.000 45.20568 457 LEU D CA 1
ATOM 12871 C C . LEU D 1 479 ? -5.41351 55.00552 52.24308 1.000 42.33115 457 LEU D C 1
ATOM 12872 O O . LEU D 1 479 ? -6.27183 55.81012 51.86398 1.000 38.74670 457 LEU D O 1
ATOM 12877 N N . ALA D 1 480 ? -4.37658 55.37388 52.99475 1.000 42.80841 458 ALA D N 1
ATOM 12878 C CA . ALA D 1 480 ? -4.34884 56.65659 53.68676 1.000 39.82288 458 ALA D CA 1
ATOM 12879 C C . ALA D 1 480 ? -3.66742 57.76509 52.88831 1.000 42.19373 458 ALA D C 1
ATOM 12880 O O . ALA D 1 480 ? -4.26355 58.82520 52.67482 1.000 44.79003 458 ALA D O 1
ATOM 12882 N N . PHE D 1 481 ? -2.42631 57.55082 52.44302 1.000 42.88359 459 PHE D N 1
ATOM 12883 C CA . PHE D 1 481 ? -1.65211 58.69940 51.97791 1.000 45.39632 459 PHE D CA 1
ATOM 12884 C C . PHE D 1 481 ? -2.00328 59.20724 50.57429 1.000 44.49237 459 PHE D C 1
ATOM 12885 O O . PHE D 1 481 ? -1.51072 60.27812 50.19564 1.000 39.69157 459 PHE D O 1
ATOM 12893 N N . PRO D 1 482 ? -2.83718 58.50656 49.75387 1.000 48.19043 460 PRO D N 1
ATOM 12894 C CA . PRO D 1 482 ? -3.36676 59.18210 48.55945 1.000 47.88076 460 PRO D CA 1
ATOM 12895 C C . PRO D 1 482 ? -4.14715 60.43736 48.91051 1.000 42.55008 460 PRO D C 1
ATOM 12896 O O . PRO D 1 482 ? -3.81324 61.53860 48.46333 1.000 41.42665 460 PRO D O 1
ATOM 12900 N N . GLY D 1 483 ? -5.19767 60.26875 49.71496 1.000 42.51234 461 GLY D N 1
ATOM 12901 C CA . GLY D 1 483 ? -6.03614 61.40045 50.07070 1.000 43.92840 461 GLY D CA 1
ATOM 12902 C C . GLY D 1 483 ? -5.31654 62.41922 50.93247 1.000 44.90419 461 GLY D C 1
ATOM 12903 O O . GLY D 1 483 ? -5.52573 63.62660 50.78488 1.000 49.51906 461 GLY D O 1
ATOM 12904 N N . ILE D 1 484 ? -4.46639 61.95088 51.84917 1.000 41.98844 462 ILE D N 1
ATOM 12905 C CA . ILE D 1 484 ? -3.67776 62.87181 52.66340 1.000 43.47173 462 ILE D CA 1
ATOM 12906 C C . ILE D 1 484 ? -2.72097 63.66437 51.78271 1.000 44.92880 462 ILE D C 1
ATOM 12907 O O . ILE D 1 484 ? -2.46964 64.85198 52.02110 1.000 45.69729 462 ILE D O 1
ATOM 12911 N N . GLY D 1 485 ? -2.18372 63.02548 50.74263 1.000 45.67103 463 GLY D N 1
ATOM 12912 C CA . GLY D 1 485 ? -1.34139 63.74799 49.80369 1.000 44.30804 463 GLY D CA 1
ATOM 12913 C C . GLY D 1 485 ? -2.14358 64.65922 48.89359 1.000 46.21655 463 GLY D C 1
ATOM 12914 O O . GLY D 1 485 ? -1.79873 65.82846 48.70581 1.000 47.57214 463 GLY D O 1
ATOM 12915 N N . LEU D 1 486 ? -3.23151 64.13641 48.32226 1.000 47.23324 464 LEU D N 1
ATOM 12916 C CA . LEU D 1 486 ? -4.05626 64.92982 47.41511 1.000 45.34358 464 LEU D CA 1
ATOM 12917 C C . LEU D 1 486 ? -4.75449 66.06885 48.14656 1.000 44.15133 464 LEU D C 1
ATOM 12918 O O . LEU D 1 486 ? -4.68035 67.22835 47.72482 1.000 49.15652 464 LEU D O 1
ATOM 12923 N N . GLY D 1 487 ? -5.45558 65.75284 49.23643 1.000 42.32595 465 GLY D N 1
ATOM 12924 C CA . GLY D 1 487 ? -6.28986 66.73688 49.90292 1.000 46.47871 465 GLY D CA 1
ATOM 12925 C C . GLY D 1 487 ? -5.54274 67.94625 50.42366 1.000 49.15595 465 GLY D C 1
ATOM 12926 O O . GLY D 1 487 ? -6.14860 69.00669 50.60114 1.000 55.70911 465 GLY D O 1
ATOM 12927 N N . VAL D 1 488 ? -4.23962 67.81841 50.66899 1.000 48.44726 466 VAL D N 1
ATOM 12928 C CA . VAL D 1 488 ? -3.47950 68.95219 51.18206 1.000 50.57761 466 VAL D CA 1
ATOM 12929 C C . VAL D 1 488 ? -3.12489 69.93408 50.06685 1.000 53.40272 466 VAL D C 1
ATOM 12930 O O . VAL D 1 488 ? -3.11924 71.15073 50.29097 1.000 58.03056 466 VAL D O 1
ATOM 12934 N N . ILE D 1 489 ? -2.85249 69.44202 48.85285 1.000 50.62383 467 ILE D N 1
ATOM 12935 C CA . ILE D 1 489 ? -2.38427 70.32578 47.78565 1.000 52.95668 467 ILE D CA 1
ATOM 12936 C C . ILE D 1 489 ? -3.44851 71.34514 47.39829 1.000 57.42487 467 ILE D C 1
ATOM 12937 O O . ILE D 1 489 ? -3.11972 72.44556 46.93824 1.000 61.12214 467 ILE D O 1
ATOM 12941 N N . VAL D 1 490 ? -4.72972 71.01543 47.57701 1.000 55.72623 468 VAL D N 1
ATOM 12942 C CA . VAL D 1 490 ? -5.76618 72.00945 47.31656 1.000 58.37336 468 VAL D CA 1
ATOM 12943 C C . VAL D 1 490 ? -5.86151 72.99414 48.47473 1.000 59.15022 468 VAL D C 1
ATOM 12944 O O . VAL D 1 490 ? -6.02834 74.20122 48.26547 1.000 64.56508 468 VAL D O 1
ATOM 12948 N N . ALA D 1 491 ? -5.73622 72.50319 49.70871 1.000 53.80948 469 ALA D N 1
ATOM 12949 C CA . ALA D 1 491 ? -5.74172 73.37750 50.87078 1.000 56.96638 469 ALA D CA 1
ATOM 12950 C C . ALA D 1 491 ? -4.42353 74.11452 51.04942 1.000 60.45532 469 ALA D C 1
ATOM 12951 O O . ALA D 1 491 ? -4.40443 75.17305 51.68572 1.000 64.37725 469 ALA D O 1
ATOM 12953 N N . GLY D 1 492 ? -3.33156 73.58942 50.49657 1.000 57.44244 470 GLY D N 1
ATOM 12954 C CA . GLY D 1 492 ? -2.02505 74.19223 50.67679 1.000 58.00351 470 GLY D CA 1
ATOM 12955 C C . GLY D 1 492 ? -1.65401 74.29094 52.14053 1.000 59.62353 470 GLY D C 1
ATOM 12956 O O . GLY D 1 492 ? -1.32205 75.37224 52.63533 1.000 64.33778 470 GLY D O 1
ATOM 12957 N N . ALA D 1 493 ? -1.71487 73.16317 52.84337 1.000 56.56007 471 ALA D N 1
ATOM 12958 C CA . ALA D 1 493 ? -1.53336 73.16854 54.28776 1.000 61.56759 471 ALA D CA 1
ATOM 12959 C C . ALA D 1 493 ? -0.07383 73.40876 54.65084 1.000 60.16973 471 ALA D C 1
ATOM 12960 O O . ALA D 1 493 ? 0.82497 72.72102 54.15676 1.000 56.94579 471 ALA D O 1
ATOM 12962 N N . ARG D 1 494 ? 0.15659 74.39477 55.52069 1.000 61.21375 472 ARG D N 1
ATOM 12963 C CA . ARG D 1 494 ? 1.50322 74.65473 56.01606 1.000 64.01960 472 ARG D CA 1
ATOM 12964 C C . ARG D 1 494 ? 1.94758 73.58780 57.00854 1.000 63.53189 472 ARG D C 1
ATOM 12965 O O . ARG D 1 494 ? 3.13812 73.26071 57.07549 1.000 68.10244 472 ARG D O 1
ATOM 12973 N N . LEU D 1 495 ? 1.01225 73.03403 57.77746 1.000 58.40465 473 LEU D N 1
ATOM 12974 C CA . LEU D 1 495 ? 1.30053 71.98180 58.73965 1.000 59.49414 473 LEU D CA 1
ATOM 12975 C C . LEU D 1 495 ? 0.36435 70.80632 58.49954 1.000 61.53174 473 LEU D C 1
ATOM 12976 O O . LEU D 1 495 ? -0.75844 70.97592 58.01338 1.000 63.06031 473 LEU D O 1
ATOM 12978 N N . ILE D 1 496 ? 0.84004 69.61410 58.84464 1.000 63.68295 474 ILE D N 1
ATOM 12979 C CA . ILE D 1 496 ? 0.09395 68.37587 58.63397 1.000 59.80303 474 ILE D CA 1
ATOM 12980 C C . ILE D 1 496 ? -0.39351 67.91760 60.00921 1.000 58.76460 474 ILE D C 1
ATOM 12981 O O . ILE D 1 496 ? 0.23027 67.11189 60.70282 1.000 57.40990 474 ILE D O 1
ATOM 12986 N N . THR D 1 497 ? -1.55108 68.44047 60.40630 1.000 55.22140 475 THR D N 1
ATOM 12987 C CA . THR D 1 497 ? -1.96841 68.38512 61.79779 1.000 55.23303 475 THR D CA 1
ATOM 12988 C C . THR D 1 497 ? -2.57630 67.03022 62.15111 1.000 55.68645 475 THR D C 1
ATOM 12989 O O . THR D 1 497 ? -2.90490 66.21071 61.28940 1.000 54.75619 475 THR D O 1
ATOM 12993 N N . ARG D 1 498 ? -2.72313 66.81487 63.46098 1.000 56.64915 476 ARG D N 1
ATOM 12994 C CA . ARG D 1 498 ? -3.29181 65.57436 63.97398 1.000 53.67051 476 ARG D CA 1
ATOM 12995 C C . ARG D 1 498 ? -4.73910 65.39662 63.53707 1.000 53.33667 476 ARG D C 1
ATOM 12996 O O . ARG D 1 498 ? -5.18860 64.26479 63.32383 1.000 53.88286 476 ARG D O 1
ATOM 13004 N N . ARG D 1 499 ? -5.48034 66.49850 63.39611 1.000 54.57867 477 ARG D N 1
ATOM 13005 C CA . ARG D 1 499 ? -6.88605 66.40532 63.01763 1.000 55.64420 477 ARG D CA 1
ATOM 13006 C C . ARG D 1 499 ? -7.05297 65.81343 61.62392 1.000 54.61192 477 ARG D C 1
ATOM 13007 O O . ARG D 1 499 ? -8.02804 65.09778 61.36709 1.000 57.59005 477 ARG D O 1
ATOM 13015 N N . MET D 1 500 ? -6.11832 66.09982 60.71300 1.000 54.92253 478 MET D N 1
ATOM 13016 C CA . MET D 1 500 ? -6.16797 65.49286 59.38592 1.000 54.28741 478 MET D CA 1
ATOM 13017 C C . MET D 1 500 ? -5.99453 63.98315 59.47015 1.000 52.21407 478 MET D C 1
ATOM 13018 O O . MET D 1 500 ? -6.71786 63.22806 58.80974 1.000 52.58258 478 MET D O 1
ATOM 13023 N N . LEU D 1 501 ? -5.02847 63.52868 60.27184 1.000 53.03775 479 LEU D N 1
ATOM 13024 C CA . LEU D 1 501 ? -4.86344 62.09997 60.51678 1.000 54.35128 479 LEU D CA 1
ATOM 13025 C C . LEU D 1 501 ? -6.14058 61.49291 61.07798 1.000 54.45538 479 LEU D C 1
ATOM 13026 O O . LEU D 1 501 ? -6.53443 60.38331 60.69874 1.000 56.94095 479 LEU D O 1
ATOM 13031 N N . HIS D 1 502 ? -6.80061 62.21474 61.98473 1.000 51.77598 480 HIS D N 1
ATOM 13032 C CA . HIS D 1 502 ? -7.99076 61.69084 62.64278 1.000 49.31897 480 HIS D CA 1
ATOM 13033 C C . HIS D 1 502 ? -9.16641 61.63127 61.67680 1.000 47.03147 480 HIS D C 1
ATOM 13034 O O . HIS D 1 502 ? -9.92708 60.65661 61.67265 1.000 49.90189 480 HIS D O 1
ATOM 13041 N N . ALA D 1 503 ? -9.32693 62.66501 60.84781 1.000 47.47317 481 ALA D N 1
ATOM 13042 C CA . ALA D 1 503 ? -10.43847 62.71028 59.90600 1.000 48.08375 481 ALA D CA 1
ATOM 13043 C C . ALA D 1 503 ? -10.23255 61.76830 58.72782 1.000 48.54303 481 ALA D C 1
ATOM 13044 O O . ALA D 1 503 ? -11.21285 61.30758 58.13231 1.000 52.07604 481 ALA D O 1
ATOM 13046 N N . ALA D 1 504 ? -8.97912 61.47652 58.37288 1.000 45.85530 482 ALA D N 1
ATOM 13047 C CA . ALA D 1 504 ? -8.72432 60.52238 57.29902 1.000 45.19584 482 ALA D CA 1
ATOM 13048 C C . ALA D 1 504 ? -9.09751 59.10799 57.72251 1.000 46.43415 482 ALA D C 1
ATOM 13049 O O . ALA D 1 504 ? -9.65970 58.34322 56.92956 1.000 48.06564 482 ALA D O 1
ATOM 13051 N N . ALA D 1 505 ? -8.79294 58.74358 58.97005 1.000 46.05313 483 ALA D N 1
ATOM 13052 C CA . ALA D 1 505 ? -9.17509 57.42819 59.47123 1.000 46.29954 483 ALA D CA 1
ATOM 13053 C C . ALA D 1 505 ? -10.68932 57.29078 59.55987 1.000 47.78509 483 ALA D C 1
ATOM 13054 O O . ALA D 1 505 ? -11.24637 56.24974 59.19208 1.000 49.45887 483 ALA D O 1
ATOM 13056 N N . LYS D 1 506 ? -11.37219 58.33285 60.04221 1.000 49.29714 484 LYS D N 1
ATOM 13057 C CA . LYS D 1 506 ? -12.82666 58.28251 60.14455 1.000 48.04712 484 LYS D CA 1
ATOM 13058 C C . LYS D 1 506 ? -13.48899 58.28725 58.77300 1.000 45.33791 484 LYS D C 1
ATOM 13059 O O . LYS D 1 506 ? -14.58561 57.73838 58.61542 1.000 48.33435 484 LYS D O 1
ATOM 13061 N N . ALA D 1 507 ? -12.84858 58.89830 57.77404 1.000 42.00428 485 ALA D N 1
ATOM 13062 C CA . ALA D 1 507 ? -13.39444 58.87088 56.42245 1.000 46.22799 485 ALA D CA 1
ATOM 13063 C C . ALA D 1 507 ? -13.17654 57.52564 55.74613 1.000 48.53293 485 ALA D C 1
ATOM 13064 O O . ALA D 1 507 ? -14.02598 57.08612 54.96358 1.000 54.18209 485 ALA D O 1
ATOM 13066 N N . ILE D 1 508 ? -12.05252 56.86469 56.02704 1.000 49.34176 486 ILE D N 1
ATOM 13067 C CA . ILE D 1 508 ? -11.79373 55.55833 55.43164 1.000 53.18508 486 ILE D CA 1
ATOM 13068 C C . ILE D 1 508 ? -12.67729 54.49653 56.07179 1.000 52.56398 486 ILE D C 1
ATOM 13069 O O . ILE D 1 508 ? -13.20564 53.61302 55.38607 1.000 50.91464 486 ILE D O 1
ATOM 13071 N N . ALA D 1 509 ? -12.85319 54.56795 57.39277 1.000 51.57954 487 ALA D N 1
ATOM 13072 C CA . ALA D 1 509 ? -13.65210 53.57679 58.10606 1.000 49.57214 487 ALA D CA 1
ATOM 13073 C C . ALA D 1 509 ? -15.09501 53.57766 57.61993 1.000 51.44663 487 ALA D C 1
ATOM 13074 O O . ALA D 1 509 ? -15.62419 52.54586 57.19108 1.000 54.76473 487 ALA D O 1
ATOM 13076 N N . HIS D 1 510 ? -15.74915 54.73644 57.68059 1.000 53.55508 488 HIS D N 1
ATOM 13077 C CA . HIS D 1 510 ? -17.15063 54.84006 57.29809 1.000 57.93685 488 HIS D CA 1
ATOM 13078 C C . HIS D 1 510 ? -17.37228 54.66049 55.80234 1.000 59.17340 488 HIS D C 1
ATOM 13079 O O . HIS D 1 510 ? -18.52833 54.64672 55.36505 1.000 65.89618 488 HIS D O 1
ATOM 13086 N N . GLN D 1 511 ? -16.30495 54.52331 55.01262 1.000 55.51902 489 GLN D N 1
ATOM 13087 C CA . GLN D 1 511 ? -16.45741 54.24047 53.59118 1.000 57.42652 489 GLN D CA 1
ATOM 13088 C C . GLN D 1 511 ? -16.76377 52.77014 53.33710 1.000 60.36841 489 GLN D C 1
ATOM 13089 O O . GLN D 1 511 ? -17.42826 52.44160 52.34816 1.000 60.61422 489 GLN D O 1
ATOM 13095 N N . ALA D 1 512 ? -16.29540 51.87994 54.20915 1.000 63.11662 490 ALA D N 1
ATOM 13096 C CA . ALA D 1 512 ? -16.56290 50.44994 54.09214 1.000 64.73892 490 ALA D CA 1
ATOM 13097 C C . ALA D 1 512 ? -17.79057 50.11968 54.93359 1.000 68.96814 490 ALA D C 1
ATOM 13098 O O . ALA D 1 512 ? -17.74570 50.19604 56.16638 1.000 68.23259 490 ALA D O 1
ATOM 13100 N N . ASN D 1 513 ? -18.87916 49.74967 54.26787 1.000 77.52300 491 ASN D N 1
ATOM 13101 C CA . ASN D 1 513 ? -20.16014 49.53599 54.93023 1.000 82.27259 491 ASN D CA 1
ATOM 13102 C C . ASN D 1 513 ? -20.06955 48.45242 56.00212 1.000 82.76083 491 ASN D C 1
ATOM 13103 O O . ASN D 1 513 ? -19.72510 47.30242 55.68966 1.000 85.25767 491 ASN D O 1
ATOM 13108 N N . PRO D 1 514 ? -20.35887 48.77004 57.26250 1.000 81.75430 492 PRO D N 1
ATOM 13109 C CA . PRO D 1 514 ? -20.32918 47.76468 58.33320 1.000 82.53184 492 PRO D CA 1
ATOM 13110 C C . PRO D 1 514 ? -21.66619 47.09449 58.61533 1.000 87.47976 492 PRO D C 1
ATOM 13111 O O . PRO D 1 514 ? -21.78180 46.41219 59.63768 1.000 91.31050 492 PRO D O 1
ATOM 13115 N N . THR D 1 515 ? -22.66200 47.27465 57.74629 1.000 86.50922 493 THR D N 1
ATOM 13116 C CA . THR D 1 515 ? -24.01290 46.77207 57.97201 1.000 89.70527 493 THR D CA 1
ATOM 13117 C C . THR D 1 515 ? -24.02218 45.26737 58.21195 1.000 91.55855 493 THR D C 1
ATOM 13118 O O . THR D 1 515 ? -24.33287 44.81277 59.31771 1.000 89.90073 493 THR D O 1
ATOM 13121 N N . ASN D 1 516 ? -23.69102 44.49099 57.19025 1.000 92.10298 494 ASN D N 1
ATOM 13122 C CA . ASN D 1 516 ? -23.60505 43.04685 57.35936 1.000 90.16781 494 ASN D CA 1
ATOM 13123 C C . ASN D 1 516 ? -22.37475 42.71427 58.19761 1.000 90.13096 494 ASN D C 1
ATOM 13124 O O . ASN D 1 516 ? -21.28875 43.24402 57.93285 1.000 85.83149 494 ASN D O 1
ATOM 13129 N N . PRO D 1 517 ? -22.49592 41.84084 59.19846 1.000 94.35135 495 PRO D N 1
ATOM 13130 C CA . PRO D 1 517 ? -21.50834 41.80273 60.28924 1.000 91.97184 495 PRO D CA 1
ATOM 13131 C C . PRO D 1 517 ? -20.15194 41.26338 59.85301 1.000 93.51655 495 PRO D C 1
ATOM 13132 O O . PRO D 1 517 ? -20.04136 40.15239 59.32862 1.000 91.60040 495 PRO D O 1
ATOM 13136 N N . GLY D 1 518 ? -19.11508 42.07158 60.07437 1.000 94.14719 496 GLY D N 1
ATOM 13137 C CA . GLY D 1 518 ? -17.73604 41.63342 59.98020 1.000 89.13215 496 GLY D CA 1
ATOM 13138 C C . GLY D 1 518 ? -17.21390 41.33395 58.59494 1.000 79.96515 496 GLY D C 1
ATOM 13139 O O . GLY D 1 518 ? -16.10718 40.79966 58.47703 1.000 78.59050 496 GLY D O 1
ATOM 13140 N N . ASP D 1 519 ? -17.95880 41.66672 57.53854 1.000 75.28969 497 ASP D N 1
ATOM 13141 C CA . ASP D 1 519 ? -17.50578 41.32017 56.19476 1.000 72.87082 497 ASP D CA 1
ATOM 13142 C C . ASP D 1 519 ? -16.28564 42.13595 55.78572 1.000 67.29952 497 ASP D C 1
ATOM 13143 O O . ASP D 1 519 ? -15.34834 41.59724 55.18674 1.000 66.39509 497 ASP D O 1
ATOM 13148 N N . SER D 1 520 ? -16.27136 43.42976 56.09787 1.000 67.67019 498 SER D N 1
ATOM 13149 C CA . SER D 1 520 ? -15.15588 44.28523 55.70005 1.000 65.49985 498 SER D CA 1
ATOM 13150 C C . SER D 1 520 ? -15.04547 45.43987 56.68395 1.000 59.50190 498 SER D C 1
ATOM 13151 O O . SER D 1 520 ? -15.91303 46.31832 56.71007 1.000 63.25677 498 SER D O 1
ATOM 13154 N N . LEU D 1 521 ? -13.98200 45.43777 57.48911 1.000 51.88157 499 LEU D N 1
ATOM 13155 C CA . LEU D 1 521 ? -13.68843 46.60113 58.31577 1.000 53.11298 499 LEU D CA 1
ATOM 13156 C C . LEU D 1 521 ? -13.09742 47.73457 57.48914 1.000 54.56960 499 LEU D C 1
ATOM 13157 O O . LEU D 1 521 ? -13.33764 48.90852 57.78949 1.000 53.15166 499 LEU D O 1
ATOM 13162 N N . LEU D 1 522 ? -12.33525 47.40291 56.45677 1.000 54.47156 500 LEU D N 1
ATOM 13163 C CA . LEU D 1 522 ? -11.72779 48.34304 55.52993 1.000 46.70974 500 LEU D CA 1
ATOM 13164 C C . LEU D 1 522 ? -12.01753 47.89327 54.10646 1.000 47.47297 500 LEU D C 1
ATOM 13165 O O . LEU D 1 522 ? -12.25298 46.70545 53.85877 1.000 54.53842 500 LEU D O 1
ATOM 13170 N N . PRO D 1 523 ? -12.02278 48.82453 53.14070 1.000 44.20135 501 PRO D N 1
ATOM 13171 C CA . PRO D 1 523 ? -12.50847 48.48553 51.79502 1.000 49.24148 501 PRO D CA 1
ATOM 13172 C C . PRO D 1 523 ? -11.48406 47.79923 50.90427 1.000 49.73103 501 PRO D C 1
ATOM 13173 O O . PRO D 1 523 ? -10.40000 47.41282 51.35289 1.000 48.34792 501 PRO D O 1
ATOM 13177 N N . ASP D 1 524 ? -11.83642 47.64658 49.63010 1.000 52.44110 502 ASP D N 1
ATOM 13178 C CA . ASP D 1 524 ? -10.97167 47.05708 48.61970 1.000 55.54982 502 ASP D CA 1
ATOM 13179 C C . ASP D 1 524 ? -10.37984 48.14379 47.72835 1.000 58.57991 502 ASP D C 1
ATOM 13180 O O . ASP D 1 524 ? -11.01076 49.17074 47.46445 1.000 59.61067 502 ASP D O 1
ATOM 13185 N N . VAL D 1 525 ? -9.15081 47.90163 47.25820 1.000 58.73787 503 VAL D N 1
ATOM 13186 C CA . VAL D 1 525 ? -8.40866 48.91704 46.51152 1.000 53.36943 503 VAL D CA 1
ATOM 13187 C C . VAL D 1 525 ? -8.86906 49.06422 45.07182 1.000 55.79335 503 VAL D C 1
ATOM 13188 O O . VAL D 1 525 ? -8.31361 49.89426 44.34079 1.000 56.28952 503 VAL D O 1
ATOM 13192 N N . GLN D 1 526 ? -9.86331 48.28927 44.63301 1.000 60.01963 504 GLN D N 1
ATOM 13193 C CA . GLN D 1 526 ? -10.38564 48.47077 43.28357 1.000 62.34242 504 GLN D CA 1
ATOM 13194 C C . GLN D 1 526 ? -11.13129 49.78990 43.13206 1.000 64.32021 504 GLN D C 1
ATOM 13195 O O . GLN D 1 526 ? -11.36932 50.22813 42.00163 1.000 69.49413 504 GLN D O 1
ATOM 13201 N N . ASN D 1 527 ? -11.50109 50.42878 44.24289 1.000 63.10934 505 ASN D N 1
ATOM 13202 C CA . ASN D 1 527 ? -12.09443 51.75953 44.24183 1.000 61.31925 505 ASN D CA 1
ATOM 13203 C C . ASN D 1 527 ? -11.10714 52.82370 44.70959 1.000 58.91341 505 ASN D C 1
ATOM 13204 O O . ASN D 1 527 ? -11.52212 53.85049 45.25753 1.000 58.65580 505 ASN D O 1
ATOM 13209 N N . LEU D 1 528 ? -9.80531 52.59973 44.49308 1.000 56.69052 506 LEU D N 1
ATOM 13210 C CA . LEU D 1 528 ? -8.78654 53.40353 45.16533 1.000 53.37442 506 LEU D CA 1
ATOM 13211 C C . LEU D 1 528 ? -8.89399 54.88211 44.81309 1.000 53.18576 506 LEU D C 1
ATOM 13212 O O . LEU D 1 528 ? -8.63396 55.74098 45.66400 1.000 53.18968 506 LEU D O 1
ATOM 13217 N N . ARG D 1 529 ? -9.27890 55.20266 43.57736 1.000 55.06553 507 ARG D N 1
ATOM 13218 C CA . ARG D 1 529 ? -9.45463 56.60415 43.21252 1.000 54.27798 507 ARG D CA 1
ATOM 13219 C C . ARG D 1 529 ? -10.65800 57.21238 43.92331 1.000 52.85687 507 ARG D C 1
ATOM 13220 O O . ARG D 1 529 ? -10.61265 58.37231 44.35047 1.000 52.06187 507 ARG D O 1
ATOM 13222 N N . ALA D 1 530 ? -11.73778 56.44114 44.07212 1.000 50.68639 508 ALA D N 1
ATOM 13223 C CA . ALA D 1 530 ? -12.95023 56.96342 44.69196 1.000 48.18179 508 ALA D CA 1
ATOM 13224 C C . ALA D 1 530 ? -12.82580 57.08806 46.20565 1.000 48.24909 508 ALA D C 1
ATOM 13225 O O . ALA D 1 530 ? -13.42329 57.99578 46.79403 1.000 51.95965 508 ALA D O 1
ATOM 13227 N N . ILE D 1 531 ? -12.07158 56.19901 46.85507 1.000 47.46802 509 ILE D N 1
ATOM 13228 C CA . ILE D 1 531 ? -11.90599 56.32363 48.30036 1.000 48.83874 509 ILE D CA 1
ATOM 13229 C C . ILE D 1 531 ? -10.95286 57.46695 48.63083 1.000 50.01052 509 ILE D C 1
ATOM 13230 O O . ILE D 1 531 ? -11.12794 58.15073 49.64596 1.000 50.98675 509 ILE D O 1
ATOM 13234 N N . SER D 1 532 ? -9.95264 57.71015 47.77886 1.000 51.91350 510 SER D N 1
ATOM 13235 C CA . SER D 1 532 ? -9.03068 58.81673 48.01556 1.000 53.12100 510 SER D CA 1
ATOM 13236 C C . SER D 1 532 ? -9.74943 60.15966 48.00150 1.000 48.42199 510 SER D C 1
ATOM 13237 O O . SER D 1 532 ? -9.37503 61.07103 48.74907 1.000 44.08529 510 SER D O 1
ATOM 13240 N N . THR D 1 533 ? -10.77855 60.30255 47.16194 1.000 45.17113 511 THR D N 1
ATOM 13241 C CA . THR D 1 533 ? -11.55165 61.54029 47.14655 1.000 41.94988 511 THR D CA 1
ATOM 13242 C C . THR D 1 533 ? -12.24226 61.77169 48.48368 1.000 44.28768 511 THR D C 1
ATOM 13243 O O . THR D 1 533 ? -12.26764 62.89931 48.99090 1.000 50.58734 511 THR D O 1
ATOM 13247 N N . THR D 1 534 ? -12.80683 60.71311 49.07165 1.000 43.46741 512 THR D N 1
ATOM 13248 C CA . THR D 1 534 ? -13.46306 60.84951 50.36775 1.000 47.18439 512 THR D CA 1
ATOM 13249 C C . THR D 1 534 ? -12.47197 61.22280 51.46193 1.000 48.71698 512 THR D C 1
ATOM 13250 O O . THR D 1 534 ? -12.85502 61.85371 52.45399 1.000 48.86715 512 THR D O 1
ATOM 13254 N N . VAL D 1 535 ? -11.20313 60.84010 51.30651 1.000 47.39115 513 VAL D N 1
ATOM 13255 C CA . VAL D 1 535 ? -10.17837 61.30621 52.23379 1.000 48.30126 513 VAL D CA 1
ATOM 13256 C C . VAL D 1 535 ? -9.84765 62.76794 51.96377 1.000 48.62495 513 VAL D C 1
ATOM 13257 O O . VAL D 1 535 ? -9.60750 63.54520 52.89503 1.000 48.37954 513 VAL D O 1
ATOM 13261 N N . ALA D 1 536 ? -9.83411 63.16667 50.68789 1.000 46.68481 514 ALA D N 1
ATOM 13262 C CA . ALA D 1 536 ? -9.63165 64.57297 50.35336 1.000 45.03577 514 ALA D CA 1
ATOM 13263 C C . ALA D 1 536 ? -10.75229 65.43619 50.91768 1.000 43.93813 514 ALA D C 1
ATOM 13264 O O . ALA D 1 536 ? -10.50487 66.53795 51.42192 1.000 45.69238 514 ALA D O 1
ATOM 13266 N N . GLU D 1 537 ? -11.99427 64.95012 50.84115 1.000 43.73883 515 GLU D N 1
ATOM 13267 C CA . GLU D 1 537 ? -13.10196 65.63849 51.49413 1.000 43.58600 515 GLU D CA 1
ATOM 13268 C C . GLU D 1 537 ? -12.89308 65.72226 52.99919 1.000 44.67494 515 GLU D C 1
ATOM 13269 O O . GLU D 1 537 ? -13.37874 66.65860 53.64372 1.000 51.47722 515 GLU D O 1
ATOM 13275 N N . ALA D 1 538 ? -12.16958 64.76048 53.57399 1.000 45.67079 516 ALA D N 1
ATOM 13276 C CA . ALA D 1 538 ? -11.98623 64.72415 55.01849 1.000 50.33502 516 ALA D CA 1
ATOM 13277 C C . ALA D 1 538 ? -10.89196 65.66946 55.49276 1.000 49.49614 516 ALA D C 1
ATOM 13278 O O . ALA D 1 538 ? -10.99055 66.20809 56.59917 1.000 48.62330 516 ALA D O 1
ATOM 13280 N N . VAL D 1 539 ? -9.84930 65.88342 54.68889 1.000 49.90683 517 VAL D N 1
ATOM 13281 C CA . VAL D 1 539 ? -8.72104 66.67908 55.16087 1.000 53.87529 517 VAL D CA 1
ATOM 13282 C C . VAL D 1 539 ? -8.97416 68.16567 54.95001 1.000 55.38835 517 VAL D C 1
ATOM 13283 O O . VAL D 1 539 ? -8.55907 68.99274 55.76929 1.000 52.22764 517 VAL D O 1
ATOM 13287 N N . TYR D 1 540 ? -9.63801 68.53556 53.84951 1.000 56.05980 518 TYR D N 1
ATOM 13288 C CA . TYR D 1 540 ? -9.96742 69.94160 53.62894 1.000 54.40766 518 TYR D CA 1
ATOM 13289 C C . TYR D 1 540 ? -10.74592 70.49512 54.81469 1.000 55.12187 518 TYR D C 1
ATOM 13290 O O . TYR D 1 540 ? -10.34480 71.49348 55.42183 1.000 59.41431 518 TYR D O 1
ATOM 13299 N N . ARG D 1 541 ? -11.85525 69.84433 55.17161 1.000 53.23052 519 ARG D N 1
ATOM 13300 C CA . ARG D 1 541 ? -12.59904 70.25843 56.35575 1.000 55.56933 519 ARG D CA 1
ATOM 13301 C C . ARG D 1 541 ? -11.75082 70.14593 57.61638 1.000 57.92624 519 ARG D C 1
ATOM 13302 O O . ARG D 1 541 ? -11.90126 70.95536 58.53858 1.000 60.85533 519 ARG D O 1
ATOM 13304 N N . ALA D 1 542 ? -10.85040 69.16018 57.67346 1.000 57.51067 520 ALA D N 1
ATOM 13305 C CA . ALA D 1 542 ? -9.98649 69.01923 58.84108 1.000 57.13903 520 ALA D CA 1
ATOM 13306 C C . ALA D 1 542 ? -8.88641 70.07140 58.85925 1.000 56.41818 520 ALA D C 1
ATOM 13307 O O . ALA D 1 542 ? -8.40751 70.44540 59.93575 1.000 58.78725 520 ALA D O 1
ATOM 13309 N N . ALA D 1 543 ? -8.47160 70.55713 57.68760 1.000 53.38554 521 ALA D N 1
ATOM 13310 C CA . ALA D 1 543 ? -7.43038 71.57805 57.64362 1.000 55.58807 521 ALA D CA 1
ATOM 13311 C C . ALA D 1 543 ? -7.96626 72.93634 58.07798 1.000 57.45979 521 ALA D C 1
ATOM 13312 O O . ALA D 1 543 ? -7.25841 73.70664 58.73706 1.000 56.34174 521 ALA D O 1
ATOM 13314 N N . VAL D 1 544 ? -9.21677 73.24418 57.72649 1.000 58.40944 522 VAL D N 1
ATOM 13315 C CA . VAL D 1 544 ? -9.75300 74.57911 57.97792 1.000 56.80393 522 VAL D CA 1
ATOM 13316 C C . VAL D 1 544 ? -10.04208 74.78229 59.46094 1.000 58.14189 522 VAL D C 1
ATOM 13317 O O . VAL D 1 544 ? -9.85745 75.88275 59.99393 1.000 60.92383 522 VAL D O 1
ATOM 13321 N N . GLN D 1 545 ? -10.50327 73.73825 60.15360 1.000 57.72310 523 GLN D N 1
ATOM 13322 C CA . GLN D 1 545 ? -10.71096 73.86740 61.59155 1.000 58.75729 523 GLN D CA 1
ATOM 13323 C C . GLN D 1 545 ? -9.39920 74.04575 62.34226 1.000 60.20400 523 GLN D C 1
ATOM 13324 O O . GLN D 1 545 ? -9.40410 74.58059 63.45616 1.000 62.21546 523 GLN D O 1
ATOM 13330 N N . ASP D 1 546 ? -8.28129 73.60839 61.76110 1.000 58.70722 524 ASP D N 1
ATOM 13331 C CA . ASP D 1 546 ? -6.97448 74.03259 62.24178 1.000 59.46194 524 ASP D CA 1
ATOM 13332 C C . ASP D 1 546 ? -6.60022 75.41325 61.72096 1.000 62.79944 524 ASP D C 1
ATOM 13333 O O . ASP D 1 546 ? -5.79001 76.10221 62.35028 1.000 63.49206 524 ASP D O 1
ATOM 13335 N N . GLY D 1 547 ? -7.17561 75.82953 60.59356 1.000 63.53717 525 GLY D N 1
ATOM 13336 C CA . GLY D 1 547 ? -6.95465 77.15595 60.05391 1.000 61.66732 525 GLY D CA 1
ATOM 13337 C C . GLY D 1 547 ? -5.70494 77.32094 59.22264 1.000 61.76383 525 GLY D C 1
ATOM 13338 O O . GLY D 1 547 ? -5.40789 78.44373 58.80064 1.000 68.19005 525 GLY D O 1
ATOM 13339 N N . VAL D 1 548 ? -4.97205 76.24174 58.95737 1.000 57.31503 526 VAL D N 1
ATOM 13340 C CA . VAL D 1 548 ? -3.67058 76.33452 58.30570 1.000 56.05467 526 VAL D CA 1
ATOM 13341 C C . VAL D 1 548 ? -3.78325 75.98236 56.82769 1.000 55.23468 526 VAL D C 1
ATOM 13342 O O . VAL D 1 548 ? -2.90769 75.31048 56.27122 1.000 58.08527 526 VAL D O 1
ATOM 13346 N N . ALA D 1 549 ? -4.84386 76.44977 56.17385 1.000 52.71240 527 ALA D N 1
ATOM 13347 C CA . ALA D 1 549 ? -5.10576 76.10011 54.78662 1.000 54.98377 527 ALA D CA 1
ATOM 13348 C C . ALA D 1 549 ? -5.28626 77.35393 53.94171 1.000 58.22663 527 ALA D C 1
ATOM 13349 O O . ALA D 1 549 ? -5.52401 78.45042 54.45389 1.000 70.79041 527 ALA D O 1
ATOM 13351 N N . SER D 1 550 ? -5.15999 77.17011 52.62816 1.000 54.87872 528 SER D N 1
ATOM 13352 C CA . SER D 1 550 ? -5.46645 78.19208 51.63125 1.000 61.93164 528 SER D CA 1
ATOM 13353 C C . SER D 1 550 ? -6.55909 77.62346 50.73457 1.000 63.92503 528 SER D C 1
ATOM 13354 O O . SER D 1 550 ? -6.33071 76.64105 50.01990 1.000 58.86116 528 SER D O 1
ATOM 13357 N N . ARG D 1 551 ? -7.73739 78.24378 50.77004 1.000 74.98445 529 ARG D N 1
ATOM 13358 C CA . ARG D 1 551 ? -8.94186 77.62561 50.23253 1.000 72.23675 529 ARG D CA 1
ATOM 13359 C C . ARG D 1 551 ? -8.83881 77.40304 48.72428 1.000 74.59957 529 ARG D C 1
ATOM 13360 O O . ARG D 1 551 ? -8.05514 78.04485 48.01931 1.000 73.56529 529 ARG D O 1
ATOM 13368 N N . THR D 1 552 ? -9.64975 76.46206 48.23590 1.000 75.09269 530 THR D N 1
ATOM 13369 C CA . THR D 1 552 ? -9.77357 76.18016 46.81146 1.000 73.02652 530 THR D CA 1
ATOM 13370 C C . THR D 1 552 ? -11.13841 76.58419 46.26983 1.000 74.41837 530 THR D C 1
ATOM 13371 O O . THR D 1 552 ? -11.22289 77.37544 45.32544 1.000 74.40131 530 THR D O 1
ATOM 13375 N N . HIS D 1 553 ? -12.21329 76.06071 46.85348 1.000 73.11260 531 HIS D N 1
ATOM 13376 C CA . HIS D 1 553 ? -13.55484 76.31047 46.35749 1.000 68.76332 531 HIS D CA 1
ATOM 13377 C C . HIS D 1 553 ? -14.54461 76.18110 47.50153 1.000 65.36170 531 HIS D C 1
ATOM 13378 O O . HIS D 1 553 ? -14.24350 75.60765 48.54913 1.000 61.52959 531 HIS D O 1
ATOM 13385 N N . ASP D 1 554 ? -15.73884 76.72957 47.28932 1.000 68.11506 532 ASP D N 1
ATOM 13386 C CA . ASP D 1 554 ? -16.83453 76.47819 48.21635 1.000 65.99551 532 ASP D CA 1
ATOM 13387 C C . ASP D 1 554 ? -17.21171 75.00420 48.19116 1.000 68.94011 532 ASP D C 1
ATOM 13388 O O . ASP D 1 554 ? -17.09568 74.29672 49.19702 1.000 73.01869 532 ASP D O 1
ATOM 13393 N N . ASP D 1 555 ? -17.66246 74.52719 47.03587 1.000 69.51611 533 ASP D N 1
ATOM 13394 C CA . ASP D 1 555 ? -17.85261 73.10458 46.79983 1.000 65.34385 533 ASP D CA 1
ATOM 13395 C C . ASP D 1 555 ? -16.49825 72.46585 46.52730 1.000 60.87273 533 ASP D C 1
ATOM 13396 O O . ASP D 1 555 ? -15.84216 72.80295 45.53608 1.000 63.79077 533 ASP D O 1
ATOM 13398 N N . VAL D 1 556 ? -16.07444 71.55591 47.40414 1.000 60.31830 534 VAL D N 1
ATOM 13399 C CA . VAL D 1 556 ? -14.78755 70.88597 47.24589 1.000 63.49400 534 VAL D CA 1
ATOM 13400 C C . VAL D 1 556 ? -14.74729 70.17486 45.90228 1.000 62.35183 534 VAL D C 1
ATOM 13401 O O . VAL D 1 556 ? -15.46464 69.19171 45.68545 1.000 59.89775 534 VAL D O 1
ATOM 13405 N N . ARG D 1 557 ? -13.91864 70.66848 44.98781 1.000 62.99023 535 ARG D N 1
ATOM 13406 C CA . ARG D 1 557 ? -13.72847 70.02043 43.69481 1.000 59.90990 535 ARG D CA 1
ATOM 13407 C C . ARG D 1 557 ? -12.25465 69.66007 43.55563 1.000 59.69350 535 ARG D C 1
ATOM 13408 O O . ARG D 1 557 ? -11.41897 70.51785 43.25139 1.000 52.96805 535 ARG D O 1
ATOM 13416 N N . GLN D 1 558 ? -11.94740 68.38392 43.78896 1.000 59.78602 536 GLN D N 1
ATOM 13417 C CA . GLN D 1 558 ? -10.61733 67.84472 43.55691 1.000 52.31935 536 GLN D CA 1
ATOM 13418 C C . GLN D 1 558 ? -10.49290 67.14098 42.21166 1.000 49.98184 536 GLN D C 1
ATOM 13419 O O . GLN D 1 558 ? -9.37205 66.93639 41.73763 1.000 50.08745 536 GLN D O 1
ATOM 13421 N N . ALA D 1 559 ? -11.61378 66.79580 41.57242 1.000 52.43569 537 ALA D N 1
ATOM 13422 C CA . ALA D 1 559 ? -11.58164 66.13403 40.27183 1.000 53.29820 537 ALA D CA 1
ATOM 13423 C C . ALA D 1 559 ? -10.79361 66.92227 39.22882 1.000 49.07757 537 ALA D C 1
ATOM 13424 O O . ALA D 1 559 ? -10.38480 66.34452 38.21664 1.000 48.73222 537 ALA D O 1
ATOM 13426 N N . ILE D 1 560 ? -10.56101 68.21891 39.44964 1.000 48.57527 538 ILE D N 1
ATOM 13427 C CA . ILE D 1 560 ? -9.84789 69.01896 38.46035 1.000 52.64335 538 ILE D CA 1
ATOM 13428 C C . ILE D 1 560 ? -8.33620 68.87421 38.63245 1.000 52.03941 538 ILE D C 1
ATOM 13429 O O . ILE D 1 560 ? -7.58219 68.89426 37.65166 1.000 52.16124 538 ILE D O 1
ATOM 13434 N N . VAL D 1 561 ? -7.86692 68.71767 39.86807 1.000 50.10175 539 VAL D N 1
ATOM 13435 C CA . VAL D 1 561 ? -6.44857 68.52883 40.15185 1.000 49.65974 539 VAL D CA 1
ATOM 13436 C C . VAL D 1 561 ? -6.15287 67.06378 40.48685 1.000 51.92449 539 VAL D C 1
ATOM 13437 O O . VAL D 1 561 ? -5.10975 66.73814 41.03798 1.000 49.80046 539 VAL D O 1
ATOM 13441 N N . ASP D 1 562 ? -7.06928 66.17587 40.11989 1.000 56.15831 540 ASP D N 1
ATOM 13442 C CA . ASP D 1 562 ? -6.94611 64.73614 40.30256 1.000 52.71187 540 ASP D CA 1
ATOM 13443 C C . ASP D 1 562 ? -6.49960 64.16229 38.96632 1.000 52.84559 540 ASP D C 1
ATOM 13444 O O . ASP D 1 562 ? -7.04385 64.55291 37.93840 1.000 59.29416 540 ASP D O 1
ATOM 13449 N N . THR D 1 563 ? -5.47037 63.30460 38.98337 1.000 52.17860 541 THR D N 1
ATOM 13450 C CA . THR D 1 563 ? -4.96280 62.46125 37.88869 1.000 54.82493 541 THR D CA 1
ATOM 13451 C C . THR D 1 563 ? -4.01000 63.13955 36.91192 1.000 54.08865 541 THR D C 1
ATOM 13452 O O . THR D 1 563 ? -4.00749 64.36371 36.77320 1.000 60.35433 541 THR D O 1
ATOM 13456 N N . MET D 1 564 ? -3.19959 62.31097 36.24153 1.000 52.78000 542 MET D N 1
ATOM 13457 C CA . MET D 1 564 ? -2.38269 62.68973 35.09204 1.000 53.65067 542 MET D CA 1
ATOM 13458 C C . MET D 1 564 ? -2.22169 61.46894 34.20298 1.000 61.69254 542 MET D C 1
ATOM 13459 O O . MET D 1 564 ? -1.10669 61.09208 33.81925 1.000 63.63569 542 MET D O 1
ATOM 13461 N N . TRP D 1 565 ? -3.35125 60.80701 33.92257 1.000 65.38613 543 TRP D N 1
ATOM 13462 C CA . TRP D 1 565 ? -3.38922 59.51150 33.26216 1.000 62.66002 543 TRP D CA 1
ATOM 13463 C C . TRP D 1 565 ? -4.18534 59.56131 31.96298 1.000 63.41738 543 TRP D C 1
ATOM 13464 O O . TRP D 1 565 ? -4.58464 58.51625 31.44187 1.000 57.24859 543 TRP D O 1
ATOM 13466 N N . LEU D 1 566 ? -4.39841 60.74472 31.41362 1.000 67.93197 544 LEU D N 1
ATOM 13467 C CA . LEU D 1 566 ? -5.14975 60.80012 30.18674 1.000 69.54049 544 LEU D CA 1
ATOM 13468 C C . LEU D 1 566 ? -4.32085 61.45140 29.08079 1.000 68.13825 544 LEU D C 1
ATOM 13469 O O . LEU D 1 566 ? -3.47328 62.31190 29.35086 1.000 67.16894 544 LEU D O 1
ATOM 13471 N N . PRO D 1 567 ? -4.55089 61.06036 27.81121 1.000 69.24439 545 PRO D N 1
ATOM 13472 C CA . PRO D 1 567 ? -3.82705 61.68331 26.69483 1.000 73.21102 545 PRO D CA 1
ATOM 13473 C C . PRO D 1 567 ? -4.13317 63.16383 26.55805 1.000 79.02830 545 PRO D C 1
ATOM 13474 O O . PRO D 1 567 ? -4.94498 63.56690 25.72026 1.000 76.06049 545 PRO D O 1
ATOM 13478 N N . ALA D 1 568 ? -3.47865 63.97417 27.38335 1.000 83.98442 546 ALA D N 1
ATOM 13479 C CA . ALA D 1 568 ? -3.65037 65.42026 27.34651 1.000 85.21006 546 ALA D CA 1
ATOM 13480 C C . ALA D 1 568 ? -2.39224 66.12735 27.83999 1.000 87.51738 546 ALA D C 1
ATOM 13481 O O . ALA D 1 568 ? -2.41310 66.81443 28.86213 1.000 88.16420 546 ALA D O 1
#

Foldseek 3Di:
DDPDQFQARDDQQQDDPVCCVVVPPVCPHDPDHAALVRVLVVVVVVLVPDPVLQPNLVVLLVVCRRHPLSSLVNVLQDPCCLPRNQNPRCVVDVLPVVQLDDDPPFAEEDELVDLDCLLVVVPPDPDQLEQAAAEEEAQQAQRPNDGRSAQSCVSNVVSVVSLQCSQQVADVVRYGYYYYRYADDPPVLLVPPSRPHDNHYHDDDVSVVVSVVSVVVVVCVSHNLHEYEYESHDLVVVVVCCVPPQPQARYDYLLQFLLLQLVLLLVVLVCVVVVDQLLLQQEEEEALDSRSVSSVVLSLLCSCVRPHDPLRVLVSYWYAYCVGIQAPPPPPSPPDPSHNPPQVCCQVSLGQEYEYCHQAAQQDDLSSLVSNLVSYVEYEYEQADQDPRRTNDDVLVSCVSSVNSYHYAYCYWDDWNPPVVDTADTRHRYSSQADSLLRLLCVQQSFRHCDSQLSNLQSNLQSVVDHDSSHSGDRVSPRNVSSLSSSVSNNVSCPVVHTGPDDDPPPCSVVSSHSPSGDD/DPDDDDDDDDPVDDWDFQAAPPVLALCDDPVRCVVRVCVPVGPPDHDDSVRVLVVVVVVLVVDDDLQVSLVVLVVNCSGNNVSSQVNCLVPPPVNLVSLAAPHLVVCLVPPLLDPDPPLEDQDELPPDPDRVVVCVVPAQPLAFAEAEEQQAAHPVGGQLASSCQSNQVSCVSLLCSQQVRDSSNYGYYYYRQHNHDVVLQPDPSNPGDHPRNDDDPVPVVSVVVVVVVVVVRPLLYEHEYDYDLPPCQVVVCVVCFPQGAYHYLQQQLQLLLVVLLVVLLCVVLVDDLALAAEEQEQCDSSRVSCLVVSQVVCVVPYDDPVVSPVRYHYAHNVRPPCPDPDRHQAYEAHPDLDACVADCPSLPDDYRAEYEHQDADNCHTPAGPVQNNCPNPNAYEYCHQDAAHVLRGEGHGDSSNQVSLLSSLSSQFSFSHDSLLSNLSNLLVVQQPSVPPRYGSYSHDDSDSVSSVSSSLVNNCCPVPPHPTRHDDDSCPPND/DDDDFVQQQPAANDDALCDDPVVCVVRVCVPVGDPDHAALVRVLVVVVVVLVPDPDLQVSLVVLVVNVNRHVQSSQVNVLQDPPPLCNQALECCLAQCLDPNNPVVDFDLAQEAELVDPCNVVSVPPPHADEAEEEEQSAPGLHDGGLRADSQSLVVSLLSLLFSLWFFDSSRYHYYYYSLDAQDCVLLPDPPNNGPNPHNDDDCSVVVRVVSVVVVCCVRYVYEYEHSDDDLVVVVVVCVVCQFQFAYYYLLLQLLLLLLVLLVVLVCLVVVDQLQAAQAEEEASSRVSSLVLVLVLSVVRPHDSLVSLVNYHYWDVDPGDPPDGRVVPDTACPPSVHLYEKDFADEDLVRNVNLLPDDPARAYEWEDSPQHGIYDDVLCVCPSGPVHHSYAYYQDFDWHDHVHTAGADYSDSSLGVSLLVLLCVQQVFRHNLSVLSSVLSNLQNVVFDQNPGTYSGHPSSSVPSVSSVVSSVRSLVSVVVVVRRNHDPPDSVVSSVVRGDRSPND/DDPDDLPCQPAAQNPPQCDDPCRCPVSHVPPVHDDDNDDLVRVLVVVVVVVVVPPDQLVNVVVLQVNSRNYPLSSLLNCLVVVQPSLVSQAADPPCSCLPPNLLPDDGDPFEEAELVDLPCPVVRVCVLVDALPAAAEEEEEAQAQAFVDGGRAQPVVSNVVSVVSLLCNFLNFDPSRYGYYYYLHADAPVVLLPDPSRDGDNHHRDDDPSVVVSVCSVLVCVCVRHNNRQYEYHRYDLCCQCVVCVVQQVFSNYHYCLLQLQLLLLVLLVVLLCVPVVDALALAAEEEADPDSSGVSSLVLVVVLSCVRYPDPLVSLVGYHYDDPAPCPDPVDDDHRHHDDCGDLLPVCQVSLHQEYEHCDPFACAQDLNNLLSNVVSDQEGEYEYLYADPSRHNHDVQSNCVSSLNRYAYAYNDADDWDPPSVDIAHHEHSDSSLAVSLLSLLCVQFSFRHSDSLLSSQLSNQQQVVDDCPPPRRYSGDDCSCSNVSSVSSSVRNNVSRVVVPRTDHHDPPDDSVVSGHDNDSD

B-factor: mean 73.86, std 19.91, range [20.0, 141.75]